Protein AF-0000000067527853 (afdb_homodimer)

Solvent-accessible surface area (backbone atoms only — not comparable to full-atom values): 128184 Å² total; per-residue (Å²): 129,58,51,84,40,63,81,54,43,86,59,91,89,64,52,62,64,60,47,48,33,51,50,40,44,55,57,34,62,69,45,72,98,41,77,49,59,73,43,43,68,52,34,73,71,26,64,68,54,27,66,65,44,38,36,53,53,56,38,48,52,35,71,75,37,66,82,43,47,64,44,50,31,46,26,53,38,47,36,35,48,74,75,40,41,78,74,48,59,65,57,46,70,70,47,86,74,66,71,76,67,58,71,54,53,66,53,52,49,49,53,49,47,29,51,51,47,39,60,56,68,47,63,84,89,66,82,80,79,60,59,27,60,27,50,14,50,50,25,46,75,53,49,34,38,46,50,14,46,49,26,41,44,52,27,51,57,65,70,48,75,77,63,64,83,84,52,93,65,36,55,53,38,52,39,26,72,75,38,48,71,64,23,47,52,48,30,51,50,43,32,54,31,27,54,49,67,67,42,91,45,22,73,50,34,40,44,66,65,58,55,76,36,68,70,48,35,44,52,49,29,51,73,70,69,36,34,73,60,35,40,50,54,33,31,52,48,64,57,69,58,80,52,64,70,63,42,52,54,38,49,54,50,38,47,50,28,28,52,74,55,55,28,48,49,58,34,50,44,64,33,58,90,62,67,45,59,48,60,46,34,52,41,24,52,74,63,68,49,75,82,71,81,84,66,69,61,66,62,64,61,63,66,50,81,80,51,39,58,68,56,42,49,51,42,38,52,27,42,27,33,49,24,48,38,44,20,51,43,22,53,51,68,70,31,65,68,56,20,52,51,23,42,51,53,22,50,51,35,50,51,54,46,62,70,68,51,46,84,79,30,65,56,65,50,46,50,53,52,36,52,52,49,48,48,48,54,52,52,54,50,62,72,41,72,90,49,66,80,69,53,57,58,53,54,54,49,57,61,60,69,63,50,57,82,79,72,52,63,62,86,49,41,50,60,48,56,50,47,51,52,44,58,41,62,48,36,73,76,46,47,71,33,67,67,44,42,52,49,40,53,51,48,33,52,48,49,22,53,55,24,49,76,71,66,39,57,47,56,18,48,48,34,47,48,58,56,65,71,51,84,79,64,53,70,68,55,46,50,49,49,44,50,53,49,18,52,50,29,41,76,71,68,35,55,69,58,14,51,51,44,43,49,53,54,63,69,43,89,80,58,59,57,68,57,42,20,50,48,28,37,54,52,29,50,50,36,60,74,55,28,48,57,56,70,68,54,40,43,58,69,17,33,48,45,17,38,52,44,41,66,59,56,68,85,68,63,64,71,59,60,66,40,43,77,40,85,65,33,67,69,62,38,52,44,59,45,31,42,52,46,14,52,52,25,41,53,51,27,52,43,37,53,53,35,64,57,30,59,65,41,51,51,51,51,48,53,26,56,73,44,42,76,85,57,74,67,61,57,78,74,56,54,67,43,65,67,48,38,50,25,40,51,46,47,41,47,44,16,50,51,41,45,50,50,53,49,50,47,52,50,50,37,51,52,23,46,49,48,17,49,44,27,47,48,52,27,48,54,73,39,81,86,55,55,73,52,46,45,54,52,50,41,57,44,62,76,39,55,84,38,60,62,47,41,56,62,53,46,65,61,57,81,63,37,60,52,67,65,48,56,89,44,41,70,51,50,52,49,55,24,34,64,63,58,84,48,76,52,34,58,32,27,47,43,41,50,52,52,50,49,26,34,71,43,39,37,87,73,39,42,57,57,42,48,19,44,50,31,36,67,69,49,89,88,54,81,75,90,71,84,53,56,39,34,48,15,31,48,53,51,52,56,57,38,55,77,39,94,54,24,66,36,52,53,50,43,53,50,51,50,52,16,52,54,52,55,30,72,58,73,74,95,68,89,85,64,78,45,79,39,74,60,59,80,82,42,57,47,70,68,47,58,63,38,68,65,30,64,37,81,57,58,88,74,81,86,50,86,84,43,76,69,88,88,56,52,8,38,32,36,53,55,60,48,32,30,34,44,75,66,95,64,47,30,35,37,35,42,39,27,29,64,80,67,53,78,41,56,34,36,33,32,26,86,38,56,36,52,56,43,28,52,50,40,50,51,46,51,52,49,35,52,52,26,62,66,36,67,75,37,38,76,68,65,47,52,66,68,77,66,42,52,44,38,46,29,52,36,20,27,40,31,38,54,73,75,68,47,44,36,47,41,51,53,40,59,26,94,92,56,12,47,41,48,71,78,39,65,89,39,62,48,70,67,58,45,36,62,60,42,72,64,70,38,56,66,57,44,52,50,44,40,71,39,29,73,70,46,50,41,53,54,46,57,61,75,30,56,50,37,62,52,30,54,52,31,38,50,37,25,32,33,21,49,21,40,48,40,51,54,30,43,55,48,22,44,24,78,72,27,45,73,34,32,26,34,25,75,84,59,36,35,48,35,78,53,74,57,84,35,39,59,51,43,26,53,57,37,97,63,34,52,63,47,57,42,85,46,28,57,23,63,39,49,39,46,46,50,28,32,63,42,17,52,28,44,49,38,30,36,54,47,49,48,52,46,40,76,46,37,67,52,55,51,44,64,54,47,31,37,34,63,50,49,48,71,81,60,57,41,38,52,64,48,56,33,42,78,68,42,87,72,72,65,74,73,80,68,70,73,83,67,75,73,77,81,62,39,65,68,39,49,49,40,50,50,52,34,52,32,50,45,63,31,38,56,89,54,39,76,38,42,61,65,13,46,48,42,50,50,55,48,44,25,48,29,60,78,31,46,34,59,32,53,43,90,46,41,56,70,71,129,59,52,84,40,64,82,55,43,86,58,91,87,65,50,62,63,60,48,47,31,52,50,40,43,56,58,35,62,68,44,70,98,42,78,47,59,73,43,43,68,52,32,74,71,26,61,67,54,26,66,66,44,40,39,53,54,56,39,47,52,34,72,75,36,66,80,44,49,63,43,51,30,46,28,52,38,47,34,35,48,74,73,40,42,77,76,49,59,66,56,47,69,70,47,86,75,69,72,77,67,58,71,54,52,67,52,52,50,48,51,49,47,30,51,52,47,41,60,56,67,48,63,84,88,64,84,78,77,60,60,27,61,29,50,14,50,48,25,46,76,55,49,34,38,46,50,14,47,50,26,40,44,52,27,51,57,66,71,48,76,76,64,66,84,84,55,93,63,36,55,52,40,52,39,26,71,78,40,48,70,63,24,48,51,50,32,50,49,44,32,53,32,27,54,50,68,67,41,91,47,22,74,51,35,41,46,66,66,57,57,75,38,69,70,48,34,44,50,48,29,52,74,69,68,36,34,72,59,34,38,51,52,32,32,51,45,64,56,69,57,82,52,65,70,63,41,53,53,37,48,52,48,36,47,50,30,28,51,77,57,54,29,48,48,58,36,52,44,63,33,57,90,61,68,45,59,50,60,47,35,52,42,24,51,74,63,69,49,75,81,70,82,83,66,69,62,64,62,64,60,62,67,49,81,79,52,39,58,68,57,42,50,50,42,37,50,27,41,28,34,48,24,49,37,44,20,53,43,22,53,50,69,70,32,65,68,55,21,53,51,23,45,51,54,22,50,52,34,50,53,56,46,61,71,69,52,46,85,80,30,64,56,65,49,46,51,54,52,36,52,53,48,48,48,48,54,52,52,55,50,62,73,41,73,89,50,65,80,69,53,57,57,55,57,52,50,58,62,60,71,63,50,58,81,78,71,50,62,61,84,48,39,51,59,47,56,50,49,50,54,43,57,40,63,48,34,71,77,45,48,71,33,67,67,45,42,51,48,39,54,52,49,32,53,47,50,23,53,56,24,52,76,69,67,40,56,47,56,17,50,49,34,49,48,57,57,66,69,50,84,79,62,52,70,68,56,46,50,51,49,43,49,53,49,18,52,51,29,42,77,69,68,34,56,68,57,15,51,50,43,43,49,54,56,64,68,42,88,80,57,59,56,69,59,43,21,51,48,28,38,54,50,30,50,52,36,59,73,56,28,49,56,59,69,67,53,39,43,59,67,16,31,48,47,17,38,52,46,39,64,59,56,66,89,68,64,64,71,60,60,66,41,43,76,41,86,65,30,68,70,62,38,52,44,60,45,32,42,53,46,14,52,53,24,42,53,51,28,51,43,37,53,53,34,64,55,30,58,66,42,50,51,51,51,48,53,27,56,73,42,43,75,85,56,75,67,62,57,78,74,56,54,67,43,65,66,49,38,52,25,41,51,46,48,41,45,45,16,49,51,41,44,50,49,53,50,50,47,52,49,51,38,51,51,22,46,49,47,17,48,45,26,48,50,52,25,47,52,74,37,80,86,55,54,73,52,48,46,54,52,50,42,57,45,63,77,40,55,85,37,61,63,47,42,55,62,53,46,64,62,56,81,61,36,60,51,68,64,47,55,90,44,41,71,52,50,53,48,53,25,35,65,63,59,86,48,78,52,35,58,32,27,46,44,41,50,53,52,50,49,27,34,71,44,39,37,86,74,37,43,58,58,42,49,19,45,49,31,36,67,66,50,87,86,54,81,75,91,72,84,53,55,37,34,49,14,31,48,52,52,53,57,56,39,55,76,39,96,55,23,65,36,52,54,51,42,53,50,50,50,53,15,52,53,52,54,30,72,58,73,74,96,68,89,83,65,78,44,80,40,74,60,59,80,83,42,56,48,70,68,47,60,64,37,71,65,30,64,38,80,56,60,88,74,81,87,50,86,84,43,75,70,88,89,57,51,7,40,32,37,54,55,61,46,34,30,35,44,76,67,94,66,46,31,35,39,35,42,39,28,30,64,79,66,51,78,40,55,31,33,32,33,27,85,39,57,36,52,54,43,29,51,52,40,50,54,47,51,52,48,37,52,52,27,61,67,37,69,76,37,38,75,67,65,48,52,64,71,78,64,41,52,44,40,46,27,53,34,20,28,42,30,38,55,72,73,68,48,43,36,47,42,51,53,42,60,26,94,93,55,12,47,42,49,70,76,40,66,86,42,60,49,70,68,58,45,36,63,60,41,71,64,70,38,60,67,58,44,52,50,45,39,71,40,30,73,69,48,50,42,53,54,46,59,62,75,31,56,51,40,62,52,30,54,52,32,40,51,36,26,32,35,20,48,21,39,47,39,52,53,30,42,55,50,22,46,24,76,73,28,44,73,35,32,26,33,24,76,83,60,36,34,50,34,77,53,73,57,86,34,40,59,51,44,26,55,56,38,96,64,34,52,64,46,59,43,86,44,30,56,20,61,39,49,40,45,47,52,29,32,63,42,17,53,28,45,48,38,31,35,54,46,48,48,53,45,39,76,46,36,66,50,56,50,45,64,55,48,31,36,34,64,50,47,50,69,80,60,58,39,35,50,66,48,55,35,43,77,67,41,89,72,71,66,72,76,80,70,66,72,82,68,75,74,77,81,58,34,70,67,41,53,52,38,50,48,51,36,50,33,52,45,62,31,37,55,88,55,40,75,37,42,60,66,13,44,48,43,50,50,55,50,44,24,49,29,60,77,31,46,33,60,33,52,44,89,47,41,60,72,75

Radius of gyration: 43.53 Å; Cα contacts (8 Å, |Δi|>4): 3399; chains: 2; bounding box: 105×141×97 Å

InterPro domains:
  IPR000403 Phosphatidylinositol 3-/4-kinase, catalytic domain [PF00454] (891-1131)
  IPR000403 Phosphatidylinositol 3-/4-kinase, catalytic domain [PS50290] (862-1174)
  IPR000403 Phosphatidylinositol 3-/4-kinase, catalytic domain [SM00146] (889-1201)
  IPR003151 PIK-related kinase, FAT [PF02259] (279-681)
  IPR003152 FATC domain [PF02260] (1183-1212)
  IPR003152 FATC domain [PS51190] (1180-1212)
  IPR003152 FATC domain [SM01343] (1180-1212)
  IPR011009 Protein kinase-like domain superfamily [SSF56112] (827-1149)
  IPR014009 PIK-related kinase, FAT domain [PS51189] (134-760)
  IPR018936 Phosphatidylinositol 3-/4-kinase, conserved site [PS00915] (892-906)
  IPR018936 Phosphatidylinositol 3-/4-kinase, conserved site [PS00916] (1024-1044)
  IPR036940 Phosphatidylinositol 3-/4-kinase, catalytic domain superfamily [G3DSA:1.10.1070.11] (990-1174)
  IPR038980 Serine/threonine-protein kinase ATM, plant [PTHR37079] (5-1212)
  IPR044107 ATM, catalytic domain [cd05171] (859-1131)

Organism: Camponotus floridanus (NCBI:txid104421)

Sequence (2424 aa):
MNPENSLWTVQKNENYADWIVKLTCTIAECFANSYLESFLPVCRLSVKFCELILPRIVYLVIHRNVSFIGTMCDCINQFFRQHFAINHEAEITASSTSRSGGCDQKIVRCMLDVVNHVRAQLPNDTTLTLDYVNLARAAHKCSAYYTALLFAQLACESISSDYPDFSSDPRIDYIYERQPVIGRVLQDIMLDTYLNISDPDATSGAGSSHLLDQDSRVQYYARTNCWDKVILAQDIELSYNSNQSSLTNARTEMANALHRSGLQFLQWRFLGDCLDERFSYECAWRLGNWDLLVTDSVAATSHNNLQPQHLRLGNQESVFHVHHYDALKCLHENDRRGTEQAIERARVSVIRQLRMISLESSRIVNEKLSQLRLLREIEQLNSVADSPQEEYSKVLQRWNEHEISLTGQFDYVEPILWQRITMFRIRESLWTNANIQEAFFATCLDLAKVAVSQGDFQVATRALGTLGTQRNLSTDLENQHLYQESLLAWMKHDQIIARRLLRNLIEKRNPKPSLKAKALRVYGDWMAETKSENPQTIIQKYYLESIEISEAIDEQTSDVVRELYDTQVREQLPSKHQVALARFADAQYDQISAYMNSPIYESLKEYARSNDPRIPIVDQDQMKNQDIKRAVIISQKQSTNDAAELKNIEQEKRNYLAQALKYYLKTLCNSEEHNLLIFRLVALWLDNMLDNEVNEELLDELDNVPSFKFVPLVPQLAAHISNDLKHQRSFSTRIFRILERCALEHPYHTLPVVLALKNLHNDPGSTVLKEERRVLGAKKLLKRLTESPVRDIVLEMENLSRALLSLAYWQPKGKCTGKSYTIPRDQLISKIKNLDNVLLPTLNLLVRPSGNYDNVVGVRAYQETCEFVGGVTAPKKVICVGTDGVQRRQLVKGKDDLRQDAVMQQVFTVMNTLLRTCKETKQRNLRIRTYKVVPLTQRSGVLEWCDNTVPITATLIGNSGGIHKRYYPRDLTAEAARNKMKNVKLKVFLECCQRMRPAFHHFFEEKYRSPETWVEKTLTYTRSVATTSIAGYILGLGDRHLSNILIDEHTAEVVHIDFGVAFEQGKVLPLPETIPFRLTRDIEVAMGASGIEGTMRRSCEVTMTMLRDQRQIIITLLQVLLYDPLFTWAITPEKACKMQSDVVRSYSENSGRAPVETNKIAKRALLRIEQKLRGTEDGLVSSVPGQVERLLQEARDPANLCRVYCGWQPYLMNPENSLWTVQKNENYADWIVKLTCTIAECFANSYLESFLPVCRLSVKFCELILPRIVYLVIHRNVSFIGTMCDCINQFFRQHFAINHEAEITASSTSRSGGCDQKIVRCMLDVVNHVRAQLPNDTTLTLDYVNLARAAHKCSAYYTALLFAQLACESISSDYPDFSSDPRIDYIYERQPVIGRVLQDIMLDTYLNISDPDATSGAGSSHLLDQDSRVQYYARTNCWDKVILAQDIELSYNSNQSSLTNARTEMANALHRSGLQFLQWRFLGDCLDERFSYECAWRLGNWDLLVTDSVAATSHNNLQPQHLRLGNQESVFHVHHYDALKCLHENDRRGTEQAIERARVSVIRQLRMISLESSRIVNEKLSQLRLLREIEQLNSVADSPQEEYSKVLQRWNEHEISLTGQFDYVEPILWQRITMFRIRESLWTNANIQEAFFATCLDLAKVAVSQGDFQVATRALGTLGTQRNLSTDLENQHLYQESLLAWMKHDQIIARRLLRNLIEKRNPKPSLKAKALRVYGDWMAETKSENPQTIIQKYYLESIEISEAIDEQTSDVVRELYDTQVREQLPSKHQVALARFADAQYDQISAYMNSPIYESLKEYARSNDPRIPIVDQDQMKNQDIKRAVIISQKQSTNDAAELKNIEQEKRNYLAQALKYYLKTLCNSEEHNLLIFRLVALWLDNMLDNEVNEELLDELDNVPSFKFVPLVPQLAAHISNDLKHQRSFSTRIFRILERCALEHPYHTLPVVLALKNLHNDPGSTVLKEERRVLGAKKLLKRLTESPVRDIVLEMENLSRALLSLAYWQPKGKCTGKSYTIPRDQLISKIKNLDNVLLPTLNLLVRPSGNYDNVVGVRAYQETCEFVGGVTAPKKVICVGTDGVQRRQLVKGKDDLRQDAVMQQVFTVMNTLLRTCKETKQRNLRIRTYKVVPLTQRSGVLEWCDNTVPITATLIGNSGGIHKRYYPRDLTAEAARNKMKNVKLKVFLECCQRMRPAFHHFFEEKYRSPETWVEKTLTYTRSVATTSIAGYILGLGDRHLSNILIDEHTAEVVHIDFGVAFEQGKVLPLPETIPFRLTRDIEVAMGASGIEGTMRRSCEVTMTMLRDQRQIIITLLQVLLYDPLFTWAITPEKACKMQSDVVRSYSENSGRAPVETNKIAKRALLRIEQKLRGTEDGLVSSVPGQVERLLQEARDPANLCRVYCGWQPYL

Nearest PDB structures (foldseek):
  7sic-assembly1_A  TM=8.530E-01  e=1.680E-58  Homo sapiens
  8oxq-assembly1_B  TM=8.604E-01  e=1.742E-57  Homo sapiens
  8oxp-assembly1_B  TM=8.620E-01  e=1.870E-57  Homo sapiens
  7ni5-assembly1_A  TM=8.542E-01  e=3.937E-56  Homo sapiens
  6s8f-assembly1_H  TM=7.350E-01  e=4.128E-33  Saccharomyces cerevisiae

Foldseek 3Di:
DALPPCLLADDPPDDLLNSLLVNLLVLLVVPPPDCSVVCNVVSNVDSVVSLVCVLVSVLVVCVVPVVCLQVVQSNLQSHLCVLQPLVVVVVVVPPPDDCSQQPALVNLVSSLVSVLSNLLPDDLQDDHPHQLLSNLRSCLVLVVLLSNLVSLQVNLCVPPVPDDALDPFFSLVVCCVVPVSSSVSSLVSQLVSCVLQVPPLSLFLSGCNLCVDPVSVLVVCVSVLVLVVNLVSLVVCCVPPPDPVVNVVSLVSNLVSCVSLLNLVVSQVSCPPVDDLQSNLLSCLLVLNLPDDLPCVLVVVLPPPSDHVVVNLVSLNSLLSSLLSQLLSCVLVLNLVSNVVSLVSNLVSLVVNVVSHDPLGVNVVLLSVLSNVLSVLSNQCSVCVPPDLVSVVVSLVVVVVVVCLPDDDLVSVLSSLSSLLSSCVSYPVSVVRPVSVVSNLVSLLSSLVSCVVVVNLSSNCVSLVVVVVDDDDDPQSVLVSLQSVLVSCVSVVNLVSSLVSLVCSLPDDDYDLLSNLVSLLVNLVSCLVVVVDDLVCSCVVRLVVSLVSLVPPDPPDPVLVVCVVPPVSVVSPSLVSLVSLLVSLVVVLVVLVVVCVDVVVVVLVVLLPVLDVVPVPDDPVVCVPVVVVVVNVVSNVVSVVSVVVVVVSVVSSVVSLLSNLQSLLVSQLRHDPPLLCVLVNVLSCVVCLVPLCCQPPSCPSVVSGQLLSCLLVLLVLLLLAFPPPPDCSHSNNVSLVSLLNCCQLPVQRNVLNLQQLLCAQVQPPRDDPDDDRSNVRSVVSLVVCCVDPCVLASVLVNLQLVLLSQVQPDDDDDDQPQDKDFADPPRSQQVDADSPNHADQFDDDDRDSRSDDNPHKAFGHKDRIWGFDDDDQRWIWTWTAIPVGDTFIKTKTFQAQCVLVQLLLSLQVVLQVLLCPDPVSVSLVFHADHTGWRRSYLGITMTGDDPQKDQLCCQQQNPVAHQQCSNPVQADHLVNLLVQLVPQDLVSLVVNLVRRDAGLLSVLVNLPSRSSRSVQLLLQLLLLCLLVLLSQLLFAADDPFSRQWIARSPRRHIHGDDRRQTLNNQCVPPQHQQASDADFNNSQVNNGSSGCIRSNLVSNLVSLVSCLVVVSSSLSSLCSCFSPPRPVQCDDVVVVVVVPDPPPPPPPCPPVPPPNPTRPSSVVSSVSSNCVSQQHDPRDRDDSSRSSVVNVSSNHPSVNLSSDNSSSSSSD/DALPDCLLADDPPDDLLVSLLVNLLVLLVVPPPDCSVVCNVVSNVDSVVSLVCVLVSVLVVCVVPVVCLQVVQSNLQSHLCVLQPLVVVVVVVPPPDDCSQFPALVNLVSSLVSVLSNLLPDDLQDDHPHQLLSNLRSCLVLVVLLSNLVSLLVNLCVPPVPDDALDPFFSLVVCCVVPVSSSVSSLVSQLVSCVLQVPPLSLWLSGCVLCVDPVSVLVVCVSVLVLVVNLVSLVVCCVPDPDPVSNVVSLVSNLVSCVSLLNLVVSQVSCPPVDDLQSNLLSCLLVLNLPDDLPCVLVVVLPPPSDHVVVNLVSLNSLLSSLLSQLLSCVLVLNLVSNVVSLVSNLVSLVVNVVSHDPLGVNVVLLSVLSNVLSVLSNQCSVCVPPDLVSVVVSLVVVVVVVCLPDDDLVSVLSSLSSLLSSCVSYPVSVVRPVSVVSNLVSLLSSLVSCVVVVNLSSNVVSLVVVVVDDDDDPQSVLVSLQSVLVSCVSVVNLVSSLVSLVVSLPDDDYDLLSNLVSLLVNLVSCLVVVVDDLVCSCVVRLVSSLVSLVPPDPDDPVLVVCCVPPVSVVSPSLVSLVSLLVSLVVVLVVLVVVCVDVVVVVLVVLLPVLDVVCVPDDPVVCVPVVVVVVNVVSNVVSVVSVVVVVVSVVSSVVSLLSNLQSLLVSQLRHDPPLLCVLVNVLSCVVCLVPLCCQPPSCPSVVSGQLLSCLLVLLVLLLLAFPPPPDCSHSNNVSLVSLLNCCQLPVQRNVLNLQQLLCAQVQPPRDDPDDDRSNVRSVVSLVVCCPDPCVLASVLVNLQLVLLSQVQPDDDDDDQPQDKDFADCPRSQQVDADSPNHADQFDDDDRDSRSDDNPHKAFGHKDRIWGFDDDDQRWIWTWTQIPVGDTFIKTKHFQAQCVLVQLLLSLQVVLQVLLCVDPVSVSLVFHADHTGWRRSYLGITMTGDDPQKDQLCCQQQNPVAHQQCSNPVQADHLVNLLVQLVPQDLVSLVVNLVRRDAGLLSVLVNLPSRSSRSVQLLLQLLLLCLLVLLSQLLFAADPPFSRQWIARSPRRHIHGDDRRQTLNNQCVPPQHQQASDADFNNSQVNNGSSGCIRSNLVSNLVSLVSCLVVVSSSLSSLCSCFSPNRPVQCDDVVVVVVVPDPPPPPPPCPPVPPPNPTRPSSVVSSVSSNCVSQQHDPRDRDDSSRSSVVNVSSNHPSVNLSSDNSSSSSSD

pLDDT: mean 84.49, std 14.13, range [27.48, 98.06]

Secondary structure (DSSP, 8-state):
--TT-GGGS--TT--HHHHHHHHHHHHHHTSTTSGGGGGHHHHHH-HHHHHHHHHHHHHHHHHH-GGGHHHHHHHHHHHHHHHH-TTHHHHHHHSSS-------HHHHHHHHHHHHHHHHHS-TTPPP---HHHHHHHHHHTT-HHHHHHHHHHHHHHH-TTPPTT-SS-HHHHHHHHSHHHHHHHHHHHHHHHHHTT-TTHHHHT-SGGGGSHHHHHHHHHHTT-HHHHHHHHHHHHHH---HHHHHHHHHHHHHHHHHTT-HHHHHHHHTTS--HHHHHHHHHHHT-------THHHHGGG-TTS-HHHHHHHHHHHHHHHHHHHHHHHHTT-HHHHHHHHHHHHHHHHHHHHHS-TT-HHHHHHHHHHHHHHHHHHHHHHHTTS-THHHHHHHHHHHHT-HHHHS-HHHHHHHHHHHHHHHTSSHHHHTSHHHHHHHHHHHHHHHHHHHHHT-HHHHHHHHHHHHTSS---HHHHHHHHHHHHHHHHHTT-HHHHHHHHHHHHHSSS--HHHHHHHHHHHHHHHHHHT-S-HHHHIIIIIHHHHHHHHHS-S--GGGTGGGSSTTTGGG-HHHHHHHHHHHHHHHHHHHHHHHTSHHHHHHHHHHHHT-TTS--S-TTGGGSHHHHHHHHHHHHHHHHHHHHHHHHHHHHHHHHHHHHHHHHHHHHH-STTTTHHHHHHHHHHHTTT-HHIIIIITGGGGGS-GGGTGGGHHHHHTT--S--SSTTSHHHHHHHHHHHHHHH-HHHHHHHHHHHHTTT-STT---SS--HHHHHHHHHHHHHTTSTTHHHHHHHHHHHHHHHHHHT---SS---S-EEEPPTTSGGGG---B-SS--TT---PPPTT---TT---EEEEEEEEEE--SSS--EEEEEEETTS-EEEEEEEESS-THHHHHHHHHHHHHHHHHHHSHHHHHTT-------EEE-SSSEEEEE--TTEEEHHHHHH-TTT-HHHHH-TTSPPHHHHHHHTTS--HHHHHHHHHTS---THHHHHHH--SHHHHHHHHHHHHHHHHHHHHHHHHHT-----GGGEEEETTT--EEE----S-TTGGGGSSS----SS---HHHHHTT-TTTTTTHHHHHHHHHHHHHHHTHHHHHHHHTHHHHS--HHHH--HHHHHHHH-S----S---SSS------HHHHHHHHHHHHHHTTEETTEE--HHHHHHHHHHHHH-HHHHTTS-GGG-TT-/--TT-GGGS--TT--HHHHHHHHHHHHHHTSTTSGGGGGHHHHHH-HHHHHHHHHHHHHHHHHH-GGGHHHHHHHHHHHHHHHH-TTHHHHHHHSSS-------HHHHHHHHHHHHHHHHHS-TTPPP---HHHHHHHHHHTT-HHHHHHHHHHHHHHH-TTPPTT-SS-HHHHHHHHSHHHHHHHHHHHHHHHHHTT-TTHHHHT-SGGGGSHHHHHHHHHHTT-HHHHHHHHHHHHHH---HHHHHHHHHHHHHHHHHTT-HHHHHHHHTTS--HHHHHHHHHHHT-------THHHHGGG-TTS-HHHHHHHHHHHHHHHHHHHHHHHHTT-HHHHHHHHHHHHHHHHHHHHHS-TT-HHHHHHHHHHHHHHHHHHHHHHHTTS-HHHHHHHHHHHHHT-HHHHS-HHHHHHHHHHHHHHHTS-HHHHTSHHHHHHHHHHHHHHHHHHHHHT-HHHHHHHHHHHHTSS---HHHHHHHHHHHHHHHHHTT-HHHHHHHHHHHHHSSS--HHHHHHHHHHHHHHHHHHT-S-HHHHIIIIIHHHHHHHHHS-S--GGGTGGGSSTTTGGG-HHHHHHHHHHHHHHHHHHHHHHHTSHHHHHHHHHHHHT-TTS--S-TTGGGSHHHHHHHHHHHHHHHHHHHHHHHHHHHHHHHHHHHHHHHHHHHHH-STTTTHHHHHHHHHHHTTT-HHIIIIITGGGGGS-GGGTGGGHHHHHTT--S--SSTTSHHHHHHHHHHHHHHH-HHHHHHHHHHHHTTT-STT---SS--HHHHHHHHHHHHHHTSTTHHHHHHHHHHHHHHHHHHT---SS---S-EEEPPTTSGGGG---B-SS--TT---PPPTT---TT---EEEEEEEEEE--SSS--EEEEEEETTS-EEEEEEEESS-THHHHHHHHHHHHHHHHHHHSHHHHHTT-------EEE-SSSEEEEE--TTEEEHHHHHH-TTT-HHHHH-TTSPPHHHHHHHTTS--HHHHHHHHHTS---THHHHHHH--SHHHHHHHHHHHHHHHHHHHHHHHHHT-----GGGEEEETTT--EEE----S-TTGGGGSSS----SS---HHHHHTT-TTTTTTHHHHHHHHHHHHHHHTHHHHHHHHTHHHHS--HHHH--HHHHHHHH-S----S---SSS------HHHHHHHHHHHHHHTTEETTEE--HHHHHHHHHHHHH-HHHHTTS-GGG-TT-

Structure (mmCIF, N/CA/C/O backbone):
data_AF-0000000067527853-model_v1
#
loop_
_entity.id
_entity.type
_entity.pdbx_description
1 polymer 'Serine/threonine-protein kinase ATM'
#
loop_
_atom_site.group_PDB
_atom_site.id
_atom_site.type_symbol
_atom_site.label_atom_id
_atom_site.label_alt_id
_atom_site.label_comp_id
_atom_site.label_asym_id
_atom_site.label_entity_id
_atom_site.label_seq_id
_atom_site.pdbx_PDB_ins_code
_atom_site.Cartn_x
_atom_site.Cartn_y
_atom_site.Cartn_z
_atom_site.occupancy
_atom_site.B_iso_or_equiv
_atom_site.auth_seq_id
_atom_site.auth_comp_id
_atom_site.auth_asym_id
_atom_site.auth_atom_id
_atom_site.pdbx_PDB_model_num
ATOM 1 N N . MET A 1 1 ? 37.156 -55.594 -0.763 1 64.69 1 MET A N 1
ATOM 2 C CA . MET A 1 1 ? 36.719 -54.219 -0.519 1 64.69 1 MET A CA 1
ATOM 3 C C . MET A 1 1 ? 37.062 -53.781 0.892 1 64.69 1 MET A C 1
ATOM 5 O O . MET A 1 1 ? 36.5 -54.25 1.87 1 64.69 1 MET A O 1
ATOM 9 N N . ASN A 1 2 ? 38.188 -53.344 1.141 1 72 2 ASN A N 1
ATOM 10 C CA . ASN A 1 2 ? 38.688 -52.812 2.393 1 72 2 ASN A CA 1
ATOM 11 C C . ASN A 1 2 ? 38.688 -51.281 2.373 1 72 2 ASN A C 1
ATOM 13 O O . ASN A 1 2 ? 39.344 -50.656 1.532 1 72 2 ASN A O 1
ATOM 17 N N . PRO A 1 3 ? 37.969 -50.656 3.361 1 72.75 3 PRO A N 1
ATOM 18 C CA . PRO A 1 3 ? 37.844 -49.219 3.381 1 72.75 3 PRO A CA 1
ATOM 19 C C . PRO A 1 3 ? 39.188 -48.5 3.578 1 72.75 3 PRO A C 1
ATOM 21 O O . PRO A 1 3 ? 39.344 -47.344 3.16 1 72.75 3 PRO A O 1
ATOM 24 N N . GLU A 1 4 ? 40.094 -49.188 4.211 1 71 4 GLU A N 1
ATOM 25 C CA . GLU A 1 4 ? 41.406 -48.562 4.504 1 71 4 GLU A CA 1
ATOM 26 C C . GLU A 1 4 ? 42.344 -48.688 3.309 1 71 4 GLU A C 1
ATOM 28 O O . GLU A 1 4 ? 43.438 -48.125 3.338 1 71 4 GLU A O 1
ATOM 33 N N . ASN A 1 5 ? 41.75 -49.344 2.293 1 70.81 5 ASN A N 1
ATOM 34 C CA . ASN A 1 5 ? 42.562 -49.469 1.088 1 70.81 5 ASN A CA 1
ATOM 35 C C . ASN A 1 5 ? 42.781 -48.125 0.39 1 70.81 5 ASN A C 1
ATOM 37 O O . ASN A 1 5 ? 41.812 -47.375 0.176 1 70.81 5 ASN A O 1
ATOM 41 N N . SER A 1 6 ? 43.938 -47.781 0.142 1 70.75 6 SER A N 1
ATOM 42 C CA . SER A 1 6 ? 44.375 -46.5 -0.429 1 70.75 6 SER A CA 1
ATOM 43 C C . SER A 1 6 ? 43.781 -46.281 -1.816 1 70.75 6 SER A C 1
ATOM 45 O O . SER A 1 6 ? 43.781 -45.156 -2.336 1 70.75 6 SER A O 1
ATOM 47 N N . LEU A 1 7 ? 43.188 -47.344 -2.334 1 70.88 7 LEU A N 1
ATOM 48 C CA . LEU A 1 7 ? 42.625 -47.25 -3.666 1 70.88 7 LEU A CA 1
ATOM 49 C C . LEU A 1 7 ? 41.406 -46.312 -3.66 1 70.88 7 LEU A C 1
ATOM 51 O O . LEU A 1 7 ? 41.094 -45.688 -4.676 1 70.88 7 LEU A O 1
ATOM 55 N N . TRP A 1 8 ? 40.875 -46.25 -2.502 1 69.25 8 TRP A N 1
ATOM 56 C CA . TRP A 1 8 ? 39.656 -45.469 -2.385 1 69.25 8 TRP A CA 1
ATOM 57 C C . TRP A 1 8 ? 39.969 -44 -2.068 1 69.25 8 TRP A C 1
ATOM 59 O O . TRP A 1 8 ? 39.094 -43.156 -2.096 1 69.25 8 TRP A O 1
ATOM 69 N N . THR A 1 9 ? 41.094 -43.75 -1.745 1 71.69 9 THR A N 1
ATOM 70 C CA . THR A 1 9 ? 41.5 -42.375 -1.433 1 71.69 9 THR A CA 1
ATOM 71 C C . THR A 1 9 ? 42.438 -41.844 -2.488 1 71.69 9 THR A C 1
ATOM 73 O O . THR A 1 9 ? 43.156 -42.594 -3.131 1 71.69 9 THR A O 1
ATOM 76 N N . VAL A 1 10 ? 42.156 -40.688 -2.992 1 67.75 10 VAL A N 1
ATOM 77 C CA . VAL A 1 10 ? 43 -40.062 -4.016 1 67.75 10 VAL A CA 1
ATOM 78 C C . VAL A 1 10 ? 44.344 -39.625 -3.398 1 67.75 10 VAL A C 1
ATOM 80 O O . VAL A 1 10 ? 44.375 -38.906 -2.41 1 67.75 10 VAL A O 1
ATOM 83 N N . GLN A 1 11 ? 45.344 -40.375 -3.773 1 60.34 11 GLN A N 1
ATOM 84 C CA . GLN A 1 11 ? 46.688 -40 -3.305 1 60.34 11 GLN A CA 1
ATOM 85 C C . GLN A 1 11 ? 47.156 -38.688 -3.967 1 60.34 11 GLN A C 1
ATOM 87 O O . GLN A 1 11 ? 46.656 -38.312 -5.031 1 60.34 11 GLN A O 1
ATOM 92 N N . LYS A 1 12 ? 47.969 -37.938 -3.332 1 58.38 12 LYS A N 1
ATOM 93 C CA . LYS A 1 12 ? 48.5 -36.656 -3.77 1 58.38 12 LYS A CA 1
ATOM 94 C C . LYS A 1 12 ? 48.969 -36.719 -5.219 1 58.38 12 LYS A C 1
ATOM 96 O O . LYS A 1 12 ? 49.688 -37.656 -5.609 1 58.38 12 LYS A O 1
ATOM 101 N N . ASN A 1 13 ? 48.531 -35.969 -6.227 1 60.09 13 ASN A N 1
ATOM 102 C CA . ASN A 1 13 ? 48.969 -35.688 -7.594 1 60.09 13 ASN A CA 1
ATOM 103 C C . ASN A 1 13 ? 48.531 -36.781 -8.555 1 60.09 13 ASN A C 1
ATOM 105 O O . ASN A 1 13 ? 49.156 -37.031 -9.586 1 60.09 13 ASN A O 1
ATOM 109 N N . GLU A 1 14 ? 47.531 -37.531 -8.117 1 69.81 14 GLU A N 1
ATOM 110 C CA . GLU A 1 14 ? 47.062 -38.562 -9.055 1 69.81 14 GLU A CA 1
ATOM 111 C C . GLU A 1 14 ? 46.125 -37.969 -10.102 1 69.81 14 GLU A C 1
ATOM 113 O O . GLU A 1 14 ? 45.219 -37.219 -9.766 1 69.81 14 GLU A O 1
ATOM 118 N N . ASN A 1 15 ? 46.562 -38.125 -11.336 1 76.5 15 ASN A N 1
ATOM 119 C CA . ASN A 1 15 ? 45.719 -37.688 -12.453 1 76.5 15 ASN A CA 1
ATOM 120 C C . ASN A 1 15 ? 44.469 -38.562 -12.594 1 76.5 15 ASN A C 1
ATOM 122 O O . ASN A 1 15 ? 44.469 -39.719 -12.195 1 76.5 15 ASN A O 1
ATOM 126 N N . TYR A 1 16 ? 43.312 -38.094 -13.031 1 84.62 16 TYR A N 1
ATOM 127 C CA . TYR A 1 16 ? 42.031 -38.75 -13.172 1 84.62 16 TYR A CA 1
ATOM 128 C C . TYR A 1 16 ? 42.156 -40.031 -14.016 1 84.62 16 TYR A C 1
ATOM 130 O O . TYR A 1 16 ? 41.594 -41.062 -13.648 1 84.62 16 TYR A O 1
ATOM 138 N N . ALA A 1 17 ? 42.969 -39.875 -15.133 1 85.56 17 ALA A N 1
ATOM 139 C CA . ALA A 1 17 ? 43.094 -40.969 -16.078 1 85.56 17 ALA A CA 1
ATOM 140 C C . ALA A 1 17 ? 43.75 -42.188 -15.422 1 85.56 17 ALA A C 1
ATOM 142 O O . ALA A 1 17 ? 43.281 -43.312 -15.57 1 85.56 17 ALA A O 1
ATOM 143 N N . ASP A 1 18 ? 44.781 -41.875 -14.68 1 84.5 18 ASP A N 1
ATOM 144 C CA . ASP A 1 18 ? 45.5 -42.969 -14.023 1 84.5 18 ASP A CA 1
ATOM 145 C C . ASP A 1 18 ? 44.688 -43.562 -12.883 1 84.5 18 ASP A C 1
ATOM 147 O O . ASP A 1 18 ? 44.688 -44.781 -12.68 1 84.5 18 ASP A O 1
ATOM 151 N N . TRP A 1 19 ? 43.969 -42.656 -12.281 1 88.31 19 TRP A N 1
ATOM 152 C CA . TRP A 1 19 ? 43.188 -43.094 -11.125 1 88.31 19 TRP A CA 1
ATOM 153 C C . TRP A 1 19 ? 42.062 -44.031 -11.547 1 88.31 19 TRP A C 1
ATOM 155 O O . TRP A 1 19 ? 41.844 -45.094 -10.945 1 88.31 19 TRP A O 1
ATOM 165 N N . ILE A 1 20 ? 41.281 -43.688 -12.539 1 90.44 20 ILE A N 1
ATOM 166 C CA . ILE A 1 20 ? 40.094 -44.406 -12.93 1 90.44 20 ILE A CA 1
ATOM 167 C C . ILE A 1 20 ? 40.5 -45.75 -13.539 1 90.44 20 ILE A C 1
ATOM 169 O O . ILE A 1 20 ? 39.812 -46.781 -13.359 1 90.44 20 ILE A O 1
ATOM 173 N N . VAL A 1 21 ? 41.656 -45.75 -14.281 1 90.56 21 VAL A N 1
ATOM 174 C CA . VAL A 1 21 ? 42.156 -46.969 -14.891 1 90.56 21 VAL A CA 1
ATOM 175 C C . VAL A 1 21 ? 42.625 -47.938 -13.805 1 90.56 21 VAL A C 1
ATOM 177 O O . VAL A 1 21 ? 42.281 -49.125 -13.836 1 90.56 21 VAL A O 1
ATOM 180 N N . LYS A 1 22 ? 43.344 -47.375 -12.875 1 89.12 22 LYS A N 1
ATOM 181 C CA . LYS A 1 22 ? 43.844 -48.188 -11.773 1 89.12 22 LYS A CA 1
ATOM 182 C C . LYS A 1 22 ? 42.688 -48.781 -10.961 1 89.12 22 LYS A C 1
ATOM 184 O O . LYS A 1 22 ? 42.688 -49.969 -10.656 1 89.12 22 LYS A O 1
ATOM 189 N N . LEU A 1 23 ? 41.719 -47.969 -10.656 1 89.94 23 LEU A N 1
ATOM 190 C CA . LEU A 1 23 ? 40.594 -48.406 -9.852 1 89.94 23 LEU A CA 1
ATOM 191 C C . LEU A 1 23 ? 39.75 -49.438 -10.594 1 89.94 23 LEU A C 1
ATOM 193 O O . LEU A 1 23 ? 39.406 -50.469 -10.031 1 89.94 23 LEU A O 1
ATOM 197 N N . THR A 1 24 ? 39.469 -49.219 -11.805 1 91.62 24 THR A N 1
ATOM 198 C CA . THR A 1 24 ? 38.625 -50.094 -12.609 1 91.62 24 THR A CA 1
ATOM 199 C C . THR A 1 24 ? 39.344 -51.438 -12.828 1 91.62 24 THR A C 1
ATOM 201 O O . THR A 1 24 ? 38.688 -52.5 -12.719 1 91.62 24 THR A O 1
ATOM 204 N N . CYS A 1 25 ? 40.625 -51.406 -13.062 1 89.56 25 CYS A N 1
ATOM 205 C CA . CYS A 1 25 ? 41.375 -52.625 -13.328 1 89.56 25 CYS A CA 1
ATOM 206 C C . CYS A 1 25 ? 41.531 -53.469 -12.062 1 89.56 25 CYS A C 1
ATOM 208 O O . CYS A 1 25 ? 41.375 -54.688 -12.117 1 89.56 25 CYS A O 1
ATOM 210 N N . THR A 1 26 ? 41.75 -52.812 -11.008 1 89.06 26 THR A N 1
ATOM 211 C CA . THR A 1 26 ? 41.875 -53.531 -9.75 1 89.06 26 THR A CA 1
ATOM 212 C C . THR A 1 26 ? 40.594 -54.25 -9.375 1 89.06 26 THR A C 1
ATOM 214 O O . THR A 1 26 ? 40.625 -55.375 -8.898 1 89.06 26 THR A O 1
ATOM 217 N N . ILE A 1 27 ? 39.5 -53.562 -9.609 1 88.69 27 ILE A N 1
ATOM 218 C CA . ILE A 1 27 ? 38.188 -54.156 -9.273 1 88.69 27 ILE A CA 1
ATOM 219 C C . ILE A 1 27 ? 37.875 -55.281 -10.258 1 88.69 27 ILE A C 1
ATOM 221 O O . ILE A 1 27 ? 37.375 -56.312 -9.867 1 88.69 27 ILE A O 1
ATOM 225 N N . ALA A 1 28 ? 38.219 -55.062 -11.469 1 88.25 28 ALA A N 1
ATOM 226 C CA . ALA A 1 28 ? 37.969 -56.062 -12.5 1 88.25 28 ALA A CA 1
ATOM 227 C C . ALA A 1 28 ? 38.812 -57.312 -12.25 1 88.25 28 ALA A C 1
ATOM 229 O O . ALA A 1 28 ? 38.375 -58.438 -12.516 1 88.25 28 ALA A O 1
ATOM 230 N N . GLU A 1 29 ? 40 -57.188 -11.719 1 86.88 29 GLU A N 1
ATOM 231 C CA . GLU A 1 29 ? 40.906 -58.281 -11.461 1 86.88 29 GLU A CA 1
ATOM 232 C C . GLU A 1 29 ? 40.406 -59.188 -10.336 1 86.88 29 GLU A C 1
ATOM 234 O O . GLU A 1 29 ? 40.75 -60.344 -10.25 1 86.88 29 GLU A O 1
ATOM 239 N N . CYS A 1 30 ? 39.562 -58.594 -9.531 1 82.5 30 CYS A N 1
ATOM 240 C CA . CYS A 1 30 ? 39.031 -59.344 -8.406 1 82.5 30 CYS A CA 1
ATOM 241 C C . CYS A 1 30 ? 38.031 -60.375 -8.891 1 82.5 30 CYS A C 1
ATOM 243 O O . CYS A 1 30 ? 37.719 -61.344 -8.164 1 82.5 30 CYS A O 1
ATOM 245 N N . PHE A 1 31 ? 37.531 -60.219 -10.07 1 86.06 31 PHE A N 1
ATOM 246 C CA . PHE A 1 31 ? 36.594 -61.188 -10.648 1 86.06 31 PHE A CA 1
ATOM 247 C C . PHE A 1 31 ? 37.344 -62.25 -11.422 1 86.06 31 PHE A C 1
ATOM 249 O O . PHE A 1 31 ? 37.469 -62.188 -12.648 1 86.06 31 PHE A O 1
ATOM 256 N N . ALA A 1 32 ? 37.844 -63.312 -10.703 1 78.25 32 ALA A N 1
ATOM 257 C CA . ALA A 1 32 ? 38.656 -64.375 -11.289 1 78.25 32 ALA A CA 1
ATOM 258 C C . ALA A 1 32 ? 37.812 -65.25 -12.234 1 78.25 32 ALA A C 1
ATOM 260 O O . ALA A 1 32 ? 36.656 -65.562 -11.953 1 78.25 32 ALA A O 1
ATOM 261 N N . ASN A 1 33 ? 38.375 -65.688 -13.336 1 79.62 33 ASN A N 1
ATOM 262 C CA . ASN A 1 33 ? 37.781 -66.625 -14.297 1 79.62 33 ASN A CA 1
ATOM 263 C C . ASN A 1 33 ? 36.5 -66.062 -14.922 1 79.62 33 ASN A C 1
ATOM 265 O O . ASN A 1 33 ? 35.5 -66.75 -15.102 1 79.62 33 ASN A O 1
ATOM 269 N N . SER A 1 34 ? 36.438 -64.625 -14.953 1 83 34 SER A N 1
ATOM 270 C CA . SER A 1 34 ? 35.281 -63.969 -15.531 1 83 34 SER A CA 1
ATOM 271 C C . SER A 1 34 ? 35.625 -63.281 -16.844 1 83 34 SER A C 1
ATOM 273 O O . SER A 1 34 ? 36.812 -63.094 -17.172 1 83 34 SER A O 1
ATOM 275 N N . TYR A 1 35 ? 34.562 -62.875 -17.594 1 85.19 35 TYR A N 1
ATOM 276 C CA . TYR A 1 35 ? 34.75 -62.156 -18.859 1 85.19 35 TYR A CA 1
ATOM 277 C C . TYR A 1 35 ? 35.406 -60.812 -18.641 1 85.19 35 TYR A C 1
ATOM 279 O O . TYR A 1 35 ? 35.938 -60.219 -19.578 1 85.19 35 TYR A O 1
ATOM 287 N N . LEU A 1 36 ? 35.5 -60.344 -17.406 1 86.5 36 LEU A N 1
ATOM 288 C CA . LEU A 1 36 ? 36.062 -59.031 -17.109 1 86.5 36 LEU A CA 1
ATOM 289 C C . LEU A 1 36 ? 37.594 -59.031 -17.312 1 86.5 36 LEU A C 1
ATOM 291 O O . LEU A 1 36 ? 38.188 -58 -17.547 1 86.5 36 LEU A O 1
ATOM 295 N N . GLU A 1 37 ? 38.25 -60.188 -17.297 1 85.12 37 GLU A N 1
ATOM 296 C CA . GLU A 1 37 ? 39.688 -60.312 -17.531 1 85.12 37 GLU A CA 1
ATOM 297 C C . GLU A 1 37 ? 40.031 -59.938 -18.969 1 85.12 37 GLU A C 1
ATOM 299 O O . GLU A 1 37 ? 41.094 -59.375 -19.219 1 85.12 37 GLU A O 1
ATOM 304 N N . SER A 1 38 ? 39.031 -60.25 -19.75 1 86.56 38 SER A N 1
ATOM 305 C CA . SER A 1 38 ? 39.25 -59.969 -21.172 1 86.56 38 SER A CA 1
ATOM 306 C C . SER A 1 38 ? 39.156 -58.469 -21.438 1 86.56 38 SER A C 1
ATOM 308 O O . SER A 1 38 ? 39.656 -58 -22.469 1 86.56 38 SER A O 1
ATOM 310 N N . PHE A 1 39 ? 38.5 -57.719 -20.484 1 90.12 39 PHE A N 1
ATOM 311 C CA . PHE A 1 39 ? 38.281 -56.281 -20.703 1 90.12 39 PHE A CA 1
ATOM 312 C C . PHE A 1 39 ? 39.438 -55.5 -20.141 1 90.12 39 PHE A C 1
ATOM 314 O O . PHE A 1 39 ? 39.531 -54.281 -20.359 1 90.12 39 PHE A O 1
ATOM 321 N N . LEU A 1 40 ? 40.406 -56.031 -19.484 1 90.88 40 LEU A N 1
ATOM 322 C CA . LEU A 1 40 ? 41.5 -55.344 -18.797 1 90.88 40 LEU A CA 1
ATOM 323 C C . LEU A 1 40 ? 42.344 -54.562 -19.781 1 90.88 40 LEU A C 1
ATOM 325 O O . LEU A 1 40 ? 42.656 -53.375 -19.562 1 90.88 40 LEU A O 1
ATOM 329 N N . PRO A 1 41 ? 42.688 -55.156 -20.984 1 90.5 41 PRO A N 1
ATOM 330 C CA . PRO A 1 41 ? 43.438 -54.375 -21.938 1 90.5 41 PRO A CA 1
ATOM 331 C C . PRO A 1 41 ? 42.688 -53.156 -22.469 1 90.5 41 PRO A C 1
ATOM 333 O O . PRO A 1 41 ? 43.281 -52.094 -22.703 1 90.5 41 PRO A O 1
ATOM 336 N N . VAL A 1 42 ? 41.406 -53.312 -22.516 1 92.88 42 VAL A N 1
ATOM 337 C CA . VAL A 1 42 ? 40.594 -52.219 -23 1 92.88 42 VAL A CA 1
ATOM 338 C C . VAL A 1 42 ? 40.531 -51.094 -21.953 1 92.88 42 VAL A C 1
ATOM 340 O O . VAL A 1 42 ? 40.594 -49.906 -22.281 1 92.88 42 VAL A O 1
ATOM 343 N N . CYS A 1 43 ? 40.406 -51.5 -20.719 1 92.81 43 CYS A N 1
ATOM 344 C CA . CYS A 1 43 ? 40.375 -50.531 -19.609 1 92.81 43 CYS A CA 1
ATOM 345 C C . CYS A 1 43 ? 41.688 -49.75 -19.531 1 92.81 43 CYS A C 1
ATOM 347 O O . CYS A 1 43 ? 41.656 -48.531 -19.25 1 92.81 43 CYS A O 1
ATOM 349 N N . ARG A 1 44 ? 42.75 -50.281 -19.859 1 90.75 44 ARG A N 1
ATOM 350 C CA . ARG A 1 44 ? 44.031 -49.625 -19.797 1 90.75 44 ARG A CA 1
ATOM 351 C C . ARG A 1 44 ? 44.219 -48.625 -20.938 1 90.75 44 ARG A C 1
ATOM 353 O O . ARG A 1 44 ? 44.969 -47.656 -20.828 1 90.75 44 ARG A O 1
ATOM 360 N N . LEU A 1 45 ? 43.375 -48.875 -21.969 1 88.75 45 LEU A N 1
ATOM 361 C CA . LEU A 1 45 ? 43.562 -48.062 -23.172 1 88.75 45 LEU A CA 1
ATOM 362 C C . LEU A 1 45 ? 42.562 -46.906 -23.203 1 88.75 45 LEU A C 1
ATOM 364 O O . LEU A 1 45 ? 42.812 -45.875 -23.828 1 88.75 45 LEU A O 1
ATOM 368 N N . SER A 1 46 ? 41.469 -47.219 -22.578 1 92 46 SER A N 1
ATOM 369 C CA . SER A 1 46 ? 40.406 -46.25 -22.75 1 92 46 SER A CA 1
ATOM 370 C C . SER A 1 46 ? 39.844 -45.781 -21.406 1 92 46 SER A C 1
ATOM 372 O O . SER A 1 46 ? 39.188 -46.531 -20.703 1 92 46 SER A O 1
ATOM 374 N N . VAL A 1 47 ? 40 -44.438 -21.203 1 89.44 47 VAL A N 1
ATOM 375 C CA . VAL A 1 47 ? 39.469 -43.812 -20 1 89.44 47 VAL A CA 1
ATOM 376 C C . VAL A 1 47 ? 37.938 -43.781 -20.078 1 89.44 47 VAL A C 1
ATOM 378 O O . VAL A 1 47 ? 37.25 -44 -19.078 1 89.44 47 VAL A O 1
ATOM 381 N N . LYS A 1 48 ? 37.406 -43.531 -21.234 1 88.56 48 LYS A N 1
ATOM 382 C CA . LYS A 1 48 ? 35.969 -43.469 -21.438 1 88.56 48 LYS A CA 1
ATOM 383 C C . LYS A 1 48 ? 35.281 -44.781 -21.125 1 88.56 48 LYS A C 1
ATOM 385 O O . LYS A 1 48 ? 34.188 -44.812 -20.562 1 88.56 48 LYS A O 1
ATOM 390 N N . PHE A 1 49 ? 35.969 -45.75 -21.5 1 92.31 49 PHE A N 1
ATOM 391 C CA . PHE A 1 49 ? 35.438 -47.094 -21.219 1 92.31 49 PHE A CA 1
ATOM 392 C C . PHE A 1 49 ? 35.438 -47.375 -19.734 1 92.31 49 PHE A C 1
ATOM 394 O O . PHE A 1 49 ? 34.469 -47.969 -19.203 1 92.31 49 PHE A O 1
ATOM 401 N N . CYS A 1 50 ? 36.469 -46.969 -19.109 1 91.75 50 CYS A N 1
ATOM 402 C CA . CYS A 1 50 ? 36.562 -47.156 -17.672 1 91.75 50 CYS A CA 1
ATOM 403 C C . CYS A 1 50 ? 35.406 -46.406 -16.969 1 91.75 50 CYS A C 1
ATOM 405 O O . CYS A 1 50 ? 34.812 -46.906 -16.016 1 91.75 50 CYS A O 1
ATOM 407 N N . GLU A 1 51 ? 35.094 -45.219 -17.453 1 90.06 51 GLU A N 1
ATOM 408 C CA . GLU A 1 51 ? 34.031 -44.406 -16.891 1 90.06 51 GLU A CA 1
ATOM 409 C C . GLU A 1 51 ? 32.688 -45.125 -17.047 1 90.06 51 GLU A C 1
ATOM 411 O O . GLU A 1 51 ? 31.828 -45.062 -16.156 1 90.06 51 GLU A O 1
ATOM 416 N N . LEU A 1 52 ? 32.5 -45.719 -18.094 1 90.25 52 LEU A N 1
ATOM 417 C CA . LEU A 1 52 ? 31.25 -46.406 -18.422 1 90.25 52 LEU A CA 1
ATOM 418 C C . LEU A 1 52 ? 31.078 -47.688 -17.594 1 90.25 52 LEU A C 1
ATOM 420 O O . LEU A 1 52 ? 29.984 -47.969 -17.109 1 90.25 52 LEU A O 1
ATOM 424 N N . ILE A 1 53 ? 32.188 -48.406 -17.359 1 91.12 53 ILE A N 1
ATOM 425 C CA . ILE A 1 53 ? 32.062 -49.75 -16.828 1 91.12 53 ILE A CA 1
ATOM 426 C C . ILE A 1 53 ? 32.188 -49.75 -15.305 1 91.12 53 ILE A C 1
ATOM 428 O O . ILE A 1 53 ? 31.703 -50.625 -14.617 1 91.12 53 ILE A O 1
ATOM 432 N N . LEU A 1 54 ? 32.812 -48.75 -14.789 1 91.88 54 LEU A N 1
ATOM 433 C CA . LEU A 1 54 ? 33.125 -48.719 -13.367 1 91.88 54 LEU A CA 1
ATOM 434 C C . LEU A 1 54 ? 31.875 -48.844 -12.508 1 91.88 54 LEU A C 1
ATOM 436 O O . LEU A 1 54 ? 31.797 -49.719 -11.648 1 91.88 54 LEU A O 1
ATOM 440 N N . PRO A 1 55 ? 30.844 -47.906 -12.672 1 92.81 55 PRO A N 1
ATOM 441 C CA . PRO A 1 55 ? 29.656 -48.062 -11.836 1 92.81 55 PRO A CA 1
ATOM 442 C C . PRO A 1 55 ? 28.984 -49.406 -12 1 92.81 55 PRO A C 1
ATOM 444 O O . PRO A 1 55 ? 28.438 -49.969 -11.031 1 92.81 55 PRO A O 1
ATOM 447 N N . ARG A 1 56 ? 29.125 -50.031 -13.094 1 92 56 ARG A N 1
ATOM 448 C CA . ARG A 1 56 ? 28.469 -51.281 -13.398 1 92 56 ARG A CA 1
ATOM 449 C C . ARG A 1 56 ? 29.203 -52.469 -12.742 1 92 56 ARG A C 1
ATOM 451 O O . ARG A 1 56 ? 28.578 -53.406 -12.266 1 92 56 ARG A O 1
ATOM 458 N N . ILE A 1 57 ? 30.531 -52.406 -12.711 1 90.44 57 ILE A N 1
ATOM 459 C CA . ILE A 1 57 ? 31.297 -53.5 -12.102 1 90.44 57 ILE A CA 1
ATOM 460 C C . ILE A 1 57 ? 31.156 -53.438 -10.586 1 90.44 57 ILE A C 1
ATOM 462 O O . ILE A 1 57 ? 31.141 -54.469 -9.922 1 90.44 57 ILE A O 1
ATOM 466 N N . VAL A 1 58 ? 31.047 -52.219 -10.086 1 90.56 58 VAL A N 1
ATOM 467 C CA . VAL A 1 58 ? 30.844 -52.094 -8.648 1 90.56 58 VAL A CA 1
ATOM 468 C C . VAL A 1 58 ? 29.5 -52.688 -8.258 1 90.56 58 VAL A C 1
ATOM 470 O O . VAL A 1 58 ? 29.391 -53.375 -7.242 1 90.56 58 VAL A O 1
ATOM 473 N N . TYR A 1 59 ? 28.5 -52.375 -9.008 1 91.12 59 TYR A N 1
ATOM 474 C CA . TYR A 1 59 ? 27.188 -52.969 -8.742 1 91.12 59 TYR A CA 1
ATOM 475 C C . TYR A 1 59 ? 27.234 -54.469 -8.898 1 91.12 59 TYR A C 1
ATOM 477 O O . TYR A 1 59 ? 26.562 -55.188 -8.164 1 91.12 59 TYR A O 1
ATOM 485 N N . LEU A 1 60 ? 28.016 -54.969 -9.859 1 89.56 60 LEU A N 1
ATOM 486 C CA . LEU A 1 60 ? 28.156 -56.406 -10.086 1 89.56 60 LEU A CA 1
ATOM 487 C C . LEU A 1 60 ? 28.703 -57.125 -8.852 1 89.56 60 LEU A C 1
ATOM 489 O O . LEU A 1 60 ? 28.328 -58.25 -8.555 1 89.56 60 LEU A O 1
ATOM 493 N N . VAL A 1 61 ? 29.531 -56.438 -8.125 1 88 61 VAL A N 1
ATOM 494 C CA . VAL A 1 61 ? 30.062 -57 -6.879 1 88 61 VAL A CA 1
ATOM 495 C C . VAL A 1 61 ? 28.938 -57.219 -5.875 1 88 61 VAL A C 1
ATOM 497 O O . VAL A 1 61 ? 28.859 -58.25 -5.219 1 88 61 VAL A O 1
ATOM 500 N N . ILE A 1 62 ? 28.047 -56.25 -5.816 1 87.69 62 ILE A N 1
ATOM 501 C CA . ILE A 1 62 ? 26.938 -56.281 -4.879 1 87.69 62 ILE A CA 1
ATOM 502 C C . ILE A 1 62 ? 25.891 -57.281 -5.348 1 87.69 62 ILE A C 1
ATOM 504 O O . ILE A 1 62 ? 25.281 -58 -4.531 1 87.69 62 ILE A O 1
ATOM 508 N N . HIS A 1 63 ? 25.75 -57.344 -6.648 1 87.12 63 HIS A N 1
ATOM 509 C CA . HIS A 1 63 ? 24.766 -58.25 -7.219 1 87.12 63 HIS A CA 1
ATOM 510 C C . HIS A 1 63 ? 25.172 -59.719 -6.977 1 87.12 63 HIS A C 1
ATOM 512 O O . HIS A 1 63 ? 24.312 -60.562 -6.742 1 87.12 63 HIS A O 1
ATOM 518 N N . ARG A 1 64 ? 26.438 -60 -6.938 1 85.44 64 ARG A N 1
ATOM 519 C CA . ARG A 1 64 ? 26.953 -61.344 -6.727 1 85.44 64 ARG A CA 1
ATOM 520 C C . ARG A 1 64 ? 26.875 -61.75 -5.254 1 85.44 64 ARG A C 1
ATOM 522 O O . ARG A 1 64 ? 26.594 -62.906 -4.934 1 85.44 64 ARG A O 1
ATOM 529 N N . ASN A 1 65 ? 27.219 -60.812 -4.426 1 86.5 65 ASN A N 1
ATOM 530 C CA . ASN A 1 65 ? 27.125 -61.031 -2.99 1 86.5 65 ASN A CA 1
ATOM 531 C C . ASN A 1 65 ? 26.594 -59.812 -2.254 1 86.5 65 ASN A C 1
ATOM 533 O O . ASN A 1 65 ? 27.312 -58.844 -2.07 1 86.5 65 ASN A O 1
ATOM 537 N N . VAL A 1 66 ? 25.422 -59.875 -1.764 1 86.06 66 VAL A N 1
ATOM 538 C CA . VAL A 1 66 ? 24.703 -58.781 -1.138 1 86.06 66 VAL A CA 1
ATOM 539 C C . VAL A 1 66 ? 25.375 -58.406 0.175 1 86.06 66 VAL A C 1
ATOM 541 O O . VAL A 1 66 ? 25.234 -57.25 0.643 1 86.06 66 VAL A O 1
ATOM 544 N N . SER A 1 67 ? 26.234 -59.281 0.752 1 84.25 67 SER A N 1
ATOM 545 C CA . SER A 1 67 ? 26.875 -59.031 2.033 1 84.25 67 SER A CA 1
ATOM 546 C C . SER A 1 67 ? 27.906 -57.906 1.902 1 84.25 67 SER A C 1
ATOM 548 O O . SER A 1 67 ? 28.312 -57.312 2.898 1 84.25 67 SER A O 1
ATOM 550 N N . PHE A 1 68 ? 28.203 -57.594 0.609 1 87.31 68 PHE A N 1
ATOM 551 C CA . PHE A 1 68 ? 29.25 -56.625 0.381 1 87.31 68 PHE A CA 1
ATOM 552 C C . PHE A 1 68 ? 28.672 -55.219 0.376 1 87.31 68 PHE A C 1
ATOM 554 O O . PHE A 1 68 ? 29.422 -54.219 0.271 1 87.31 68 PHE A O 1
ATOM 561 N N . ILE A 1 69 ? 27.422 -54.969 0.56 1 89.19 69 ILE A N 1
ATOM 562 C CA . ILE A 1 69 ? 26.812 -53.656 0.517 1 89.19 69 ILE A CA 1
ATOM 563 C C . ILE A 1 69 ? 27.359 -52.781 1.64 1 89.19 69 ILE A C 1
ATOM 565 O O . ILE A 1 69 ? 27.703 -51.625 1.419 1 89.19 69 ILE A O 1
ATOM 569 N N . GLY A 1 70 ? 27.453 -53.312 2.818 1 88.94 70 GLY A N 1
ATOM 570 C CA . GLY A 1 70 ? 27.969 -52.594 3.955 1 88.94 70 GLY A CA 1
ATOM 571 C C . GLY A 1 70 ? 29.406 -52.125 3.768 1 88.94 70 GLY A C 1
ATOM 572 O O . GLY A 1 70 ? 29.75 -51 4.062 1 88.94 70 GLY A O 1
ATOM 573 N N . THR A 1 71 ? 30.203 -53.062 3.268 1 87.81 71 THR A N 1
ATOM 574 C CA . THR A 1 71 ? 31.609 -52.75 3.049 1 87.81 71 THR A CA 1
ATOM 575 C C . THR A 1 71 ? 31.781 -51.719 1.947 1 87.81 71 THR A C 1
ATOM 577 O O . THR A 1 71 ? 32.656 -50.844 2.029 1 87.81 71 THR A O 1
ATOM 580 N N . MET A 1 72 ? 31.016 -51.875 0.939 1 88.25 72 MET A N 1
ATOM 581 C CA . MET A 1 72 ? 31.047 -50.906 -0.134 1 88.25 72 MET A CA 1
ATOM 582 C C . MET A 1 72 ? 30.719 -49.5 0.393 1 88.25 72 MET A C 1
ATOM 584 O O . MET A 1 72 ? 31.391 -48.531 0.06 1 88.25 72 MET A O 1
ATOM 588 N N . CYS A 1 73 ? 29.672 -49.375 1.234 1 91.69 73 CYS A N 1
ATOM 589 C CA . CYS A 1 73 ? 29.281 -48.094 1.816 1 91.69 73 CYS A CA 1
ATOM 590 C C . CYS A 1 73 ? 30.406 -47.531 2.664 1 91.69 73 CYS A C 1
ATOM 592 O O . CYS A 1 73 ? 30.656 -46.312 2.621 1 91.69 73 CYS A O 1
ATOM 594 N N . ASP A 1 74 ? 31.094 -48.375 3.336 1 90.44 74 ASP A N 1
ATOM 595 C CA . ASP A 1 74 ? 32.219 -47.906 4.164 1 90.44 74 ASP A CA 1
ATOM 596 C C . ASP A 1 74 ? 33.344 -47.344 3.309 1 90.44 74 ASP A C 1
ATOM 598 O O . ASP A 1 74 ? 33.969 -46.375 3.672 1 90.44 74 ASP A O 1
ATOM 602 N N . CYS A 1 75 ? 33.531 -48.031 2.209 1 88.19 75 CYS A N 1
ATOM 603 C CA . CYS A 1 75 ? 34.562 -47.562 1.293 1 88.19 75 CYS A CA 1
ATOM 604 C C . CYS A 1 75 ? 34.188 -46.219 0.686 1 88.19 75 CYS A C 1
ATOM 606 O O . CYS A 1 75 ? 35.031 -45.312 0.614 1 88.19 75 CYS A O 1
ATOM 608 N N . ILE A 1 76 ? 33 -46.094 0.292 1 90.56 76 ILE A N 1
ATOM 609 C CA . ILE A 1 76 ? 32.5 -44.844 -0.302 1 90.56 76 ILE A CA 1
ATOM 610 C C . ILE A 1 76 ? 32.531 -43.75 0.744 1 90.56 76 ILE A C 1
ATOM 612 O O . ILE A 1 76 ? 32.938 -42.625 0.454 1 90.56 76 ILE A O 1
ATOM 616 N N . ASN A 1 77 ? 32.125 -44.031 1.938 1 91.69 77 ASN A N 1
ATOM 617 C CA . ASN A 1 77 ? 32.125 -43.062 3.016 1 91.69 77 ASN A CA 1
ATOM 618 C C . ASN A 1 77 ? 33.531 -42.562 3.338 1 91.69 77 ASN A C 1
ATOM 620 O O . ASN A 1 77 ? 33.75 -41.375 3.646 1 91.69 77 ASN A O 1
ATOM 624 N N . GLN A 1 78 ? 34.406 -43.438 3.307 1 88.88 78 GLN A N 1
ATOM 625 C CA . GLN A 1 78 ? 35.781 -43.094 3.582 1 88.88 78 GLN A CA 1
ATOM 626 C C . GLN A 1 78 ? 36.312 -42.094 2.531 1 88.88 78 GLN A C 1
ATOM 628 O O . GLN A 1 78 ? 37 -41.156 2.861 1 88.88 78 GLN A O 1
ATOM 633 N N . PHE A 1 79 ? 35.938 -42.344 1.33 1 88.06 79 PHE A N 1
ATOM 634 C CA . PHE A 1 79 ? 36.344 -41.469 0.253 1 88.06 79 PHE A CA 1
ATOM 635 C C . PHE A 1 79 ? 35.812 -40.062 0.489 1 88.06 79 PHE A C 1
ATOM 637 O O . PHE A 1 79 ? 36.562 -39.062 0.454 1 88.06 79 PHE A O 1
ATOM 644 N N . PHE A 1 80 ? 34.562 -39.906 0.745 1 90.81 80 PHE A N 1
ATOM 645 C CA . PHE A 1 80 ? 33.938 -38.594 0.846 1 90.81 80 PHE A CA 1
ATOM 646 C C . PHE A 1 80 ? 34.281 -37.938 2.176 1 90.81 80 PHE A C 1
ATOM 648 O O . PHE A 1 80 ? 34.344 -36.719 2.264 1 90.81 80 PHE A O 1
ATOM 655 N N . ARG A 1 81 ? 34.469 -38.688 3.205 1 88.31 81 ARG A N 1
ATOM 656 C CA . ARG A 1 81 ? 34.875 -38.125 4.488 1 88.31 81 ARG A CA 1
ATOM 657 C C . ARG A 1 81 ? 36.25 -37.5 4.391 1 88.31 81 ARG A C 1
ATOM 659 O O . ARG A 1 81 ? 36.5 -36.438 4.984 1 88.31 81 ARG A O 1
ATOM 666 N N . GLN A 1 82 ? 37.062 -38.062 3.662 1 81.94 82 GLN A N 1
ATOM 667 C CA . GLN A 1 82 ? 38.438 -37.594 3.527 1 81.94 82 GLN A CA 1
ATOM 668 C C . GLN A 1 82 ? 38.469 -36.25 2.773 1 81.94 82 GLN A C 1
ATOM 670 O O . GLN A 1 82 ? 39.312 -35.406 3.086 1 81.94 82 GLN A O 1
ATOM 675 N N . HIS A 1 83 ? 37.531 -36.094 1.94 1 78.62 83 HIS A N 1
ATOM 676 C CA . HIS A 1 83 ? 37.656 -34.938 1.062 1 78.62 83 HIS A CA 1
ATOM 677 C C . HIS A 1 83 ? 36.594 -33.875 1.422 1 78.62 83 HIS A C 1
ATOM 679 O O . HIS A 1 83 ? 36.781 -32.688 1.091 1 78.62 83 HIS A O 1
ATOM 685 N N . PHE A 1 84 ? 35.531 -34.219 2.076 1 82.12 84 PHE A N 1
ATOM 686 C CA . PHE A 1 84 ? 34.438 -33.281 2.189 1 82.12 84 PHE A CA 1
ATOM 687 C C . PHE A 1 84 ? 33.906 -33.219 3.615 1 82.12 84 PHE A C 1
ATOM 689 O O . PHE A 1 84 ? 32.812 -32.688 3.861 1 82.12 84 PHE A O 1
ATOM 696 N N . ALA A 1 85 ? 34.656 -33.656 4.574 1 80.25 85 ALA A N 1
ATOM 697 C CA . ALA A 1 85 ? 34.188 -33.625 5.961 1 80.25 85 ALA A CA 1
ATOM 698 C C . ALA A 1 85 ? 34.125 -32.156 6.457 1 80.25 85 ALA A C 1
ATOM 700 O O . ALA A 1 85 ? 34.938 -31.344 6.082 1 80.25 85 ALA A O 1
ATOM 701 N N . ILE A 1 86 ? 33.031 -31.656 7.133 1 72.94 86 ILE A N 1
ATOM 702 C CA . ILE A 1 86 ? 32.75 -30.297 7.602 1 72.94 86 ILE A CA 1
ATOM 703 C C . ILE A 1 86 ? 33.906 -29.797 8.477 1 72.94 86 ILE A C 1
ATOM 705 O O . ILE A 1 86 ? 34.312 -28.641 8.383 1 72.94 86 ILE A O 1
ATOM 709 N N . ASN A 1 87 ? 34.375 -30.516 9.555 1 59.28 87 ASN A N 1
ATOM 710 C CA . ASN A 1 87 ? 35.406 -30.109 10.492 1 59.28 87 ASN A CA 1
ATOM 711 C C . ASN A 1 87 ? 36.75 -29.891 9.789 1 59.28 87 ASN A C 1
ATOM 713 O O . ASN A 1 87 ? 37.719 -29.406 10.398 1 59.28 87 ASN A O 1
ATOM 717 N N . HIS A 1 88 ? 36.844 -30.281 8.633 1 49.44 88 HIS A N 1
ATOM 718 C CA . HIS A 1 88 ? 38.125 -30.188 7.926 1 49.44 88 HIS A CA 1
ATOM 719 C C . HIS A 1 88 ? 38.375 -28.75 7.461 1 49.44 88 HIS A C 1
ATOM 721 O O . HIS A 1 88 ? 39.531 -28.344 7.305 1 49.44 88 HIS A O 1
ATOM 727 N N . GLU A 1 89 ? 37.438 -28 7.148 1 46.75 89 GLU A N 1
ATOM 728 C CA . GLU A 1 89 ? 37.719 -26.641 6.707 1 46.75 89 GLU A CA 1
ATOM 729 C C . GLU A 1 89 ? 38.281 -25.797 7.848 1 46.75 89 GLU A C 1
ATOM 731 O O . GLU A 1 89 ? 39.031 -24.844 7.605 1 46.75 89 GLU A O 1
ATOM 736 N N . ALA A 1 90 ? 37.875 -25.875 9.156 1 41.78 90 ALA A N 1
ATOM 737 C CA . ALA A 1 90 ? 38.562 -25.188 10.242 1 41.78 90 ALA A CA 1
ATOM 738 C C . ALA A 1 90 ? 40 -25.641 10.359 1 41.78 90 ALA A C 1
ATOM 740 O O . ALA A 1 90 ? 40.906 -24.844 10.703 1 41.78 90 ALA A O 1
ATOM 741 N N . GLU A 1 91 ? 40.25 -26.875 10.305 1 39.81 91 GLU A N 1
ATOM 742 C CA . GLU A 1 91 ? 41.625 -27.344 10.445 1 39.81 91 GLU A CA 1
ATOM 743 C C . GLU A 1 91 ? 42.469 -26.953 9.242 1 39.81 91 GLU A C 1
ATOM 745 O O . GLU A 1 91 ? 43.688 -26.828 9.352 1 39.81 91 GLU A O 1
ATOM 750 N N . ILE A 1 92 ? 41.875 -26.797 8.102 1 39.31 92 ILE A N 1
ATOM 751 C CA . ILE A 1 92 ? 42.656 -26.391 6.941 1 39.31 92 ILE A CA 1
ATOM 752 C C . ILE A 1 92 ? 42.969 -24.891 7.035 1 39.31 92 ILE A C 1
ATOM 754 O O . ILE A 1 92 ? 44 -24.453 6.543 1 39.31 92 ILE A O 1
ATOM 758 N N . THR A 1 93 ? 42.094 -24.062 7.551 1 39 93 THR A N 1
ATOM 759 C CA . THR A 1 93 ? 42.531 -22.672 7.598 1 39 93 THR A CA 1
ATOM 760 C C . THR A 1 93 ? 43.75 -22.531 8.516 1 39 93 THR A C 1
ATOM 762 O O . THR A 1 93 ? 44.375 -21.469 8.555 1 39 93 THR A O 1
ATOM 765 N N . ALA A 1 94 ? 43.969 -23.078 9.82 1 35.78 94 ALA A N 1
ATOM 766 C CA . ALA A 1 94 ? 45.156 -22.891 10.648 1 35.78 94 ALA A CA 1
ATOM 767 C C . ALA A 1 94 ? 46.406 -23.438 9.961 1 35.78 94 ALA A C 1
ATOM 769 O O . ALA A 1 94 ? 47.531 -23.141 10.375 1 35.78 94 ALA A O 1
ATOM 770 N N . SER A 1 95 ? 46.5 -24.672 9.617 1 32.75 95 SER A N 1
ATOM 771 C CA . SER A 1 95 ? 47.781 -25.109 9.047 1 32.75 95 SER A CA 1
ATOM 772 C C . SER A 1 95 ? 48 -24.469 7.68 1 32.75 95 SER A C 1
ATOM 774 O O . SER A 1 95 ? 47.125 -24.5 6.812 1 32.75 95 SER A O 1
ATOM 776 N N . SER A 1 96 ? 48.719 -23.281 7.656 1 35.34 96 SER A N 1
ATOM 777 C CA . SER A 1 96 ? 49.25 -22.547 6.531 1 35.34 96 SER A CA 1
ATOM 778 C C . SER A 1 96 ? 49.438 -23.422 5.305 1 35.34 96 SER A C 1
ATOM 780 O O . SER A 1 96 ? 49.438 -22.938 4.172 1 35.34 96 SER A O 1
ATOM 782 N N . THR A 1 97 ? 50.281 -24.5 5.543 1 31.86 97 THR A N 1
ATOM 783 C CA . THR A 1 97 ? 50.906 -25.312 4.508 1 31.86 97 THR A CA 1
ATOM 784 C C . THR A 1 97 ? 49.875 -26.172 3.791 1 31.86 97 THR A C 1
ATOM 786 O O . THR A 1 97 ? 50.219 -26.922 2.867 1 31.86 97 THR A O 1
ATOM 789 N N . SER A 1 98 ? 49.031 -26.844 4.562 1 33.88 98 SER A N 1
ATOM 790 C CA . SER A 1 98 ? 48.469 -28.094 4.047 1 33.88 98 SER A CA 1
ATOM 791 C C . SER A 1 98 ? 47.562 -27.828 2.826 1 33.88 98 SER A C 1
ATOM 793 O O . SER A 1 98 ? 46.719 -26.938 2.844 1 33.88 98 SER A O 1
ATOM 795 N N . ARG A 1 99 ? 48.062 -28.234 1.741 1 35.12 99 ARG A N 1
ATOM 796 C CA . ARG A 1 99 ? 47.688 -28.625 0.391 1 35.12 99 ARG A CA 1
ATOM 797 C C . ARG A 1 99 ? 46.281 -29.234 0.384 1 35.12 99 ARG A C 1
ATOM 799 O O . ARG A 1 99 ? 46.125 -30.438 0.648 1 35.12 99 ARG A O 1
ATOM 806 N N . SER A 1 100 ? 45.406 -28.969 1.085 1 39.78 100 SER A N 1
ATOM 807 C CA . SER A 1 100 ? 44.062 -29.453 0.758 1 39.78 100 SER A CA 1
ATOM 808 C C . SER A 1 100 ? 43.906 -29.656 -0.745 1 39.78 100 SER A C 1
ATOM 810 O O . SER A 1 100 ? 43.812 -28.688 -1.499 1 39.78 100 SER A O 1
ATOM 812 N N . GLY A 1 101 ? 44.656 -30.375 -1.321 1 41.78 101 GLY A N 1
ATOM 813 C CA . GLY A 1 101 ? 44.656 -30.906 -2.676 1 41.78 101 GLY A CA 1
ATOM 814 C C . GLY A 1 101 ? 43.25 -31.156 -3.211 1 41.78 101 GLY A C 1
ATOM 815 O O . GLY A 1 101 ? 42.562 -32.031 -2.711 1 41.78 101 GLY A O 1
ATOM 816 N N . GLY A 1 102 ? 42.562 -30.219 -3.607 1 53.22 102 GLY A N 1
ATOM 817 C CA . GLY A 1 102 ? 41.281 -30.25 -4.297 1 53.22 102 GLY A CA 1
ATOM 818 C C . GLY A 1 102 ? 41.125 -31.469 -5.199 1 53.22 102 GLY A C 1
ATOM 819 O O . GLY A 1 102 ? 42.031 -31.766 -5.992 1 53.22 102 GLY A O 1
ATOM 820 N N . CYS A 1 103 ? 40.5 -32.656 -4.629 1 64.5 103 CYS A N 1
ATOM 821 C CA . CYS A 1 103 ? 40.156 -33.812 -5.449 1 64.5 103 CYS A CA 1
ATOM 822 C C . CYS A 1 103 ? 39.594 -33.375 -6.797 1 64.5 103 CYS A C 1
ATOM 824 O O . CYS A 1 103 ? 38.812 -32.406 -6.867 1 64.5 103 CYS A O 1
ATOM 826 N N . ASP A 1 104 ? 40.281 -33.875 -7.809 1 72.56 104 ASP A N 1
ATOM 827 C CA . ASP A 1 104 ? 39.75 -33.656 -9.156 1 72.56 104 ASP A CA 1
ATOM 828 C C . ASP A 1 104 ? 38.25 -33.844 -9.203 1 72.56 104 ASP A C 1
ATOM 830 O O . ASP A 1 104 ? 37.719 -34.844 -8.703 1 72.56 104 ASP A O 1
ATOM 834 N N . GLN A 1 105 ? 37.562 -32.875 -9.562 1 78.25 105 GLN A N 1
ATOM 835 C CA . GLN A 1 105 ? 36.125 -32.906 -9.625 1 78.25 105 GLN A CA 1
ATOM 836 C C . GLN A 1 105 ? 35.625 -34.094 -10.461 1 78.25 105 GLN A C 1
ATOM 838 O O . GLN A 1 105 ? 34.531 -34.594 -10.234 1 78.25 105 GLN A O 1
ATOM 843 N N . LYS A 1 106 ? 36.531 -34.469 -11.414 1 79.31 106 LYS A N 1
ATOM 844 C CA . LYS A 1 106 ? 36.125 -35.625 -12.25 1 79.31 106 LYS A CA 1
ATOM 845 C C . LYS A 1 106 ? 36.094 -36.906 -11.43 1 79.31 106 LYS A C 1
ATOM 847 O O . LYS A 1 106 ? 35.25 -37.781 -11.68 1 79.31 106 LYS A O 1
ATOM 852 N N . ILE A 1 107 ? 37.031 -36.938 -10.492 1 84.69 107 ILE A N 1
ATOM 853 C CA . ILE A 1 107 ? 37.062 -38.094 -9.625 1 84.69 107 ILE A CA 1
ATOM 854 C C . ILE A 1 107 ? 35.812 -38.125 -8.75 1 84.69 107 ILE A C 1
ATOM 856 O O . ILE A 1 107 ? 35.156 -39.156 -8.594 1 84.69 107 ILE A O 1
ATOM 860 N N . VAL A 1 108 ? 35.5 -36.938 -8.273 1 87.25 108 VAL A N 1
ATOM 861 C CA . VAL A 1 108 ? 34.312 -36.812 -7.402 1 87.25 108 VAL A CA 1
ATOM 862 C C . VAL A 1 108 ? 33.062 -37.156 -8.195 1 87.25 108 VAL A C 1
ATOM 864 O O . VAL A 1 108 ? 32.188 -37.844 -7.703 1 87.25 108 VAL A O 1
ATOM 867 N N . ARG A 1 109 ? 32.969 -36.688 -9.391 1 86.44 109 ARG A N 1
ATOM 868 C CA . ARG A 1 109 ? 31.812 -36.938 -10.234 1 86.44 109 ARG A CA 1
ATOM 869 C C . ARG A 1 109 ? 31.672 -38.406 -10.555 1 86.44 109 ARG A C 1
ATOM 871 O O . ARG A 1 109 ? 30.562 -38.938 -10.617 1 86.44 109 ARG A O 1
ATOM 878 N N . CYS A 1 110 ? 32.812 -38.969 -10.781 1 88.06 110 CYS A N 1
ATOM 879 C CA . CYS A 1 110 ? 32.812 -40.375 -11.07 1 88.06 110 CYS A CA 1
ATOM 880 C C . CYS A 1 110 ? 32.281 -41.188 -9.875 1 88.06 110 CYS A C 1
ATOM 882 O O . CYS A 1 110 ? 31.453 -42.062 -10.047 1 88.06 110 CYS A O 1
ATOM 884 N N . MET A 1 111 ? 32.781 -40.781 -8.773 1 89.94 111 MET A N 1
ATOM 885 C CA . MET A 1 111 ? 32.344 -41.5 -7.57 1 89.94 111 MET A CA 1
ATOM 886 C C . MET A 1 111 ? 30.859 -41.25 -7.305 1 89.94 111 MET A C 1
ATOM 888 O O . MET A 1 111 ? 30.156 -42.125 -6.797 1 89.94 111 MET A O 1
ATOM 892 N N . LEU A 1 112 ? 30.391 -40.062 -7.562 1 91.94 112 LEU A N 1
ATOM 893 C CA . LEU A 1 112 ? 28.984 -39.75 -7.406 1 91.94 112 LEU A CA 1
ATOM 894 C C . LEU A 1 112 ? 28.141 -40.562 -8.383 1 91.94 112 LEU A C 1
ATOM 896 O O . LEU A 1 112 ? 27.047 -41.031 -8.039 1 91.94 112 LEU A O 1
ATOM 900 N N . ASP A 1 113 ? 28.672 -40.75 -9.523 1 90.19 113 ASP A N 1
ATOM 901 C CA . ASP A 1 113 ? 27.984 -41.562 -10.523 1 90.19 113 ASP A CA 1
ATOM 902 C C . ASP A 1 113 ? 27.891 -43.031 -10.07 1 90.19 113 ASP A C 1
ATOM 904 O O . ASP A 1 113 ? 26.891 -43.688 -10.352 1 90.19 113 ASP A O 1
ATOM 908 N N . VAL A 1 114 ? 28.922 -43.469 -9.445 1 92.12 114 VAL A N 1
ATOM 909 C CA . VAL A 1 114 ? 28.906 -44.844 -8.906 1 92.12 114 VAL A CA 1
ATOM 910 C C . VAL A 1 114 ? 27.812 -44.969 -7.859 1 92.12 114 VAL A C 1
ATOM 912 O O . VAL A 1 114 ? 27.031 -45.938 -7.891 1 92.12 114 VAL A O 1
ATOM 915 N N . VAL A 1 115 ? 27.781 -43.969 -7.035 1 92.81 115 VAL A N 1
ATOM 916 C CA . VAL A 1 115 ? 26.797 -44 -5.965 1 92.81 115 VAL A CA 1
ATOM 917 C C . VAL A 1 115 ? 25.391 -43.969 -6.562 1 92.81 115 VAL A C 1
ATOM 919 O O . VAL A 1 115 ? 24.516 -44.719 -6.16 1 92.81 115 VAL A O 1
ATOM 922 N N . ASN A 1 116 ? 25.125 -43.094 -7.508 1 91.69 116 ASN A N 1
ATOM 923 C CA . ASN A 1 116 ? 23.797 -42.938 -8.102 1 91.69 116 ASN A CA 1
ATOM 924 C C . ASN A 1 116 ? 23.391 -44.188 -8.875 1 91.69 116 ASN A C 1
ATOM 926 O O . ASN A 1 116 ? 22.219 -44.562 -8.859 1 91.69 116 ASN A O 1
ATOM 930 N N . HIS A 1 117 ? 24.375 -44.781 -9.516 1 91.56 117 HIS A N 1
ATOM 931 C CA . HIS A 1 117 ? 24.078 -46 -10.266 1 91.56 117 HIS A CA 1
ATOM 932 C C . HIS A 1 117 ? 23.719 -47.156 -9.336 1 91.56 117 HIS A C 1
ATOM 934 O O . HIS A 1 117 ? 22.734 -47.875 -9.586 1 91.56 117 HIS A O 1
ATOM 940 N N . VAL A 1 118 ? 24.469 -47.281 -8.312 1 91.06 118 VAL A N 1
ATOM 941 C CA . VAL A 1 118 ? 24.188 -48.344 -7.348 1 91.06 118 VAL A CA 1
ATOM 942 C C . VAL A 1 118 ? 22.828 -48.125 -6.703 1 91.06 118 VAL A C 1
ATOM 944 O O . VAL A 1 118 ? 22.047 -49.062 -6.555 1 91.06 118 VAL A O 1
ATOM 947 N N . ARG A 1 119 ? 22.516 -46.969 -6.367 1 90.44 119 ARG A N 1
ATOM 948 C CA . ARG A 1 119 ? 21.234 -46.625 -5.742 1 90.44 119 ARG A CA 1
ATOM 949 C C . ARG A 1 119 ? 20.078 -46.938 -6.68 1 90.44 119 ARG A C 1
ATOM 951 O O . ARG A 1 119 ? 19.031 -47.438 -6.25 1 90.44 119 ARG A O 1
ATOM 958 N N . ALA A 1 120 ? 20.25 -46.625 -7.93 1 88.94 120 ALA A N 1
ATOM 959 C CA . ALA A 1 120 ? 19.188 -46.781 -8.914 1 88.94 120 ALA A CA 1
ATOM 960 C C . ALA A 1 120 ? 18.906 -48.25 -9.195 1 88.94 120 ALA A C 1
ATOM 962 O O . ALA A 1 120 ? 17.781 -48.625 -9.531 1 88.94 120 ALA A O 1
ATOM 963 N N . GLN A 1 121 ? 19.922 -49.125 -8.93 1 88.06 121 GLN A N 1
ATOM 964 C CA . GLN A 1 121 ? 19.797 -50.531 -9.32 1 88.06 121 GLN A CA 1
ATOM 965 C C . GLN A 1 121 ? 19.375 -51.375 -8.141 1 88.06 121 GLN A C 1
ATOM 967 O O . GLN A 1 121 ? 18.859 -52.5 -8.32 1 88.06 121 GLN A O 1
ATOM 972 N N . LEU A 1 122 ? 19.531 -50.875 -7.031 1 87.5 122 LEU A N 1
ATOM 973 C CA . LEU A 1 122 ? 19.219 -51.656 -5.844 1 87.5 122 LEU A CA 1
ATOM 974 C C . LEU A 1 122 ? 17.719 -51.844 -5.699 1 87.5 122 LEU A C 1
ATOM 976 O O . LEU A 1 122 ? 16.938 -50.969 -6.098 1 87.5 122 LEU A O 1
ATOM 980 N N . PRO A 1 123 ? 17.406 -52.969 -5.164 1 83.94 123 PRO A N 1
ATOM 981 C CA . PRO A 1 123 ? 15.969 -53.156 -4.922 1 83.94 123 PRO A CA 1
ATOM 982 C C . PRO A 1 123 ? 15.406 -52.188 -3.887 1 83.94 123 PRO A C 1
ATOM 984 O O . PRO A 1 123 ? 16.156 -51.594 -3.104 1 83.94 123 PRO A O 1
ATOM 987 N N . ASN A 1 124 ? 14.172 -51.938 -3.865 1 77.81 124 ASN A N 1
ATOM 988 C CA . ASN A 1 124 ? 13.484 -50.875 -3.098 1 77.81 124 ASN A CA 1
ATOM 989 C C . ASN A 1 124 ? 13.719 -51.062 -1.599 1 77.81 124 ASN A C 1
ATOM 991 O O . ASN A 1 124 ? 13.789 -50.062 -0.864 1 77.81 124 ASN A O 1
ATOM 995 N N . ASP A 1 125 ? 13.93 -52.062 -1.013 1 74.94 125 ASP A N 1
ATOM 996 C CA . ASP A 1 125 ? 13.945 -52.219 0.438 1 74.94 125 ASP A CA 1
ATOM 997 C C . ASP A 1 125 ? 15.375 -52.312 0.963 1 74.94 125 ASP A C 1
ATOM 999 O O . ASP A 1 125 ? 15.594 -52.625 2.139 1 74.94 125 ASP A O 1
ATOM 1003 N N . THR A 1 126 ? 16.312 -51.812 0.083 1 82.12 126 THR A N 1
ATOM 1004 C CA . THR A 1 126 ? 17.688 -51.875 0.553 1 82.12 126 THR A CA 1
ATOM 1005 C C . THR A 1 126 ? 18.141 -50.5 1.07 1 82.12 126 THR A C 1
ATOM 1007 O O . THR A 1 126 ? 17.969 -49.5 0.393 1 82.12 126 THR A O 1
ATOM 1010 N N . THR A 1 127 ? 18.531 -50.469 2.316 1 80.75 127 THR A N 1
ATOM 1011 C CA . THR A 1 127 ? 18.984 -49.219 2.91 1 80.75 127 THR A CA 1
ATOM 1012 C C . THR A 1 127 ? 20.5 -49.094 2.779 1 80.75 127 THR A C 1
ATOM 1014 O O . THR A 1 127 ? 21.234 -50.031 3.07 1 80.75 127 THR A O 1
ATOM 1017 N N . LEU A 1 128 ? 20.953 -48.031 2.176 1 87.38 128 LEU A N 1
ATOM 1018 C CA . LEU A 1 128 ? 22.375 -47.719 2.076 1 87.38 128 LEU A CA 1
ATOM 1019 C C . LEU A 1 128 ? 22.812 -4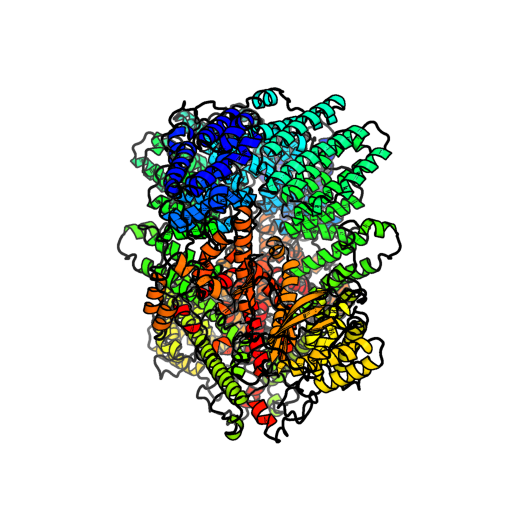6.844 3.238 1 87.38 128 LEU A C 1
ATOM 1021 O O . LEU A 1 128 ? 22.203 -45.781 3.512 1 87.38 128 LEU A O 1
ATOM 1025 N N . THR A 1 129 ? 23.766 -47.219 3.988 1 89.88 129 THR A N 1
ATOM 1026 C CA . THR A 1 129 ? 24.281 -46.438 5.102 1 89.88 129 THR A CA 1
ATOM 1027 C C . THR A 1 129 ? 25.406 -45.531 4.633 1 89.88 129 THR A C 1
ATOM 1029 O O . THR A 1 129 ? 26.578 -45.781 4.895 1 89.88 129 THR A O 1
ATOM 1032 N N . LEU A 1 130 ? 25.047 -44.5 3.941 1 92.62 130 LEU A N 1
ATOM 1033 C CA . LEU A 1 130 ? 25.984 -43.531 3.428 1 92.62 130 LEU A CA 1
ATOM 1034 C C . LEU A 1 130 ? 25.906 -42.219 4.215 1 92.62 130 LEU A C 1
ATOM 1036 O O . LEU A 1 130 ? 24.875 -41.906 4.816 1 92.62 130 LEU A O 1
ATOM 1040 N N . ASP A 1 131 ? 27 -41.531 4.309 1 92.81 131 ASP A N 1
ATOM 1041 C CA . ASP A 1 131 ? 27 -40.188 4.875 1 92.81 131 ASP A CA 1
ATOM 1042 C C . ASP A 1 131 ? 26.531 -39.156 3.85 1 92.81 131 ASP A C 1
ATOM 1044 O O . ASP A 1 131 ? 27.344 -38.469 3.234 1 92.81 131 ASP A O 1
ATOM 1048 N N . TYR A 1 132 ? 25.359 -38.969 3.863 1 93.94 132 TYR A N 1
ATOM 1049 C CA . TYR A 1 132 ? 24.734 -38.188 2.822 1 93.94 132 TYR A CA 1
ATOM 1050 C C . TYR A 1 132 ? 25.109 -36.719 2.949 1 93.94 132 TYR A C 1
ATOM 1052 O O . TYR A 1 132 ? 25.016 -35.969 1.982 1 93.94 132 TYR A O 1
ATOM 1060 N N . VAL A 1 133 ? 25.531 -36.219 4.086 1 93.88 133 VAL A N 1
ATOM 1061 C CA . VAL A 1 133 ? 25.938 -34.844 4.242 1 93.88 133 VAL A CA 1
ATOM 1062 C C . VAL A 1 133 ? 27.188 -34.562 3.406 1 93.88 133 VAL A C 1
ATOM 1064 O O . VAL A 1 133 ? 27.234 -33.594 2.66 1 93.88 133 VAL A O 1
ATOM 1067 N N . ASN A 1 134 ? 28.156 -35.5 3.508 1 93.44 134 ASN A N 1
ATOM 1068 C CA . ASN A 1 134 ? 29.391 -35.375 2.734 1 93.44 134 ASN A CA 1
ATOM 1069 C C . ASN A 1 134 ? 29.125 -35.562 1.239 1 93.44 134 ASN A C 1
ATOM 1071 O O . ASN A 1 134 ? 29.766 -34.906 0.415 1 93.44 134 ASN A O 1
ATOM 1075 N N . LEU A 1 135 ? 28.25 -36.406 0.971 1 94.38 135 LEU A N 1
ATOM 1076 C CA . LEU A 1 135 ? 27.906 -36.625 -0.429 1 94.38 135 LEU A CA 1
ATOM 1077 C C . LEU A 1 135 ? 27.234 -35.375 -1.021 1 94.38 135 LEU A C 1
ATOM 1079 O O . LEU A 1 135 ? 27.516 -35 -2.162 1 94.38 135 LEU A O 1
ATOM 1083 N N . ALA A 1 136 ? 26.359 -34.781 -0.268 1 94.88 136 ALA A N 1
ATOM 1084 C CA . ALA A 1 136 ? 25.688 -33.562 -0.723 1 94.88 136 ALA A CA 1
ATOM 1085 C C . ALA A 1 136 ? 26.688 -32.438 -0.939 1 94.88 136 ALA A C 1
ATOM 1087 O O . ALA A 1 136 ? 26.578 -31.688 -1.91 1 94.88 136 ALA A O 1
ATOM 1088 N N . ARG A 1 137 ? 27.547 -32.312 -0.071 1 92.75 137 ARG A N 1
ATOM 1089 C CA . ARG A 1 137 ? 28.578 -31.281 -0.188 1 92.75 137 ARG A CA 1
ATOM 1090 C C . ARG A 1 137 ? 29.438 -31.5 -1.429 1 92.75 137 ARG A C 1
ATOM 1092 O O . ARG A 1 137 ? 29.75 -30.547 -2.145 1 92.75 137 ARG A O 1
ATOM 1099 N N . ALA A 1 138 ? 29.797 -32.75 -1.652 1 90.81 138 ALA A N 1
ATOM 1100 C CA . ALA A 1 138 ? 30.594 -33.125 -2.824 1 90.81 138 ALA A CA 1
ATOM 1101 C C . ALA A 1 138 ? 29.844 -32.812 -4.113 1 90.81 138 ALA A C 1
ATOM 1103 O O . ALA A 1 138 ? 30.422 -32.25 -5.059 1 90.81 138 ALA A O 1
ATOM 1104 N N . ALA A 1 139 ? 28.625 -33.188 -4.121 1 91.44 139 ALA A N 1
ATOM 1105 C CA . ALA A 1 139 ? 27.797 -32.906 -5.301 1 91.44 139 ALA A CA 1
ATOM 1106 C C . ALA A 1 139 ? 27.656 -31.406 -5.543 1 91.44 139 ALA A C 1
ATOM 1108 O O . ALA A 1 139 ? 27.672 -30.953 -6.691 1 91.44 139 ALA A O 1
ATOM 1109 N N . HIS A 1 140 ? 27.5 -30.688 -4.504 1 88.75 140 HIS A N 1
ATOM 1110 C CA . HIS A 1 140 ? 27.359 -29.234 -4.594 1 88.75 140 HIS A CA 1
ATOM 1111 C C . HIS A 1 140 ? 28.625 -28.594 -5.164 1 88.75 140 HIS A C 1
ATOM 1113 O O . HIS A 1 140 ? 28.547 -27.688 -5.996 1 88.75 140 HIS A O 1
ATOM 1119 N N . LYS A 1 141 ? 29.688 -29.062 -4.73 1 81.62 141 LYS A N 1
ATOM 1120 C CA . LYS A 1 141 ? 30.969 -28.531 -5.184 1 81.62 141 LYS A CA 1
ATOM 1121 C C . LYS A 1 141 ? 31.188 -28.828 -6.664 1 81.62 141 LYS A C 1
ATOM 1123 O O . LYS A 1 141 ? 31.828 -28.047 -7.363 1 81.62 141 LYS A O 1
ATOM 1128 N N . CYS A 1 142 ? 30.625 -29.953 -7.129 1 81.06 142 CYS A N 1
ATOM 1129 C CA . CYS A 1 142 ? 30.75 -30.328 -8.531 1 81.06 142 CYS A CA 1
ATOM 1130 C C . CYS A 1 142 ? 29.625 -29.719 -9.359 1 81.06 142 CYS A C 1
ATOM 1132 O O . CYS A 1 142 ? 29.453 -30.078 -10.531 1 81.06 142 CYS A O 1
ATOM 1134 N N . SER A 1 143 ? 28.781 -28.953 -8.844 1 80.88 143 SER A N 1
ATOM 1135 C CA . SER A 1 143 ? 27.656 -28.281 -9.484 1 80.88 143 SER A CA 1
ATOM 1136 C C . SER A 1 143 ? 26.609 -29.281 -9.953 1 80.88 143 SER A C 1
ATOM 1138 O O . SER A 1 143 ? 25.969 -29.094 -10.984 1 80.88 143 SER A O 1
ATOM 1140 N N . ALA A 1 144 ? 26.734 -30.453 -9.336 1 87.06 144 ALA A N 1
ATOM 1141 C CA . ALA A 1 144 ? 25.641 -31.391 -9.555 1 87.06 144 ALA A CA 1
ATOM 1142 C C . ALA A 1 144 ? 24.469 -31.109 -8.609 1 87.06 144 ALA A C 1
ATOM 1144 O O . ALA A 1 144 ? 24.25 -31.828 -7.633 1 87.06 144 ALA A O 1
ATOM 1145 N N . TYR A 1 145 ? 23.781 -30.156 -9.023 1 87.88 145 TYR A N 1
ATOM 1146 C CA . TYR A 1 145 ? 22.828 -29.562 -8.109 1 87.88 145 TYR A CA 1
ATOM 1147 C C . TYR A 1 145 ? 21.672 -30.516 -7.824 1 87.88 145 TYR A C 1
ATOM 1149 O O . TYR A 1 145 ? 21.188 -30.594 -6.691 1 87.88 145 TYR A O 1
ATOM 1157 N N . TYR A 1 146 ? 21.156 -31.297 -8.797 1 90.38 146 TYR A N 1
ATOM 1158 C CA . TYR A 1 146 ? 20.047 -32.219 -8.57 1 90.38 146 TYR A CA 1
ATOM 1159 C C . TYR A 1 146 ? 20.469 -33.344 -7.625 1 90.38 146 TYR A C 1
ATOM 1161 O O . TYR A 1 146 ? 19.719 -33.719 -6.723 1 90.38 146 TYR A O 1
ATOM 1169 N N . THR A 1 147 ? 21.703 -33.781 -7.789 1 92.62 147 THR A N 1
ATOM 1170 C CA . THR A 1 147 ? 22.234 -34.812 -6.914 1 92.62 147 THR A CA 1
ATOM 1171 C C . THR A 1 147 ? 22.453 -34.281 -5.504 1 92.62 147 THR A C 1
ATOM 1173 O O . THR A 1 147 ? 22.188 -34.969 -4.52 1 92.62 147 THR A O 1
ATOM 1176 N N . ALA A 1 148 ? 22.906 -33.094 -5.492 1 92.75 148 ALA A N 1
ATOM 1177 C CA . ALA A 1 148 ? 23.125 -32.469 -4.191 1 92.75 148 ALA A CA 1
ATOM 1178 C C . ALA A 1 148 ? 21.828 -32.344 -3.41 1 92.75 148 ALA A C 1
ATOM 1180 O O . ALA A 1 148 ? 21.797 -32.562 -2.199 1 92.75 148 ALA A O 1
ATOM 1181 N N . LEU A 1 149 ? 20.797 -32.031 -4.102 1 91.81 149 LEU A N 1
ATOM 1182 C CA . LEU A 1 149 ? 19.516 -31.859 -3.438 1 91.81 149 LEU A CA 1
ATOM 1183 C C . LEU A 1 149 ? 18.969 -33.188 -2.961 1 91.81 149 LEU A C 1
ATOM 1185 O O . LEU A 1 149 ? 18.391 -33.281 -1.882 1 91.81 149 LEU A O 1
ATOM 1189 N N . LEU A 1 150 ? 19.078 -34.156 -3.779 1 93.38 150 LEU A N 1
ATOM 1190 C CA . LEU A 1 150 ? 18.641 -35.5 -3.387 1 93.38 150 LEU A CA 1
ATOM 1191 C C . LEU A 1 150 ? 19.375 -35.969 -2.135 1 93.38 150 LEU A C 1
ATOM 1193 O O . LEU A 1 150 ? 18.734 -36.406 -1.178 1 93.38 150 LEU A O 1
ATOM 1197 N N . PHE A 1 151 ? 20.688 -35.844 -2.098 1 94.5 151 PHE A N 1
ATOM 1198 C CA . PHE A 1 151 ? 21.484 -36.281 -0.961 1 94.5 151 PHE A CA 1
ATOM 1199 C C . PHE A 1 151 ? 21.203 -35.438 0.269 1 94.5 151 PHE A C 1
ATOM 1201 O O . PHE A 1 151 ? 21.234 -35.938 1.397 1 94.5 151 PHE A O 1
ATOM 1208 N N . ALA A 1 152 ? 20.984 -34.125 0.016 1 93.38 152 ALA A N 1
ATOM 1209 C CA . ALA A 1 152 ? 20.625 -33.281 1.142 1 93.38 152 ALA A CA 1
ATOM 1210 C C . ALA A 1 152 ? 19.312 -33.75 1.785 1 93.38 152 ALA A C 1
ATOM 1212 O O . ALA A 1 152 ? 19.188 -33.719 3.012 1 93.38 152 ALA A O 1
ATOM 1213 N N . GLN A 1 153 ? 18.359 -34.125 0.978 1 92 153 GLN A N 1
ATOM 1214 C CA . GLN A 1 153 ? 17.078 -34.594 1.481 1 92 153 GLN A CA 1
ATOM 1215 C C . GLN A 1 153 ? 17.25 -35.906 2.25 1 92 153 GLN A C 1
ATOM 1217 O O . GLN A 1 153 ? 16.656 -36.094 3.318 1 92 153 GLN A O 1
ATOM 1222 N N . LEU A 1 154 ? 18.047 -36.75 1.722 1 92 154 LEU A N 1
ATOM 1223 C CA . LEU A 1 154 ? 18.312 -38.031 2.387 1 92 154 LEU A CA 1
ATOM 1224 C C . LEU A 1 154 ? 19.047 -37.812 3.701 1 92 154 LEU A C 1
ATOM 1226 O O . LEU A 1 154 ? 18.797 -38.531 4.68 1 92 154 LEU A O 1
ATOM 1230 N N . ALA A 1 155 ? 19.891 -36.844 3.703 1 93.19 155 ALA A N 1
ATOM 1231 C CA . ALA A 1 155 ? 20.625 -36.5 4.926 1 93.19 155 ALA A CA 1
ATOM 1232 C C . ALA A 1 155 ? 19.656 -36 6.004 1 93.19 155 ALA A C 1
ATOM 1234 O O . ALA A 1 155 ? 19.781 -36.375 7.172 1 93.19 155 ALA A O 1
ATOM 1235 N N . CYS A 1 156 ? 18.766 -35.188 5.625 1 91.69 156 CYS A N 1
ATOM 1236 C CA . CYS A 1 156 ? 17.797 -34.625 6.578 1 91.69 156 CYS A CA 1
ATOM 1237 C C . CYS A 1 156 ? 16.938 -35.75 7.184 1 91.69 156 CYS A C 1
ATOM 1239 O O . CYS A 1 156 ? 16.641 -35.719 8.375 1 91.69 156 CYS A O 1
ATOM 1241 N N . GLU A 1 157 ? 16.609 -36.688 6.352 1 88.06 157 GLU A N 1
ATOM 1242 C CA . GLU A 1 157 ? 15.797 -37.812 6.816 1 88.06 157 GLU A CA 1
ATOM 1243 C C . GLU A 1 157 ? 16.562 -38.688 7.801 1 88.06 157 GLU A C 1
ATOM 1245 O O . GLU A 1 157 ? 16 -39.156 8.789 1 88.06 157 GLU A O 1
ATOM 1250 N N . SER A 1 158 ? 17.797 -38.75 7.539 1 87.31 158 SER A N 1
ATOM 1251 C CA . SER A 1 158 ? 18.625 -39.625 8.367 1 87.31 158 SER A CA 1
ATOM 1252 C C . SER A 1 158 ? 18.969 -38.969 9.695 1 87.31 158 SER A C 1
ATOM 1254 O O . SER A 1 158 ? 19.016 -39.625 10.734 1 87.31 158 SER A O 1
ATOM 1256 N N . ILE A 1 159 ? 19.156 -37.688 9.727 1 87.31 159 ILE A N 1
ATOM 1257 C CA . ILE A 1 159 ? 19.609 -36.969 10.906 1 87.31 159 ILE A CA 1
ATOM 1258 C C . ILE A 1 159 ? 18.422 -36.688 11.844 1 87.31 159 ILE A C 1
ATOM 1260 O O . ILE A 1 159 ? 18.578 -36.75 13.062 1 87.31 159 ILE A O 1
ATOM 1264 N N . SER A 1 160 ? 17.312 -36.406 11.344 1 80.44 160 SER A N 1
ATOM 1265 C CA . SER A 1 160 ? 16.188 -35.969 12.164 1 80.44 160 SER A CA 1
ATOM 1266 C C . SER A 1 160 ? 15.18 -37.094 12.344 1 80.44 160 SER A C 1
ATOM 1268 O O . SER A 1 160 ? 13.992 -36.938 12.047 1 80.44 160 SER A O 1
ATOM 1270 N N . SER A 1 161 ? 15.602 -38.125 12.914 1 77.38 161 SER A N 1
ATOM 1271 C CA . SER A 1 161 ? 14.68 -39.219 13.172 1 77.38 161 SER A CA 1
ATOM 1272 C C . SER A 1 161 ? 13.711 -38.906 14.297 1 77.38 161 SER A C 1
ATOM 1274 O O . SER A 1 161 ? 12.625 -39.469 14.383 1 77.38 161 SER A O 1
ATOM 1276 N N . ASP A 1 162 ? 14.023 -37.781 15.07 1 80.38 162 ASP A N 1
ATOM 1277 C CA . ASP A 1 162 ? 13.195 -37.375 16.203 1 80.38 162 ASP A CA 1
ATOM 1278 C C . ASP A 1 162 ? 12.359 -36.125 15.867 1 80.38 162 ASP A C 1
ATOM 1280 O O . ASP A 1 162 ? 11.852 -35.469 16.766 1 80.38 162 ASP A O 1
ATOM 1284 N N . TYR A 1 163 ? 12.242 -35.875 14.656 1 86.12 163 TYR A N 1
ATOM 1285 C CA . TYR A 1 163 ? 11.445 -34.719 14.25 1 86.12 163 TYR A CA 1
ATOM 1286 C C . TYR A 1 163 ? 10.008 -34.875 14.734 1 86.12 163 TYR A C 1
ATOM 1288 O O . TYR A 1 163 ? 9.359 -35.875 14.484 1 86.12 163 TYR A O 1
ATOM 1296 N N . PRO A 1 164 ? 9.508 -33.875 15.531 1 82.06 164 PRO A N 1
ATOM 1297 C CA . PRO A 1 164 ? 8.172 -34 16.125 1 82.06 164 PRO A CA 1
ATOM 1298 C C . PRO A 1 164 ? 7.055 -33.906 15.094 1 82.06 164 PRO A C 1
ATOM 1300 O O . PRO A 1 164 ? 7.148 -33.125 14.148 1 82.06 164 PRO A O 1
ATOM 1303 N N . ASP A 1 165 ? 6.027 -34.719 15.406 1 81 165 ASP A N 1
ATOM 1304 C CA . ASP A 1 165 ? 4.848 -34.688 14.547 1 81 165 ASP A CA 1
ATOM 1305 C C . ASP A 1 165 ? 4.117 -33.344 14.68 1 81 165 ASP A C 1
ATOM 1307 O O . ASP A 1 165 ? 4.008 -32.781 15.781 1 81 165 ASP A O 1
ATOM 1311 N N . PHE A 1 166 ? 3.646 -32.812 13.656 1 78.94 166 PHE A N 1
ATOM 1312 C CA . PHE A 1 166 ? 2.795 -31.641 13.594 1 78.94 166 PHE A CA 1
ATOM 1313 C C . PHE A 1 166 ? 3.559 -30.406 14.031 1 78.94 166 PHE A C 1
ATOM 1315 O O . PHE A 1 166 ? 2.971 -29.469 14.586 1 78.94 166 PHE A O 1
ATOM 1322 N N . SER A 1 167 ? 4.887 -30.453 13.859 1 79.12 167 SER A N 1
ATOM 1323 C CA . SER A 1 167 ? 5.684 -29.281 14.195 1 79.12 167 SER A CA 1
ATOM 1324 C C . SER A 1 167 ? 5.387 -28.125 13.25 1 79.12 167 SER A C 1
ATOM 1326 O O . SER A 1 167 ? 5.039 -28.328 12.094 1 79.12 167 SER A O 1
ATOM 1328 N N . SER A 1 168 ? 5.449 -26.906 13.805 1 73.25 168 SER A N 1
ATOM 1329 C CA . SER A 1 168 ? 5.234 -25.719 12.992 1 73.25 168 SER A CA 1
ATOM 1330 C C . SER A 1 168 ? 6.48 -25.359 12.195 1 73.25 168 SER A C 1
ATOM 1332 O O . SER A 1 168 ? 6.395 -24.641 11.188 1 73.25 168 SER A O 1
ATOM 1334 N N . ASP A 1 169 ? 7.703 -25.906 12.617 1 79.12 169 ASP A N 1
ATOM 1335 C CA . ASP A 1 169 ? 8.953 -25.609 11.914 1 79.12 169 ASP A CA 1
ATOM 1336 C C . ASP A 1 169 ? 9.312 -26.719 10.938 1 79.12 169 ASP A C 1
ATOM 1338 O O . ASP A 1 169 ? 9.102 -27.906 11.234 1 79.12 169 ASP A O 1
ATOM 1342 N N . PRO A 1 170 ? 9.867 -26.312 9.875 1 85.5 170 PRO A N 1
ATOM 1343 C CA . PRO A 1 170 ? 10.305 -27.359 8.938 1 85.5 170 PRO A CA 1
ATOM 1344 C C . PRO A 1 170 ? 11.477 -28.172 9.477 1 85.5 170 PRO A C 1
ATOM 1346 O O . PRO A 1 170 ? 12.18 -27.734 10.391 1 85.5 170 PRO A O 1
ATOM 1349 N N . ARG A 1 171 ? 11.656 -29.281 8.953 1 87.69 171 ARG A N 1
ATOM 1350 C CA . ARG A 1 171 ? 12.68 -30.219 9.391 1 87.69 171 ARG A CA 1
ATOM 1351 C C . ARG A 1 171 ? 14.07 -29.594 9.312 1 87.69 171 ARG A C 1
ATOM 1353 O O . ARG A 1 171 ? 14.906 -29.812 10.188 1 87.69 171 ARG A O 1
ATOM 1360 N N . ILE A 1 172 ? 14.273 -28.828 8.273 1 87.88 172 ILE A N 1
ATOM 1361 C CA . ILE A 1 172 ? 15.586 -28.234 8.062 1 87.88 172 ILE A CA 1
ATOM 1362 C C . ILE A 1 172 ? 15.875 -27.234 9.18 1 87.88 172 ILE A C 1
ATOM 1364 O O . ILE A 1 172 ? 17.016 -27.141 9.656 1 87.88 172 ILE A O 1
ATOM 1368 N N . ASP A 1 173 ? 14.93 -26.484 9.602 1 85.69 173 ASP A N 1
ATOM 1369 C CA . ASP A 1 173 ? 15.125 -25.531 10.695 1 85.69 173 ASP A CA 1
ATOM 1370 C C . ASP A 1 173 ? 15.312 -26.266 12.023 1 85.69 173 ASP A C 1
ATOM 1372 O O . ASP A 1 173 ? 16.062 -25.797 12.891 1 85.69 173 ASP A O 1
ATOM 1376 N N . TYR A 1 174 ? 14.578 -27.406 12.148 1 86.06 174 TYR A N 1
ATOM 1377 C CA . TYR A 1 174 ? 14.758 -28.234 13.336 1 86.06 174 TYR A CA 1
ATOM 1378 C C . TYR A 1 174 ? 16.188 -28.75 13.43 1 86.06 174 TYR A C 1
ATOM 1380 O O . TYR A 1 174 ? 16.797 -28.719 14.508 1 86.06 174 TYR A O 1
ATOM 1388 N N . ILE A 1 175 ? 16.719 -29.156 12.305 1 89 175 ILE A N 1
ATOM 1389 C CA . ILE A 1 175 ? 18.078 -29.656 12.258 1 89 175 ILE A CA 1
ATOM 1390 C C . ILE A 1 175 ? 19.047 -28.516 12.57 1 89 175 ILE A C 1
ATOM 1392 O O . ILE A 1 175 ? 20.031 -28.703 13.305 1 89 175 ILE A O 1
ATOM 1396 N N . TYR A 1 176 ? 18.766 -27.375 12.008 1 85.38 176 TYR A N 1
ATOM 1397 C CA . TYR A 1 176 ? 19.625 -26.219 12.219 1 85.38 176 TYR A CA 1
ATOM 1398 C C . TYR A 1 176 ? 19.688 -25.844 13.688 1 85.38 176 TYR A C 1
ATOM 1400 O O . TYR A 1 176 ? 20.734 -25.438 14.195 1 85.38 176 TYR A O 1
ATOM 1408 N N . GLU A 1 177 ? 18.641 -25.984 14.398 1 79.69 177 GLU A N 1
ATOM 1409 C CA . GLU A 1 177 ? 18.562 -25.641 15.812 1 79.69 177 GLU A CA 1
ATOM 1410 C C . GLU A 1 177 ? 19.297 -26.656 16.672 1 79.69 177 GLU A C 1
ATOM 1412 O O . GLU A 1 177 ? 19.953 -26.297 17.672 1 79.69 177 GLU A O 1
ATOM 1417 N N . ARG A 1 178 ? 19.25 -27.906 16.281 1 83.88 178 ARG A N 1
ATOM 1418 C CA . ARG A 1 178 ? 19.859 -28.984 17.078 1 83.88 178 ARG A CA 1
ATOM 1419 C C . ARG A 1 178 ? 21.328 -29.141 16.75 1 83.88 178 ARG A C 1
ATOM 1421 O O . ARG A 1 178 ? 22.156 -29.344 17.641 1 83.88 178 ARG A O 1
ATOM 1428 N N . GLN A 1 179 ? 21.531 -29.109 15.383 1 88.25 179 GLN A N 1
ATOM 1429 C CA . GLN A 1 179 ? 22.891 -29.188 14.875 1 88.25 179 GLN A CA 1
ATOM 1430 C C . GLN A 1 179 ? 23.188 -28.016 13.93 1 88.25 179 GLN A C 1
ATOM 1432 O O . GLN A 1 179 ? 23.188 -28.188 12.711 1 88.25 179 GLN A O 1
ATOM 1437 N N . PRO A 1 180 ? 23.578 -26.922 14.477 1 83.44 180 PRO A N 1
ATOM 1438 C CA . PRO A 1 180 ? 23.672 -25.688 13.695 1 83.44 180 PRO A CA 1
ATOM 1439 C C . PRO A 1 180 ? 24.688 -25.781 12.562 1 83.44 180 PRO A C 1
ATOM 1441 O O . PRO A 1 180 ? 24.469 -25.219 11.484 1 83.44 180 PRO A O 1
ATOM 1444 N N . VAL A 1 181 ? 25.828 -26.5 12.781 1 85.75 181 VAL A N 1
ATOM 1445 C CA . VAL A 1 181 ? 26.875 -26.562 11.766 1 85.75 181 VAL A CA 1
ATOM 1446 C C . VAL A 1 181 ? 26.375 -27.359 10.562 1 85.75 181 VAL A C 1
ATOM 1448 O O . VAL A 1 181 ? 26.5 -26.891 9.422 1 85.75 181 VAL A O 1
ATOM 1451 N N . ILE A 1 182 ? 25.812 -28.516 10.875 1 89.25 182 ILE A N 1
ATOM 1452 C CA . ILE A 1 182 ? 25.297 -29.359 9.812 1 89.25 182 ILE A CA 1
ATOM 1453 C C . ILE A 1 182 ? 24.094 -28.688 9.148 1 89.25 182 ILE A C 1
ATOM 1455 O O . ILE A 1 182 ? 23.953 -28.734 7.926 1 89.25 182 ILE A O 1
ATOM 1459 N N . GLY A 1 183 ? 23.328 -28.094 10.008 1 87.25 183 GLY A N 1
ATOM 1460 C CA . GLY A 1 183 ? 22.156 -27.406 9.492 1 87.25 183 GLY A CA 1
ATOM 1461 C C . GLY A 1 183 ? 22.5 -26.266 8.547 1 87.25 183 GLY A C 1
ATOM 1462 O O . GLY A 1 183 ? 21.812 -26.062 7.539 1 87.25 183 GLY A O 1
ATOM 1463 N N . ARG A 1 184 ? 23.5 -25.609 8.844 1 86.31 184 ARG A N 1
ATOM 1464 C CA . ARG A 1 184 ? 23.938 -24.484 8.008 1 86.31 184 ARG A CA 1
ATOM 1465 C C . ARG A 1 184 ? 24.422 -24.969 6.652 1 86.31 184 ARG A C 1
ATOM 1467 O O . ARG A 1 184 ? 24.125 -24.359 5.621 1 86.31 184 ARG A O 1
ATOM 1474 N N . VAL A 1 185 ? 25.188 -25.984 6.707 1 88.75 185 VAL A N 1
ATOM 1475 C CA . VAL A 1 185 ? 25.719 -26.547 5.473 1 88.75 185 VAL A CA 1
ATOM 1476 C C . VAL A 1 185 ? 24.578 -27.016 4.574 1 88.75 185 VAL A C 1
ATOM 1478 O O . VAL A 1 185 ? 24.562 -26.719 3.377 1 88.75 185 VAL A O 1
ATOM 1481 N N . LEU A 1 186 ? 23.703 -27.719 5.172 1 90.69 186 LEU A N 1
ATOM 1482 C CA . LEU A 1 186 ? 22.594 -28.25 4.398 1 90.69 186 LEU A CA 1
ATOM 1483 C C . LEU A 1 186 ? 21.719 -27.125 3.852 1 90.69 186 LEU A C 1
ATOM 1485 O O . LEU A 1 186 ? 21.266 -27.188 2.705 1 90.69 186 LEU A O 1
ATOM 1489 N N . GLN A 1 187 ? 21.5 -26.172 4.637 1 88.75 187 GLN A N 1
ATOM 1490 C CA . GLN A 1 187 ? 20.688 -25.031 4.195 1 88.75 187 GLN A CA 1
ATOM 1491 C C . GLN A 1 187 ? 21.375 -24.297 3.047 1 88.75 187 GLN A C 1
ATOM 1493 O O . GLN A 1 187 ? 20.703 -23.812 2.127 1 88.75 187 GLN A O 1
ATOM 1498 N N . ASP A 1 188 ? 22.625 -24.125 3.139 1 86.19 188 ASP A N 1
ATOM 1499 C CA . ASP A 1 188 ? 23.375 -23.453 2.088 1 86.19 188 ASP A CA 1
ATOM 1500 C C . ASP A 1 188 ? 23.312 -24.234 0.779 1 86.19 188 ASP A C 1
ATOM 1502 O O . ASP A 1 188 ? 23.188 -23.641 -0.297 1 86.19 188 ASP A O 1
ATOM 1506 N N . ILE A 1 189 ? 23.484 -25.5 0.928 1 90.12 189 ILE A N 1
ATOM 1507 C CA . ILE A 1 189 ? 23.422 -26.359 -0.248 1 90.12 189 ILE A CA 1
ATOM 1508 C C . ILE A 1 189 ? 22.031 -26.25 -0.889 1 90.12 189 ILE A C 1
ATOM 1510 O O . ILE A 1 189 ? 21.922 -26.109 -2.107 1 90.12 189 ILE A O 1
ATOM 1514 N N . MET A 1 190 ? 21.047 -26.328 -0.092 1 89.5 190 MET A N 1
ATOM 1515 C CA . MET A 1 190 ? 19.688 -26.281 -0.606 1 89.5 190 MET A CA 1
ATOM 1516 C C . MET A 1 190 ? 19.406 -24.938 -1.272 1 89.5 190 MET A C 1
ATOM 1518 O O . MET A 1 190 ? 18.828 -24.875 -2.359 1 89.5 190 MET A O 1
ATOM 1522 N N . LEU A 1 191 ? 19.828 -23.891 -0.654 1 85.94 191 LEU A N 1
ATOM 1523 C CA . LEU A 1 191 ? 19.594 -22.547 -1.173 1 85.94 191 LEU A CA 1
ATOM 1524 C C . LEU A 1 191 ? 20.281 -22.359 -2.516 1 85.94 191 LEU A C 1
ATOM 1526 O O . LEU A 1 191 ? 19.672 -21.875 -3.473 1 85.94 191 LEU A O 1
ATOM 1530 N N . ASP A 1 192 ? 21.5 -22.688 -2.561 1 82.5 192 ASP A N 1
ATOM 1531 C CA . ASP A 1 192 ? 22.281 -22.516 -3.785 1 82.5 192 ASP A CA 1
ATOM 1532 C C . ASP A 1 192 ? 21.734 -23.391 -4.91 1 82.5 192 ASP A C 1
ATOM 1534 O O . ASP A 1 192 ? 21.703 -22.969 -6.07 1 82.5 192 ASP A O 1
ATOM 1538 N N . THR A 1 193 ? 21.391 -24.562 -4.566 1 85.69 193 THR A N 1
ATOM 1539 C CA . THR A 1 193 ? 20.875 -25.484 -5.57 1 85.69 193 THR A CA 1
ATOM 1540 C C . THR A 1 193 ? 19.547 -24.984 -6.125 1 85.69 193 THR A C 1
ATOM 1542 O O . THR A 1 193 ? 19.328 -25.016 -7.34 1 85.69 193 THR A O 1
ATOM 1545 N N . TYR A 1 194 ? 18.656 -24.547 -5.293 1 82.62 194 TYR A N 1
ATOM 1546 C CA . TYR A 1 194 ? 17.375 -24.047 -5.754 1 82.62 194 TYR A CA 1
ATOM 1547 C C . TYR A 1 194 ? 17.547 -22.828 -6.652 1 82.62 194 TYR A C 1
ATOM 1549 O O . TYR A 1 194 ? 16.797 -22.656 -7.613 1 82.62 194 TYR A O 1
ATOM 1557 N N . LEU A 1 195 ? 18.5 -22.016 -6.379 1 78.31 195 LEU A N 1
ATOM 1558 C CA . LEU A 1 195 ? 18.781 -20.828 -7.191 1 78.31 195 LEU A CA 1
ATOM 1559 C C . LEU A 1 195 ? 19.297 -21.234 -8.57 1 78.31 195 LEU A C 1
ATOM 1561 O O . LEU A 1 195 ? 18.922 -20.625 -9.578 1 78.31 195 LEU A O 1
ATOM 1565 N N . ASN A 1 196 ? 20.078 -22.266 -8.523 1 78.38 196 ASN A N 1
ATOM 1566 C CA . ASN A 1 196 ? 20.703 -22.672 -9.781 1 78.38 196 ASN A CA 1
ATOM 1567 C C . ASN A 1 196 ? 19.75 -23.484 -10.648 1 78.38 196 ASN A C 1
ATOM 1569 O O . ASN A 1 196 ? 19.953 -23.625 -11.852 1 78.38 196 ASN A O 1
ATOM 1573 N N . ILE A 1 197 ? 18.75 -24.047 -10.07 1 80.38 197 ILE A N 1
ATOM 1574 C CA . ILE A 1 197 ? 17.766 -24.75 -10.883 1 80.38 197 ILE A CA 1
ATOM 1575 C C . ILE A 1 197 ? 16.625 -23.797 -11.242 1 80.38 197 ILE A C 1
ATOM 1577 O O . ILE A 1 197 ? 15.641 -24.219 -11.859 1 80.38 197 ILE A O 1
ATOM 1581 N N . SER A 1 198 ? 16.641 -22.469 -10.898 1 76.12 198 SER A N 1
ATOM 1582 C CA . SER A 1 198 ? 15.711 -21.391 -11.234 1 76.12 198 SER A CA 1
ATOM 1583 C C . SER A 1 198 ? 14.328 -21.625 -10.625 1 76.12 198 SER A C 1
ATOM 1585 O O . SER A 1 198 ? 13.312 -21.5 -11.305 1 76.12 198 SER A O 1
ATOM 1587 N N . ASP A 1 199 ? 14.453 -22.234 -9.461 1 82.06 199 ASP A N 1
ATOM 1588 C CA . ASP A 1 199 ? 13.203 -22.328 -8.719 1 82.06 199 ASP A CA 1
ATOM 1589 C C . ASP A 1 199 ? 12.82 -20.984 -8.102 1 82.06 199 ASP A C 1
ATOM 1591 O O . ASP A 1 199 ? 13.586 -20.406 -7.34 1 82.06 199 ASP A O 1
ATOM 1595 N N . PRO A 1 200 ? 11.695 -20.438 -8.469 1 78.88 200 PRO A N 1
ATOM 1596 C CA . PRO A 1 200 ? 11.312 -19.125 -7.965 1 78.88 200 PRO A CA 1
ATOM 1597 C C . PRO A 1 200 ? 11.117 -19.094 -6.449 1 78.88 200 PRO A C 1
ATOM 1599 O O . PRO A 1 200 ? 11.18 -18.031 -5.832 1 78.88 200 PRO A O 1
ATOM 1602 N N . ASP A 1 201 ? 10.875 -20.266 -5.812 1 84.88 201 ASP A N 1
ATOM 1603 C CA . ASP A 1 201 ? 10.609 -20.312 -4.379 1 84.88 201 ASP A CA 1
ATOM 1604 C C . ASP A 1 201 ? 11.844 -20.781 -3.611 1 84.88 201 ASP A C 1
ATOM 1606 O O . ASP A 1 201 ? 11.727 -21.328 -2.51 1 84.88 201 ASP A O 1
ATOM 1610 N N . ALA A 1 202 ? 12.992 -20.641 -4.172 1 75.31 202 ALA A N 1
ATOM 1611 C CA . ALA A 1 202 ? 14.258 -21.141 -3.629 1 75.31 202 ALA A CA 1
ATOM 1612 C C . ALA A 1 202 ? 14.516 -20.578 -2.234 1 75.31 202 ALA A C 1
ATOM 1614 O O . ALA A 1 202 ? 14.906 -21.312 -1.322 1 75.31 202 ALA A O 1
ATOM 1615 N N . THR A 1 203 ? 14.203 -19.312 -1.966 1 76.44 203 THR A N 1
ATOM 1616 C CA . THR A 1 203 ? 14.539 -18.625 -0.725 1 76.44 203 THR A CA 1
ATOM 1617 C C . THR A 1 203 ? 13.609 -19.047 0.404 1 76.44 203 THR A C 1
ATOM 1619 O O . THR A 1 203 ? 14.016 -19.109 1.564 1 76.44 203 THR A O 1
ATOM 1622 N N . SER A 1 204 ? 12.469 -19.422 0.038 1 79.44 204 SER A N 1
ATOM 1623 C CA . SER A 1 204 ? 11.5 -19.781 1.071 1 79.44 204 SER A CA 1
ATOM 1624 C C . SER A 1 204 ? 11.578 -21.266 1.425 1 79.44 204 SER A C 1
ATOM 1626 O O . SER A 1 204 ? 11.195 -21.656 2.527 1 79.44 204 SER A O 1
ATOM 1628 N N . GLY A 1 205 ? 12.188 -22.062 0.561 1 77.06 205 GLY A N 1
ATOM 1629 C CA . GLY A 1 205 ? 12.227 -23.5 0.751 1 77.06 205 GLY A CA 1
ATOM 1630 C C . GLY A 1 205 ? 13.383 -23.953 1.623 1 77.06 205 GLY A C 1
ATOM 1631 O O . GLY A 1 205 ? 13.367 -25.078 2.146 1 77.06 205 GLY A O 1
ATOM 1632 N N . ALA A 1 206 ? 14.398 -23.047 1.845 1 79.69 206 ALA A N 1
ATOM 1633 C CA . ALA A 1 206 ? 15.602 -23.469 2.568 1 79.69 206 ALA A CA 1
ATOM 1634 C C . ALA A 1 206 ? 15.516 -23.078 4.043 1 79.69 206 ALA A C 1
ATOM 1636 O O . ALA A 1 206 ? 16.5 -23.172 4.773 1 79.69 206 ALA A O 1
ATOM 1637 N N . GLY A 1 207 ? 14.352 -22.766 4.555 1 78.44 207 GLY A N 1
ATOM 1638 C CA . GLY A 1 207 ? 14.227 -22.406 5.961 1 78.44 207 GLY A CA 1
ATOM 1639 C C . GLY A 1 207 ? 14.562 -20.953 6.242 1 78.44 207 GLY A C 1
ATOM 1640 O O . GLY A 1 207 ? 14.992 -20.234 5.348 1 78.44 207 GLY A O 1
ATOM 1641 N N . SER A 1 208 ? 14.359 -20.484 7.438 1 81.56 208 SER A N 1
ATOM 1642 C CA . SER A 1 208 ? 14.57 -19.078 7.77 1 81.56 208 SER A CA 1
ATOM 1643 C C . SER A 1 208 ? 15.625 -18.922 8.859 1 81.56 208 SER A C 1
ATOM 1645 O O . SER A 1 208 ? 15.969 -17.797 9.234 1 81.56 208 SER A O 1
ATOM 1647 N N . SER A 1 209 ? 16.234 -20 9.336 1 82.56 209 SER A N 1
ATOM 1648 C CA . SER A 1 209 ? 17.156 -19.922 10.461 1 82.56 209 SER A CA 1
ATOM 1649 C C . SER A 1 209 ? 18.484 -19.297 10.039 1 82.56 209 SER A C 1
ATOM 1651 O O . SER A 1 209 ? 19.219 -18.766 10.867 1 82.56 209 SER A O 1
ATOM 1653 N N . HIS A 1 210 ? 18.766 -19.406 8.719 1 80.38 210 HIS A N 1
ATOM 1654 C CA . HIS A 1 210 ? 20 -18.797 8.227 1 80.38 210 HIS A CA 1
ATOM 1655 C C . HIS A 1 210 ? 19.984 -17.281 8.367 1 80.38 210 HIS A C 1
ATOM 1657 O O . HIS A 1 210 ? 21.031 -16.641 8.375 1 80.38 210 HIS A O 1
ATOM 1663 N N . LEU A 1 211 ? 18.781 -16.734 8.523 1 86.12 211 LEU A N 1
ATOM 1664 C CA . LEU A 1 211 ? 18.625 -15.281 8.586 1 86.12 211 LEU A CA 1
ATOM 1665 C C . LEU A 1 211 ? 19.094 -14.742 9.93 1 86.12 211 LEU A C 1
ATOM 1667 O O . LEU A 1 211 ? 19.266 -13.531 10.086 1 86.12 211 LEU A O 1
ATOM 1671 N N . LEU A 1 212 ? 19.391 -15.625 10.859 1 84.5 212 LEU A N 1
ATOM 1672 C CA . LEU A 1 212 ? 19.875 -15.195 12.172 1 84.5 212 LEU A CA 1
ATOM 1673 C C . LEU A 1 212 ? 21.328 -14.742 12.086 1 84.5 212 LEU A C 1
ATOM 1675 O O . LEU A 1 212 ? 21.766 -13.914 12.883 1 84.5 212 LEU A O 1
ATOM 1679 N N . ASP A 1 213 ? 21.969 -15.328 10.992 1 83.44 213 ASP A N 1
ATOM 1680 C CA . ASP A 1 213 ? 23.359 -14.961 10.773 1 83.44 213 ASP A CA 1
ATOM 1681 C C . ASP A 1 213 ? 23.469 -13.758 9.852 1 83.44 213 ASP A C 1
ATOM 1683 O O . ASP A 1 213 ? 22.766 -13.664 8.852 1 83.44 213 ASP A O 1
ATOM 1687 N N . GLN A 1 214 ? 24.328 -12.852 10.195 1 82.81 214 GLN A N 1
ATOM 1688 C CA . GLN A 1 214 ? 24.469 -11.609 9.445 1 82.81 214 GLN A CA 1
ATOM 1689 C C . GLN A 1 214 ? 24.969 -11.867 8.031 1 82.81 214 GLN A C 1
ATOM 1691 O O . GLN A 1 214 ? 24.5 -11.266 7.07 1 82.81 214 GLN A O 1
ATOM 1696 N N . ASP A 1 215 ? 25.969 -12.719 7.895 1 82.31 215 ASP A N 1
ATOM 1697 C CA . ASP A 1 215 ? 26.531 -13.016 6.582 1 82.31 215 ASP A CA 1
ATOM 1698 C C . ASP A 1 215 ? 25.5 -13.68 5.676 1 82.31 215 ASP A C 1
ATOM 1700 O O . ASP A 1 215 ? 25.422 -13.383 4.48 1 82.31 215 ASP A O 1
ATOM 1704 N N . SER A 1 216 ? 24.781 -14.531 6.309 1 83.56 216 SER A N 1
ATOM 1705 C CA . SER A 1 216 ? 23.734 -15.203 5.535 1 83.56 216 SER A CA 1
ATOM 1706 C C . SER A 1 216 ? 22.641 -14.219 5.125 1 83.56 216 SER A C 1
ATOM 1708 O O . SER A 1 216 ? 22.016 -14.383 4.074 1 83.56 216 SER A O 1
ATOM 1710 N N . ARG A 1 217 ? 22.422 -13.242 5.906 1 88.31 217 ARG A N 1
ATOM 1711 C CA . ARG A 1 217 ? 21.422 -12.227 5.57 1 88.31 217 ARG A CA 1
ATOM 1712 C C . ARG A 1 217 ? 21.859 -11.414 4.355 1 88.31 217 ARG A C 1
ATOM 1714 O O . ARG A 1 217 ? 21.031 -11.039 3.527 1 88.31 217 ARG A O 1
ATOM 1721 N N . VAL A 1 218 ? 23.125 -11.094 4.363 1 90.5 218 VAL A N 1
ATOM 1722 C CA . VAL A 1 218 ? 23.641 -10.336 3.227 1 90.5 218 VAL A CA 1
ATOM 1723 C C . VAL A 1 218 ? 23.469 -11.141 1.943 1 90.5 218 VAL A C 1
ATOM 1725 O O . VAL A 1 218 ? 23.109 -10.594 0.901 1 90.5 218 VAL A O 1
ATOM 1728 N N . GLN A 1 219 ? 23.703 -12.43 2.055 1 86.44 219 GLN A N 1
ATOM 1729 C CA . GLN A 1 219 ? 23.484 -13.289 0.898 1 86.44 219 GLN A CA 1
ATOM 1730 C C . GLN A 1 219 ? 22.016 -13.359 0.525 1 86.44 219 GLN A C 1
ATOM 1732 O O . GLN A 1 219 ? 21.672 -13.445 -0.656 1 86.44 219 GLN A O 1
ATOM 1737 N N . TYR A 1 220 ? 21.172 -13.367 1.591 1 87.69 220 TYR A N 1
ATOM 1738 C CA . TYR A 1 220 ? 19.734 -13.344 1.357 1 87.69 220 TYR A CA 1
ATOM 1739 C C . TYR A 1 220 ? 19.328 -12.109 0.566 1 87.69 220 TYR A C 1
ATOM 1741 O O . TYR A 1 220 ? 18.547 -12.195 -0.377 1 87.69 220 TYR A O 1
ATOM 1749 N N . TYR A 1 221 ? 19.875 -10.938 0.917 1 90.06 221 TYR A N 1
ATOM 1750 C CA . TYR A 1 221 ? 19.578 -9.695 0.206 1 90.06 221 TYR A CA 1
ATOM 1751 C C . TYR A 1 221 ? 20.047 -9.766 -1.239 1 90.06 221 TYR A C 1
ATOM 1753 O O . TYR A 1 221 ? 19.375 -9.281 -2.148 1 90.06 221 TYR A O 1
ATOM 1761 N N . ALA A 1 222 ? 21.203 -10.344 -1.418 1 89.12 222 ALA A N 1
ATOM 1762 C CA . ALA A 1 222 ? 21.734 -10.484 -2.768 1 89.12 222 ALA A CA 1
ATOM 1763 C C . ALA A 1 222 ? 20.844 -11.375 -3.623 1 89.12 222 ALA A C 1
ATOM 1765 O O . ALA A 1 222 ? 20.594 -11.07 -4.793 1 89.12 222 ALA A O 1
ATOM 1766 N N . ARG A 1 223 ? 20.391 -12.391 -2.998 1 82.75 223 ARG A N 1
ATOM 1767 C CA . ARG A 1 223 ? 19.547 -13.344 -3.723 1 82.75 223 ARG A CA 1
ATOM 1768 C C . ARG A 1 223 ? 18.188 -12.75 -4.039 1 82.75 223 ARG A C 1
ATOM 1770 O O . ARG A 1 223 ? 17.562 -13.109 -5.039 1 82.75 223 ARG A O 1
ATOM 1777 N N . THR A 1 224 ? 17.703 -11.828 -3.184 1 83.75 224 THR A N 1
ATOM 1778 C CA . THR A 1 224 ? 16.406 -11.18 -3.402 1 83.75 224 THR A CA 1
ATOM 1779 C C . THR A 1 224 ? 16.578 -9.883 -4.191 1 83.75 224 THR A C 1
ATOM 1781 O O . THR A 1 224 ? 15.648 -9.086 -4.301 1 83.75 224 THR A O 1
ATOM 1784 N N . ASN A 1 225 ? 17.719 -9.609 -4.766 1 86.19 225 ASN A N 1
ATOM 1785 C CA . ASN A 1 225 ? 18.062 -8.477 -5.617 1 86.19 225 ASN A CA 1
ATOM 1786 C C . ASN A 1 225 ? 17.906 -7.152 -4.875 1 86.19 225 ASN A C 1
ATOM 1788 O O . ASN A 1 225 ? 17.438 -6.164 -5.445 1 86.19 225 ASN A O 1
ATOM 1792 N N . CYS A 1 226 ? 18.125 -7.199 -3.537 1 89.94 226 CYS A N 1
ATOM 1793 C CA . CYS A 1 226 ? 18.188 -5.965 -2.758 1 89.94 226 CYS A CA 1
ATOM 1794 C C . CYS A 1 226 ? 19.625 -5.488 -2.613 1 89.94 226 CYS A C 1
ATOM 1796 O O . CYS A 1 226 ? 20.172 -5.48 -1.508 1 89.94 226 CYS A O 1
ATOM 1798 N N . TRP A 1 227 ? 20.109 -5.008 -3.621 1 92.12 227 TRP A N 1
ATOM 1799 C CA . TRP A 1 227 ? 21.531 -4.719 -3.719 1 92.12 227 TRP A CA 1
ATOM 1800 C C . TRP A 1 227 ? 21.891 -3.469 -2.924 1 92.12 227 TRP A C 1
ATOM 1802 O O . TRP A 1 227 ? 23.031 -3.312 -2.482 1 92.12 227 TRP A O 1
ATOM 1812 N N . ASP A 1 228 ? 20.922 -2.502 -2.725 1 90.88 228 ASP A N 1
ATOM 1813 C CA . ASP A 1 228 ? 21.188 -1.318 -1.91 1 90.88 228 ASP A CA 1
ATOM 1814 C C . ASP A 1 228 ? 21.547 -1.703 -0.477 1 90.88 228 ASP A C 1
ATOM 1816 O O . ASP A 1 228 ? 22.422 -1.089 0.135 1 90.88 228 ASP A O 1
ATOM 1820 N N . LYS A 1 229 ? 20.906 -2.754 -0.003 1 93 229 LYS A N 1
ATOM 1821 C CA . LYS A 1 229 ? 21.188 -3.217 1.354 1 93 229 LYS A CA 1
ATOM 1822 C C . LYS A 1 229 ? 22.516 -3.957 1.426 1 93 229 LYS A C 1
ATOM 1824 O O . LYS A 1 229 ? 23.219 -3.887 2.438 1 93 229 LYS A O 1
ATOM 1829 N N . VAL A 1 230 ? 22.875 -4.691 0.314 1 94.94 230 VAL A N 1
ATOM 1830 C CA . VAL A 1 230 ? 24.156 -5.387 0.257 1 94.94 230 VAL A CA 1
ATOM 1831 C C . VAL A 1 230 ? 25.297 -4.371 0.255 1 94.94 230 VAL A C 1
ATOM 1833 O O . VAL A 1 230 ? 26.297 -4.551 0.957 1 94.94 230 VAL A O 1
ATOM 1836 N N . ILE A 1 231 ? 25.109 -3.283 -0.488 1 95.44 231 ILE A N 1
ATOM 1837 C CA . ILE A 1 231 ? 26.141 -2.25 -0.589 1 95.44 231 ILE A CA 1
ATOM 1838 C C . ILE A 1 231 ? 26.391 -1.635 0.786 1 95.44 231 ILE A C 1
ATOM 1840 O O . ILE A 1 231 ? 27.531 -1.468 1.198 1 95.44 231 ILE A O 1
ATOM 1844 N N . LEU A 1 232 ? 25.344 -1.289 1.441 1 94.12 232 LEU A N 1
ATOM 1845 C CA . LEU A 1 232 ? 25.484 -0.673 2.756 1 94.12 232 LEU A CA 1
ATOM 1846 C C . LEU A 1 232 ? 26.125 -1.642 3.746 1 94.12 232 LEU A C 1
ATOM 1848 O O . LEU A 1 232 ? 26.984 -1.251 4.535 1 94.12 232 LEU A O 1
ATOM 1852 N N . ALA A 1 233 ? 25.688 -2.953 3.744 1 92.94 233 ALA A N 1
ATOM 1853 C CA . ALA A 1 233 ? 26.25 -3.953 4.648 1 92.94 233 ALA A CA 1
ATOM 1854 C C . ALA A 1 233 ? 27.75 -4.145 4.398 1 92.94 233 ALA A C 1
ATOM 1856 O O . ALA A 1 233 ? 28.531 -4.234 5.344 1 92.94 233 ALA A O 1
ATOM 1857 N N . GLN A 1 234 ? 28.078 -4.234 3.123 1 93.12 234 GLN A N 1
ATOM 1858 C CA . GLN A 1 234 ? 29.484 -4.422 2.785 1 93.12 234 GLN A CA 1
ATOM 1859 C C . GLN A 1 234 ? 30.312 -3.17 3.088 1 93.12 234 GLN A C 1
ATOM 1861 O O . GLN A 1 234 ? 31.469 -3.258 3.469 1 93.12 234 GLN A O 1
ATOM 1866 N N . ASP A 1 235 ? 29.672 -2.004 2.857 1 94.31 235 ASP A N 1
ATOM 1867 C CA . ASP A 1 235 ? 30.344 -0.756 3.205 1 94.31 235 ASP A CA 1
ATOM 1868 C C . ASP A 1 235 ? 30.703 -0.716 4.691 1 94.31 235 ASP A C 1
ATOM 1870 O O . ASP A 1 235 ? 31.797 -0.285 5.062 1 94.31 235 ASP A O 1
ATOM 1874 N N . ILE A 1 236 ? 29.859 -1.15 5.508 1 91.81 236 ILE A N 1
ATOM 1875 C CA . ILE A 1 236 ? 30.078 -1.186 6.949 1 91.81 236 ILE A CA 1
ATOM 1876 C C . ILE A 1 236 ? 31.156 -2.201 7.281 1 91.81 236 ILE A C 1
ATOM 1878 O O . ILE A 1 236 ? 32.062 -1.919 8.078 1 91.81 236 ILE A O 1
ATOM 1882 N N . GLU A 1 237 ? 31.094 -3.389 6.613 1 89.81 237 GLU A N 1
ATOM 1883 C CA . GLU A 1 237 ? 32.094 -4.434 6.848 1 89.81 237 GLU A CA 1
ATOM 1884 C C . GLU A 1 237 ? 33.469 -3.971 6.434 1 89.81 237 GLU A C 1
ATOM 1886 O O . GLU A 1 237 ? 34.469 -4.25 7.129 1 89.81 237 GLU A O 1
ATOM 1891 N N . LEU A 1 238 ? 33.562 -3.291 5.324 1 90.69 238 LEU A N 1
ATOM 1892 C CA . LEU A 1 238 ? 34.844 -2.83 4.805 1 90.69 238 LEU A CA 1
ATOM 1893 C C . LEU A 1 238 ? 35.375 -1.685 5.648 1 90.69 238 LEU A C 1
ATOM 1895 O O . LEU A 1 238 ? 36.594 -1.441 5.664 1 90.69 238 LEU A O 1
ATOM 1899 N N . SER A 1 239 ? 34.562 -1.008 6.398 1 89 239 SER A N 1
ATOM 1900 C CA . SER A 1 239 ? 34.969 0.128 7.215 1 89 239 SER A CA 1
ATOM 1901 C C . SER A 1 239 ? 35.688 -0.334 8.492 1 89 239 SER A C 1
ATOM 1903 O O . SER A 1 239 ? 36.531 0.381 9.031 1 89 239 SER A O 1
ATOM 1905 N N . TYR A 1 240 ? 35.281 -1.488 9.031 1 79.25 240 TYR A N 1
ATOM 1906 C CA . TYR A 1 240 ? 35.75 -1.832 10.367 1 79.25 240 TYR A CA 1
ATOM 1907 C C . TYR A 1 240 ? 36.625 -3.084 10.336 1 79.25 240 TYR A C 1
ATOM 1909 O O . TYR A 1 240 ? 37.438 -3.32 11.242 1 79.25 240 TYR A O 1
ATOM 1917 N N . ASN A 1 241 ? 36.406 -4.023 9.359 1 69.5 241 ASN A N 1
ATOM 1918 C CA . ASN A 1 241 ? 37 -5.344 9.445 1 69.5 241 ASN A CA 1
ATOM 1919 C C . ASN A 1 241 ? 38.469 -5.316 9.008 1 69.5 241 ASN A C 1
ATOM 1921 O O . ASN A 1 241 ? 38.812 -4.688 8.008 1 69.5 241 ASN A O 1
ATOM 1925 N N . SER A 1 242 ? 39.281 -5.75 9.945 1 66.69 242 SER A N 1
ATOM 1926 C CA . SER A 1 242 ? 40.719 -5.797 9.727 1 66.69 242 SER A CA 1
ATOM 1927 C C . SER A 1 242 ? 41.156 -7.164 9.203 1 66.69 242 SER A C 1
ATOM 1929 O O . SER A 1 242 ? 42.312 -7.336 8.773 1 66.69 242 SER A O 1
ATOM 1931 N N . ASN A 1 243 ? 40.219 -8.133 9.109 1 68.94 243 ASN A N 1
ATOM 1932 C CA . ASN A 1 243 ? 40.625 -9.453 8.625 1 68.94 243 ASN A CA 1
ATOM 1933 C C . ASN A 1 243 ? 40.688 -9.492 7.102 1 68.94 243 ASN A C 1
ATOM 1935 O O . ASN A 1 243 ? 39.75 -9.109 6.414 1 68.94 243 ASN A O 1
ATOM 1939 N N . GLN A 1 244 ? 41.812 -9.758 6.625 1 67.25 244 GLN A N 1
ATOM 1940 C CA . GLN A 1 244 ? 42.125 -9.672 5.207 1 67.25 244 GLN A CA 1
ATOM 1941 C C . GLN A 1 244 ? 41.219 -10.555 4.367 1 67.25 244 GLN A C 1
ATOM 1943 O O . GLN A 1 244 ? 40.781 -10.156 3.289 1 67.25 244 GLN A O 1
ATOM 1948 N N . SER A 1 245 ? 40.938 -11.82 4.816 1 69.75 245 SER A N 1
ATOM 1949 C CA . SER A 1 245 ? 40.125 -12.742 4.027 1 69.75 245 SER A CA 1
ATOM 1950 C C . SER A 1 245 ? 38.688 -12.234 3.906 1 69.75 245 SER A C 1
ATOM 1952 O O . SER A 1 245 ? 38.094 -12.297 2.828 1 69.75 245 SER A O 1
ATOM 1954 N N . SER A 1 246 ? 38.219 -11.781 4.957 1 77.69 246 SER A N 1
ATOM 1955 C CA . SER A 1 246 ? 36.844 -11.25 4.973 1 77.69 246 SER A CA 1
ATOM 1956 C C . SER A 1 246 ? 36.75 -9.977 4.137 1 77.69 246 SER A C 1
ATOM 1958 O O . SER A 1 246 ? 35.719 -9.711 3.533 1 77.69 246 SER A O 1
ATOM 1960 N N . LEU A 1 247 ? 37.906 -9.406 4.023 1 81.81 247 LEU A N 1
ATOM 1961 C CA . LEU A 1 247 ? 37.938 -8.148 3.283 1 81.81 247 LEU A CA 1
ATOM 1962 C C . LEU A 1 247 ? 37.906 -8.406 1.78 1 81.81 247 LEU A C 1
ATOM 1964 O O . LEU A 1 247 ? 37.25 -7.66 1.04 1 81.81 247 LEU A O 1
ATOM 1968 N N . THR A 1 248 ? 38.562 -9.492 1.365 1 82.38 248 THR A N 1
ATOM 1969 C CA . THR A 1 248 ? 38.562 -9.805 -0.06 1 82.38 248 THR A CA 1
ATOM 1970 C C . THR A 1 248 ? 37.156 -10.227 -0.516 1 82.38 248 THR A C 1
ATOM 1972 O O . THR A 1 248 ? 36.719 -9.836 -1.597 1 82.38 248 THR A O 1
ATOM 1975 N N . ASN A 1 249 ? 36.562 -10.992 0.279 1 83.62 249 ASN A N 1
ATOM 1976 C CA . ASN A 1 249 ? 35.188 -11.414 -0.049 1 83.62 249 ASN A CA 1
ATOM 1977 C C . ASN A 1 249 ? 34.219 -10.234 -0.061 1 83.62 249 ASN A C 1
ATOM 1979 O O . ASN A 1 249 ? 33.344 -10.156 -0.912 1 83.62 249 ASN A O 1
ATOM 1983 N N . ALA A 1 250 ? 34.438 -9.375 0.895 1 88.69 250 ALA A N 1
ATOM 1984 C CA . ALA A 1 250 ? 33.562 -8.203 0.983 1 88.69 250 ALA A CA 1
ATOM 1985 C C . ALA A 1 250 ? 33.781 -7.281 -0.216 1 88.69 250 ALA A C 1
ATOM 1987 O O . ALA A 1 250 ? 32.812 -6.668 -0.705 1 88.69 250 ALA A O 1
ATOM 1988 N N . ARG A 1 251 ? 35 -7.211 -0.667 1 89.19 251 ARG A N 1
ATOM 1989 C CA . ARG A 1 251 ? 35.312 -6.375 -1.823 1 89.19 251 ARG A CA 1
ATOM 1990 C C . ARG A 1 251 ? 34.688 -6.941 -3.09 1 89.19 251 ARG A C 1
ATOM 1992 O O . ARG A 1 251 ? 34.156 -6.195 -3.918 1 89.19 251 ARG A O 1
ATOM 1999 N N . THR A 1 252 ? 34.812 -8.234 -3.215 1 88.69 252 THR A N 1
ATOM 2000 C CA . THR A 1 252 ? 34.219 -8.883 -4.383 1 88.69 252 THR A CA 1
ATOM 2001 C C . THR A 1 252 ? 32.688 -8.734 -4.367 1 88.69 252 THR A C 1
ATOM 2003 O O . THR A 1 252 ? 32.094 -8.477 -5.406 1 88.69 252 THR A O 1
ATOM 2006 N N . GLU A 1 253 ? 32.125 -8.898 -3.189 1 90.38 253 GLU A N 1
ATOM 2007 C CA . GLU A 1 253 ? 30.688 -8.758 -3.061 1 90.38 253 GLU A CA 1
ATOM 2008 C C . GLU A 1 253 ? 30.25 -7.324 -3.328 1 90.38 253 GLU A C 1
ATOM 2010 O O . GLU A 1 253 ? 29.172 -7.098 -3.898 1 90.38 253 GLU A O 1
ATOM 2015 N N . MET A 1 254 ? 31.031 -6.363 -2.879 1 92.81 254 MET A N 1
ATOM 2016 C CA . MET A 1 254 ? 30.734 -4.961 -3.139 1 92.81 254 MET A CA 1
ATOM 2017 C C . MET A 1 254 ? 30.781 -4.656 -4.633 1 92.81 254 MET A C 1
ATOM 2019 O O . MET A 1 254 ? 29.906 -3.977 -5.168 1 92.81 254 MET A O 1
ATOM 2023 N N . ALA A 1 255 ? 31.844 -5.184 -5.301 1 92.69 255 ALA A N 1
ATOM 2024 C CA . ALA A 1 255 ? 31.969 -4.977 -6.742 1 92.69 255 ALA A CA 1
ATOM 2025 C C . ALA A 1 255 ? 30.781 -5.562 -7.492 1 92.69 255 ALA A C 1
ATOM 2027 O O . ALA A 1 255 ? 30.281 -4.957 -8.445 1 92.69 255 ALA A O 1
ATOM 2028 N N . ASN A 1 256 ? 30.422 -6.723 -7.039 1 92 256 ASN A N 1
ATOM 2029 C CA . ASN A 1 256 ? 29.266 -7.363 -7.648 1 92 256 ASN A CA 1
ATOM 2030 C C . ASN A 1 256 ? 27.984 -6.555 -7.41 1 92 256 ASN A C 1
ATOM 2032 O O . ASN A 1 256 ? 27.156 -6.418 -8.312 1 92 256 ASN A O 1
ATOM 2036 N N . ALA A 1 257 ? 27.812 -6.07 -6.18 1 94.38 257 ALA A N 1
ATOM 2037 C CA . ALA A 1 257 ? 26.641 -5.285 -5.84 1 94.38 257 ALA A CA 1
ATOM 2038 C C . ALA A 1 257 ? 26.578 -3.998 -6.656 1 94.38 257 ALA A C 1
ATOM 2040 O O . ALA A 1 257 ? 25.5 -3.582 -7.098 1 94.38 257 ALA A O 1
ATOM 2041 N N . LEU A 1 258 ? 27.688 -3.326 -6.809 1 94.94 258 LEU A N 1
ATOM 2042 C CA . LEU A 1 258 ? 27.734 -2.102 -7.602 1 94.94 258 LEU A CA 1
ATOM 2043 C C . LEU A 1 258 ? 27.391 -2.387 -9.062 1 94.94 258 LEU A C 1
ATOM 2045 O O . LEU A 1 258 ? 26.688 -1.605 -9.703 1 94.94 258 LEU A O 1
ATOM 2049 N N . HIS A 1 259 ? 27.828 -3.51 -9.547 1 92.56 259 HIS A N 1
ATOM 2050 C CA . HIS A 1 259 ? 27.531 -3.92 -10.922 1 92.56 259 HIS A CA 1
ATOM 2051 C C . HIS A 1 259 ? 26.047 -4.152 -11.125 1 92.56 259 HIS A C 1
ATOM 2053 O O . HIS A 1 259 ? 25.453 -3.639 -12.078 1 92.56 259 HIS A O 1
ATOM 2059 N N . ARG A 1 260 ? 25.516 -4.875 -10.195 1 91 260 ARG A N 1
ATOM 2060 C CA . ARG A 1 260 ? 24.109 -5.246 -10.312 1 91 260 ARG A CA 1
ATOM 2061 C C . ARG A 1 260 ? 23.203 -4.035 -10.094 1 91 260 ARG A C 1
ATOM 2063 O O . ARG A 1 260 ? 22.062 -4.027 -10.539 1 91 260 ARG A O 1
ATOM 2070 N N . SER A 1 261 ? 23.734 -2.93 -9.445 1 93.31 261 SER A N 1
ATOM 2071 C CA . SER A 1 261 ? 22.953 -1.717 -9.211 1 93.31 261 SER A CA 1
ATOM 2072 C C . SER A 1 261 ? 23.141 -0.717 -10.352 1 93.31 261 SER A C 1
ATOM 2074 O O . SER A 1 261 ? 22.625 0.402 -10.281 1 93.31 261 SER A O 1
ATOM 2076 N N . GLY A 1 262 ? 23.828 -1.133 -11.398 1 91.25 262 GLY A N 1
ATOM 2077 C CA . GLY A 1 262 ? 24.016 -0.271 -12.555 1 91.25 262 GLY A CA 1
ATOM 2078 C C . GLY A 1 262 ? 25 0.858 -12.297 1 91.25 262 GLY A C 1
ATOM 2079 O O . GLY A 1 262 ? 25.047 1.839 -13.039 1 91.25 262 GLY A O 1
ATOM 2080 N N . LEU A 1 263 ? 25.812 0.859 -11.188 1 95 263 LEU A N 1
ATOM 2081 C CA . LEU A 1 263 ? 26.766 1.904 -10.828 1 95 263 LEU A CA 1
ATOM 2082 C C . LEU A 1 263 ? 28.156 1.576 -11.352 1 95 263 LEU A C 1
ATOM 2084 O O . LEU A 1 263 ? 29.078 1.352 -10.57 1 95 263 LEU A O 1
ATOM 2088 N N . GLN A 1 264 ? 28.281 1.666 -12.633 1 93.19 264 GLN A N 1
ATOM 2089 C CA . GLN A 1 264 ? 29.484 1.219 -13.312 1 93.19 264 GLN A CA 1
ATOM 2090 C C . GLN A 1 264 ? 30.656 2.166 -13.039 1 93.19 264 GLN A C 1
ATOM 2092 O O . GLN A 1 264 ? 31.797 1.726 -12.875 1 93.19 264 GLN A O 1
ATOM 2097 N N . PHE A 1 265 ? 30.344 3.449 -13.023 1 92.38 265 PHE A N 1
ATOM 2098 C CA . PHE A 1 265 ? 31.422 4.406 -12.773 1 92.38 265 PHE A CA 1
ATOM 2099 C C . PHE A 1 265 ? 31.984 4.23 -11.375 1 92.38 265 PHE A C 1
ATOM 2101 O O . PHE A 1 265 ? 33.219 4.203 -11.188 1 92.38 265 PHE A O 1
ATOM 2108 N N . LEU A 1 266 ? 31.141 4.152 -10.391 1 92.69 266 LEU A N 1
ATOM 2109 C CA . LEU A 1 266 ? 31.562 3.943 -9.016 1 92.69 266 LEU A CA 1
ATOM 2110 C C . LEU A 1 266 ? 32.312 2.627 -8.867 1 92.69 266 LEU A C 1
ATOM 2112 O O . LEU A 1 266 ? 33.25 2.521 -8.062 1 92.69 266 LEU A O 1
ATOM 2116 N N . GLN A 1 267 ? 31.797 1.585 -9.586 1 92.62 267 GLN A N 1
ATOM 2117 C CA . GLN A 1 267 ? 32.5 0.301 -9.578 1 92.62 267 GLN A CA 1
ATOM 2118 C C . GLN A 1 267 ? 33.906 0.446 -10.078 1 92.62 267 GLN A C 1
ATOM 2120 O O . GLN A 1 267 ? 34.844 -0.12 -9.492 1 92.62 267 GLN A O 1
ATOM 2125 N N . TRP A 1 268 ? 34.062 1.195 -11.125 1 90.12 268 TRP A N 1
ATOM 2126 C CA . TRP A 1 268 ? 35.375 1.437 -11.711 1 90.12 268 TRP A CA 1
ATOM 2127 C C . TRP A 1 268 ? 36.281 2.146 -10.727 1 90.12 268 TRP A C 1
ATOM 2129 O O . TRP A 1 268 ? 37.438 1.753 -10.547 1 90.12 268 TRP A O 1
ATOM 2139 N N . ARG A 1 269 ? 35.75 3.164 -10.062 1 88.19 269 ARG A N 1
ATOM 2140 C CA . ARG A 1 269 ? 36.531 3.934 -9.102 1 88.19 269 ARG A CA 1
ATOM 2141 C C . ARG A 1 269 ? 36.875 3.092 -7.875 1 88.19 269 ARG A C 1
ATOM 2143 O O . ARG A 1 269 ? 37.938 3.289 -7.246 1 88.19 269 ARG A O 1
ATOM 2150 N N . PHE A 1 270 ? 36 2.283 -7.434 1 90.12 270 PHE A N 1
ATOM 2151 C CA . PHE A 1 270 ? 36.188 1.407 -6.281 1 90.12 270 PHE A CA 1
ATOM 2152 C C . PHE A 1 270 ? 37.312 0.396 -6.547 1 90.12 270 PHE A C 1
ATOM 2154 O O . PHE A 1 270 ? 38.125 0.123 -5.668 1 90.12 270 PHE A O 1
ATOM 2161 N N . LEU A 1 271 ? 37.281 -0.209 -7.77 1 87 271 LEU A N 1
ATOM 2162 C CA . LEU A 1 271 ? 38.281 -1.224 -8.117 1 87 271 LEU A CA 1
ATOM 2163 C C . LEU A 1 271 ? 39.656 -0.598 -8.305 1 87 271 LEU A C 1
ATOM 2165 O O . LEU A 1 271 ? 40.656 -1.229 -8.016 1 87 271 LEU A O 1
ATOM 2169 N N . GLY A 1 272 ? 39.625 0.724 -8.633 1 74.12 272 GLY A N 1
ATOM 2170 C CA . GLY A 1 272 ? 40.875 1.487 -8.727 1 74.12 272 GLY A CA 1
ATOM 2171 C C . GLY A 1 272 ? 42.031 0.651 -9.172 1 74.12 272 GLY A C 1
ATOM 2172 O O . GLY A 1 272 ? 42 0.011 -10.227 1 74.12 272 GLY A O 1
ATOM 2173 N N . ASP A 1 273 ? 43 0.407 -8.25 1 63.5 273 ASP A N 1
ATOM 2174 C CA . ASP A 1 273 ? 44.281 -0.241 -8.5 1 63.5 273 ASP A CA 1
ATOM 2175 C C . ASP A 1 273 ? 44.219 -1.736 -8.195 1 63.5 273 ASP A C 1
ATOM 2177 O O . ASP A 1 273 ? 45.156 -2.479 -8.484 1 63.5 273 ASP A O 1
ATOM 2181 N N . CYS A 1 274 ? 43.156 -2.174 -7.578 1 62.56 274 CYS A N 1
ATOM 2182 C CA . CYS A 1 274 ? 43 -3.586 -7.246 1 62.56 274 CYS A CA 1
ATOM 2183 C C . CYS A 1 274 ? 42.062 -4.281 -8.25 1 62.56 274 CYS A C 1
ATOM 2185 O O . CYS A 1 274 ? 40.906 -4.527 -7.965 1 62.56 274 CYS A O 1
ATOM 2187 N N . LEU A 1 275 ? 42.594 -4.457 -9.359 1 63.25 275 LEU A N 1
ATOM 2188 C CA . LEU A 1 275 ? 41.781 -4.891 -10.484 1 63.25 275 LEU A CA 1
ATOM 2189 C C . LEU A 1 275 ? 41.375 -6.355 -10.328 1 63.25 275 LEU A C 1
ATOM 2191 O O . LEU A 1 275 ? 42.25 -7.211 -10.07 1 63.25 275 LEU A O 1
ATOM 2195 N N . ASP A 1 276 ? 40.156 -6.582 -9.922 1 65.69 276 ASP A N 1
ATOM 2196 C CA . ASP A 1 276 ? 39.562 -7.906 -10.078 1 65.69 276 ASP A CA 1
ATOM 2197 C C . ASP A 1 276 ? 39.312 -8.234 -11.547 1 65.69 276 ASP A C 1
ATOM 2199 O O . ASP A 1 276 ? 38.688 -7.453 -12.273 1 65.69 276 ASP A O 1
ATOM 2203 N N . GLU A 1 277 ? 39.938 -9.211 -11.969 1 67.62 277 GLU A N 1
ATOM 2204 C CA . GLU A 1 277 ? 39.969 -9.5 -13.398 1 67.62 277 GLU A CA 1
ATOM 2205 C C . GLU A 1 277 ? 38.562 -9.539 -13.992 1 67.62 277 GLU A C 1
ATOM 2207 O O . GLU A 1 277 ? 38.312 -8.945 -15.047 1 67.62 277 GLU A O 1
ATOM 2212 N N . ARG A 1 278 ? 37.625 -10.062 -13.336 1 78.88 278 ARG A N 1
ATOM 2213 C CA . ARG A 1 278 ? 36.312 -10.211 -13.938 1 78.88 278 ARG A CA 1
ATOM 2214 C C . ARG A 1 278 ? 35.562 -8.875 -13.977 1 78.88 278 ARG A C 1
ATOM 2216 O O . ARG A 1 278 ? 35.188 -8.406 -15.047 1 78.88 278 ARG A O 1
ATOM 2223 N N . PHE A 1 279 ? 35.562 -8.18 -12.984 1 86.69 279 PHE A N 1
ATOM 2224 C CA . PHE A 1 279 ? 34.75 -6.98 -12.883 1 86.69 279 PHE A CA 1
ATOM 2225 C C . PHE A 1 279 ? 35.438 -5.793 -13.547 1 86.69 279 PHE A C 1
ATOM 2227 O O . PHE A 1 279 ? 34.781 -4.93 -14.125 1 86.69 279 PHE A O 1
ATOM 2234 N N . SER A 1 280 ? 36.719 -5.785 -13.523 1 88.56 280 SER A N 1
ATOM 2235 C CA . SER A 1 280 ? 37.469 -4.648 -14.078 1 88.56 280 SER A CA 1
ATOM 2236 C C . SER A 1 280 ? 37.312 -4.582 -15.594 1 88.56 280 SER A C 1
ATOM 2238 O O . SER A 1 280 ? 37.031 -3.521 -16.156 1 88.56 280 SER A O 1
ATOM 2240 N N . TYR A 1 281 ? 37.438 -5.734 -16.25 1 90.38 281 TYR A N 1
ATOM 2241 C CA . TYR A 1 281 ? 37.375 -5.746 -17.703 1 90.38 281 TYR A CA 1
ATOM 2242 C C . TYR A 1 281 ? 35.938 -5.539 -18.156 1 90.38 281 TYR A C 1
ATOM 2244 O O . TYR A 1 281 ? 35.688 -4.879 -19.172 1 90.38 281 TYR A O 1
ATOM 2252 N N . GLU A 1 282 ? 35.031 -6.117 -17.422 1 92.12 282 GLU A N 1
ATOM 2253 C CA . GLU A 1 282 ? 33.625 -5.926 -17.781 1 92.12 282 GLU A CA 1
ATOM 2254 C C . GLU A 1 282 ? 33.219 -4.465 -17.625 1 92.12 282 GLU A C 1
ATOM 2256 O O . GLU A 1 282 ? 32.5 -3.924 -18.484 1 92.12 282 GLU A O 1
ATOM 2261 N N . CYS A 1 283 ? 33.625 -3.879 -16.547 1 91.94 283 CYS A N 1
ATOM 2262 C CA . CYS A 1 283 ? 33.312 -2.477 -16.312 1 91.94 283 CYS A CA 1
ATOM 2263 C C . CYS A 1 283 ? 33.969 -1.581 -17.359 1 91.94 283 CYS A C 1
ATOM 2265 O O . CYS A 1 283 ? 33.344 -0.608 -17.812 1 91.94 283 CYS A O 1
ATOM 2267 N N . ALA A 1 284 ? 35.125 -1.916 -17.781 1 91.88 284 ALA A N 1
ATOM 2268 C CA . ALA A 1 284 ? 35.875 -1.101 -18.734 1 91.88 284 ALA A CA 1
ATOM 2269 C C . ALA A 1 284 ? 35.188 -1.038 -20.094 1 91.88 284 ALA A C 1
ATOM 2271 O O . ALA A 1 284 ? 35 0.043 -20.656 1 91.88 284 ALA A O 1
ATOM 2272 N N . TRP A 1 285 ? 34.844 -2.211 -20.594 1 93.94 285 TRP A N 1
ATOM 2273 C CA . TRP A 1 285 ? 34.219 -2.16 -21.906 1 93.94 285 TRP A CA 1
ATOM 2274 C C . TRP A 1 285 ? 32.844 -1.523 -21.844 1 93.94 285 TRP A C 1
ATOM 2276 O O . TRP A 1 285 ? 32.375 -0.886 -22.797 1 93.94 285 TRP A O 1
ATOM 2286 N N . ARG A 1 286 ? 32.062 -1.64 -20.734 1 93.25 286 ARG A N 1
ATOM 2287 C CA . ARG A 1 286 ? 30.75 -1.026 -20.594 1 93.25 286 ARG A CA 1
ATOM 2288 C C . ARG A 1 286 ? 30.859 0.495 -20.594 1 93.25 286 ARG A C 1
ATOM 2290 O O . ARG A 1 286 ? 29.953 1.181 -21.094 1 93.25 286 ARG A O 1
ATOM 2297 N N . LEU A 1 287 ? 31.969 1.026 -20 1 91.81 287 LEU A N 1
ATOM 2298 C CA . LEU A 1 287 ? 32.156 2.469 -19.906 1 91.81 287 LEU A CA 1
ATOM 2299 C C . LEU A 1 287 ? 32.875 2.99 -21.141 1 91.81 287 LEU A C 1
ATOM 2301 O O . LEU A 1 287 ? 33.062 4.203 -21.297 1 91.81 287 LEU A O 1
ATOM 2305 N N . GLY A 1 288 ? 33.344 2.109 -22.062 1 90.5 288 GLY A N 1
ATOM 2306 C CA . GLY A 1 288 ? 34.094 2.504 -23.25 1 90.5 288 GLY A CA 1
ATOM 2307 C C . GLY A 1 288 ? 35.5 2.92 -22.938 1 90.5 288 GLY A C 1
ATOM 2308 O O . GLY A 1 288 ? 36.062 3.785 -23.609 1 90.5 288 GLY A O 1
ATOM 2309 N N . ASN A 1 289 ? 36 2.445 -21.781 1 90.12 289 ASN A N 1
ATOM 2310 C CA . ASN A 1 289 ? 37.375 2.695 -21.422 1 90.12 289 ASN A CA 1
ATOM 2311 C C . ASN A 1 289 ? 38.312 1.626 -22 1 90.12 289 ASN A C 1
ATOM 2313 O O . ASN A 1 289 ? 38.25 0.47 -21.578 1 90.12 289 ASN A O 1
ATOM 2317 N N . TRP A 1 290 ? 39.188 1.962 -22.875 1 92.44 290 TRP A N 1
ATOM 2318 C CA . TRP A 1 290 ? 40 0.988 -23.594 1 92.44 290 TRP A CA 1
ATOM 2319 C C . TRP A 1 290 ? 41.469 1.118 -23.188 1 92.44 290 TRP A C 1
ATOM 2321 O O . TRP A 1 290 ? 42.344 0.63 -23.906 1 92.44 290 TRP A O 1
ATOM 2331 N N . ASP A 1 291 ? 41.75 1.686 -21.969 1 87.31 291 ASP A N 1
ATOM 2332 C CA . ASP A 1 291 ? 43.125 1.94 -21.562 1 87.31 291 ASP A CA 1
ATOM 2333 C C . ASP A 1 291 ? 43.656 0.814 -20.672 1 87.31 291 ASP A C 1
ATOM 2335 O O . ASP A 1 291 ? 44.844 0.817 -20.281 1 87.31 291 ASP A O 1
ATOM 2339 N N . LEU A 1 292 ? 42.875 -0.164 -20.422 1 88 292 LEU A N 1
ATOM 2340 C CA . LEU A 1 292 ? 43.344 -1.246 -19.562 1 88 292 LEU A CA 1
ATOM 2341 C C . LEU A 1 292 ? 44.312 -2.164 -20.297 1 88 292 LEU A C 1
ATOM 2343 O O . LEU A 1 292 ? 44.125 -2.471 -21.469 1 88 292 LEU A O 1
ATOM 2347 N N . LEU A 1 293 ? 45.438 -2.475 -19.5 1 82.56 293 LEU A N 1
ATOM 2348 C CA . LEU A 1 293 ? 46.438 -3.328 -20.094 1 82.56 293 LEU A CA 1
ATOM 2349 C C . LEU A 1 293 ? 46 -4.789 -20.078 1 82.56 293 LEU A C 1
ATOM 2351 O O . LEU A 1 293 ? 45.438 -5.258 -19.109 1 82.56 293 LEU A O 1
ATOM 2355 N N . VAL A 1 294 ? 46.031 -5.328 -21.281 1 81.12 294 VAL A N 1
ATOM 2356 C CA . VAL A 1 294 ? 45.688 -6.742 -21.422 1 81.12 294 VAL A CA 1
ATOM 2357 C C . VAL A 1 294 ? 46.938 -7.586 -21.234 1 81.12 294 VAL A C 1
ATOM 2359 O O . VAL A 1 294 ? 47.906 -7.465 -22.016 1 81.12 294 VAL A O 1
ATOM 2362 N N . THR A 1 295 ? 47.312 -7.922 -19.906 1 66.12 295 THR A N 1
ATOM 2363 C CA . THR A 1 295 ? 48.531 -8.719 -19.672 1 66.12 295 THR A CA 1
ATOM 2364 C C . THR A 1 295 ? 48.281 -10.188 -20.016 1 66.12 295 THR A C 1
ATOM 2366 O O . THR A 1 295 ? 47.25 -10.75 -19.625 1 66.12 295 THR A O 1
ATOM 2369 N N . ASP A 1 296 ? 48.812 -10.672 -20.953 1 55.56 296 ASP A N 1
ATOM 2370 C CA . ASP A 1 296 ? 48.781 -12.07 -21.375 1 55.56 296 ASP A CA 1
ATOM 2371 C C . ASP A 1 296 ? 49 -13.008 -20.203 1 55.56 296 ASP A C 1
ATOM 2373 O O . ASP A 1 296 ? 48.906 -14.227 -20.344 1 55.56 296 ASP A O 1
ATOM 2377 N N . SER A 1 297 ? 49.406 -12.539 -19.156 1 51.69 297 SER A N 1
ATOM 2378 C CA . SER A 1 297 ? 49.812 -13.398 -18.047 1 51.69 297 SER A CA 1
ATOM 2379 C C . SER A 1 297 ? 48.625 -14.164 -17.484 1 51.69 297 SER A C 1
ATOM 2381 O O . SER A 1 297 ? 48.781 -15.117 -16.734 1 51.69 297 SER A O 1
ATOM 2383 N N . VAL A 1 298 ? 47.531 -13.656 -17.484 1 52.66 298 VAL A N 1
ATOM 2384 C CA . VAL A 1 298 ? 46.375 -14.297 -16.891 1 52.66 298 VAL A CA 1
ATOM 2385 C C . VAL A 1 298 ? 46.094 -15.609 -17.625 1 52.66 298 VAL A C 1
ATOM 2387 O O . VAL A 1 298 ? 45.625 -16.578 -17 1 52.66 298 VAL A O 1
ATOM 2390 N N . ALA A 1 299 ? 46.375 -15.688 -18.953 1 48.78 299 ALA A N 1
ATOM 2391 C CA . ALA A 1 299 ? 46.188 -16.875 -19.781 1 48.78 299 ALA A CA 1
ATOM 2392 C C . ALA A 1 299 ? 47.188 -17.969 -19.406 1 48.78 299 ALA A C 1
ATOM 2394 O O . ALA A 1 299 ? 46.844 -19.156 -19.484 1 48.78 299 ALA A O 1
ATOM 2395 N N . ALA A 1 300 ? 48.438 -17.594 -19.078 1 46 300 ALA A N 1
ATOM 2396 C CA . ALA A 1 300 ? 49.5 -18.562 -18.797 1 46 300 ALA A CA 1
ATOM 2397 C C . ALA A 1 300 ? 49.219 -19.312 -17.5 1 46 300 ALA A C 1
ATOM 2399 O O . ALA A 1 300 ? 49.656 -20.453 -17.344 1 46 300 ALA A O 1
ATOM 2400 N N . THR A 1 301 ? 48.594 -18.641 -16.562 1 44.34 301 THR A N 1
ATOM 2401 C CA . THR A 1 301 ? 48.375 -19.312 -15.297 1 44.34 301 THR A CA 1
ATOM 2402 C C . THR A 1 301 ? 47.281 -20.375 -15.43 1 44.34 301 THR A C 1
ATOM 2404 O O . THR A 1 301 ? 47.094 -21.219 -14.547 1 44.34 301 THR A O 1
ATOM 2407 N N . SER A 1 302 ? 46.438 -20.234 -16.344 1 46.34 302 SER A N 1
ATOM 2408 C CA . SER A 1 302 ? 45.25 -21.094 -16.484 1 46.34 302 SER A CA 1
ATOM 2409 C C . SER A 1 302 ? 45.656 -22.516 -16.875 1 46.34 302 SER A C 1
ATOM 2411 O O . SER A 1 302 ? 44.812 -23.422 -16.875 1 46.34 302 SER A O 1
ATOM 2413 N N . HIS A 1 303 ? 46.938 -22.578 -17.484 1 42.94 303 HIS A N 1
ATOM 2414 C CA . HIS A 1 303 ? 47.25 -23.922 -17.953 1 42.94 303 HIS A CA 1
ATOM 2415 C C . HIS A 1 303 ? 47.719 -24.812 -16.812 1 42.94 303 HIS A C 1
ATOM 2417 O O . HIS A 1 303 ? 48.25 -25.891 -17.031 1 42.94 303 HIS A O 1
ATOM 2423 N N . ASN A 1 304 ? 47.719 -24.156 -15.656 1 40.66 304 ASN A N 1
ATOM 2424 C CA . ASN A 1 304 ? 48.156 -25.094 -14.633 1 40.66 304 ASN A CA 1
ATOM 2425 C C . ASN A 1 304 ? 47.031 -26.062 -14.266 1 40.66 304 ASN A C 1
ATOM 2427 O O . ASN A 1 304 ? 46.094 -25.688 -13.586 1 40.66 304 ASN A O 1
ATOM 2431 N N . ASN A 1 305 ? 46.906 -27 -15.016 1 41.66 305 ASN A N 1
ATOM 2432 C CA . ASN A 1 305 ? 45.969 -28.125 -14.891 1 41.66 305 ASN A CA 1
ATOM 2433 C C . ASN A 1 305 ? 45.875 -28.609 -13.445 1 41.66 305 ASN A C 1
ATOM 2435 O O . ASN A 1 305 ? 45.094 -29.516 -13.141 1 41.66 305 ASN A O 1
ATOM 2439 N N . LEU A 1 306 ? 46.75 -28.078 -12.539 1 42.94 306 LEU A N 1
ATOM 2440 C CA . LEU A 1 306 ? 46.781 -28.656 -11.203 1 42.94 306 LEU A CA 1
ATOM 2441 C C . LEU A 1 306 ? 45.844 -27.906 -10.273 1 42.94 306 LEU A C 1
ATOM 2443 O O . LEU A 1 306 ? 45.656 -28.266 -9.109 1 42.94 306 LEU A O 1
ATOM 2447 N N . GLN A 1 307 ? 45.219 -26.828 -10.711 1 48.94 307 GLN A N 1
ATOM 2448 C CA . GLN A 1 307 ? 44.375 -26.062 -9.805 1 48.94 307 GLN A CA 1
ATOM 2449 C C . GLN A 1 307 ? 42.969 -26.641 -9.742 1 48.94 307 GLN A C 1
ATOM 2451 O O . GLN A 1 307 ? 42.5 -27.266 -10.695 1 48.94 307 GLN A O 1
ATOM 2456 N N . PRO A 1 308 ? 42.406 -26.656 -8.531 1 47.59 308 PRO A N 1
ATOM 2457 C CA . PRO A 1 308 ? 41.031 -27.156 -8.367 1 47.59 308 PRO A CA 1
ATOM 2458 C C . PRO A 1 308 ? 40.062 -26.531 -9.367 1 47.59 308 PRO A C 1
ATOM 2460 O O . PRO A 1 308 ? 40.281 -25.406 -9.828 1 47.59 308 PRO A O 1
ATOM 2463 N N . GLN A 1 309 ? 39.25 -27.344 -9.945 1 48.78 309 GLN A N 1
ATOM 2464 C CA . GLN A 1 309 ? 38.312 -27 -11.016 1 48.78 309 GLN A CA 1
ATOM 2465 C C . GLN A 1 309 ? 37.594 -25.688 -10.727 1 48.78 309 GLN A C 1
ATOM 2467 O O . GLN A 1 309 ? 37.406 -24.859 -11.633 1 48.78 309 GLN A O 1
ATOM 2472 N N . HIS A 1 310 ? 37.188 -25.469 -9.477 1 52.91 310 HIS A N 1
ATOM 2473 C CA . HIS A 1 310 ? 36.469 -24.219 -9.203 1 52.91 310 HIS A CA 1
ATOM 2474 C C . HIS A 1 310 ? 37.375 -23.016 -9.461 1 52.91 310 HIS A C 1
ATOM 2476 O O . HIS A 1 310 ? 36.906 -21.984 -9.969 1 52.91 310 HIS A O 1
ATOM 2482 N N . LEU A 1 311 ? 38.562 -23.172 -9.086 1 55.38 311 LEU A N 1
ATOM 2483 C CA . LEU A 1 311 ? 39.5 -22.094 -9.312 1 55.38 311 LEU A CA 1
ATOM 2484 C C . LEU A 1 311 ? 39.844 -21.969 -10.797 1 55.38 311 LEU A C 1
ATOM 2486 O O . LEU A 1 311 ? 40 -20.859 -11.305 1 55.38 311 LEU A O 1
ATOM 2490 N N . ARG A 1 312 ? 39.844 -23.266 -11.422 1 57.66 312 ARG A N 1
ATOM 2491 C CA . ARG A 1 312 ? 40.094 -23.25 -12.859 1 57.66 312 ARG A CA 1
ATOM 2492 C C . ARG A 1 312 ? 38.938 -22.594 -13.602 1 57.66 312 ARG A C 1
ATOM 2494 O O . ARG A 1 312 ? 39.156 -21.812 -14.539 1 57.66 312 ARG A O 1
ATOM 2501 N N . LEU A 1 313 ? 37.719 -23.062 -13.086 1 62.44 313 LEU A N 1
ATOM 2502 C CA . LEU A 1 313 ? 36.531 -22.438 -13.703 1 62.44 313 LEU A CA 1
ATOM 2503 C C . LEU A 1 313 ? 36.562 -20.938 -13.469 1 62.44 313 LEU A C 1
ATOM 2505 O O . LEU A 1 313 ? 36.25 -20.156 -14.383 1 62.44 313 LEU A O 1
ATOM 2509 N N . GLY A 1 314 ? 36.875 -20.578 -12.219 1 66.12 314 GLY A N 1
ATOM 2510 C CA . GLY A 1 314 ? 36.969 -19.172 -11.914 1 66.12 314 GLY A CA 1
ATOM 2511 C C . GLY A 1 314 ? 38 -18.453 -12.742 1 66.12 314 GLY A C 1
ATOM 2512 O O . GLY A 1 314 ? 37.781 -17.328 -13.219 1 66.12 314 GLY A O 1
ATOM 2513 N N . ASN A 1 315 ? 39.031 -19.141 -12.953 1 65.25 315 ASN A N 1
ATOM 2514 C CA . ASN A 1 315 ? 40.094 -18.578 -13.75 1 65.25 315 ASN A CA 1
ATOM 2515 C C . ASN A 1 315 ? 39.719 -18.469 -15.227 1 65.25 315 ASN A C 1
ATOM 2517 O O . ASN A 1 315 ? 40.031 -17.469 -15.875 1 65.25 315 ASN A O 1
ATOM 2521 N N . GLN A 1 316 ? 39.094 -19.578 -15.578 1 71.25 316 GLN A N 1
ATOM 2522 C CA . GLN A 1 316 ? 38.656 -19.547 -16.969 1 71.25 316 GLN A CA 1
ATOM 2523 C C . GLN A 1 316 ? 37.625 -18.469 -17.219 1 71.25 316 GLN A C 1
ATOM 2525 O O . GLN A 1 316 ? 37.562 -17.891 -18.297 1 71.25 316 GLN A O 1
ATOM 2530 N N . GLU A 1 317 ? 36.875 -18.281 -16.234 1 79.25 317 GLU A N 1
ATOM 2531 C CA . GLU A 1 317 ? 35.906 -17.203 -16.359 1 79.25 317 GLU A CA 1
ATOM 2532 C C . GLU A 1 317 ? 36.594 -15.844 -16.453 1 79.25 317 GLU A C 1
ATOM 2534 O O . GLU A 1 317 ? 36.156 -14.984 -17.219 1 79.25 317 GLU A O 1
ATOM 2539 N N . SER A 1 318 ? 37.531 -15.727 -15.703 1 82.38 318 SER A N 1
ATOM 2540 C CA . SER A 1 318 ? 38.312 -14.477 -15.75 1 82.38 318 SER A CA 1
ATOM 2541 C C . SER A 1 318 ? 39 -14.312 -17.094 1 82.38 318 SER A C 1
ATOM 2543 O O . SER A 1 318 ? 39.094 -13.203 -17.625 1 82.38 318 SER A O 1
ATOM 2545 N N . VAL A 1 319 ? 39.406 -15.461 -17.656 1 85.31 319 VAL A N 1
ATOM 2546 C CA . VAL A 1 319 ? 40.094 -15.445 -18.922 1 85.31 319 VAL A CA 1
ATOM 2547 C C . VAL A 1 319 ? 39.156 -15.008 -20.031 1 85.31 319 VAL A C 1
ATOM 2549 O O . VAL A 1 319 ? 39.562 -14.273 -20.953 1 85.31 319 VAL A O 1
ATOM 2552 N N . PHE A 1 320 ? 38.031 -15.469 -19.984 1 91.94 320 PHE A N 1
ATOM 2553 C CA . PHE A 1 320 ? 37.062 -15.055 -21 1 91.94 320 PHE A CA 1
ATOM 2554 C C . PHE A 1 320 ? 36.906 -13.539 -21 1 91.94 320 PHE A C 1
ATOM 2556 O O . PHE A 1 320 ? 36.875 -12.906 -22.062 1 91.94 320 PHE A O 1
ATOM 2563 N N . HIS A 1 321 ? 36.75 -12.945 -19.828 1 91.88 321 HIS A N 1
ATOM 2564 C CA . HIS A 1 321 ? 36.5 -11.516 -19.719 1 91.88 321 HIS A CA 1
ATOM 2565 C C . HIS A 1 321 ? 37.688 -10.703 -20.266 1 91.88 321 HIS A C 1
ATOM 2567 O O . HIS A 1 321 ? 37.469 -9.648 -20.859 1 91.88 321 HIS A O 1
ATOM 2573 N N . VAL A 1 322 ? 38.812 -11.25 -20.094 1 91.06 322 VAL A N 1
ATOM 2574 C CA . VAL A 1 322 ? 40 -10.578 -20.594 1 91.06 322 VAL A CA 1
ATOM 2575 C C . VAL A 1 322 ? 40 -10.594 -22.125 1 91.06 322 VAL A C 1
ATOM 2577 O O . VAL A 1 322 ? 40.188 -9.555 -22.766 1 91.06 322 VAL A O 1
ATOM 2580 N N . HIS A 1 323 ? 39.75 -11.75 -22.641 1 92.94 323 HIS A N 1
ATOM 2581 C CA . HIS A 1 323 ? 39.781 -11.891 -24.078 1 92.94 323 HIS A CA 1
ATOM 2582 C C . HIS A 1 323 ? 38.594 -11.188 -24.734 1 92.94 323 HIS A C 1
ATOM 2584 O O . HIS A 1 323 ? 38.719 -10.672 -25.859 1 92.94 323 HIS A O 1
ATOM 2590 N N . HIS A 1 324 ? 37.562 -11.266 -24.109 1 95.12 324 HIS A N 1
ATOM 2591 C CA . HIS A 1 324 ? 36.406 -10.539 -24.609 1 95.12 324 HIS A CA 1
ATOM 2592 C C . HIS A 1 324 ? 36.688 -9.039 -24.688 1 95.12 324 HIS A C 1
ATOM 2594 O O . HIS A 1 324 ? 36.375 -8.398 -25.703 1 95.12 324 HIS A O 1
ATOM 2600 N N . TYR A 1 325 ? 37.219 -8.508 -23.594 1 94.88 325 TYR A N 1
ATOM 2601 C CA . TYR A 1 325 ? 37.594 -7.105 -23.594 1 94.88 325 TYR A CA 1
ATOM 2602 C C . TYR A 1 325 ? 38.625 -6.82 -24.672 1 94.88 325 TYR A C 1
ATOM 2604 O O . TYR A 1 325 ? 38.531 -5.805 -25.359 1 94.88 325 TYR A O 1
ATOM 2612 N N . ASP A 1 326 ? 39.531 -7.711 -24.797 1 94.12 326 ASP A N 1
ATOM 2613 C CA . ASP A 1 326 ? 40.594 -7.555 -25.797 1 94.12 326 ASP A CA 1
ATOM 2614 C C . ASP A 1 326 ? 40 -7.52 -27.203 1 94.12 326 ASP A C 1
ATOM 2616 O O . ASP A 1 326 ? 40.469 -6.766 -28.062 1 94.12 326 ASP A O 1
ATOM 2620 N N . ALA A 1 327 ? 39.062 -8.32 -27.422 1 96.31 327 ALA A N 1
ATOM 2621 C CA . ALA A 1 327 ? 38.406 -8.344 -28.719 1 96.31 327 ALA A CA 1
ATOM 2622 C C . ALA A 1 327 ? 37.75 -6.996 -29.031 1 96.31 327 ALA A C 1
ATOM 2624 O O . ALA A 1 327 ? 37.875 -6.48 -30.141 1 96.31 327 ALA A O 1
ATOM 2625 N N . LEU A 1 328 ? 37.062 -6.43 -28.078 1 96.56 328 LEU A N 1
ATOM 2626 C CA . LEU A 1 328 ? 36.406 -5.141 -28.266 1 96.56 328 LEU A CA 1
ATOM 2627 C C . LEU A 1 328 ? 37.438 -4.02 -28.406 1 96.56 328 LEU A C 1
ATOM 2629 O O . LEU A 1 328 ? 37.25 -3.082 -29.172 1 96.56 328 LEU A O 1
ATOM 2633 N N . LYS A 1 329 ? 38.438 -4.18 -27.578 1 95.38 329 LYS A N 1
ATOM 2634 C CA . LYS A 1 329 ? 39.531 -3.188 -27.672 1 95.38 329 LYS A CA 1
ATOM 2635 C C . LYS A 1 329 ? 40.156 -3.186 -29.062 1 95.38 329 LYS A C 1
ATOM 2637 O O . LYS A 1 329 ? 40.375 -2.123 -29.641 1 95.38 329 LYS A O 1
ATOM 2642 N N . CYS A 1 330 ? 40.469 -4.301 -29.609 1 94.81 330 CYS A N 1
ATOM 2643 C CA . CYS A 1 330 ? 41.031 -4.426 -30.953 1 94.81 330 CYS A CA 1
ATOM 2644 C C . CYS A 1 330 ? 40.062 -3.891 -32 1 94.81 330 CYS A C 1
ATOM 2646 O O . CYS A 1 330 ? 40.469 -3.279 -33 1 94.81 330 CYS A O 1
ATOM 2648 N N . LEU A 1 331 ? 38.781 -4.188 -31.781 1 94.5 331 LEU A N 1
ATOM 2649 C CA . LEU A 1 331 ? 37.781 -3.654 -32.688 1 94.5 331 LEU A CA 1
ATOM 2650 C C . LEU A 1 331 ? 37.781 -2.129 -32.688 1 94.5 331 LEU A C 1
ATOM 2652 O O . LEU A 1 331 ? 37.625 -1.49 -33.719 1 94.5 331 LEU A O 1
ATOM 2656 N N . HIS A 1 332 ? 37.875 -1.551 -31.484 1 94.19 332 HIS A N 1
ATOM 2657 C CA . HIS A 1 332 ? 37.969 -0.104 -31.328 1 94.19 332 HIS A CA 1
ATOM 2658 C C . HIS A 1 332 ? 39.156 0.467 -32.062 1 94.19 332 HIS A C 1
ATOM 2660 O O . HIS A 1 332 ? 39.062 1.529 -32.688 1 94.19 332 HIS A O 1
ATOM 2666 N N . GLU A 1 333 ? 40.281 -0.314 -32 1 92.62 333 GLU A N 1
ATOM 2667 C CA . GLU A 1 333 ? 41.531 0.132 -32.625 1 92.62 333 GLU A CA 1
ATOM 2668 C C . GLU A 1 333 ? 41.562 -0.234 -34.125 1 92.62 333 GLU A C 1
ATOM 2670 O O . GLU A 1 333 ? 42.562 0.029 -34.781 1 92.62 333 GLU A O 1
ATOM 2675 N N . ASN A 1 334 ? 40.625 -0.81 -34.688 1 89.94 334 ASN A N 1
ATOM 2676 C CA . ASN A 1 334 ? 40.5 -1.219 -36.062 1 89.94 334 ASN A CA 1
ATOM 2677 C C . ASN A 1 334 ? 41.562 -2.246 -36.469 1 89.94 334 ASN A C 1
ATOM 2679 O O . ASN A 1 334 ? 42.125 -2.176 -37.562 1 89.94 334 ASN A O 1
ATOM 2683 N N . ASP A 1 335 ? 41.875 -3.096 -35.438 1 92.25 335 ASP A N 1
ATOM 2684 C CA . ASP A 1 335 ? 42.781 -4.215 -35.656 1 92.25 335 ASP A CA 1
ATOM 2685 C C . ASP A 1 335 ? 42 -5.496 -35.969 1 92.25 335 ASP A C 1
ATOM 2687 O O . ASP A 1 335 ? 41.625 -6.242 -35.062 1 92.25 335 ASP A O 1
ATOM 2691 N N . ARG A 1 336 ? 41.844 -5.812 -37.219 1 91.06 336 ARG A N 1
ATOM 2692 C CA . ARG A 1 336 ? 41 -6.93 -37.625 1 91.06 336 ARG A CA 1
ATOM 2693 C C . ARG A 1 336 ? 41.594 -8.258 -37.219 1 91.06 336 ARG A C 1
ATOM 2695 O O . ARG A 1 336 ? 40.906 -9.133 -36.688 1 91.06 336 ARG A O 1
ATOM 2702 N N . ARG A 1 337 ? 42.844 -8.398 -37.469 1 92.38 337 ARG A N 1
ATOM 2703 C CA . ARG A 1 337 ? 43.5 -9.648 -37.125 1 92.38 337 ARG A CA 1
ATOM 2704 C C . ARG A 1 337 ? 43.562 -9.844 -35.625 1 92.38 337 ARG A C 1
ATOM 2706 O O . ARG A 1 337 ? 43.375 -10.961 -35.125 1 92.38 337 ARG A O 1
ATOM 2713 N N . GLY A 1 338 ? 43.844 -8.797 -34.938 1 93.69 338 GLY A N 1
ATOM 2714 C CA . GLY A 1 338 ? 43.844 -8.867 -33.5 1 93.69 338 GLY A CA 1
ATOM 2715 C C . GLY A 1 338 ? 42.469 -9.242 -32.906 1 93.69 338 GLY A C 1
ATOM 2716 O O . GLY A 1 338 ? 42.406 -9.984 -31.938 1 93.69 338 GLY A O 1
ATOM 2717 N N . THR A 1 339 ? 41.469 -8.734 -33.531 1 96.06 339 THR A N 1
ATOM 2718 C CA . THR A 1 339 ? 40.094 -9.047 -33.094 1 96.06 339 THR A CA 1
ATOM 2719 C C . THR A 1 339 ? 39.812 -10.531 -33.312 1 96.06 339 THR A C 1
ATOM 2721 O O . THR A 1 339 ? 39.219 -11.18 -32.406 1 96.06 339 THR A O 1
ATOM 2724 N N . GLU A 1 340 ? 40.188 -11.062 -34.438 1 95.19 340 GLU A N 1
ATOM 2725 C CA . GLU A 1 340 ? 39.906 -12.461 -34.75 1 95.19 340 GLU A CA 1
ATOM 2726 C C . GLU A 1 340 ? 40.656 -13.383 -33.781 1 95.19 340 GLU A C 1
ATOM 2728 O O . GLU A 1 340 ? 40.125 -14.391 -33.344 1 95.19 340 GLU A O 1
ATOM 2733 N N . GLN A 1 341 ? 41.875 -13.031 -33.5 1 95 341 GLN A N 1
ATOM 2734 C CA . GLN A 1 341 ? 42.656 -13.836 -32.594 1 95 341 GLN A CA 1
ATOM 2735 C C . GLN A 1 341 ? 42.062 -13.797 -31.172 1 95 341 GLN A C 1
ATOM 2737 O O . GLN A 1 341 ? 42 -14.828 -30.5 1 95 341 GLN A O 1
ATOM 2742 N N . ALA A 1 342 ? 41.719 -12.68 -30.781 1 95.56 342 ALA A N 1
ATOM 2743 C CA . ALA A 1 342 ? 41.125 -12.531 -29.453 1 95.56 342 ALA A CA 1
ATOM 2744 C C . ALA A 1 342 ? 39.812 -13.32 -29.344 1 95.56 342 ALA A C 1
ATOM 2746 O O . ALA A 1 342 ? 39.531 -13.914 -28.312 1 95.56 342 ALA A O 1
ATOM 2747 N N . ILE A 1 343 ? 38.969 -13.289 -30.375 1 97.25 343 ILE A N 1
ATOM 2748 C CA . ILE A 1 343 ? 37.719 -14.031 -30.406 1 97.25 343 ILE A CA 1
ATOM 2749 C C . ILE A 1 343 ? 38 -15.531 -30.312 1 97.25 343 ILE A C 1
ATOM 2751 O O . ILE A 1 343 ? 37.281 -16.25 -29.609 1 97.25 343 ILE A O 1
ATOM 2755 N N . GLU A 1 344 ? 39 -15.93 -31.031 1 95.94 344 GLU A N 1
ATOM 2756 C CA . GLU A 1 344 ? 39.344 -17.344 -31 1 95.94 344 GLU A CA 1
ATOM 2757 C C . GLU A 1 344 ? 39.781 -17.781 -29.609 1 95.94 344 GLU A C 1
ATOM 2759 O O . GLU A 1 344 ? 39.438 -18.859 -29.141 1 95.94 344 GLU A O 1
ATOM 2764 N N . ARG A 1 345 ? 40.562 -17 -29.031 1 93.88 345 ARG A N 1
ATOM 2765 C CA . ARG A 1 345 ? 41.031 -17.297 -27.672 1 93.88 345 ARG A CA 1
ATOM 2766 C C . ARG A 1 345 ? 39.844 -17.328 -26.703 1 93.88 345 ARG A C 1
ATOM 2768 O O . ARG A 1 345 ? 39.781 -18.188 -25.812 1 93.88 345 ARG A O 1
ATOM 2775 N N . ALA A 1 346 ? 39 -16.359 -26.844 1 95.38 346 ALA A N 1
ATOM 2776 C CA . ALA A 1 346 ? 37.812 -16.297 -25.984 1 95.38 346 ALA A CA 1
ATOM 2777 C C . ALA A 1 346 ? 36.906 -17.516 -26.188 1 95.38 346 ALA A C 1
ATOM 2779 O O . ALA A 1 346 ? 36.375 -18.062 -25.234 1 95.38 346 ALA A O 1
ATOM 2780 N N . ARG A 1 347 ? 36.688 -17.906 -27.391 1 95.75 347 ARG A N 1
ATOM 2781 C CA . ARG A 1 347 ? 35.875 -19.062 -27.734 1 95.75 347 ARG A CA 1
ATOM 2782 C C . ARG A 1 347 ? 36.438 -20.344 -27.125 1 95.75 347 ARG A C 1
ATOM 2784 O O . ARG A 1 347 ? 35.688 -21.172 -26.609 1 95.75 347 ARG A O 1
ATOM 2791 N N . VAL A 1 348 ? 37.75 -20.469 -27.188 1 93.12 348 VAL A N 1
ATOM 2792 C CA . VAL A 1 348 ? 38.438 -21.625 -26.609 1 93.12 348 VAL A CA 1
ATOM 2793 C C . VAL A 1 348 ? 38.188 -21.656 -25.094 1 93.12 348 VAL A C 1
ATOM 2795 O O . VAL A 1 348 ? 38 -22.719 -24.516 1 93.12 348 VAL A O 1
ATOM 2798 N N . SER A 1 349 ? 38.25 -20.5 -24.547 1 90.62 349 SER A N 1
ATOM 2799 C CA . SER A 1 349 ? 38 -20.406 -23.109 1 90.62 349 SER A CA 1
ATOM 2800 C C . SER A 1 349 ? 36.594 -20.859 -22.766 1 90.62 349 SER A C 1
ATOM 2802 O O . SER A 1 349 ? 36.406 -21.562 -21.766 1 90.62 349 SER A O 1
ATOM 2804 N N . VAL A 1 350 ? 35.594 -20.516 -23.5 1 93.56 350 VAL A N 1
ATOM 2805 C CA . VAL A 1 350 ? 34.188 -20.859 -23.234 1 93.56 350 VAL A CA 1
ATOM 2806 C C . VAL A 1 350 ? 34 -22.359 -23.438 1 93.56 350 VAL A C 1
ATOM 2808 O O . VAL A 1 350 ? 33.281 -23.016 -22.672 1 93.56 350 VAL A O 1
ATOM 2811 N N . ILE A 1 351 ? 34.594 -22.875 -24.438 1 89.5 351 ILE A N 1
ATOM 2812 C CA . ILE A 1 351 ? 34.469 -24.297 -24.734 1 89.5 351 ILE A CA 1
ATOM 2813 C C . ILE A 1 351 ? 35.094 -25.125 -23.625 1 89.5 351 ILE A C 1
ATOM 2815 O O . ILE A 1 351 ? 34.562 -26.156 -23.219 1 89.5 351 ILE A O 1
ATOM 2819 N N . ARG A 1 352 ? 36.188 -24.609 -23.094 1 82.81 352 ARG A N 1
ATOM 2820 C CA . ARG A 1 352 ? 36.812 -25.266 -21.969 1 82.81 352 ARG A CA 1
ATOM 2821 C C . ARG A 1 352 ? 35.906 -25.266 -20.734 1 82.81 352 ARG A C 1
ATOM 2823 O O . ARG A 1 352 ? 35.906 -26.234 -19.984 1 82.81 352 ARG A O 1
ATOM 2830 N N . GLN A 1 353 ? 35.25 -24.188 -20.625 1 84.75 353 GLN A N 1
ATOM 2831 C CA . GLN A 1 353 ? 34.312 -24.109 -19.5 1 84.75 353 GLN A CA 1
ATOM 2832 C C . GLN A 1 353 ? 33.125 -25.078 -19.688 1 84.75 353 GLN A C 1
ATOM 2834 O O . GLN A 1 353 ? 32.688 -25.703 -18.734 1 84.75 353 GLN A O 1
ATOM 2839 N N . LEU A 1 354 ? 32.625 -25.188 -20.922 1 83.31 354 LEU A N 1
ATOM 2840 C CA . LEU A 1 354 ? 31.484 -26.047 -21.219 1 83.31 354 LEU A CA 1
ATOM 2841 C C . LEU A 1 354 ? 31.828 -27.516 -20.984 1 83.31 354 LEU A C 1
ATOM 2843 O O . LEU A 1 354 ? 30.969 -28.312 -20.625 1 83.31 354 LEU A O 1
ATOM 2847 N N . ARG A 1 355 ? 33.094 -27.734 -21.078 1 72.62 355 ARG A N 1
ATOM 2848 C CA . ARG A 1 355 ? 33.562 -29.094 -20.859 1 72.62 355 ARG A CA 1
ATOM 2849 C C . ARG A 1 355 ? 33.562 -29.453 -19.375 1 72.62 355 ARG A C 1
ATOM 2851 O O . ARG A 1 355 ? 33.469 -30.625 -19.016 1 72.62 355 ARG A O 1
ATOM 2858 N N . MET A 1 356 ? 33.594 -28.391 -18.625 1 69 356 MET A N 1
ATOM 2859 C CA . MET A 1 356 ? 33.75 -28.594 -17.188 1 69 356 MET A CA 1
ATOM 2860 C C . MET A 1 356 ? 32.406 -28.531 -16.469 1 69 356 MET A C 1
ATOM 2862 O O . MET A 1 356 ? 32.281 -29.016 -15.352 1 69 356 MET A O 1
ATOM 2866 N N . ILE A 1 357 ? 31.469 -27.938 -17.047 1 72.81 357 ILE A N 1
ATOM 2867 C CA . ILE A 1 357 ? 30.234 -27.672 -16.312 1 72.81 357 ILE A CA 1
ATOM 2868 C C . ILE A 1 357 ? 29.281 -28.859 -16.453 1 72.81 357 ILE A C 1
ATOM 2870 O O . ILE A 1 357 ? 29.406 -29.672 -17.375 1 72.81 357 ILE A O 1
ATOM 2874 N N . SER A 1 358 ? 28.484 -29.047 -15.344 1 68.94 358 SER A N 1
ATOM 2875 C CA . SER A 1 358 ? 27.453 -30.078 -15.367 1 68.94 358 SER A CA 1
ATOM 2876 C C . SER A 1 358 ? 26.297 -29.672 -16.281 1 68.94 358 SER A C 1
ATOM 2878 O O . SER A 1 358 ? 25.891 -28.5 -16.297 1 68.94 358 SER A O 1
ATOM 2880 N N . LEU A 1 359 ? 25.828 -30.562 -17.047 1 67.81 359 LEU A N 1
ATOM 2881 C CA . LEU A 1 359 ? 24.75 -30.297 -17.984 1 67.81 359 LEU A CA 1
ATOM 2882 C C . LEU A 1 359 ? 23.391 -30.422 -17.281 1 67.81 359 LEU A C 1
ATOM 2884 O O . LEU A 1 359 ? 22.344 -30.266 -17.922 1 67.81 359 LEU A O 1
ATOM 2888 N N . GLU A 1 360 ? 23.609 -30.562 -15.914 1 70.62 360 GLU A N 1
ATOM 2889 C CA . GLU A 1 360 ? 22.359 -30.734 -15.188 1 70.62 360 GLU A CA 1
ATOM 2890 C C . GLU A 1 360 ? 21.562 -29.422 -15.141 1 70.62 360 GLU A C 1
ATOM 2892 O O . GLU A 1 360 ? 20.328 -29.438 -15.156 1 70.62 360 GLU A O 1
ATOM 2897 N N . SER A 1 361 ? 22.328 -28.297 -15.094 1 70.38 361 SER A N 1
ATOM 2898 C CA . SER A 1 361 ? 21.641 -27.031 -14.898 1 70.38 361 SER A CA 1
ATOM 2899 C C . SER A 1 361 ? 21.641 -26.203 -16.188 1 70.38 361 SER A C 1
ATOM 2901 O O . SER A 1 361 ? 22.703 -25.922 -16.75 1 70.38 361 SER A O 1
ATOM 2903 N N . SER A 1 362 ? 20.438 -25.859 -16.688 1 71.88 362 SER A N 1
ATOM 2904 C CA . SER A 1 362 ? 20.312 -25.047 -17.891 1 71.88 362 SER A CA 1
ATOM 2905 C C . SER A 1 362 ? 20.844 -23.641 -17.656 1 71.88 362 SER A C 1
ATOM 2907 O O . SER A 1 362 ? 21.281 -22.969 -18.594 1 71.88 362 SER A O 1
ATOM 2909 N N . ARG A 1 363 ? 20.844 -23.188 -16.453 1 75.81 363 ARG A N 1
ATOM 2910 C CA . ARG A 1 363 ? 21.297 -21.828 -16.156 1 75.81 363 ARG A CA 1
ATOM 2911 C C . ARG A 1 363 ? 22.781 -21.672 -16.484 1 75.81 363 ARG A C 1
ATOM 2913 O O . ARG A 1 363 ? 23.172 -20.656 -17.078 1 75.81 363 ARG A O 1
ATOM 2920 N N . ILE A 1 364 ? 23.5 -22.656 -16.125 1 73.81 364 ILE A N 1
ATOM 2921 C CA . ILE A 1 364 ? 24.938 -22.578 -16.328 1 73.81 364 ILE A CA 1
ATOM 2922 C C . ILE A 1 364 ? 25.25 -22.656 -17.812 1 73.81 364 ILE A C 1
ATOM 2924 O O . ILE A 1 364 ? 26.156 -21.969 -18.312 1 73.81 364 ILE A O 1
ATOM 2928 N N . VAL A 1 365 ? 24.438 -23.375 -18.484 1 81.12 365 VAL A N 1
ATOM 2929 C CA . VAL A 1 365 ? 24.656 -23.531 -19.922 1 81.12 365 VAL A CA 1
ATOM 2930 C C . VAL A 1 365 ? 24.234 -22.25 -20.641 1 81.12 365 VAL A C 1
ATOM 2932 O O . VAL A 1 365 ? 24.906 -21.828 -21.594 1 81.12 365 VAL A O 1
ATOM 2935 N N . ASN A 1 366 ? 23.188 -21.672 -20.172 1 84.38 366 ASN A N 1
ATOM 2936 C CA . ASN A 1 366 ? 22.703 -20.469 -20.812 1 84.38 366 ASN A CA 1
ATOM 2937 C C . ASN A 1 366 ? 23.703 -19.328 -20.703 1 84.38 366 ASN A C 1
ATOM 2939 O O . ASN A 1 366 ? 23.812 -18.5 -21.609 1 84.38 366 ASN A O 1
ATOM 2943 N N . GLU A 1 367 ? 24.375 -19.266 -19.594 1 86.81 367 GLU A N 1
ATOM 2944 C CA . GLU A 1 367 ? 25.391 -18.234 -19.422 1 86.81 367 GLU A CA 1
ATOM 2945 C C . GLU A 1 367 ? 26.484 -18.375 -20.469 1 86.81 367 GLU A C 1
ATOM 2947 O O . GLU A 1 367 ? 26.938 -17.375 -21.031 1 86.81 367 GLU A O 1
ATOM 2952 N N . LYS A 1 368 ? 26.906 -19.625 -20.781 1 90.19 368 LYS A N 1
ATOM 2953 C CA . LYS A 1 368 ? 27.969 -19.859 -21.75 1 90.19 368 LYS A CA 1
ATOM 2954 C C . LYS A 1 368 ? 27.484 -19.625 -23.172 1 90.19 368 LYS A C 1
ATOM 2956 O O . LYS A 1 368 ? 28.234 -19.156 -24.031 1 90.19 368 LYS A O 1
ATOM 2961 N N . LEU A 1 369 ? 26.203 -19.953 -23.359 1 88.94 369 LEU A N 1
ATOM 2962 C CA . LEU A 1 369 ? 25.641 -19.672 -24.672 1 88.94 369 LEU A CA 1
ATOM 2963 C C . LEU A 1 369 ? 25.547 -18.156 -24.922 1 88.94 369 LEU A C 1
ATOM 2965 O O . LEU A 1 369 ? 25.734 -17.703 -26.047 1 88.94 369 LEU A O 1
ATOM 2969 N N . SER A 1 370 ? 25.25 -17.438 -23.891 1 92.25 370 SER A N 1
ATOM 2970 C CA . SER A 1 370 ? 25.234 -15.984 -24 1 92.25 370 SER A CA 1
ATOM 2971 C C . SER A 1 370 ? 26.625 -15.438 -24.344 1 92.25 370 SER A C 1
ATOM 2973 O O . SER A 1 370 ? 26.75 -14.523 -25.172 1 92.25 370 SER A O 1
ATOM 2975 N N . GLN A 1 371 ? 27.672 -16.016 -23.797 1 93.88 371 GLN A N 1
ATOM 2976 C CA . GLN A 1 371 ? 29.031 -15.602 -24.078 1 93.88 371 GLN A CA 1
ATOM 2977 C C . GLN A 1 371 ? 29.406 -15.875 -25.531 1 93.88 371 GLN A C 1
ATOM 2979 O O . GLN A 1 371 ? 30.062 -15.055 -26.188 1 93.88 371 GLN A O 1
ATOM 2984 N N . LEU A 1 372 ? 28.953 -16.984 -25.969 1 94.62 372 LEU A N 1
ATOM 2985 C CA . LEU A 1 372 ? 29.219 -17.312 -27.359 1 94.62 372 LEU A CA 1
ATOM 2986 C C . LEU A 1 372 ? 28.5 -16.359 -28.312 1 94.62 372 LEU A C 1
ATOM 2988 O O . LEU A 1 372 ? 29.016 -16 -29.359 1 94.62 372 LEU A O 1
ATOM 2992 N N . ARG A 1 373 ? 27.328 -15.977 -27.906 1 93.25 373 ARG A N 1
ATOM 2993 C CA . ARG A 1 373 ? 26.594 -15.008 -28.719 1 93.25 373 ARG A CA 1
ATOM 2994 C C . ARG A 1 373 ? 27.297 -13.656 -28.734 1 93.25 373 ARG A C 1
ATOM 2996 O O . ARG A 1 373 ? 27.328 -12.969 -29.75 1 93.25 373 ARG A O 1
ATOM 3003 N N . LEU A 1 374 ? 27.812 -13.242 -27.641 1 96.06 374 LEU A N 1
ATOM 3004 C CA . LEU A 1 374 ? 28.578 -12.008 -27.562 1 96.06 374 LEU A CA 1
ATOM 3005 C C . LEU A 1 374 ? 29.719 -12.016 -28.578 1 96.06 374 LEU A C 1
ATOM 3007 O O . LEU A 1 374 ? 29.906 -11.047 -29.328 1 96.06 374 LEU A O 1
ATOM 3011 N N . LEU A 1 375 ? 30.438 -13.156 -28.656 1 97 375 LEU A N 1
ATOM 3012 C CA . LEU A 1 375 ? 31.594 -13.273 -29.547 1 97 375 LEU A CA 1
ATOM 3013 C C . LEU A 1 375 ? 31.141 -13.32 -31 1 97 375 LEU A C 1
ATOM 3015 O O . LEU A 1 375 ? 31.781 -12.727 -31.875 1 97 375 LEU A O 1
ATOM 3019 N N . ARG A 1 376 ? 30.078 -13.945 -31.172 1 94.94 376 ARG A N 1
ATOM 3020 C CA . ARG A 1 376 ? 29.547 -14.062 -32.531 1 94.94 376 ARG A CA 1
ATOM 3021 C C . ARG A 1 376 ? 29.172 -12.695 -33.062 1 94.94 376 ARG A C 1
ATOM 3023 O O . ARG A 1 376 ? 29.422 -12.391 -34.25 1 94.94 376 ARG A O 1
ATOM 3030 N N . GLU A 1 377 ? 28.562 -11.891 -32.312 1 94.56 377 GLU A N 1
ATOM 3031 C CA . GLU A 1 377 ? 28.141 -10.57 -32.781 1 94.56 377 GLU A CA 1
ATOM 3032 C C . GLU A 1 377 ? 29.344 -9.672 -33.062 1 94.56 377 GLU A C 1
ATOM 3034 O O . GLU A 1 377 ? 29.312 -8.852 -33.969 1 94.56 377 GLU A O 1
ATOM 3039 N N . ILE A 1 378 ? 30.422 -9.828 -32.25 1 96.12 378 ILE A N 1
ATOM 3040 C CA . ILE A 1 378 ? 31.641 -9.078 -32.531 1 96.12 378 ILE A CA 1
ATOM 3041 C C . ILE A 1 378 ? 32.219 -9.539 -33.875 1 96.12 378 ILE A C 1
ATOM 3043 O O . ILE A 1 378 ? 32.688 -8.711 -34.688 1 96.12 378 ILE A O 1
ATOM 3047 N N . GLU A 1 379 ? 32.188 -10.781 -34.094 1 94.62 379 GLU A N 1
ATOM 3048 C CA . GLU A 1 379 ? 32.719 -11.367 -35.312 1 94.62 379 GLU A CA 1
ATOM 3049 C C . GLU A 1 379 ? 31.953 -10.875 -36.531 1 94.62 379 GLU A C 1
ATOM 3051 O O . GLU A 1 379 ? 32.531 -10.531 -37.562 1 94.62 379 GLU A O 1
ATOM 3056 N N . GLN A 1 380 ? 30.734 -10.781 -36.406 1 92.5 380 GLN A N 1
ATOM 3057 C CA . GLN A 1 380 ? 29.875 -10.344 -37.531 1 92.5 380 GLN A CA 1
ATOM 3058 C C . GLN A 1 380 ? 30.109 -8.867 -37.844 1 92.5 380 GLN A C 1
ATOM 3060 O O . GLN A 1 380 ? 30.156 -8.484 -39 1 92.5 380 GLN A O 1
ATOM 3065 N N . LEU A 1 381 ? 30.219 -8.078 -36.844 1 91.56 381 LEU A N 1
ATOM 3066 C CA . LEU A 1 381 ? 30.438 -6.656 -37.062 1 91.56 381 LEU A CA 1
ATOM 3067 C C . LEU A 1 381 ? 31.828 -6.41 -37.625 1 91.56 381 LEU A C 1
ATOM 3069 O O . LEU A 1 381 ? 32 -5.527 -38.469 1 91.56 381 LEU A O 1
ATOM 3073 N N . ASN A 1 382 ? 32.812 -7.172 -37.125 1 90.38 382 ASN A N 1
ATOM 3074 C CA . ASN A 1 382 ? 34.188 -7.051 -37.594 1 90.38 382 ASN A CA 1
ATOM 3075 C C . ASN A 1 382 ? 34.312 -7.434 -39.062 1 90.38 382 ASN A C 1
ATOM 3077 O O . ASN A 1 382 ? 35.125 -6.859 -39.812 1 90.38 382 ASN A O 1
ATOM 3081 N N . SER A 1 383 ? 33.531 -8.297 -39.562 1 87.94 383 SER A N 1
ATOM 3082 C CA . SER A 1 383 ? 33.594 -8.758 -40.938 1 87.94 383 SER A CA 1
ATOM 3083 C C . SER A 1 383 ? 33.062 -7.699 -41.906 1 87.94 383 SER A C 1
ATOM 3085 O O . SER A 1 383 ? 33.469 -7.652 -43.062 1 87.94 383 SER A O 1
ATOM 3087 N N . VAL A 1 384 ? 32.156 -6.824 -41.406 1 84 384 VAL A N 1
ATOM 3088 C CA . VAL A 1 384 ? 31.531 -5.84 -42.281 1 84 384 VAL A CA 1
ATOM 3089 C C . VAL A 1 384 ? 32.188 -4.477 -42.062 1 84 384 VAL A C 1
ATOM 3091 O O . VAL A 1 384 ? 31.891 -3.527 -42.812 1 84 384 VAL A O 1
ATOM 3094 N N . ALA A 1 385 ? 33.031 -4.16 -41.094 1 72.19 385 ALA A N 1
ATOM 3095 C CA . ALA A 1 385 ? 33.562 -2.859 -40.688 1 72.19 385 ALA A CA 1
ATOM 3096 C C . ALA A 1 385 ? 34.094 -2.09 -41.875 1 72.19 385 ALA A C 1
ATOM 3098 O O . ALA A 1 385 ? 34.031 -0.861 -41.938 1 72.19 385 ALA A O 1
ATOM 3099 N N . ASP A 1 386 ? 34.688 -2.783 -43 1 64.94 386 ASP A N 1
ATOM 3100 C CA . ASP A 1 386 ? 35.281 -2.045 -44.125 1 64.94 386 ASP A CA 1
ATOM 3101 C C . ASP A 1 386 ? 34.406 -2.199 -45.375 1 64.94 386 ASP A C 1
ATOM 3103 O O . ASP A 1 386 ? 34.844 -1.846 -46.469 1 64.94 386 ASP A O 1
ATOM 3107 N N . SER A 1 387 ? 33.188 -2.742 -45.094 1 72.12 387 SER A N 1
ATOM 3108 C CA . SER A 1 387 ? 32.312 -2.957 -46.219 1 72.12 387 SER A CA 1
ATOM 3109 C C . SER A 1 387 ? 31.391 -1.769 -46.438 1 72.12 387 SER A C 1
ATOM 3111 O O . SER A 1 387 ? 31.266 -0.903 -45.562 1 72.12 387 SER A O 1
ATOM 3113 N N . PRO A 1 388 ? 30.75 -1.67 -47.656 1 68.38 388 PRO A N 1
ATOM 3114 C CA . PRO A 1 388 ? 29.812 -0.581 -47.938 1 68.38 388 PRO A CA 1
ATOM 3115 C C . PRO A 1 388 ? 28.625 -0.559 -47 1 68.38 388 PRO A C 1
ATOM 3117 O O . PRO A 1 388 ? 28.391 -1.532 -46.281 1 68.38 388 PRO A O 1
ATOM 3120 N N . GLN A 1 389 ? 27.922 0.542 -46.875 1 70.25 389 GLN A N 1
ATOM 3121 C CA . GLN A 1 389 ? 26.828 0.89 -45.938 1 70.25 389 GLN A CA 1
ATOM 3122 C C . GLN A 1 389 ? 25.75 -0.181 -45.969 1 70.25 389 GLN A C 1
ATOM 3124 O O . GLN A 1 389 ? 25.109 -0.436 -44.938 1 70.25 389 GLN A O 1
ATOM 3129 N N . GLU A 1 390 ? 25.625 -0.896 -46.969 1 72.56 390 GLU A N 1
ATOM 3130 C CA . GLU A 1 390 ? 24.516 -1.823 -47.125 1 72.56 390 GLU A CA 1
ATOM 3131 C C . GLU A 1 390 ? 24.719 -3.09 -46.312 1 72.56 390 GLU A C 1
ATOM 3133 O O . GLU A 1 390 ? 23.75 -3.736 -45.906 1 72.56 390 GLU A O 1
ATOM 3138 N N . GLU A 1 391 ? 25.906 -3.381 -45.969 1 82.94 391 GLU A N 1
ATOM 3139 C CA . GLU A 1 391 ? 26.188 -4.629 -45.281 1 82.94 391 GLU A CA 1
ATOM 3140 C C . GLU A 1 391 ? 25.859 -4.504 -43.781 1 82.94 391 GLU A C 1
ATOM 3142 O O . GLU A 1 391 ? 25.516 -5.492 -43.125 1 82.94 391 GLU A O 1
ATOM 3147 N N . TYR A 1 392 ? 25.859 -3.305 -43.281 1 86.44 392 TYR A N 1
ATOM 3148 C CA . TYR A 1 392 ? 25.516 -3.094 -41.875 1 86.44 392 TYR A CA 1
ATOM 3149 C C . TYR A 1 392 ? 24.047 -3.424 -41.625 1 86.44 392 TYR A C 1
ATOM 3151 O O . TYR A 1 392 ? 23.703 -4.004 -40.594 1 86.44 392 TYR A O 1
ATOM 3159 N N . SER A 1 393 ? 23.219 -3.104 -42.531 1 86.12 393 SER A N 1
ATOM 3160 C CA . SER A 1 393 ? 21.781 -3.324 -42.406 1 86.12 393 SER A CA 1
ATOM 3161 C C . SER A 1 393 ? 21.453 -4.812 -42.344 1 86.12 393 SER A C 1
ATOM 3163 O O . SER A 1 393 ? 20.516 -5.219 -41.656 1 86.12 393 SER A O 1
ATOM 3165 N N . LYS A 1 394 ? 22.281 -5.566 -43.031 1 87.06 394 LYS A N 1
ATOM 3166 C CA . LYS A 1 394 ? 22.062 -7.012 -43 1 87.06 394 LYS A CA 1
ATOM 3167 C C . LYS A 1 394 ? 22.391 -7.605 -41.656 1 87.06 394 LYS A C 1
ATOM 3169 O O . LYS A 1 394 ? 21.688 -8.484 -41.156 1 87.06 394 LYS A O 1
ATOM 3174 N N . VAL A 1 395 ? 23.469 -7.156 -41.062 1 89.25 395 VAL A N 1
ATOM 3175 C CA . VAL A 1 395 ? 23.875 -7.637 -39.75 1 89.25 395 VAL A CA 1
ATOM 3176 C C . VAL A 1 395 ? 22.828 -7.25 -38.719 1 89.25 395 VAL A C 1
ATOM 3178 O O . VAL A 1 395 ? 22.469 -8.062 -37.875 1 89.25 395 VAL A O 1
ATOM 3181 N N . LEU A 1 396 ? 22.312 -6.09 -38.812 1 89.81 396 LEU A N 1
ATOM 3182 C CA . LEU A 1 396 ? 21.328 -5.605 -37.875 1 89.81 396 LEU A CA 1
ATOM 3183 C C . LEU A 1 396 ? 20.016 -6.379 -38 1 89.81 396 LEU A C 1
ATOM 3185 O O . LEU A 1 396 ? 19.375 -6.688 -37 1 89.81 396 LEU A O 1
ATOM 3189 N N . GLN A 1 397 ? 19.688 -6.723 -39.156 1 86.75 397 GLN A N 1
ATOM 3190 C CA . GLN A 1 397 ? 18.484 -7.504 -39.375 1 86.75 397 GLN A CA 1
ATOM 3191 C C . GLN A 1 397 ? 18.609 -8.906 -38.812 1 86.75 397 GLN A C 1
ATOM 3193 O O . GLN A 1 397 ? 17.656 -9.438 -38.219 1 86.75 397 GLN A O 1
ATOM 3198 N N . ARG A 1 398 ? 19.719 -9.461 -38.938 1 86.75 398 ARG A N 1
ATOM 3199 C CA . ARG A 1 398 ? 19.969 -10.781 -38.375 1 86.75 398 ARG A CA 1
ATOM 3200 C C . ARG A 1 398 ? 19.859 -10.766 -36.844 1 86.75 398 ARG A C 1
ATOM 3202 O O . ARG A 1 398 ? 19.344 -11.703 -36.25 1 86.75 398 ARG A O 1
ATOM 3209 N N . TRP A 1 399 ? 20.391 -9.75 -36.281 1 88.38 399 TRP A N 1
ATOM 3210 C CA . TRP A 1 399 ? 20.328 -9.609 -34.812 1 88.38 399 TRP A CA 1
ATOM 3211 C C . TRP A 1 399 ? 18.891 -9.484 -34.344 1 88.38 399 TRP A C 1
ATOM 3213 O O . TRP A 1 399 ? 18.516 -10.047 -33.312 1 88.38 399 TRP A O 1
ATOM 3223 N N . ASN A 1 400 ? 18.047 -8.828 -35 1 81.69 400 ASN A N 1
ATOM 3224 C CA . ASN A 1 400 ? 16.672 -8.555 -34.594 1 81.69 400 ASN A CA 1
ATOM 3225 C C . ASN A 1 400 ? 15.766 -9.758 -34.812 1 81.69 400 ASN A C 1
ATOM 3227 O O . ASN A 1 400 ? 14.734 -9.898 -34.156 1 81.69 400 ASN A O 1
ATOM 3231 N N . GLU A 1 401 ? 16.109 -10.586 -35.719 1 77.25 401 GLU A N 1
ATOM 3232 C CA . GLU A 1 401 ? 15.32 -11.766 -36.031 1 77.25 401 GLU A CA 1
ATOM 3233 C C . GLU A 1 401 ? 15.305 -12.758 -34.875 1 77.25 401 GLU A C 1
ATOM 3235 O O . GLU A 1 401 ? 14.32 -13.484 -34.688 1 77.25 401 GLU A O 1
ATOM 3240 N N . HIS A 1 402 ? 16.203 -12.828 -34.062 1 69.75 402 HIS A N 1
ATOM 3241 C CA . HIS A 1 402 ? 16.297 -13.812 -33 1 69.75 402 HIS A CA 1
ATOM 3242 C C . HIS A 1 402 ? 15.555 -13.344 -31.75 1 69.75 402 HIS A C 1
ATOM 3244 O O . HIS A 1 402 ? 15.32 -14.125 -30.828 1 69.75 402 HIS A O 1
ATOM 3250 N N . GLU A 1 403 ? 14.812 -12.383 -31.719 1 69.5 403 GLU A N 1
ATOM 3251 C CA . GLU A 1 403 ? 14.023 -11.812 -30.641 1 69.5 403 GLU A CA 1
ATOM 3252 C C . GLU A 1 403 ? 14.547 -12.258 -29.281 1 69.5 403 GLU A C 1
ATOM 3254 O O . GLU A 1 403 ? 13.82 -12.867 -28.5 1 69.5 403 GLU A O 1
ATOM 3259 N N . ILE A 1 404 ? 15.734 -12.047 -28.922 1 70.25 404 ILE A N 1
ATOM 3260 C CA . ILE A 1 404 ? 16.438 -12.492 -27.719 1 70.25 404 ILE A CA 1
ATOM 3261 C C . ILE A 1 404 ? 15.727 -11.953 -26.484 1 70.25 404 ILE A C 1
ATOM 3263 O O . ILE A 1 404 ? 15.742 -12.586 -25.422 1 70.25 404 ILE A O 1
ATOM 3267 N N . SER A 1 405 ? 14.977 -10.945 -26.609 1 66.81 405 SER A N 1
ATOM 3268 C CA . SER A 1 405 ? 14.336 -10.281 -25.469 1 66.81 405 SER A CA 1
ATOM 3269 C C . SER A 1 405 ? 13.156 -11.086 -24.953 1 66.81 405 SER A C 1
ATOM 3271 O O . SER A 1 405 ? 12.789 -10.977 -23.781 1 66.81 405 SER A O 1
ATOM 3273 N N . LEU A 1 406 ? 12.633 -11.891 -25.703 1 61.25 406 LEU A N 1
ATOM 3274 C CA . LEU A 1 406 ? 11.43 -12.625 -25.328 1 61.25 406 LEU A CA 1
ATOM 3275 C C . LEU A 1 406 ? 11.781 -13.977 -24.719 1 61.25 406 LEU A C 1
ATOM 3277 O O . LEU A 1 406 ? 10.969 -14.57 -24.016 1 61.25 406 LEU A O 1
ATOM 3281 N N . THR A 1 407 ? 12.906 -14.398 -25.031 1 58.22 407 THR A N 1
ATOM 3282 C CA . THR A 1 407 ? 13.148 -15.805 -24.703 1 58.22 407 THR A CA 1
ATOM 3283 C C . THR A 1 407 ? 14.055 -15.922 -23.484 1 58.22 407 THR A C 1
ATOM 3285 O O . THR A 1 407 ? 13.938 -16.875 -22.703 1 58.22 407 THR A O 1
ATOM 3288 N N . GLY A 1 408 ? 14.812 -15.031 -23.203 1 63.16 408 GLY A N 1
ATOM 3289 C CA . GLY A 1 408 ? 15.875 -15.383 -22.281 1 63.16 408 GLY A CA 1
ATOM 3290 C C . GLY A 1 408 ? 15.734 -14.734 -20.922 1 63.16 408 GLY A C 1
ATOM 3291 O O . GLY A 1 408 ? 14.859 -13.891 -20.719 1 63.16 408 GLY A O 1
ATOM 3292 N N . GLN A 1 409 ? 16.469 -15.461 -19.922 1 77.31 409 GLN A N 1
ATOM 3293 C CA . GLN A 1 409 ? 16.656 -14.836 -18.625 1 77.31 409 GLN A CA 1
ATOM 3294 C C . GLN A 1 409 ? 17.344 -13.477 -18.75 1 77.31 409 GLN A C 1
ATOM 3296 O O . GLN A 1 409 ? 18.266 -13.32 -19.547 1 77.31 409 GLN A O 1
ATOM 3301 N N . PHE A 1 410 ? 16.875 -12.469 -18.219 1 85.06 410 PHE A N 1
ATOM 3302 C CA . PHE A 1 410 ? 17.312 -11.086 -18.375 1 85.06 410 PHE A CA 1
ATOM 3303 C C . PHE A 1 410 ? 18.812 -10.969 -18.109 1 85.06 410 PHE A C 1
ATOM 3305 O O . PHE A 1 410 ? 19.5 -10.211 -18.797 1 85.06 410 PHE A O 1
ATOM 3312 N N . ASP A 1 411 ? 19.344 -11.82 -17.203 1 84.69 411 ASP A N 1
ATOM 3313 C CA . ASP A 1 411 ? 20.734 -11.719 -16.812 1 84.69 411 ASP A CA 1
ATOM 3314 C C . ASP A 1 411 ? 21.672 -12.094 -17.969 1 84.69 411 ASP A C 1
ATOM 3316 O O . ASP A 1 411 ? 22.828 -11.672 -18 1 84.69 411 ASP A O 1
ATOM 3320 N N . TYR A 1 412 ? 21.156 -12.773 -18.953 1 88.5 412 TYR A N 1
ATOM 3321 C CA . TYR A 1 412 ? 21.984 -13.242 -20.047 1 88.5 412 TYR A CA 1
ATOM 3322 C C . TYR A 1 412 ? 21.688 -12.469 -21.328 1 88.5 412 TYR A C 1
ATOM 3324 O O . TYR A 1 412 ? 22.469 -12.516 -22.281 1 88.5 412 TYR A O 1
ATOM 3332 N N . VAL A 1 413 ? 20.625 -11.742 -21.297 1 90.5 413 VAL A N 1
ATOM 3333 C CA . VAL A 1 413 ? 20.266 -10.953 -22.469 1 90.5 413 VAL A CA 1
ATOM 3334 C C . VAL A 1 413 ? 20.844 -9.539 -22.328 1 90.5 413 VAL A C 1
ATOM 3336 O O . VAL A 1 413 ? 21.25 -8.93 -23.328 1 90.5 413 VAL A O 1
ATOM 3339 N N . GLU A 1 414 ? 20.906 -9.055 -21.094 1 92.81 414 GLU A N 1
ATOM 3340 C CA . GLU A 1 414 ? 21.312 -7.68 -20.812 1 92.81 414 GLU A CA 1
ATOM 3341 C C . GLU A 1 414 ? 22.719 -7.41 -21.328 1 92.81 414 GLU A C 1
ATOM 3343 O O . GLU A 1 414 ? 22.953 -6.395 -21.984 1 92.81 414 GLU A O 1
ATOM 3348 N N . PRO A 1 415 ? 23.719 -8.336 -21.156 1 93.06 415 PRO A N 1
ATOM 3349 C CA . PRO A 1 415 ? 25.062 -8.062 -21.656 1 93.06 415 PRO A CA 1
ATOM 3350 C C . PRO A 1 415 ? 25.141 -8.008 -23.172 1 93.06 415 PRO A C 1
ATOM 3352 O O . PRO A 1 415 ? 25.938 -7.254 -23.734 1 93.06 415 PRO A O 1
ATOM 3355 N N . ILE A 1 416 ? 24.312 -8.734 -23.812 1 94 416 ILE A N 1
ATOM 3356 C CA . ILE A 1 416 ? 24.312 -8.742 -25.281 1 94 416 ILE A CA 1
ATOM 3357 C C . ILE A 1 416 ? 23.812 -7.395 -25.797 1 94 416 ILE A C 1
ATOM 3359 O O . ILE A 1 416 ? 24.422 -6.805 -26.688 1 94 416 ILE A O 1
ATOM 3363 N N . LEU A 1 417 ? 22.75 -6.957 -25.219 1 93.5 417 LEU A N 1
ATOM 3364 C CA . LEU A 1 417 ? 22.188 -5.684 -25.641 1 93.5 417 LEU A CA 1
ATOM 3365 C C . LEU A 1 417 ? 23.125 -4.531 -25.312 1 93.5 417 LEU A C 1
ATOM 3367 O O . LEU A 1 417 ? 23.297 -3.607 -26.109 1 93.5 417 LEU A O 1
ATOM 3371 N N . TRP A 1 418 ? 23.766 -4.609 -24.188 1 94.5 418 TRP A N 1
ATOM 3372 C CA . TRP A 1 418 ? 24.688 -3.547 -23.781 1 94.5 418 TRP A CA 1
ATOM 3373 C C . TRP A 1 418 ? 25.922 -3.535 -24.672 1 94.5 418 TRP A C 1
ATOM 3375 O O . TRP A 1 418 ? 26.469 -2.471 -24.984 1 94.5 418 TRP A O 1
ATOM 3385 N N . GLN A 1 419 ? 26.391 -4.711 -25 1 95.69 419 GLN A N 1
ATOM 3386 C CA . GLN A 1 419 ? 27.516 -4.793 -25.922 1 95.69 419 GLN A CA 1
ATOM 3387 C C . GLN A 1 419 ? 27.172 -4.137 -27.266 1 95.69 419 GLN A C 1
ATOM 3389 O O . GLN A 1 419 ? 28 -3.443 -27.859 1 95.69 419 GLN A O 1
ATOM 3394 N N . ARG A 1 420 ? 26.016 -4.363 -27.766 1 93.75 420 ARG A N 1
ATOM 3395 C CA . ARG A 1 420 ? 25.562 -3.725 -29.016 1 93.75 420 ARG A CA 1
ATOM 3396 C C . ARG A 1 420 ? 25.656 -2.207 -28.906 1 93.75 420 ARG A C 1
ATOM 3398 O O . ARG A 1 420 ? 26.172 -1.543 -29.797 1 93.75 420 ARG A O 1
ATOM 3405 N N . ILE A 1 421 ? 25.156 -1.725 -27.766 1 93.12 421 ILE A N 1
ATOM 3406 C CA . ILE A 1 421 ? 25.141 -0.285 -27.531 1 93.12 421 ILE A CA 1
ATOM 3407 C C . ILE A 1 421 ? 26.562 0.259 -27.562 1 93.12 421 ILE A C 1
ATOM 3409 O O . ILE A 1 421 ? 26.828 1.295 -28.172 1 93.12 421 ILE A O 1
ATOM 3413 N N . THR A 1 422 ? 27.469 -0.452 -26.922 1 94 422 THR A N 1
ATOM 3414 C CA . THR A 1 422 ? 28.859 -0.033 -26.875 1 94 422 THR A CA 1
ATOM 3415 C C . THR A 1 422 ? 29.516 -0.154 -28.25 1 94 422 THR A C 1
ATOM 3417 O O . THR A 1 422 ? 30.281 0.716 -28.641 1 94 422 THR A O 1
ATOM 3420 N N . MET A 1 423 ? 29.188 -1.166 -29 1 94.25 423 MET A N 1
ATOM 3421 C CA . MET A 1 423 ? 29.766 -1.416 -30.312 1 94.25 423 MET A CA 1
ATOM 3422 C C . MET A 1 423 ? 29.344 -0.349 -31.312 1 94.25 423 MET A C 1
ATOM 3424 O O . MET A 1 423 ? 30.125 0.041 -32.188 1 94.25 423 MET A O 1
ATOM 3428 N N . PHE A 1 424 ? 28.172 0.132 -31.188 1 91.94 424 PHE A N 1
ATOM 3429 C CA . PHE A 1 424 ? 27.656 1.131 -32.125 1 91.94 424 PHE A CA 1
ATOM 3430 C C . PHE A 1 424 ? 28.438 2.432 -32 1 91.94 424 PHE A C 1
ATOM 3432 O O . PHE A 1 424 ? 28.547 3.188 -32.969 1 91.94 424 PHE A O 1
ATOM 3439 N N . ARG A 1 425 ? 29.016 2.664 -30.797 1 89.06 425 ARG A N 1
ATOM 3440 C CA . ARG A 1 425 ? 29.734 3.912 -30.578 1 89.06 425 ARG A CA 1
ATOM 3441 C C . ARG A 1 425 ? 31.234 3.672 -30.5 1 89.06 425 ARG A C 1
ATOM 3443 O O . ARG A 1 425 ? 31.984 4.562 -30.109 1 89.06 425 ARG A O 1
ATOM 3450 N N . ILE A 1 426 ? 31.641 2.521 -30.797 1 90.44 426 ILE A N 1
ATOM 3451 C CA . ILE A 1 426 ? 33 2.107 -30.547 1 90.44 426 ILE A CA 1
ATOM 3452 C C . ILE A 1 426 ? 33.938 2.848 -31.5 1 90.44 426 ILE A C 1
ATOM 3454 O O . ILE A 1 426 ? 35.125 3.096 -31.172 1 90.44 426 ILE A O 1
ATOM 3458 N N . ARG A 1 427 ? 33.375 3.143 -32.75 1 88.19 427 ARG A N 1
ATOM 3459 C CA . ARG A 1 427 ? 34.156 3.877 -33.75 1 88.19 427 ARG A CA 1
ATOM 3460 C C . ARG A 1 427 ? 33.344 5.074 -34.281 1 88.19 427 ARG A C 1
ATOM 3462 O O . ARG A 1 427 ? 32.125 5.02 -34.344 1 88.19 427 ARG A O 1
ATOM 3469 N N . GLU A 1 428 ? 34.031 6.078 -34.562 1 84.38 428 GLU A N 1
ATOM 3470 C CA . GLU A 1 428 ? 33.375 7.273 -35.094 1 84.38 428 GLU A CA 1
ATOM 3471 C C . GLU A 1 428 ? 32.781 7.016 -36.469 1 84.38 428 GLU A C 1
ATOM 3473 O O . GLU A 1 428 ? 31.734 7.578 -36.812 1 84.38 428 GLU A O 1
ATOM 3478 N N . SER A 1 429 ? 33.406 6.113 -37.25 1 81.12 429 SER A N 1
ATOM 3479 C CA . SER A 1 429 ? 32.938 5.785 -38.594 1 81.12 429 SER A CA 1
ATOM 3480 C C . SER A 1 429 ? 31.594 5.066 -38.531 1 81.12 429 SER A C 1
ATOM 3482 O O . SER A 1 429 ? 30.75 5.246 -39.406 1 81.12 429 SER A O 1
ATOM 3484 N N . LEU A 1 430 ? 31.438 4.359 -37.531 1 83.75 430 LEU A N 1
ATOM 3485 C CA . LEU A 1 430 ? 30.188 3.641 -37.344 1 83.75 430 LEU A CA 1
ATOM 3486 C C . LEU A 1 430 ? 29.062 4.586 -36.938 1 83.75 430 LEU A C 1
ATOM 3488 O O . LEU A 1 430 ? 27.938 4.473 -37.406 1 83.75 430 LEU A O 1
ATOM 3492 N N . TRP A 1 431 ? 29.391 5.551 -36.094 1 83.31 431 TRP A N 1
ATOM 3493 C CA . TRP A 1 431 ? 28.406 6.453 -35.531 1 83.31 431 TRP A CA 1
ATOM 3494 C C . TRP A 1 431 ? 27.859 7.406 -36.594 1 83.31 431 TRP A C 1
ATOM 3496 O O . TRP A 1 431 ? 26.719 7.867 -36.5 1 83.31 431 TRP A O 1
ATOM 3506 N N . THR A 1 432 ? 28.641 7.609 -37.594 1 81.62 432 THR A N 1
ATOM 3507 C CA . THR A 1 432 ? 28.219 8.523 -38.656 1 81.62 432 THR A CA 1
ATOM 3508 C C . THR A 1 432 ? 27.203 7.855 -39.594 1 81.62 432 THR A C 1
ATOM 3510 O O . THR A 1 432 ? 26.469 8.539 -40.312 1 81.62 432 THR A O 1
ATOM 3513 N N . ASN A 1 433 ? 27.125 6.523 -39.5 1 85.25 433 ASN A N 1
ATOM 3514 C CA . ASN A 1 433 ? 26.141 5.789 -40.281 1 85.25 433 ASN A CA 1
ATOM 3515 C C . ASN A 1 433 ? 24.734 5.93 -39.719 1 85.25 433 ASN A C 1
ATOM 3517 O O . ASN A 1 433 ? 24.516 5.691 -38.531 1 85.25 433 ASN A O 1
ATOM 3521 N N . ALA A 1 434 ? 23.75 6.27 -40.469 1 83.19 434 ALA A N 1
ATOM 3522 C CA . ALA A 1 434 ? 22.391 6.566 -40.031 1 83.19 434 ALA A CA 1
ATOM 3523 C C . ALA A 1 434 ? 21.703 5.312 -39.5 1 83.19 434 ALA A C 1
ATOM 3525 O O . ALA A 1 434 ? 20.922 5.387 -38.562 1 83.19 434 ALA A O 1
ATOM 3526 N N . ASN A 1 435 ? 22 4.168 -40.156 1 84.38 435 ASN A N 1
ATOM 3527 C CA . ASN A 1 435 ? 21.391 2.918 -39.719 1 84.38 435 ASN A CA 1
ATOM 3528 C C . ASN A 1 435 ? 21.875 2.502 -38.344 1 84.38 435 ASN A C 1
ATOM 3530 O O . ASN A 1 435 ? 21.109 1.968 -37.531 1 84.38 435 ASN A O 1
ATOM 3534 N N . ILE A 1 436 ? 23.125 2.762 -38.156 1 88.19 436 ILE A N 1
ATOM 3535 C CA . ILE A 1 436 ? 23.719 2.398 -36.875 1 88.19 436 ILE A CA 1
ATOM 3536 C C . ILE A 1 436 ? 23.188 3.316 -35.781 1 88.19 436 ILE A C 1
ATOM 3538 O O . ILE A 1 436 ? 22.938 2.873 -34.656 1 88.19 436 ILE A O 1
ATOM 3542 N N . GLN A 1 437 ? 22.969 4.488 -36.125 1 86.88 437 GLN A N 1
ATOM 3543 C CA . GLN A 1 437 ? 22.422 5.426 -35.156 1 86.88 437 GLN A CA 1
ATOM 3544 C C . GLN A 1 437 ? 21 5.055 -34.781 1 86.88 437 GLN A C 1
ATOM 3546 O O . GLN A 1 437 ? 20.625 5.105 -33.594 1 86.88 437 GLN A O 1
ATOM 3551 N N . GLU A 1 438 ? 20.297 4.691 -35.781 1 86.12 438 GLU A N 1
ATOM 3552 C CA . GLU A 1 438 ? 18.922 4.27 -35.5 1 86.12 438 GLU A CA 1
ATOM 3553 C C . GLU A 1 438 ? 18.891 2.994 -34.656 1 86.12 438 GLU A C 1
ATOM 3555 O O . GLU A 1 438 ? 18.016 2.832 -33.812 1 86.12 438 GLU A O 1
ATOM 3560 N N . ALA A 1 439 ? 19.797 2.145 -35.031 1 89.38 439 ALA A N 1
ATOM 3561 C CA . ALA A 1 439 ? 19.875 0.899 -34.281 1 89.38 439 ALA A CA 1
ATOM 3562 C C . ALA A 1 439 ? 20.281 1.162 -32.812 1 89.38 439 ALA A C 1
ATOM 3564 O O . ALA A 1 439 ? 19.828 0.465 -31.906 1 89.38 439 ALA A O 1
ATOM 3565 N N . PHE A 1 440 ? 21.172 2.131 -32.719 1 91.19 440 PHE A N 1
ATOM 3566 C CA . PHE A 1 440 ? 21.594 2.516 -31.375 1 91.19 440 PHE A CA 1
ATOM 3567 C C . PHE A 1 440 ? 20.391 2.961 -30.531 1 91.19 440 PHE A C 1
ATOM 3569 O O . PHE A 1 440 ? 20.203 2.486 -29.406 1 91.19 440 PHE A O 1
ATOM 3576 N N . PHE A 1 441 ? 19.578 3.764 -31.109 1 89.75 441 PHE A N 1
ATOM 3577 C CA . PHE A 1 441 ? 18.438 4.297 -30.391 1 89.75 441 PHE A CA 1
ATOM 3578 C C . PHE A 1 441 ? 17.406 3.201 -30.109 1 89.75 441 PHE A C 1
ATOM 3580 O O . PHE A 1 441 ? 16.875 3.107 -29 1 89.75 441 PHE A O 1
ATOM 3587 N N . ALA A 1 442 ? 17.203 2.359 -31.031 1 87.94 442 ALA A N 1
ATOM 3588 C CA . ALA A 1 442 ? 16.234 1.274 -30.906 1 87.94 442 ALA A CA 1
ATOM 3589 C C . ALA A 1 442 ? 16.672 0.279 -29.828 1 87.94 442 ALA A C 1
ATOM 3591 O O . ALA A 1 442 ? 15.852 -0.237 -29.078 1 87.94 442 ALA A O 1
ATOM 3592 N N . THR A 1 443 ? 17.984 0.028 -29.781 1 91.81 443 THR A N 1
ATOM 3593 C CA . THR A 1 443 ? 18.5 -0.936 -28.812 1 91.81 443 THR A CA 1
ATOM 3594 C C . THR A 1 443 ? 18.422 -0.37 -27.391 1 91.81 443 THR A C 1
ATOM 3596 O O . THR A 1 443 ? 18.141 -1.103 -26.438 1 91.81 443 THR A O 1
ATOM 3599 N N . CYS A 1 444 ? 18.656 0.909 -27.266 1 92.75 444 CYS A N 1
ATOM 3600 C CA . CYS A 1 444 ? 18.547 1.539 -25.953 1 92.75 444 CYS A CA 1
ATOM 3601 C C . CYS A 1 444 ? 17.109 1.464 -25.438 1 92.75 444 CYS A C 1
ATOM 3603 O O . CYS A 1 444 ? 16.875 1.126 -24.281 1 92.75 444 CYS A O 1
ATOM 3605 N N . LEU A 1 445 ? 16.219 1.698 -26.297 1 91 445 LEU A N 1
ATOM 3606 C CA . LEU A 1 445 ? 14.805 1.656 -25.922 1 91 445 LEU A CA 1
ATOM 3607 C C . LEU A 1 445 ? 14.367 0.228 -25.625 1 91 445 LEU A C 1
ATOM 3609 O O . LEU A 1 445 ? 13.594 -0.003 -24.688 1 91 445 LEU A O 1
ATOM 3613 N N . ASP A 1 446 ? 14.906 -0.7 -26.344 1 89.19 446 ASP A N 1
ATOM 3614 C CA . ASP A 1 446 ? 14.578 -2.105 -26.141 1 89.19 446 ASP A CA 1
ATOM 3615 C C . ASP A 1 446 ? 15.117 -2.592 -24.781 1 89.19 446 ASP A C 1
ATOM 3617 O O . ASP A 1 446 ? 14.43 -3.324 -24.062 1 89.19 446 ASP A O 1
ATOM 3621 N N . LEU A 1 447 ? 16.312 -2.244 -24.547 1 92.44 447 LEU A N 1
ATOM 3622 C CA . LEU A 1 447 ? 16.891 -2.623 -23.266 1 92.44 447 LEU A CA 1
ATOM 3623 C C . LEU A 1 447 ? 16.109 -2.025 -22.109 1 92.44 447 LEU A C 1
ATOM 3625 O O . LEU A 1 447 ? 15.891 -2.691 -21.094 1 92.44 447 LEU A O 1
ATOM 3629 N N . ALA A 1 448 ? 15.695 -0.777 -22.234 1 93.25 448 ALA A N 1
ATOM 3630 C CA . ALA A 1 448 ? 14.898 -0.136 -21.188 1 93.25 448 ALA A CA 1
ATOM 3631 C C . ALA A 1 448 ? 13.57 -0.854 -20.984 1 93.25 448 ALA A C 1
ATOM 3633 O O . ALA A 1 448 ? 13.141 -1.073 -19.859 1 93.25 448 ALA A O 1
ATOM 3634 N N . LYS A 1 449 ? 12.945 -1.273 -22.047 1 89.38 449 LYS A N 1
ATOM 3635 C CA . LYS A 1 449 ? 11.656 -1.958 -21.984 1 89.38 449 LYS A CA 1
ATOM 3636 C C . LYS A 1 449 ? 11.789 -3.32 -21.312 1 89.38 449 LYS A C 1
ATOM 3638 O O . LYS A 1 449 ? 10.984 -3.674 -20.453 1 89.38 449 LYS A O 1
ATOM 3643 N N . VAL A 1 450 ? 12.812 -4.098 -21.688 1 89.56 450 VAL A N 1
ATOM 3644 C CA . VAL A 1 450 ? 13.031 -5.426 -21.125 1 89.56 450 VAL A CA 1
ATOM 3645 C C . VAL A 1 450 ? 13.406 -5.309 -19.641 1 89.56 450 VAL A C 1
ATOM 3647 O O . VAL A 1 450 ? 12.961 -6.117 -18.828 1 89.56 450 VAL A O 1
ATOM 3650 N N . ALA A 1 451 ? 14.195 -4.324 -19.344 1 92.19 451 ALA A N 1
ATOM 3651 C CA . ALA A 1 451 ? 14.617 -4.129 -17.969 1 92.19 451 ALA A CA 1
ATOM 3652 C C . ALA A 1 451 ? 13.438 -3.756 -17.078 1 92.19 451 ALA A C 1
ATOM 3654 O O . ALA A 1 451 ? 13.32 -4.238 -15.945 1 92.19 451 ALA A O 1
ATOM 3655 N N . VAL A 1 452 ? 12.5 -2.932 -17.547 1 90.12 452 VAL A N 1
ATOM 3656 C CA . VAL A 1 452 ? 11.32 -2.516 -16.797 1 90.12 452 VAL A CA 1
ATOM 3657 C C . VAL A 1 452 ? 10.406 -3.715 -16.562 1 90.12 452 VAL A C 1
ATOM 3659 O O . VAL A 1 452 ? 9.844 -3.873 -15.477 1 90.12 452 VAL A O 1
ATOM 3662 N N . SER A 1 453 ? 10.281 -4.559 -17.531 1 84 453 SER A N 1
ATOM 3663 C CA . SER A 1 453 ? 9.422 -5.727 -17.422 1 84 453 SER A CA 1
ATOM 3664 C C . SER A 1 453 ? 9.945 -6.707 -16.375 1 84 453 SER A C 1
ATOM 3666 O O . SER A 1 453 ? 9.172 -7.441 -15.758 1 84 453 SER A O 1
ATOM 3668 N N . GLN A 1 454 ? 11.281 -6.648 -16.188 1 81.94 454 GLN A N 1
ATOM 3669 C CA . GLN A 1 454 ? 11.891 -7.551 -15.211 1 81.94 454 GLN A CA 1
ATOM 3670 C C . GLN A 1 454 ? 12.055 -6.867 -13.852 1 81.94 454 GLN A C 1
ATOM 3672 O O . GLN A 1 454 ? 12.492 -7.496 -12.883 1 81.94 454 GLN A O 1
ATOM 3677 N N . GLY A 1 455 ? 11.742 -5.637 -13.758 1 85.56 455 GLY A N 1
ATOM 3678 C CA . GLY A 1 455 ? 11.805 -4.902 -12.508 1 85.56 455 GLY A CA 1
ATOM 3679 C C . GLY A 1 455 ? 13.172 -4.324 -12.219 1 85.56 455 GLY A C 1
ATOM 3680 O O . GLY A 1 455 ? 13.477 -3.961 -11.078 1 85.56 455 GLY A O 1
ATOM 3681 N N . ASP A 1 456 ? 14.078 -4.445 -13.195 1 90.75 456 ASP A N 1
ATOM 3682 C CA . ASP A 1 456 ? 15.398 -3.834 -13.031 1 90.75 456 ASP A CA 1
ATOM 3683 C C . ASP A 1 456 ? 15.391 -2.381 -13.5 1 90.75 456 ASP A C 1
ATOM 3685 O O . ASP A 1 456 ? 15.867 -2.076 -14.594 1 90.75 456 ASP A O 1
ATOM 3689 N N . PHE A 1 457 ? 15.047 -1.467 -12.68 1 92.81 457 PHE A N 1
ATOM 3690 C CA . PHE A 1 457 ? 14.828 -0.066 -13.023 1 92.81 457 PHE A CA 1
ATOM 3691 C C . PHE A 1 457 ? 16.156 0.671 -13.148 1 92.81 457 PHE A C 1
ATOM 3693 O O . PHE A 1 457 ? 16.234 1.708 -13.812 1 92.81 457 PHE A O 1
ATOM 3700 N N . GLN A 1 458 ? 17.219 0.136 -12.562 1 92.88 458 GLN A N 1
ATOM 3701 C CA . GLN A 1 458 ? 18.516 0.788 -12.617 1 92.88 458 GLN A CA 1
ATOM 3702 C C . GLN A 1 458 ? 19.109 0.702 -14.023 1 92.88 458 GLN A C 1
ATOM 3704 O O . GLN A 1 458 ? 19.609 1.699 -14.555 1 92.88 458 GLN A O 1
ATOM 3709 N N . VAL A 1 459 ? 19 -0.484 -14.609 1 93.19 459 VAL A N 1
ATOM 3710 C CA . VAL A 1 459 ? 19.516 -0.675 -15.961 1 93.19 459 VAL A CA 1
ATOM 3711 C C . VAL A 1 459 ? 18.672 0.12 -16.953 1 93.19 459 VAL A C 1
ATOM 3713 O O . VAL A 1 459 ? 19.203 0.682 -17.922 1 93.19 459 VAL A O 1
ATOM 3716 N N . ALA A 1 460 ? 17.406 0.14 -16.672 1 94.62 460 ALA A N 1
ATOM 3717 C CA . ALA A 1 460 ? 16.516 0.912 -17.531 1 94.62 460 ALA A CA 1
ATOM 3718 C C . ALA A 1 460 ? 16.859 2.398 -17.484 1 94.62 460 ALA A C 1
ATOM 3720 O O . ALA A 1 460 ? 16.906 3.066 -18.531 1 94.62 460 ALA A O 1
ATOM 3721 N N . THR A 1 461 ? 17.156 2.945 -16.281 1 94.38 461 THR A N 1
ATOM 3722 C CA . THR A 1 461 ? 17.5 4.352 -16.125 1 94.38 461 THR A CA 1
ATOM 3723 C C . THR A 1 461 ? 18.812 4.668 -16.828 1 94.38 461 THR A C 1
ATOM 3725 O O . THR A 1 461 ? 18.953 5.715 -17.469 1 94.38 461 THR A O 1
ATOM 3728 N N . ARG A 1 462 ? 19.734 3.805 -16.719 1 93.12 462 ARG A N 1
ATOM 3729 C CA . ARG A 1 462 ? 21.031 4.02 -17.359 1 93.12 462 ARG A CA 1
ATOM 3730 C C . ARG A 1 462 ? 20.906 3.982 -18.875 1 93.12 462 ARG A C 1
ATOM 3732 O O . ARG A 1 462 ? 21.531 4.781 -19.578 1 93.12 462 ARG A O 1
ATOM 3739 N N . ALA A 1 463 ? 20.125 3.029 -19.375 1 93.69 463 ALA A N 1
ATOM 3740 C CA . ALA A 1 463 ? 19.906 2.939 -20.812 1 93.69 463 ALA A CA 1
ATOM 3741 C C . ALA A 1 463 ? 19.266 4.211 -21.359 1 93.69 463 ALA A C 1
ATOM 3743 O O . ALA A 1 463 ? 19.703 4.758 -22.375 1 93.69 463 ALA A O 1
ATOM 3744 N N . LEU A 1 464 ? 18.297 4.711 -20.672 1 92.94 464 LEU A N 1
ATOM 3745 C CA . LEU A 1 464 ? 17.609 5.926 -21.094 1 92.94 464 LEU A CA 1
ATOM 3746 C C . LEU A 1 464 ? 18.5 7.152 -20.891 1 92.94 464 LEU A C 1
ATOM 3748 O O . LEU A 1 464 ? 18.438 8.109 -21.656 1 92.94 464 LEU A O 1
ATOM 3752 N N . GLY A 1 465 ? 19.25 7.105 -19.781 1 89.38 465 GLY A N 1
ATOM 3753 C CA . GLY A 1 465 ? 20.188 8.195 -19.547 1 89.38 465 GLY A CA 1
ATOM 3754 C C . GLY A 1 465 ? 21.234 8.336 -20.641 1 89.38 465 GLY A C 1
ATOM 3755 O O . GLY A 1 465 ? 21.594 9.445 -21.016 1 89.38 465 GLY A O 1
ATOM 3756 N N . THR A 1 466 ? 21.625 7.207 -21.156 1 87.69 466 THR A N 1
ATOM 3757 C CA . THR A 1 466 ? 22.594 7.195 -22.25 1 87.69 466 THR A CA 1
ATOM 3758 C C . THR A 1 466 ? 21.984 7.812 -23.516 1 87.69 466 THR A C 1
ATOM 3760 O O . THR A 1 466 ? 22.656 8.555 -24.234 1 87.69 466 THR A O 1
ATOM 3763 N N . LEU A 1 467 ? 20.75 7.559 -23.656 1 87 467 LEU A N 1
ATOM 3764 C CA . LEU A 1 467 ? 20.047 8.133 -24.797 1 87 467 LEU A CA 1
ATOM 3765 C C . LEU A 1 467 ? 19.859 9.641 -24.609 1 87 467 LEU A C 1
ATOM 3767 O O . LEU A 1 467 ? 19.953 10.391 -25.594 1 87 467 LEU A O 1
ATOM 3771 N N . GLY A 1 468 ? 19.625 10.094 -23.406 1 82.25 468 GLY A N 1
ATOM 3772 C CA . GLY A 1 468 ? 19.375 11.5 -23.109 1 82.25 468 GLY A CA 1
ATOM 3773 C C . GLY A 1 468 ? 20.594 12.375 -23.266 1 82.25 468 GLY A C 1
ATOM 3774 O O . GLY A 1 468 ? 20.484 13.586 -23.469 1 82.25 468 GLY A O 1
ATOM 3775 N N . THR A 1 469 ? 21.766 11.766 -23.172 1 78.62 469 THR A N 1
ATOM 3776 C CA . THR A 1 469 ? 23 12.531 -23.281 1 78.62 469 THR A CA 1
ATOM 3777 C C . THR A 1 469 ? 23.297 12.883 -24.75 1 78.62 469 THR A C 1
ATOM 3779 O O . THR A 1 469 ? 24.094 13.781 -25.031 1 78.62 469 THR A O 1
ATOM 3782 N N . GLN A 1 470 ? 22.547 12.156 -25.641 1 78.75 470 GLN A N 1
ATOM 3783 C CA . GLN A 1 470 ? 22.797 12.406 -27.062 1 78.75 470 GLN A CA 1
ATOM 3784 C C . GLN A 1 470 ? 22.172 13.727 -27.5 1 78.75 470 GLN A C 1
ATOM 3786 O O . GLN A 1 470 ? 21.062 14.055 -27.094 1 78.75 470 GLN A O 1
ATOM 3791 N N . ARG A 1 471 ? 23.141 14.445 -28.203 1 70 471 ARG A N 1
ATOM 3792 C CA . ARG A 1 471 ? 22.75 15.758 -28.703 1 70 471 ARG A CA 1
ATOM 3793 C C . ARG A 1 471 ? 22.062 15.656 -30.047 1 70 471 ARG A C 1
ATOM 3795 O O . ARG A 1 471 ? 22.344 14.742 -30.828 1 70 471 ARG A O 1
ATOM 3802 N N . ASN A 1 472 ? 20.766 16.016 -30.188 1 74.75 472 ASN A N 1
ATOM 3803 C CA . ASN A 1 472 ? 20.094 16.203 -31.469 1 74.75 472 ASN A CA 1
ATOM 3804 C C . ASN A 1 472 ? 19.188 15.016 -31.797 1 74.75 472 ASN A C 1
ATOM 3806 O O . ASN A 1 472 ? 19.297 14.445 -32.875 1 74.75 472 ASN A O 1
ATOM 3810 N N . LEU A 1 473 ? 18.578 14.633 -30.875 1 80.5 473 LEU A N 1
ATOM 3811 C CA . LEU A 1 473 ? 17.594 13.594 -31.141 1 80.5 473 LEU A CA 1
ATOM 3812 C C . LEU A 1 473 ? 16.453 14.141 -31.984 1 80.5 473 LEU A C 1
ATOM 3814 O O . LEU A 1 473 ? 16.094 15.312 -31.859 1 80.5 473 LEU A O 1
ATOM 3818 N N . SER A 1 474 ? 16.094 13.383 -32.969 1 83.31 474 SER A N 1
ATOM 3819 C CA . SER A 1 474 ? 14.891 13.766 -33.688 1 83.31 474 SER A CA 1
ATOM 3820 C C . SER A 1 474 ? 13.711 13.984 -32.75 1 83.31 474 SER A C 1
ATOM 3822 O O . SER A 1 474 ? 13.695 13.461 -31.641 1 83.31 474 SER A O 1
ATOM 3824 N N . THR A 1 475 ? 12.836 14.797 -33.062 1 85.56 475 THR A N 1
ATOM 3825 C CA . THR A 1 475 ? 11.688 15.117 -32.219 1 85.56 475 THR A CA 1
ATOM 3826 C C . THR A 1 475 ? 10.898 13.852 -31.891 1 85.56 475 THR A C 1
ATOM 3828 O O . THR A 1 475 ? 10.398 13.719 -30.766 1 85.56 475 THR A O 1
ATOM 3831 N N . ASP A 1 476 ? 10.828 12.945 -32.875 1 84.88 476 ASP A N 1
ATOM 3832 C CA . ASP A 1 476 ? 10.094 11.711 -32.625 1 84.88 476 ASP A CA 1
ATOM 3833 C C . ASP A 1 476 ? 10.797 10.844 -31.578 1 84.88 476 ASP A C 1
ATOM 3835 O O . ASP A 1 476 ? 10.148 10.242 -30.719 1 84.88 476 ASP A O 1
ATOM 3839 N N . LEU A 1 477 ? 12.07 10.781 -31.75 1 86.25 477 LEU A N 1
ATOM 3840 C CA . LEU A 1 477 ? 12.836 9.977 -30.812 1 86.25 477 LEU A CA 1
ATOM 3841 C C . LEU A 1 477 ? 12.828 10.617 -29.422 1 86.25 477 LEU A C 1
ATOM 3843 O O . LEU A 1 477 ? 12.828 9.914 -28.406 1 86.25 477 LEU A O 1
ATOM 3847 N N . GLU A 1 478 ? 12.852 11.898 -29.391 1 88.25 478 GLU A N 1
ATOM 3848 C CA . GLU A 1 478 ? 12.766 12.602 -28.109 1 88.25 478 GLU A CA 1
ATOM 3849 C C . GLU A 1 478 ? 11.438 12.336 -27.406 1 88.25 478 GLU A C 1
ATOM 3851 O O . GLU A 1 478 ? 11.391 12.195 -26.188 1 88.25 478 GLU A O 1
ATOM 3856 N N . ASN A 1 479 ? 10.414 12.328 -28.297 1 90.31 479 ASN A N 1
ATOM 3857 C CA . ASN A 1 479 ? 9.094 12.062 -27.734 1 90.31 479 ASN A CA 1
ATOM 3858 C C . ASN A 1 479 ? 8.992 10.633 -27.203 1 90.31 479 ASN A C 1
ATOM 3860 O O . ASN A 1 479 ? 8.375 10.398 -26.156 1 90.31 479 ASN A O 1
ATOM 3864 N N . GLN A 1 480 ? 9.602 9.711 -27.875 1 89.56 480 GLN A N 1
ATOM 3865 C CA . GLN A 1 480 ? 9.609 8.328 -27.406 1 89.56 480 GLN A CA 1
ATOM 3866 C C . GLN A 1 480 ? 10.43 8.18 -26.125 1 89.56 480 GLN A C 1
ATOM 3868 O O . GLN A 1 480 ? 10.07 7.402 -25.234 1 89.56 480 GLN A O 1
ATOM 3873 N N . HIS A 1 481 ? 11.508 8.891 -26.156 1 90.25 481 HIS A N 1
ATOM 3874 C CA . HIS A 1 481 ? 12.344 8.914 -24.953 1 90.25 481 HIS A CA 1
ATOM 3875 C C . HIS A 1 481 ? 11.562 9.453 -23.766 1 90.25 481 HIS A C 1
ATOM 3877 O O . HIS A 1 481 ? 11.609 8.867 -22.672 1 90.25 481 HIS A O 1
ATOM 3883 N N . LEU A 1 482 ? 10.883 10.492 -24.031 1 90.81 482 LEU A N 1
ATOM 3884 C CA . LEU A 1 482 ? 10.094 11.117 -22.969 1 90.81 482 LEU A CA 1
ATOM 3885 C C . LEU A 1 482 ? 9 10.172 -22.484 1 90.81 482 LEU A C 1
ATOM 3887 O O . LEU A 1 482 ? 8.711 10.125 -21.281 1 90.81 482 LEU A O 1
ATOM 3891 N N . TYR A 1 483 ? 8.406 9.469 -23.375 1 92.94 483 TYR A N 1
ATOM 3892 C CA . TYR A 1 483 ? 7.359 8.516 -23.031 1 92.94 483 TYR A CA 1
ATOM 3893 C C . TYR A 1 483 ? 7.906 7.406 -22.141 1 92.94 483 TYR A C 1
ATOM 3895 O O . TYR A 1 483 ? 7.328 7.094 -21.094 1 92.94 483 TYR A O 1
ATOM 3903 N N . GLN A 1 484 ? 9.039 6.832 -22.516 1 92.12 484 GLN A N 1
ATOM 3904 C CA . GLN A 1 484 ? 9.633 5.742 -21.75 1 92.12 484 GLN A CA 1
ATOM 3905 C C . GLN A 1 484 ? 10.133 6.23 -20.391 1 92.12 484 GLN A C 1
ATOM 3907 O O . GLN A 1 484 ? 10.062 5.504 -19.391 1 92.12 484 GLN A O 1
ATOM 3912 N N . GLU A 1 485 ? 10.625 7.375 -20.375 1 92.69 485 GLU A N 1
ATOM 3913 C CA . GLU A 1 485 ? 11.078 7.961 -19.125 1 92.69 485 GLU A CA 1
ATOM 3914 C C . GLU A 1 485 ? 9.914 8.172 -18.156 1 92.69 485 GLU A C 1
ATOM 3916 O O . GLU A 1 485 ? 10.062 7.992 -16.953 1 92.69 485 GLU A O 1
ATOM 3921 N N . SER A 1 486 ? 8.828 8.664 -18.719 1 94.56 486 SER A N 1
ATOM 3922 C CA . SER A 1 486 ? 7.641 8.859 -17.891 1 94.56 486 SER A CA 1
ATOM 3923 C C . SER A 1 486 ? 7.141 7.543 -17.312 1 94.56 486 SER A C 1
ATOM 3925 O O . SER A 1 486 ? 6.754 7.477 -16.141 1 94.56 486 SER A O 1
ATOM 3927 N N . LEU A 1 487 ? 7.125 6.492 -18.125 1 93.81 487 LEU A N 1
ATOM 3928 C CA . LEU A 1 487 ? 6.703 5.176 -17.672 1 93.81 487 LEU A CA 1
ATOM 3929 C C . LEU A 1 487 ? 7.625 4.664 -16.562 1 93.81 487 LEU A C 1
ATOM 3931 O O . LEU A 1 487 ? 7.156 4.105 -15.562 1 93.81 487 LEU A O 1
ATOM 3935 N N . LEU A 1 488 ? 8.875 4.832 -16.781 1 93.94 488 LEU A N 1
ATOM 3936 C CA . LEU A 1 488 ? 9.859 4.395 -15.797 1 93.94 488 LEU A CA 1
ATOM 3937 C C . LEU A 1 488 ? 9.688 5.148 -14.484 1 93.94 488 LEU A C 1
ATOM 3939 O O . LEU A 1 488 ? 9.773 4.559 -13.406 1 93.94 488 LEU A O 1
ATOM 3943 N N . ALA A 1 489 ? 9.438 6.438 -14.547 1 94.19 489 ALA A N 1
ATOM 3944 C CA . ALA A 1 489 ? 9.234 7.246 -13.344 1 94.19 489 ALA A CA 1
ATOM 3945 C C . ALA A 1 489 ? 8.023 6.762 -12.555 1 94.19 489 ALA A C 1
ATOM 3947 O O . ALA A 1 489 ? 8.047 6.723 -11.328 1 94.19 489 ALA A O 1
ATOM 3948 N N . TRP A 1 490 ? 7.012 6.375 -13.25 1 93.69 490 TRP A N 1
ATOM 3949 C CA . TRP A 1 490 ? 5.805 5.867 -12.602 1 93.69 490 TRP A CA 1
ATOM 3950 C C . TRP A 1 490 ? 6.078 4.547 -11.898 1 93.69 490 TRP A C 1
ATOM 3952 O O . TRP A 1 490 ? 5.629 4.336 -10.766 1 93.69 490 TRP A O 1
ATOM 3962 N N . MET A 1 491 ? 6.809 3.682 -12.547 1 92.31 491 MET A N 1
ATOM 3963 C CA . MET A 1 491 ? 7.102 2.367 -11.984 1 92.31 491 MET A CA 1
ATOM 3964 C C . MET A 1 491 ? 8.023 2.484 -10.773 1 92.31 491 MET A C 1
ATOM 3966 O O . MET A 1 491 ? 7.98 1.648 -9.875 1 92.31 491 MET A O 1
ATOM 3970 N N . LYS A 1 492 ? 8.812 3.553 -10.766 1 92.19 492 LYS A N 1
ATOM 3971 C CA . LYS A 1 492 ? 9.695 3.82 -9.625 1 92.19 492 LYS A CA 1
ATOM 3972 C C . LYS A 1 492 ? 8.945 4.543 -8.508 1 92.19 492 LYS A C 1
ATOM 3974 O O . LYS A 1 492 ? 9.555 4.957 -7.52 1 92.19 492 LYS A O 1
ATOM 3979 N N . HIS A 1 493 ? 7.688 4.816 -8.633 1 87.56 493 HIS A N 1
ATOM 3980 C CA . HIS A 1 493 ? 6.789 5.434 -7.66 1 87.56 493 HIS A CA 1
ATOM 3981 C C . HIS A 1 493 ? 7.035 6.934 -7.555 1 87.56 493 HIS A C 1
ATOM 3983 O O . HIS A 1 493 ? 6.867 7.523 -6.488 1 87.56 493 HIS A O 1
ATOM 3989 N N . ASP A 1 494 ? 7.59 7.461 -8.617 1 91.44 494 ASP A N 1
ATOM 3990 C CA . ASP A 1 494 ? 7.668 8.914 -8.734 1 91.44 494 ASP A CA 1
ATOM 3991 C C . ASP A 1 494 ? 6.477 9.469 -9.516 1 91.44 494 ASP A C 1
ATOM 3993 O O . ASP A 1 494 ? 6.629 9.945 -10.641 1 91.44 494 ASP A O 1
ATOM 3997 N N . GLN A 1 495 ? 5.434 9.539 -8.922 1 88.12 495 GLN A N 1
ATOM 3998 C CA . GLN A 1 495 ? 4.164 9.82 -9.586 1 88.12 495 GLN A CA 1
ATOM 3999 C C . GLN A 1 495 ? 4.109 11.266 -10.078 1 88.12 495 GLN A C 1
ATOM 4001 O O . GLN A 1 495 ? 3.59 11.531 -11.164 1 88.12 495 GLN A O 1
ATOM 4006 N N . ILE A 1 496 ? 4.711 12.188 -9.352 1 85.38 496 ILE A N 1
ATOM 4007 C CA . ILE A 1 496 ? 4.648 13.602 -9.695 1 85.38 496 ILE A CA 1
ATOM 4008 C C . ILE A 1 496 ? 5.465 13.859 -10.961 1 85.38 496 ILE A C 1
ATOM 4010 O O . ILE A 1 496 ? 5 14.547 -11.875 1 85.38 496 ILE A O 1
ATOM 4014 N N . ILE A 1 497 ? 6.641 13.312 -11.023 1 91.62 497 ILE A N 1
ATOM 4015 C CA . ILE A 1 497 ? 7.512 13.484 -12.18 1 91.62 497 ILE A CA 1
ATOM 4016 C C . ILE A 1 497 ? 6.891 12.797 -13.398 1 91.62 497 ILE A C 1
ATOM 4018 O O . ILE A 1 497 ? 6.859 13.375 -14.492 1 91.62 497 ILE A O 1
ATOM 4022 N N . ALA A 1 498 ? 6.383 11.547 -13.234 1 94.19 498 ALA A N 1
ATOM 4023 C CA . ALA A 1 498 ? 5.793 10.789 -14.328 1 94.19 498 ALA A CA 1
ATOM 4024 C C . ALA A 1 498 ? 4.613 11.539 -14.945 1 94.19 498 ALA A C 1
ATOM 4026 O O . ALA A 1 498 ? 4.523 11.664 -16.172 1 94.19 498 ALA A O 1
ATOM 4027 N N . ARG A 1 499 ? 3.775 12.102 -14.133 1 90.12 499 ARG A N 1
ATOM 4028 C CA . ARG A 1 499 ? 2.592 12.805 -14.617 1 90.12 499 ARG A CA 1
ATOM 4029 C C . ARG A 1 499 ? 2.98 14.078 -15.359 1 90.12 499 ARG A C 1
ATOM 4031 O O . ARG A 1 499 ? 2.4 14.406 -16.391 1 90.12 499 ARG A O 1
ATOM 4038 N N . ARG A 1 500 ? 3.951 14.797 -14.812 1 88.56 500 ARG A N 1
ATOM 4039 C CA . ARG A 1 500 ? 4.363 16.047 -15.453 1 88.56 500 ARG A CA 1
ATOM 4040 C C . ARG A 1 500 ? 5.023 15.773 -16.797 1 88.56 500 ARG A C 1
ATOM 4042 O O . ARG A 1 500 ? 4.785 16.5 -17.781 1 88.56 500 ARG A O 1
ATOM 4049 N N . LEU A 1 501 ? 5.848 14.773 -16.906 1 92.75 501 LEU A N 1
ATOM 4050 C CA . LEU A 1 501 ? 6.52 14.414 -18.156 1 92.75 501 LEU A CA 1
ATOM 4051 C C . LEU A 1 501 ? 5.508 13.984 -19.219 1 92.75 501 LEU A C 1
ATOM 4053 O O . LEU A 1 501 ? 5.582 14.422 -20.359 1 92.75 501 LEU A O 1
ATOM 4057 N N . LEU A 1 502 ? 4.594 13.156 -18.812 1 93.25 502 LEU A N 1
ATOM 4058 C CA . LEU A 1 502 ? 3.623 12.656 -19.766 1 93.25 502 LEU A CA 1
ATOM 4059 C C . LEU A 1 502 ? 2.67 13.758 -20.219 1 93.25 502 LEU A C 1
ATOM 4061 O O . LEU A 1 502 ? 2.254 13.797 -21.375 1 93.25 502 LEU A O 1
ATOM 4065 N N . ARG A 1 503 ? 2.312 14.625 -19.297 1 88.81 503 ARG A N 1
ATOM 4066 C CA . ARG A 1 503 ? 1.462 15.758 -19.641 1 88.81 503 ARG A CA 1
ATOM 4067 C C . ARG A 1 503 ? 2.152 16.672 -20.656 1 88.81 503 ARG A C 1
ATOM 4069 O O . ARG A 1 503 ? 1.511 17.188 -21.578 1 88.81 503 ARG A O 1
ATOM 4076 N N . ASN A 1 504 ? 3.457 16.891 -20.438 1 88.25 504 ASN A N 1
ATOM 4077 C CA . ASN A 1 504 ? 4.23 17.672 -21.391 1 88.25 504 ASN A CA 1
ATOM 4078 C C . ASN A 1 504 ? 4.195 17.047 -22.781 1 88.25 504 ASN A C 1
ATOM 4080 O O . ASN A 1 504 ? 4.129 17.75 -23.781 1 88.25 504 ASN A O 1
ATOM 4084 N N . LEU A 1 505 ? 4.25 15.727 -22.828 1 91.31 505 LEU A N 1
ATOM 4085 C CA . LEU A 1 505 ? 4.203 15.008 -24.109 1 91.31 505 LEU A CA 1
ATOM 4086 C C . LEU A 1 505 ? 2.832 15.156 -24.766 1 91.31 505 LEU A C 1
ATOM 4088 O O . LEU A 1 505 ? 2.738 15.336 -25.969 1 91.31 505 LEU A O 1
ATOM 4092 N N . ILE A 1 506 ? 1.757 15.172 -24.016 1 90.56 506 ILE A N 1
ATOM 4093 C CA . ILE A 1 506 ? 0.389 15.266 -24.5 1 90.56 506 ILE A CA 1
ATOM 4094 C C . ILE A 1 506 ? 0.139 16.672 -25.062 1 90.56 506 ILE A C 1
ATOM 4096 O O . ILE A 1 506 ? -0.542 16.828 -26.078 1 90.56 506 ILE A O 1
ATOM 4100 N N . GLU A 1 507 ? 0.757 17.641 -24.422 1 85.19 507 GLU A N 1
ATOM 4101 C CA . GLU A 1 507 ? 0.492 19.031 -24.781 1 85.19 507 GLU A CA 1
ATOM 4102 C C . GLU A 1 507 ? 1.392 19.484 -25.922 1 85.19 507 GLU A C 1
ATOM 4104 O O . GLU A 1 507 ? 1.16 20.547 -26.516 1 85.19 507 GLU A O 1
ATOM 4109 N N . LYS A 1 508 ? 2.32 18.609 -26.25 1 85.5 508 LYS A N 1
ATOM 4110 C CA . LYS A 1 508 ? 3.201 18.969 -27.344 1 85.5 508 LYS A CA 1
ATOM 4111 C C . LYS A 1 508 ? 2.426 19.078 -28.656 1 85.5 508 LYS A C 1
ATOM 4113 O O . LYS A 1 508 ? 1.397 18.422 -28.828 1 85.5 508 LYS A O 1
ATOM 4118 N N . ARG A 1 509 ? 2.666 19.969 -29.547 1 74.69 509 ARG A N 1
ATOM 4119 C CA . ARG A 1 509 ? 1.922 20.281 -30.766 1 74.69 509 ARG A CA 1
ATOM 4120 C C . ARG A 1 509 ? 2.004 19.156 -31.766 1 74.69 509 ARG A C 1
ATOM 4122 O O . ARG A 1 509 ? 1.019 18.844 -32.438 1 74.69 509 ARG A O 1
ATOM 4129 N N . ASN A 1 510 ? 3.076 18.5 -31.875 1 76.19 510 ASN A N 1
ATOM 4130 C CA . ASN A 1 510 ? 3.096 17.594 -33.031 1 76.19 510 ASN A CA 1
ATOM 4131 C C . ASN A 1 510 ? 3.695 16.25 -32.688 1 76.19 510 ASN A C 1
ATOM 4133 O O . ASN A 1 510 ? 4.645 15.797 -33.312 1 76.19 510 ASN A O 1
ATOM 4137 N N . PRO A 1 511 ? 2.967 15.57 -31.719 1 81.81 511 PRO A N 1
ATOM 4138 C CA . PRO A 1 511 ? 3.445 14.195 -31.516 1 81.81 511 PRO A CA 1
ATOM 4139 C C . PRO A 1 511 ? 2.775 13.203 -32.469 1 81.81 511 PRO A C 1
ATOM 4141 O O . PRO A 1 511 ? 1.7 13.484 -33 1 81.81 511 PRO A O 1
ATOM 4144 N N . LYS A 1 512 ? 3.486 12.164 -32.844 1 86.19 512 LYS A N 1
ATOM 4145 C CA . LYS A 1 512 ? 2.844 11.086 -33.594 1 86.19 512 LYS A CA 1
ATOM 4146 C C . LYS A 1 512 ? 1.532 10.664 -32.938 1 86.19 512 LYS A C 1
ATOM 4148 O O . LYS A 1 512 ? 1.477 10.469 -31.719 1 86.19 512 LYS A O 1
ATOM 4153 N N . PRO A 1 513 ? 0.467 10.609 -33.625 1 86.88 513 PRO A N 1
ATOM 4154 C CA . PRO A 1 513 ? -0.854 10.312 -33.062 1 86.88 513 PRO A CA 1
ATOM 4155 C C . PRO A 1 513 ? -0.875 9.016 -32.281 1 86.88 513 PRO A C 1
ATOM 4157 O O . PRO A 1 513 ? -1.578 8.914 -31.266 1 86.88 513 PRO A O 1
ATOM 4160 N N . SER A 1 514 ? -0.166 8.031 -32.75 1 87.5 514 SER A N 1
ATOM 4161 C CA . SER A 1 514 ? -0.139 6.77 -32.031 1 87.5 514 SER A CA 1
ATOM 4162 C C . SER A 1 514 ? 0.445 6.953 -30.625 1 87.5 514 SER A C 1
ATOM 4164 O O . SER A 1 514 ? -0.057 6.375 -29.656 1 87.5 514 SER A O 1
ATOM 4166 N N . LEU A 1 515 ? 1.504 7.742 -30.578 1 89.75 515 LEU A N 1
ATOM 4167 C CA . LEU A 1 515 ? 2.143 7.992 -29.281 1 89.75 515 LEU A CA 1
ATOM 4168 C C . LEU A 1 515 ? 1.251 8.844 -28.391 1 89.75 515 LEU A C 1
ATOM 4170 O O . LEU A 1 515 ? 1.199 8.641 -27.188 1 89.75 515 LEU A O 1
ATOM 4174 N N . LYS A 1 516 ? 0.602 9.773 -29 1 91.56 516 LYS A N 1
ATOM 4175 C CA . LYS A 1 516 ? -0.308 10.625 -28.25 1 91.56 516 LYS A CA 1
ATOM 4176 C C . LYS A 1 516 ? -1.466 9.82 -27.672 1 91.56 516 LYS A C 1
ATOM 4178 O O . LYS A 1 516 ? -1.858 10.023 -26.516 1 91.56 516 LYS A O 1
ATOM 4183 N N . ALA A 1 517 ? -2.021 8.891 -28.516 1 91.88 517 ALA A N 1
ATOM 4184 C CA . ALA A 1 517 ? -3.109 8.031 -28.047 1 91.88 517 ALA A CA 1
ATOM 4185 C C . ALA A 1 517 ? -2.662 7.168 -26.875 1 91.88 517 ALA A C 1
ATOM 4187 O O . ALA A 1 517 ? -3.391 7.02 -25.891 1 91.88 517 ALA A O 1
ATOM 4188 N N . LYS A 1 518 ? -1.474 6.66 -27 1 91.25 518 LYS A N 1
ATOM 4189 C CA . LYS A 1 518 ? -0.919 5.836 -25.922 1 91.25 518 LYS A CA 1
ATOM 4190 C C . LYS A 1 518 ? -0.706 6.656 -24.656 1 91.25 518 LYS A C 1
ATOM 4192 O O . LYS A 1 518 ? -0.996 6.191 -23.562 1 91.25 518 LYS A O 1
ATOM 4197 N N . ALA A 1 519 ? -0.173 7.812 -24.844 1 94.12 519 ALA A N 1
ATOM 4198 C CA . ALA A 1 519 ? 0.104 8.695 -23.703 1 94.12 519 ALA A CA 1
ATOM 4199 C C . ALA A 1 519 ? -1.185 9.078 -22.984 1 94.12 519 ALA A C 1
ATOM 4201 O O . ALA A 1 519 ? -1.225 9.125 -21.75 1 94.12 519 ALA A O 1
ATOM 4202 N N . LEU A 1 520 ? -2.227 9.32 -23.766 1 94.38 520 LEU A N 1
ATOM 4203 C CA . LEU A 1 520 ? -3.514 9.688 -23.188 1 94.38 520 LEU A CA 1
ATOM 4204 C C . LEU A 1 520 ? -4.105 8.531 -22.391 1 94.38 520 LEU A C 1
ATOM 4206 O O . LEU A 1 520 ? -4.629 8.727 -21.297 1 94.38 520 LEU A O 1
ATOM 4210 N N . ARG A 1 521 ? -4.035 7.359 -22.953 1 93.88 521 ARG A N 1
ATOM 4211 C CA . ARG A 1 521 ? -4.551 6.18 -22.281 1 93.88 521 ARG A CA 1
ATOM 4212 C C . ARG A 1 521 ? -3.82 5.941 -20.953 1 93.88 521 ARG A C 1
ATOM 4214 O O . ARG A 1 521 ? -4.449 5.727 -19.922 1 93.88 521 ARG A O 1
ATOM 4221 N N . VAL A 1 522 ? -2.475 5.973 -20.984 1 94.31 522 VAL A N 1
ATOM 4222 C CA . VAL A 1 522 ? -1.661 5.707 -19.812 1 94.31 522 VAL A CA 1
ATOM 4223 C C . VAL A 1 522 ? -1.904 6.793 -18.766 1 94.31 522 VAL A C 1
ATOM 4225 O O . VAL A 1 522 ? -1.994 6.5 -17.562 1 94.31 522 VAL A O 1
ATOM 4228 N N . TYR A 1 523 ? -2.008 8.039 -19.203 1 94.56 523 TYR A N 1
ATOM 4229 C CA . TYR A 1 523 ? -2.287 9.133 -18.281 1 94.56 523 TYR A CA 1
ATOM 4230 C C . TYR A 1 523 ? -3.648 8.945 -17.609 1 94.56 523 TYR A C 1
ATOM 4232 O O . TYR A 1 523 ? -3.801 9.195 -16.422 1 94.56 523 TYR A O 1
ATOM 4240 N N . GLY A 1 524 ? -4.625 8.5 -18.438 1 93.25 524 GLY A N 1
ATOM 4241 C CA . GLY A 1 524 ? -5.934 8.195 -17.875 1 93.25 524 GLY A CA 1
ATOM 4242 C C . GLY A 1 524 ? -5.895 7.09 -16.844 1 93.25 524 GLY A C 1
ATOM 4243 O O . GLY A 1 524 ? -6.566 7.176 -15.805 1 93.25 524 GLY A O 1
ATOM 4244 N N . ASP A 1 525 ? -5.102 6.082 -17.062 1 92.75 525 ASP A N 1
ATOM 4245 C CA . ASP A 1 525 ? -4.934 4.996 -16.109 1 92.75 525 ASP A CA 1
ATOM 4246 C C . ASP A 1 525 ? -4.34 5.504 -14.805 1 92.75 525 ASP A C 1
ATOM 4248 O O . ASP A 1 525 ? -4.75 5.074 -13.719 1 92.75 525 ASP A O 1
ATOM 4252 N N . TRP A 1 526 ? -3.363 6.363 -14.906 1 90.69 526 TRP A N 1
ATOM 4253 C CA . TRP A 1 526 ? -2.705 6.906 -13.727 1 90.69 526 TRP A CA 1
ATOM 4254 C C . TRP A 1 526 ? -3.67 7.762 -12.914 1 90.69 526 TRP A C 1
ATOM 4256 O O . TRP A 1 526 ? -3.688 7.688 -11.68 1 90.69 526 TRP A O 1
ATOM 4266 N N . MET A 1 527 ? -4.496 8.555 -13.617 1 88.25 527 MET A N 1
ATOM 4267 C CA . MET A 1 527 ? -5.473 9.398 -12.938 1 88.25 527 MET A CA 1
ATOM 4268 C C . MET A 1 527 ? -6.547 8.555 -12.258 1 88.25 527 MET A C 1
ATOM 4270 O O . MET A 1 527 ? -7.051 8.922 -11.195 1 88.25 527 MET A O 1
ATOM 4274 N N . ALA A 1 528 ? -6.848 7.445 -12.93 1 87.81 528 ALA A N 1
ATOM 4275 C CA . ALA A 1 528 ? -7.824 6.52 -12.359 1 87.81 528 ALA A CA 1
ATOM 4276 C C . ALA A 1 528 ? -7.262 5.82 -11.125 1 87.81 528 ALA A C 1
ATOM 4278 O O . ALA A 1 528 ? -7.969 5.648 -10.125 1 87.81 528 ALA A O 1
ATOM 4279 N N . GLU A 1 529 ? -6.035 5.426 -11.195 1 85.06 529 GLU A N 1
ATOM 4280 C CA . GLU A 1 529 ? -5.391 4.715 -10.102 1 85.06 529 GLU A CA 1
ATOM 4281 C C . GLU A 1 529 ? -5.203 5.621 -8.883 1 85.06 529 GLU A C 1
ATOM 4283 O O . GLU A 1 529 ? -5.367 5.184 -7.746 1 85.06 529 GLU A O 1
ATOM 4288 N N . THR A 1 530 ? -4.836 6.891 -9.117 1 79.75 530 THR A N 1
ATOM 4289 C CA . THR A 1 530 ? -4.586 7.82 -8.023 1 79.75 530 THR A CA 1
ATOM 4290 C C . THR A 1 530 ? -5.879 8.508 -7.594 1 79.75 530 THR A C 1
ATOM 4292 O O . THR A 1 530 ? -5.902 9.234 -6.594 1 79.75 530 THR A O 1
ATOM 4295 N N . LYS A 1 531 ? -7.039 8.25 -8.328 1 78.62 531 LYS A N 1
ATOM 4296 C CA . LYS A 1 531 ? -8.32 8.898 -8.047 1 78.62 531 LYS A CA 1
ATOM 4297 C C . LYS A 1 531 ? -8.148 10.406 -7.887 1 78.62 531 LYS A C 1
ATOM 4299 O O . LYS A 1 531 ? -8.641 10.992 -6.918 1 78.62 531 LYS A O 1
ATOM 4304 N N . SER A 1 532 ? -7.352 10.977 -8.805 1 73.88 532 SER A N 1
ATOM 4305 C CA . SER A 1 532 ? -6.988 12.383 -8.703 1 73.88 532 SER A CA 1
ATOM 4306 C C . SER A 1 532 ? -8.008 13.273 -9.414 1 73.88 532 SER A C 1
ATOM 4308 O O . SER A 1 532 ? -8.039 14.484 -9.195 1 73.88 532 SER A O 1
ATOM 4310 N N . GLU A 1 533 ? -8.844 12.719 -10.336 1 76.06 533 GLU A N 1
ATOM 4311 C CA . GLU A 1 533 ? -9.867 13.453 -11.062 1 76.06 533 GLU A CA 1
ATOM 4312 C C . GLU A 1 533 ? -11.203 12.719 -11.031 1 76.06 533 GLU A C 1
ATOM 4314 O O . GLU A 1 533 ? -11.258 11.531 -10.703 1 76.06 533 GLU A O 1
ATOM 4319 N N . ASN A 1 534 ? -12.211 13.43 -11.359 1 75.5 534 ASN A N 1
ATOM 4320 C CA . ASN A 1 534 ? -13.531 12.812 -11.445 1 75.5 534 ASN A CA 1
ATOM 4321 C C . ASN A 1 534 ? -13.586 11.75 -12.539 1 75.5 534 ASN A C 1
ATOM 4323 O O . ASN A 1 534 ? -12.992 11.922 -13.609 1 75.5 534 ASN A O 1
ATOM 4327 N N . PRO A 1 535 ? -14.203 10.664 -12.328 1 84 535 PRO A N 1
ATOM 4328 C CA . PRO A 1 535 ? -14.266 9.57 -13.297 1 84 535 PRO A CA 1
ATOM 4329 C C . PRO A 1 535 ? -14.82 10.008 -14.656 1 84 535 PRO A C 1
ATOM 4331 O O . PRO A 1 535 ? -14.344 9.555 -15.695 1 84 535 PRO A O 1
ATOM 4334 N N . GLN A 1 536 ? -15.797 10.961 -14.641 1 83.44 536 GLN A N 1
ATOM 4335 C CA . GLN A 1 536 ? -16.375 11.406 -15.906 1 83.44 536 GLN A CA 1
ATOM 4336 C C . GLN A 1 536 ? -15.359 12.211 -16.719 1 83.44 536 GLN A C 1
ATOM 4338 O O . GLN A 1 536 ? -15.328 12.117 -17.953 1 83.44 536 GLN A O 1
ATOM 4343 N N . THR A 1 537 ? -14.609 12.953 -16.016 1 83.81 537 THR A N 1
ATOM 4344 C CA . THR A 1 537 ? -13.578 13.742 -16.688 1 83.81 537 THR A CA 1
ATOM 4345 C C . THR A 1 537 ? -12.5 12.828 -17.266 1 83.81 537 THR A C 1
ATOM 4347 O O . THR A 1 537 ? -11.977 13.086 -18.344 1 83.81 537 THR A O 1
ATOM 4350 N N . ILE A 1 538 ? -12.156 11.773 -16.578 1 88.75 538 ILE A N 1
ATOM 4351 C CA . ILE A 1 538 ? -11.148 10.828 -17.016 1 88.75 538 ILE A CA 1
ATOM 4352 C C . ILE A 1 538 ? -11.617 10.141 -18.297 1 88.75 538 ILE A C 1
ATOM 4354 O O . ILE A 1 538 ? -10.828 9.953 -19.234 1 88.75 538 ILE A O 1
ATOM 4358 N N . ILE A 1 539 ? -12.906 9.82 -18.391 1 93 539 ILE A N 1
ATOM 4359 C CA . ILE A 1 539 ? -13.453 9.125 -19.547 1 93 539 ILE A CA 1
ATOM 4360 C C . ILE A 1 539 ? -13.469 10.062 -20.75 1 93 539 ILE A C 1
ATOM 4362 O O . ILE A 1 539 ? -13.008 9.695 -21.828 1 93 539 ILE A O 1
ATOM 4366 N N . GLN A 1 540 ? -13.883 11.312 -20.5 1 90.94 540 GLN A N 1
ATOM 4367 C CA . GLN A 1 540 ? -14.086 12.242 -21.609 1 90.94 540 GLN A CA 1
ATOM 4368 C C . GLN A 1 540 ? -12.758 12.812 -22.109 1 90.94 540 GLN A C 1
ATOM 4370 O O . GLN A 1 540 ? -12.5 12.828 -23.312 1 90.94 540 GLN A O 1
ATOM 4375 N N . LYS A 1 541 ? -11.906 13.156 -21.188 1 89.25 541 LYS A N 1
ATOM 4376 C CA . LYS A 1 541 ? -10.695 13.891 -21.547 1 89.25 541 LYS A CA 1
ATOM 4377 C C . LYS A 1 541 ? -9.586 12.945 -21.984 1 89.25 541 LYS A C 1
ATOM 4379 O O . LYS A 1 541 ? -8.742 13.305 -22.812 1 89.25 541 LYS A O 1
ATOM 4384 N N . TYR A 1 542 ? -9.562 11.734 -21.453 1 93.81 542 TYR A N 1
ATOM 4385 C CA . TYR A 1 542 ? -8.383 10.906 -21.703 1 93.81 542 TYR A CA 1
ATOM 4386 C C . TYR A 1 542 ? -8.758 9.648 -22.469 1 93.81 542 TYR A C 1
ATOM 4388 O O . TYR A 1 542 ? -8.305 9.461 -23.609 1 93.81 542 TYR A O 1
ATOM 4396 N N . TYR A 1 543 ? -9.664 8.781 -22 1 93.75 543 TYR A N 1
ATOM 4397 C CA . TYR A 1 543 ? -9.938 7.504 -22.641 1 93.75 543 TYR A CA 1
ATOM 4398 C C . TYR A 1 543 ? -10.633 7.707 -23.984 1 93.75 543 TYR A C 1
ATOM 4400 O O . TYR A 1 543 ? -10.203 7.152 -25 1 93.75 543 TYR A O 1
ATOM 4408 N N . LEU A 1 544 ? -11.703 8.539 -24.047 1 94.56 544 LEU A N 1
ATOM 4409 C CA . LEU A 1 544 ? -12.438 8.727 -25.281 1 94.56 544 LEU A CA 1
ATOM 4410 C C . LEU A 1 544 ? -11.578 9.43 -26.328 1 94.56 544 LEU A C 1
ATOM 4412 O O . LEU A 1 544 ? -11.625 9.094 -27.516 1 94.56 544 LEU A O 1
ATOM 4416 N N . GLU A 1 545 ? -10.805 10.414 -25.828 1 93.31 545 GLU A N 1
ATOM 4417 C CA . GLU A 1 545 ? -9.891 11.086 -26.734 1 93.31 545 GLU A CA 1
ATOM 4418 C C . GLU A 1 545 ? -8.852 10.109 -27.297 1 93.31 545 GLU A C 1
ATOM 4420 O O . GLU A 1 545 ? -8.469 10.195 -28.469 1 93.31 545 GLU A O 1
ATOM 4425 N N . SER A 1 546 ? -8.336 9.242 -26.484 1 93.56 546 SER A N 1
ATOM 4426 C CA . SER A 1 546 ? -7.371 8.234 -26.906 1 93.56 546 SER A CA 1
ATOM 4427 C C . SER A 1 546 ? -7.977 7.293 -27.953 1 93.56 546 SER A C 1
ATOM 4429 O O . SER A 1 546 ? -7.32 6.949 -28.938 1 93.56 546 SER A O 1
ATOM 4431 N N . ILE A 1 547 ? -9.234 6.859 -27.781 1 92.69 547 ILE A N 1
ATOM 4432 C CA . ILE A 1 547 ? -9.914 5.953 -28.703 1 92.69 547 ILE A CA 1
ATOM 4433 C C . ILE A 1 547 ? -10.18 6.668 -30.031 1 92.69 547 ILE A C 1
ATOM 4435 O O . ILE A 1 547 ? -9.984 6.094 -31.109 1 92.69 547 ILE A O 1
ATOM 4439 N N . GLU A 1 548 ? -10.555 7.922 -29.922 1 91.44 548 GLU A N 1
ATOM 4440 C CA . GLU A 1 548 ? -10.836 8.695 -31.125 1 91.44 548 GLU A CA 1
ATOM 4441 C C . GLU A 1 548 ? -9.586 8.859 -31.984 1 91.44 548 GLU A C 1
ATOM 4443 O O . GLU A 1 548 ? -9.641 8.695 -33.219 1 91.44 548 GLU A O 1
ATOM 4448 N N . ILE A 1 549 ? -8.508 9.117 -31.328 1 90.19 549 ILE A N 1
ATOM 4449 C CA . ILE A 1 549 ? -7.25 9.297 -32.062 1 90.19 549 ILE A CA 1
ATOM 4450 C C . ILE A 1 549 ? -6.805 7.961 -32.625 1 90.19 549 ILE A C 1
ATOM 4452 O O . ILE A 1 549 ? -6.324 7.906 -33.781 1 90.19 549 ILE A O 1
ATOM 4456 N N . SER A 1 550 ? -6.945 6.91 -31.875 1 87.94 550 SER A N 1
ATOM 4457 C CA . SER A 1 550 ? -6.516 5.59 -32.344 1 87.94 550 SER A CA 1
ATOM 4458 C C . SER A 1 550 ? -7.363 5.098 -33.5 1 87.94 550 SER A C 1
ATOM 4460 O O . SER A 1 550 ? -6.852 4.449 -34.406 1 87.94 550 SER A O 1
ATOM 4462 N N . GLU A 1 551 ? -8.664 5.352 -33.406 1 85.31 551 GLU A N 1
ATOM 4463 C CA . GLU A 1 551 ? -9.562 4.926 -34.469 1 85.31 551 GLU A CA 1
ATOM 4464 C C . GLU A 1 551 ? -9.336 5.75 -35.75 1 85.31 551 GLU A C 1
ATOM 4466 O O . GLU A 1 551 ? -9.57 5.266 -36.844 1 85.31 551 GLU A O 1
ATOM 4471 N N . ALA A 1 552 ? -8.852 7.02 -35.531 1 81.81 552 ALA A N 1
ATOM 4472 C CA . ALA A 1 552 ? -8.586 7.887 -36.688 1 81.81 552 ALA A CA 1
ATOM 4473 C C . ALA A 1 552 ? -7.316 7.465 -37.406 1 81.81 552 ALA A C 1
ATOM 4475 O O . ALA A 1 552 ? -7.109 7.824 -38.562 1 81.81 552 ALA A O 1
ATOM 4476 N N . ILE A 1 553 ? -6.43 6.867 -36.688 1 73.44 553 ILE A N 1
ATOM 4477 C CA . ILE A 1 553 ? -5.195 6.395 -37.312 1 73.44 553 ILE A CA 1
ATOM 4478 C C . ILE A 1 553 ? -5.52 5.375 -38.406 1 73.44 553 ILE A C 1
ATOM 4480 O O . ILE A 1 553 ? -6.18 4.367 -38.125 1 73.44 553 ILE A O 1
ATOM 4484 N N . ASP A 1 554 ? -6.16 5.883 -39.625 1 52.5 554 ASP A N 1
ATOM 4485 C CA . ASP A 1 554 ? -6.418 5.133 -40.844 1 52.5 554 ASP A CA 1
ATOM 4486 C C . ASP A 1 554 ? -5.516 3.904 -40.938 1 52.5 554 ASP A C 1
ATOM 4488 O O . ASP A 1 554 ? -4.32 3.982 -40.625 1 52.5 554 ASP A O 1
ATOM 4492 N N . GLU A 1 555 ? -6.121 2.676 -41.031 1 44.34 555 GLU A N 1
ATOM 4493 C CA . GLU A 1 555 ? -5.605 1.348 -41.344 1 44.34 555 GLU A CA 1
ATOM 4494 C C . GLU A 1 555 ? -4.496 1.425 -42.406 1 44.34 555 GLU A C 1
ATOM 4496 O O . GLU A 1 555 ? -3.938 0.4 -42.781 1 44.34 555 GLU A O 1
ATOM 4501 N N . GLN A 1 556 ? -4.5 2.318 -43.5 1 37.78 556 GLN A N 1
ATOM 4502 C CA . GLN A 1 556 ? -3.906 2.068 -44.812 1 37.78 556 GLN A CA 1
ATOM 4503 C C . GLN A 1 556 ? -2.391 1.928 -44.719 1 37.78 556 GLN A C 1
ATOM 4505 O O . GLN A 1 556 ? -1.728 1.577 -45.688 1 37.78 556 GLN A O 1
ATOM 4510 N N . THR A 1 557 ? -1.748 2.906 -44.188 1 36.47 557 THR A N 1
ATOM 4511 C CA . THR A 1 557 ? -0.355 2.877 -44.625 1 36.47 557 THR A CA 1
ATOM 4512 C C . THR A 1 557 ? 0.324 1.587 -44.156 1 36.47 557 THR A C 1
ATOM 4514 O O . THR A 1 557 ? 0.131 1.143 -43.031 1 36.47 557 THR A O 1
ATOM 4517 N N . SER A 1 558 ? 0.654 0.736 -45.156 1 34.88 558 SER A N 1
ATOM 4518 C CA . SER A 1 558 ? 1.45 -0.485 -45.219 1 34.88 558 SER A CA 1
ATOM 4519 C C . SER A 1 558 ? 2.498 -0.536 -44.125 1 34.88 558 SER A C 1
ATOM 4521 O O . SER A 1 558 ? 2.992 -1.61 -43.781 1 34.88 558 SER A O 1
ATOM 4523 N N . ASP A 1 559 ? 3.146 0.621 -44 1 33 559 ASP A N 1
ATOM 4524 C CA . ASP A 1 559 ? 4.32 0.595 -43.125 1 33 559 ASP A CA 1
ATOM 4525 C C . ASP A 1 559 ? 3.932 0.257 -41.688 1 33 559 ASP A C 1
ATOM 4527 O O . ASP A 1 559 ? 4.797 0.152 -40.812 1 33 559 ASP A O 1
ATOM 4531 N N . VAL A 1 560 ? 2.684 0.486 -41.344 1 34.03 560 VAL A N 1
ATOM 4532 C CA . VAL A 1 560 ? 2.223 0.177 -40 1 34.03 560 VAL A CA 1
ATOM 4533 C C . VAL A 1 560 ? 2.098 -1.335 -39.844 1 34.03 560 VAL A C 1
ATOM 4535 O O . VAL A 1 560 ? 1.823 -1.822 -38.719 1 34.03 560 VAL A O 1
ATOM 4538 N N . VAL A 1 561 ? 1.76 -2.135 -40.906 1 31.75 561 VAL A N 1
ATOM 4539 C CA . VAL A 1 561 ? 1.768 -3.594 -40.875 1 31.75 561 VAL A CA 1
ATOM 4540 C C . VAL A 1 561 ? 3.129 -4.094 -40.406 1 31.75 561 VAL A C 1
ATOM 4542 O O . VAL A 1 561 ? 3.227 -5.172 -39.812 1 31.75 561 VAL A O 1
ATOM 4545 N N . ARG A 1 562 ? 4.219 -3.598 -41.156 1 33.03 562 ARG A N 1
ATOM 4546 C CA . ARG A 1 562 ? 5.559 -4.023 -40.75 1 33.03 562 ARG A CA 1
ATOM 4547 C C . ARG A 1 562 ? 5.805 -3.785 -39.281 1 33.03 562 ARG A C 1
ATOM 4549 O O . ARG A 1 562 ? 6.723 -4.363 -38.688 1 33.03 562 ARG A O 1
ATOM 4556 N N . GLU A 1 563 ? 5.32 -2.637 -38.75 1 32.19 563 GLU A N 1
ATOM 4557 C CA . GLU A 1 563 ? 5.602 -2.371 -37.344 1 32.19 563 GLU A CA 1
ATOM 4558 C C . GLU A 1 563 ? 4.809 -3.309 -36.438 1 32.19 563 GLU A C 1
ATOM 4560 O O . GLU A 1 563 ? 4.805 -3.143 -35.219 1 32.19 563 GLU A O 1
ATOM 4565 N N . LEU A 1 564 ? 3.93 -4.055 -36.938 1 30.5 564 LEU A N 1
ATOM 4566 C CA . LEU A 1 564 ? 3.137 -5.062 -36.25 1 30.5 564 LEU A CA 1
ATOM 4567 C C . LEU A 1 564 ? 4.039 -6.102 -35.594 1 30.5 564 LEU A C 1
ATOM 4569 O O . LEU A 1 564 ? 3.584 -6.875 -34.75 1 30.5 564 LEU A O 1
ATOM 4573 N N . TYR A 1 565 ? 4.988 -6.57 -36.375 1 29.66 565 TYR A N 1
ATOM 4574 C CA . TYR A 1 565 ? 5.855 -7.559 -35.75 1 29.66 565 TYR A CA 1
ATOM 4575 C C . TYR A 1 565 ? 6.422 -7.023 -34.438 1 29.66 565 TYR A C 1
ATOM 4577 O O . TYR A 1 565 ? 7.141 -7.734 -33.719 1 29.66 565 TYR A O 1
ATOM 4585 N N . ASP A 1 566 ? 6.699 -5.68 -34.375 1 31.59 566 ASP A N 1
ATOM 4586 C CA . ASP A 1 566 ? 7.336 -5.109 -33.188 1 31.59 566 ASP A CA 1
ATOM 4587 C C . ASP A 1 566 ? 6.402 -5.16 -31.984 1 31.59 566 ASP A C 1
ATOM 4589 O O . ASP A 1 566 ? 5.191 -4.957 -32.125 1 31.59 566 ASP A O 1
ATOM 4593 N N . THR A 1 567 ? 6.664 -5.867 -30.984 1 37.62 567 THR A N 1
ATOM 4594 C CA . THR A 1 567 ? 6.043 -5.871 -29.656 1 37.62 567 THR A CA 1
ATOM 4595 C C . THR A 1 567 ? 5.301 -4.562 -29.406 1 37.62 567 THR A C 1
ATOM 4597 O O . THR A 1 567 ? 4.41 -4.5 -28.562 1 37.62 567 THR A O 1
ATOM 4600 N N . GLN A 1 568 ? 5.637 -3.445 -30.172 1 36.97 568 GLN A N 1
ATOM 4601 C CA . GLN A 1 568 ? 5.098 -2.096 -30.062 1 36.97 568 GLN A CA 1
ATOM 4602 C C . GLN A 1 568 ? 3.764 -1.97 -30.797 1 36.97 568 GLN A C 1
ATOM 4604 O O . GLN A 1 568 ? 2.906 -1.175 -30.406 1 36.97 568 GLN A O 1
ATOM 4609 N N . VAL A 1 569 ? 3.486 -2.604 -31.969 1 40.5 569 VAL A N 1
ATOM 4610 C CA . VAL A 1 569 ? 2.279 -2.486 -32.781 1 40.5 569 VAL A CA 1
ATOM 4611 C C . VAL A 1 569 ? 1.095 -3.1 -32.031 1 40.5 569 VAL A C 1
ATOM 4613 O O . VAL A 1 569 ? -0.031 -2.604 -32.125 1 40.5 569 VAL A O 1
ATOM 4616 N N . ARG A 1 570 ? 1.291 -4.246 -31.469 1 45.62 570 ARG A N 1
ATOM 4617 C CA . ARG A 1 570 ? 0.232 -4.863 -30.672 1 45.62 570 ARG A CA 1
ATOM 4618 C C . ARG A 1 570 ? -0.319 -3.881 -29.641 1 45.62 570 ARG A C 1
ATOM 4620 O O . ARG A 1 570 ? -1.505 -3.922 -29.312 1 45.62 570 ARG A O 1
ATOM 4627 N N . GLU A 1 571 ? 0.621 -3.064 -29.172 1 49.31 571 GLU A N 1
ATOM 4628 C CA . GLU A 1 571 ? 0.201 -2.062 -28.203 1 49.31 571 GLU A CA 1
ATOM 4629 C C . GLU A 1 571 ? -0.594 -0.943 -28.859 1 49.31 571 GLU A C 1
ATOM 4631 O O . GLU A 1 571 ? -1.209 -0.119 -28.188 1 49.31 571 GLU A O 1
ATOM 4636 N N . GLN A 1 572 ? -0.647 -1.016 -30.328 1 51.47 572 GLN A N 1
ATOM 4637 C CA . GLN A 1 572 ? -1.263 0.086 -31.062 1 51.47 572 GLN A CA 1
ATOM 4638 C C . GLN A 1 572 ? -2.701 -0.246 -31.438 1 51.47 572 GLN A C 1
ATOM 4640 O O . GLN A 1 572 ? -3.395 0.579 -32.031 1 51.47 572 GLN A O 1
ATOM 4645 N N . LEU A 1 573 ? -3.125 -1.481 -30.984 1 63 573 LEU A N 1
ATOM 4646 C CA . LEU A 1 573 ? -4.484 -1.855 -31.359 1 63 573 LEU A CA 1
ATOM 4647 C C . LEU A 1 573 ? -5.512 -1.075 -30.547 1 63 573 LEU A C 1
ATOM 4649 O O . LEU A 1 573 ? -5.352 -0.901 -29.344 1 63 573 LEU A O 1
ATOM 4653 N N . PRO A 1 574 ? -6.426 -0.437 -31.281 1 76.06 574 PRO A N 1
ATOM 4654 C CA . PRO A 1 574 ? -7.496 0.3 -30.594 1 76.06 574 PRO A CA 1
ATOM 4655 C C . PRO A 1 574 ? -8.125 -0.493 -29.453 1 76.06 574 PRO A C 1
ATOM 4657 O O . PRO A 1 574 ? -8.695 0.094 -28.531 1 76.06 574 PRO A O 1
ATOM 4660 N N . SER A 1 575 ? -7.863 -1.802 -29.594 1 82.19 575 SER A N 1
ATOM 4661 C CA . SER A 1 575 ? -8.5 -2.676 -28.609 1 82.19 575 SER A CA 1
ATOM 4662 C C . SER A 1 575 ? -7.918 -2.453 -27.219 1 82.19 575 SER A C 1
ATOM 4664 O O . SER A 1 575 ? -8.625 -2.59 -26.219 1 82.19 575 SER A O 1
ATOM 4666 N N . LYS A 1 576 ? -6.719 -2.084 -27.188 1 83.62 576 LYS A N 1
ATOM 4667 C CA . LYS A 1 576 ? -6.102 -1.868 -25.875 1 83.62 576 LYS A CA 1
ATOM 4668 C C . LYS A 1 576 ? -6.672 -0.627 -25.203 1 83.62 576 LYS A C 1
ATOM 4670 O O . LYS A 1 576 ? -6.816 -0.595 -23.969 1 83.62 576 LYS A O 1
ATOM 4675 N N . HIS A 1 577 ? -7.031 0.364 -26.016 1 88.81 577 HIS A N 1
ATOM 4676 C CA . HIS A 1 577 ? -7.617 1.589 -25.484 1 88.81 577 HIS A CA 1
ATOM 4677 C C . HIS A 1 577 ? -9.062 1.365 -25.047 1 88.81 577 HIS A C 1
ATOM 4679 O O . HIS A 1 577 ? -9.492 1.878 -24.016 1 88.81 577 HIS A O 1
ATOM 4685 N N . GLN A 1 578 ? -9.68 0.544 -25.844 1 91.56 578 GLN A N 1
ATOM 4686 C CA . GLN A 1 578 ? -11.078 0.253 -25.547 1 91.56 578 GLN A CA 1
ATOM 4687 C C . GLN A 1 578 ? -11.211 -0.576 -24.281 1 91.56 578 GLN A C 1
ATOM 4689 O O . GLN A 1 578 ? -12.125 -0.361 -23.484 1 91.56 578 GLN A O 1
ATOM 4694 N N . VAL A 1 579 ? -10.305 -1.487 -24.094 1 92.19 579 VAL A N 1
ATOM 4695 C CA . VAL A 1 579 ? -10.344 -2.352 -22.922 1 92.19 579 VAL A CA 1
ATOM 4696 C C . VAL A 1 579 ? -10.109 -1.521 -21.656 1 92.19 579 VAL A C 1
ATOM 4698 O O . VAL A 1 579 ? -10.727 -1.773 -20.625 1 92.19 579 VAL A O 1
ATOM 4701 N N . ALA A 1 580 ? -9.227 -0.552 -21.734 1 92.38 580 ALA A N 1
ATOM 4702 C CA . ALA A 1 580 ? -8.93 0.286 -20.578 1 92.38 580 ALA A CA 1
ATOM 4703 C C . ALA A 1 580 ? -10.18 1.042 -20.125 1 92.38 580 ALA A C 1
ATOM 4705 O O . ALA A 1 580 ? -10.461 1.117 -18.922 1 92.38 580 ALA A O 1
ATOM 4706 N N . LEU A 1 581 ? -10.898 1.607 -21.094 1 94.62 581 LEU A N 1
ATOM 4707 C CA . LEU A 1 581 ? -12.125 2.324 -20.766 1 94.62 581 LEU A CA 1
ATOM 4708 C C . LEU A 1 581 ? -13.18 1.369 -20.219 1 94.62 581 LEU A C 1
ATOM 4710 O O . LEU A 1 581 ? -13.883 1.693 -19.266 1 94.62 581 LEU A O 1
ATOM 4714 N N . ALA A 1 582 ? -13.312 0.201 -20.828 1 94.69 582 ALA A N 1
ATOM 4715 C CA . ALA A 1 582 ? -14.297 -0.787 -20.391 1 94.69 582 ALA A CA 1
ATOM 4716 C C . ALA A 1 582 ? -14.023 -1.237 -18.969 1 94.69 582 ALA A C 1
ATOM 4718 O O . ALA A 1 582 ? -14.945 -1.329 -18.141 1 94.69 582 ALA A O 1
ATOM 4719 N N . ARG A 1 583 ? -12.805 -1.517 -18.703 1 93.12 583 ARG A N 1
ATOM 4720 C CA . ARG A 1 583 ? -12.422 -1.974 -17.359 1 93.12 583 ARG A CA 1
ATOM 4721 C C . ARG A 1 583 ? -12.648 -0.88 -16.328 1 93.12 583 ARG A C 1
ATOM 4723 O O . ARG A 1 583 ? -13.094 -1.159 -15.211 1 93.12 583 ARG A O 1
ATOM 4730 N N . PHE A 1 584 ? -12.297 0.406 -16.672 1 93.88 584 PHE A N 1
ATOM 4731 C CA . PHE A 1 584 ? -12.508 1.521 -15.758 1 93.88 584 PHE A CA 1
ATOM 4732 C C . PHE A 1 584 ? -13.992 1.711 -15.469 1 93.88 584 PHE A C 1
ATOM 4734 O O . PHE A 1 584 ? -14.391 1.878 -14.312 1 93.88 584 PHE A O 1
ATOM 4741 N N . ALA A 1 585 ? -14.773 1.668 -16.5 1 95.25 585 ALA A N 1
ATOM 4742 C CA . ALA A 1 585 ? -16.219 1.819 -16.359 1 95.25 585 ALA A CA 1
ATOM 4743 C C . ALA A 1 585 ? -16.812 0.669 -15.547 1 95.25 585 ALA A C 1
ATOM 4745 O O . ALA A 1 585 ? -17.719 0.875 -14.727 1 95.25 585 ALA A O 1
ATOM 4746 N N . ASP A 1 586 ? -16.406 -0.511 -15.812 1 94 586 ASP A N 1
ATOM 4747 C CA . ASP A 1 586 ? -16.844 -1.693 -15.086 1 94 586 ASP A CA 1
ATOM 4748 C C . ASP A 1 586 ? -16.516 -1.575 -13.594 1 94 586 ASP A C 1
ATOM 4750 O O . ASP A 1 586 ? -17.328 -1.952 -12.75 1 94 586 ASP A O 1
ATOM 4754 N N . ALA A 1 587 ? -15.352 -1.109 -13.312 1 91.25 587 ALA A N 1
ATOM 4755 C CA . ALA A 1 587 ? -14.953 -0.924 -11.922 1 91.25 587 ALA A CA 1
ATOM 4756 C C . ALA A 1 587 ? -15.844 0.094 -11.219 1 91.25 587 ALA A C 1
ATOM 4758 O O . ALA A 1 587 ? -16.188 -0.076 -10.047 1 91.25 587 ALA A O 1
ATOM 4759 N N . GLN A 1 588 ? -16.172 1.196 -11.977 1 91.25 588 GLN A N 1
ATOM 4760 C CA . GLN A 1 588 ? -17.078 2.195 -11.414 1 91.25 588 GLN A CA 1
ATOM 4761 C C . GLN A 1 588 ? -18.469 1.615 -11.188 1 91.25 588 GLN A C 1
ATOM 4763 O O . GLN A 1 588 ? -19.109 1.892 -10.164 1 91.25 588 GLN A O 1
ATOM 4768 N N . TYR A 1 589 ? -18.969 0.798 -12.148 1 93.62 589 TYR A N 1
ATOM 4769 C CA . TYR A 1 589 ? -20.25 0.132 -12.023 1 93.62 589 TYR A CA 1
ATOM 4770 C C . TYR A 1 589 ? -20.297 -0.756 -10.781 1 93.62 589 TYR A C 1
ATOM 4772 O O . TYR A 1 589 ? -21.266 -0.742 -10.031 1 93.62 589 TYR A O 1
ATOM 4780 N N . ASP A 1 590 ? -19.234 -1.477 -10.547 1 90.38 590 ASP A N 1
ATOM 4781 C CA . ASP A 1 590 ? -19.141 -2.389 -9.406 1 90.38 590 ASP A CA 1
ATOM 4782 C C . ASP A 1 590 ? -19.125 -1.622 -8.086 1 90.38 590 ASP A C 1
ATOM 4784 O O . ASP A 1 590 ? -19.734 -2.062 -7.105 1 90.38 590 ASP A O 1
ATOM 4788 N N . GLN A 1 591 ? -18.469 -0.539 -8.086 1 87 591 GLN A N 1
ATOM 4789 C CA . GLN A 1 591 ? -18.375 0.265 -6.871 1 87 591 GLN A CA 1
ATOM 4790 C C . GLN A 1 591 ? -19.734 0.87 -6.52 1 87 591 GLN A C 1
ATOM 4792 O O . GLN A 1 591 ? -20.141 0.872 -5.355 1 87 591 GLN A O 1
ATOM 4797 N N . ILE A 1 592 ? -20.453 1.437 -7.484 1 89.94 592 ILE A N 1
ATOM 4798 C CA . ILE A 1 592 ? -21.75 2.039 -7.254 1 89.94 592 ILE A CA 1
ATOM 4799 C C . ILE A 1 592 ? -22.766 0.962 -6.848 1 89.94 592 ILE A C 1
ATOM 4801 O O . ILE A 1 592 ? -23.609 1.188 -5.977 1 89.94 592 ILE A O 1
ATOM 4805 N N . SER A 1 593 ? -22.609 -0.235 -7.516 1 90.06 593 SER A N 1
ATOM 4806 C CA . SER A 1 593 ? -23.5 -1.346 -7.164 1 90.06 593 SER A CA 1
ATOM 4807 C C . SER A 1 593 ? -23.266 -1.795 -5.727 1 90.06 593 SER A C 1
ATOM 4809 O O . SER A 1 593 ? -24.219 -2.096 -5.008 1 90.06 593 SER A O 1
ATOM 4811 N N . ALA A 1 594 ? -22.062 -1.855 -5.316 1 84.38 594 ALA A N 1
ATOM 4812 C CA . ALA A 1 594 ? -21.75 -2.219 -3.938 1 84.38 594 ALA A CA 1
ATOM 4813 C C . ALA A 1 594 ? -22.281 -1.174 -2.959 1 84.38 594 ALA A C 1
ATOM 4815 O O . ALA A 1 594 ? -22.766 -1.515 -1.875 1 84.38 594 ALA A O 1
ATOM 4816 N N . TYR A 1 595 ? -22.172 0.12 -3.369 1 84.81 595 TYR A N 1
ATOM 4817 C CA . TYR A 1 595 ? -22.703 1.199 -2.543 1 84.81 595 TYR A CA 1
ATOM 4818 C C . TYR A 1 595 ? -24.219 1.09 -2.402 1 84.81 595 TYR A C 1
ATOM 4820 O O . TYR A 1 595 ? -24.766 1.311 -1.319 1 84.81 595 TYR A O 1
ATOM 4828 N N . MET A 1 596 ? -24.922 0.76 -3.449 1 87.69 596 MET A N 1
ATOM 4829 C CA . MET A 1 596 ? -26.375 0.661 -3.465 1 87.69 596 MET A CA 1
ATOM 4830 C C . MET A 1 596 ? -26.859 -0.491 -2.586 1 87.69 596 MET A C 1
ATOM 4832 O O . MET A 1 596 ? -27.984 -0.479 -2.1 1 87.69 596 MET A O 1
ATOM 4836 N N . ASN A 1 597 ? -25.953 -1.429 -2.373 1 82.5 597 ASN A N 1
ATOM 4837 C CA . ASN A 1 597 ? -26.297 -2.549 -1.503 1 82.5 597 ASN A CA 1
ATOM 4838 C C . ASN A 1 597 ? -25.781 -2.336 -0.084 1 82.5 597 ASN A C 1
ATOM 4840 O O . ASN A 1 597 ? -25.859 -3.236 0.753 1 82.5 597 ASN A O 1
ATOM 4844 N N . SER A 1 598 ? -25.344 -1.181 0.222 1 81.62 598 SER A N 1
ATOM 4845 C CA . SER A 1 598 ? -24.812 -0.858 1.545 1 81.62 598 SER A CA 1
ATOM 4846 C C . SER A 1 598 ? -25.922 -0.353 2.471 1 81.62 598 SER A C 1
ATOM 4848 O O . SER A 1 598 ? -26.969 0.099 2.006 1 81.62 598 SER A O 1
ATOM 4850 N N . PRO A 1 599 ? -25.703 -0.488 3.809 1 77.75 599 PRO A N 1
ATOM 4851 C CA . PRO A 1 599 ? -26.688 0.029 4.758 1 77.75 599 PRO A CA 1
ATOM 4852 C C . PRO A 1 599 ? -26.859 1.545 4.672 1 77.75 599 PRO A C 1
ATOM 4854 O O . PRO A 1 599 ? -27.938 2.066 4.934 1 77.75 599 PRO A O 1
ATOM 4857 N N . ILE A 1 600 ? -25.875 2.211 4.242 1 77.31 600 ILE A N 1
ATOM 4858 C CA . ILE A 1 600 ? -25.922 3.664 4.125 1 77.31 600 ILE A CA 1
ATOM 4859 C C . ILE A 1 600 ? -26.906 4.059 3.021 1 77.31 600 ILE A C 1
ATOM 4861 O O . ILE A 1 600 ? -27.703 4.984 3.195 1 77.31 600 ILE A O 1
ATOM 4865 N N . TYR A 1 601 ? -26.812 3.355 1.935 1 83.75 601 TYR A N 1
ATOM 4866 C CA . TYR A 1 601 ? -27.719 3.625 0.827 1 83.75 601 TYR A CA 1
ATOM 4867 C C . TYR A 1 601 ? -29.156 3.295 1.209 1 83.75 601 TYR A C 1
ATOM 4869 O O . TYR A 1 601 ? -30.094 4.004 0.819 1 83.75 601 TYR A O 1
ATOM 4877 N N . GLU A 1 602 ? -29.328 2.262 1.996 1 82.56 602 GLU A N 1
ATOM 4878 C CA . GLU A 1 602 ? -30.672 1.893 2.455 1 82.56 602 GLU A CA 1
ATOM 4879 C C . GLU A 1 602 ? -31.25 2.961 3.377 1 82.56 602 GLU A C 1
ATOM 4881 O O . GLU A 1 602 ? -32.438 3.266 3.307 1 82.56 602 GLU A O 1
ATOM 4886 N N . SER A 1 603 ? -30.438 3.504 4.199 1 81.88 603 SER A N 1
ATOM 4887 C CA . SER A 1 603 ? -30.891 4.582 5.078 1 81.88 603 SER A CA 1
ATOM 4888 C C . SER A 1 603 ? -31.25 5.828 4.277 1 81.88 603 SER A C 1
ATOM 4890 O O . SER A 1 603 ? -32.219 6.508 4.598 1 81.88 603 SER A O 1
ATOM 4892 N N . LEU A 1 604 ? -30.422 6.113 3.281 1 82.56 604 LEU A N 1
ATOM 4893 C CA . LEU A 1 604 ? -30.719 7.254 2.42 1 82.56 604 LEU A CA 1
ATOM 4894 C C . LEU A 1 604 ? -32.062 7.066 1.709 1 82.56 604 LEU A C 1
ATOM 4896 O O . LEU A 1 604 ? -32.812 8.023 1.545 1 82.56 604 LEU A O 1
ATOM 4900 N N . LYS A 1 605 ? -32.375 5.832 1.284 1 85.38 605 LYS A N 1
ATOM 4901 C CA . LYS A 1 605 ? -33.656 5.523 0.63 1 85.38 605 LYS A CA 1
ATOM 4902 C C . LYS A 1 605 ? -34.812 5.719 1.586 1 85.38 605 LYS A C 1
ATOM 4904 O O . LYS A 1 605 ? -35.875 6.223 1.19 1 85.38 605 LYS A O 1
ATOM 4909 N N . GLU A 1 606 ? -34.562 5.332 2.805 1 82.44 606 GLU A N 1
ATOM 4910 C CA . GLU A 1 606 ? -35.594 5.492 3.822 1 82.44 606 GLU A CA 1
ATOM 4911 C C . GLU A 1 606 ? -35.875 6.965 4.094 1 82.44 606 GLU A C 1
ATOM 4913 O O . GLU A 1 606 ? -37.031 7.359 4.266 1 82.44 606 GLU A O 1
ATOM 4918 N N . TYR A 1 607 ? -34.906 7.73 4.113 1 78.31 607 TYR A N 1
ATOM 4919 C CA . TYR A 1 607 ? -35.062 9.156 4.355 1 78.31 607 TYR A CA 1
ATOM 4920 C C . TYR A 1 607 ? -35.75 9.828 3.18 1 78.31 607 TYR A C 1
ATOM 4922 O O . TYR A 1 607 ? -36.562 10.75 3.369 1 78.31 607 TYR A O 1
ATOM 4930 N N . ALA A 1 608 ? -35.375 9.391 2.021 1 82.12 608 ALA A N 1
ATOM 4931 C CA . ALA A 1 608 ? -36 9.961 0.823 1 82.12 608 ALA A CA 1
ATOM 4932 C C . ALA A 1 608 ? -37.5 9.625 0.758 1 82.12 608 ALA A C 1
ATOM 4934 O O . ALA A 1 608 ? -38.281 10.43 0.289 1 82.12 608 ALA A O 1
ATOM 4935 N N . ARG A 1 609 ? -37.938 8.43 1.299 1 76.75 609 ARG A N 1
ATOM 4936 C CA . ARG A 1 609 ? -39.344 7.973 1.24 1 76.75 609 ARG A CA 1
ATOM 4937 C C . ARG A 1 609 ? -40.156 8.57 2.375 1 76.75 609 ARG A C 1
ATOM 4939 O O . ARG A 1 609 ? -41.375 8.758 2.236 1 76.75 609 ARG A O 1
ATOM 4946 N N . SER A 1 610 ? -39.562 8.695 3.5 1 67.94 610 SER A N 1
ATOM 4947 C CA . SER A 1 610 ? -40.281 9.109 4.684 1 67.94 610 SER A CA 1
ATOM 4948 C C . SER A 1 610 ? -40.938 10.477 4.473 1 67.94 610 SER A C 1
ATOM 4950 O O . SER A 1 610 ? -41.969 10.773 5.082 1 67.94 610 SER A O 1
ATOM 4952 N N . ASN A 1 611 ? -40.406 11.344 3.57 1 60.31 611 ASN A N 1
ATOM 4953 C CA . ASN A 1 611 ? -41 12.664 3.475 1 60.31 611 ASN A CA 1
ATOM 4954 C C . ASN A 1 611 ? -41.656 12.875 2.117 1 60.31 611 ASN A C 1
ATOM 4956 O O . ASN A 1 611 ? -41.531 13.945 1.522 1 60.31 611 ASN A O 1
ATOM 4960 N N . ASP A 1 612 ? -42.25 11.789 1.622 1 55.53 612 ASP A N 1
ATOM 4961 C CA . ASP A 1 612 ? -43 11.891 0.369 1 55.53 612 ASP A CA 1
ATOM 4962 C C . ASP A 1 612 ? -44.125 12.906 0.483 1 55.53 612 ASP A C 1
ATOM 4964 O O . ASP A 1 612 ? -44.938 12.844 1.416 1 55.53 612 ASP A O 1
ATOM 4968 N N . PRO A 1 613 ? -44.031 14.086 -0.141 1 53.31 613 PRO A N 1
ATOM 4969 C CA . PRO A 1 613 ? -45.031 15.148 -0.057 1 53.31 613 PRO A CA 1
ATOM 4970 C C . PRO A 1 613 ? -46.469 14.617 -0.16 1 53.31 613 PRO A C 1
ATOM 4972 O O . PRO A 1 613 ? -47.438 15.336 0.121 1 53.31 613 PRO A O 1
ATOM 4975 N N . ARG A 1 614 ? -46.594 13.461 -0.747 1 50.66 614 ARG A N 1
ATOM 4976 C CA . ARG A 1 614 ? -47.969 12.969 -0.967 1 50.66 614 ARG A CA 1
ATOM 4977 C C . ARG A 1 614 ? -48.625 12.617 0.354 1 50.66 614 ARG A C 1
ATOM 4979 O O . ARG A 1 614 ? -49.844 12.406 0.398 1 50.66 614 ARG A O 1
ATOM 4986 N N . ILE A 1 615 ? -47.844 12.5 1.392 1 49.88 615 ILE A N 1
ATOM 4987 C CA . ILE A 1 615 ? -48.469 12.219 2.68 1 49.88 615 ILE A CA 1
ATOM 4988 C C . ILE A 1 615 ? -48.562 13.508 3.49 1 49.88 615 ILE A C 1
ATOM 4990 O O . ILE A 1 615 ? -47.562 14.023 3.982 1 49.88 615 ILE A O 1
ATOM 4994 N N . PRO A 1 616 ? -49.469 14.289 3.246 1 51.88 616 PRO A N 1
ATOM 4995 C CA . PRO A 1 616 ? -49.656 15.562 3.953 1 51.88 616 PRO A CA 1
ATOM 4996 C C . PRO A 1 616 ? -49.594 15.406 5.469 1 51.88 616 PRO A C 1
ATOM 4998 O O . PRO A 1 616 ? -50.438 14.75 6.07 1 51.88 616 PRO A O 1
ATOM 5001 N N . ILE A 1 617 ? -48.438 15.305 6.094 1 53.16 617 ILE A N 1
ATOM 5002 C CA . ILE A 1 617 ? -48.375 14.945 7.508 1 53.16 617 ILE A CA 1
ATOM 5003 C C . ILE A 1 617 ? -48.938 16.094 8.352 1 53.16 617 ILE A C 1
ATOM 5005 O O . ILE A 1 617 ? -49.312 15.891 9.508 1 53.16 617 ILE A O 1
ATOM 5009 N N . VAL A 1 618 ? -48.75 17.469 7.914 1 58.03 618 VAL A N 1
ATOM 5010 C CA . VAL A 1 618 ? -49.031 18.516 8.883 1 58.03 618 VAL A CA 1
ATOM 5011 C C . VAL A 1 618 ? -50.375 19.156 8.562 1 58.03 618 VAL A C 1
ATOM 5013 O O . VAL A 1 618 ? -50.688 19.422 7.395 1 58.03 618 VAL A O 1
ATOM 5016 N N . ASP A 1 619 ? -51.219 19.047 9.445 1 57.19 619 ASP A N 1
ATOM 5017 C CA . ASP A 1 619 ? -52.531 19.656 9.406 1 57.19 619 ASP A CA 1
ATOM 5018 C C . ASP A 1 619 ? -52.438 21.172 9.141 1 57.19 619 ASP A C 1
ATOM 5020 O O . ASP A 1 619 ? -51.438 21.797 9.477 1 57.19 619 ASP A O 1
ATOM 5024 N N . GLN A 1 620 ? -53.281 21.781 8.367 1 57.06 620 GLN A N 1
ATOM 5025 C CA . GLN A 1 620 ? -53.406 23.172 7.938 1 57.06 620 GLN A CA 1
ATOM 5026 C C . GLN A 1 620 ? -53.25 24.141 9.109 1 57.06 620 GLN A C 1
ATOM 5028 O O . GLN A 1 620 ? -52.656 25.203 8.969 1 57.06 620 GLN A O 1
ATOM 5033 N N . ASP A 1 621 ? -53.75 23.781 10.273 1 59.19 621 ASP A N 1
ATOM 5034 C CA . ASP A 1 621 ? -53.719 24.703 11.398 1 59.19 621 ASP A CA 1
ATOM 5035 C C . ASP A 1 621 ? -52.281 24.828 11.961 1 59.19 621 ASP A C 1
ATOM 5037 O O . ASP A 1 621 ? -51.906 25.891 12.453 1 59.19 621 ASP A O 1
ATOM 5041 N N . GLN A 1 622 ? -51.594 23.828 11.836 1 60.25 622 GLN A N 1
ATOM 5042 C CA . GLN A 1 622 ? -50.25 23.828 12.391 1 60.25 622 GLN A CA 1
ATOM 5043 C C . GLN A 1 622 ? -49.281 24.609 11.5 1 60.25 622 GLN A C 1
ATOM 5045 O O . GLN A 1 622 ? -48.25 25.125 11.977 1 60.25 622 GLN A O 1
ATOM 5050 N N . MET A 1 623 ? -49.594 24.719 10.398 1 63.25 623 MET A N 1
ATOM 5051 C CA . MET A 1 623 ? -48.812 25.469 9.43 1 63.25 623 MET A CA 1
ATOM 5052 C C . MET A 1 623 ? -48.844 26.969 9.742 1 63.25 623 MET A C 1
ATOM 5054 O O . MET A 1 623 ? -48.125 27.75 9.117 1 63.25 623 MET A O 1
ATOM 5058 N N . LYS A 1 624 ? -49.625 27.234 10.805 1 64 624 LYS A N 1
ATOM 5059 C CA . LYS A 1 624 ? -49.688 28.641 11.188 1 64 624 LYS A CA 1
ATOM 5060 C C . LYS A 1 624 ? -48.406 29.031 11.961 1 64 624 LYS A C 1
ATOM 5062 O O . LYS A 1 624 ? -48 30.188 11.945 1 64 624 LYS A O 1
ATOM 5067 N N . ASN A 1 625 ? -47.781 28.031 12.672 1 68.75 625 ASN A N 1
ATOM 5068 C CA . ASN A 1 625 ? -46.5 28.297 13.359 1 68.75 625 ASN A CA 1
ATOM 5069 C C . ASN A 1 625 ? -45.344 28.391 12.375 1 68.75 625 ASN A C 1
ATOM 5071 O O . ASN A 1 625 ? -45.062 27.438 11.648 1 68.75 625 ASN A O 1
ATOM 5075 N N . GLN A 1 626 ? -44.75 29.531 12.281 1 71.94 626 GLN A N 1
ATOM 5076 C CA . GLN A 1 626 ? -43.688 29.844 11.312 1 71.94 626 GLN A CA 1
ATOM 5077 C C . GLN A 1 626 ? -42.531 28.859 11.406 1 71.94 626 GLN A C 1
ATOM 5079 O O . GLN A 1 626 ? -41.938 28.484 10.398 1 71.94 626 GLN A O 1
ATOM 5084 N N . ASP A 1 627 ? -42.281 28.391 12.641 1 70.38 627 ASP A N 1
ATOM 5085 C CA . ASP A 1 627 ? -41.156 27.469 12.828 1 70.38 627 ASP A CA 1
ATOM 5086 C C . ASP A 1 627 ? -41.5 26.094 12.25 1 70.38 627 ASP A C 1
ATOM 5088 O O . ASP A 1 627 ? -40.625 25.438 11.672 1 70.38 627 ASP A O 1
ATOM 5092 N N . ILE A 1 628 ? -42.656 25.75 12.375 1 72.12 628 ILE A N 1
ATOM 5093 C CA . ILE A 1 628 ? -43.062 24.453 11.852 1 72.12 628 ILE A CA 1
ATOM 5094 C C . ILE A 1 628 ? -43.125 24.5 10.328 1 72.12 628 ILE A C 1
ATOM 5096 O O . ILE A 1 628 ? -42.75 23.531 9.656 1 72.12 628 ILE A O 1
ATOM 5100 N N . LYS A 1 629 ? -43.625 25.672 9.906 1 74.44 629 LYS A N 1
ATOM 5101 C CA . LYS A 1 629 ? -43.656 25.844 8.461 1 74.44 629 LYS A CA 1
ATOM 5102 C C . LYS A 1 629 ? -42.281 25.75 7.852 1 74.44 629 LYS A C 1
ATOM 5104 O O . LYS A 1 629 ? -42.062 25.094 6.824 1 74.44 629 LYS A O 1
ATOM 5109 N N . ARG A 1 630 ? -41.375 26.391 8.477 1 72.94 630 ARG A N 1
ATOM 5110 C CA . ARG A 1 630 ? -40 26.344 8.008 1 72.94 630 ARG A CA 1
ATOM 5111 C C . ARG A 1 630 ? -39.438 24.922 8.078 1 72.94 630 ARG A C 1
ATOM 5113 O O . ARG A 1 630 ? -38.719 24.5 7.168 1 72.94 630 ARG A O 1
ATOM 5120 N N . ALA A 1 631 ? -39.75 24.234 9.102 1 72 631 ALA A N 1
ATOM 5121 C CA . ALA A 1 631 ? -39.281 22.875 9.281 1 72 631 ALA A CA 1
ATOM 5122 C C . ALA A 1 631 ? -39.812 21.938 8.203 1 72 631 ALA A C 1
ATOM 5124 O O . ALA A 1 631 ? -39.125 21.047 7.719 1 72 631 ALA A O 1
ATOM 5125 N N . VAL A 1 632 ? -41.031 22.203 7.906 1 73.62 632 VAL A N 1
ATOM 5126 C CA . VAL A 1 632 ? -41.656 21.359 6.895 1 73.62 632 VAL A CA 1
ATOM 5127 C C . VAL A 1 632 ? -41.031 21.641 5.527 1 73.62 632 VAL A C 1
ATOM 5129 O O . VAL A 1 632 ? -40.812 20.703 4.75 1 73.62 632 VAL A O 1
ATOM 5132 N N . ILE A 1 633 ? -40.75 22.875 5.305 1 76.31 633 ILE A N 1
ATOM 5133 C CA . ILE A 1 633 ? -40.188 23.25 4.023 1 76.31 633 ILE A CA 1
ATOM 5134 C C . ILE A 1 633 ? -38.781 22.656 3.902 1 76.31 633 ILE A C 1
ATOM 5136 O O . ILE A 1 633 ? -38.406 22.141 2.848 1 76.31 633 ILE A O 1
ATOM 5140 N N . ILE A 1 634 ? -38.062 22.719 4.965 1 76.12 634 ILE A N 1
ATOM 5141 C CA . ILE A 1 634 ? -36.719 22.188 4.973 1 76.12 634 ILE A CA 1
ATOM 5142 C C . ILE A 1 634 ? -36.719 20.688 4.777 1 76.12 634 ILE A C 1
ATOM 5144 O O . ILE A 1 634 ? -35.906 20.125 4.027 1 76.12 634 ILE A O 1
ATOM 5148 N N . SER A 1 635 ? -37.625 20.031 5.43 1 75.75 635 SER A N 1
ATOM 5149 C CA . SER A 1 635 ? -37.75 18.594 5.332 1 75.75 635 SER A CA 1
ATOM 5150 C C . SER A 1 635 ? -38.125 18.156 3.922 1 75.75 635 SER A C 1
ATOM 5152 O O . SER A 1 635 ? -37.625 17.156 3.412 1 75.75 635 SER A O 1
ATOM 5154 N N . GLN A 1 636 ? -39.031 18.953 3.387 1 77.31 636 GLN A N 1
ATOM 5155 C CA . GLN A 1 636 ? -39.469 18.625 2.035 1 77.31 636 GLN A CA 1
ATOM 5156 C C . GLN A 1 636 ? -38.375 18.844 1.021 1 77.31 636 GLN A C 1
ATOM 5158 O O . GLN A 1 636 ? -38.188 18.047 0.107 1 77.31 636 GLN A O 1
ATOM 5163 N N . LYS A 1 637 ? -37.688 19.922 1.188 1 82.25 637 LYS A N 1
ATOM 5164 C CA . LYS A 1 637 ? -36.562 20.203 0.283 1 82.25 637 LYS A CA 1
ATOM 5165 C C . LYS A 1 637 ? -35.469 19.156 0.435 1 82.25 637 LYS A C 1
ATOM 5167 O O . LYS A 1 637 ? -34.844 18.766 -0.548 1 82.25 637 LYS A O 1
ATOM 5172 N N . GLN A 1 638 ? -35.312 18.734 1.638 1 81.81 638 GLN A N 1
ATOM 5173 C CA . GLN A 1 638 ? -34.312 17.719 1.894 1 81.81 638 GLN A CA 1
ATOM 5174 C C . GLN A 1 638 ? -34.688 16.391 1.235 1 81.81 638 GLN A C 1
ATOM 5176 O O . GLN A 1 638 ? -33.844 15.695 0.687 1 81.81 638 GLN A O 1
ATOM 5181 N N . SER A 1 639 ? -35.844 16.047 1.349 1 80.94 639 SER A N 1
ATOM 5182 C CA . SER A 1 639 ? -36.312 14.805 0.742 1 80.94 639 SER A CA 1
ATOM 5183 C C . SER A 1 639 ? -36.219 14.859 -0.778 1 80.94 639 SER A C 1
ATOM 5185 O O . SER A 1 639 ? -35.875 13.852 -1.417 1 80.94 639 SER A O 1
ATOM 5187 N N . THR A 1 640 ? -36.469 16.031 -1.291 1 83.75 640 THR A N 1
ATOM 5188 C CA . THR A 1 640 ? -36.344 16.203 -2.736 1 83.75 640 THR A CA 1
ATOM 5189 C C . THR A 1 640 ? -34.906 16.078 -3.168 1 83.75 640 THR A C 1
ATOM 5191 O O . THR A 1 640 ? -34.594 15.477 -4.203 1 83.75 640 THR A O 1
ATOM 5194 N N . ASN A 1 641 ? -34.062 16.656 -2.412 1 83.62 641 ASN A N 1
ATOM 5195 C CA . ASN A 1 641 ? -32.625 16.562 -2.719 1 83.62 641 ASN A CA 1
ATOM 5196 C C . ASN A 1 641 ? -32.156 15.117 -2.605 1 83.62 641 ASN A C 1
ATOM 5198 O O . ASN A 1 641 ? -31.312 14.672 -3.406 1 83.62 641 ASN A O 1
ATOM 5202 N N . ASP A 1 642 ? -32.656 14.43 -1.606 1 84.31 642 ASP A N 1
ATOM 5203 C CA . ASP A 1 642 ? -32.281 13.031 -1.44 1 84.31 642 ASP A CA 1
ATOM 5204 C C . ASP A 1 642 ? -32.781 12.18 -2.605 1 84.31 642 ASP A C 1
ATOM 5206 O O . ASP A 1 642 ? -32.062 11.289 -3.078 1 84.31 642 ASP A O 1
ATOM 5210 N N . ALA A 1 643 ? -33.969 12.469 -2.984 1 86.75 643 ALA A N 1
ATOM 5211 C CA . ALA A 1 643 ? -34.531 11.734 -4.113 1 86.75 643 ALA A CA 1
ATOM 5212 C C . ALA A 1 643 ? -33.75 12.008 -5.395 1 86.75 643 ALA A C 1
ATOM 5214 O O . ALA A 1 643 ? -33.562 11.117 -6.219 1 86.75 643 ALA A O 1
ATOM 5215 N N . ALA A 1 644 ? -33.344 13.242 -5.52 1 86.69 644 ALA A N 1
ATOM 5216 C CA . ALA A 1 644 ? -32.562 13.602 -6.688 1 86.69 644 ALA A CA 1
ATOM 5217 C C . ALA A 1 644 ? -31.188 12.914 -6.66 1 86.69 644 ALA A C 1
ATOM 5219 O O . ALA A 1 644 ? -30.672 12.508 -7.699 1 86.69 644 ALA A O 1
ATOM 5220 N N . GLU A 1 645 ? -30.672 12.883 -5.516 1 85.31 645 GLU A N 1
ATOM 5221 C CA . GLU A 1 645 ? -29.375 12.211 -5.363 1 85.31 645 GLU A CA 1
ATOM 5222 C C . GLU A 1 645 ? -29.5 10.719 -5.699 1 85.31 645 GLU A C 1
ATOM 5224 O O . GLU A 1 645 ? -28.609 10.156 -6.344 1 85.31 645 GLU A O 1
ATOM 5229 N N . LEU A 1 646 ? -30.562 10.094 -5.238 1 88.69 646 LEU A N 1
ATOM 5230 C CA . LEU A 1 646 ? -30.781 8.68 -5.52 1 88.69 646 LEU A CA 1
ATOM 5231 C C . LEU A 1 646 ? -30.938 8.438 -7.016 1 88.69 646 LEU A C 1
ATOM 5233 O O . LEU A 1 646 ? -30.422 7.465 -7.559 1 88.69 646 LEU A O 1
ATOM 5237 N N . LYS A 1 647 ? -31.625 9.344 -7.629 1 90.25 647 LYS A N 1
ATOM 5238 C CA . LYS A 1 647 ? -31.812 9.227 -9.07 1 90.25 647 LYS A CA 1
ATOM 5239 C C . LYS A 1 647 ? -30.5 9.406 -9.82 1 90.25 647 LYS A C 1
ATOM 5241 O O . LYS A 1 647 ? -30.234 8.727 -10.812 1 90.25 647 LYS A O 1
ATOM 5246 N N . ASN A 1 648 ? -29.719 10.352 -9.352 1 88.5 648 ASN A N 1
ATOM 5247 C CA . ASN A 1 648 ? -28.406 10.562 -9.969 1 88.5 648 ASN A CA 1
ATOM 5248 C C . ASN A 1 648 ? -27.516 9.336 -9.828 1 88.5 648 ASN A C 1
ATOM 5250 O O . ASN A 1 648 ? -26.766 9 -10.75 1 88.5 648 ASN A O 1
ATOM 5254 N N . ILE A 1 649 ? -27.531 8.688 -8.711 1 90.12 649 ILE A N 1
ATOM 5255 C CA . ILE A 1 649 ? -26.734 7.492 -8.469 1 90.12 649 ILE A CA 1
ATOM 5256 C C . ILE A 1 649 ? -27.172 6.379 -9.414 1 90.12 649 ILE A C 1
ATOM 5258 O O . ILE A 1 649 ? -26.344 5.68 -10 1 90.12 649 ILE A O 1
ATOM 5262 N N . GLU A 1 650 ? -28.453 6.266 -9.625 1 91.25 650 GLU A N 1
ATOM 5263 C CA . GLU A 1 650 ? -28.984 5.242 -10.516 1 91.25 650 GLU A CA 1
ATOM 5264 C C . GLU A 1 650 ? -28.609 5.527 -11.969 1 91.25 650 GLU A C 1
ATOM 5266 O O . GLU A 1 650 ? -28.281 4.605 -12.727 1 91.25 650 GLU A O 1
ATOM 5271 N N . GLN A 1 651 ? -28.672 6.781 -12.289 1 91.12 651 GLN A N 1
ATOM 5272 C CA . GLN A 1 651 ? -28.312 7.164 -13.648 1 91.12 651 GLN A CA 1
ATOM 5273 C C . GLN A 1 651 ? -26.828 6.934 -13.914 1 91.12 651 GLN A C 1
ATOM 5275 O O . GLN A 1 651 ? -26.438 6.496 -15 1 91.12 651 GLN A O 1
ATOM 5280 N N . GLU A 1 652 ? -26.047 7.301 -12.977 1 89.44 652 GLU A N 1
ATOM 5281 C CA . GLU A 1 652 ? -24.609 7.047 -13.109 1 89.44 652 GLU A CA 1
ATOM 5282 C C . GLU A 1 652 ? -24.328 5.555 -13.242 1 89.44 652 GLU A C 1
ATOM 5284 O O . GLU A 1 652 ? -23.469 5.148 -14.023 1 89.44 652 GLU A O 1
ATOM 5289 N N . LYS A 1 653 ? -24.953 4.734 -12.461 1 92.56 653 LYS A N 1
ATOM 5290 C CA . LYS A 1 653 ? -24.812 3.283 -12.547 1 92.56 653 LYS A CA 1
ATOM 5291 C C . LYS A 1 653 ? -25.125 2.779 -13.953 1 92.56 653 LYS A C 1
ATOM 5293 O O . LYS A 1 653 ? -24.359 1.996 -14.523 1 92.56 653 LYS A O 1
ATOM 5298 N N . ARG A 1 654 ? -26.234 3.283 -14.547 1 93.31 654 ARG A N 1
ATOM 5299 C CA . ARG A 1 654 ? -26.656 2.877 -15.883 1 93.31 654 ARG A CA 1
ATOM 5300 C C . ARG A 1 654 ? -25.656 3.328 -16.938 1 93.31 654 ARG A C 1
ATOM 5302 O O . ARG A 1 654 ? -25.406 2.605 -17.906 1 93.31 654 ARG A O 1
ATOM 5309 N N . ASN A 1 655 ? -25.172 4.516 -16.75 1 92.88 655 ASN A N 1
ATOM 5310 C CA . ASN A 1 655 ? -24.203 5.051 -17.703 1 92.88 655 ASN A CA 1
ATOM 5311 C C . ASN A 1 655 ? -22.906 4.234 -17.719 1 92.88 655 ASN A C 1
ATOM 5313 O O . ASN A 1 655 ? -22.375 3.939 -18.797 1 92.88 655 ASN A O 1
ATOM 5317 N N . TYR A 1 656 ? -22.406 3.896 -16.594 1 93.88 656 TYR A N 1
ATOM 5318 C CA . TYR A 1 656 ? -21.188 3.111 -16.531 1 93.88 656 TYR A CA 1
ATOM 5319 C C . TYR A 1 656 ? -21.406 1.697 -17.047 1 93.88 656 TYR A C 1
ATOM 5321 O O . TYR A 1 656 ? -20.531 1.118 -17.688 1 93.88 656 TYR A O 1
ATOM 5329 N N . LEU A 1 657 ? -22.578 1.094 -16.75 1 95.75 657 LEU A N 1
ATOM 5330 C CA . LEU A 1 657 ? -22.906 -0.217 -17.312 1 95.75 657 LEU A CA 1
ATOM 5331 C C . LEU A 1 657 ? -22.938 -0.175 -18.828 1 95.75 657 LEU A C 1
ATOM 5333 O O . LEU A 1 657 ? -22.375 -1.059 -19.484 1 95.75 657 LEU A O 1
ATOM 5337 N N . ALA A 1 658 ? -23.578 0.878 -19.344 1 95.12 658 ALA A N 1
ATOM 5338 C CA . ALA A 1 658 ? -23.688 1.034 -20.781 1 95.12 658 ALA A CA 1
ATOM 5339 C C . ALA A 1 658 ? -22.312 1.155 -21.422 1 95.12 658 ALA A C 1
ATOM 5341 O O . ALA A 1 658 ? -22.047 0.549 -22.469 1 95.12 658 ALA A O 1
ATOM 5342 N N . GLN A 1 659 ? -21.453 1.923 -20.828 1 94.12 659 GLN A N 1
ATOM 5343 C CA . GLN A 1 659 ? -20.094 2.1 -21.359 1 94.12 659 GLN A CA 1
ATOM 5344 C C . GLN A 1 659 ? -19.297 0.804 -21.266 1 94.12 659 GLN A C 1
ATOM 5346 O O . GLN A 1 659 ? -18.562 0.449 -22.188 1 94.12 659 GLN A O 1
ATOM 5351 N N . ALA A 1 660 ? -19.391 0.082 -20.141 1 95.38 660 ALA A N 1
ATOM 5352 C CA . ALA A 1 660 ? -18.672 -1.179 -19.969 1 95.38 660 ALA A CA 1
ATOM 5353 C C . ALA A 1 660 ? -19.109 -2.205 -21 1 95.38 660 ALA A C 1
ATOM 5355 O O . ALA A 1 660 ? -18.266 -2.826 -21.656 1 95.38 660 ALA A O 1
ATOM 5356 N N . LEU A 1 661 ? -20.438 -2.355 -21.219 1 95.88 661 LEU A N 1
ATOM 5357 C CA . LEU A 1 661 ? -20.953 -3.33 -22.172 1 95.88 661 LEU A CA 1
ATOM 5358 C C . LEU A 1 661 ? -20.562 -2.955 -23.609 1 95.88 661 LEU A C 1
ATOM 5360 O O . LEU A 1 661 ? -20.125 -3.812 -24.375 1 95.88 661 LEU A O 1
ATOM 5364 N N . LYS A 1 662 ? -20.656 -1.659 -23.906 1 93.88 662 LYS A N 1
ATOM 5365 C CA . LYS A 1 662 ? -20.344 -1.18 -25.25 1 93.88 662 LYS A CA 1
ATOM 5366 C C . LYS A 1 662 ? -18.891 -1.48 -25.609 1 93.88 662 LYS A C 1
ATOM 5368 O O . LYS A 1 662 ? -18.625 -2.049 -26.672 1 93.88 662 LYS A O 1
ATOM 5373 N N . TYR A 1 663 ? -18.062 -1.2 -24.781 1 93.5 663 TYR A N 1
ATOM 5374 C CA . TYR A 1 663 ? -16.641 -1.306 -25.141 1 93.5 663 TYR A CA 1
ATOM 5375 C C . TYR A 1 663 ? -16.125 -2.721 -24.906 1 93.5 663 TYR A C 1
ATOM 5377 O O . TYR A 1 663 ? -15.164 -3.15 -25.547 1 93.5 663 TYR A O 1
ATOM 5385 N N . TYR A 1 664 ? -16.703 -3.547 -23.969 1 94.12 664 TYR A N 1
ATOM 5386 C CA . TYR A 1 664 ? -16.391 -4.973 -23.922 1 94.12 664 TYR A CA 1
ATOM 5387 C C . TYR A 1 664 ? -16.766 -5.656 -25.234 1 94.12 664 TYR A C 1
ATOM 5389 O O . TYR A 1 664 ? -16.016 -6.477 -25.75 1 94.12 664 TYR A O 1
ATOM 5397 N N . LEU A 1 665 ? -17.938 -5.312 -25.766 1 94.69 665 LEU A N 1
ATOM 5398 C CA . LEU A 1 665 ? -18.422 -5.891 -27.016 1 94.69 665 LEU A CA 1
ATOM 5399 C C . LEU A 1 665 ? -17.516 -5.5 -28.172 1 94.69 665 LEU A C 1
ATOM 5401 O O . LEU A 1 665 ? -17.156 -6.348 -29 1 94.69 665 LEU A O 1
ATOM 5405 N N . LYS A 1 666 ? -17.141 -4.242 -28.188 1 91.62 666 LYS A N 1
ATOM 5406 C CA . LYS A 1 666 ? -16.266 -3.777 -29.266 1 91.62 666 LYS A CA 1
ATOM 5407 C C . LYS A 1 666 ? -14.906 -4.477 -29.203 1 91.62 666 LYS A C 1
ATOM 5409 O O . LYS A 1 666 ? -14.352 -4.84 -30.25 1 91.62 666 LYS A O 1
ATOM 5414 N N . THR A 1 667 ? -14.414 -4.637 -28.047 1 91.69 667 THR A N 1
ATOM 5415 C CA . THR A 1 667 ? -13.117 -5.293 -27.875 1 91.69 667 THR A CA 1
ATOM 5416 C C . THR A 1 667 ? -13.203 -6.762 -28.281 1 91.69 667 THR A C 1
ATOM 5418 O O . THR A 1 667 ? -12.297 -7.281 -28.938 1 91.69 667 THR A O 1
ATOM 5421 N N . LEU A 1 668 ? -14.234 -7.453 -27.875 1 93.06 668 LEU A N 1
ATOM 5422 C CA . LEU A 1 668 ? -14.391 -8.875 -28.172 1 93.06 668 LEU A CA 1
ATOM 5423 C C . LEU A 1 668 ? -14.609 -9.102 -29.672 1 93.06 668 LEU A C 1
ATOM 5425 O O . LEU A 1 668 ? -14.242 -10.148 -30.203 1 93.06 668 LEU A O 1
ATOM 5429 N N . CYS A 1 669 ? -15.125 -8.102 -30.344 1 91.31 669 CYS A N 1
ATOM 5430 C CA . CYS A 1 669 ? -15.359 -8.203 -31.781 1 91.31 669 CYS A CA 1
ATOM 5431 C C . CYS A 1 669 ? -14.062 -8 -32.562 1 91.31 669 CYS A C 1
ATOM 5433 O O . CYS A 1 669 ? -13.836 -8.648 -33.594 1 91.31 669 CYS A O 1
ATOM 5435 N N . ASN A 1 670 ? -13.18 -7.16 -31.953 1 85.06 670 ASN A N 1
ATOM 5436 C CA . ASN A 1 670 ? -12.078 -6.688 -32.781 1 85.06 670 ASN A CA 1
ATOM 5437 C C . ASN A 1 670 ? -10.742 -7.285 -32.344 1 85.06 670 ASN A C 1
ATOM 5439 O O . ASN A 1 670 ? -9.727 -7.125 -33.031 1 85.06 670 ASN A O 1
ATOM 5443 N N . SER A 1 671 ? -10.75 -7.941 -31.203 1 84.88 671 SER A N 1
ATOM 5444 C CA . SER A 1 671 ? -9.445 -8.391 -30.719 1 84.88 671 SER A CA 1
ATOM 5445 C C . SER A 1 671 ? -9.5 -9.844 -30.266 1 84.88 671 SER A C 1
ATOM 5447 O O . SER A 1 671 ? -10.539 -10.328 -29.812 1 84.88 671 SER A O 1
ATOM 5449 N N . GLU A 1 672 ? -8.344 -10.555 -30.328 1 84.5 672 GLU A N 1
ATOM 5450 C CA . GLU A 1 672 ? -8.211 -11.938 -29.875 1 84.5 672 GLU A CA 1
ATOM 5451 C C . GLU A 1 672 ? -7.316 -12.031 -28.656 1 84.5 672 GLU A C 1
ATOM 5453 O O . GLU A 1 672 ? -7.145 -13.109 -28.078 1 84.5 672 GLU A O 1
ATOM 5458 N N . GLU A 1 673 ? -6.875 -10.977 -28.188 1 82.25 673 GLU A N 1
ATOM 5459 C CA . GLU A 1 673 ? -5.953 -10.992 -27.062 1 82.25 673 GLU A CA 1
ATOM 5460 C C . GLU A 1 673 ? -6.707 -10.992 -25.734 1 82.25 673 GLU A C 1
ATOM 5462 O O . GLU A 1 673 ? -6.172 -11.414 -24.703 1 82.25 673 GLU A O 1
ATOM 5467 N N . HIS A 1 674 ? -8.008 -10.586 -25.766 1 87.81 674 HIS A N 1
ATOM 5468 C CA . HIS A 1 674 ? -8.766 -10.438 -24.531 1 87.81 674 HIS A CA 1
ATOM 5469 C C . HIS A 1 674 ? -10.023 -11.297 -24.547 1 87.81 674 HIS A C 1
ATOM 5471 O O . HIS A 1 674 ? -11.102 -10.82 -24.203 1 87.81 674 HIS A O 1
ATOM 5477 N N . ASN A 1 675 ? -9.875 -12.531 -24.859 1 88.69 675 ASN A N 1
ATOM 5478 C CA . ASN A 1 675 ? -11.023 -13.414 -25 1 88.69 675 ASN A CA 1
ATOM 5479 C C . ASN A 1 675 ? -11.68 -13.727 -23.656 1 88.69 675 ASN A C 1
ATOM 5481 O O . ASN A 1 675 ? -12.875 -14.016 -23.594 1 88.69 675 ASN A O 1
ATOM 5485 N N . LEU A 1 676 ? -10.953 -13.664 -22.594 1 88.75 676 LEU A N 1
ATOM 5486 C CA . LEU A 1 676 ? -11.477 -14.008 -21.266 1 88.75 676 LEU A CA 1
ATOM 5487 C C . LEU A 1 676 ? -12.477 -12.961 -20.781 1 88.75 676 LEU A C 1
ATOM 5489 O O . LEU A 1 676 ? -13.219 -13.203 -19.828 1 88.75 676 LEU A O 1
ATOM 5493 N N . LEU A 1 677 ? -12.609 -11.828 -21.5 1 92.25 677 LEU A N 1
ATOM 5494 C CA . LEU A 1 677 ? -13.547 -10.773 -21.125 1 92.25 677 LEU A CA 1
ATOM 5495 C C . LEU A 1 677 ? -14.984 -11.219 -21.375 1 92.25 677 LEU A C 1
ATOM 5497 O O . LEU A 1 677 ? -15.922 -10.594 -20.875 1 92.25 677 LEU A O 1
ATOM 5501 N N . ILE A 1 678 ? -15.141 -12.344 -22.141 1 93.88 678 ILE A N 1
ATOM 5502 C CA . ILE A 1 678 ? -16.469 -12.859 -22.438 1 93.88 678 ILE A CA 1
ATOM 5503 C C . ILE A 1 678 ? -17.156 -13.281 -21.141 1 93.88 678 ILE A C 1
ATOM 5505 O O . ILE A 1 678 ? -18.375 -13.148 -21 1 93.88 678 ILE A O 1
ATOM 5509 N N . PHE A 1 679 ? -16.391 -13.766 -20.188 1 92.5 679 PHE A N 1
ATOM 5510 C CA . PHE A 1 679 ? -16.953 -14.195 -18.906 1 92.5 679 PHE A CA 1
ATOM 5511 C C . PHE A 1 679 ? -17.578 -13.023 -18.156 1 92.5 679 PHE A C 1
ATOM 5513 O O . PHE A 1 679 ? -18.656 -13.141 -17.609 1 92.5 679 PHE A O 1
ATOM 5520 N N . ARG A 1 680 ? -16.891 -11.867 -18.203 1 92.38 680 ARG A N 1
ATOM 5521 C CA . ARG A 1 680 ? -17.406 -10.695 -17.5 1 92.38 680 ARG A CA 1
ATOM 5522 C C . ARG A 1 680 ? -18.609 -10.109 -18.234 1 92.38 680 ARG A C 1
ATOM 5524 O O . ARG A 1 680 ? -19.562 -9.656 -17.594 1 92.38 680 ARG A O 1
ATOM 5531 N N . LEU A 1 681 ? -18.531 -10.102 -19.578 1 94.56 681 LEU A N 1
ATOM 5532 C CA . LEU A 1 681 ? -19.656 -9.602 -20.359 1 94.56 681 LEU A CA 1
ATOM 5533 C C . LEU A 1 681 ? -20.922 -10.391 -20.047 1 94.56 681 LEU A C 1
ATOM 5535 O O . LEU A 1 681 ? -21.969 -9.805 -19.797 1 94.56 681 LEU A O 1
ATOM 5539 N N . VAL A 1 682 ? -20.797 -11.703 -20 1 93.62 682 VAL A N 1
ATOM 5540 C CA . VAL A 1 682 ? -21.969 -12.555 -19.75 1 93.62 682 VAL A CA 1
ATOM 5541 C C . VAL A 1 682 ? -22.422 -12.375 -18.297 1 93.62 682 VAL A C 1
ATOM 5543 O O . VAL A 1 682 ? -23.625 -12.414 -18.016 1 93.62 682 VAL A O 1
ATOM 5546 N N . ALA A 1 683 ? -21.516 -12.18 -17.391 1 91.5 683 ALA A N 1
ATOM 5547 C CA . ALA A 1 683 ? -21.875 -11.938 -16 1 91.5 683 ALA A CA 1
ATOM 5548 C C . ALA A 1 683 ? -22.703 -10.672 -15.859 1 91.5 683 ALA A C 1
ATOM 5550 O O . ALA A 1 683 ? -23.719 -10.656 -15.156 1 91.5 683 ALA A O 1
ATOM 5551 N N . LEU A 1 684 ? -22.234 -9.578 -16.531 1 93.62 684 LEU A N 1
ATOM 5552 C CA . LEU A 1 684 ? -22.969 -8.32 -16.516 1 93.62 684 LEU A CA 1
ATOM 5553 C C . LEU A 1 684 ? -24.359 -8.477 -17.141 1 93.62 684 LEU A C 1
ATOM 5555 O O . LEU A 1 684 ? -25.328 -7.906 -16.656 1 93.62 684 LEU A O 1
ATOM 5559 N N . TRP A 1 685 ? -24.438 -9.258 -18.219 1 92.88 685 TRP A N 1
ATOM 5560 C CA . TRP A 1 685 ? -25.688 -9.508 -18.922 1 92.88 685 TRP A CA 1
ATOM 5561 C C . TRP A 1 685 ? -26.656 -10.281 -18.031 1 92.88 685 TRP A C 1
ATOM 5563 O O . TRP A 1 685 ? -27.828 -9.914 -17.922 1 92.88 685 TRP A O 1
ATOM 5573 N N . LEU A 1 686 ? -26.188 -11.305 -17.312 1 89.12 686 LEU A N 1
ATOM 5574 C CA . LEU A 1 686 ? -27.031 -12.141 -16.469 1 89.12 686 LEU A CA 1
ATOM 5575 C C . LEU A 1 686 ? -27.547 -11.359 -15.258 1 89.12 686 LEU A C 1
ATOM 5577 O O . LEU A 1 686 ? -28.672 -11.555 -14.82 1 89.12 686 LEU A O 1
ATOM 5581 N N . ASP A 1 687 ? -26.75 -10.477 -14.766 1 87.62 687 ASP A N 1
ATOM 5582 C CA . ASP A 1 687 ? -27.141 -9.648 -13.625 1 87.62 687 ASP A CA 1
ATOM 5583 C C . ASP A 1 687 ? -28.219 -8.656 -14.016 1 87.62 687 ASP A C 1
ATOM 5585 O O . ASP A 1 687 ? -28.969 -8.18 -13.164 1 87.62 687 ASP A O 1
ATOM 5589 N N . ASN A 1 688 ? -28.234 -8.359 -15.344 1 91.62 688 ASN A N 1
ATOM 5590 C CA . ASN A 1 688 ? -29.203 -7.383 -15.844 1 91.62 688 ASN A CA 1
ATOM 5591 C C . ASN A 1 688 ? -30.109 -7.992 -16.906 1 91.62 688 ASN A C 1
ATOM 5593 O O . ASN A 1 688 ? -30.453 -7.336 -17.891 1 91.62 688 ASN A O 1
ATOM 5597 N N . MET A 1 689 ? -30.516 -9.273 -16.75 1 89.06 689 MET A N 1
ATOM 5598 C CA . MET A 1 689 ? -31.25 -10.008 -17.766 1 89.06 689 MET A CA 1
ATOM 5599 C C . MET A 1 689 ? -32.656 -9.453 -17.906 1 89.06 689 MET A C 1
ATOM 5601 O O . MET A 1 689 ? -33.25 -9.523 -19 1 89.06 689 MET A O 1
ATOM 5605 N N . LEU A 1 690 ? -33.125 -8.773 -16.812 1 86.38 690 LEU A N 1
ATOM 5606 C CA . LEU A 1 690 ? -34.5 -8.289 -16.844 1 86.38 690 LEU A CA 1
ATOM 5607 C C . LEU A 1 690 ? -34.562 -6.844 -17.328 1 86.38 690 LEU A C 1
ATOM 5609 O O . LEU A 1 690 ? -35.625 -6.285 -17.516 1 86.38 690 LEU A O 1
ATOM 5613 N N . ASP A 1 691 ? -33.406 -6.297 -17.547 1 88.94 691 ASP A N 1
ATOM 5614 C CA . ASP A 1 691 ? -33.344 -4.906 -17.984 1 88.94 691 ASP A CA 1
ATOM 5615 C C . ASP A 1 691 ? -33.531 -4.801 -19.5 1 88.94 691 ASP A C 1
ATOM 5617 O O . ASP A 1 691 ? -32.688 -5.227 -20.266 1 88.94 691 ASP A O 1
ATOM 5621 N N . ASN A 1 692 ? -34.562 -4.211 -19.953 1 86.88 692 ASN A N 1
ATOM 5622 C CA . ASN A 1 692 ? -34.906 -4.113 -21.375 1 86.88 692 ASN A CA 1
ATOM 5623 C C . ASN A 1 692 ? -33.906 -3.217 -22.125 1 86.88 692 ASN A C 1
ATOM 5625 O O . ASN A 1 692 ? -33.625 -3.465 -23.297 1 86.88 692 ASN A O 1
ATOM 5629 N N . GLU A 1 693 ? -33.469 -2.209 -21.438 1 88.06 693 GLU A N 1
ATOM 5630 C CA . GLU A 1 693 ? -32.531 -1.311 -22.109 1 88.06 693 GLU A CA 1
ATOM 5631 C C . GLU A 1 693 ? -31.234 -2.033 -22.469 1 88.06 693 GLU A C 1
ATOM 5633 O O . GLU A 1 693 ? -30.656 -1.793 -23.531 1 88.06 693 GLU A O 1
ATOM 5638 N N . VAL A 1 694 ? -30.828 -2.9 -21.578 1 90.62 694 VAL A N 1
ATOM 5639 C CA . VAL A 1 694 ? -29.594 -3.662 -21.812 1 90.62 694 VAL A CA 1
ATOM 5640 C C . VAL A 1 694 ? -29.797 -4.617 -22.984 1 90.62 694 VAL A C 1
ATOM 5642 O O . VAL A 1 694 ? -28.953 -4.68 -23.875 1 90.62 694 VAL A O 1
ATOM 5645 N N . ASN A 1 695 ? -30.875 -5.312 -23.078 1 89.12 695 ASN A N 1
ATOM 5646 C CA . ASN A 1 695 ? -31.125 -6.336 -24.094 1 89.12 695 ASN A CA 1
ATOM 5647 C C . ASN A 1 695 ? -31.453 -5.719 -25.453 1 89.12 695 ASN A C 1
ATOM 5649 O O . ASN A 1 695 ? -31.062 -6.254 -26.484 1 89.12 695 ASN A O 1
ATOM 5653 N N . GLU A 1 696 ? -32.062 -4.566 -25.406 1 85.19 696 GLU A N 1
ATOM 5654 C CA . GLU A 1 696 ? -32.531 -3.988 -26.672 1 85.19 696 GLU A CA 1
ATOM 5655 C C . GLU A 1 696 ? -31.469 -3.09 -27.281 1 85.19 696 GLU A C 1
ATOM 5657 O O . GLU A 1 696 ? -31.188 -3.176 -28.484 1 85.19 696 GLU A O 1
ATOM 5662 N N . GLU A 1 697 ? -30.812 -2.277 -26.438 1 82.94 697 GLU A N 1
ATOM 5663 C CA . GLU A 1 697 ? -29.953 -1.241 -27 1 82.94 697 GLU A CA 1
ATOM 5664 C C . GLU A 1 697 ? -28.484 -1.568 -26.766 1 82.94 697 GLU A C 1
ATOM 5666 O O . GLU A 1 697 ? -27.656 -1.443 -27.688 1 82.94 697 GLU A O 1
ATOM 5671 N N . LEU A 1 698 ? -28.156 -2.068 -25.719 1 84.56 698 LEU A N 1
ATOM 5672 C CA . LEU A 1 698 ? -26.75 -2.137 -25.328 1 84.56 698 LEU A CA 1
ATOM 5673 C C . LEU A 1 698 ? -26.078 -3.379 -25.922 1 84.56 698 LEU A C 1
ATOM 5675 O O . LEU A 1 698 ? -24.875 -3.396 -26.141 1 84.56 698 LEU A O 1
ATOM 5679 N N . LEU A 1 699 ? -26.922 -4.461 -26.188 1 87.69 699 LEU A N 1
ATOM 5680 C CA . LEU A 1 699 ? -26.328 -5.699 -26.672 1 87.69 699 LEU A CA 1
ATOM 5681 C C . LEU A 1 699 ? -26.656 -5.938 -28.141 1 87.69 699 LEU A C 1
ATOM 5683 O O . LEU A 1 699 ? -26.797 -7.082 -28.578 1 87.69 699 LEU A O 1
ATOM 5687 N N . ASP A 1 700 ? -26.719 -4.84 -28.859 1 84.38 700 ASP A N 1
ATOM 5688 C CA . ASP A 1 700 ? -27.047 -4.93 -30.281 1 84.38 700 ASP A CA 1
ATOM 5689 C C . ASP A 1 700 ? -25.938 -5.613 -31.062 1 84.38 700 ASP A C 1
ATOM 5691 O O . ASP A 1 700 ? -26.188 -6.316 -32.031 1 84.38 700 ASP A O 1
ATOM 5695 N N . GLU A 1 701 ? -24.734 -5.484 -30.609 1 87.25 701 GLU A N 1
ATOM 5696 C CA . GLU A 1 701 ? -23.578 -6.016 -31.328 1 87.25 701 GLU A CA 1
ATOM 5697 C C . GLU A 1 701 ? -23.203 -7.41 -30.828 1 87.25 701 GLU A C 1
ATOM 5699 O O . GLU A 1 701 ? -22.141 -7.938 -31.172 1 87.25 701 GLU A O 1
ATOM 5704 N N . LEU A 1 702 ? -24.031 -8.055 -30.141 1 91.44 702 LEU A N 1
ATOM 5705 C CA . LEU A 1 702 ? -23.75 -9.359 -29.531 1 91.44 702 LEU A CA 1
ATOM 5706 C C . LEU A 1 702 ? -23.578 -10.422 -30.609 1 91.44 702 LEU A C 1
ATOM 5708 O O . LEU A 1 702 ? -22.75 -11.328 -30.469 1 91.44 702 LEU A O 1
ATOM 5712 N N . ASP A 1 703 ? -24.25 -10.211 -31.703 1 89.12 703 ASP A N 1
ATOM 5713 C CA . ASP A 1 703 ? -24.219 -11.188 -32.781 1 89.12 703 ASP A CA 1
ATOM 5714 C C . ASP A 1 703 ? -22.922 -11.102 -33.594 1 89.12 703 ASP A C 1
ATOM 5716 O O . ASP A 1 703 ? -22.562 -12.039 -34.281 1 89.12 703 ASP A O 1
ATOM 5720 N N . ASN A 1 704 ? -22.25 -10.023 -33.344 1 91.62 704 ASN A N 1
ATOM 5721 C CA . ASN A 1 704 ? -21 -9.836 -34.094 1 91.62 704 ASN A CA 1
ATOM 5722 C C . ASN A 1 704 ? -19.812 -10.461 -33.344 1 91.62 704 ASN A C 1
ATOM 5724 O O . ASN A 1 704 ? -18.719 -10.586 -33.906 1 91.62 704 ASN A O 1
ATOM 5728 N N . VAL A 1 705 ? -20.047 -10.898 -32.188 1 94.5 705 VAL A N 1
ATOM 5729 C CA . VAL A 1 705 ? -18.969 -11.547 -31.422 1 94.5 705 VAL A CA 1
ATOM 5730 C C . VAL A 1 705 ? -18.766 -12.969 -31.938 1 94.5 705 VAL A C 1
ATOM 5732 O O . VAL A 1 705 ? -19.719 -13.734 -32.062 1 94.5 705 VAL A O 1
ATOM 5735 N N . PRO A 1 706 ? -17.547 -13.273 -32.281 1 94.25 706 PRO A N 1
ATOM 5736 C CA . PRO A 1 706 ? -17.312 -14.641 -32.75 1 94.25 706 PRO A CA 1
ATOM 5737 C C . PRO A 1 706 ? -17.828 -15.695 -31.797 1 94.25 706 PRO A C 1
ATOM 5739 O O . PRO A 1 706 ? -17.656 -15.555 -30.578 1 94.25 706 PRO A O 1
ATOM 5742 N N . SER A 1 707 ? -18.438 -16.766 -32.25 1 94.62 707 SER A N 1
ATOM 5743 C CA . SER A 1 707 ? -19.141 -17.766 -31.453 1 94.62 707 SER A CA 1
ATOM 5744 C C . SER A 1 707 ? -18.172 -18.578 -30.594 1 94.62 707 SER A C 1
ATOM 5746 O O . SER A 1 707 ? -18.531 -19.062 -29.531 1 94.62 707 SER A O 1
ATOM 5748 N N . PHE A 1 708 ? -16.891 -18.781 -31.125 1 94.81 708 PHE A N 1
ATOM 5749 C CA . PHE A 1 708 ? -15.961 -19.625 -30.391 1 94.81 708 PHE A CA 1
ATOM 5750 C C . PHE A 1 708 ? -15.672 -19.031 -29 1 94.81 708 PHE A C 1
ATOM 5752 O O . PHE A 1 708 ? -15.273 -19.75 -28.094 1 94.81 708 PHE A O 1
ATOM 5759 N N . LYS A 1 709 ? -15.898 -17.688 -28.844 1 94.75 709 LYS A N 1
ATOM 5760 C CA . LYS A 1 709 ? -15.641 -17.031 -27.562 1 94.75 709 LYS A CA 1
ATOM 5761 C C . LYS A 1 709 ? -16.719 -17.391 -26.547 1 94.75 709 LYS A C 1
ATOM 5763 O O . LYS A 1 709 ? -16.5 -17.281 -25.328 1 94.75 709 LYS A O 1
ATOM 5768 N N . PHE A 1 710 ? -17.938 -17.859 -26.984 1 95.38 710 PHE A N 1
ATOM 5769 C CA . PHE A 1 710 ? -19.047 -18.203 -26.109 1 95.38 710 PHE A CA 1
ATOM 5770 C C . PHE A 1 710 ? -18.984 -19.672 -25.688 1 95.38 710 PHE A C 1
ATOM 5772 O O . PHE A 1 710 ? -19.656 -20.094 -24.75 1 95.38 710 PHE A O 1
ATOM 5779 N N . VAL A 1 711 ? -18.203 -20.484 -26.375 1 94.69 711 VAL A N 1
ATOM 5780 C CA . VAL A 1 711 ? -18.219 -21.938 -26.266 1 94.69 711 VAL A CA 1
ATOM 5781 C C . VAL A 1 711 ? -17.875 -22.344 -24.828 1 94.69 711 VAL A C 1
ATOM 5783 O O . VAL A 1 711 ? -18.531 -23.219 -24.266 1 94.69 711 VAL A O 1
ATOM 5786 N N . PRO A 1 712 ? -16.906 -21.688 -24.188 1 91.88 712 PRO A N 1
ATOM 5787 C CA . PRO A 1 712 ? -16.594 -22.094 -22.812 1 91.88 712 PRO A CA 1
ATOM 5788 C C . PRO A 1 712 ? -17.75 -21.844 -21.844 1 91.88 712 PRO A C 1
ATOM 5790 O O . PRO A 1 712 ? -17.781 -22.422 -20.75 1 91.88 712 PRO A O 1
ATOM 5793 N N . LEU A 1 713 ? -18.734 -21.031 -22.25 1 93.62 713 LEU A N 1
ATOM 5794 C CA . LEU A 1 713 ? -19.844 -20.656 -21.359 1 93.62 713 LEU A CA 1
ATOM 5795 C C . LEU A 1 713 ? -21.141 -21.297 -21.812 1 93.62 713 LEU A C 1
ATOM 5797 O O . LEU A 1 713 ? -22.219 -20.938 -21.344 1 93.62 713 LEU A O 1
ATOM 5801 N N . VAL A 1 714 ? -21.109 -22.25 -22.656 1 94.25 714 VAL A N 1
ATOM 5802 C CA . VAL A 1 714 ? -22.297 -22.891 -23.234 1 94.25 714 VAL A CA 1
ATOM 5803 C C . VAL A 1 714 ? -23.156 -23.484 -22.125 1 94.25 714 VAL A C 1
ATOM 5805 O O . VAL A 1 714 ? -24.375 -23.297 -22.109 1 94.25 714 VAL A O 1
ATOM 5808 N N . PRO A 1 715 ? -22.578 -24.156 -21.078 1 91.5 715 PRO A N 1
ATOM 5809 C CA . PRO A 1 715 ? -23.438 -24.688 -20.016 1 91.5 715 PRO A CA 1
ATOM 5810 C C . PRO A 1 715 ? -24.188 -23.594 -19.266 1 91.5 715 PRO A C 1
ATOM 5812 O O . PRO A 1 715 ? -25.344 -23.781 -18.891 1 91.5 715 PRO A O 1
ATOM 5815 N N . GLN A 1 716 ? -23.594 -22.453 -19.078 1 91.56 716 GLN A N 1
ATOM 5816 C CA . GLN A 1 716 ? -24.219 -21.328 -18.391 1 91.56 716 GLN A CA 1
ATOM 5817 C C . GLN A 1 716 ? -25.344 -20.719 -19.234 1 91.56 716 GLN A C 1
ATOM 5819 O O . GLN A 1 716 ? -26.391 -20.344 -18.719 1 91.56 716 GLN A O 1
ATOM 5824 N N . LEU A 1 717 ? -25.062 -20.625 -20.5 1 94 717 LEU A N 1
ATOM 5825 C CA . LEU A 1 717 ? -26.047 -20.047 -21.422 1 94 717 LEU A CA 1
ATOM 5826 C C . LEU A 1 717 ? -27.219 -21 -21.641 1 94 717 LEU A C 1
ATOM 5828 O O . LEU A 1 717 ? -28.375 -20.578 -21.703 1 94 717 LEU A O 1
ATOM 5832 N N . ALA A 1 718 ? -26.922 -22.281 -21.719 1 93.06 718 ALA A N 1
ATOM 5833 C CA . ALA A 1 718 ? -27.938 -23.297 -21.969 1 93.06 718 ALA A CA 1
ATOM 5834 C C . ALA A 1 718 ? -28.953 -23.359 -20.828 1 93.06 718 ALA A C 1
ATOM 5836 O O . ALA A 1 718 ? -30.109 -23.719 -21.031 1 93.06 718 ALA A O 1
ATOM 5837 N N . ALA A 1 719 ? -28.547 -23 -19.641 1 89.62 719 ALA A N 1
ATOM 5838 C CA . ALA A 1 719 ? -29.438 -23 -18.484 1 89.62 719 ALA A CA 1
ATOM 5839 C C . ALA A 1 719 ? -30.562 -21.969 -18.656 1 89.62 719 ALA A C 1
ATOM 5841 O O . ALA A 1 719 ? -31.594 -22.062 -18 1 89.62 719 ALA A O 1
ATOM 5842 N N . HIS A 1 720 ? -30.406 -21.031 -19.688 1 90.31 720 HIS A N 1
ATOM 5843 C CA . HIS A 1 720 ? -31.391 -19.969 -19.859 1 90.31 720 HIS A CA 1
ATOM 5844 C C . HIS A 1 720 ? -32.125 -20.109 -21.172 1 90.31 720 HIS A C 1
ATOM 5846 O O . HIS A 1 720 ? -32.906 -19.219 -21.562 1 90.31 720 HIS A O 1
ATOM 5852 N N . ILE A 1 721 ? -31.953 -21.234 -21.812 1 92.88 721 ILE A N 1
ATOM 5853 C CA . ILE A 1 721 ? -32.625 -21.438 -23.094 1 92.88 721 ILE A CA 1
ATOM 5854 C C . ILE A 1 721 ? -34.125 -21.609 -22.875 1 92.88 721 ILE A C 1
ATOM 5856 O O . ILE A 1 721 ? -34.531 -22.156 -21.859 1 92.88 721 ILE A O 1
ATOM 5860 N N . SER A 1 722 ? -34.875 -21.016 -23.672 1 90.75 722 SER A N 1
ATOM 5861 C CA . SER A 1 722 ? -36.344 -21.094 -23.594 1 90.75 722 SER A CA 1
ATOM 5862 C C . SER A 1 722 ? -36.969 -21.219 -24.984 1 90.75 722 SER A C 1
ATOM 5864 O O . SER A 1 722 ? -36.312 -20.938 -25.984 1 90.75 722 SER A O 1
ATOM 5866 N N . ASN A 1 723 ? -38.188 -21.75 -24.984 1 89.88 723 ASN A N 1
ATOM 5867 C CA . ASN A 1 723 ? -38.906 -21.906 -26.25 1 89.88 723 ASN A CA 1
ATOM 5868 C C . ASN A 1 723 ? -39.719 -20.641 -26.578 1 89.88 723 ASN A C 1
ATOM 5870 O O . ASN A 1 723 ? -40.312 -20.547 -27.641 1 89.88 723 ASN A O 1
ATOM 5874 N N . ASP A 1 724 ? -39.625 -19.688 -25.656 1 86.88 724 ASP A N 1
ATOM 5875 C CA . ASP A 1 724 ? -40.312 -18.438 -25.891 1 86.88 724 ASP A CA 1
ATOM 5876 C C . ASP A 1 724 ? -39.5 -17.5 -26.781 1 86.88 724 ASP A C 1
ATOM 5878 O O . ASP A 1 724 ? -38.625 -16.797 -26.281 1 86.88 724 ASP A O 1
ATOM 5882 N N . LEU A 1 725 ? -39.812 -17.484 -28.031 1 86.94 725 LEU A N 1
ATOM 5883 C CA . LEU A 1 725 ? -39.094 -16.656 -28.984 1 86.94 725 LEU A CA 1
ATOM 5884 C C . LEU A 1 725 ? -39.969 -15.531 -29.516 1 86.94 725 LEU A C 1
ATOM 5886 O O . LEU A 1 725 ? -39.719 -15.031 -30.625 1 86.94 725 LEU A O 1
ATOM 5890 N N . LYS A 1 726 ? -40.906 -15.141 -28.703 1 82.5 726 LYS A N 1
ATOM 5891 C CA . LYS A 1 726 ? -41.875 -14.164 -29.156 1 82.5 726 LYS A CA 1
ATOM 5892 C C . LYS A 1 726 ? -41.219 -12.82 -29.469 1 82.5 726 LYS A C 1
ATOM 5894 O O . LYS A 1 726 ? -41.531 -12.203 -30.5 1 82.5 726 LYS A O 1
ATOM 5899 N N . HIS A 1 727 ? -40.312 -12.359 -28.578 1 84.81 727 HIS A N 1
ATOM 5900 C CA . HIS A 1 727 ? -39.688 -11.07 -28.781 1 84.81 727 HIS A CA 1
ATOM 5901 C C . HIS A 1 727 ? -38.25 -11.25 -29.281 1 84.81 727 HIS A C 1
ATOM 5903 O O . HIS A 1 727 ? -37.438 -11.914 -28.625 1 84.81 727 HIS A O 1
ATOM 5909 N N . GLN A 1 728 ? -37.875 -10.633 -30.375 1 82.06 728 GLN A N 1
ATOM 5910 C CA . GLN A 1 728 ? -36.594 -10.852 -31.062 1 82.06 728 GLN A CA 1
ATOM 5911 C C . GLN A 1 728 ? -35.438 -10.336 -30.219 1 82.06 728 GLN A C 1
ATOM 5913 O O . GLN A 1 728 ? -34.312 -10.82 -30.359 1 82.06 728 GLN A O 1
ATOM 5918 N N . ARG A 1 729 ? -35.719 -9.305 -29.469 1 85.5 729 ARG A N 1
ATOM 5919 C CA . ARG A 1 729 ? -34.625 -8.711 -28.75 1 85.5 729 ARG A CA 1
ATOM 5920 C C . ARG A 1 729 ? -34.688 -9.031 -27.25 1 85.5 729 ARG A C 1
ATOM 5922 O O . ARG A 1 729 ? -34.062 -8.367 -26.438 1 85.5 729 ARG A O 1
ATOM 5929 N N . SER A 1 730 ? -35.406 -10.047 -27 1 88.62 730 SER A N 1
ATOM 5930 C CA . SER A 1 730 ? -35.5 -10.453 -25.609 1 88.62 730 SER A CA 1
ATOM 5931 C C . SER A 1 730 ? -34.312 -11.297 -25.188 1 88.62 730 SER A C 1
ATOM 5933 O O . SER A 1 730 ? -33.562 -11.805 -26.031 1 88.62 730 SER A O 1
ATOM 5935 N N . PHE A 1 731 ? -34.125 -11.391 -23.922 1 91.81 731 PHE A N 1
ATOM 5936 C CA . PHE A 1 731 ? -33.031 -12.156 -23.344 1 91.81 731 PHE A CA 1
ATOM 5937 C C . PHE A 1 731 ? -33.031 -13.602 -23.828 1 91.81 731 PHE A C 1
ATOM 5939 O O . PHE A 1 731 ? -32.031 -14.133 -24.281 1 91.81 731 PHE A O 1
ATOM 5946 N N . SER A 1 732 ? -34.188 -14.273 -23.875 1 90.31 732 SER A N 1
ATOM 5947 C CA . SER A 1 732 ? -34.344 -15.68 -24.234 1 90.31 732 SER A CA 1
ATOM 5948 C C . SER A 1 732 ? -34.062 -15.906 -25.703 1 90.31 732 SER A C 1
ATOM 5950 O O . SER A 1 732 ? -33.438 -16.906 -26.078 1 90.31 732 SER A O 1
ATOM 5952 N N . THR A 1 733 ? -34.5 -14.977 -26.5 1 92.31 733 THR A N 1
ATOM 5953 C CA . THR A 1 733 ? -34.281 -15.102 -27.938 1 92.31 733 THR A CA 1
ATOM 5954 C C . THR A 1 733 ? -32.812 -14.961 -28.281 1 92.31 733 THR A C 1
ATOM 5956 O O . THR A 1 733 ? -32.312 -15.656 -29.156 1 92.31 733 THR A O 1
ATOM 5959 N N . ARG A 1 734 ? -32.188 -14.055 -27.625 1 92.94 734 ARG A N 1
ATOM 5960 C CA . ARG A 1 734 ? -30.766 -13.844 -27.875 1 92.94 734 ARG A CA 1
ATOM 5961 C C . ARG A 1 734 ? -29.953 -15.062 -27.453 1 92.94 734 ARG A C 1
ATOM 5963 O O . ARG A 1 734 ? -29.016 -15.453 -28.141 1 92.94 734 ARG A O 1
ATOM 5970 N N . ILE A 1 735 ? -30.297 -15.625 -26.359 1 93.94 735 ILE A N 1
ATOM 5971 C CA . ILE A 1 735 ? -29.625 -16.828 -25.875 1 93.94 735 ILE A CA 1
ATOM 5972 C C . ILE A 1 735 ? -29.812 -17.969 -26.891 1 93.94 735 ILE A C 1
ATOM 5974 O O . ILE A 1 735 ? -28.875 -18.688 -27.203 1 93.94 735 ILE A O 1
ATOM 5978 N N . PHE A 1 736 ? -31.047 -18.094 -27.375 1 95.12 736 PHE A N 1
ATOM 5979 C CA . PHE A 1 736 ? -31.375 -19.109 -28.344 1 95.12 736 PHE A CA 1
ATOM 5980 C C . PHE A 1 736 ? -30.531 -18.953 -29.609 1 95.12 736 PHE A C 1
ATOM 5982 O O . PHE A 1 736 ? -30 -19.938 -30.125 1 95.12 736 PHE A O 1
ATOM 5989 N N . ARG A 1 737 ? -30.359 -17.75 -30.016 1 93.94 737 ARG A N 1
ATOM 5990 C CA . ARG A 1 737 ? -29.594 -17.453 -31.219 1 93.94 737 ARG A CA 1
ATOM 5991 C C . ARG A 1 737 ? -28.109 -17.766 -31.031 1 93.94 737 ARG A C 1
ATOM 5993 O O . ARG A 1 737 ? -27.453 -18.281 -31.922 1 93.94 737 ARG A O 1
ATOM 6000 N N . ILE A 1 738 ? -27.625 -17.422 -29.906 1 95.5 738 ILE A N 1
ATOM 6001 C CA . ILE A 1 738 ? -26.219 -17.672 -29.609 1 95.5 738 ILE A CA 1
ATOM 6002 C C . ILE A 1 738 ? -25.938 -19.172 -29.594 1 95.5 738 ILE A C 1
ATOM 6004 O O . ILE A 1 738 ? -24.953 -19.641 -30.172 1 95.5 738 ILE A O 1
ATOM 6008 N N . LEU A 1 739 ? -26.797 -19.938 -28.984 1 96.88 739 LEU A N 1
ATOM 6009 C CA . LEU A 1 739 ? -26.609 -21.391 -28.906 1 96.88 739 LEU A CA 1
ATOM 6010 C C . LEU A 1 739 ? -26.75 -22.031 -30.281 1 96.88 739 LEU A C 1
ATOM 6012 O O . LEU A 1 739 ? -26.062 -23.016 -30.578 1 96.88 739 LEU A O 1
ATOM 6016 N N . GLU A 1 740 ? -27.688 -21.5 -31.016 1 96.12 740 GLU A N 1
ATOM 6017 C CA . GLU A 1 740 ? -27.844 -21.984 -32.375 1 96.12 740 GLU A CA 1
ATOM 6018 C C . GLU A 1 740 ? -26.578 -21.766 -33.219 1 96.12 740 GLU A C 1
ATOM 6020 O O . GLU A 1 740 ? -26.109 -22.672 -33.906 1 96.12 740 GLU A O 1
ATOM 6025 N N . ARG A 1 741 ? -26.078 -20.609 -33.094 1 95.62 741 ARG A N 1
ATOM 6026 C CA . ARG A 1 741 ? -24.844 -20.297 -33.781 1 95.62 741 ARG A CA 1
ATOM 6027 C C . ARG A 1 741 ? -23.688 -21.172 -33.312 1 95.62 741 ARG A C 1
ATOM 6029 O O . ARG A 1 741 ? -22.906 -21.656 -34.125 1 95.62 741 ARG A O 1
ATOM 6036 N N . CYS A 1 742 ? -23.578 -21.391 -32.031 1 97 742 CYS A N 1
ATOM 6037 C CA . CYS A 1 742 ? -22.531 -22.234 -31.469 1 97 742 CYS A CA 1
ATOM 6038 C C . CYS A 1 742 ? -22.688 -23.672 -31.938 1 97 742 CYS A C 1
ATOM 6040 O O . CYS A 1 742 ? -21.688 -24.328 -32.219 1 97 742 CYS A O 1
ATOM 6042 N N . ALA A 1 743 ? -23.875 -24.109 -32 1 97 743 ALA A N 1
ATOM 6043 C CA . ALA A 1 743 ? -24.141 -25.484 -32.438 1 97 743 ALA A CA 1
ATOM 6044 C C . ALA A 1 743 ? -23.812 -25.688 -33.906 1 97 743 ALA A C 1
ATOM 6046 O O . ALA A 1 743 ? -23.359 -26.766 -34.312 1 97 743 ALA A O 1
ATOM 6047 N N . LEU A 1 744 ? -24.031 -24.672 -34.656 1 95.88 744 LEU A N 1
ATOM 6048 C CA . LEU A 1 744 ? -23.766 -24.75 -36.094 1 95.88 744 LEU A CA 1
ATOM 6049 C C . LEU A 1 744 ? -22.266 -24.672 -36.375 1 95.88 744 LEU A C 1
ATOM 6051 O O . LEU A 1 744 ? -21.734 -25.453 -37.188 1 95.88 744 LEU A O 1
ATOM 6055 N N . GLU A 1 745 ? -21.609 -23.797 -35.656 1 95.38 745 GLU A N 1
ATOM 6056 C CA . GLU A 1 745 ? -20.188 -23.562 -35.938 1 95.38 745 GLU A CA 1
ATOM 6057 C C . GLU A 1 745 ? -19.297 -24.484 -35.094 1 95.38 745 GLU A C 1
ATOM 6059 O O . GLU A 1 745 ? -18.203 -24.859 -35.531 1 95.38 745 GLU A O 1
ATOM 6064 N N . HIS A 1 746 ? -19.703 -24.844 -33.875 1 96.25 746 HIS A N 1
ATOM 6065 C CA . HIS A 1 746 ? -18.969 -25.703 -32.969 1 96.25 746 HIS A CA 1
ATOM 6066 C C . HIS A 1 746 ? -19.844 -26.797 -32.406 1 96.25 746 HIS A C 1
ATOM 6068 O O . HIS A 1 746 ? -20.078 -26.875 -31.188 1 96.25 746 HIS A O 1
ATOM 6074 N N . PRO A 1 747 ? -20.234 -27.672 -33.219 1 95.25 747 PRO A N 1
ATOM 6075 C CA . PRO A 1 747 ? -21.234 -28.672 -32.812 1 95.25 747 PRO A CA 1
ATOM 6076 C C . PRO A 1 747 ? -20.719 -29.641 -31.75 1 95.25 747 PRO A C 1
ATOM 6078 O O . PRO A 1 747 ? -21.453 -30 -30.828 1 95.25 747 PRO A O 1
ATOM 6081 N N . TYR A 1 748 ? -19.453 -30.047 -31.828 1 94.81 748 TYR A N 1
ATOM 6082 C CA . TYR A 1 748 ? -18.922 -31.078 -30.938 1 94.81 748 TYR A CA 1
ATOM 6083 C C . TYR A 1 748 ? -18.797 -30.562 -29.516 1 94.81 748 TYR A C 1
ATOM 6085 O O . TYR A 1 748 ? -18.734 -31.344 -28.562 1 94.81 748 TYR A O 1
ATOM 6093 N N . HIS A 1 749 ? -18.75 -29.266 -29.344 1 94.81 749 HIS A N 1
ATOM 6094 C CA . HIS A 1 749 ? -18.641 -28.656 -28.016 1 94.81 749 HIS A CA 1
ATOM 6095 C C . HIS A 1 749 ? -20 -28.281 -27.453 1 94.81 749 HIS A C 1
ATOM 6097 O O . HIS A 1 749 ? -20.188 -28.266 -26.234 1 94.81 749 HIS A O 1
ATOM 6103 N N . THR A 1 750 ? -20.969 -27.969 -28.266 1 96.25 750 THR A N 1
ATOM 6104 C CA . THR A 1 750 ? -22.25 -27.391 -27.859 1 96.25 750 THR A CA 1
ATOM 6105 C C . THR A 1 750 ? -23.328 -28.469 -27.766 1 96.25 750 THR A C 1
ATOM 6107 O O . THR A 1 750 ? -24.109 -28.5 -26.812 1 96.25 750 THR A O 1
ATOM 6110 N N . LEU A 1 751 ? -23.344 -29.453 -28.641 1 95.38 751 LEU A N 1
ATOM 6111 C CA . LEU A 1 751 ? -24.438 -30.422 -28.781 1 95.38 751 LEU A CA 1
ATOM 6112 C C . LEU A 1 751 ? -24.516 -31.344 -27.578 1 95.38 751 LEU A C 1
ATOM 6114 O O . LEU A 1 751 ? -25.594 -31.703 -27.125 1 95.38 751 LEU A O 1
ATOM 6118 N N . PRO A 1 752 ? -23.344 -31.797 -27.094 1 94.25 752 PRO A N 1
ATOM 6119 C CA . PRO A 1 752 ? -23.453 -32.656 -25.906 1 94.25 752 PRO A CA 1
ATOM 6120 C C . PRO A 1 752 ? -24.219 -31.984 -24.766 1 94.25 752 PRO A C 1
ATOM 6122 O O . PRO A 1 752 ? -24.953 -32.656 -24.031 1 94.25 752 PRO A O 1
ATOM 6125 N N . VAL A 1 753 ? -24.078 -30.672 -24.594 1 93.94 753 VAL A N 1
ATOM 6126 C CA . VAL A 1 753 ? -24.734 -29.938 -23.516 1 93.94 753 VAL A CA 1
ATOM 6127 C C . VAL A 1 753 ? -26.234 -29.828 -23.797 1 93.94 753 VAL A C 1
ATOM 6129 O O . VAL A 1 753 ? -27.062 -30.016 -22.906 1 93.94 753 VAL A O 1
ATOM 6132 N N . VAL A 1 754 ? -26.578 -29.547 -25.016 1 95.25 754 VAL A N 1
ATOM 6133 C CA . VAL A 1 754 ? -27.984 -29.375 -25.422 1 95.25 754 VAL A CA 1
ATOM 6134 C C . VAL A 1 754 ? -28.703 -30.719 -25.359 1 95.25 754 VAL A C 1
ATOM 6136 O O . VAL A 1 754 ? -29.859 -30.797 -24.953 1 95.25 754 VAL A O 1
ATOM 6139 N N . LEU A 1 755 ? -28.047 -31.766 -25.75 1 94.62 755 LEU A N 1
ATOM 6140 C CA . LEU A 1 755 ? -28.625 -33.094 -25.719 1 94.62 755 LEU A CA 1
ATOM 6141 C C . LEU A 1 755 ? -28.875 -33.562 -24.281 1 94.62 755 LEU A C 1
ATOM 6143 O O . LEU A 1 755 ? -29.891 -34.219 -24 1 94.62 755 LEU A O 1
ATOM 6147 N N . ALA A 1 756 ? -27.906 -33.312 -23.453 1 93 756 ALA A N 1
ATOM 6148 C CA . ALA A 1 756 ? -28.094 -33.656 -22.031 1 93 756 ALA A CA 1
ATOM 6149 C C . ALA A 1 756 ? -29.312 -32.938 -21.453 1 93 756 ALA A C 1
ATOM 6151 O O . ALA A 1 756 ? -30.016 -33.5 -20.609 1 93 756 ALA A O 1
ATOM 6152 N N . LEU A 1 757 ? -29.516 -31.719 -21.906 1 91.69 757 LEU A N 1
ATOM 6153 C CA . LEU A 1 757 ? -30.656 -30.938 -21.438 1 91.69 757 LEU A CA 1
ATOM 6154 C C . LEU A 1 757 ? -31.969 -31.516 -21.984 1 91.69 757 LEU A C 1
ATOM 6156 O O . LEU A 1 757 ? -32.969 -31.562 -21.266 1 91.69 757 LEU A O 1
ATOM 6160 N N . LYS A 1 758 ? -31.969 -31.922 -23.188 1 93.06 758 LYS A N 1
ATOM 6161 C CA . LYS A 1 758 ? -33.156 -32.531 -23.781 1 93.06 758 LYS A CA 1
ATOM 6162 C C . LYS A 1 758 ? -33.5 -33.812 -23.062 1 93.06 758 LYS A C 1
ATOM 6164 O O . LYS A 1 758 ? -34.688 -34.094 -22.828 1 93.06 758 LYS A O 1
ATOM 6169 N N . ASN A 1 759 ? -32.469 -34.594 -22.656 1 92 759 ASN A N 1
ATOM 6170 C CA . ASN A 1 759 ? -32.656 -35.906 -22.062 1 92 759 ASN A CA 1
ATOM 6171 C C . ASN A 1 759 ? -32.719 -35.812 -20.531 1 92 759 ASN A C 1
ATOM 6173 O O . ASN A 1 759 ? -32.625 -36.844 -19.859 1 92 759 ASN A O 1
ATOM 6177 N N . LEU A 1 760 ? -32.844 -34.719 -20.031 1 89.19 760 LEU A N 1
ATOM 6178 C CA . LEU A 1 760 ? -32.75 -34.469 -18.594 1 89.19 760 LEU A CA 1
ATOM 6179 C C . LEU A 1 760 ? -33.625 -35.438 -17.797 1 89.19 760 LEU A C 1
ATOM 6181 O O . LEU A 1 760 ? -33.188 -35.969 -16.766 1 89.19 760 LEU A O 1
ATOM 6185 N N . HIS A 1 761 ? -34.875 -35.781 -18.297 1 86.62 761 HIS A N 1
ATOM 6186 C CA . HIS A 1 761 ? -35.812 -36.594 -17.516 1 86.62 761 HIS A CA 1
ATOM 6187 C C . HIS A 1 761 ? -36.031 -37.969 -18.141 1 86.62 761 HIS A C 1
ATOM 6189 O O . HIS A 1 761 ? -37.062 -38.594 -17.906 1 86.62 761 HIS A O 1
ATOM 6195 N N . ASN A 1 762 ? -35.062 -38.406 -18.875 1 87.44 762 ASN A N 1
ATOM 6196 C CA . ASN A 1 762 ? -35.188 -39.719 -19.547 1 87.44 762 ASN A CA 1
ATOM 6197 C C . ASN A 1 762 ? -34.625 -40.844 -18.688 1 87.44 762 ASN A C 1
ATOM 6199 O O . ASN A 1 762 ? -34.5 -41.969 -19.156 1 87.44 762 ASN A O 1
ATOM 6203 N N . ASP A 1 763 ? -34.312 -40.562 -17.516 1 87.88 763 ASP A N 1
ATOM 6204 C CA . ASP A 1 763 ? -33.875 -41.625 -16.625 1 87.88 763 ASP A CA 1
ATOM 6205 C C . ASP A 1 763 ? -35.031 -42.594 -16.281 1 87.88 763 ASP A C 1
ATOM 6207 O O . ASP A 1 763 ? -36.156 -42.156 -16.172 1 87.88 763 ASP A O 1
ATOM 6211 N N . PRO A 1 764 ? -34.688 -43.75 -16.203 1 82.19 764 PRO A N 1
ATOM 6212 C CA . PRO A 1 764 ? -35.781 -44.688 -15.844 1 82.19 764 PRO A CA 1
ATOM 6213 C C . PRO A 1 764 ? -36.406 -44.375 -14.492 1 82.19 764 PRO A C 1
ATOM 6215 O O . PRO A 1 764 ? -35.688 -44.062 -13.523 1 82.19 764 PRO A O 1
ATOM 6218 N N . GLY A 1 765 ? -37.688 -44.312 -14.422 1 70.69 765 GLY A N 1
ATOM 6219 C CA . GLY A 1 765 ? -38.406 -44.062 -13.188 1 70.69 765 GLY A CA 1
ATOM 6220 C C . GLY A 1 765 ? -38.688 -42.594 -12.953 1 70.69 765 GLY A C 1
ATOM 6221 O O . GLY A 1 765 ? -39.375 -42.219 -11.992 1 70.69 765 GLY A O 1
ATOM 6222 N N . SER A 1 766 ? -38.156 -41.75 -13.844 1 71 766 SER A N 1
ATOM 6223 C CA . SER A 1 766 ? -38.375 -40.312 -13.672 1 71 766 SER A CA 1
ATOM 6224 C C . SER A 1 766 ? -39.75 -39.906 -14.164 1 71 766 SER A C 1
ATOM 6226 O O . SER A 1 766 ? -40.156 -40.312 -15.258 1 71 766 SER A O 1
ATOM 6228 N N . THR A 1 767 ? -40.719 -39.562 -13.164 1 61.59 767 THR A N 1
ATOM 6229 C CA . THR A 1 767 ? -42.062 -39.125 -13.539 1 61.59 767 THR A CA 1
ATOM 6230 C C . THR A 1 767 ? -42.188 -37.625 -13.562 1 61.59 767 THR A C 1
ATOM 6232 O O . THR A 1 767 ? -42.031 -36.969 -12.523 1 61.59 767 THR A O 1
ATOM 6235 N N . VAL A 1 768 ? -41.719 -36.969 -14.562 1 63.25 768 VAL A N 1
ATOM 6236 C CA . VAL A 1 768 ? -41.906 -35.531 -14.578 1 63.25 768 VAL A CA 1
ATOM 6237 C C . VAL A 1 768 ? -43.188 -35.156 -15.289 1 63.25 768 VAL A C 1
ATOM 6239 O O . VAL A 1 768 ? -43.406 -35.594 -16.438 1 63.25 768 VAL A O 1
ATOM 6242 N N . LEU A 1 769 ? -44.156 -34.625 -14.586 1 56.78 769 LEU A N 1
ATOM 6243 C CA . LEU A 1 769 ? -45.5 -34.281 -15.086 1 56.78 769 LEU A CA 1
ATOM 6244 C C . LEU A 1 769 ? -45.406 -33.094 -16.047 1 56.78 769 LEU A C 1
ATOM 6246 O O . LEU A 1 769 ? -46.094 -33.062 -17.078 1 56.78 769 LEU A O 1
ATOM 6250 N N . LYS A 1 770 ? -44.594 -31.969 -15.664 1 66.38 770 LYS A N 1
ATOM 6251 C CA . LYS A 1 770 ? -44.5 -30.781 -16.516 1 66.38 770 LYS A CA 1
ATOM 6252 C C . LYS A 1 770 ? -43.062 -30.5 -16.922 1 66.38 770 LYS A C 1
ATOM 6254 O O . LYS A 1 770 ? -42.188 -30.406 -16.062 1 66.38 770 LYS A O 1
ATOM 6259 N N . GLU A 1 771 ? -42.875 -30.484 -18.25 1 78.94 771 GLU A N 1
ATOM 6260 C CA . GLU A 1 771 ? -41.531 -30.266 -18.766 1 78.94 771 GLU A CA 1
ATOM 6261 C C . GLU A 1 771 ? -41.094 -28.828 -18.516 1 78.94 771 GLU A C 1
ATOM 6263 O O . GLU A 1 771 ? -41.875 -27.891 -18.672 1 78.94 771 GLU A O 1
ATOM 6268 N N . GLU A 1 772 ? -39.969 -28.578 -18.078 1 82.75 772 GLU A N 1
ATOM 6269 C CA . GLU A 1 772 ? -39.375 -27.266 -17.828 1 82.75 772 GLU A CA 1
ATOM 6270 C C . GLU A 1 772 ? -39.125 -26.5 -19.125 1 82.75 772 GLU A C 1
ATOM 6272 O O . GLU A 1 772 ? -38.969 -27.109 -20.188 1 82.75 772 GLU A O 1
ATOM 6277 N N . ARG A 1 773 ? -39.156 -25.219 -19.125 1 84.5 773 ARG A N 1
ATOM 6278 C CA . ARG A 1 773 ? -38.938 -24.328 -20.266 1 84.5 773 ARG A CA 1
ATOM 6279 C C . ARG A 1 773 ? -37.594 -24.594 -20.938 1 84.5 773 ARG A C 1
ATOM 6281 O O . ARG A 1 773 ? -37.469 -24.5 -22.156 1 84.5 773 ARG A O 1
ATOM 6288 N N . ARG A 1 774 ? -36.625 -24.953 -20.188 1 89.06 774 ARG A N 1
ATOM 6289 C CA . ARG A 1 774 ? -35.312 -25.172 -20.734 1 89.06 774 ARG A CA 1
ATOM 6290 C C . ARG A 1 774 ? -35.25 -26.438 -21.578 1 89.06 774 ARG A C 1
ATOM 6292 O O . ARG A 1 774 ? -34.562 -26.469 -22.609 1 89.06 774 ARG A O 1
ATOM 6299 N N . VAL A 1 775 ? -36 -27.438 -21.109 1 91.75 775 VAL A N 1
ATOM 6300 C CA . VAL A 1 775 ? -36.031 -28.703 -21.859 1 91.75 775 VAL A CA 1
ATOM 6301 C C . VAL A 1 775 ? -36.781 -28.484 -23.172 1 91.75 775 VAL A C 1
ATOM 6303 O O . VAL A 1 775 ? -36.344 -28.969 -24.219 1 91.75 775 VAL A O 1
ATOM 6306 N N . LEU A 1 776 ? -37.812 -27.656 -23.109 1 93.31 776 LEU A N 1
ATOM 6307 C CA . LEU A 1 776 ? -38.562 -27.344 -24.312 1 93.31 776 LEU A CA 1
ATOM 6308 C C . LEU A 1 776 ? -37.75 -26.531 -25.281 1 93.31 776 LEU A C 1
ATOM 6310 O O . LEU A 1 776 ? -37.812 -26.719 -26.5 1 93.31 776 LEU A O 1
ATOM 6314 N N . GLY A 1 777 ? -37.031 -25.641 -24.75 1 94.62 777 GLY A N 1
ATOM 6315 C CA . GLY A 1 777 ? -36.125 -24.844 -25.578 1 94.62 777 GLY A CA 1
ATOM 6316 C C . GLY A 1 777 ? -35.062 -25.672 -26.266 1 94.62 777 GLY A C 1
ATOM 6317 O O . GLY A 1 777 ? -34.75 -25.453 -27.438 1 94.62 777 GLY A O 1
ATOM 6318 N N . ALA A 1 778 ? -34.469 -26.656 -25.562 1 95.25 778 ALA A N 1
ATOM 6319 C CA . ALA A 1 778 ? -33.469 -27.531 -26.125 1 95.25 778 ALA A CA 1
ATOM 6320 C C . ALA A 1 778 ? -34.031 -28.422 -27.234 1 95.25 778 ALA A C 1
ATOM 6322 O O . ALA A 1 778 ? -33.375 -28.656 -28.25 1 95.25 778 ALA A O 1
ATOM 6323 N N . LYS A 1 779 ? -35.281 -28.922 -27.031 1 95.06 779 LYS A N 1
ATOM 6324 C CA . LYS A 1 779 ? -35.938 -29.734 -28.031 1 95.06 779 LYS A CA 1
ATOM 6325 C C . LYS A 1 779 ? -36.188 -28.922 -29.312 1 95.06 779 LYS A C 1
ATOM 6327 O O . LYS A 1 779 ? -36 -29.438 -30.422 1 95.06 779 LYS A O 1
ATOM 6332 N N . LYS A 1 780 ? -36.594 -27.688 -29.062 1 95.56 780 LYS A N 1
ATOM 6333 C CA . LYS A 1 780 ? -36.844 -26.797 -30.203 1 95.56 780 LYS A CA 1
ATOM 6334 C C . LYS A 1 780 ? -35.562 -26.531 -30.969 1 95.56 780 LYS A C 1
ATOM 6336 O O . LYS A 1 780 ? -35.562 -26.531 -32.219 1 95.56 780 LYS A O 1
ATOM 6341 N N . LEU A 1 781 ? -34.5 -26.281 -30.312 1 96.75 781 LEU A N 1
ATOM 6342 C CA . LEU A 1 781 ? -33.219 -26.016 -30.938 1 96.75 781 LEU A CA 1
ATOM 6343 C C . LEU A 1 781 ? -32.719 -27.219 -31.734 1 96.75 781 LEU A C 1
ATOM 6345 O O . LEU A 1 781 ? -32.25 -27.078 -32.844 1 96.75 781 LEU A O 1
ATOM 6349 N N . LEU A 1 782 ? -32.812 -28.438 -31.188 1 96.25 782 LEU A N 1
ATOM 6350 C CA . LEU A 1 782 ? -32.375 -29.656 -31.859 1 96.25 782 LEU A CA 1
ATOM 6351 C C . LEU A 1 782 ? -33.188 -29.922 -33.094 1 96.25 782 LEU A C 1
ATOM 6353 O O . LEU A 1 782 ? -32.688 -30.406 -34.125 1 96.25 782 LEU A O 1
ATOM 6357 N N . LYS A 1 783 ? -34.469 -29.594 -32.969 1 94.81 783 LYS A N 1
ATOM 6358 C CA . LYS A 1 783 ? -35.344 -29.766 -34.156 1 94.81 783 LYS A CA 1
ATOM 6359 C C . LYS A 1 783 ? -34.906 -28.844 -35.281 1 94.81 783 LYS A C 1
ATOM 6361 O O . LYS A 1 783 ? -34.844 -29.266 -36.438 1 94.81 783 LYS A O 1
ATOM 6366 N N . ARG A 1 784 ? -34.562 -27.719 -34.938 1 94.75 784 ARG A N 1
ATOM 6367 C CA . ARG A 1 784 ? -34.094 -26.75 -35.938 1 94.75 784 ARG A CA 1
ATOM 6368 C C . ARG A 1 784 ? -32.781 -27.188 -36.531 1 94.75 784 ARG A C 1
ATOM 6370 O O . ARG A 1 784 ? -32.5 -26.953 -37.719 1 94.75 784 ARG A O 1
ATOM 6377 N N . LEU A 1 785 ? -31.984 -27.781 -35.75 1 96.19 785 LEU A N 1
ATOM 6378 C CA . LEU A 1 785 ? -30.641 -28.188 -36.188 1 96.19 785 LEU A CA 1
ATOM 6379 C C . LEU A 1 785 ? -30.719 -29.406 -37.094 1 96.19 785 LEU A C 1
ATOM 6381 O O . LEU A 1 785 ? -29.812 -29.656 -37.906 1 96.19 785 LEU A O 1
ATOM 6385 N N . THR A 1 786 ? -31.719 -30.203 -36.969 1 93.69 786 THR A N 1
ATOM 6386 C CA . THR A 1 786 ? -31.891 -31.375 -37.844 1 93.69 786 THR A CA 1
ATOM 6387 C C . THR A 1 786 ? -32.156 -30.953 -39.281 1 93.69 786 THR A C 1
ATOM 6389 O O . THR A 1 786 ? -31.984 -31.75 -40.188 1 93.69 786 THR A O 1
ATOM 6392 N N . GLU A 1 787 ? -32.531 -29.75 -39.438 1 92.44 787 GLU A N 1
ATOM 6393 C CA . GLU A 1 787 ? -32.781 -29.219 -40.781 1 92.44 787 GLU A CA 1
ATOM 6394 C C . GLU A 1 787 ? -31.547 -28.484 -41.312 1 92.44 787 GLU A C 1
ATOM 6396 O O . GLU A 1 787 ? -31.594 -27.906 -42.406 1 92.44 787 GLU A O 1
ATOM 6401 N N . SER A 1 788 ? -30.547 -28.594 -40.594 1 92.88 788 SER A N 1
ATOM 6402 C CA . SER A 1 788 ? -29.312 -27.875 -40.938 1 92.88 788 SER A CA 1
ATOM 6403 C C . SER A 1 788 ? -28.219 -28.844 -41.344 1 92.88 788 SER A C 1
ATOM 6405 O O . SER A 1 788 ? -28.406 -30.062 -41.312 1 92.88 788 SER A O 1
ATOM 6407 N N . PRO A 1 789 ? -27.016 -28.312 -41.75 1 90.12 789 PRO A N 1
ATOM 6408 C CA . PRO A 1 789 ? -25.922 -29.172 -42.219 1 90.12 789 PRO A CA 1
ATOM 6409 C C . PRO A 1 789 ? -25.359 -30.062 -41.094 1 90.12 789 PRO A C 1
ATOM 6411 O O . PRO A 1 789 ? -24.656 -31.031 -41.375 1 90.12 789 PRO A O 1
ATOM 6414 N N . VAL A 1 790 ? -25.75 -29.812 -39.844 1 93.75 790 VAL A N 1
ATOM 6415 C CA . VAL A 1 790 ? -25.219 -30.578 -38.75 1 93.75 790 VAL A CA 1
ATOM 6416 C C . VAL A 1 790 ? -26.172 -31.719 -38.406 1 93.75 790 VAL A C 1
ATOM 6418 O O . VAL A 1 790 ? -26.047 -32.375 -37.344 1 93.75 790 VAL A O 1
ATOM 6421 N N . ARG A 1 791 ? -27.031 -32.094 -39.219 1 94.19 791 ARG A N 1
ATOM 6422 C CA . ARG A 1 791 ? -28.062 -33.094 -39.031 1 94.19 791 ARG A CA 1
ATOM 6423 C C . ARG A 1 791 ? -27.438 -34.438 -38.719 1 94.19 791 ARG A C 1
ATOM 6425 O O . ARG A 1 791 ? -27.828 -35.094 -37.75 1 94.19 791 ARG A O 1
ATOM 6432 N N . ASP A 1 792 ? -26.453 -34.812 -39.562 1 93.12 792 ASP A N 1
ATOM 6433 C CA . ASP A 1 792 ? -25.844 -36.125 -39.406 1 93.12 792 ASP A CA 1
ATOM 6434 C C . ASP A 1 792 ? -25.156 -36.25 -38.031 1 93.12 792 ASP A C 1
ATOM 6436 O O . ASP A 1 792 ? -25.203 -37.312 -37.406 1 93.12 792 ASP A O 1
ATOM 6440 N N . ILE A 1 793 ? -24.578 -35.156 -37.594 1 95.31 793 ILE A N 1
ATOM 6441 C CA . ILE A 1 793 ? -23.906 -35.156 -36.312 1 95.31 793 ILE A CA 1
ATOM 6442 C C . ILE A 1 793 ? -24.922 -35.312 -35.188 1 95.31 793 ILE A C 1
ATOM 6444 O O . ILE A 1 793 ? -24.719 -36.094 -34.281 1 95.31 793 ILE A O 1
ATOM 6448 N N . VAL A 1 794 ? -26.078 -34.625 -35.281 1 95.94 794 VAL A N 1
ATOM 6449 C CA . VAL A 1 794 ? -27.109 -34.656 -34.281 1 95.94 794 VAL A CA 1
ATOM 6450 C C . VAL A 1 794 ? -27.703 -36.062 -34.156 1 95.94 794 VAL A C 1
ATOM 6452 O O . VAL A 1 794 ? -27.859 -36.562 -33.062 1 95.94 794 VAL A O 1
ATOM 6455 N N . LEU A 1 795 ? -27.984 -36.688 -35.25 1 94.69 795 LEU A N 1
ATOM 6456 C CA . LEU A 1 795 ? -28.609 -38 -35.25 1 94.69 795 LEU A CA 1
ATOM 6457 C C . LEU A 1 795 ? -27.672 -39.062 -34.688 1 94.69 795 LEU A C 1
ATOM 6459 O O . LEU A 1 795 ? -28.094 -39.906 -33.875 1 94.69 795 LEU A O 1
ATOM 6463 N N . GLU A 1 796 ? -26.469 -39.031 -35.125 1 94.81 796 GLU A N 1
ATOM 6464 C CA . GLU A 1 796 ? -25.5 -40 -34.625 1 94.81 796 GLU A CA 1
ATOM 6465 C C . GLU A 1 796 ? -25.234 -39.781 -33.125 1 94.81 796 GLU A C 1
ATOM 6467 O O . GLU A 1 796 ? -25.062 -40.75 -32.406 1 94.81 796 GLU A O 1
ATOM 6472 N N . MET A 1 797 ? -25.141 -38.562 -32.719 1 95.5 797 MET A N 1
ATOM 6473 C CA . MET A 1 797 ? -24.906 -38.281 -31.297 1 95.5 797 MET A CA 1
ATOM 6474 C C . MET A 1 797 ? -26.094 -38.75 -30.438 1 95.5 797 MET A C 1
ATOM 6476 O O . MET A 1 797 ? -25.906 -39.188 -29.312 1 95.5 797 MET A O 1
ATOM 6480 N N . GLU A 1 798 ? -27.281 -38.531 -30.938 1 94.75 798 GLU A N 1
ATOM 6481 C CA . GLU A 1 798 ? -28.484 -38.969 -30.234 1 94.75 798 GLU A CA 1
ATOM 6482 C C . GLU A 1 798 ? -28.484 -40.5 -30.109 1 94.75 798 GLU A C 1
ATOM 6484 O O . GLU A 1 798 ? -28.891 -41.031 -29.078 1 94.75 798 GLU A O 1
ATOM 6489 N N . ASN A 1 799 ? -28.078 -41.156 -31.172 1 94.56 799 ASN A N 1
ATOM 6490 C CA . ASN A 1 799 ? -28 -42.594 -31.156 1 94.56 799 ASN A CA 1
ATOM 6491 C C . ASN A 1 799 ? -26.984 -43.094 -30.125 1 94.56 799 ASN A C 1
ATOM 6493 O O . ASN A 1 799 ? -27.266 -44.031 -29.375 1 94.56 799 ASN A O 1
ATOM 6497 N N . LEU A 1 800 ? -25.875 -42.531 -30.203 1 95.69 800 LEU A N 1
ATOM 6498 C CA . LEU A 1 800 ? -24.828 -42.906 -29.25 1 95.69 800 LEU A CA 1
ATOM 6499 C C . LEU A 1 800 ? -25.281 -42.625 -27.828 1 95.69 800 LEU A C 1
ATOM 6501 O O . LEU A 1 800 ? -25.047 -43.469 -26.922 1 95.69 800 LEU A O 1
ATOM 6505 N N . SER A 1 801 ? -25.922 -41.5 -27.531 1 95.5 801 SER A N 1
ATOM 6506 C CA . SER A 1 801 ? -26.391 -41.125 -26.203 1 95.5 801 SER A CA 1
ATOM 6507 C C . SER A 1 801 ? -27.422 -42.125 -25.688 1 95.5 801 SER A C 1
ATOM 6509 O O . SER A 1 801 ? -27.375 -42.531 -24.516 1 95.5 801 SER A O 1
ATOM 6511 N N . ARG A 1 802 ? -28.266 -42.562 -26.516 1 93.5 802 ARG A N 1
ATOM 6512 C CA . ARG A 1 802 ? -29.281 -43.562 -26.141 1 93.5 802 ARG A CA 1
ATOM 6513 C C . ARG A 1 802 ? -28.641 -44.906 -25.812 1 93.5 802 ARG A C 1
ATOM 6515 O O . ARG A 1 802 ? -29.062 -45.562 -24.859 1 93.5 802 ARG A O 1
ATOM 6522 N N . ALA A 1 803 ? -27.672 -45.219 -26.609 1 95.19 803 ALA A N 1
ATOM 6523 C CA . ALA A 1 803 ? -26.969 -46.5 -26.375 1 95.19 803 ALA A CA 1
ATOM 6524 C C . ALA A 1 803 ? -26.219 -46.469 -25.047 1 95.19 803 ALA A C 1
ATOM 6526 O O . ALA A 1 803 ? -26.25 -47.438 -24.297 1 95.19 803 ALA A O 1
ATOM 6527 N N . LEU A 1 804 ? -25.547 -45.406 -24.812 1 95.38 804 LEU A N 1
ATOM 6528 C CA . LEU A 1 804 ? -24.797 -45.281 -23.578 1 95.38 804 LEU A CA 1
ATOM 6529 C C . LEU A 1 804 ? -25.734 -45.219 -22.375 1 95.38 804 LEU A C 1
ATOM 6531 O O . LEU A 1 804 ? -25.406 -45.75 -21.312 1 95.38 804 LEU A O 1
ATOM 6535 N N . LEU A 1 805 ? -26.875 -44.562 -22.484 1 94.06 805 LEU A N 1
ATOM 6536 C CA . LEU A 1 805 ? -27.859 -44.5 -21.422 1 94.06 805 LEU A CA 1
ATOM 6537 C C . LEU A 1 805 ? -28.375 -45.906 -21.094 1 94.06 805 LEU A C 1
ATOM 6539 O O . LEU A 1 805 ? -28.516 -46.25 -19.906 1 94.06 805 LEU A O 1
ATOM 6543 N N . SER A 1 806 ? -28.656 -46.625 -22.094 1 92.88 806 SER A N 1
ATOM 6544 C CA . SER A 1 806 ? -29.109 -48 -21.891 1 92.88 806 SER A CA 1
ATOM 6545 C C . SER A 1 806 ? -28.062 -48.844 -21.172 1 92.88 806 SER A C 1
ATOM 6547 O O . SER A 1 806 ? -28.391 -49.625 -20.266 1 92.88 806 SER A O 1
ATOM 6549 N N . LEU A 1 807 ? -26.859 -48.688 -21.578 1 93.06 807 LEU A N 1
ATOM 6550 C CA . LEU A 1 807 ? -25.766 -49.438 -20.938 1 93.06 807 LEU A CA 1
ATOM 6551 C C . LEU A 1 807 ? -25.609 -49 -19.484 1 93.06 807 LEU A C 1
ATOM 6553 O O . LEU A 1 807 ? -25.266 -49.812 -18.625 1 93.06 807 LEU A O 1
ATOM 6557 N N . ALA A 1 808 ? -25.75 -47.75 -19.188 1 93.06 808 ALA A N 1
ATOM 6558 C CA . ALA A 1 808 ? -25.578 -47.219 -17.844 1 93.06 808 ALA A CA 1
ATOM 6559 C C . ALA A 1 808 ? -26.516 -47.906 -16.859 1 93.06 808 ALA A C 1
ATOM 6561 O O . ALA A 1 808 ? -26.156 -48.125 -15.695 1 93.06 808 ALA A O 1
ATOM 6562 N N . TYR A 1 809 ? -27.703 -48.312 -17.281 1 90.12 809 TYR A N 1
ATOM 6563 C CA . TYR A 1 809 ? -28.672 -48.875 -16.359 1 90.12 809 TYR A CA 1
ATOM 6564 C C . TYR A 1 809 ? -28.75 -50.406 -16.516 1 90.12 809 TYR A C 1
ATOM 6566 O O . TYR A 1 809 ? -29.516 -51.062 -15.805 1 90.12 809 TYR A O 1
ATOM 6574 N N . TRP A 1 810 ? -27.875 -50.906 -17.344 1 89.62 810 TRP A N 1
ATOM 6575 C CA . TRP A 1 810 ? -27.844 -52.344 -17.5 1 89.62 810 TRP A CA 1
ATOM 6576 C C . TRP A 1 810 ? -27.125 -53 -16.328 1 89.62 810 TRP A C 1
ATOM 6578 O O . TRP A 1 810 ? -26.094 -52.531 -15.867 1 89.62 810 TRP A O 1
ATOM 6588 N N . GLN A 1 811 ? -27.672 -54.062 -15.773 1 84.88 811 GLN A N 1
ATOM 6589 C CA . GLN A 1 811 ? -27.062 -54.844 -14.703 1 84.88 811 GLN A CA 1
ATOM 6590 C C . GLN A 1 811 ? -27.141 -56.344 -15.016 1 84.88 811 GLN A C 1
ATOM 6592 O O . GLN A 1 811 ? -28.188 -56.844 -15.461 1 84.88 811 GLN A O 1
ATOM 6597 N N . PRO A 1 812 ? -25.969 -56.938 -14.906 1 80.31 812 PRO A N 1
ATOM 6598 C CA . PRO A 1 812 ? -26 -58.375 -15.109 1 80.31 812 PRO A CA 1
ATOM 6599 C C . PRO A 1 812 ? -26.734 -59.094 -13.992 1 80.31 812 PRO A C 1
ATOM 6601 O O . PRO A 1 812 ? -26.938 -58.562 -12.906 1 80.31 812 PRO A O 1
ATOM 6604 N N . LYS A 1 813 ? -27.188 -60.375 -14.289 1 73.25 813 LYS A N 1
ATOM 6605 C CA . LYS A 1 813 ? -27.828 -61.219 -13.289 1 73.25 813 LYS A CA 1
ATOM 6606 C C . LYS A 1 813 ? -26.812 -61.719 -12.266 1 73.25 813 LYS A C 1
ATOM 6608 O O . LYS A 1 813 ? -25.797 -62.312 -12.633 1 73.25 813 LYS A O 1
ATOM 6613 N N . GLY A 1 814 ? -26.75 -61.344 -11.023 1 63.5 814 GLY A N 1
ATOM 6614 C CA . GLY A 1 814 ? -25.891 -61.781 -9.922 1 63.5 814 GLY A CA 1
ATOM 6615 C C . GLY A 1 814 ? -25.047 -60.656 -9.359 1 63.5 814 GLY A C 1
ATOM 6616 O O . GLY A 1 814 ? -25.203 -59.5 -9.75 1 63.5 814 GLY A O 1
ATOM 6617 N N . LYS A 1 815 ? -24.25 -60.938 -8.242 1 59.12 815 LYS A N 1
ATOM 6618 C CA . LYS A 1 815 ? -23.422 -59.938 -7.559 1 59.12 815 LYS A CA 1
ATOM 6619 C C . LYS A 1 815 ? -22.266 -59.469 -8.438 1 59.12 815 LYS A C 1
ATOM 6621 O O . LYS A 1 815 ? -21.5 -60.312 -8.953 1 59.12 815 LYS A O 1
ATOM 6626 N N . CYS A 1 816 ? -22.172 -58.25 -8.992 1 61.28 816 CYS A N 1
ATOM 6627 C CA . CYS A 1 816 ? -21.25 -57.656 -9.945 1 61.28 816 CYS A CA 1
ATOM 6628 C C . CYS A 1 816 ? -19.906 -57.344 -9.305 1 61.28 816 CYS A C 1
ATOM 6630 O O . CYS A 1 816 ? -19.75 -56.375 -8.586 1 61.28 816 CYS A O 1
ATOM 6632 N N . THR A 1 817 ? -18.969 -58.375 -8.961 1 60.81 817 THR A N 1
ATOM 6633 C CA . THR A 1 817 ? -17.656 -58.156 -8.352 1 60.81 817 THR A CA 1
ATOM 6634 C C . THR A 1 817 ? -16.547 -58.219 -9.406 1 60.81 817 THR A C 1
ATOM 6636 O O . THR A 1 817 ? -16.391 -59.25 -10.07 1 60.81 817 THR A O 1
ATOM 6639 N N . GLY A 1 818 ? -15.609 -57.156 -9.562 1 63.75 818 GLY A N 1
ATOM 6640 C CA . GLY A 1 818 ? -14.312 -56.906 -10.188 1 63.75 818 GLY A CA 1
ATOM 6641 C C . GLY A 1 818 ? -14.07 -57.781 -11.406 1 63.75 818 GLY A C 1
ATOM 6642 O O . GLY A 1 818 ? -12.961 -57.812 -11.945 1 63.75 818 GLY A O 1
ATOM 6643 N N . LYS A 1 819 ? -15.094 -58.531 -11.906 1 70.69 819 LYS A N 1
ATOM 6644 C CA . LYS A 1 819 ? -14.875 -59.469 -13.008 1 70.69 819 LYS A CA 1
ATOM 6645 C C . LYS A 1 819 ? -15.383 -58.906 -14.328 1 70.69 819 LYS A C 1
ATOM 6647 O O . LYS A 1 819 ? -16.172 -57.969 -14.336 1 70.69 819 LYS A O 1
ATOM 6652 N N . SER A 1 820 ? -14.664 -59.25 -15.438 1 84.38 820 SER A N 1
ATOM 6653 C CA . SER A 1 820 ? -15.07 -58.875 -16.781 1 84.38 820 SER A CA 1
ATOM 6654 C C . SER A 1 820 ? -16.359 -59.594 -17.188 1 84.38 820 SER A C 1
ATOM 6656 O O . SER A 1 820 ? -16.516 -60.781 -16.938 1 84.38 820 SER A O 1
ATOM 6658 N N . TYR A 1 821 ? -17.344 -58.812 -17.578 1 88.12 821 TYR A N 1
ATOM 6659 C CA . TYR A 1 821 ? -18.625 -59.344 -18.016 1 88.12 821 TYR A CA 1
ATOM 6660 C C . TYR A 1 821 ? -18.828 -59.094 -19.516 1 88.12 821 TYR A C 1
ATOM 6662 O O . TYR A 1 821 ? -18.391 -58.094 -20.047 1 88.12 821 TYR A O 1
ATOM 6670 N N . THR A 1 822 ? -19.422 -60 -20.125 1 89.12 822 THR A N 1
ATOM 6671 C CA . THR A 1 822 ? -19.766 -59.812 -21.531 1 89.12 822 THR A CA 1
ATOM 6672 C C . THR A 1 822 ? -21.062 -59.031 -21.688 1 89.12 822 THR A C 1
ATOM 6674 O O . THR A 1 822 ? -22.062 -59.375 -21.047 1 89.12 822 THR A O 1
ATOM 6677 N N . ILE A 1 823 ? -21.141 -58 -22.422 1 91.19 823 ILE A N 1
ATOM 6678 C CA . ILE A 1 823 ? -22.328 -57.188 -22.703 1 91.19 823 ILE A CA 1
ATOM 6679 C C . ILE A 1 823 ? -23.266 -57.969 -23.625 1 91.19 823 ILE A C 1
ATOM 6681 O O . ILE A 1 823 ? -22.859 -58.438 -24.688 1 91.19 823 ILE A O 1
ATOM 6685 N N . PRO A 1 824 ? -24.469 -58.062 -23.266 1 89.12 824 PRO A N 1
ATOM 6686 C CA . PRO A 1 824 ? -25.422 -58.781 -24.109 1 89.12 824 PRO A CA 1
ATOM 6687 C C . PRO A 1 824 ? -25.594 -58.125 -25.484 1 89.12 824 PRO A C 1
ATOM 6689 O O . PRO A 1 824 ? -25.547 -56.906 -25.609 1 89.12 824 PRO A O 1
ATOM 6692 N N . ARG A 1 825 ? -25.922 -58.938 -26.422 1 87.19 825 ARG A N 1
ATOM 6693 C CA . ARG A 1 825 ? -26.062 -58.5 -27.797 1 87.19 825 ARG A CA 1
ATOM 6694 C C . ARG A 1 825 ? -27.312 -57.625 -27.984 1 87.19 825 ARG A C 1
ATOM 6696 O O . ARG A 1 825 ? -27.406 -56.875 -28.938 1 87.19 825 ARG A O 1
ATOM 6703 N N . ASP A 1 826 ? -28.172 -57.688 -27.078 1 86.38 826 ASP A N 1
ATOM 6704 C CA . ASP A 1 826 ? -29.406 -56.938 -27.172 1 86.38 826 ASP A CA 1
ATOM 6705 C C . ASP A 1 826 ? -29.219 -55.5 -26.719 1 86.38 826 ASP A C 1
ATOM 6707 O O . ASP A 1 826 ? -30.047 -54.625 -27 1 86.38 826 ASP A O 1
ATOM 6711 N N . GLN A 1 827 ? -28.156 -55.281 -26.141 1 91.31 827 GLN A N 1
ATOM 6712 C CA . GLN A 1 827 ? -27.875 -53.906 -25.719 1 91.31 827 GLN A CA 1
ATOM 6713 C C . GLN A 1 827 ? -27.531 -53.031 -26.922 1 91.31 827 GLN A C 1
ATOM 6715 O O . GLN A 1 827 ? -26.859 -53.469 -27.859 1 91.31 827 GLN A O 1
ATOM 6720 N N . LEU A 1 828 ? -27.969 -51.781 -26.906 1 92.12 828 LEU A N 1
ATOM 6721 C CA . LEU A 1 828 ? -27.844 -50.844 -28.016 1 92.12 828 LEU A CA 1
ATOM 6722 C C . LEU A 1 828 ? -26.375 -50.531 -28.281 1 92.12 828 LEU A C 1
ATOM 6724 O O . LEU A 1 828 ? -26.016 -50.156 -29.406 1 92.12 828 LEU A O 1
ATOM 6728 N N . ILE A 1 829 ? -25.531 -50.594 -27.297 1 93.19 829 ILE A N 1
ATOM 6729 C CA . ILE A 1 829 ? -24.141 -50.188 -27.406 1 93.19 829 ILE A CA 1
ATOM 6730 C C . ILE A 1 829 ? -23.406 -51.156 -28.344 1 93.19 829 ILE A C 1
ATOM 6732 O O . ILE A 1 829 ? -22.406 -50.781 -28.969 1 93.19 829 ILE A O 1
ATOM 6736 N N . SER A 1 830 ? -23.859 -52.406 -28.453 1 90.69 830 SER A N 1
ATOM 6737 C CA . SER A 1 830 ? -23.25 -53.438 -29.328 1 90.69 830 SER A CA 1
ATOM 6738 C C . SER A 1 830 ? -23.531 -53.125 -30.797 1 90.69 830 SER A C 1
ATOM 6740 O O . SER A 1 830 ? -22.812 -53.625 -31.672 1 90.69 830 SER A O 1
ATOM 6742 N N . LYS A 1 831 ? -24.531 -52.344 -31.047 1 90.81 831 LYS A N 1
ATOM 6743 C CA . LYS A 1 831 ? -24.938 -52 -32.406 1 90.81 831 LYS A CA 1
ATOM 6744 C C . LYS A 1 831 ? -24.219 -50.781 -32.906 1 90.81 831 LYS A C 1
ATOM 6746 O O . LYS A 1 831 ? -24.297 -50.438 -34.094 1 90.81 831 LYS A O 1
ATOM 6751 N N . ILE A 1 832 ? -23.594 -50.094 -32.062 1 92.94 832 ILE A N 1
ATOM 6752 C CA . ILE A 1 832 ? -22.875 -48.906 -32.438 1 92.94 832 ILE A CA 1
ATOM 6753 C C . ILE A 1 832 ? -21.609 -49.25 -33.219 1 92.94 832 ILE A C 1
ATOM 6755 O O . ILE A 1 832 ? -20.719 -49.906 -32.688 1 92.94 832 ILE A O 1
ATOM 6759 N N . LYS A 1 833 ? -21.625 -48.906 -34.562 1 90.62 833 LYS A N 1
ATOM 6760 C CA . LYS A 1 833 ? -20.469 -49.219 -35.406 1 90.62 833 LYS A CA 1
ATOM 6761 C C . LYS A 1 833 ? -20.172 -48.031 -36.344 1 90.62 833 LYS A C 1
ATOM 6763 O O . LYS A 1 833 ? -21.094 -47.469 -36.938 1 90.62 833 LYS A O 1
ATOM 6768 N N . ASN A 1 834 ? -19.047 -47.719 -36.438 1 90.88 834 ASN A N 1
ATOM 6769 C CA . ASN A 1 834 ? -18.484 -46.75 -37.375 1 90.88 834 ASN A CA 1
ATOM 6770 C C . ASN A 1 834 ? -19.266 -45.469 -37.406 1 90.88 834 ASN A C 1
ATOM 6772 O O . ASN A 1 834 ? -19.781 -45.062 -38.438 1 90.88 834 ASN A O 1
ATOM 6776 N N . LEU A 1 835 ? -19.312 -44.812 -36.281 1 94.06 835 LEU A N 1
ATOM 6777 C CA . LEU A 1 835 ? -19.859 -43.469 -36.219 1 94.06 835 LEU A CA 1
ATOM 6778 C C . LEU A 1 835 ? -18.766 -42.438 -36.531 1 94.06 835 LEU A C 1
ATOM 6780 O O . LEU A 1 835 ? -18 -42.062 -35.625 1 94.06 835 LEU A O 1
ATOM 6784 N N . ASP A 1 836 ? -18.766 -41.906 -37.688 1 90.44 836 ASP A N 1
ATOM 6785 C CA . ASP A 1 836 ? -17.688 -41.062 -38.156 1 90.44 836 ASP A CA 1
ATOM 6786 C C . ASP A 1 836 ? -18 -39.594 -37.906 1 90.44 836 ASP A C 1
ATOM 6788 O O . ASP A 1 836 ? -17.109 -38.75 -37.906 1 90.44 836 ASP A O 1
ATOM 6792 N N . ASN A 1 837 ? -19.234 -39.312 -37.594 1 91.81 837 ASN A N 1
ATOM 6793 C CA . ASN A 1 837 ? -19.609 -37.906 -37.438 1 91.81 837 ASN A CA 1
ATOM 6794 C C . ASN A 1 837 ? -19.719 -37.5 -35.969 1 91.81 837 ASN A C 1
ATOM 6796 O O . ASN A 1 837 ? -20.047 -36.344 -35.656 1 91.81 837 ASN A O 1
ATOM 6800 N N . VAL A 1 838 ? -19.453 -38.375 -35.156 1 93 838 VAL A N 1
ATOM 6801 C CA . VAL A 1 838 ? -19.531 -38.062 -33.719 1 93 838 VAL A CA 1
ATOM 6802 C C . VAL A 1 838 ? -18.125 -38.031 -33.125 1 93 838 VAL A C 1
ATOM 6804 O O . VAL A 1 838 ? -17.219 -38.719 -33.625 1 93 838 VAL A O 1
ATOM 6807 N N . LEU A 1 839 ? -17.969 -37.125 -32.25 1 93.06 839 LEU A N 1
ATOM 6808 C CA . LEU A 1 839 ? -16.734 -37.125 -31.484 1 93.06 839 LEU A CA 1
ATOM 6809 C C . LEU A 1 839 ? -16.797 -38.125 -30.344 1 93.06 839 LEU A C 1
ATOM 6811 O O . LEU A 1 839 ? -17.812 -38.219 -29.656 1 93.06 839 LEU A O 1
ATOM 6815 N N . LEU A 1 840 ? -15.688 -38.906 -30.281 1 93.56 840 LEU A N 1
ATOM 6816 C CA . LEU A 1 840 ? -15.594 -39.781 -29.109 1 93.56 840 LEU A CA 1
ATOM 6817 C C . LEU A 1 840 ? -15.812 -39 -27.828 1 93.56 840 LEU A C 1
ATOM 6819 O O . LEU A 1 840 ? -15.125 -38 -27.578 1 93.56 840 LEU A O 1
ATOM 6823 N N . PRO A 1 841 ? -16.781 -39.312 -26.984 1 90.56 841 PRO A N 1
ATOM 6824 C CA . PRO A 1 841 ? -17.25 -38.5 -25.875 1 90.56 841 PRO A CA 1
ATOM 6825 C C . PRO A 1 841 ? -16.141 -38.156 -24.891 1 90.56 841 PRO A C 1
ATOM 6827 O O . PRO A 1 841 ? -16.125 -37.062 -24.312 1 90.56 841 PRO A O 1
ATOM 6830 N N . THR A 1 842 ? -15.188 -38.906 -24.609 1 92.12 842 THR A N 1
ATOM 6831 C CA . THR A 1 842 ? -14.195 -38.656 -23.578 1 92.12 842 THR A CA 1
ATOM 6832 C C . THR A 1 842 ? -12.953 -38 -24.156 1 92.12 842 THR A C 1
ATOM 6834 O O . THR A 1 842 ? -11.969 -37.781 -23.453 1 92.12 842 THR A O 1
ATOM 6837 N N . LEU A 1 843 ? -13 -37.625 -25.406 1 92.25 843 LEU A N 1
ATOM 6838 C CA . LEU A 1 843 ? -11.883 -36.938 -26.031 1 92.25 843 LEU A CA 1
ATOM 6839 C C . LEU A 1 843 ? -12.07 -35.438 -25.969 1 92.25 843 LEU A C 1
ATOM 6841 O O . LEU A 1 843 ? -13.18 -34.938 -26.156 1 92.25 843 LEU A O 1
ATOM 6845 N N . ASN A 1 844 ? -10.977 -34.781 -25.594 1 89.5 844 ASN A N 1
ATOM 6846 C CA . ASN A 1 844 ? -11.008 -33.312 -25.562 1 89.5 844 ASN A CA 1
ATOM 6847 C C . ASN A 1 844 ? -10.594 -32.719 -26.906 1 89.5 844 ASN A C 1
ATOM 6849 O O . ASN A 1 844 ? -9.547 -33.062 -27.453 1 89.5 844 ASN A O 1
ATOM 6853 N N . LEU A 1 845 ? -11.445 -31.969 -27.453 1 90.88 845 LEU A N 1
ATOM 6854 C CA . LEU A 1 845 ? -11.18 -31.266 -28.688 1 90.88 845 LEU A CA 1
ATOM 6855 C C . LEU A 1 845 ? -11.016 -29.766 -28.453 1 90.88 845 LEU A C 1
ATOM 6857 O O . LEU A 1 845 ? -11.867 -29.141 -27.812 1 90.88 845 LEU A O 1
ATOM 6861 N N . LEU A 1 846 ? -9.906 -29.188 -28.906 1 90.31 846 LEU A N 1
ATOM 6862 C CA . LEU A 1 846 ? -9.688 -27.75 -28.75 1 90.31 846 LEU A CA 1
ATOM 6863 C C . LEU A 1 846 ? -10.641 -26.953 -29.625 1 90.31 846 LEU A C 1
ATOM 6865 O O . LEU A 1 846 ? -10.945 -27.359 -30.75 1 90.31 846 LEU A O 1
ATOM 6869 N N . VAL A 1 847 ? -11.141 -25.906 -29.109 1 92.56 847 VAL A N 1
ATOM 6870 C CA . VAL A 1 847 ? -12.031 -25.031 -29.859 1 92.56 847 VAL A CA 1
ATOM 6871 C C . VAL A 1 847 ? -11.234 -24.312 -30.953 1 92.56 847 VAL A C 1
ATOM 6873 O O . VAL A 1 847 ? -10.227 -23.656 -30.656 1 92.56 847 VAL A O 1
ATOM 6876 N N . ARG A 1 848 ? -11.625 -24.422 -32.125 1 92.19 848 ARG A N 1
ATOM 6877 C CA . ARG A 1 848 ? -10.969 -23.75 -33.25 1 92.19 848 ARG A CA 1
ATOM 6878 C C . ARG A 1 848 ? -11.75 -22.531 -33.719 1 92.19 848 ARG A C 1
ATOM 6880 O O . ARG A 1 848 ? -12.938 -22.625 -34.031 1 92.19 848 ARG A O 1
ATOM 6887 N N . PRO A 1 849 ? -11.094 -21.422 -33.781 1 90.06 849 PRO A N 1
ATOM 6888 C CA . PRO A 1 849 ? -11.789 -20.203 -34.219 1 90.06 849 PRO A CA 1
ATOM 6889 C C . PRO A 1 849 ? -12.344 -20.312 -35.625 1 90.06 849 PRO A C 1
ATOM 6891 O O . PRO A 1 849 ? -13.344 -19.672 -35.969 1 90.06 849 PRO A O 1
ATOM 6894 N N . SER A 1 850 ? -11.82 -21.203 -36.5 1 89.25 850 SER A N 1
ATOM 6895 C CA . SER A 1 850 ? -12.25 -21.344 -37.906 1 89.25 850 SER A CA 1
ATOM 6896 C C . SER A 1 850 ? -13.555 -22.125 -37.969 1 89.25 850 SER A C 1
ATOM 6898 O O . SER A 1 850 ? -14.266 -22.031 -39 1 89.25 850 SER A O 1
ATOM 6900 N N . GLY A 1 851 ? -13.953 -22.906 -36.906 1 89.62 851 GLY A N 1
ATOM 6901 C CA . GLY A 1 851 ? -15.156 -23.719 -36.938 1 89.62 851 GLY A CA 1
ATOM 6902 C C . GLY A 1 851 ? -15.016 -24.984 -37.75 1 89.62 851 GLY A C 1
ATOM 6903 O O . GLY A 1 851 ? -15.977 -25.75 -37.906 1 89.62 851 GLY A O 1
ATOM 6904 N N . ASN A 1 852 ? -13.789 -25.188 -38.25 1 89.25 852 ASN A N 1
ATOM 6905 C CA . ASN A 1 852 ? -13.555 -26.359 -39.062 1 89.25 852 ASN A CA 1
ATOM 6906 C C . ASN A 1 852 ? -13.109 -27.547 -38.219 1 89.25 852 ASN A C 1
ATOM 6908 O O . ASN A 1 852 ? -12.031 -27.531 -37.625 1 89.25 852 ASN A O 1
ATOM 6912 N N . TYR A 1 853 ? -14.07 -28.594 -38.188 1 91.75 853 TYR A N 1
ATOM 6913 C CA . TYR A 1 853 ? -13.781 -29.797 -37.406 1 91.75 853 TYR A CA 1
ATOM 6914 C C . TYR A 1 853 ? -13.789 -31.031 -38.312 1 91.75 853 TYR A C 1
ATOM 6916 O O . TYR A 1 853 ? -14.305 -32.094 -37.906 1 91.75 853 TYR A O 1
ATOM 6924 N N . ASP A 1 854 ? -13.188 -31.047 -39.469 1 83.12 854 ASP A N 1
ATOM 6925 C CA . ASP A 1 854 ? -13.203 -32.156 -40.438 1 83.12 854 ASP A CA 1
ATOM 6926 C C . ASP A 1 854 ? -12.383 -33.344 -39.938 1 83.12 854 ASP A C 1
ATOM 6928 O O . ASP A 1 854 ? -12.688 -34.469 -40.25 1 83.12 854 ASP A O 1
ATOM 6932 N N . ASN A 1 855 ? -11.375 -33.188 -39.156 1 84.81 855 ASN A N 1
ATOM 6933 C CA . ASN A 1 855 ? -10.516 -34.281 -38.688 1 84.81 855 ASN A CA 1
ATOM 6934 C C . ASN A 1 855 ? -10.766 -34.625 -37.25 1 84.81 855 ASN A C 1
ATOM 6936 O O . ASN A 1 855 ? -9.852 -34.562 -36.406 1 84.81 855 ASN A O 1
ATOM 6940 N N . VAL A 1 856 ? -12.102 -35.031 -36.938 1 91.38 856 VAL A N 1
ATOM 6941 C CA . VAL A 1 856 ? -12.406 -35.406 -35.562 1 91.38 856 VAL A CA 1
ATOM 6942 C C . VAL A 1 856 ? -12.422 -36.906 -35.406 1 91.38 856 VAL A C 1
ATOM 6944 O O . VAL A 1 856 ? -12.695 -37.625 -36.375 1 91.38 856 VAL A O 1
ATOM 6947 N N . VAL A 1 857 ? -12.023 -37.5 -34.312 1 94.19 857 VAL A N 1
ATOM 6948 C CA . VAL A 1 857 ? -11.984 -38.906 -34 1 94.19 857 VAL A CA 1
ATOM 6949 C C . VAL A 1 857 ? -13.367 -39.406 -33.562 1 94.19 857 VAL A C 1
ATOM 6951 O O . VAL A 1 857 ? -13.883 -38.938 -32.531 1 94.19 857 VAL A O 1
ATOM 6954 N N . GLY A 1 858 ? -14.008 -40.219 -34.281 1 94.31 858 GLY A N 1
ATOM 6955 C CA . GLY A 1 858 ? -15.312 -40.75 -33.969 1 94.31 858 GLY A CA 1
ATOM 6956 C C . GLY A 1 858 ? -15.242 -42.062 -33.219 1 94.31 858 GLY A C 1
ATOM 6957 O O . GLY A 1 858 ? -14.258 -42.344 -32.5 1 94.31 858 GLY A O 1
ATOM 6958 N N . VAL A 1 859 ? -16.375 -42.844 -33.25 1 95.81 859 VAL A N 1
ATOM 6959 C CA . VAL A 1 859 ? -16.453 -44.094 -32.562 1 95.81 859 VAL A CA 1
ATOM 6960 C C . VAL A 1 859 ? -16.5 -45.25 -33.562 1 95.81 859 VAL A C 1
ATOM 6962 O O . VAL A 1 859 ? -17.406 -45.344 -34.375 1 95.81 859 VAL A O 1
ATOM 6965 N N . ARG A 1 860 ? -15.539 -46.125 -33.531 1 95.06 860 ARG A N 1
ATOM 6966 C CA . ARG A 1 860 ? -15.523 -47.312 -34.375 1 95.06 860 ARG A CA 1
ATOM 6967 C C . ARG A 1 860 ? -16.391 -48.406 -33.812 1 95.06 860 ARG A C 1
ATOM 6969 O O . ARG A 1 860 ? -17.234 -49 -34.5 1 95.06 860 ARG A O 1
ATOM 6976 N N . ALA A 1 861 ? -15.984 -48.781 -32.562 1 93.75 861 ALA A N 1
ATOM 6977 C CA . ALA A 1 861 ? -16.766 -49.812 -31.891 1 93.75 861 ALA A CA 1
ATOM 6978 C C . ALA A 1 861 ? -16.422 -49.875 -30.406 1 93.75 861 ALA A C 1
ATOM 6980 O O . ALA A 1 861 ? -15.43 -49.312 -29.969 1 93.75 861 ALA A O 1
ATOM 6981 N N . TYR A 1 862 ? -17.375 -50.406 -29.625 1 94.5 862 TYR A N 1
ATOM 6982 C CA . TYR A 1 862 ? -17.125 -50.719 -28.219 1 94.5 862 TYR A CA 1
ATOM 6983 C C . TYR A 1 862 ? -16.781 -52.219 -28.047 1 94.5 862 TYR A C 1
ATOM 6985 O O . TYR A 1 862 ? -17.328 -53.062 -28.75 1 94.5 862 TYR A O 1
ATOM 6993 N N . GLN A 1 863 ? -15.922 -52.469 -27.188 1 92.69 863 GLN A N 1
ATOM 6994 C CA . GLN A 1 863 ? -15.594 -53.875 -26.922 1 92.69 863 GLN A CA 1
ATOM 6995 C C . GLN A 1 863 ? -16.766 -54.594 -26.266 1 92.69 863 GLN A C 1
ATOM 6997 O O . GLN A 1 863 ? -17.578 -53.969 -25.578 1 92.69 863 GLN A O 1
ATOM 7002 N N . GLU A 1 864 ? -16.719 -55.844 -26.359 1 90.31 864 GLU A N 1
ATOM 7003 C CA . GLU A 1 864 ? -17.875 -56.656 -25.953 1 90.31 864 GLU A CA 1
ATOM 7004 C C . GLU A 1 864 ? -17.844 -56.969 -24.453 1 90.31 864 GLU A C 1
ATOM 7006 O O . GLU A 1 864 ? -18.844 -57.438 -23.891 1 90.31 864 GLU A O 1
ATOM 7011 N N . THR A 1 865 ? -16.766 -56.594 -23.906 1 90.75 865 THR A N 1
ATOM 7012 C CA . THR A 1 865 ? -16.656 -56.875 -22.484 1 90.75 865 THR A CA 1
ATOM 7013 C C . THR A 1 865 ? -16.609 -55.594 -21.672 1 90.75 865 THR A C 1
ATOM 7015 O O . THR A 1 865 ? -16.188 -54.562 -22.172 1 90.75 865 THR A O 1
ATOM 7018 N N . CYS A 1 866 ? -17.156 -55.625 -20.469 1 91.06 866 CYS A N 1
ATOM 7019 C CA . CYS A 1 866 ? -17.094 -54.5 -19.531 1 91.06 866 CYS A CA 1
ATOM 7020 C C . CYS A 1 866 ? -16.688 -54.969 -18.141 1 91.06 866 CYS A C 1
ATOM 7022 O O . CYS A 1 866 ? -16.828 -56.156 -17.828 1 91.06 866 CYS A O 1
ATOM 7024 N N . GLU A 1 867 ? -16.062 -54.125 -17.422 1 89.94 867 GLU A N 1
ATOM 7025 C CA . GLU A 1 867 ? -15.641 -54.406 -16.062 1 89.94 867 GLU A CA 1
ATOM 7026 C C . GLU A 1 867 ? -16.375 -53.531 -15.055 1 89.94 867 GLU A C 1
ATOM 7028 O O . GLU A 1 867 ? -16.547 -52.344 -15.289 1 89.94 867 GLU A O 1
ATOM 7033 N N . PHE A 1 868 ? -16.922 -54.062 -14.031 1 88.31 868 PHE A N 1
ATOM 7034 C CA . PHE A 1 868 ? -17.578 -53.312 -12.977 1 88.31 868 PHE A CA 1
ATOM 7035 C C . PHE A 1 868 ? -16.562 -52.844 -11.93 1 88.31 868 PHE A C 1
ATOM 7037 O O . PHE A 1 868 ? -15.812 -53.656 -11.391 1 88.31 868 PHE A O 1
ATOM 7044 N N . VAL A 1 869 ? -16.547 -51.531 -11.812 1 81.81 869 VAL A N 1
ATOM 7045 C CA . VAL A 1 869 ? -15.641 -50.969 -10.828 1 81.81 869 VAL A CA 1
ATOM 7046 C C . VAL A 1 869 ? -16.344 -50.875 -9.477 1 81.81 869 VAL A C 1
ATOM 7048 O O . VAL A 1 869 ? -17.484 -50.438 -9.391 1 81.81 869 VAL A O 1
ATOM 7051 N N . GLY A 1 870 ? -16.094 -51.531 -8.633 1 70.19 870 GLY A N 1
ATOM 7052 C CA . GLY A 1 870 ? -16.625 -51.594 -7.277 1 70.19 870 GLY A CA 1
ATOM 7053 C C . GLY A 1 870 ? -17.297 -50.312 -6.832 1 70.19 870 GLY A C 1
ATOM 7054 O O . GLY A 1 870 ? -17.266 -49.312 -7.547 1 70.19 870 GLY A O 1
ATOM 7055 N N . GLY A 1 871 ? -18.188 -50.25 -5.914 1 67.31 871 GLY A N 1
ATOM 7056 C CA . GLY A 1 871 ? -18.906 -49.125 -5.32 1 67.31 871 GLY A CA 1
ATOM 7057 C C . GLY A 1 871 ? -20.406 -49.312 -5.297 1 67.31 871 GLY A C 1
ATOM 7058 O O . GLY A 1 871 ? -20.906 -50.344 -5.797 1 67.31 871 GLY A O 1
ATOM 7059 N N . VAL A 1 872 ? -21.016 -48.312 -4.781 1 65.38 872 VAL A N 1
ATOM 7060 C CA . VAL A 1 872 ? -22.453 -48.375 -4.562 1 65.38 872 VAL A CA 1
ATOM 7061 C C . VAL A 1 872 ? -23.188 -48.375 -5.902 1 65.38 872 VAL A C 1
ATOM 7063 O O . VAL A 1 872 ? -24.156 -49.094 -6.105 1 65.38 872 VAL A O 1
ATOM 7066 N N . THR A 1 873 ? -22.672 -47.562 -6.914 1 74.25 873 THR A N 1
ATOM 7067 C CA . THR A 1 873 ? -23.375 -47.375 -8.18 1 74.25 873 THR A CA 1
ATOM 7068 C C . THR A 1 873 ? -22.844 -48.375 -9.227 1 74.25 873 THR A C 1
ATOM 7070 O O . THR A 1 873 ? -23.469 -48.562 -10.273 1 74.25 873 THR A O 1
ATOM 7073 N N . ALA A 1 874 ? -21.812 -49.031 -8.914 1 76.75 874 ALA A N 1
ATOM 7074 C CA . ALA A 1 874 ? -21.203 -50.062 -9.727 1 76.75 874 ALA A CA 1
ATOM 7075 C C . ALA A 1 874 ? -21 -49.594 -11.164 1 76.75 874 ALA A C 1
ATOM 7077 O O . ALA A 1 874 ? -21.547 -50.156 -12.102 1 76.75 874 ALA A O 1
ATOM 7078 N N . PRO A 1 875 ? -20.25 -48.531 -11.383 1 88.56 875 PRO A N 1
ATOM 7079 C CA . PRO A 1 875 ? -19.984 -48.031 -12.742 1 88.56 875 PRO A CA 1
ATOM 7080 C C . PRO A 1 875 ? -19.297 -49.094 -13.625 1 88.56 875 PRO A C 1
ATOM 7082 O O . PRO A 1 875 ? -18.672 -50 -13.117 1 88.56 875 PRO A O 1
ATOM 7085 N N . LYS A 1 876 ? -19.453 -49 -14.938 1 91.81 876 LYS A N 1
ATOM 7086 C CA . LYS A 1 876 ? -18.906 -49.938 -15.898 1 91.81 876 LYS A CA 1
ATOM 7087 C C . LYS A 1 876 ? -17.734 -49.344 -16.656 1 91.81 876 LYS A C 1
ATOM 7089 O O . LYS A 1 876 ? -17.844 -48.281 -17.281 1 91.81 876 LYS A O 1
ATOM 7094 N N . LYS A 1 877 ? -16.641 -49.969 -16.5 1 92.81 877 LYS A N 1
ATOM 7095 C CA . LYS A 1 877 ? -15.469 -49.625 -17.312 1 92.81 877 LYS A CA 1
ATOM 7096 C C . LYS A 1 877 ? -15.508 -50.312 -18.672 1 92.81 877 LYS A C 1
ATOM 7098 O O . LYS A 1 877 ? -15.57 -51.531 -18.75 1 92.81 877 LYS A O 1
ATOM 7103 N N . VAL A 1 878 ? -15.547 -49.531 -19.734 1 94.19 878 VAL A N 1
ATOM 7104 C CA . VAL A 1 878 ? -15.641 -50.062 -21.078 1 94.19 878 VAL A CA 1
ATOM 7105 C C . VAL A 1 878 ? -14.484 -49.531 -21.922 1 94.19 878 VAL A C 1
ATOM 7107 O O . VAL A 1 878 ? -13.859 -48.5 -21.578 1 94.19 878 VAL A O 1
ATOM 7110 N N . ILE A 1 879 ? -14.172 -50.25 -22.969 1 95.19 879 ILE A N 1
ATOM 7111 C CA . ILE A 1 879 ? -13.125 -49.844 -23.891 1 95.19 879 ILE A CA 1
ATOM 7112 C C . ILE A 1 879 ? -13.75 -49.406 -25.219 1 95.19 879 ILE A C 1
ATOM 7114 O O . ILE A 1 879 ? -14.469 -50.188 -25.859 1 95.19 879 ILE A O 1
ATOM 7118 N N . CYS A 1 880 ? -13.617 -48.156 -25.578 1 95.31 880 CYS A N 1
ATOM 7119 C CA . CYS A 1 880 ? -14.078 -47.625 -26.844 1 95.31 880 CYS A CA 1
ATOM 7120 C C . CYS A 1 880 ? -12.93 -47.5 -27.844 1 95.31 880 CYS A C 1
ATOM 7122 O O . CYS A 1 880 ? -11.883 -46.938 -27.516 1 95.31 880 CYS A O 1
ATOM 7124 N N . VAL A 1 881 ? -13.102 -48.031 -29 1 95.94 881 VAL A N 1
ATOM 7125 C CA . VAL A 1 881 ? -12.102 -47.906 -30.047 1 95.94 881 VAL A CA 1
ATOM 7126 C C . VAL A 1 881 ? -12.469 -46.75 -30.984 1 95.94 881 VAL A C 1
ATOM 7128 O O . VAL A 1 881 ? -13.562 -46.719 -31.547 1 95.94 881 VAL A O 1
ATOM 7131 N N . GLY A 1 882 ? -11.594 -45.844 -31.062 1 94.44 882 GLY A N 1
ATOM 7132 C CA . GLY A 1 882 ? -11.82 -44.688 -31.938 1 94.44 882 GLY A CA 1
ATOM 7133 C C . GLY A 1 882 ? -11.578 -45 -33.406 1 94.44 882 GLY A C 1
ATOM 7134 O O . GLY A 1 882 ? -11.031 -46.062 -33.719 1 94.44 882 GLY A O 1
ATOM 7135 N N . THR A 1 883 ? -12.008 -44.094 -34.219 1 93.56 883 THR A N 1
ATOM 7136 C CA . THR A 1 883 ? -11.773 -44.25 -35.656 1 93.56 883 THR A CA 1
ATOM 7137 C C . THR A 1 883 ? -10.289 -44.156 -35.969 1 93.56 883 THR A C 1
ATOM 7139 O O . THR A 1 883 ? -9.859 -44.562 -37.062 1 93.56 883 THR A O 1
ATOM 7142 N N . ASP A 1 884 ? -9.547 -43.656 -35.031 1 92.69 884 ASP A N 1
ATOM 7143 C CA . ASP A 1 884 ? -8.094 -43.594 -35.188 1 92.69 884 ASP A CA 1
ATOM 7144 C C . ASP A 1 884 ? -7.449 -44.906 -34.781 1 92.69 884 ASP A C 1
ATOM 7146 O O . ASP A 1 884 ? -6.238 -45.094 -34.938 1 92.69 884 ASP A O 1
ATOM 7150 N N . GLY A 1 885 ? -8.102 -45.781 -34.219 1 91.75 885 GLY A N 1
ATOM 7151 C CA . GLY A 1 885 ? -7.598 -47.094 -33.875 1 91.75 885 GLY A CA 1
ATOM 7152 C C . GLY A 1 885 ? -7.117 -47.188 -32.438 1 91.75 885 GLY A C 1
ATOM 7153 O O . GLY A 1 885 ? -6.773 -48.281 -31.969 1 91.75 885 GLY A O 1
ATOM 7154 N N . VAL A 1 886 ? -7.18 -46.188 -31.75 1 94.62 886 VAL A N 1
ATOM 7155 C CA . VAL A 1 886 ? -6.664 -46.156 -30.391 1 94.62 886 VAL A CA 1
ATOM 7156 C C . VAL A 1 886 ? -7.75 -46.625 -29.422 1 94.62 886 VAL A C 1
ATOM 7158 O O . VAL A 1 886 ? -8.914 -46.25 -29.547 1 94.62 886 VAL A O 1
ATOM 7161 N N . GLN A 1 887 ? -7.418 -47.531 -28.516 1 94.56 887 GLN A N 1
ATOM 7162 C CA . GLN A 1 887 ? -8.336 -48 -27.469 1 94.56 887 GLN A CA 1
ATOM 7163 C C . GLN A 1 887 ? -8.344 -47.031 -26.281 1 94.56 887 GLN A C 1
ATOM 7165 O O . GLN A 1 887 ? -7.289 -46.719 -25.75 1 94.56 887 GLN A O 1
ATOM 7170 N N . ARG A 1 888 ? -9.492 -46.594 -25.953 1 95.12 888 ARG A N 1
ATOM 7171 C CA . ARG A 1 888 ? -9.641 -45.656 -24.844 1 95.12 888 ARG A CA 1
ATOM 7172 C C . ARG A 1 888 ? -10.602 -46.219 -23.797 1 95.12 888 ARG A C 1
ATOM 7174 O O . ARG A 1 888 ? -11.688 -46.688 -24.141 1 95.12 888 ARG A O 1
ATOM 7181 N N . ARG A 1 889 ? -10.227 -46.156 -22.594 1 95 889 ARG A N 1
ATOM 7182 C CA . ARG A 1 889 ? -11.062 -46.625 -21.5 1 95 889 ARG A CA 1
ATOM 7183 C C . ARG A 1 889 ? -12.039 -45.531 -21.047 1 95 889 ARG A C 1
ATOM 7185 O O . ARG A 1 889 ? -11.672 -44.375 -20.953 1 95 889 ARG A O 1
ATOM 7192 N N . GLN A 1 890 ? -13.289 -45.938 -20.844 1 95.44 890 GLN A N 1
ATOM 7193 C CA . GLN A 1 890 ? -14.352 -45.031 -20.391 1 95.44 890 GLN A CA 1
ATOM 7194 C C . GLN A 1 890 ? -15.117 -45.656 -19.219 1 95.44 890 GLN A C 1
ATOM 7196 O O . GLN A 1 890 ? -15.133 -46.875 -19.031 1 95.44 890 GLN A O 1
ATOM 7201 N N . LEU A 1 891 ? -15.57 -44.812 -18.391 1 94.38 891 LEU A N 1
ATOM 7202 C CA . LEU A 1 891 ? -16.406 -45.219 -17.266 1 94.38 891 LEU A CA 1
ATOM 7203 C C . LEU A 1 891 ? -17.844 -44.75 -17.453 1 94.38 891 LEU A C 1
ATOM 7205 O O . LEU A 1 891 ? -18.109 -43.562 -17.594 1 94.38 891 LEU A O 1
ATOM 7209 N N . VAL A 1 892 ? -18.766 -45.625 -17.547 1 94.81 892 VAL A N 1
ATOM 7210 C CA . VAL A 1 892 ? -20.188 -45.312 -17.703 1 94.81 892 VAL A CA 1
ATOM 7211 C C . VAL A 1 892 ? -20.906 -45.531 -16.359 1 94.81 892 VAL A C 1
ATOM 7213 O O . VAL A 1 892 ? -20.844 -46.625 -15.781 1 94.81 892 VAL A O 1
ATOM 7216 N N . LYS A 1 893 ? -21.469 -44.5 -15.867 1 92.12 893 LYS A N 1
ATOM 7217 C CA . LYS A 1 893 ? -22.078 -44.5 -14.547 1 92.12 893 LYS A CA 1
ATOM 7218 C C . LYS A 1 893 ? -23.578 -44.188 -14.633 1 92.12 893 LYS A C 1
ATOM 7220 O O . LYS A 1 893 ? -23.984 -43.312 -15.406 1 92.12 893 LYS A O 1
ATOM 7225 N N . GLY A 1 894 ? -24.422 -44.875 -13.93 1 87.94 894 GLY A N 1
ATOM 7226 C CA . GLY A 1 894 ? -25.844 -44.625 -13.766 1 87.94 894 GLY A CA 1
ATOM 7227 C C . GLY A 1 894 ? -26.25 -44.375 -12.328 1 87.94 894 GLY A C 1
ATOM 7228 O O . GLY A 1 894 ? -25.469 -44.656 -11.398 1 87.94 894 GLY A O 1
ATOM 7229 N N . LYS A 1 895 ? -27.297 -43.656 -12.086 1 82.06 895 LYS A N 1
ATOM 7230 C CA . LYS A 1 895 ? -27.875 -43.375 -10.773 1 82.06 895 LYS A CA 1
ATOM 7231 C C . LYS A 1 895 ? -27.047 -42.344 -10.008 1 82.06 895 LYS A C 1
ATOM 7233 O O . LYS A 1 895 ? -26.969 -42.406 -8.773 1 82.06 895 LYS A O 1
ATOM 7238 N N . ASP A 1 896 ? -26.328 -41.656 -10.711 1 84.06 896 ASP A N 1
ATOM 7239 C CA . ASP A 1 896 ? -25.516 -40.594 -10.125 1 84.06 896 ASP A CA 1
ATOM 7240 C C . ASP A 1 896 ? -25.609 -39.312 -10.945 1 84.06 896 ASP A C 1
ATOM 7242 O O . ASP A 1 896 ? -25.766 -39.375 -12.164 1 84.06 896 ASP A O 1
ATOM 7246 N N . ASP A 1 897 ? -25.562 -38.188 -10.312 1 85.44 897 ASP A N 1
ATOM 7247 C CA . ASP A 1 897 ? -25.641 -36.906 -11.016 1 85.44 897 ASP A CA 1
ATOM 7248 C C . ASP A 1 897 ? -24.25 -36.438 -11.461 1 85.44 897 ASP A C 1
ATOM 7250 O O . ASP A 1 897 ? -23.562 -35.75 -10.719 1 85.44 897 ASP A O 1
ATOM 7254 N N . LEU A 1 898 ? -23.859 -36.719 -12.602 1 90.44 898 LEU A N 1
ATOM 7255 C CA . LEU A 1 898 ? -22.531 -36.438 -13.117 1 90.44 898 LEU A CA 1
ATOM 7256 C C . LEU A 1 898 ? -22.422 -35 -13.602 1 90.44 898 LEU A C 1
ATOM 7258 O O . LEU A 1 898 ? -21.359 -34.531 -14.008 1 90.44 898 LEU A O 1
ATOM 7262 N N . ARG A 1 899 ? -23.562 -34.312 -13.492 1 88.62 899 ARG A N 1
ATOM 7263 C CA . ARG A 1 899 ? -23.516 -32.906 -13.875 1 88.62 899 ARG A CA 1
ATOM 7264 C C . ARG A 1 899 ? -22.625 -32.094 -12.93 1 88.62 899 ARG A C 1
ATOM 7266 O O . ARG A 1 899 ? -21.969 -31.141 -13.336 1 88.62 899 ARG A O 1
ATOM 7273 N N . GLN A 1 900 ? -22.578 -32.469 -11.711 1 88.44 900 GLN A N 1
ATOM 7274 C CA . GLN A 1 900 ? -21.719 -31.812 -10.742 1 88.44 900 GLN A CA 1
ATOM 7275 C C . GLN A 1 900 ? -20.25 -32 -11.102 1 88.44 900 GLN A C 1
ATOM 7277 O O . GLN A 1 900 ? -19.469 -31.047 -11.047 1 88.44 900 GLN A O 1
ATOM 7282 N N . ASP A 1 901 ? -19.906 -33.125 -11.461 1 92.06 901 ASP A N 1
ATOM 7283 C CA . ASP A 1 901 ? -18.531 -33.406 -11.883 1 92.06 901 ASP A CA 1
ATOM 7284 C C . ASP A 1 901 ? -18.172 -32.625 -13.141 1 92.06 901 ASP A C 1
ATOM 7286 O O . ASP A 1 901 ? -17.047 -32.156 -13.273 1 92.06 901 ASP A O 1
ATOM 7290 N N . ALA A 1 902 ? -19.141 -32.594 -13.992 1 92.19 902 ALA A N 1
ATOM 7291 C CA . ALA A 1 902 ? -18.922 -31.875 -15.234 1 92.19 902 ALA A CA 1
ATOM 7292 C C . ALA A 1 902 ? -18.672 -30.391 -14.969 1 92.19 902 ALA A C 1
ATOM 7294 O O . ALA A 1 902 ? -17.812 -29.766 -15.602 1 92.19 902 ALA A O 1
ATOM 7295 N N . VAL A 1 903 ? -19.438 -29.859 -14.102 1 90.25 903 VAL A N 1
ATOM 7296 C CA . VAL A 1 903 ? -19.266 -28.453 -13.742 1 90.25 903 VAL A CA 1
ATOM 7297 C C . VAL A 1 903 ? -17.906 -28.25 -13.086 1 90.25 903 VAL A C 1
ATOM 7299 O O . VAL A 1 903 ? -17.219 -27.266 -13.375 1 90.25 903 VAL A O 1
ATOM 7302 N N . MET A 1 904 ? -17.5 -29.109 -12.219 1 93.12 904 MET A N 1
ATOM 7303 C CA . MET A 1 904 ? -16.203 -29.016 -11.562 1 93.12 904 MET A CA 1
ATOM 7304 C C . MET A 1 904 ? -15.062 -29.047 -12.578 1 93.12 904 MET A C 1
ATOM 7306 O O . MET A 1 904 ? -14.133 -28.25 -12.508 1 93.12 904 MET A O 1
ATOM 7310 N N . GLN A 1 905 ? -15.188 -29.953 -13.484 1 94.19 905 GLN A N 1
ATOM 7311 C CA . GLN A 1 905 ? -14.148 -30.078 -14.508 1 94.19 905 GLN A CA 1
ATOM 7312 C C . GLN A 1 905 ? -14.086 -28.844 -15.383 1 94.19 905 GLN A C 1
ATOM 7314 O O . GLN A 1 905 ? -13.008 -28.438 -15.82 1 94.19 905 GLN A O 1
ATOM 7319 N N . GLN A 1 906 ? -15.227 -28.312 -15.633 1 93 906 GLN A N 1
ATOM 7320 C CA . GLN A 1 906 ? -15.266 -27.062 -16.391 1 93 906 GLN A CA 1
ATOM 7321 C C . GLN A 1 906 ? -14.539 -25.953 -15.633 1 93 906 GLN A C 1
ATOM 7323 O O . GLN A 1 906 ? -13.742 -25.219 -16.219 1 93 906 GLN A O 1
ATOM 7328 N N . VAL A 1 907 ? -14.836 -25.844 -14.375 1 94.69 907 VAL A N 1
ATOM 7329 C CA . VAL A 1 907 ? -14.219 -24.812 -13.547 1 94.69 907 VAL A CA 1
ATOM 7330 C C . VAL A 1 907 ? -12.703 -25.016 -13.508 1 94.69 907 VAL A C 1
ATOM 7332 O O . VAL A 1 907 ? -11.938 -24.062 -13.633 1 94.69 907 VAL A O 1
ATOM 7335 N N . PHE A 1 908 ? -12.258 -26.25 -13.383 1 96.56 908 PHE A N 1
ATOM 7336 C CA . PHE A 1 908 ? -10.836 -26.547 -13.344 1 96.56 908 PHE A CA 1
ATOM 7337 C C . PHE A 1 908 ? -10.172 -26.188 -14.672 1 96.56 908 PHE A C 1
ATOM 7339 O O . PHE A 1 908 ? -9.039 -25.703 -14.688 1 96.56 908 PHE A O 1
ATOM 7346 N N . THR A 1 909 ? -10.852 -26.453 -15.711 1 94.25 909 THR A N 1
ATOM 7347 C CA . THR A 1 909 ? -10.312 -26.141 -17.031 1 94.25 909 THR A CA 1
ATOM 7348 C C . THR A 1 909 ? -10.109 -24.641 -17.188 1 94.25 909 THR A C 1
ATOM 7350 O O . THR A 1 909 ? -9.078 -24.203 -17.703 1 94.25 909 THR A O 1
ATOM 7353 N N . VAL A 1 910 ? -11.062 -23.953 -16.812 1 94.06 910 VAL A N 1
ATOM 7354 C CA . VAL A 1 910 ? -10.945 -22.5 -16.891 1 94.06 910 VAL A CA 1
ATOM 7355 C C . VAL A 1 910 ? -9.867 -22.016 -15.922 1 94.06 910 VAL A C 1
ATOM 7357 O O . VAL A 1 910 ? -9.102 -21.094 -16.234 1 94.06 910 VAL A O 1
ATOM 7360 N N . MET A 1 911 ? -9.812 -22.562 -14.719 1 95.44 911 MET A N 1
ATOM 7361 C CA . MET A 1 911 ? -8.742 -22.234 -13.781 1 95.44 911 MET A CA 1
ATOM 7362 C C . MET A 1 911 ? -7.375 -22.484 -14.406 1 95.44 911 MET A C 1
ATOM 7364 O O . MET A 1 911 ? -6.449 -21.688 -14.211 1 95.44 911 MET A O 1
ATOM 7368 N N . ASN A 1 912 ? -7.266 -23.547 -15.117 1 95.81 912 ASN A N 1
ATOM 7369 C CA . ASN A 1 912 ? -6.004 -23.859 -15.781 1 95.81 912 ASN A CA 1
ATOM 7370 C C . ASN A 1 912 ? -5.641 -22.781 -16.812 1 95.81 912 ASN A C 1
ATOM 7372 O O . ASN A 1 912 ? -4.465 -22.453 -16.984 1 95.81 912 ASN A O 1
ATOM 7376 N N . THR A 1 913 ? -6.613 -22.328 -17.469 1 93.56 913 THR A N 1
ATOM 7377 C CA . THR A 1 913 ? -6.367 -21.234 -18.391 1 93.56 913 THR A CA 1
ATOM 7378 C C . THR A 1 913 ? -5.871 -20 -17.656 1 93.56 913 THR A C 1
ATOM 7380 O O . THR A 1 913 ? -4.941 -19.328 -18.109 1 93.56 913 THR A O 1
ATOM 7383 N N . LEU A 1 914 ? -6.477 -19.719 -16.578 1 93.94 914 LEU A N 1
ATOM 7384 C CA . LEU A 1 914 ? -6.066 -18.578 -15.773 1 93.94 914 LEU A CA 1
ATOM 7385 C C . LEU A 1 914 ? -4.652 -18.766 -15.234 1 93.94 914 LEU A C 1
ATOM 7387 O O . LEU A 1 914 ? -3.85 -17.828 -15.227 1 93.94 914 LEU A O 1
ATOM 7391 N N . LEU A 1 915 ? -4.328 -19.984 -14.836 1 95.56 915 LEU A N 1
ATOM 7392 C CA . LEU A 1 915 ? -3.008 -20.312 -14.305 1 95.56 915 LEU A CA 1
ATOM 7393 C C . LEU A 1 915 ? -1.937 -20.141 -15.375 1 95.56 915 LEU A C 1
ATOM 7395 O O . LEU A 1 915 ? -0.8 -19.766 -15.07 1 95.56 915 LEU A O 1
ATOM 7399 N N . ARG A 1 916 ? -2.268 -20.281 -16.609 1 91.81 916 ARG A N 1
ATOM 7400 C CA . ARG A 1 916 ? -1.326 -20.172 -17.719 1 91.81 916 ARG A CA 1
ATOM 7401 C C . ARG A 1 916 ? -1.13 -18.719 -18.125 1 91.81 916 ARG A C 1
ATOM 7403 O O . ARG A 1 916 ? -0.085 -18.344 -18.656 1 91.81 916 ARG A O 1
ATOM 7410 N N . THR A 1 917 ? -2.084 -17.984 -17.844 1 88.19 917 THR A N 1
ATOM 7411 C CA . THR A 1 917 ? -2.051 -16.594 -18.266 1 88.19 917 THR A CA 1
ATOM 7412 C C . THR A 1 917 ? -1.365 -15.711 -17.219 1 88.19 917 THR A C 1
ATOM 7414 O O . THR A 1 917 ? -0.709 -14.727 -17.562 1 88.19 917 THR A O 1
ATOM 7417 N N . CYS A 1 918 ? -1.467 -16.047 -16 1 88.38 918 CYS A N 1
ATOM 7418 C CA . CYS A 1 918 ? -0.822 -15.297 -14.938 1 88.38 918 CYS A CA 1
ATOM 7419 C C . CYS A 1 918 ? 0.677 -15.562 -14.906 1 88.38 918 CYS A C 1
ATOM 7421 O O . CYS A 1 918 ? 1.102 -16.719 -14.898 1 88.38 918 CYS A O 1
ATOM 7423 N N . LYS A 1 919 ? 1.49 -14.547 -14.961 1 84.75 919 LYS A N 1
ATOM 7424 C CA . LYS A 1 919 ? 2.945 -14.664 -15.023 1 84.75 919 LYS A CA 1
ATOM 7425 C C . LYS A 1 919 ? 3.49 -15.469 -13.852 1 84.75 919 LYS A C 1
ATOM 7427 O O . LYS A 1 919 ? 4.297 -16.375 -14.031 1 84.75 919 LYS A O 1
ATOM 7432 N N . GLU A 1 920 ? 3.025 -15.234 -12.625 1 87.81 920 GLU A N 1
ATOM 7433 C CA . GLU A 1 920 ? 3.545 -15.875 -11.422 1 87.81 920 GLU A CA 1
ATOM 7434 C C . GLU A 1 920 ? 3.205 -17.359 -11.398 1 87.81 920 GLU A C 1
ATOM 7436 O O . GLU A 1 920 ? 4.031 -18.188 -11 1 87.81 920 GLU A O 1
ATOM 7441 N N . THR A 1 921 ? 1.998 -17.719 -11.789 1 92.94 921 THR A N 1
ATOM 7442 C CA . THR A 1 921 ? 1.585 -19.109 -11.781 1 92.94 921 THR A CA 1
ATOM 7443 C C . THR A 1 921 ? 2.195 -19.859 -12.961 1 92.94 921 THR A C 1
ATOM 7445 O O . THR A 1 921 ? 2.521 -21.047 -12.852 1 92.94 921 THR A O 1
ATOM 7448 N N . LYS A 1 922 ? 2.412 -19.141 -14.086 1 89.81 922 LYS A N 1
ATOM 7449 C CA . LYS A 1 922 ? 3.023 -19.75 -15.266 1 89.81 922 LYS A CA 1
ATOM 7450 C C . LYS A 1 922 ? 4.484 -20.109 -15 1 89.81 922 LYS A C 1
ATOM 7452 O O . LYS A 1 922 ? 4.945 -21.172 -15.398 1 89.81 922 LYS A O 1
ATOM 7457 N N . GLN A 1 923 ? 5.129 -19.25 -14.289 1 85.19 923 GLN A N 1
ATOM 7458 C CA . GLN A 1 923 ? 6.535 -19.469 -13.961 1 85.19 923 GLN A CA 1
ATOM 7459 C C . GLN A 1 923 ? 6.703 -20.734 -13.109 1 85.19 923 GLN A C 1
ATOM 7461 O O . GLN A 1 923 ? 7.719 -21.422 -13.211 1 85.19 923 GLN A O 1
ATOM 7466 N N . ARG A 1 924 ? 5.73 -21.109 -12.312 1 92.06 924 ARG A N 1
ATOM 7467 C CA . ARG A 1 924 ? 5.766 -22.266 -11.43 1 92.06 924 ARG A CA 1
ATOM 7468 C C . ARG A 1 924 ? 5.105 -23.484 -12.078 1 92.06 924 ARG A C 1
ATOM 7470 O O . ARG A 1 924 ? 5.102 -24.578 -11.516 1 92.06 924 ARG A O 1
ATOM 7477 N N . ASN A 1 925 ? 4.523 -23.281 -13.242 1 91.88 925 ASN A N 1
ATOM 7478 C CA . ASN A 1 925 ? 3.822 -24.328 -13.984 1 91.88 925 ASN A CA 1
ATOM 7479 C C . ASN A 1 925 ? 2.711 -24.969 -13.148 1 91.88 925 ASN A C 1
ATOM 7481 O O . ASN A 1 925 ? 2.645 -26.188 -13.023 1 91.88 925 ASN A O 1
ATOM 7485 N N . LEU A 1 926 ? 1.96 -24.125 -12.438 1 96.06 926 LEU A N 1
ATOM 7486 C CA . LEU A 1 926 ? 0.849 -24.625 -11.633 1 96.06 926 LEU A CA 1
ATOM 7487 C C . LEU A 1 926 ? -0.303 -25.078 -12.523 1 96.06 926 LEU A C 1
ATOM 7489 O O . LEU A 1 926 ? -0.629 -24.422 -13.508 1 96.06 926 LEU A O 1
ATOM 7493 N N . ARG A 1 927 ? -0.813 -26.266 -12.297 1 95.19 927 ARG A N 1
ATOM 7494 C CA . ARG A 1 927 ? -1.909 -26.797 -13.109 1 95.19 927 ARG A CA 1
ATOM 7495 C C . ARG A 1 927 ? -2.717 -27.828 -12.328 1 95.19 927 ARG A C 1
ATOM 7497 O O . ARG A 1 927 ? -2.213 -28.438 -11.375 1 95.19 927 ARG A O 1
ATOM 7504 N N . ILE A 1 928 ? -3.926 -27.969 -12.695 1 96.62 928 ILE A N 1
ATOM 7505 C CA . ILE A 1 928 ? -4.824 -29 -12.18 1 96.62 928 ILE A CA 1
ATOM 7506 C C . ILE A 1 928 ? -5.078 -30.047 -13.25 1 96.62 928 ILE A C 1
ATOM 7508 O O . ILE A 1 928 ? -5.516 -29.734 -14.359 1 96.62 928 ILE A O 1
ATOM 7512 N N . ARG A 1 929 ? -4.766 -31.25 -12.961 1 95.06 929 ARG A N 1
ATOM 7513 C CA . ARG A 1 929 ? -5.035 -32.344 -13.906 1 95.06 929 ARG A CA 1
ATOM 7514 C C . ARG A 1 929 ? -6.535 -32.594 -14.023 1 95.06 929 ARG A C 1
ATOM 7516 O O . ARG A 1 929 ? -7.219 -32.781 -13.008 1 95.06 929 ARG A O 1
ATOM 7523 N N . THR A 1 930 ? -7.031 -32.5 -15.234 1 94.75 930 THR A N 1
ATOM 7524 C CA . THR A 1 930 ? -8.461 -32.656 -15.461 1 94.75 930 THR A CA 1
ATOM 7525 C C . THR A 1 930 ? -8.727 -33.906 -16.297 1 94.75 930 THR A C 1
ATOM 7527 O O . THR A 1 930 ? -7.789 -34.531 -16.812 1 94.75 930 THR A O 1
ATOM 7530 N N . TYR A 1 931 ? -9.961 -34.438 -16.297 1 95.31 931 TYR A N 1
ATOM 7531 C CA . TYR A 1 931 ? -10.484 -35.5 -17.156 1 95.31 931 TYR A CA 1
ATOM 7532 C C . TYR A 1 931 ? -11.875 -35.125 -17.672 1 95.31 931 TYR A C 1
ATOM 7534 O O . TYR A 1 931 ? -12.562 -34.312 -17.078 1 95.31 931 TYR A O 1
ATOM 7542 N N . LYS A 1 932 ? -12.289 -35.688 -18.734 1 95.44 932 LYS A N 1
ATOM 7543 C CA . LYS A 1 932 ? -13.531 -35.281 -19.406 1 95.44 932 LYS A CA 1
ATOM 7544 C C . LYS A 1 932 ? -14.727 -36 -18.812 1 95.44 932 LYS A C 1
ATOM 7546 O O . LYS A 1 932 ? -14.656 -37.219 -18.531 1 95.44 932 LYS A O 1
ATOM 7551 N N . VAL A 1 933 ? -15.789 -35.281 -18.5 1 95.31 933 VAL A N 1
ATOM 7552 C CA . VAL A 1 933 ? -17.062 -35.844 -18.031 1 95.31 933 VAL A CA 1
ATOM 7553 C C . VAL A 1 933 ? -18.188 -35.375 -18.938 1 95.31 933 VAL A C 1
ATOM 7555 O O . VAL A 1 933 ? -18.328 -34.156 -19.219 1 95.31 933 VAL A O 1
ATOM 7558 N N . VAL A 1 934 ? -19 -36.25 -19.422 1 95.31 934 VAL A N 1
ATOM 7559 C CA . VAL A 1 934 ? -20.125 -35.906 -20.297 1 95.31 934 VAL A CA 1
ATOM 7560 C C . VAL A 1 934 ? -21.422 -36.438 -19.703 1 95.31 934 VAL A C 1
ATOM 7562 O O . VAL A 1 934 ? -21.703 -37.656 -19.781 1 95.31 934 VAL A O 1
ATOM 7565 N N . PRO A 1 935 ? -22.203 -35.562 -19.141 1 94.25 935 PRO A N 1
ATOM 7566 C CA . PRO A 1 935 ? -23.516 -36 -18.641 1 94.25 935 PRO A CA 1
ATOM 7567 C C . PRO A 1 935 ? -24.469 -36.375 -19.766 1 94.25 935 PRO A C 1
ATOM 7569 O O . PRO A 1 935 ? -24.5 -35.719 -20.812 1 94.25 935 PRO A O 1
ATOM 7572 N N . LEU A 1 936 ? -25.234 -37.406 -19.562 1 94.44 936 LEU A N 1
ATOM 7573 C CA . LEU A 1 936 ? -26.234 -37.844 -20.531 1 94.44 936 LEU A CA 1
ATOM 7574 C C . LEU A 1 936 ? -27.625 -37.438 -20.094 1 94.44 936 LEU A C 1
ATOM 7576 O O . LEU A 1 936 ? -28.469 -37.062 -20.922 1 94.44 936 LEU A O 1
ATOM 7580 N N . THR A 1 937 ? -27.922 -37.625 -18.875 1 92.56 937 THR A N 1
ATOM 7581 C CA . THR A 1 937 ? -29.188 -37.25 -18.25 1 92.56 937 THR A CA 1
ATOM 7582 C C . THR A 1 937 ? -28.953 -36.594 -16.891 1 92.56 937 THR A C 1
ATOM 7584 O O . THR A 1 937 ? -27.875 -36.094 -16.609 1 92.56 937 THR A O 1
ATOM 7587 N N . GLN A 1 938 ? -29.969 -36.562 -16.172 1 87.5 938 GLN A N 1
ATOM 7588 C CA . GLN A 1 938 ? -29.844 -36 -14.82 1 87.5 938 GLN A CA 1
ATOM 7589 C C . GLN A 1 938 ? -29.047 -36.938 -13.914 1 87.5 938 GLN A C 1
ATOM 7591 O O . GLN A 1 938 ? -28.391 -36.5 -12.977 1 87.5 938 GLN A O 1
ATOM 7596 N N . ARG A 1 939 ? -29.078 -38.281 -14.188 1 88.69 939 ARG A N 1
ATOM 7597 C CA . ARG A 1 939 ? -28.469 -39.25 -13.258 1 88.69 939 ARG A CA 1
ATOM 7598 C C . ARG A 1 939 ? -27.578 -40.219 -14 1 88.69 939 ARG A C 1
ATOM 7600 O O . ARG A 1 939 ? -27.422 -41.375 -13.57 1 88.69 939 ARG A O 1
ATOM 7607 N N . SER A 1 940 ? -27.109 -39.875 -15.094 1 91.69 940 SER A N 1
ATOM 7608 C CA . SER A 1 940 ? -26.219 -40.75 -15.828 1 91.69 940 SER A CA 1
ATOM 7609 C C . SER A 1 940 ? -25.219 -39.969 -16.656 1 91.69 940 SER A C 1
ATOM 7611 O O . SER A 1 940 ? -25.438 -38.781 -16.953 1 91.69 940 SER A O 1
ATOM 7613 N N . GLY A 1 941 ? -24.109 -40.625 -17.016 1 94.25 941 GLY A N 1
ATOM 7614 C CA . GLY A 1 941 ? -23.094 -40 -17.828 1 94.25 941 GLY A CA 1
ATOM 7615 C C . GLY A 1 941 ? -21.891 -40.875 -18.094 1 94.25 941 GLY A C 1
ATOM 7616 O O . GLY A 1 941 ? -21.859 -42.062 -17.672 1 94.25 941 GLY A O 1
ATOM 7617 N N . VAL A 1 942 ? -20.969 -40.406 -18.859 1 95.38 942 VAL A N 1
ATOM 7618 C CA . VAL A 1 942 ? -19.734 -41.094 -19.234 1 95.38 942 VAL A CA 1
ATOM 7619 C C . VAL A 1 942 ? -18.531 -40.25 -18.812 1 95.38 942 VAL A C 1
ATOM 7621 O O . VAL A 1 942 ? -18.531 -39.031 -18.969 1 95.38 942 VAL A O 1
ATOM 7624 N N . LEU A 1 943 ? -17.469 -40.906 -18.234 1 94.94 943 LEU A N 1
ATOM 7625 C CA . LEU A 1 943 ? -16.25 -40.219 -17.797 1 94.94 943 LEU A CA 1
ATOM 7626 C C . LEU A 1 943 ? -15.023 -40.844 -18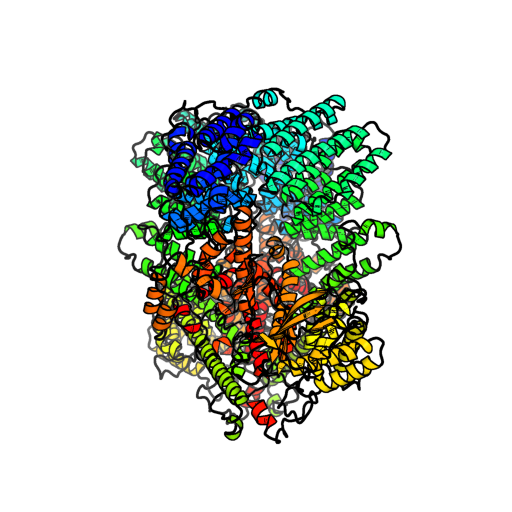.438 1 94.94 943 LEU A C 1
ATOM 7628 O O . LEU A 1 943 ? -15.008 -42.031 -18.734 1 94.94 943 LEU A O 1
ATOM 7632 N N . GLU A 1 944 ? -14.062 -40.062 -18.609 1 95.12 944 GLU A N 1
ATOM 7633 C CA . GLU A 1 944 ? -12.75 -40.5 -19.062 1 95.12 944 GLU A CA 1
ATOM 7634 C C . GLU A 1 944 ? -12.008 -41.219 -17.922 1 95.12 944 GLU A C 1
ATOM 7636 O O . GLU A 1 944 ? -12 -40.75 -16.781 1 95.12 944 GLU A O 1
ATOM 7641 N N . TRP A 1 945 ? -11.461 -42.344 -18.266 1 93.06 945 TRP A N 1
ATOM 7642 C CA . TRP A 1 945 ? -10.625 -43.031 -17.312 1 93.06 945 TRP A CA 1
ATOM 7643 C C . TRP A 1 945 ? -9.258 -42.375 -17.172 1 93.06 945 TRP A C 1
ATOM 7645 O O . TRP A 1 945 ? -8.609 -42.062 -18.172 1 93.06 945 TRP A O 1
ATOM 7655 N N . CYS A 1 946 ? -8.844 -42.094 -15.961 1 92.5 946 CYS A N 1
ATOM 7656 C CA . CYS A 1 946 ? -7.535 -41.5 -15.742 1 92.5 946 CYS A CA 1
ATOM 7657 C C . CYS A 1 946 ? -6.422 -42.531 -15.867 1 92.5 946 CYS A C 1
ATOM 7659 O O . CYS A 1 946 ? -6.09 -43.219 -14.898 1 92.5 946 CYS A O 1
ATOM 7661 N N . ASP A 1 947 ? -5.77 -42.469 -16.922 1 91.06 947 ASP A N 1
ATOM 7662 C CA . ASP A 1 947 ? -4.742 -43.469 -17.203 1 91.06 947 ASP A CA 1
ATOM 7663 C C . ASP A 1 947 ? -3.473 -43.188 -16.391 1 91.06 947 ASP A C 1
ATOM 7665 O O . ASP A 1 947 ? -3.197 -42.031 -16.047 1 91.06 947 ASP A O 1
ATOM 7669 N N . ASN A 1 948 ? -2.729 -44.25 -16.094 1 92.62 948 ASN A N 1
ATOM 7670 C CA . ASN A 1 948 ? -1.429 -44.188 -15.438 1 92.62 948 ASN A CA 1
ATOM 7671 C C . ASN A 1 948 ? -1.539 -43.625 -14.023 1 92.62 948 ASN A C 1
ATOM 7673 O O . ASN A 1 948 ? -0.642 -42.906 -13.562 1 92.62 948 ASN A O 1
ATOM 7677 N N . THR A 1 949 ? -2.682 -43.719 -13.438 1 95.19 949 THR A N 1
ATOM 7678 C CA . THR A 1 949 ? -2.877 -43.219 -12.078 1 95.19 949 THR A CA 1
ATOM 7679 C C . THR A 1 949 ? -3.186 -44.375 -11.117 1 95.19 949 THR A C 1
ATOM 7681 O O . THR A 1 949 ? -3.639 -45.438 -11.539 1 95.19 949 THR A O 1
ATOM 7684 N N . VAL A 1 950 ? -2.795 -44.219 -9.922 1 94.62 950 VAL A N 1
ATOM 7685 C CA . VAL A 1 950 ? -3.102 -45.156 -8.852 1 94.62 950 VAL A CA 1
ATOM 7686 C C . VAL A 1 950 ? -3.604 -44.406 -7.625 1 94.62 950 VAL A C 1
ATOM 7688 O O . VAL A 1 950 ? -3.119 -43.312 -7.32 1 94.62 950 VAL A O 1
ATOM 7691 N N . PRO A 1 951 ? -4.656 -44.938 -7.02 1 93.75 951 PRO A N 1
ATOM 7692 C CA . PRO A 1 951 ? -5.062 -44.281 -5.77 1 93.75 951 PRO A CA 1
ATOM 7693 C C . PRO A 1 951 ? -3.951 -44.281 -4.723 1 93.75 951 PRO A C 1
ATOM 7695 O O . PRO A 1 951 ? -3.229 -45.25 -4.574 1 93.75 951 PRO A O 1
ATOM 7698 N N . ILE A 1 952 ? -3.744 -43.25 -3.98 1 95.69 952 ILE A N 1
ATOM 7699 C CA . ILE A 1 952 ? -2.682 -43.125 -2.992 1 95.69 952 ILE A CA 1
ATOM 7700 C C . ILE A 1 952 ? -2.844 -44.188 -1.905 1 95.69 952 ILE A C 1
ATOM 7702 O O . ILE A 1 952 ? -1.856 -44.719 -1.393 1 95.69 952 ILE A O 1
ATOM 7706 N N . THR A 1 953 ? -4.137 -44.531 -1.618 1 93.06 953 THR A N 1
ATOM 7707 C CA . THR A 1 953 ? -4.406 -45.562 -0.611 1 93.06 953 THR A CA 1
ATOM 7708 C C . THR A 1 953 ? -3.826 -46.906 -1.037 1 93.06 953 THR A C 1
ATOM 7710 O O . THR A 1 953 ? -3.285 -47.625 -0.211 1 93.06 953 THR A O 1
ATOM 7713 N N . ALA A 1 954 ? -3.941 -47.156 -2.32 1 91.88 954 ALA A N 1
ATOM 7714 C CA . ALA A 1 954 ? -3.426 -48.406 -2.84 1 91.88 954 ALA A CA 1
ATOM 7715 C C . ALA A 1 954 ? -1.903 -48.469 -2.752 1 91.88 954 ALA A C 1
ATOM 7717 O O . ALA A 1 954 ? -1.322 -49.531 -2.521 1 91.88 954 ALA A O 1
ATOM 7718 N N . THR A 1 955 ? -1.263 -47.375 -2.891 1 93.38 955 THR A N 1
ATOM 7719 C CA . THR A 1 955 ? 0.191 -47.281 -2.809 1 93.38 955 THR A CA 1
ATOM 7720 C C . THR A 1 955 ? 0.659 -47.406 -1.361 1 93.38 955 THR A C 1
ATOM 7722 O O . THR A 1 955 ? 1.648 -48.094 -1.082 1 93.38 955 THR A O 1
ATOM 7725 N N . LEU A 1 956 ? -0.055 -46.875 -0.445 1 94.56 956 LEU A N 1
ATOM 7726 C CA . LEU A 1 956 ? 0.354 -46.844 0.955 1 94.56 956 LEU A CA 1
ATOM 7727 C C . LEU A 1 956 ? 0.046 -48.156 1.654 1 94.56 956 LEU A C 1
ATOM 7729 O O . LEU A 1 956 ? 0.873 -48.688 2.41 1 94.56 956 LEU A O 1
ATOM 7733 N N . ILE A 1 957 ? -1.282 -48.75 1.461 1 90.38 957 ILE A N 1
ATOM 7734 C CA . ILE A 1 957 ? -1.73 -49.906 2.229 1 90.38 957 ILE A CA 1
ATOM 7735 C C . ILE A 1 957 ? -2.104 -51.062 1.279 1 90.38 957 ILE A C 1
ATOM 7737 O O . ILE A 1 957 ? -2.537 -52.125 1.72 1 90.38 957 ILE A O 1
ATOM 7741 N N . GLY A 1 958 ? -1.878 -51.125 0.089 1 76.56 958 GLY A N 1
ATOM 7742 C CA . GLY A 1 958 ? -2.336 -52.062 -0.904 1 76.56 958 GLY A CA 1
ATOM 7743 C C . GLY A 1 958 ? -2.367 -53.5 -0.386 1 76.56 958 GLY A C 1
ATOM 7744 O O . GLY A 1 958 ? -1.947 -53.781 0.742 1 76.56 958 GLY A O 1
ATOM 7745 N N . ASN A 1 959 ? -3.094 -54.438 -1.011 1 62.72 959 ASN A N 1
ATOM 7746 C CA . ASN A 1 959 ? -3.4 -55.812 -0.656 1 62.72 959 ASN A CA 1
ATOM 7747 C C . ASN A 1 959 ? -2.131 -56.625 -0.42 1 62.72 959 ASN A C 1
ATOM 7749 O O . ASN A 1 959 ? -2.092 -57.5 0.469 1 62.72 959 ASN A O 1
ATOM 7753 N N . SER A 1 960 ? -1.073 -56.531 -1.304 1 60.16 960 SER A N 1
ATOM 7754 C CA . SER A 1 960 ? 0.124 -57.344 -1.226 1 60.16 960 SER A CA 1
ATOM 7755 C C . SER A 1 960 ? 1.209 -56.688 -0.391 1 60.16 960 SER A C 1
ATOM 7757 O O . SER A 1 960 ? 2.395 -57 -0.541 1 60.16 960 SER A O 1
ATOM 7759 N N . GLY A 1 961 ? 0.8 -55.781 0.423 1 73.94 961 GLY A N 1
ATOM 7760 C CA . GLY A 1 961 ? 1.749 -55.188 1.359 1 73.94 961 GLY A CA 1
ATOM 7761 C C . GLY A 1 961 ? 2.166 -53.781 0.989 1 73.94 961 GLY A C 1
ATOM 7762 O O . GLY A 1 961 ? 3.225 -53.562 0.391 1 73.94 961 GLY A O 1
ATOM 7763 N N . GLY A 1 962 ? 1.466 -52.656 0.968 1 87.62 962 GLY A N 1
ATOM 7764 C CA . GLY A 1 962 ? 1.687 -51.25 0.744 1 87.62 962 GLY A CA 1
ATOM 7765 C C . GLY A 1 962 ? 3.01 -50.75 1.297 1 87.62 962 GLY A C 1
ATOM 7766 O O . GLY A 1 962 ? 3.789 -51.531 1.845 1 87.62 962 GLY A O 1
ATOM 7767 N N . ILE A 1 963 ? 3.465 -49.562 1.005 1 92.06 963 ILE A N 1
ATOM 7768 C CA . ILE A 1 963 ? 4.73 -48.938 1.38 1 92.06 963 ILE A CA 1
ATOM 7769 C C . ILE A 1 963 ? 4.871 -48.938 2.9 1 92.06 963 ILE A C 1
ATOM 7771 O O . ILE A 1 963 ? 5.973 -49.125 3.428 1 92.06 963 ILE A O 1
ATOM 7775 N N . HIS A 1 964 ? 3.783 -48.812 3.684 1 92.94 964 HIS A N 1
ATOM 7776 C CA . HIS A 1 964 ? 3.828 -48.781 5.141 1 92.94 964 HIS A CA 1
ATOM 7777 C C . HIS A 1 964 ? 4.305 -50.125 5.695 1 92.94 964 HIS A C 1
ATOM 7779 O O . HIS A 1 964 ? 5.141 -50.156 6.602 1 92.94 964 HIS A O 1
ATOM 7785 N N . LYS A 1 965 ? 3.793 -51.156 5.137 1 90.5 965 LYS A N 1
ATOM 7786 C CA . LYS A 1 965 ? 4.152 -52.5 5.613 1 90.5 965 LYS A CA 1
ATOM 7787 C C . LYS A 1 965 ? 5.574 -52.875 5.207 1 90.5 965 LYS A C 1
ATOM 7789 O O . LYS A 1 965 ? 6.289 -53.531 5.957 1 90.5 965 LYS A O 1
ATOM 7794 N N . ARG A 1 966 ? 5.984 -52.469 4.105 1 88.81 966 ARG A N 1
ATOM 7795 C CA . ARG A 1 966 ? 7.293 -52.812 3.572 1 88.81 966 ARG A CA 1
ATOM 7796 C C . ARG A 1 966 ? 8.414 -52.094 4.312 1 88.81 966 ARG A C 1
ATOM 7798 O O . ARG A 1 966 ? 9.43 -52.688 4.648 1 88.81 966 ARG A O 1
ATOM 7805 N N . TYR A 1 967 ? 8.242 -50.875 4.605 1 89.19 967 TYR A N 1
ATOM 7806 C CA . TYR A 1 967 ? 9.312 -50.062 5.188 1 89.19 967 TYR A CA 1
ATOM 7807 C C . TYR A 1 967 ? 9.211 -50.031 6.711 1 89.19 967 TYR A C 1
ATOM 7809 O O . TYR A 1 967 ? 10.227 -49.906 7.402 1 89.19 967 TYR A O 1
ATOM 7817 N N . TYR A 1 968 ? 7.91 -50.125 7.195 1 90.56 968 TYR A N 1
ATOM 7818 C CA . TYR A 1 968 ? 7.711 -50.125 8.641 1 90.56 968 TYR A CA 1
ATOM 7819 C C . TYR A 1 968 ? 6.863 -51.312 9.078 1 90.56 968 TYR A C 1
ATOM 7821 O O . TYR A 1 968 ? 5.75 -51.125 9.586 1 90.56 968 TYR A O 1
ATOM 7829 N N . PRO A 1 969 ? 7.371 -52.406 9.117 1 89.31 969 PRO A N 1
ATOM 7830 C CA . PRO A 1 969 ? 6.594 -53.625 9.406 1 89.31 969 PRO A CA 1
ATOM 7831 C C . PRO A 1 969 ? 6.156 -53.719 10.867 1 89.31 969 PRO A C 1
ATOM 7833 O O . PRO A 1 969 ? 5.152 -54.344 11.18 1 89.31 969 PRO A O 1
ATOM 7836 N N . ARG A 1 970 ? 6.867 -53.031 11.781 1 91.62 970 ARG A N 1
ATOM 7837 C CA . ARG A 1 970 ? 6.559 -53.125 13.203 1 91.62 970 ARG A CA 1
ATOM 7838 C C . ARG A 1 970 ? 5.578 -52.031 13.625 1 91.62 970 ARG A C 1
ATOM 7840 O O . ARG A 1 970 ? 5.121 -52 14.773 1 91.62 970 ARG A O 1
ATOM 7847 N N . ASP A 1 971 ? 5.211 -51.188 12.688 1 92.81 971 ASP A N 1
ATOM 7848 C CA . ASP A 1 971 ? 4.305 -50.062 13.008 1 92.81 971 ASP A CA 1
ATOM 7849 C C . ASP A 1 971 ? 2.854 -50.562 13.047 1 92.81 971 ASP A C 1
ATOM 7851 O O . ASP A 1 971 ? 2.553 -51.656 12.617 1 92.81 971 ASP A O 1
ATOM 7855 N N . LEU A 1 972 ? 1.992 -49.719 13.578 1 93.19 972 LEU A N 1
ATOM 7856 C CA . LEU A 1 972 ? 0.557 -49.969 13.617 1 93.19 972 LEU A CA 1
ATOM 7857 C C . LEU A 1 972 ? -0.015 -50.062 12.203 1 93.19 972 LEU A C 1
ATOM 7859 O O . LEU A 1 972 ? 0.324 -49.219 11.344 1 93.19 972 LEU A O 1
ATOM 7863 N N . THR A 1 973 ? -0.831 -51.062 11.969 1 91.12 973 THR A N 1
ATOM 7864 C CA . THR A 1 973 ? -1.438 -51.188 10.648 1 91.12 973 THR A CA 1
ATOM 7865 C C . THR A 1 973 ? -2.592 -50.188 10.484 1 91.12 973 THR A C 1
ATOM 7867 O O . THR A 1 973 ? -3.174 -49.75 11.477 1 91.12 973 THR A O 1
ATOM 7870 N N . ALA A 1 974 ? -2.91 -49.906 9.258 1 91.44 974 ALA A N 1
ATOM 7871 C CA . ALA A 1 974 ? -3.994 -48.969 8.969 1 91.44 974 ALA A CA 1
ATOM 7872 C C . ALA A 1 974 ? -5.328 -49.5 9.492 1 91.44 974 ALA A C 1
ATOM 7874 O O . ALA A 1 974 ? -6.168 -48.719 9.961 1 91.44 974 ALA A O 1
ATOM 7875 N N . GLU A 1 975 ? -5.531 -50.75 9.398 1 89.44 975 GLU A N 1
ATOM 7876 C CA . GLU A 1 975 ? -6.766 -51.375 9.867 1 89.44 975 GLU A CA 1
ATOM 7877 C C . GLU A 1 975 ? -6.875 -51.281 11.391 1 89.44 975 GLU A C 1
ATOM 7879 O O . GLU A 1 975 ? -7.957 -51.031 11.922 1 89.44 975 GLU A O 1
ATOM 7884 N N . ALA A 1 976 ? -5.789 -51.5 12.062 1 90.81 976 ALA A N 1
ATOM 7885 C CA . ALA A 1 976 ? -5.773 -51.406 13.523 1 90.81 976 ALA A CA 1
ATOM 7886 C C . ALA A 1 976 ? -6.039 -49.969 13.984 1 90.81 976 ALA A C 1
ATOM 7888 O O . ALA A 1 976 ? -6.738 -49.75 14.977 1 90.81 976 ALA A O 1
ATOM 7889 N N . ALA A 1 977 ? -5.418 -49.125 13.297 1 92.06 977 ALA A N 1
ATOM 7890 C CA . ALA A 1 977 ? -5.641 -47.719 13.625 1 92.06 977 ALA A CA 1
ATOM 7891 C C . ALA A 1 977 ? -7.102 -47.312 13.414 1 92.06 977 ALA A C 1
ATOM 7893 O O . ALA A 1 977 ? -7.676 -46.594 14.219 1 92.06 977 ALA A O 1
ATOM 7894 N N . ARG A 1 978 ? -7.707 -47.781 12.258 1 90.75 978 ARG A N 1
ATOM 7895 C CA . ARG A 1 978 ? -9.102 -47.5 11.953 1 90.75 978 ARG A CA 1
ATOM 7896 C C . ARG A 1 978 ? -10.023 -48 13.062 1 90.75 978 ARG A C 1
ATOM 7898 O O . ARG A 1 978 ? -10.961 -47.312 13.469 1 90.75 978 ARG A O 1
ATOM 7905 N N . ASN A 1 979 ? -9.734 -49.094 13.578 1 89.25 979 ASN A N 1
ATOM 7906 C CA . ASN A 1 979 ? -10.547 -49.688 14.633 1 89.25 979 ASN A CA 1
ATOM 7907 C C . ASN A 1 979 ? -10.391 -48.969 15.953 1 89.25 979 ASN A C 1
ATOM 7909 O O . ASN A 1 979 ? -11.359 -48.812 16.703 1 89.25 979 ASN A O 1
ATOM 7913 N N . LYS A 1 980 ? -9.266 -48.531 16.172 1 88.88 980 LYS A N 1
ATOM 7914 C CA . LYS A 1 980 ? -9.008 -47.781 17.406 1 88.88 980 LYS A CA 1
ATOM 7915 C C . LYS A 1 980 ? -9.703 -46.406 17.375 1 88.88 980 LYS A C 1
ATOM 7917 O O . LYS A 1 980 ? -10.125 -45.906 18.422 1 88.88 980 LYS A O 1
ATOM 7922 N N . MET A 1 981 ? -9.844 -45.875 16.281 1 89.5 981 MET A N 1
ATOM 7923 C CA . MET A 1 981 ? -10.336 -44.531 16.125 1 89.5 981 MET A CA 1
ATOM 7924 C C . MET A 1 981 ? -11.859 -44.5 16.125 1 89.5 981 MET A C 1
ATOM 7926 O O . MET A 1 981 ? -12.461 -43.406 16.062 1 89.5 981 MET A O 1
ATOM 7930 N N . LYS A 1 982 ? -12.5 -45.531 16.141 1 81.12 982 LYS A N 1
ATOM 7931 C CA . LYS A 1 982 ? -13.953 -45.562 16.172 1 81.12 982 LYS A CA 1
ATOM 7932 C C . LYS A 1 982 ? -14.5 -44.781 17.359 1 81.12 982 LYS A C 1
ATOM 7934 O O . LYS A 1 982 ? -15.586 -44.188 17.281 1 81.12 982 LYS A O 1
ATOM 7939 N N . ASN A 1 983 ? -13.703 -44.719 18.516 1 67 983 ASN A N 1
ATOM 7940 C CA . ASN A 1 983 ? -14.078 -43.906 19.656 1 67 983 ASN A CA 1
ATOM 7941 C C . ASN A 1 983 ? -13.281 -42.625 19.703 1 67 983 ASN A C 1
ATOM 7943 O O . ASN A 1 983 ? -12.055 -42.625 19.75 1 67 983 ASN A O 1
ATOM 7947 N N . VAL A 1 984 ? -13.727 -41.531 19.062 1 62.03 984 VAL A N 1
ATOM 7948 C CA . VAL A 1 984 ? -13.148 -40.25 18.641 1 62.03 984 VAL A CA 1
ATOM 7949 C C . VAL A 1 984 ? -12.547 -39.531 19.844 1 62.03 984 VAL A C 1
ATOM 7951 O O . VAL A 1 984 ? -13.273 -39.062 20.719 1 62.03 984 VAL A O 1
ATOM 7954 N N . LYS A 1 985 ? -11.102 -39.844 20.062 1 76.62 985 LYS A N 1
ATOM 7955 C CA . LYS A 1 985 ? -10.453 -39.031 21.078 1 76.62 985 LYS A CA 1
ATOM 7956 C C . LYS A 1 985 ? -9.094 -38.531 20.609 1 76.62 985 LYS A C 1
ATOM 7958 O O . LYS A 1 985 ? -8.398 -39.219 19.859 1 76.62 985 LYS A O 1
ATOM 7963 N N . LEU A 1 986 ? -8.758 -37.219 20.688 1 89.69 986 LEU A N 1
ATOM 7964 C CA . LEU A 1 986 ? -7.492 -36.594 20.359 1 89.69 986 LEU A CA 1
ATOM 7965 C C . LEU A 1 986 ? -6.316 -37.438 20.828 1 89.69 986 LEU A C 1
ATOM 7967 O O . LEU A 1 986 ? -5.355 -37.625 20.078 1 89.69 986 LEU A O 1
ATOM 7971 N N . LYS A 1 987 ? -6.426 -38.062 21.984 1 89.44 987 LYS A N 1
ATOM 7972 C CA . LYS A 1 987 ? -5.344 -38.844 22.547 1 89.44 987 LYS A CA 1
ATOM 7973 C C . LYS A 1 987 ? -5.102 -40.125 21.734 1 89.44 987 LYS A C 1
ATOM 7975 O O . LYS A 1 987 ? -3.957 -40.5 21.484 1 89.44 987 LYS A O 1
ATOM 7980 N N . VAL A 1 988 ? -6.188 -40.75 21.359 1 91.81 988 VAL A N 1
ATOM 7981 C CA . VAL A 1 988 ? -6.09 -42 20.562 1 91.81 988 VAL A CA 1
ATOM 7982 C C . VAL A 1 988 ? -5.484 -41.688 19.203 1 91.81 988 VAL A C 1
ATOM 7984 O O . VAL A 1 988 ? -4.66 -42.438 18.703 1 91.81 988 VAL A O 1
ATOM 7987 N N . PHE A 1 989 ? -5.902 -40.625 18.672 1 93.62 989 PHE A N 1
ATOM 7988 C CA . PHE A 1 989 ? -5.379 -40.219 17.375 1 93.62 989 PHE A CA 1
ATOM 7989 C C . PHE A 1 989 ? -3.875 -39.969 17.438 1 93.62 989 PHE A C 1
ATOM 7991 O O . PHE A 1 989 ? -3.127 -40.438 16.578 1 93.62 989 PHE A O 1
ATOM 7998 N N . LEU A 1 990 ? -3.418 -39.281 18.406 1 92.5 990 LEU A N 1
ATOM 7999 C CA . LEU A 1 990 ? -2.002 -38.969 18.578 1 92.5 990 LEU A CA 1
ATOM 8000 C C . LEU A 1 990 ? -1.196 -40.25 18.812 1 92.5 990 LEU A C 1
ATOM 8002 O O . LEU A 1 990 ? -0.069 -40.375 18.328 1 92.5 990 LEU A O 1
ATOM 8006 N N . GLU A 1 991 ? -1.763 -41.125 19.516 1 90.88 991 GLU A N 1
ATOM 8007 C CA . GLU A 1 991 ? -1.113 -42.406 19.75 1 90.88 991 GLU A CA 1
ATOM 8008 C C . GLU A 1 991 ? -0.956 -43.188 18.438 1 90.88 991 GLU A C 1
ATOM 8010 O O . GLU A 1 991 ? 0.094 -43.781 18.188 1 90.88 991 GLU A O 1
ATOM 8015 N N . CYS A 1 992 ? -1.996 -43.156 17.672 1 92.56 992 CYS A N 1
ATOM 8016 C CA . CYS A 1 992 ? -1.933 -43.844 16.375 1 92.56 992 CYS A CA 1
ATOM 8017 C C . CYS A 1 992 ? -0.844 -43.219 15.492 1 92.56 992 CYS A C 1
ATOM 8019 O O . CYS A 1 992 ? -0.083 -43.938 14.852 1 92.56 992 CYS A O 1
ATOM 8021 N N . CYS A 1 993 ? -0.771 -41.938 15.477 1 92.56 993 CYS A N 1
ATOM 8022 C CA . CYS A 1 993 ? 0.216 -41.219 14.664 1 92.56 993 CYS A CA 1
ATOM 8023 C C . CYS A 1 993 ? 1.632 -41.531 15.133 1 92.56 993 CYS A C 1
ATOM 8025 O O . CYS A 1 993 ? 2.547 -41.656 14.32 1 92.56 993 CYS A O 1
ATOM 8027 N N . GLN A 1 994 ? 1.797 -41.656 16.406 1 90.75 994 GLN A N 1
ATOM 8028 C CA . GLN A 1 994 ? 3.107 -41.938 16.969 1 90.75 994 GLN A CA 1
ATOM 8029 C C . GLN A 1 994 ? 3.572 -43.344 16.578 1 90.75 994 GLN A C 1
ATOM 8031 O O . GLN A 1 994 ? 4.762 -43.594 16.359 1 90.75 994 GLN A O 1
ATOM 8036 N N . ARG A 1 995 ? 2.586 -44.156 16.406 1 92.38 995 ARG A N 1
ATOM 8037 C CA . ARG A 1 995 ? 2.92 -45.562 16.141 1 92.38 995 ARG A CA 1
ATOM 8038 C C . ARG A 1 995 ? 2.82 -45.875 14.648 1 92.38 995 ARG A C 1
ATOM 8040 O O . ARG A 1 995 ? 2.975 -47.031 14.242 1 92.38 995 ARG A O 1
ATOM 8047 N N . MET A 1 996 ? 2.496 -44.938 13.938 1 93 996 MET A N 1
ATOM 8048 C CA . MET A 1 996 ? 2.449 -45.094 12.484 1 93 996 MET A CA 1
ATOM 8049 C C . MET A 1 996 ? 3.236 -44 11.797 1 93 996 MET A C 1
ATOM 8051 O O . MET A 1 996 ? 2.684 -42.938 11.477 1 93 996 MET A O 1
ATOM 8055 N N . ARG A 1 997 ? 4.406 -44.312 11.625 1 90.31 997 ARG A N 1
ATOM 8056 C CA . ARG A 1 997 ? 5.266 -43.312 11.008 1 90.31 997 ARG A CA 1
ATOM 8057 C C . ARG A 1 997 ? 4.871 -43.062 9.555 1 90.31 997 ARG A C 1
ATOM 8059 O O . ARG A 1 997 ? 4.555 -44 8.828 1 90.31 997 ARG A O 1
ATOM 8066 N N . PRO A 1 998 ? 4.875 -41.75 8.914 1 93.31 998 PRO A N 1
ATOM 8067 C CA . PRO A 1 998 ? 4.566 -41.469 7.504 1 93.31 998 PRO A CA 1
ATOM 8068 C C . PRO A 1 998 ? 5.57 -42.125 6.547 1 93.31 998 PRO A C 1
ATOM 8070 O O . PRO A 1 998 ? 6.766 -42.156 6.84 1 93.31 998 PRO A O 1
ATOM 8073 N N . ALA A 1 999 ? 5.105 -42.562 5.344 1 93.31 999 ALA A N 1
ATOM 8074 C CA . ALA A 1 999 ? 5.98 -43.406 4.512 1 93.31 999 ALA A CA 1
ATOM 8075 C C . ALA A 1 999 ? 5.879 -43 3.043 1 93.31 999 ALA A C 1
ATOM 8077 O O . ALA A 1 999 ? 6.613 -43.5 2.197 1 93.31 999 ALA A O 1
ATOM 8078 N N . PHE A 1 1000 ? 5.113 -42 2.656 1 95.5 1000 PHE A N 1
ATOM 8079 C CA . PHE A 1 1000 ? 4.781 -41.75 1.26 1 95.5 1000 PHE A CA 1
ATOM 8080 C C . PHE A 1 1000 ? 5.996 -41.219 0.508 1 95.5 1000 PHE A C 1
ATOM 8082 O O . PHE A 1 1000 ? 6.031 -41.25 -0.724 1 95.5 1000 PHE A O 1
ATOM 8089 N N . HIS A 1 1001 ? 7.062 -40.656 1.168 1 92.81 1001 HIS A N 1
ATOM 8090 C CA . HIS A 1 1001 ? 8.273 -40.188 0.507 1 92.81 1001 HIS A CA 1
ATOM 8091 C C . HIS A 1 1001 ? 9.016 -41.344 -0.167 1 92.81 1001 HIS A C 1
ATOM 8093 O O . HIS A 1 1001 ? 9.742 -41.125 -1.146 1 92.81 1001 HIS A O 1
ATOM 8099 N N . HIS A 1 1002 ? 8.805 -42.562 0.293 1 92.19 1002 HIS A N 1
ATOM 8100 C CA . HIS A 1 1002 ? 9.461 -43.719 -0.281 1 92.19 1002 HIS A CA 1
ATOM 8101 C C . HIS A 1 1002 ? 8.922 -44.031 -1.671 1 92.19 1002 HIS A C 1
ATOM 8103 O O . HIS A 1 1002 ? 9.625 -44.594 -2.506 1 92.19 1002 HIS A O 1
ATOM 8109 N N . PHE A 1 1003 ? 7.695 -43.656 -1.89 1 93.94 1003 PHE A N 1
ATOM 8110 C CA . PHE A 1 1003 ? 7.117 -43.812 -3.219 1 93.94 1003 PHE A CA 1
ATOM 8111 C C . PHE A 1 1003 ? 7.945 -43.094 -4.262 1 93.94 1003 PHE A C 1
ATOM 8113 O O . PHE A 1 1003 ? 8.219 -43.625 -5.34 1 93.94 1003 PHE A O 1
ATOM 8120 N N . PHE A 1 1004 ? 8.391 -41.969 -4.008 1 94.81 1004 PHE A N 1
ATOM 8121 C CA . PHE A 1 1004 ? 9.141 -41.156 -4.938 1 94.81 1004 PHE A CA 1
ATOM 8122 C C . PHE A 1 1004 ? 10.562 -41.688 -5.117 1 94.81 1004 PHE A C 1
ATOM 8124 O O . PHE A 1 1004 ? 11.117 -41.625 -6.215 1 94.81 1004 PHE A O 1
ATOM 8131 N N . GLU A 1 1005 ? 11.086 -42.188 -4.043 1 90.75 1005 GLU A N 1
ATOM 8132 C CA . GLU A 1 1005 ? 12.422 -42.781 -4.109 1 90.75 1005 GLU A CA 1
ATOM 8133 C C . GLU A 1 1005 ? 12.422 -44.031 -4.961 1 90.75 1005 GLU A C 1
ATOM 8135 O O . GLU A 1 1005 ? 13.406 -44.344 -5.652 1 90.75 1005 GLU A O 1
ATOM 8140 N N . GLU A 1 1006 ? 11.258 -44.688 -4.898 1 90.69 1006 GLU A N 1
ATOM 8141 C CA . GLU A 1 1006 ? 11.156 -45.938 -5.625 1 90.69 1006 GLU A CA 1
ATOM 8142 C C . GLU A 1 1006 ? 10.828 -45.719 -7.098 1 90.69 1006 GLU A C 1
ATOM 8144 O O . GLU A 1 1006 ? 11.406 -46.344 -7.977 1 90.69 1006 GLU A O 1
ATOM 8149 N N . LYS A 1 1007 ? 9.922 -44.844 -7.32 1 91.88 1007 LYS A N 1
ATOM 8150 C CA . LYS A 1 1007 ? 9.398 -44.656 -8.672 1 91.88 1007 LYS A CA 1
ATOM 8151 C C . LYS A 1 1007 ? 10.312 -43.75 -9.5 1 91.88 1007 LYS A C 1
ATOM 8153 O O . LYS A 1 1007 ? 10.422 -43.938 -10.719 1 91.88 1007 LYS A O 1
ATOM 8158 N N . TYR A 1 1008 ? 10.938 -42.812 -8.859 1 93.75 1008 TYR A N 1
ATOM 8159 C CA . TYR A 1 1008 ? 11.805 -41.875 -9.555 1 93.75 1008 TYR A CA 1
ATOM 8160 C C . TYR A 1 1008 ? 13.242 -41.969 -9.07 1 93.75 1008 TYR A C 1
ATOM 8162 O O . TYR A 1 1008 ? 13.656 -41.25 -8.172 1 93.75 1008 TYR A O 1
ATOM 8170 N N . ARG A 1 1009 ? 14.016 -42.625 -9.727 1 90 1009 ARG A N 1
ATOM 8171 C CA . ARG A 1 1009 ? 15.305 -43.094 -9.203 1 90 1009 ARG A CA 1
ATOM 8172 C C . ARG A 1 1009 ? 16.406 -42.094 -9.562 1 90 1009 ARG A C 1
ATOM 8174 O O . ARG A 1 1009 ? 17.344 -41.875 -8.781 1 90 1009 ARG A O 1
ATOM 8181 N N . SER A 1 1010 ? 16.328 -41.469 -10.734 1 90 1010 SER A N 1
ATOM 8182 C CA . SER A 1 1010 ? 17.328 -40.5 -11.086 1 90 1010 SER A CA 1
ATOM 8183 C C . SER A 1 1010 ? 17.156 -39.219 -10.273 1 90 1010 SER A C 1
ATOM 8185 O O . SER A 1 1010 ? 16.031 -38.781 -10 1 90 1010 SER A O 1
ATOM 8187 N N . PRO A 1 1011 ? 18.312 -38.562 -9.82 1 90 1011 PRO A N 1
ATOM 8188 C CA . PRO A 1 1011 ? 18.188 -37.312 -9.039 1 90 1011 PRO A CA 1
ATOM 8189 C C . PRO A 1 1011 ? 17.391 -36.25 -9.766 1 90 1011 PRO A C 1
ATOM 8191 O O . PRO A 1 1011 ? 16.594 -35.531 -9.133 1 90 1011 PRO A O 1
ATOM 8194 N N . GLU A 1 1012 ? 17.609 -36.125 -11.078 1 87.88 1012 GLU A N 1
ATOM 8195 C CA . GLU A 1 1012 ? 16.891 -35.125 -11.852 1 87.88 1012 GLU A CA 1
ATOM 8196 C C . GLU A 1 1012 ? 15.383 -35.344 -11.82 1 87.88 1012 GLU A C 1
ATOM 8198 O O . GLU A 1 1012 ? 14.609 -34.438 -11.586 1 87.88 1012 GLU A O 1
ATOM 8203 N N . THR A 1 1013 ? 15.016 -36.594 -12.031 1 91.88 1013 THR A N 1
ATOM 8204 C CA . THR A 1 1013 ? 13.594 -36.938 -12.07 1 91.88 1013 THR A CA 1
ATOM 8205 C C . THR A 1 1013 ? 12.977 -36.844 -10.68 1 91.88 1013 THR A C 1
ATOM 8207 O O . THR A 1 1013 ? 11.82 -36.438 -10.523 1 91.88 1013 THR A O 1
ATOM 8210 N N . TRP A 1 1014 ? 13.773 -37.281 -9.758 1 93.5 1014 TRP A N 1
ATOM 8211 C CA . TRP A 1 1014 ? 13.266 -37.25 -8.391 1 93.5 1014 TRP A CA 1
ATOM 8212 C C . TRP A 1 1014 ? 12.938 -35.812 -7.973 1 93.5 1014 TRP A C 1
ATOM 8214 O O . TRP A 1 1014 ? 11.867 -35.562 -7.414 1 93.5 1014 TRP A O 1
ATOM 8224 N N . VAL A 1 1015 ? 13.852 -34.875 -8.219 1 91.5 1015 VAL A N 1
ATOM 8225 C CA . VAL A 1 1015 ? 13.664 -33.469 -7.824 1 91.5 1015 VAL A CA 1
ATOM 8226 C C . VAL A 1 1015 ? 12.484 -32.875 -8.594 1 91.5 1015 VAL A C 1
ATOM 8228 O O . VAL A 1 1015 ? 11.633 -32.219 -8.008 1 91.5 1015 VAL A O 1
ATOM 8231 N N . GLU A 1 1016 ? 12.422 -33.094 -9.852 1 91.25 1016 GLU A N 1
ATOM 8232 C CA . GLU A 1 1016 ? 11.367 -32.562 -10.695 1 91.25 1016 GLU A CA 1
ATOM 8233 C C . GLU A 1 1016 ? 10 -33.062 -10.273 1 91.25 1016 GLU A C 1
ATOM 8235 O O . GLU A 1 1016 ? 9.039 -32.312 -10.203 1 91.25 1016 GLU A O 1
ATOM 8240 N N . LYS A 1 1017 ? 9.945 -34.375 -10.039 1 95.5 1017 LYS A N 1
ATOM 8241 C CA . LYS A 1 1017 ? 8.656 -35 -9.719 1 95.5 1017 LYS A CA 1
ATOM 8242 C C . LYS A 1 1017 ? 8.203 -34.625 -8.312 1 95.5 1017 LYS A C 1
ATOM 8244 O O . LYS A 1 1017 ? 7.008 -34.438 -8.062 1 95.5 1017 LYS A O 1
ATOM 8249 N N . THR A 1 1018 ? 9.141 -34.5 -7.395 1 94.5 1018 THR A N 1
ATOM 8250 C CA . THR A 1 1018 ? 8.789 -34.062 -6.055 1 94.5 1018 THR A CA 1
ATOM 8251 C C . THR A 1 1018 ? 8.25 -32.625 -6.094 1 94.5 1018 THR A C 1
ATOM 8253 O O . THR A 1 1018 ? 7.285 -32.281 -5.395 1 94.5 1018 THR A O 1
ATOM 8256 N N . LEU A 1 1019 ? 8.844 -31.781 -6.887 1 92.94 1019 LEU A N 1
ATOM 8257 C CA . LEU A 1 1019 ? 8.391 -30.406 -7.055 1 92.94 1019 LEU A CA 1
ATOM 8258 C C . LEU A 1 1019 ? 7.004 -30.359 -7.688 1 92.94 1019 LEU A C 1
ATOM 8260 O O . LEU A 1 1019 ? 6.137 -29.609 -7.234 1 92.94 1019 LEU A O 1
ATOM 8264 N N . THR A 1 1020 ? 6.82 -31.203 -8.695 1 95.94 1020 THR A N 1
ATOM 8265 C CA . THR A 1 1020 ? 5.539 -31.25 -9.391 1 95.94 1020 THR A CA 1
ATOM 8266 C C . THR A 1 1020 ? 4.434 -31.734 -8.461 1 95.94 1020 THR A C 1
ATOM 8268 O O . THR A 1 1020 ? 3.326 -31.188 -8.461 1 95.94 1020 THR A O 1
ATOM 8271 N N . TYR A 1 1021 ? 4.781 -32.75 -7.703 1 96.69 1021 TYR A N 1
ATOM 8272 C CA . TYR A 1 1021 ? 3.846 -33.281 -6.719 1 96.69 1021 TYR A CA 1
ATOM 8273 C C . TYR A 1 1021 ? 3.396 -32.188 -5.754 1 96.69 1021 TYR A C 1
ATOM 8275 O O . TYR A 1 1021 ? 2.197 -32 -5.535 1 96.69 1021 TYR A O 1
ATOM 8283 N N . THR A 1 1022 ? 4.355 -31.484 -5.18 1 96.62 1022 THR A N 1
ATOM 8284 C CA . THR A 1 1022 ? 4.082 -30.453 -4.184 1 96.62 1022 THR A CA 1
ATOM 8285 C C . THR A 1 1022 ? 3.25 -29.328 -4.785 1 96.62 1022 THR A C 1
ATOM 8287 O O . THR A 1 1022 ? 2.299 -28.844 -4.16 1 96.62 1022 THR A O 1
ATOM 8290 N N . ARG A 1 1023 ? 3.578 -28.875 -5.961 1 97 1023 ARG A N 1
ATOM 8291 C CA . ARG A 1 1023 ? 2.846 -27.812 -6.641 1 97 1023 ARG A CA 1
ATOM 8292 C C . ARG A 1 1023 ? 1.425 -28.25 -6.977 1 97 1023 ARG A C 1
ATOM 8294 O O . ARG A 1 1023 ? 0.482 -27.469 -6.863 1 97 1023 ARG A O 1
ATOM 8301 N N . SER A 1 1024 ? 1.315 -29.5 -7.398 1 97.88 1024 SER A N 1
ATOM 8302 C CA . SER A 1 1024 ? 0.005 -30.047 -7.738 1 97.88 1024 SER A CA 1
ATOM 8303 C C . SER A 1 1024 ? -0.894 -30.141 -6.512 1 97.88 1024 SER A C 1
ATOM 8305 O O . SER A 1 1024 ? -2.076 -29.781 -6.574 1 97.88 1024 SER A O 1
ATOM 8307 N N . VAL A 1 1025 ? -0.331 -30.609 -5.402 1 97.75 1025 VAL A N 1
ATOM 8308 C CA . VAL A 1 1025 ? -1.089 -30.703 -4.156 1 97.75 1025 VAL A CA 1
ATOM 8309 C C . VAL A 1 1025 ? -1.521 -29.297 -3.713 1 97.75 1025 VAL A C 1
ATOM 8311 O O . VAL A 1 1025 ? -2.66 -29.109 -3.281 1 97.75 1025 VAL A O 1
ATOM 8314 N N . ALA A 1 1026 ? -0.638 -28.359 -3.801 1 97.62 1026 ALA A N 1
ATOM 8315 C CA . ALA A 1 1026 ? -0.943 -26.984 -3.389 1 97.62 1026 ALA A CA 1
ATOM 8316 C C . ALA A 1 1026 ? -2.09 -26.406 -4.211 1 97.62 1026 ALA A C 1
ATOM 8318 O O . ALA A 1 1026 ? -3.045 -25.859 -3.658 1 97.62 1026 ALA A O 1
ATOM 8319 N N . THR A 1 1027 ? -2.041 -26.531 -5.531 1 98.06 1027 THR A N 1
ATOM 8320 C CA . THR A 1 1027 ? -3.025 -25.953 -6.438 1 98.06 1027 THR A CA 1
ATOM 8321 C C . THR A 1 1027 ? -4.387 -26.609 -6.246 1 98.06 1027 THR A C 1
ATOM 8323 O O . THR A 1 1027 ? -5.41 -25.922 -6.172 1 98.06 1027 THR A O 1
ATOM 8326 N N . THR A 1 1028 ? -4.406 -27.906 -6.105 1 97.81 1028 THR A N 1
ATOM 8327 C CA . THR A 1 1028 ? -5.664 -28.641 -5.961 1 97.81 1028 THR A CA 1
ATOM 8328 C C . THR A 1 1028 ? -6.273 -28.391 -4.582 1 97.81 1028 THR A C 1
ATOM 8330 O O . THR A 1 1028 ? -7.5 -28.375 -4.438 1 97.81 1028 THR A O 1
ATOM 8333 N N . SER A 1 1029 ? -5.41 -28.25 -3.584 1 97.56 1029 SER A N 1
ATOM 8334 C CA . SER A 1 1029 ? -5.902 -27.969 -2.24 1 97.56 1029 SER A CA 1
ATOM 8335 C C . SER A 1 1029 ? -6.629 -26.625 -2.184 1 97.56 1029 SER A C 1
ATOM 8337 O O . SER A 1 1029 ? -7.734 -26.547 -1.646 1 97.56 1029 SER A O 1
ATOM 8339 N N . ILE A 1 1030 ? -6.066 -25.594 -2.795 1 97.75 1030 ILE A N 1
ATOM 8340 C CA . ILE A 1 1030 ? -6.66 -24.25 -2.762 1 97.75 1030 ILE A CA 1
ATOM 8341 C C . ILE A 1 1030 ? -7.918 -24.234 -3.623 1 97.75 1030 ILE A C 1
ATOM 8343 O O . ILE A 1 1030 ? -8.945 -23.672 -3.221 1 97.75 1030 ILE A O 1
ATOM 8347 N N . ALA A 1 1031 ? -7.836 -24.844 -4.789 1 97.19 1031 ALA A N 1
ATOM 8348 C CA . ALA A 1 1031 ? -9.016 -24.938 -5.645 1 97.19 1031 ALA A CA 1
ATOM 8349 C C . ALA A 1 1031 ? -10.141 -25.703 -4.941 1 97.19 1031 ALA A C 1
ATOM 8351 O O . ALA A 1 1031 ? -11.305 -25.312 -5.008 1 97.19 1031 ALA A O 1
ATOM 8352 N N . GLY A 1 1032 ? -9.758 -26.812 -4.266 1 96.62 1032 GLY A N 1
ATOM 8353 C CA . GLY A 1 1032 ? -10.734 -27.609 -3.525 1 96.62 1032 GLY A CA 1
ATOM 8354 C C . GLY A 1 1032 ? -11.359 -26.844 -2.369 1 96.62 1032 GLY A C 1
ATOM 8355 O O . GLY A 1 1032 ? -12.562 -26.953 -2.131 1 96.62 1032 GLY A O 1
ATOM 8356 N N . TYR A 1 1033 ? -10.594 -26.062 -1.704 1 95.88 1033 TYR A N 1
ATOM 8357 C CA . TYR A 1 1033 ? -11.086 -25.234 -0.607 1 95.88 1033 TYR A CA 1
ATOM 8358 C C . TYR A 1 1033 ? -12.109 -24.219 -1.104 1 95.88 1033 TYR A C 1
ATOM 8360 O O . TYR A 1 1033 ? -13.164 -24.047 -0.486 1 95.88 1033 TYR A O 1
ATOM 8368 N N . ILE A 1 1034 ? -11.812 -23.594 -2.217 1 96.5 1034 ILE A N 1
ATOM 8369 C CA . ILE A 1 1034 ? -12.688 -22.562 -2.76 1 96.5 1034 ILE A CA 1
ATOM 8370 C C . ILE A 1 1034 ? -14.023 -23.188 -3.174 1 96.5 1034 ILE A C 1
ATOM 8372 O O . ILE A 1 1034 ? -15.086 -22.641 -2.9 1 96.5 1034 ILE A O 1
ATOM 8376 N N . LEU A 1 1035 ? -13.977 -24.391 -3.719 1 95.31 1035 LEU A N 1
ATOM 8377 C CA . LEU A 1 1035 ? -15.172 -25.047 -4.223 1 95.31 1035 LEU A CA 1
ATOM 8378 C C . LEU A 1 1035 ? -15.844 -25.859 -3.129 1 95.31 1035 LEU A C 1
ATOM 8380 O O . LEU A 1 1035 ? -16.953 -26.391 -3.322 1 95.31 1035 LEU A O 1
ATOM 8384 N N . GLY A 1 1036 ? -15.242 -25.984 -1.965 1 93.88 1036 GLY A N 1
ATOM 8385 C CA . GLY A 1 1036 ? -15.797 -26.734 -0.844 1 93.88 1036 GLY A CA 1
ATOM 8386 C C . GLY A 1 1036 ? -15.859 -28.219 -1.091 1 93.88 1036 GLY A C 1
ATOM 8387 O O . GLY A 1 1036 ? -16.875 -28.859 -0.793 1 93.88 1036 GLY A O 1
ATOM 8388 N N . LEU A 1 1037 ? -14.758 -28.734 -1.634 1 93.69 1037 LEU A N 1
ATOM 8389 C CA . LEU A 1 1037 ? -14.711 -30.156 -1.912 1 93.69 1037 LEU A CA 1
ATOM 8390 C C . LEU A 1 1037 ? -14.586 -30.969 -0.621 1 93.69 1037 LEU A C 1
ATOM 8392 O O . LEU A 1 1037 ? -13.828 -30.578 0.278 1 93.69 1037 LEU A O 1
ATOM 8396 N N . GLY A 1 1038 ? -15.422 -31.969 -0.524 1 90.56 1038 GLY A N 1
ATOM 8397 C CA . GLY A 1 1038 ? -15.367 -32.844 0.625 1 90.56 1038 GLY A CA 1
ATOM 8398 C C . GLY A 1 1038 ? -15.156 -34.312 0.245 1 90.56 1038 GLY A C 1
ATOM 8399 O O . GLY A 1 1038 ? -14.867 -34.625 -0.914 1 90.56 1038 GLY A O 1
ATOM 8400 N N . ASP A 1 1039 ? -15.062 -35.094 1.195 1 86.81 1039 ASP A N 1
ATOM 8401 C CA . ASP A 1 1039 ? -14.891 -36.531 1.039 1 86.81 1039 ASP A CA 1
ATOM 8402 C C . ASP A 1 1039 ? -13.578 -36.844 0.335 1 86.81 1039 ASP A C 1
ATOM 8404 O O . ASP A 1 1039 ? -13.562 -37.594 -0.655 1 86.81 1039 ASP A O 1
ATOM 8408 N N . ARG A 1 1040 ? -12.523 -36.219 0.811 1 87 1040 ARG A N 1
ATOM 8409 C CA . ARG A 1 1040 ? -11.227 -36.406 0.162 1 87 1040 ARG A CA 1
ATOM 8410 C C . ARG A 1 1040 ? -10.406 -37.469 0.857 1 87 1040 ARG A C 1
ATOM 8412 O O . ARG A 1 1040 ? -9.25 -37.25 1.221 1 87 1040 ARG A O 1
ATOM 8419 N N . HIS A 1 1041 ? -11.094 -38.688 1.009 1 88.62 1041 HIS A N 1
ATOM 8420 C CA . HIS A 1 1041 ? -10.297 -39.812 1.482 1 88.62 1041 HIS A CA 1
ATOM 8421 C C . HIS A 1 1041 ? -9.266 -40.25 0.443 1 88.62 1041 HIS A C 1
ATOM 8423 O O . HIS A 1 1041 ? -9.383 -39.906 -0.733 1 88.62 1041 HIS A O 1
ATOM 8429 N N . LEU A 1 1042 ? -8.258 -40.906 0.736 1 92.81 1042 LEU A N 1
ATOM 8430 C CA . LEU A 1 1042 ? -7.074 -41.156 -0.081 1 92.81 1042 LEU A CA 1
ATOM 8431 C C . LEU A 1 1042 ? -7.414 -42.062 -1.27 1 92.81 1042 LEU A C 1
ATOM 8433 O O . LEU A 1 1042 ? -6.648 -42.125 -2.232 1 92.81 1042 LEU A O 1
ATOM 8437 N N . SER A 1 1043 ? -8.602 -42.656 -1.243 1 90 1043 SER A N 1
ATOM 8438 C CA . SER A 1 1043 ? -9.047 -43.438 -2.393 1 90 1043 SER A CA 1
ATOM 8439 C C . SER A 1 1043 ? -9.578 -42.562 -3.5 1 90 1043 SER A C 1
ATOM 8441 O O . SER A 1 1043 ? -9.672 -42.969 -4.656 1 90 1043 SER A O 1
ATOM 8443 N N . ASN A 1 1044 ? -9.906 -41.344 -3.137 1 92.94 1044 ASN A N 1
ATOM 8444 C CA . ASN A 1 1044 ? -10.438 -40.406 -4.105 1 92.94 1044 ASN A CA 1
ATOM 8445 C C . ASN A 1 1044 ? -9.352 -39.469 -4.629 1 92.94 1044 ASN A C 1
ATOM 8447 O O . ASN A 1 1044 ? -9.641 -38.531 -5.375 1 92.94 1044 ASN A O 1
ATOM 8451 N N . ILE A 1 1045 ? -8.117 -39.719 -4.227 1 95.94 1045 ILE A N 1
ATOM 8452 C CA . ILE A 1 1045 ? -6.98 -38.938 -4.727 1 95.94 1045 ILE A CA 1
ATOM 8453 C C . ILE A 1 1045 ? -5.996 -39.875 -5.426 1 95.94 1045 ILE A C 1
ATOM 8455 O O . ILE A 1 1045 ? -5.402 -40.75 -4.793 1 95.94 1045 ILE A O 1
ATOM 8459 N N . LEU A 1 1046 ? -5.914 -39.688 -6.695 1 96.88 1046 LEU A N 1
ATOM 8460 C CA . LEU A 1 1046 ? -5.008 -40.5 -7.504 1 96.88 1046 LEU A CA 1
ATOM 8461 C C . LEU A 1 1046 ? -3.674 -39.781 -7.707 1 96.88 1046 LEU A C 1
ATOM 8463 O O . LEU A 1 1046 ? -3.598 -38.562 -7.602 1 96.88 1046 LEU A O 1
ATOM 8467 N N . ILE A 1 1047 ? -2.631 -40.469 -7.871 1 97 1047 ILE A N 1
ATOM 8468 C CA . ILE A 1 1047 ? -1.339 -39.906 -8.25 1 97 1047 ILE A CA 1
ATOM 8469 C C . ILE A 1 1047 ? -0.918 -40.469 -9.609 1 97 1047 ILE A C 1
ATOM 8471 O O . ILE A 1 1047 ? -1.04 -41.656 -9.867 1 97 1047 ILE A O 1
ATOM 8475 N N . ASP A 1 1048 ? -0.604 -39.625 -10.492 1 96.5 1048 ASP A N 1
ATOM 8476 C CA . ASP A 1 1048 ? -0.082 -40.031 -11.797 1 96.5 1048 ASP A CA 1
ATOM 8477 C C . ASP A 1 1048 ? 1.361 -40.5 -11.688 1 96.5 1048 ASP A C 1
ATOM 8479 O O . ASP A 1 1048 ? 2.248 -39.75 -11.289 1 96.5 1048 ASP A O 1
ATOM 8483 N N . GLU A 1 1049 ? 1.602 -41.625 -12.031 1 95.12 1049 GLU A N 1
ATOM 8484 C CA . GLU A 1 1049 ? 2.912 -42.219 -11.852 1 95.12 1049 GLU A CA 1
ATOM 8485 C C . GLU A 1 1049 ? 3.936 -41.656 -12.82 1 95.12 1049 GLU A C 1
ATOM 8487 O O . GLU A 1 1049 ? 5.141 -41.719 -12.586 1 95.12 1049 GLU A O 1
ATOM 8492 N N . HIS A 1 1050 ? 3.521 -41.031 -13.867 1 93.75 1050 HIS A N 1
ATOM 8493 C CA . HIS A 1 1050 ? 4.426 -40.469 -14.859 1 93.75 1050 HIS A CA 1
ATOM 8494 C C . HIS A 1 1050 ? 4.75 -39.031 -14.539 1 93.75 1050 HIS A C 1
ATOM 8496 O O . HIS A 1 1050 ? 5.887 -38.562 -14.727 1 93.75 1050 HIS A O 1
ATOM 8502 N N . THR A 1 1051 ? 3.842 -38.281 -14.07 1 94.75 1051 THR A N 1
ATOM 8503 C CA . THR A 1 1051 ? 4.051 -36.844 -13.867 1 94.75 1051 THR A CA 1
ATOM 8504 C C . THR A 1 1051 ? 4.105 -36.5 -12.383 1 94.75 1051 THR A C 1
ATOM 8506 O O . THR A 1 1051 ? 4.555 -35.438 -12 1 94.75 1051 THR A O 1
ATOM 8509 N N . ALA A 1 1052 ? 3.688 -37.406 -11.5 1 96.62 1052 ALA A N 1
ATOM 8510 C CA . ALA A 1 1052 ? 3.611 -37.25 -10.055 1 96.62 1052 ALA A CA 1
ATOM 8511 C C . ALA A 1 1052 ? 2.531 -36.25 -9.672 1 96.62 1052 ALA A C 1
ATOM 8513 O O . ALA A 1 1052 ? 2.445 -35.812 -8.516 1 96.62 1052 ALA A O 1
ATOM 8514 N N . GLU A 1 1053 ? 1.651 -35.844 -10.625 1 97.19 1053 GLU A N 1
ATOM 8515 C CA . GLU A 1 1053 ? 0.53 -34.938 -10.336 1 97.19 1053 GLU A CA 1
ATOM 8516 C C . GLU A 1 1053 ? -0.599 -35.688 -9.633 1 97.19 1053 GLU A C 1
ATOM 8518 O O . GLU A 1 1053 ? -0.816 -36.875 -9.891 1 97.19 1053 GLU A O 1
ATOM 8523 N N . VAL A 1 1054 ? -1.241 -34.969 -8.773 1 97.31 1054 VAL A N 1
ATOM 8524 C CA . VAL A 1 1054 ? -2.383 -35.594 -8.102 1 97.31 1054 VAL A CA 1
ATOM 8525 C C . VAL A 1 1054 ? -3.662 -35.281 -8.875 1 97.31 1054 VAL A C 1
ATOM 8527 O O . VAL A 1 1054 ? -3.801 -34.219 -9.469 1 97.31 1054 VAL A O 1
ATOM 8530 N N . VAL A 1 1055 ? -4.562 -36.25 -8.938 1 96.5 1055 VAL A N 1
ATOM 8531 C CA . VAL A 1 1055 ? -5.848 -36.125 -9.617 1 96.5 1055 VAL A CA 1
ATOM 8532 C C . VAL A 1 1055 ? -6.98 -36.469 -8.648 1 96.5 1055 VAL A C 1
ATOM 8534 O O . VAL A 1 1055 ? -7.031 -37.594 -8.117 1 96.5 1055 VAL A O 1
ATOM 8537 N N . HIS A 1 1056 ? -7.832 -35.531 -8.352 1 95.75 1056 HIS A N 1
ATOM 8538 C CA . HIS A 1 1056 ? -9 -35.781 -7.512 1 95.75 1056 HIS A CA 1
ATOM 8539 C C . HIS A 1 1056 ? -10.164 -36.344 -8.336 1 95.75 1056 HIS A C 1
ATOM 8541 O O . HIS A 1 1056 ? -10.391 -35.906 -9.461 1 95.75 1056 HIS A O 1
ATOM 8547 N N . ILE A 1 1057 ? -10.867 -37.281 -7.855 1 92.88 1057 ILE A N 1
ATOM 8548 C CA . ILE A 1 1057 ? -12.016 -37.844 -8.547 1 92.88 1057 ILE A CA 1
ATOM 8549 C C . ILE A 1 1057 ? -13.227 -37.875 -7.617 1 92.88 1057 ILE A C 1
ATOM 8551 O O . ILE A 1 1057 ? -13.102 -37.562 -6.43 1 92.88 1057 ILE A O 1
ATOM 8555 N N . ASP A 1 1058 ? -14.367 -38.094 -8.117 1 88.31 1058 ASP A N 1
ATOM 8556 C CA . ASP A 1 1058 ? -15.617 -38.219 -7.383 1 88.31 1058 ASP A CA 1
ATOM 8557 C C . ASP A 1 1058 ? -15.961 -36.938 -6.625 1 88.31 1058 ASP A C 1
ATOM 8559 O O . ASP A 1 1058 ? -15.828 -36.906 -5.398 1 88.31 1058 ASP A O 1
ATOM 8563 N N . PHE A 1 1059 ? -16.5 -36.062 -7.293 1 91.38 1059 PHE A N 1
ATOM 8564 C CA . PHE A 1 1059 ? -16.844 -34.781 -6.707 1 91.38 1059 PHE A CA 1
ATOM 8565 C C . PHE A 1 1059 ? -18.281 -34.75 -6.242 1 91.38 1059 PHE A C 1
ATOM 8567 O O . PHE A 1 1059 ? -18.969 -33.719 -6.359 1 91.38 1059 PHE A O 1
ATOM 8574 N N . GLY A 1 1060 ? -18.781 -35.812 -5.723 1 82.81 1060 GLY A N 1
ATOM 8575 C CA . GLY A 1 1060 ? -20.156 -35.906 -5.258 1 82.81 1060 GLY A CA 1
ATOM 8576 C C . GLY A 1 1060 ? -20.453 -35.031 -4.074 1 82.81 1060 GLY A C 1
ATOM 8577 O O . GLY A 1 1060 ? -21.594 -34.594 -3.883 1 82.81 1060 GLY A O 1
ATOM 8578 N N . VAL A 1 1061 ? -19.438 -34.812 -3.24 1 88.5 1061 VAL A N 1
ATOM 8579 C CA . VAL A 1 1061 ? -19.578 -33.938 -2.09 1 88.5 1061 VAL A CA 1
ATOM 8580 C C . VAL A 1 1061 ? -18.812 -32.625 -2.35 1 88.5 1061 VAL A C 1
ATOM 8582 O O . VAL A 1 1061 ? -17.578 -32.625 -2.363 1 88.5 1061 VAL A O 1
ATOM 8585 N N . ALA A 1 1062 ? -19.531 -31.594 -2.67 1 90 1062 ALA A N 1
ATOM 8586 C CA . ALA A 1 1062 ? -18.906 -30.297 -2.969 1 90 1062 ALA A CA 1
ATOM 8587 C C . ALA A 1 1062 ? -19.734 -29.141 -2.398 1 90 1062 ALA A C 1
ATOM 8589 O O . ALA A 1 1062 ? -20.766 -29.359 -1.768 1 90 1062 ALA A O 1
ATOM 8590 N N . PHE A 1 1063 ? -19.234 -27.922 -2.439 1 89 1063 PHE A N 1
ATOM 8591 C CA . PHE A 1 1063 ? -19.922 -26.703 -2.033 1 89 1063 PHE A CA 1
ATOM 8592 C C . PHE A 1 1063 ? -20.281 -26.75 -0.556 1 89 1063 PHE A C 1
ATOM 8594 O O . PHE A 1 1063 ? -21.438 -26.484 -0.188 1 89 1063 PHE A O 1
ATOM 8601 N N . GLU A 1 1064 ? -19.406 -27.297 0.253 1 87.19 1064 GLU A N 1
ATOM 8602 C CA . GLU A 1 1064 ? -19.469 -27.312 1.711 1 87.19 1064 GLU A CA 1
ATOM 8603 C C . GLU A 1 1064 ? -20.422 -28.391 2.209 1 87.19 1064 GLU A C 1
ATOM 8605 O O . GLU A 1 1064 ? -20.828 -28.391 3.375 1 87.19 1064 GLU A O 1
ATOM 8610 N N . GLN A 1 1065 ? -20.812 -29.312 1.368 1 86.31 1065 GLN A N 1
ATOM 8611 C CA . GLN A 1 1065 ? -21.688 -30.406 1.771 1 86.31 1065 GLN A CA 1
ATOM 8612 C C . GLN A 1 1065 ? -21 -31.328 2.768 1 86.31 1065 GLN A C 1
ATOM 8614 O O . GLN A 1 1065 ? -21.656 -32.062 3.506 1 86.31 1065 GLN A O 1
ATOM 8619 N N . GLY A 1 1066 ? -19.641 -31.281 2.787 1 87.31 1066 GLY A N 1
ATOM 8620 C CA . GLY A 1 1066 ? -18.906 -32.062 3.746 1 87.31 1066 GLY A CA 1
ATOM 8621 C C . GLY A 1 1066 ? -19.203 -31.703 5.188 1 87.31 1066 GLY A C 1
ATOM 8622 O O . GLY A 1 1066 ? -19.094 -32.562 6.082 1 87.31 1066 GLY A O 1
ATOM 8623 N N . LYS A 1 1067 ? -19.625 -30.562 5.395 1 87.44 1067 LYS A N 1
ATOM 8624 C CA . LYS A 1 1067 ? -19.891 -30.062 6.742 1 87.44 1067 LYS A CA 1
ATOM 8625 C C . LYS A 1 1067 ? -21.25 -30.547 7.238 1 87.44 1067 LYS A C 1
ATOM 8627 O O . LYS A 1 1067 ? -21.531 -30.5 8.438 1 87.44 1067 LYS A O 1
ATOM 8632 N N . VAL A 1 1068 ? -22.078 -31.047 6.273 1 84.88 1068 VAL A N 1
ATOM 8633 C CA . VAL A 1 1068 ? -23.438 -31.453 6.645 1 84.88 1068 VAL A CA 1
ATOM 8634 C C . VAL A 1 1068 ? -23.547 -32.969 6.625 1 84.88 1068 VAL A C 1
ATOM 8636 O O . VAL A 1 1068 ? -24.641 -33.531 6.793 1 84.88 1068 VAL A O 1
ATOM 8639 N N . LEU A 1 1069 ? -22.406 -33.594 6.488 1 84.5 1069 LEU A N 1
ATOM 8640 C CA . LEU A 1 1069 ? -22.391 -35.062 6.602 1 84.5 1069 LEU A CA 1
ATOM 8641 C C . LEU A 1 1069 ? -22.688 -35.5 8.031 1 84.5 1069 LEU A C 1
ATOM 8643 O O . LEU A 1 1069 ? -22.609 -34.688 8.961 1 84.5 1069 LEU A O 1
ATOM 8647 N N . PRO A 1 1070 ? -23.141 -36.688 8.203 1 78.69 1070 PRO A N 1
ATOM 8648 C CA . PRO A 1 1070 ? -23.391 -37.156 9.578 1 78.69 1070 PRO A CA 1
ATOM 8649 C C . PRO A 1 1070 ? -22.219 -36.844 10.508 1 78.69 1070 PRO A C 1
ATOM 8651 O O . PRO A 1 1070 ? -22.422 -36.375 11.633 1 78.69 1070 PRO A O 1
ATOM 8654 N N . LEU A 1 1071 ? -21.078 -37.219 10.016 1 85.81 1071 LEU A N 1
ATOM 8655 C CA . LEU A 1 1071 ? -19.859 -36.719 10.648 1 85.81 1071 LEU A CA 1
ATOM 8656 C C . LEU A 1 1071 ? -19.219 -35.625 9.82 1 85.81 1071 LEU A C 1
ATOM 8658 O O . LEU A 1 1071 ? -18.578 -35.875 8.797 1 85.81 1071 LEU A O 1
ATOM 8662 N N . PRO A 1 1072 ? -19.375 -34.438 10.281 1 87.94 1072 PRO A N 1
ATOM 8663 C CA . PRO A 1 1072 ? -18.922 -33.312 9.484 1 87.94 1072 PRO A CA 1
ATOM 8664 C C . PRO A 1 1072 ? -17.406 -33.312 9.281 1 87.94 1072 PRO A C 1
ATOM 8666 O O . PRO A 1 1072 ? -16.656 -33.688 10.188 1 87.94 1072 PRO A O 1
ATOM 8669 N N . GLU A 1 1073 ? -17.031 -32.906 8.195 1 90.12 1073 GLU A N 1
ATOM 8670 C CA . GLU A 1 1073 ? -15.609 -32.719 7.914 1 90.12 1073 GLU A CA 1
ATOM 8671 C C . GLU A 1 1073 ? -15.102 -31.422 8.508 1 90.12 1073 GLU A C 1
ATOM 8673 O O . GLU A 1 1073 ? -15.695 -30.359 8.297 1 90.12 1073 GLU A O 1
ATOM 8678 N N . THR A 1 1074 ? -13.977 -31.531 9.234 1 89.44 1074 THR A N 1
ATOM 8679 C CA . THR A 1 1074 ? -13.516 -30.375 10.016 1 89.44 1074 THR A CA 1
ATOM 8680 C C . THR A 1 1074 ? -12.266 -29.766 9.383 1 89.44 1074 THR A C 1
ATOM 8682 O O . THR A 1 1074 ? -11.711 -28.797 9.906 1 89.44 1074 THR A O 1
ATOM 8685 N N . ILE A 1 1075 ? -11.781 -30.328 8.273 1 92.94 1075 ILE A N 1
ATOM 8686 C CA . ILE A 1 1075 ? -10.57 -29.797 7.656 1 92.94 1075 ILE A CA 1
ATOM 8687 C C . ILE A 1 1075 ? -10.898 -29.219 6.289 1 92.94 1075 ILE A C 1
ATOM 8689 O O . ILE A 1 1075 ? -11.812 -29.688 5.605 1 92.94 1075 ILE A O 1
ATOM 8693 N N . PRO A 1 1076 ? -10.203 -28.172 5.848 1 93.81 1076 PRO A N 1
ATOM 8694 C CA . PRO A 1 1076 ? -10.477 -27.562 4.547 1 93.81 1076 PRO A CA 1
ATOM 8695 C C . PRO A 1 1076 ? -10.062 -28.438 3.375 1 93.81 1076 PRO A C 1
ATOM 8697 O O . PRO A 1 1076 ? -10.758 -28.5 2.357 1 93.81 1076 PRO A O 1
ATOM 8700 N N . PHE A 1 1077 ? -8.922 -29.094 3.439 1 95.75 1077 PHE A N 1
ATOM 8701 C CA . PHE A 1 1077 ? -8.406 -30.078 2.488 1 95.75 1077 PHE A CA 1
ATOM 8702 C C . PHE A 1 1077 ? -7.477 -31.062 3.176 1 95.75 1077 PHE A C 1
ATOM 8704 O O . PHE A 1 1077 ? -7.121 -30.891 4.344 1 95.75 1077 PHE A O 1
ATOM 8711 N N . ARG A 1 1078 ? -7.18 -32.062 2.51 1 94.75 1078 ARG A N 1
ATOM 8712 C CA . ARG A 1 1078 ? -6.387 -33.094 3.139 1 94.75 1078 ARG A CA 1
ATOM 8713 C C . ARG A 1 1078 ? -4.898 -32.781 3.084 1 94.75 1078 ARG A C 1
ATOM 8715 O O . ARG A 1 1078 ? -4.344 -32.562 2.002 1 94.75 1078 ARG A O 1
ATOM 8722 N N . LEU A 1 1079 ? -4.254 -32.562 4.188 1 95.25 1079 LEU A N 1
ATOM 8723 C CA . LEU A 1 1079 ? -2.818 -32.375 4.355 1 95.25 1079 LEU A CA 1
ATOM 8724 C C . LEU A 1 1079 ? -2.291 -33.156 5.551 1 95.25 1079 LEU A C 1
ATOM 8726 O O . LEU A 1 1079 ? -1.657 -32.594 6.441 1 95.25 1079 LEU A O 1
ATOM 8730 N N . THR A 1 1080 ? -2.561 -34.438 5.496 1 94.62 1080 THR A N 1
ATOM 8731 C CA . THR A 1 1080 ? -2.146 -35.344 6.562 1 94.62 1080 THR A CA 1
ATOM 8732 C C . THR A 1 1080 ? -0.647 -35.625 6.492 1 94.62 1080 THR A C 1
ATOM 8734 O O . THR A 1 1080 ? 0.019 -35.219 5.539 1 94.62 1080 THR A O 1
ATOM 8737 N N . ARG A 1 1081 ? -0.109 -36.344 7.395 1 93.75 1081 ARG A N 1
ATOM 8738 C CA . ARG A 1 1081 ? 1.325 -36.531 7.586 1 93.75 1081 ARG A CA 1
ATOM 8739 C C . ARG A 1 1081 ? 1.951 -37.25 6.387 1 93.75 1081 ARG A C 1
ATOM 8741 O O . ARG A 1 1081 ? 3.064 -36.906 5.973 1 93.75 1081 ARG A O 1
ATOM 8748 N N . ASP A 1 1082 ? 1.267 -38.156 5.793 1 95.25 1082 ASP A N 1
ATOM 8749 C CA . ASP A 1 1082 ? 1.81 -38.875 4.633 1 95.25 1082 ASP A CA 1
ATOM 8750 C C . ASP A 1 1082 ? 1.881 -37.938 3.418 1 95.25 1082 ASP A C 1
ATOM 8752 O O . ASP A 1 1082 ? 2.82 -38.031 2.625 1 95.25 1082 ASP A O 1
ATOM 8756 N N . ILE A 1 1083 ? 0.915 -37.094 3.242 1 96.19 1083 ILE A N 1
ATOM 8757 C CA . ILE A 1 1083 ? 0.922 -36.156 2.131 1 96.19 1083 ILE A CA 1
ATOM 8758 C C . ILE A 1 1083 ? 2.059 -35.156 2.312 1 96.19 1083 ILE A C 1
ATOM 8760 O O . ILE A 1 1083 ? 2.748 -34.812 1.351 1 96.19 1083 ILE A O 1
ATOM 8764 N N . GLU A 1 1084 ? 2.311 -34.719 3.523 1 94.19 1084 GLU A N 1
ATOM 8765 C CA . GLU A 1 1084 ? 3.316 -33.688 3.824 1 94.19 1084 GLU A CA 1
ATOM 8766 C C . GLU A 1 1084 ? 4.727 -34.25 3.686 1 94.19 1084 GLU A C 1
ATOM 8768 O O . GLU A 1 1084 ? 5.629 -33.594 3.189 1 94.19 1084 GLU A O 1
ATOM 8773 N N . VAL A 1 1085 ? 4.961 -35.5 4.148 1 93.38 1085 VAL A N 1
ATOM 8774 C CA . VAL A 1 1085 ? 6.297 -36.094 4.191 1 93.38 1085 VAL A CA 1
ATOM 8775 C C . VAL A 1 1085 ? 6.855 -36.219 2.775 1 93.38 1085 VAL A C 1
ATOM 8777 O O . VAL A 1 1085 ? 8.062 -36.094 2.566 1 93.38 1085 VAL A O 1
ATOM 8780 N N . ALA A 1 1086 ? 6.016 -36.406 1.825 1 94.38 1086 ALA A N 1
ATOM 8781 C CA . ALA A 1 1086 ? 6.422 -36.562 0.431 1 94.38 1086 ALA A CA 1
ATOM 8782 C C . ALA A 1 1086 ? 6.949 -35.25 -0.136 1 94.38 1086 ALA A C 1
ATOM 8784 O O . ALA A 1 1086 ? 7.602 -35.25 -1.183 1 94.38 1086 ALA A O 1
ATOM 8785 N N . MET A 1 1087 ? 6.762 -34.156 0.541 1 93.25 1087 MET A N 1
ATOM 8786 C CA . MET A 1 1087 ? 7.188 -32.844 0.079 1 93.25 1087 MET A CA 1
ATOM 8787 C C . MET A 1 1087 ? 8.656 -32.594 0.404 1 93.25 1087 MET A C 1
ATOM 8789 O O . MET A 1 1087 ? 9.258 -31.641 -0.1 1 93.25 1087 MET A O 1
ATOM 8793 N N . GLY A 1 1088 ? 9.25 -33.438 1.194 1 88.94 1088 GLY A N 1
ATOM 8794 C CA . GLY A 1 1088 ? 10.672 -33.312 1.475 1 88.94 1088 GLY A CA 1
ATOM 8795 C C . GLY A 1 1088 ? 10.969 -32.594 2.764 1 88.94 1088 GLY A C 1
ATOM 8796 O O . GLY A 1 1088 ? 10.117 -32.5 3.646 1 88.94 1088 GLY A O 1
ATOM 8797 N N . ALA A 1 1089 ? 12.18 -32.031 2.848 1 87.81 1089 ALA A N 1
ATOM 8798 C CA . ALA A 1 1089 ? 12.695 -31.438 4.078 1 87.81 1089 ALA A CA 1
ATOM 8799 C C . ALA A 1 1089 ? 12.062 -30.078 4.344 1 87.81 1089 ALA A C 1
ATOM 8801 O O . ALA A 1 1089 ? 12.016 -29.625 5.488 1 87.81 1089 ALA A O 1
ATOM 8802 N N . SER A 1 1090 ? 11.562 -29.469 3.312 1 87.5 1090 SER A N 1
ATOM 8803 C CA . SER A 1 1090 ? 10.953 -28.156 3.467 1 87.5 1090 SER A CA 1
ATOM 8804 C C . SER A 1 1090 ? 9.531 -28.266 4.012 1 87.5 1090 SER A C 1
ATOM 8806 O O . SER A 1 1090 ? 9.008 -27.328 4.598 1 87.5 1090 SER A O 1
ATOM 8808 N N . GLY A 1 1091 ? 8.906 -29.484 3.824 1 89 1091 GLY A N 1
ATOM 8809 C CA . GLY A 1 1091 ? 7.527 -29.672 4.258 1 89 1091 GLY A CA 1
ATOM 8810 C C . GLY A 1 1091 ? 6.566 -28.688 3.602 1 89 1091 GLY A C 1
ATOM 8811 O O . GLY A 1 1091 ? 6.57 -28.531 2.379 1 89 1091 GLY A O 1
ATOM 8812 N N . ILE A 1 1092 ? 5.789 -28.016 4.441 1 91.31 1092 ILE A N 1
ATOM 8813 C CA . ILE A 1 1092 ? 4.754 -27.125 3.91 1 91.31 1092 ILE A CA 1
ATOM 8814 C C . ILE A 1 1092 ? 5.355 -25.766 3.592 1 91.31 1092 ILE A C 1
ATOM 8816 O O . ILE A 1 1092 ? 4.727 -24.938 2.912 1 91.31 1092 ILE A O 1
ATOM 8820 N N . GLU A 1 1093 ? 6.586 -25.516 4.008 1 88.81 1093 GLU A N 1
ATOM 8821 C CA . GLU A 1 1093 ? 7.215 -24.219 3.756 1 88.81 1093 GLU A CA 1
ATOM 8822 C C . GLU A 1 1093 ? 7.859 -24.188 2.373 1 88.81 1093 GLU A C 1
ATOM 8824 O O . GLU A 1 1093 ? 8.195 -25.219 1.809 1 88.81 1093 GLU A O 1
ATOM 8829 N N . GLY A 1 1094 ? 7.945 -23.078 1.808 1 89.5 1094 GLY A N 1
ATOM 8830 C CA . GLY A 1 1094 ? 8.57 -22.906 0.506 1 89.5 1094 GLY A CA 1
ATOM 8831 C C . GLY A 1 1094 ? 7.605 -23.109 -0.649 1 89.5 1094 GLY A C 1
ATOM 8832 O O . GLY A 1 1094 ? 6.711 -22.281 -0.864 1 89.5 1094 GLY A O 1
ATOM 8833 N N . THR A 1 1095 ? 7.75 -24.312 -1.268 1 92.38 1095 THR A N 1
ATOM 8834 C CA . THR A 1 1095 ? 7.008 -24.547 -2.504 1 92.38 1095 THR A CA 1
ATOM 8835 C C . THR A 1 1095 ? 5.512 -24.672 -2.223 1 92.38 1095 THR A C 1
ATOM 8837 O O . THR A 1 1095 ? 4.691 -24.062 -2.91 1 92.38 1095 THR A O 1
ATOM 8840 N N . MET A 1 1096 ? 5.109 -25.438 -1.213 1 95.56 1096 MET A N 1
ATOM 8841 C CA . MET A 1 1096 ? 3.701 -25.656 -0.897 1 95.56 1096 MET A CA 1
ATOM 8842 C C . MET A 1 1096 ? 3.021 -24.344 -0.499 1 95.56 1096 MET A C 1
ATOM 8844 O O . MET A 1 1096 ? 2 -23.969 -1.079 1 95.56 1096 MET A O 1
ATOM 8848 N N . ARG A 1 1097 ? 3.594 -23.688 0.384 1 93.25 1097 ARG A N 1
ATOM 8849 C CA . ARG A 1 1097 ? 3.012 -22.453 0.883 1 93.25 1097 ARG A CA 1
ATOM 8850 C C . ARG A 1 1097 ? 2.951 -21.391 -0.216 1 93.25 1097 ARG A C 1
ATOM 8852 O O . ARG A 1 1097 ? 1.912 -20.766 -0.421 1 93.25 1097 ARG A O 1
ATOM 8859 N N . ARG A 1 1098 ? 3.984 -21.188 -0.919 1 94.06 1098 ARG A N 1
ATOM 8860 C CA . ARG A 1 1098 ? 4.043 -20.156 -1.952 1 94.06 1098 ARG A CA 1
ATOM 8861 C C . ARG A 1 1098 ? 3.086 -20.469 -3.096 1 94.06 1098 ARG A C 1
ATOM 8863 O O . ARG A 1 1098 ? 2.451 -19.562 -3.648 1 94.06 1098 ARG A O 1
ATOM 8870 N N . SER A 1 1099 ? 3.092 -21.734 -3.459 1 96.69 1099 SER A N 1
ATOM 8871 C CA . SER A 1 1099 ? 2.168 -22.141 -4.516 1 96.69 1099 SER A CA 1
ATOM 8872 C C . SER A 1 1099 ? 0.719 -21.906 -4.094 1 96.69 1099 SER A C 1
ATOM 8874 O O . SER A 1 1099 ? -0.117 -21.516 -4.91 1 96.69 1099 SER A O 1
ATOM 8876 N N . CYS A 1 1100 ? 0.437 -22.156 -2.826 1 97.25 1100 CYS A N 1
ATOM 8877 C CA . CYS A 1 1100 ? -0.901 -21.891 -2.309 1 97.25 1100 CYS A CA 1
ATOM 8878 C C . CYS A 1 1100 ? -1.223 -20.406 -2.375 1 97.25 1100 CYS A C 1
ATOM 8880 O O . CYS A 1 1100 ? -2.312 -20.016 -2.803 1 97.25 1100 CYS A O 1
ATOM 8882 N N . GLU A 1 1101 ? -0.278 -19.625 -1.999 1 95.12 1101 GLU A N 1
ATOM 8883 C CA . GLU A 1 1101 ? -0.48 -18.172 -1.967 1 95.12 1101 GLU A CA 1
ATOM 8884 C C . GLU A 1 1101 ? -0.687 -17.609 -3.371 1 95.12 1101 GLU A C 1
ATOM 8886 O O . GLU A 1 1101 ? -1.578 -16.797 -3.592 1 95.12 1101 GLU A O 1
ATOM 8891 N N . VAL A 1 1102 ? 0.135 -18.047 -4.309 1 95.94 1102 VAL A N 1
ATOM 8892 C CA . VAL A 1 1102 ? 0.055 -17.547 -5.68 1 95.94 1102 VAL A CA 1
ATOM 8893 C C . VAL A 1 1102 ? -1.258 -18 -6.316 1 95.94 1102 VAL A C 1
ATOM 8895 O O . VAL A 1 1102 ? -1.884 -17.25 -7.062 1 95.94 1102 VAL A O 1
ATOM 8898 N N . THR A 1 1103 ? -1.646 -19.219 -6.012 1 97.69 1103 THR A N 1
ATOM 8899 C CA . THR A 1 1103 ? -2.912 -19.734 -6.531 1 97.69 1103 THR A CA 1
ATOM 8900 C C . THR A 1 1103 ? -4.086 -18.953 -5.941 1 97.69 1103 THR A C 1
ATOM 8902 O O . THR A 1 1103 ? -4.996 -18.547 -6.668 1 97.69 1103 THR A O 1
ATOM 8905 N N . MET A 1 1104 ? -4.043 -18.75 -4.664 1 97 1104 MET A N 1
ATOM 8906 C CA . MET A 1 1104 ? -5.102 -18 -3.982 1 97 1104 MET A CA 1
ATOM 8907 C C . MET A 1 1104 ? -5.188 -16.562 -4.512 1 97 1104 MET A C 1
ATOM 8909 O O . MET A 1 1104 ? -6.281 -16.047 -4.711 1 97 1104 MET A O 1
ATOM 8913 N N . THR A 1 1105 ? -4.051 -15.984 -4.719 1 95.81 1105 THR A N 1
ATOM 8914 C CA . THR A 1 1105 ? -4.008 -14.633 -5.258 1 95.81 1105 THR A CA 1
ATOM 8915 C C . THR A 1 1105 ? -4.68 -14.57 -6.629 1 95.81 1105 THR A C 1
ATOM 8917 O O . THR A 1 1105 ? -5.504 -13.688 -6.883 1 95.81 1105 THR A O 1
ATOM 8920 N N . MET A 1 1106 ? -4.305 -15.508 -7.453 1 95.56 1106 MET A N 1
ATOM 8921 C CA . MET A 1 1106 ? -4.875 -15.555 -8.797 1 95.56 1106 MET A CA 1
ATOM 8922 C C . MET A 1 1106 ? -6.387 -15.758 -8.734 1 95.56 1106 MET A C 1
ATOM 8924 O O . MET A 1 1106 ? -7.137 -15.102 -9.461 1 95.56 1106 MET A O 1
ATOM 8928 N N . LEU A 1 1107 ? -6.871 -16.609 -7.875 1 96.62 1107 LEU A N 1
ATOM 8929 C CA . LEU A 1 1107 ? -8.297 -16.906 -7.77 1 96.62 1107 LEU A CA 1
ATOM 8930 C C . LEU A 1 1107 ? -9.062 -15.711 -7.215 1 96.62 1107 LEU A C 1
ATOM 8932 O O . LEU A 1 1107 ? -10.172 -15.414 -7.664 1 96.62 1107 LEU A O 1
ATOM 8936 N N . ARG A 1 1108 ? -8.508 -15.055 -6.223 1 94.69 1108 ARG A N 1
ATOM 8937 C CA . ARG A 1 1108 ? -9.141 -13.867 -5.66 1 94.69 1108 ARG A CA 1
ATOM 8938 C C . ARG A 1 1108 ? -9.227 -12.75 -6.695 1 94.69 1108 ARG A C 1
ATOM 8940 O O . ARG A 1 1108 ? -10.234 -12.055 -6.777 1 94.69 1108 ARG A O 1
ATOM 8947 N N . ASP A 1 1109 ? -8.156 -12.57 -7.5 1 91 1109 ASP A N 1
ATOM 8948 C CA . ASP A 1 1109 ? -8.109 -11.531 -8.531 1 91 1109 ASP A CA 1
ATOM 8949 C C . ASP A 1 1109 ? -9.133 -11.805 -9.625 1 91 1109 ASP A C 1
ATOM 8951 O O . ASP A 1 1109 ? -9.719 -10.875 -10.18 1 91 1109 ASP A O 1
ATOM 8955 N N . GLN A 1 1110 ? -9.336 -13.141 -9.938 1 92.56 1110 GLN A N 1
ATOM 8956 C CA . GLN A 1 1110 ? -10.234 -13.523 -11.023 1 92.56 1110 GLN A CA 1
ATOM 8957 C C . GLN A 1 1110 ? -11.531 -14.109 -10.477 1 92.56 1110 GLN A C 1
ATOM 8959 O O . GLN A 1 1110 ? -12.086 -15.062 -11.039 1 92.56 1110 GLN A O 1
ATOM 8964 N N . ARG A 1 1111 ? -11.977 -13.641 -9.352 1 92.19 1111 ARG A N 1
ATOM 8965 C CA . ARG A 1 1111 ? -13.125 -14.195 -8.648 1 92.19 1111 ARG A CA 1
ATOM 8966 C C . ARG A 1 1111 ? -14.383 -14.102 -9.5 1 92.19 1111 ARG A C 1
ATOM 8968 O O . ARG A 1 1111 ? -15.234 -14.992 -9.461 1 92.19 1111 ARG A O 1
ATOM 8975 N N . GLN A 1 1112 ? -14.5 -13.047 -10.391 1 88 1112 GLN A N 1
ATOM 8976 C CA . GLN A 1 1112 ? -15.703 -12.828 -11.188 1 88 1112 GLN A CA 1
ATOM 8977 C C . GLN A 1 1112 ? -15.891 -13.945 -12.211 1 88 1112 GLN A C 1
ATOM 8979 O O . GLN A 1 1112 ? -17.016 -14.352 -12.492 1 88 1112 GLN A O 1
ATOM 8984 N N . ILE A 1 1113 ? -14.844 -14.375 -12.742 1 91.75 1113 ILE A N 1
ATOM 8985 C CA . ILE A 1 1113 ? -14.898 -15.445 -13.719 1 91.75 1113 ILE A CA 1
ATOM 8986 C C . ILE A 1 1113 ? -15.383 -16.734 -13.055 1 91.75 1113 ILE A C 1
ATOM 8988 O O . ILE A 1 1113 ? -16.25 -17.422 -13.586 1 91.75 1113 ILE A O 1
ATOM 8992 N N . ILE A 1 1114 ? -14.883 -17.031 -11.875 1 92.5 1114 ILE A N 1
ATOM 8993 C CA . ILE A 1 1114 ? -15.227 -18.25 -11.148 1 92.5 1114 ILE A CA 1
ATOM 8994 C C . ILE A 1 1114 ? -16.703 -18.203 -10.734 1 92.5 1114 ILE A C 1
ATOM 8996 O O . ILE A 1 1114 ? -17.422 -19.188 -10.891 1 92.5 1114 ILE A O 1
ATOM 9000 N N . ILE A 1 1115 ? -17.141 -17.062 -10.281 1 90.25 1115 ILE A N 1
ATOM 9001 C CA . ILE A 1 1115 ? -18.516 -16.891 -9.828 1 90.25 1115 ILE A CA 1
ATOM 9002 C C . ILE A 1 1115 ? -19.469 -17.031 -11.016 1 90.25 1115 ILE A C 1
ATOM 9004 O O . ILE A 1 1115 ? -20.531 -17.656 -10.906 1 90.25 1115 ILE A O 1
ATOM 9008 N N . THR A 1 1116 ? -19.078 -16.5 -12.094 1 89.5 1116 THR A N 1
ATOM 9009 C CA . THR A 1 1116 ? -19.891 -16.594 -13.297 1 89.5 1116 THR A CA 1
ATOM 9010 C C . THR A 1 1116 ? -20.062 -18.047 -13.727 1 89.5 1116 THR A C 1
ATOM 9012 O O . THR A 1 1116 ? -21.172 -18.453 -14.086 1 89.5 1116 THR A O 1
ATOM 9015 N N . LEU A 1 1117 ? -19.062 -18.781 -13.625 1 91 1117 LEU A N 1
ATOM 9016 C CA . LEU A 1 1117 ? -19.109 -20.188 -14 1 91 1117 LEU A CA 1
ATOM 9017 C C . LEU A 1 1117 ? -20.062 -20.953 -13.078 1 91 1117 LEU A C 1
ATOM 9019 O O . LEU A 1 1117 ? -20.812 -21.812 -13.539 1 91 1117 LEU A O 1
ATOM 9023 N N . LEU A 1 1118 ? -20.047 -20.578 -11.891 1 90.75 1118 LEU A N 1
ATOM 9024 C CA . LEU A 1 1118 ? -20.781 -21.344 -10.898 1 90.75 1118 LEU A CA 1
ATOM 9025 C C . LEU A 1 1118 ? -22.219 -20.859 -10.789 1 90.75 1118 LEU A C 1
ATOM 9027 O O . LEU A 1 1118 ? -23.062 -21.5 -10.148 1 90.75 1118 LEU A O 1
ATOM 9031 N N . GLN A 1 1119 ? -22.547 -19.812 -11.461 1 86.75 1119 GLN A N 1
ATOM 9032 C CA . GLN A 1 1119 ? -23.906 -19.281 -11.469 1 86.75 1119 GLN A CA 1
ATOM 9033 C C . GLN A 1 1119 ? -24.875 -20.281 -12.117 1 86.75 1119 GLN A C 1
ATOM 9035 O O . GLN A 1 1119 ? -26.078 -20.203 -11.914 1 86.75 1119 GLN A O 1
ATOM 9040 N N . VAL A 1 1120 ? -24.344 -21.172 -12.859 1 80.81 1120 VAL A N 1
ATOM 9041 C CA . VAL A 1 1120 ? -25.156 -22.203 -13.508 1 80.81 1120 VAL A CA 1
ATOM 9042 C C . VAL A 1 1120 ? -25.953 -22.969 -12.453 1 80.81 1120 VAL A C 1
ATOM 9044 O O . VAL A 1 1120 ? -27.062 -23.422 -12.719 1 80.81 1120 VAL A O 1
ATOM 9047 N N . LEU A 1 1121 ? -25.438 -23.109 -11.297 1 81.06 1121 LEU A N 1
ATOM 9048 C CA . LEU A 1 1121 ? -26.094 -23.844 -10.211 1 81.06 1121 LEU A CA 1
ATOM 9049 C C . LEU A 1 1121 ? -27.391 -23.156 -9.797 1 81.06 1121 LEU A C 1
ATOM 9051 O O . LEU A 1 1121 ? -28.312 -23.797 -9.281 1 81.06 1121 LEU A O 1
ATOM 9055 N N . LEU A 1 1122 ? -27.375 -21.906 -10.039 1 79.19 1122 LEU A N 1
ATOM 9056 C CA . LEU A 1 1122 ? -28.562 -21.125 -9.656 1 79.19 1122 LEU A CA 1
ATOM 9057 C C . LEU A 1 1122 ? -29.734 -21.453 -10.562 1 79.19 1122 LEU A C 1
ATOM 9059 O O . LEU A 1 1122 ? -30.875 -21.516 -10.102 1 79.19 1122 LEU A O 1
ATOM 9063 N N . TYR A 1 1123 ? -29.406 -21.734 -11.789 1 78.88 1123 TYR A N 1
ATOM 9064 C CA . TYR A 1 1123 ? -30.453 -21.812 -12.789 1 78.88 1123 TYR A CA 1
ATOM 9065 C C . TYR A 1 1123 ? -30.656 -23.25 -13.258 1 78.88 1123 TYR A C 1
ATOM 9067 O O . TYR A 1 1123 ? -31.719 -23.578 -13.773 1 78.88 1123 TYR A O 1
ATOM 9075 N N . ASP A 1 1124 ? -29.703 -24.016 -13.156 1 77.5 1124 ASP A N 1
ATOM 9076 C CA . ASP A 1 1124 ? -29.75 -25.453 -13.422 1 77.5 1124 ASP A CA 1
ATOM 9077 C C . ASP A 1 1124 ? -29.234 -26.234 -12.219 1 77.5 1124 ASP A C 1
ATOM 9079 O O . ASP A 1 1124 ? -28.156 -26.828 -12.266 1 77.5 1124 ASP A O 1
ATOM 9083 N N . PRO A 1 1125 ? -30.172 -26.312 -11.25 1 76.5 1125 PRO A N 1
ATOM 9084 C CA . PRO A 1 1125 ? -29.688 -26.953 -10.016 1 76.5 1125 PRO A CA 1
ATOM 9085 C C . PRO A 1 1125 ? -29.438 -28.438 -10.172 1 76.5 1125 PRO A C 1
ATOM 9087 O O . PRO A 1 1125 ? -30.172 -29.125 -10.898 1 76.5 1125 PRO A O 1
ATOM 9090 N N . LEU A 1 1126 ? -28.469 -28.906 -9.578 1 74.69 1126 LEU A N 1
ATOM 9091 C CA . LEU A 1 1126 ? -28.172 -30.344 -9.492 1 74.69 1126 LEU A CA 1
ATOM 9092 C C . LEU A 1 1126 ? -29.312 -31.094 -8.82 1 74.69 1126 LEU A C 1
ATOM 9094 O O . LEU A 1 1126 ? -30.109 -30.5 -8.086 1 74.69 1126 LEU A O 1
ATOM 9098 N N . PHE A 1 1127 ? -29.375 -32.219 -9.156 1 64.88 1127 PHE A N 1
ATOM 9099 C CA . PHE A 1 1127 ? -30.484 -33 -8.672 1 64.88 1127 PHE A CA 1
ATOM 9100 C C . PHE A 1 1127 ? -30.594 -32.938 -7.152 1 64.88 1127 PHE A C 1
ATOM 9102 O O . PHE A 1 1127 ? -31.688 -32.781 -6.605 1 64.88 1127 PHE A O 1
ATOM 9109 N N . THR A 1 1128 ? -29.438 -33.062 -6.52 1 67.25 1128 THR A N 1
ATOM 9110 C CA . THR A 1 1128 ? -29.406 -33.062 -5.059 1 67.25 1128 THR A CA 1
ATOM 9111 C C . THR A 1 1128 ? -29.812 -31.672 -4.535 1 67.25 1128 THR A C 1
ATOM 9113 O O . THR A 1 1128 ? -30.281 -31.547 -3.404 1 67.25 1128 THR A O 1
ATOM 9116 N N . TRP A 1 1129 ? -29.734 -30.688 -5.387 1 69.25 1129 TRP A N 1
ATOM 9117 C CA . TRP A 1 1129 ? -29.984 -29.312 -4.984 1 69.25 1129 TRP A CA 1
ATOM 9118 C C . TRP A 1 1129 ? -31.406 -28.891 -5.324 1 69.25 1129 TRP A C 1
ATOM 9120 O O . TRP A 1 1129 ? -31.906 -27.891 -4.82 1 69.25 1129 TRP A O 1
ATOM 9130 N N . ALA A 1 1130 ? -31.922 -29.562 -6.32 1 61.62 1130 ALA A N 1
ATOM 9131 C CA . ALA A 1 1130 ? -33.25 -29.234 -6.824 1 61.62 1130 ALA A CA 1
ATOM 9132 C C . ALA A 1 1130 ? -34.344 -29.656 -5.832 1 61.62 1130 ALA A C 1
ATOM 9134 O O . ALA A 1 1130 ? -35.438 -29.125 -5.848 1 61.62 1130 ALA A O 1
ATOM 9135 N N . ILE A 1 1131 ? -33.938 -30.516 -4.867 1 60.47 1131 ILE A N 1
ATOM 9136 C CA . ILE A 1 1131 ? -34.938 -31.047 -3.945 1 60.47 1131 ILE A CA 1
ATOM 9137 C C . ILE A 1 1131 ? -34.969 -30.203 -2.678 1 60.47 1131 ILE A C 1
ATOM 9139 O O . ILE A 1 1131 ? -34.219 -30.438 -1.742 1 60.47 1131 ILE A O 1
ATOM 9143 N N . THR A 1 1132 ? -35.531 -28.906 -2.824 1 57.62 1132 THR A N 1
ATOM 9144 C CA . THR A 1 1132 ? -35.75 -28.109 -1.627 1 57.62 1132 THR A CA 1
ATOM 9145 C C . THR A 1 1132 ? -37.062 -28.516 -0.943 1 57.62 1132 THR A C 1
ATOM 9147 O O . THR A 1 1132 ? -38 -29 -1.596 1 57.62 1132 THR A O 1
ATOM 9150 N N . PRO A 1 1133 ? -37.125 -28.5 0.379 1 54.25 1133 PRO A N 1
ATOM 9151 C CA . PRO A 1 1133 ? -38.375 -28.859 1.045 1 54.25 1133 PRO A CA 1
ATOM 9152 C C . PRO A 1 1133 ? -39.594 -28.141 0.466 1 54.25 1133 PRO A C 1
ATOM 9154 O O . PRO A 1 1133 ? -40.656 -28.734 0.318 1 54.25 1133 PRO A O 1
ATOM 9157 N N . GLU A 1 1134 ? -39.344 -26.844 0.11 1 55.66 1134 GLU A N 1
ATOM 9158 C CA . GLU A 1 1134 ? -40.469 -26.078 -0.446 1 55.66 1134 GLU A CA 1
ATOM 9159 C C . GLU A 1 1134 ? -40.906 -26.656 -1.783 1 55.66 1134 GLU A C 1
ATOM 9161 O O . GLU A 1 1134 ? -42.125 -26.797 -2.033 1 55.66 1134 GLU A O 1
ATOM 9166 N N . LYS A 1 1135 ? -39.906 -26.891 -2.574 1 55.41 1135 LYS A N 1
ATOM 9167 C CA . LYS A 1 1135 ? -40.25 -27.453 -3.881 1 55.41 1135 LYS A CA 1
ATOM 9168 C C . LYS A 1 1135 ? -40.812 -28.859 -3.744 1 55.41 1135 LYS A C 1
ATOM 9170 O O . LYS A 1 1135 ? -41.75 -29.234 -4.484 1 55.41 1135 LYS A O 1
ATOM 9175 N N . ALA A 1 1136 ? -40.219 -29.547 -2.787 1 52.78 1136 ALA A N 1
ATOM 9176 C CA . ALA A 1 1136 ? -40.781 -30.859 -2.514 1 52.78 1136 ALA A CA 1
ATOM 9177 C C . ALA A 1 1136 ? -42.25 -30.766 -2.133 1 52.78 1136 ALA A C 1
ATOM 9179 O O . ALA A 1 1136 ? -43.062 -31.562 -2.578 1 52.78 1136 ALA A O 1
ATOM 9180 N N . CYS A 1 1137 ? -42.5 -29.625 -1.349 1 51.75 1137 CYS A N 1
ATOM 9181 C CA . CYS A 1 1137 ? -43.875 -29.359 -0.966 1 51.75 1137 CYS A CA 1
ATOM 9182 C C . CYS A 1 1137 ? -44.719 -28.922 -2.17 1 51.75 1137 CYS A C 1
ATOM 9184 O O . CYS A 1 1137 ? -45.844 -29.344 -2.334 1 51.75 1137 CYS A O 1
ATOM 9186 N N . LYS A 1 1138 ? -44.125 -28.016 -2.943 1 51.19 1138 LYS A N 1
ATOM 9187 C CA . LYS A 1 1138 ? -44.844 -27.484 -4.09 1 51.19 1138 LYS A CA 1
ATOM 9188 C C . LYS A 1 1138 ? -45.062 -28.562 -5.145 1 51.19 1138 LYS A C 1
ATOM 9190 O O . LYS A 1 1138 ? -46.094 -28.578 -5.828 1 51.19 1138 LYS A O 1
ATOM 9195 N N . MET A 1 1139 ? -44.062 -29.312 -5.477 1 45.81 1139 MET A N 1
ATOM 9196 C CA . MET A 1 1139 ? -44.25 -30.391 -6.457 1 45.81 1139 MET A CA 1
ATOM 9197 C C . MET A 1 1139 ? -45.406 -31.281 -6.102 1 45.81 1139 MET A C 1
ATOM 9199 O O . MET A 1 1139 ? -46.062 -31.844 -6.984 1 45.81 1139 MET A O 1
ATOM 9203 N N . GLN A 1 1140 ? -45.719 -31.391 -4.805 1 38.12 1140 GLN A N 1
ATOM 9204 C CA . GLN A 1 1140 ? -46.875 -32.219 -4.445 1 38.12 1140 GLN A CA 1
ATOM 9205 C C . GLN A 1 1140 ? -48.125 -31.375 -4.305 1 38.12 1140 GLN A C 1
ATOM 9207 O O . GLN A 1 1140 ? -49.25 -31.891 -4.41 1 38.12 1140 GLN A O 1
ATOM 9212 N N . SER A 1 1141 ? -48.062 -30.172 -3.641 1 37.56 1141 SER A N 1
ATOM 9213 C CA . SER A 1 1141 ? -49.281 -29.391 -3.445 1 37.56 1141 SER A CA 1
ATOM 9214 C C . SER A 1 1141 ? -49.625 -28.578 -4.688 1 37.56 1141 SER A C 1
ATOM 9216 O O . SER A 1 1141 ? -48.719 -28.125 -5.406 1 37.56 1141 SER A O 1
ATOM 9218 N N . ASP A 1 1142 ? -50.812 -28.875 -5.352 1 33 1142 ASP A N 1
ATOM 9219 C CA . ASP A 1 1142 ? -51.469 -28.094 -6.402 1 33 1142 ASP A CA 1
ATOM 9220 C C . ASP A 1 1142 ? -51.438 -26.594 -6.078 1 33 1142 ASP A C 1
ATOM 9222 O O . ASP A 1 1142 ? -51.938 -25.781 -6.84 1 33 1142 ASP A O 1
ATOM 9226 N N . VAL A 1 1143 ? -51.438 -26.203 -4.762 1 29.66 1143 VAL A N 1
ATOM 9227 C CA . VAL A 1 1143 ? -51.812 -24.859 -4.355 1 29.66 1143 VAL A CA 1
ATOM 9228 C C . VAL A 1 1143 ? -50.688 -23.875 -4.688 1 29.66 1143 VAL A C 1
ATOM 9230 O O . VAL A 1 1143 ? -49.781 -23.672 -3.877 1 29.66 1143 VAL A O 1
ATOM 9233 N N . VAL A 1 1144 ? -49.75 -24.078 -5.379 1 33.28 1144 VAL A N 1
ATOM 9234 C CA . VAL A 1 1144 ? -48.844 -22.953 -5.621 1 33.28 1144 VAL A CA 1
ATOM 9235 C C . VAL A 1 1144 ? -49.625 -21.766 -6.184 1 33.28 1144 VAL A C 1
ATOM 9237 O O . VAL A 1 1144 ? -49.719 -21.594 -7.402 1 33.28 1144 VAL A O 1
ATOM 9240 N N . ARG A 1 1145 ? -51 -21.672 -5.816 1 28.83 1145 ARG A N 1
ATOM 9241 C CA . ARG A 1 1145 ? -51.625 -20.562 -6.516 1 28.83 1145 ARG A CA 1
ATOM 9242 C C . ARG A 1 1145 ? -50.906 -19.25 -6.242 1 28.83 1145 ARG A C 1
ATOM 9244 O O . ARG A 1 1145 ? -50.719 -18.438 -7.156 1 28.83 1145 ARG A O 1
ATOM 9251 N N . SER A 1 1146 ? -51.188 -18.703 -4.961 1 27.72 1146 SER A N 1
ATOM 9252 C CA . SER A 1 1146 ? -51.344 -17.266 -4.699 1 27.72 1146 SER A CA 1
ATOM 9253 C C . SER A 1 1146 ? -49.969 -16.562 -4.672 1 27.72 1146 SER A C 1
ATOM 9255 O O . SER A 1 1146 ? -49.844 -15.508 -4.043 1 27.72 1146 SER A O 1
ATOM 9257 N N . TYR A 1 1147 ? -48.906 -17.109 -4.879 1 28.42 1147 TYR A N 1
ATOM 9258 C CA . TYR A 1 1147 ? -47.844 -16.094 -4.844 1 28.42 1147 TYR A CA 1
ATOM 9259 C C . TYR A 1 1147 ? -48.219 -14.906 -5.715 1 28.42 1147 TYR A C 1
ATOM 9261 O O . TYR A 1 1147 ? -48.75 -15.07 -6.812 1 28.42 1147 TYR A O 1
ATOM 9269 N N . SER A 1 1148 ? -48.531 -13.758 -5.035 1 29.59 1148 SER A N 1
ATOM 9270 C CA . SER A 1 1148 ? -48.906 -12.445 -5.539 1 29.59 1148 SER A CA 1
ATOM 9271 C C . SER A 1 1148 ? -48.188 -12.117 -6.84 1 29.59 1148 SER A C 1
ATOM 9273 O O . SER A 1 1148 ? -46.969 -12.195 -6.906 1 29.59 1148 SER A O 1
ATOM 9275 N N . GLU A 1 1149 ? -48.812 -12.273 -7.969 1 30.92 1149 GLU A N 1
ATOM 9276 C CA . GLU A 1 1149 ? -48.781 -11.828 -9.359 1 30.92 1149 GLU A CA 1
ATOM 9277 C C . GLU A 1 1149 ? -48.344 -10.367 -9.469 1 30.92 1149 GLU A C 1
ATOM 9279 O O . GLU A 1 1149 ? -48.344 -9.797 -10.562 1 30.92 1149 GLU A O 1
ATOM 9284 N N . ASN A 1 1150 ? -48.5 -9.617 -8.398 1 29.44 1150 ASN A N 1
ATOM 9285 C CA . ASN A 1 1150 ? -48.5 -8.211 -8.773 1 29.44 1150 ASN A CA 1
ATOM 9286 C C . ASN A 1 1150 ? -47.281 -7.836 -9.609 1 29.44 1150 ASN A C 1
ATOM 9288 O O . ASN A 1 1150 ? -47.344 -6.891 -10.398 1 29.44 1150 ASN A O 1
ATOM 9292 N N . SER A 1 1151 ? -46.094 -7.652 -8.992 1 31.53 1151 SER A N 1
ATOM 9293 C CA . SER A 1 1151 ? -45.25 -6.996 -9.992 1 31.53 1151 SER A CA 1
ATOM 9294 C C . SER A 1 1151 ? -44.938 -7.93 -11.148 1 31.53 1151 SER A C 1
ATOM 9296 O O . SER A 1 1151 ? -44.875 -9.148 -10.977 1 31.53 1151 SER A O 1
ATOM 9298 N N . GLY A 1 1152 ? -45.406 -7.785 -12.461 1 33.38 1152 GLY A N 1
ATOM 9299 C CA . GLY A 1 1152 ? -45.188 -8.398 -13.758 1 33.38 1152 GLY A CA 1
ATOM 9300 C C . GLY A 1 1152 ? -44 -9.344 -13.805 1 33.38 1152 GLY A C 1
ATOM 9301 O O . GLY A 1 1152 ? -43.688 -9.891 -14.859 1 33.38 1152 GLY A O 1
ATOM 9302 N N . ARG A 1 1153 ? -42.875 -9.031 -13.18 1 37.75 1153 ARG A N 1
ATOM 9303 C CA . ARG A 1 1153 ? -41.656 -9.82 -13.406 1 37.75 1153 ARG A CA 1
ATOM 9304 C C . ARG A 1 1153 ? -41.719 -11.148 -12.656 1 37.75 1153 ARG A C 1
ATOM 9306 O O . ARG A 1 1153 ? -41.875 -11.172 -11.43 1 37.75 1153 ARG A O 1
ATOM 9313 N N . ALA A 1 1154 ? -42.25 -12.188 -13.219 1 38.22 1154 ALA A N 1
ATOM 9314 C CA . ALA A 1 1154 ? -42.188 -13.547 -12.695 1 38.22 1154 ALA A CA 1
ATOM 9315 C C . ALA A 1 1154 ? -40.844 -13.805 -11.977 1 38.22 1154 ALA A C 1
ATOM 9317 O O . ALA A 1 1154 ? -39.781 -13.648 -12.57 1 38.22 1154 ALA A O 1
ATOM 9318 N N . PRO A 1 1155 ? -40.719 -13.727 -10.68 1 45 1155 PRO A N 1
ATOM 9319 C CA . PRO A 1 1155 ? -39.438 -13.945 -9.992 1 45 1155 PRO A CA 1
ATOM 9320 C C . PRO A 1 1155 ? -38.75 -15.234 -10.43 1 45 1155 PRO A C 1
ATOM 9322 O O . PRO A 1 1155 ? -39.375 -16.281 -10.508 1 45 1155 PRO A O 1
ATOM 9325 N N . VAL A 1 1156 ? -37.844 -15.172 -11.375 1 50.75 1156 VAL A N 1
ATOM 9326 C CA . VAL A 1 1156 ? -36.969 -16.312 -11.68 1 50.75 1156 VAL A CA 1
ATOM 9327 C C . VAL A 1 1156 ? -36.688 -17.109 -10.414 1 50.75 1156 VAL A C 1
ATOM 9329 O O . VAL A 1 1156 ? -36.219 -16.562 -9.422 1 50.75 1156 VAL A O 1
ATOM 9332 N N . GLU A 1 1157 ? -37.438 -18.172 -10.172 1 56.28 1157 GLU A N 1
ATOM 9333 C CA . GLU A 1 1157 ? -37.25 -19.062 -9.031 1 56.28 1157 GLU A CA 1
ATOM 9334 C C . GLU A 1 1157 ? -35.781 -19.469 -8.867 1 56.28 1157 GLU A C 1
ATOM 9336 O O . GLU A 1 1157 ? -35.219 -20.094 -9.758 1 56.28 1157 GLU A O 1
ATOM 9341 N N . THR A 1 1158 ? -35 -18.734 -8.188 1 63.38 1158 THR A N 1
ATOM 9342 C CA . THR A 1 1158 ? -33.625 -19.109 -7.922 1 63.38 1158 THR A CA 1
ATOM 9343 C C . THR A 1 1158 ? -33.531 -20.094 -6.758 1 63.38 1158 THR A C 1
ATOM 9345 O O . THR A 1 1158 ? -34.375 -20.078 -5.859 1 63.38 1158 THR A O 1
ATOM 9348 N N . ASN A 1 1159 ? -32.594 -21.141 -6.977 1 73.06 1159 ASN A N 1
ATOM 9349 C CA . ASN A 1 1159 ? -32.344 -22.141 -5.957 1 73.06 1159 ASN A CA 1
ATOM 9350 C C . ASN A 1 1159 ? -31.641 -21.547 -4.738 1 73.06 1159 ASN A C 1
ATOM 9352 O O . ASN A 1 1159 ? -30.516 -21.047 -4.836 1 73.06 1159 ASN A O 1
ATOM 9356 N N . LYS A 1 1160 ? -32.281 -21.438 -3.613 1 73.62 1160 LYS A N 1
ATOM 9357 C CA . LYS A 1 1160 ? -31.797 -20.797 -2.395 1 73.62 1160 LYS A CA 1
ATOM 9358 C C . LYS A 1 1160 ? -30.516 -21.484 -1.908 1 73.62 1160 LYS A C 1
ATOM 9360 O O . LYS A 1 1160 ? -29.609 -20.828 -1.396 1 73.62 1160 LYS A O 1
ATOM 9365 N N . ILE A 1 1161 ? -30.438 -22.812 -2.113 1 75.94 1161 ILE A N 1
ATOM 9366 C CA . ILE A 1 1161 ? -29.266 -23.547 -1.668 1 75.94 1161 ILE A CA 1
ATOM 9367 C C . ILE A 1 1161 ? -28.062 -23.172 -2.525 1 75.94 1161 ILE A C 1
ATOM 9369 O O . ILE A 1 1161 ? -26.953 -23.016 -2.014 1 75.94 1161 ILE A O 1
ATOM 9373 N N . ALA A 1 1162 ? -28.375 -23.047 -3.738 1 81.81 1162 ALA A N 1
ATOM 9374 C CA . ALA A 1 1162 ? -27.312 -22.641 -4.652 1 81.81 1162 ALA A CA 1
ATOM 9375 C C . ALA A 1 1162 ? -26.828 -21.219 -4.359 1 81.81 1162 ALA A C 1
ATOM 9377 O O . ALA A 1 1162 ? -25.641 -20.922 -4.465 1 81.81 1162 ALA A O 1
ATOM 9378 N N . LYS A 1 1163 ? -27.766 -20.406 -4.031 1 82.88 1163 LYS A N 1
ATOM 9379 C CA . LYS A 1 1163 ? -27.406 -19.031 -3.701 1 82.88 1163 LYS A CA 1
ATOM 9380 C C . LYS A 1 1163 ? -26.531 -18.984 -2.459 1 82.88 1163 LYS A C 1
ATOM 9382 O O . LYS A 1 1163 ? -25.609 -18.172 -2.381 1 82.88 1163 LYS A O 1
ATOM 9387 N N . ARG A 1 1164 ? -26.844 -19.766 -1.552 1 83.31 1164 ARG A N 1
ATOM 9388 C CA . ARG A 1 1164 ? -26.031 -19.844 -0.339 1 83.31 1164 ARG A CA 1
ATOM 9389 C C . ARG A 1 1164 ? -24.625 -20.344 -0.65 1 83.31 1164 ARG A C 1
ATOM 9391 O O . ARG A 1 1164 ? -23.641 -19.812 -0.119 1 83.31 1164 ARG A O 1
ATOM 9398 N N . ALA A 1 1165 ? -24.578 -21.344 -1.382 1 85.5 1165 ALA A N 1
ATOM 9399 C CA . ALA A 1 1165 ? -23.281 -21.891 -1.769 1 85.5 1165 ALA A CA 1
ATOM 9400 C C . ALA A 1 1165 ? -22.438 -20.844 -2.494 1 85.5 1165 ALA A C 1
ATOM 9402 O O . ALA A 1 1165 ? -21.219 -20.75 -2.268 1 85.5 1165 ALA A O 1
ATOM 9403 N N . LEU A 1 1166 ? -23.078 -20.156 -3.371 1 88.25 1166 LEU A N 1
ATOM 9404 C CA . LEU A 1 1166 ? -22.375 -19.109 -4.125 1 88.25 1166 LEU A CA 1
ATOM 9405 C C . LEU A 1 1166 ? -21.906 -18 -3.197 1 88.25 1166 LEU A C 1
ATOM 9407 O O . LEU A 1 1166 ? -20.828 -17.438 -3.41 1 88.25 1166 LEU A O 1
ATOM 9411 N N . LEU A 1 1167 ? -22.703 -17.703 -2.236 1 87.12 1167 LEU A N 1
ATOM 9412 C CA . LEU A 1 1167 ? -22.328 -16.688 -1.259 1 87.12 1167 LEU A CA 1
ATOM 9413 C C . LEU A 1 1167 ? -21.094 -17.125 -0.474 1 87.12 1167 LEU A C 1
ATOM 9415 O O . LEU A 1 1167 ? -20.203 -16.312 -0.214 1 87.12 1167 LEU A O 1
ATOM 9419 N N . ARG A 1 1168 ? -21.062 -18.328 -0.073 1 89.5 1168 ARG A N 1
ATOM 9420 C CA . ARG A 1 1168 ? -19.922 -18.859 0.666 1 89.5 1168 ARG A CA 1
ATOM 9421 C C . ARG A 1 1168 ? -18.656 -18.812 -0.185 1 89.5 1168 ARG A C 1
ATOM 9423 O O . ARG A 1 1168 ? -17.578 -18.469 0.306 1 89.5 1168 ARG A O 1
ATOM 9430 N N . ILE A 1 1169 ? -18.797 -19.219 -1.399 1 92.19 1169 ILE A N 1
ATOM 9431 C CA . ILE A 1 1169 ? -17.656 -19.219 -2.316 1 92.19 1169 ILE A CA 1
ATOM 9432 C C . ILE A 1 1169 ? -17.156 -17.781 -2.498 1 92.19 1169 ILE A C 1
ATOM 9434 O O . ILE A 1 1169 ? -15.938 -17.547 -2.52 1 92.19 1169 ILE A O 1
ATOM 9438 N N . GLU A 1 1170 ? -18.078 -16.891 -2.625 1 90 1170 GLU A N 1
ATOM 9439 C CA . GLU A 1 1170 ? -17.703 -15.484 -2.758 1 90 1170 GLU A CA 1
ATOM 9440 C C . GLU A 1 1170 ? -16.969 -14.992 -1.514 1 90 1170 GLU A C 1
ATOM 9442 O O . GLU A 1 1170 ? -16.016 -14.219 -1.616 1 90 1170 GLU A O 1
ATOM 9447 N N . GLN A 1 1171 ? -17.422 -15.383 -0.34 1 89.81 1171 GLN A N 1
ATOM 9448 C CA . GLN A 1 1171 ? -16.766 -15.023 0.913 1 89.81 1171 GLN A CA 1
ATOM 9449 C C . GLN A 1 1171 ? -15.328 -15.539 0.943 1 89.81 1171 GLN A C 1
ATOM 9451 O O . GLN A 1 1171 ? -14.414 -14.812 1.34 1 89.81 1171 GLN A O 1
ATOM 9456 N N . LYS A 1 1172 ? -15.148 -16.75 0.521 1 93.31 1172 LYS A N 1
ATOM 9457 C CA . LYS A 1 1172 ? -13.812 -17.344 0.503 1 93.31 1172 LYS A CA 1
ATOM 9458 C C . LYS A 1 1172 ? -12.891 -16.609 -0.461 1 93.31 1172 LYS A C 1
ATOM 9460 O O . LYS A 1 1172 ? -11.719 -16.391 -0.156 1 93.31 1172 LYS A O 1
ATOM 9465 N N . LEU A 1 1173 ? -13.445 -16.266 -1.602 1 94.19 1173 LEU A N 1
ATOM 9466 C CA . LEU A 1 1173 ? -12.664 -15.578 -2.625 1 94.19 1173 LEU A CA 1
ATOM 9467 C C . LEU A 1 1173 ? -12.336 -14.148 -2.201 1 94.19 1173 LEU A C 1
ATOM 9469 O O . LEU A 1 1173 ? -11.445 -13.523 -2.764 1 94.19 1173 LEU A O 1
ATOM 9473 N N . ARG A 1 1174 ? -13.039 -13.648 -1.223 1 89.75 1174 ARG A N 1
ATOM 9474 C CA . ARG A 1 1174 ? -12.758 -12.32 -0.688 1 89.75 1174 ARG A CA 1
ATOM 9475 C C . ARG A 1 1174 ? -11.914 -12.406 0.58 1 89.75 1174 ARG A C 1
ATOM 9477 O O . ARG A 1 1174 ? -11.523 -11.383 1.145 1 89.75 1174 ARG A O 1
ATOM 9484 N N . GLY A 1 1175 ? -11.617 -13.617 0.996 1 88.5 1175 GLY A N 1
ATOM 9485 C CA . GLY A 1 1175 ? -10.797 -13.844 2.176 1 88.5 1175 GLY A CA 1
ATOM 9486 C C . GLY A 1 1175 ? -11.547 -13.617 3.475 1 88.5 1175 GLY A C 1
ATOM 9487 O O . GLY A 1 1175 ? -10.938 -13.297 4.5 1 88.5 1175 GLY A O 1
ATOM 9488 N N . THR A 1 1176 ? -12.844 -13.68 3.486 1 85.31 1176 THR A N 1
ATOM 9489 C CA . THR A 1 1176 ? -13.648 -13.43 4.672 1 85.31 1176 THR A CA 1
ATOM 9490 C C . THR A 1 1176 ? -14.047 -14.742 5.344 1 85.31 1176 THR A C 1
ATOM 9492 O O . THR A 1 1176 ? -14.609 -15.633 4.695 1 85.31 1176 THR A O 1
ATOM 9495 N N . GLU A 1 1177 ? -13.656 -14.953 6.496 1 80.38 1177 GLU A N 1
ATOM 9496 C CA . GLU A 1 1177 ? -14.039 -16.109 7.316 1 80.38 1177 GLU A CA 1
ATOM 9497 C C . GLU A 1 1177 ? -14.562 -15.664 8.68 1 80.38 1177 GLU A C 1
ATOM 9499 O O . GLU A 1 1177 ? -13.906 -14.891 9.375 1 80.38 1177 GLU A O 1
ATOM 9504 N N . ASP A 1 1178 ? -15.68 -16.078 9.094 1 75.19 1178 ASP A N 1
ATOM 9505 C CA . ASP A 1 1178 ? -16.297 -15.742 10.375 1 75.19 1178 ASP A CA 1
ATOM 9506 C C . ASP A 1 1178 ? -16.406 -14.234 10.555 1 75.19 1178 ASP A C 1
ATOM 9508 O O . ASP A 1 1178 ? -16.094 -13.711 11.625 1 75.19 1178 ASP A O 1
ATOM 9512 N N . GLY A 1 1179 ? -16.672 -13.617 9.445 1 76 1179 GLY A N 1
ATOM 9513 C CA . GLY A 1 1179 ? -16.891 -12.18 9.469 1 76 1179 GLY A CA 1
ATOM 9514 C C . GLY A 1 1179 ? -15.609 -11.383 9.422 1 76 1179 GLY A C 1
ATOM 9515 O O . GLY A 1 1179 ? -15.641 -10.148 9.375 1 76 1179 GLY A O 1
ATOM 9516 N N . LEU A 1 1180 ? -14.523 -11.992 9.414 1 80.69 1180 LEU A N 1
ATOM 9517 C CA . LEU A 1 1180 ? -13.242 -11.297 9.406 1 80.69 1180 LEU A CA 1
ATOM 9518 C C . LEU A 1 1180 ? -12.539 -11.469 8.062 1 80.69 1180 LEU A C 1
ATOM 9520 O O . LEU A 1 1180 ? -12.594 -12.539 7.461 1 80.69 1180 LEU A O 1
ATOM 9524 N N . VAL A 1 1181 ? -11.992 -10.352 7.512 1 81.44 1181 VAL A N 1
ATOM 9525 C CA . VAL A 1 1181 ? -11.273 -10.375 6.238 1 81.44 1181 VAL A CA 1
ATOM 9526 C C . VAL A 1 1181 ? -9.797 -10.648 6.484 1 81.44 1181 VAL A C 1
ATOM 9528 O O . VAL A 1 1181 ? -9.188 -10.07 7.391 1 81.44 1181 VAL A O 1
ATOM 9531 N N . SER A 1 1182 ? -9.227 -11.594 5.754 1 86.38 1182 SER A N 1
ATOM 9532 C CA . SER A 1 1182 ? -7.816 -11.953 5.879 1 86.38 1182 SER A CA 1
ATOM 9533 C C . SER A 1 1182 ? -7.047 -11.633 4.602 1 86.38 1182 SER A C 1
ATOM 9535 O O . SER A 1 1182 ? -7.637 -11.562 3.521 1 86.38 1182 SER A O 1
ATOM 9537 N N . SER A 1 1183 ? -5.719 -11.359 4.777 1 86.81 1183 SER A N 1
ATOM 9538 C CA . SER A 1 1183 ? -4.84 -11.281 3.615 1 86.81 1183 SER A CA 1
ATOM 9539 C C . SER A 1 1183 ? -4.602 -12.656 3.006 1 86.81 1183 SER A C 1
ATOM 9541 O O . SER A 1 1183 ? -4.973 -13.672 3.598 1 86.81 1183 SER A O 1
ATOM 9543 N N . VAL A 1 1184 ? -4.023 -12.719 1.821 1 92.69 1184 VAL A N 1
ATOM 9544 C CA . VAL A 1 1184 ? -3.785 -13.992 1.148 1 92.69 1184 VAL A CA 1
ATOM 9545 C C . VAL A 1 1184 ? -2.846 -14.852 1.989 1 92.69 1184 VAL A C 1
ATOM 9547 O O . VAL A 1 1184 ? -3.148 -16.016 2.275 1 92.69 1184 VAL A O 1
ATOM 9550 N N . PRO A 1 1185 ? -1.683 -14.273 2.494 1 88.25 1185 PRO A N 1
ATOM 9551 C CA . PRO A 1 1185 ? -0.83 -15.125 3.334 1 88.25 1185 PRO A CA 1
ATOM 9552 C C . PRO A 1 1185 ? -1.508 -15.531 4.641 1 88.25 1185 PRO A C 1
ATOM 9554 O O . PRO A 1 1185 ? -1.31 -16.656 5.117 1 88.25 1185 PRO A O 1
ATOM 9557 N N . GLY A 1 1186 ? -2.309 -14.648 5.164 1 85.06 1186 GLY A N 1
ATOM 9558 C CA . GLY A 1 1186 ? -3.041 -14.984 6.375 1 85.06 1186 GLY A CA 1
ATOM 9559 C C . GLY A 1 1186 ? -4.07 -16.078 6.164 1 85.06 1186 GLY A C 1
ATOM 9560 O O . GLY A 1 1186 ? -4.23 -16.953 7.012 1 85.06 1186 GLY A O 1
ATOM 9561 N N . GLN A 1 1187 ? -4.781 -15.93 5.047 1 91.88 1187 GLN A N 1
ATOM 9562 C CA . GLN A 1 1187 ? -5.773 -16.938 4.711 1 91.88 1187 GLN A CA 1
ATOM 9563 C C . GLN A 1 1187 ? -5.113 -18.297 4.492 1 91.88 1187 GLN A C 1
ATOM 9565 O O . GLN A 1 1187 ? -5.602 -19.328 4.988 1 91.88 1187 GLN A O 1
ATOM 9570 N N . VAL A 1 1188 ? -4.016 -18.391 3.76 1 93.81 1188 VAL A N 1
ATOM 9571 C CA . VAL A 1 1188 ? -3.312 -19.641 3.455 1 93.81 1188 VAL A CA 1
ATOM 9572 C C . VAL A 1 1188 ? -2.727 -20.219 4.734 1 93.81 1188 VAL A C 1
ATOM 9574 O O . VAL A 1 1188 ? -2.773 -21.438 4.945 1 93.81 1188 VAL A O 1
ATOM 9577 N N . GLU A 1 1189 ? -2.186 -19.391 5.578 1 88.5 1189 GLU A N 1
ATOM 9578 C CA . GLU A 1 1189 ? -1.645 -19.875 6.848 1 88.5 1189 GLU A CA 1
ATOM 9579 C C . GLU A 1 1189 ? -2.723 -20.547 7.688 1 88.5 1189 GLU A C 1
ATOM 9581 O O . GLU A 1 1189 ? -2.496 -21.625 8.25 1 88.5 1189 GLU A O 1
ATOM 9586 N N . ARG A 1 1190 ? -3.807 -19.953 7.754 1 87.75 1190 ARG A N 1
ATOM 9587 C CA . ARG A 1 1190 ? -4.918 -20.531 8.508 1 87.75 1190 ARG A CA 1
ATOM 9588 C C . ARG A 1 1190 ? -5.328 -21.875 7.934 1 87.75 1190 ARG A C 1
ATOM 9590 O O . ARG A 1 1190 ? -5.562 -22.828 8.68 1 87.75 1190 ARG A O 1
ATOM 9597 N N . LEU A 1 1191 ? -5.41 -21.922 6.637 1 93.38 1191 LEU A N 1
ATOM 9598 C CA . LEU A 1 1191 ? -5.828 -23.141 5.969 1 93.38 1191 LEU A CA 1
ATOM 9599 C C . LEU A 1 1191 ? -4.816 -24.266 6.207 1 93.38 1191 LEU A C 1
ATOM 9601 O O . LEU A 1 1191 ? -5.203 -25.391 6.492 1 93.38 1191 LEU A O 1
ATOM 9605 N N . LEU A 1 1192 ? -3.518 -23.938 6.121 1 92.69 1192 LEU A N 1
ATOM 9606 C CA . LEU A 1 1192 ? -2.479 -24.953 6.32 1 92.69 1192 LEU A CA 1
ATOM 9607 C C . LEU A 1 1192 ? -2.48 -25.453 7.758 1 92.69 1192 LEU A C 1
ATOM 9609 O O . LEU A 1 1192 ? -2.35 -26.656 8 1 92.69 1192 LEU A O 1
ATOM 9613 N N . GLN A 1 1193 ? -2.721 -24.594 8.664 1 88 1193 GLN A N 1
ATOM 9614 C CA . GLN A 1 1193 ? -2.742 -24.984 10.078 1 88 1193 GLN A CA 1
ATOM 9615 C C . GLN A 1 1193 ? -3.986 -25.797 10.398 1 88 1193 GLN A C 1
ATOM 9617 O O . GLN A 1 1193 ? -3.908 -26.797 11.125 1 88 1193 GLN A O 1
ATOM 9622 N N . GLU A 1 1194 ? -5.078 -25.391 9.867 1 90.12 1194 GLU A N 1
ATOM 9623 C CA . GLU A 1 1194 ? -6.32 -26.109 10.109 1 90.12 1194 GLU A CA 1
ATOM 9624 C C . GLU A 1 1194 ? -6.273 -27.5 9.492 1 90.12 1194 GLU A C 1
ATOM 9626 O O . GLU A 1 1194 ? -6.809 -28.453 10.062 1 90.12 1194 GLU A O 1
ATOM 9631 N N . ALA A 1 1195 ? -5.672 -27.578 8.352 1 94.06 1195 ALA A N 1
ATOM 9632 C CA . ALA A 1 1195 ? -5.617 -28.859 7.633 1 94.06 1195 ALA A CA 1
ATOM 9633 C C . ALA A 1 1195 ? -4.727 -29.859 8.359 1 94.06 1195 ALA A C 1
ATOM 9635 O O . ALA A 1 1195 ? -4.953 -31.062 8.289 1 94.06 1195 ALA A O 1
ATOM 9636 N N . ARG A 1 1196 ? -3.725 -29.375 9.109 1 92.5 1196 ARG A N 1
ATOM 9637 C CA . ARG A 1 1196 ? -2.75 -30.25 9.758 1 92.5 1196 ARG A CA 1
ATOM 9638 C C . ARG A 1 1196 ? -3.053 -30.422 11.242 1 92.5 1196 ARG A C 1
ATOM 9640 O O . ARG A 1 1196 ? -2.463 -31.266 11.914 1 92.5 1196 ARG A O 1
ATOM 9647 N N . ASP A 1 1197 ? -4.02 -29.734 11.734 1 89.62 1197 ASP A N 1
ATOM 9648 C CA . ASP A 1 1197 ? -4.305 -29.688 13.172 1 89.62 1197 ASP A CA 1
ATOM 9649 C C . ASP A 1 1197 ? -4.84 -31.031 13.672 1 89.62 1197 ASP A C 1
ATOM 9651 O O . ASP A 1 1197 ? -5.867 -31.516 13.18 1 89.62 1197 ASP A O 1
ATOM 9655 N N . PRO A 1 1198 ? -4.191 -31.609 14.688 1 90.88 1198 PRO A N 1
ATOM 9656 C CA . PRO A 1 1198 ? -4.641 -32.906 15.219 1 90.88 1198 PRO A CA 1
ATOM 9657 C C . PRO A 1 1198 ? -6.035 -32.812 15.836 1 90.88 1198 PRO A C 1
ATOM 9659 O O . PRO A 1 1198 ? -6.777 -33.812 15.805 1 90.88 1198 PRO A O 1
ATOM 9662 N N . ALA A 1 1199 ? -6.395 -31.656 16.344 1 88.69 1199 ALA A N 1
ATOM 9663 C CA . ALA A 1 1199 ? -7.715 -31.484 16.938 1 88.69 1199 ALA A CA 1
ATOM 9664 C C . ALA A 1 1199 ? -8.812 -31.578 15.883 1 88.69 1199 ALA A C 1
ATOM 9666 O O . ALA A 1 1199 ? -9.922 -32.031 16.172 1 88.69 1199 ALA A O 1
ATOM 9667 N N . ASN A 1 1200 ? -8.508 -31.188 14.656 1 90.81 1200 ASN A N 1
ATOM 9668 C CA . ASN A 1 1200 ? -9.461 -31.297 13.555 1 90.81 1200 ASN A CA 1
ATOM 9669 C C . ASN A 1 1200 ? -9.43 -32.688 12.93 1 90.81 1200 ASN A C 1
ATOM 9671 O O . ASN A 1 1200 ? -10.484 -33.25 12.594 1 90.81 1200 ASN A O 1
ATOM 9675 N N . LEU A 1 1201 ? -8.242 -33.219 12.781 1 91.62 1201 LEU A N 1
ATOM 9676 C CA . LEU A 1 1201 ? -8.07 -34.5 12.102 1 91.62 1201 LEU A CA 1
ATOM 9677 C C . LEU A 1 1201 ? -8.68 -35.656 12.906 1 91.62 1201 LEU A C 1
ATOM 9679 O O . LEU A 1 1201 ? -9.188 -36.625 12.336 1 91.62 1201 LEU A O 1
ATOM 9683 N N . CYS A 1 1202 ? -8.695 -35.531 14.281 1 90.88 1202 CYS A N 1
ATOM 9684 C CA . CYS A 1 1202 ? -9.203 -36.594 15.117 1 90.88 1202 CYS A CA 1
ATOM 9685 C C . CYS A 1 1202 ? -10.719 -36.688 15.023 1 90.88 1202 CYS A C 1
ATOM 9687 O O . CYS A 1 1202 ? -11.305 -37.75 15.328 1 90.88 1202 CYS A O 1
ATOM 9689 N N . ARG A 1 1203 ? -11.375 -35.625 14.562 1 88.75 1203 ARG A N 1
ATOM 9690 C CA . ARG A 1 1203 ? -12.828 -35.562 14.531 1 88.75 1203 ARG A CA 1
ATOM 9691 C C . ARG A 1 1203 ? -13.375 -36.031 13.195 1 88.75 1203 ARG A C 1
ATOM 9693 O O . ARG A 1 1203 ? -14.586 -36.188 13.023 1 88.75 1203 ARG A O 1
ATOM 9700 N N . VAL A 1 1204 ? -12.531 -36.312 12.297 1 89.12 1204 VAL A N 1
ATOM 9701 C CA . VAL A 1 1204 ? -12.945 -36.781 10.984 1 89.12 1204 VAL A CA 1
ATOM 9702 C C . VAL A 1 1204 ? -13.328 -38.25 11.055 1 89.12 1204 VAL A C 1
ATOM 9704 O O . VAL A 1 1204 ? -12.867 -38.969 11.945 1 89.12 1204 VAL A O 1
ATOM 9707 N N . TYR A 1 1205 ? -14.195 -38.656 10.102 1 87.56 1205 TYR A N 1
ATOM 9708 C CA . TYR A 1 1205 ? -14.672 -40.031 10.023 1 87.56 1205 TYR A CA 1
ATOM 9709 C C . TYR A 1 1205 ? -13.508 -41 9.93 1 87.56 1205 TYR A C 1
ATOM 9711 O O . TYR A 1 1205 ? -12.539 -40.75 9.203 1 87.56 1205 TYR A O 1
ATOM 9719 N N . CYS A 1 1206 ? -13.516 -42.062 10.695 1 85.88 1206 CYS A N 1
ATOM 9720 C CA . CYS A 1 1206 ? -12.43 -43.031 10.758 1 85.88 1206 CYS A CA 1
ATOM 9721 C C . CYS A 1 1206 ? -12.172 -43.656 9.398 1 85.88 1206 CYS A C 1
ATOM 9723 O O . CYS A 1 1206 ? -11.031 -44 9.078 1 85.88 1206 CYS A O 1
ATOM 9725 N N . GLY A 1 1207 ? -13.219 -43.75 8.555 1 83.62 1207 GLY A N 1
ATOM 9726 C CA . GLY A 1 1207 ? -13.055 -44.281 7.207 1 83.62 1207 GLY A CA 1
ATOM 9727 C C . GLY A 1 1207 ? -12.266 -43.344 6.293 1 83.62 1207 GLY A C 1
ATOM 9728 O O . GLY A 1 1207 ? -11.742 -43.781 5.27 1 83.62 1207 GLY A O 1
ATOM 9729 N N . TRP A 1 1208 ? -12.141 -42.156 6.77 1 87.81 1208 TRP A N 1
ATOM 9730 C CA . TRP A 1 1208 ? -11.344 -41.156 6.066 1 87.81 1208 TRP A CA 1
ATOM 9731 C C . TRP A 1 1208 ? -9.852 -41.406 6.281 1 87.81 1208 TRP A C 1
ATOM 9733 O O . TRP A 1 1208 ? -9.016 -40.844 5.562 1 87.81 1208 TRP A O 1
ATOM 9743 N N . GLN A 1 1209 ? -9.508 -42.156 7.32 1 90.19 1209 GLN A N 1
ATOM 9744 C CA . GLN A 1 1209 ? -8.156 -42.562 7.699 1 90.19 1209 GLN A CA 1
ATOM 9745 C C . GLN A 1 1209 ? -7.25 -41.344 7.859 1 90.19 1209 GLN A C 1
ATOM 9747 O O . GLN A 1 1209 ? -6.23 -41.219 7.18 1 90.19 1209 GLN A O 1
ATOM 9752 N N . PRO A 1 1210 ? -7.551 -40.438 8.766 1 91.38 1210 PRO A N 1
ATOM 9753 C CA . PRO A 1 1210 ? -6.797 -39.188 8.945 1 91.38 1210 PRO A CA 1
ATOM 9754 C C . PRO A 1 1210 ? -5.363 -39.438 9.406 1 91.38 1210 PRO A C 1
ATOM 9756 O O . PRO A 1 1210 ? -4.523 -38.531 9.328 1 91.38 1210 PRO A O 1
ATOM 9759 N N . TYR A 1 1211 ? -5.039 -40.656 9.898 1 90.06 1211 TYR A N 1
ATOM 9760 C CA . TYR A 1 1211 ? -3.707 -41 10.398 1 90.06 1211 TYR A CA 1
ATOM 9761 C C . TYR A 1 1211 ? -2.746 -41.25 9.25 1 90.06 1211 TYR A C 1
ATOM 9763 O O . TYR A 1 1211 ? -1.53 -41.312 9.445 1 90.06 1211 TYR A O 1
ATOM 9771 N N . LEU A 1 1212 ? -3.355 -41.375 8.016 1 90.44 1212 LEU A N 1
ATOM 9772 C CA . LEU A 1 1212 ? -2.543 -41.562 6.824 1 90.44 1212 LEU A CA 1
ATOM 9773 C C . LEU A 1 1212 ? -2.287 -40.25 6.113 1 90.44 1212 LEU A C 1
ATOM 9775 O O . LEU A 1 1212 ? -3.227 -39.5 5.816 1 90.44 1212 LEU A O 1
ATOM 9779 N N . MET B 1 1 ? 20.234 62.75 -7.859 1 65.38 1 MET B N 1
ATOM 9780 C CA . MET B 1 1 ? 20.062 61.312 -8.039 1 65.38 1 MET B CA 1
ATOM 9781 C C . MET B 1 1 ? 20.125 60.938 -9.516 1 65.38 1 MET B C 1
ATOM 9783 O O . MET B 1 1 ? 19.188 61.219 -10.266 1 65.38 1 MET B O 1
ATOM 9787 N N . ASN B 1 2 ? 21.203 60.812 -10.094 1 71.75 2 ASN B N 1
ATOM 9788 C CA . ASN B 1 2 ? 21.453 60.375 -11.461 1 71.75 2 ASN B CA 1
ATOM 9789 C C . ASN B 1 2 ? 21.844 58.906 -11.516 1 71.75 2 ASN B C 1
ATOM 9791 O O . ASN B 1 2 ? 22.859 58.5 -10.922 1 71.75 2 ASN B O 1
ATOM 9795 N N . PRO B 1 3 ? 21.031 58.062 -12.25 1 72.75 3 PRO B N 1
ATOM 9796 C CA . PRO B 1 3 ? 21.281 56.625 -12.305 1 72.75 3 PRO B CA 1
ATOM 9797 C C . PRO B 1 3 ? 22.656 56.281 -12.898 1 72.75 3 PRO B C 1
ATOM 9799 O O . PRO B 1 3 ? 23.219 55.25 -12.594 1 72.75 3 PRO B O 1
ATOM 9802 N N . GLU B 1 4 ? 23.156 57.188 -13.75 1 71.38 4 GLU B N 1
ATOM 9803 C CA . GLU B 1 4 ? 24.422 56.938 -14.438 1 71.38 4 GLU B CA 1
ATOM 9804 C C . GLU B 1 4 ? 25.609 57.312 -13.555 1 71.38 4 GLU B C 1
ATOM 9806 O O . GLU B 1 4 ? 26.766 57.062 -13.922 1 71.38 4 GLU B O 1
ATOM 9811 N N . ASN B 1 5 ? 25.172 57.812 -12.367 1 70.62 5 ASN B N 1
ATOM 9812 C CA . ASN B 1 5 ? 26.219 58.188 -11.438 1 70.62 5 ASN B CA 1
ATOM 9813 C C . ASN B 1 5 ? 26.969 56.969 -10.891 1 70.62 5 ASN B C 1
ATOM 9815 O O . ASN B 1 5 ? 26.344 56 -10.453 1 70.62 5 ASN B O 1
ATOM 9819 N N . SER B 1 6 ? 28.203 56.938 -11 1 70.62 6 SER B N 1
ATOM 9820 C CA . SER B 1 6 ? 29.094 55.844 -10.633 1 70.62 6 SER B CA 1
ATOM 9821 C C . SER B 1 6 ? 29 55.531 -9.141 1 70.62 6 SER B C 1
ATOM 9823 O O . SER B 1 6 ? 29.438 54.469 -8.695 1 70.62 6 SER B O 1
ATOM 9825 N N . LEU B 1 7 ? 28.359 56.406 -8.438 1 70.56 7 LEU B N 1
ATOM 9826 C CA . LEU B 1 7 ? 28.219 56.219 -7 1 70.56 7 LEU B CA 1
ATOM 9827 C C . LEU B 1 7 ? 27.344 55 -6.703 1 70.56 7 LEU B C 1
ATOM 9829 O O . LEU B 1 7 ? 27.5 54.344 -5.668 1 70.56 7 LEU B O 1
ATOM 9833 N N . TRP B 1 8 ? 26.531 54.781 -7.664 1 69 8 TRP B N 1
ATOM 9834 C CA . TRP B 1 8 ? 25.578 53.688 -7.461 1 69 8 TRP B CA 1
ATOM 9835 C C . TRP B 1 8 ? 26.156 52.344 -7.914 1 69 8 TRP B C 1
ATOM 9837 O O . TRP B 1 8 ? 25.578 51.281 -7.656 1 69 8 TRP B O 1
ATOM 9847 N N . THR B 1 9 ? 27.188 52.406 -8.578 1 71.44 9 THR B N 1
ATOM 9848 C CA . THR B 1 9 ? 27.812 51.156 -9.047 1 71.44 9 THR B CA 1
ATOM 9849 C C . THR B 1 9 ? 29.141 50.938 -8.328 1 71.44 9 THR B C 1
ATOM 9851 O O . THR B 1 9 ? 29.797 51.875 -7.914 1 71.44 9 THR B O 1
ATOM 9854 N N . VAL B 1 10 ? 29.312 49.75 -7.773 1 67.12 10 VAL B N 1
ATOM 9855 C CA . VAL B 1 10 ? 30.547 49.438 -7.055 1 67.12 10 VAL B CA 1
ATOM 9856 C C . VAL B 1 10 ? 31.703 49.312 -8.031 1 67.12 10 VAL B C 1
ATOM 9858 O O . VAL B 1 10 ? 31.641 48.562 -9.008 1 67.12 10 VAL B O 1
ATOM 9861 N N . GLN B 1 11 ? 32.562 50.312 -7.93 1 60 11 GLN B N 1
ATOM 9862 C CA . GLN B 1 11 ? 33.75 50.281 -8.773 1 60 11 GLN B CA 1
ATOM 9863 C C . GLN B 1 11 ? 34.719 49.156 -8.312 1 60 11 GLN B C 1
ATOM 9865 O O . GLN B 1 11 ? 34.656 48.719 -7.168 1 60 11 GLN B O 1
ATOM 9870 N N . LYS B 1 12 ? 35.469 48.625 -9.172 1 58.28 12 LYS B N 1
ATOM 9871 C CA . LYS B 1 12 ? 36.438 47.531 -8.961 1 58.28 12 LYS B CA 1
ATOM 9872 C C . LYS B 1 12 ? 37.25 47.75 -7.703 1 58.28 12 LYS B C 1
ATOM 9874 O O . LYS B 1 12 ? 37.781 48.875 -7.5 1 58.28 12 LYS B O 1
ATOM 9879 N N . ASN B 1 13 ? 37.344 47 -6.637 1 59.84 13 ASN B N 1
ATOM 9880 C CA . ASN B 1 13 ? 38.188 46.875 -5.465 1 59.84 13 ASN B CA 1
ATOM 9881 C C . ASN B 1 13 ? 37.75 47.844 -4.367 1 59.84 13 ASN B C 1
ATOM 9883 O O . ASN B 1 13 ? 38.562 48.25 -3.537 1 59.84 13 ASN B O 1
ATOM 9887 N N . GLU B 1 14 ? 36.531 48.312 -4.477 1 69.38 14 GLU B N 1
ATOM 9888 C CA . GLU B 1 14 ? 36.125 49.219 -3.41 1 69.38 14 GLU B CA 1
ATOM 9889 C C . GLU B 1 14 ? 35.688 48.438 -2.164 1 69.38 14 GLU B C 1
ATOM 9891 O O . GLU B 1 14 ? 34.938 47.469 -2.258 1 69.38 14 GLU B O 1
ATOM 9896 N N . ASN B 1 15 ? 36.375 48.75 -1.098 1 76.75 15 ASN B N 1
ATOM 9897 C CA . ASN B 1 15 ? 36.031 48.156 0.19 1 76.75 15 ASN B CA 1
ATOM 9898 C C . ASN B 1 15 ? 34.688 48.656 0.71 1 76.75 15 ASN B C 1
ATOM 9900 O O . ASN B 1 15 ? 34.281 49.781 0.379 1 76.75 15 ASN B O 1
ATOM 9904 N N . TYR B 1 16 ? 33.875 47.938 1.438 1 84.56 16 TYR B N 1
ATOM 9905 C CA . TYR B 1 16 ? 32.562 48.25 1.96 1 84.56 16 TYR B CA 1
ATOM 9906 C C . TYR B 1 16 ? 32.562 49.531 2.783 1 84.56 16 TYR B C 1
ATOM 9908 O O . TYR B 1 16 ? 31.703 50.375 2.627 1 84.56 16 TYR B O 1
ATOM 9916 N N . ALA B 1 17 ? 33.688 49.625 3.611 1 85.62 17 ALA B N 1
ATOM 9917 C CA . ALA B 1 17 ? 33.781 50.75 4.527 1 85.62 17 ALA B CA 1
ATOM 9918 C C . ALA B 1 17 ? 33.906 52.062 3.76 1 85.62 17 ALA B C 1
ATOM 9920 O O . ALA B 1 17 ? 33.219 53.062 4.078 1 85.62 17 ALA B O 1
ATOM 9921 N N . ASP B 1 18 ? 34.719 52.031 2.732 1 84.38 18 ASP B N 1
ATOM 9922 C CA . ASP B 1 18 ? 34.906 53.25 1.945 1 84.38 18 ASP B CA 1
ATOM 9923 C C . ASP B 1 18 ? 33.688 53.562 1.111 1 84.38 18 ASP B C 1
ATOM 9925 O O . ASP B 1 18 ? 33.312 54.719 0.962 1 84.38 18 ASP B O 1
ATOM 9929 N N . TRP B 1 19 ? 33.062 52.469 0.716 1 88.25 19 TRP B N 1
ATOM 9930 C CA . TRP B 1 19 ? 31.922 52.656 -0.154 1 88.25 19 TRP B CA 1
ATOM 9931 C C . TRP B 1 19 ? 30.75 53.281 0.608 1 88.25 19 TRP B C 1
ATOM 9933 O O . TRP B 1 19 ? 30.125 54.219 0.131 1 88.25 19 TRP B O 1
ATOM 9943 N N . ILE B 1 20 ? 30.406 52.781 1.749 1 90.5 20 ILE B N 1
ATOM 9944 C CA . ILE B 1 20 ? 29.219 53.219 2.494 1 90.5 20 ILE B CA 1
ATOM 9945 C C . ILE B 1 20 ? 29.422 54.625 3.018 1 90.5 20 ILE B C 1
ATOM 9947 O O . ILE B 1 20 ? 28.484 55.406 3.082 1 90.5 20 ILE B O 1
ATOM 9951 N N . VAL B 1 21 ? 30.734 54.938 3.389 1 90.62 21 VAL B N 1
ATOM 9952 C CA . VAL B 1 21 ? 31.031 56.281 3.885 1 90.62 21 VAL B CA 1
ATOM 9953 C C . VAL B 1 21 ? 30.906 57.281 2.75 1 90.62 21 VAL B C 1
ATOM 9955 O O . VAL B 1 21 ? 30.312 58.344 2.922 1 90.62 21 VAL B O 1
ATOM 9958 N N . LYS B 1 22 ? 31.438 56.906 1.63 1 89.06 22 LYS B N 1
ATOM 9959 C CA . LYS B 1 22 ? 31.375 57.781 0.465 1 89.06 22 LYS B CA 1
ATOM 9960 C C . LYS B 1 22 ? 29.938 58.031 0.038 1 89.06 22 LYS B C 1
ATOM 9962 O O . LYS B 1 22 ? 29.547 59.156 -0.212 1 89.06 22 LYS B O 1
ATOM 9967 N N . LEU B 1 23 ? 29.172 56.969 -0.002 1 89.88 23 LEU B N 1
ATOM 9968 C CA . LEU B 1 23 ? 27.781 57.062 -0.44 1 89.88 23 LEU B CA 1
ATOM 9969 C C . LEU B 1 23 ? 26.969 57.875 0.549 1 89.88 23 LEU B C 1
ATOM 9971 O O . LEU B 1 23 ? 26.203 58.75 0.15 1 89.88 23 LEU B O 1
ATOM 9975 N N . THR B 1 24 ? 27.094 57.625 1.781 1 91.69 24 THR B N 1
ATOM 9976 C CA . THR B 1 24 ? 26.312 58.312 2.822 1 91.69 24 THR B CA 1
ATOM 9977 C C . THR B 1 24 ? 26.672 59.781 2.889 1 91.69 24 THR B C 1
ATOM 9979 O O . THR B 1 24 ? 25.781 60.625 3 1 91.69 24 THR B O 1
ATOM 9982 N N . CYS B 1 25 ? 27.953 60.062 2.732 1 89.62 25 CYS B N 1
ATOM 9983 C CA . CYS B 1 25 ? 28.406 61.469 2.82 1 89.62 25 CYS B CA 1
ATOM 9984 C C . CYS B 1 25 ? 27.953 62.25 1.607 1 89.62 25 CYS B C 1
ATOM 9986 O O . CYS B 1 25 ? 27.516 63.406 1.742 1 89.62 25 CYS B O 1
ATOM 9988 N N . THR B 1 26 ? 28.031 61.656 0.514 1 89.12 26 THR B N 1
ATOM 9989 C CA . THR B 1 26 ? 27.625 62.344 -0.706 1 89.12 26 THR B CA 1
ATOM 9990 C C . THR B 1 26 ? 26.141 62.688 -0.663 1 89.12 26 THR B C 1
ATOM 9992 O O . THR B 1 26 ? 25.719 63.75 -1.083 1 89.12 26 THR B O 1
ATOM 9995 N N . ILE B 1 27 ? 25.359 61.75 -0.161 1 88.81 27 ILE B N 1
ATOM 9996 C CA . ILE B 1 27 ? 23.922 61.969 -0.09 1 88.81 27 ILE B CA 1
ATOM 9997 C C . ILE B 1 27 ? 23.609 63 0.987 1 88.81 27 ILE B C 1
ATOM 9999 O O . ILE B 1 27 ? 22.766 63.875 0.797 1 88.81 27 ILE B O 1
ATOM 10003 N N . ALA B 1 28 ? 24.312 62.938 2.039 1 88.31 28 ALA B N 1
ATOM 10004 C CA . ALA B 1 28 ? 24.125 63.875 3.135 1 88.31 28 ALA B CA 1
ATOM 10005 C C . ALA B 1 28 ? 24.5 65.312 2.707 1 88.31 28 ALA B C 1
ATOM 10007 O O . ALA B 1 28 ? 23.859 66.25 3.137 1 88.31 28 ALA B O 1
ATOM 10008 N N . GLU B 1 29 ? 25.453 65.438 1.871 1 86.94 29 GLU B N 1
ATOM 10009 C CA . GLU B 1 29 ? 25.953 66.75 1.41 1 86.94 29 GLU B CA 1
ATOM 10010 C C . GLU B 1 29 ? 24.922 67.438 0.505 1 86.94 29 GLU B C 1
ATOM 10012 O O . GLU B 1 29 ? 24.938 68.625 0.365 1 86.94 29 GLU B O 1
ATOM 10017 N N . CYS B 1 30 ? 24.094 66.625 -0.038 1 82.44 30 CYS B N 1
ATOM 10018 C CA . CYS B 1 30 ? 23.078 67.188 -0.928 1 82.44 30 CYS B CA 1
ATOM 10019 C C . CYS B 1 30 ? 22.031 67.938 -0.142 1 82.44 30 CYS B C 1
ATOM 10021 O O . CYS B 1 30 ? 21.281 68.75 -0.709 1 82.44 30 CYS B O 1
ATOM 10023 N N . PHE B 1 31 ? 21.938 67.688 1.114 1 86.12 31 PHE B N 1
ATOM 10024 C CA . PHE B 1 31 ? 21 68.438 1.963 1 86.12 31 PHE B CA 1
ATOM 10025 C C . PHE B 1 31 ? 21.641 69.688 2.539 1 86.12 31 PHE B C 1
ATOM 10027 O O . PHE B 1 31 ? 22.141 69.625 3.666 1 86.12 31 PHE B O 1
ATOM 10034 N N . ALA B 1 32 ? 21.594 70.812 1.769 1 78.25 32 ALA B N 1
ATOM 10035 C CA . ALA B 1 32 ? 22.25 72.062 2.146 1 78.25 32 ALA B CA 1
ATOM 10036 C C . ALA B 1 32 ? 21.531 72.688 3.318 1 78.25 32 ALA B C 1
ATOM 10038 O O . ALA B 1 32 ? 20.297 72.688 3.389 1 78.25 32 ALA B O 1
ATOM 10039 N N . ASN B 1 33 ? 22.25 73.312 4.238 1 79.19 33 ASN B N 1
ATOM 10040 C CA . ASN B 1 33 ? 21.734 74.062 5.363 1 79.19 33 ASN B CA 1
ATOM 10041 C C . ASN B 1 33 ? 20.891 73.188 6.297 1 79.19 33 ASN B C 1
ATOM 10043 O O . ASN B 1 33 ? 19.859 73.625 6.789 1 79.19 33 ASN B O 1
ATOM 10047 N N . SER B 1 34 ? 21.203 71.812 6.277 1 82.81 34 SER B N 1
ATOM 10048 C CA . SER B 1 34 ? 20.453 70.938 7.137 1 82.81 34 SER B CA 1
ATOM 10049 C C . SER B 1 34 ? 21.328 70.375 8.266 1 82.81 34 SER B C 1
ATOM 10051 O O . SER B 1 34 ? 22.547 70.5 8.242 1 82.81 34 SER B O 1
ATOM 10053 N N . TYR B 1 35 ? 20.672 69.75 9.258 1 85.31 35 TYR B N 1
ATOM 10054 C CA . TYR B 1 35 ? 21.375 69.188 10.391 1 85.31 35 TYR B CA 1
ATOM 10055 C C . TYR B 1 35 ? 22.266 68.062 9.938 1 85.31 35 TYR B C 1
ATOM 10057 O O . TYR B 1 35 ? 23.188 67.625 10.648 1 85.31 35 TYR B O 1
ATOM 10065 N N . LEU B 1 36 ? 22.125 67.562 8.727 1 86.81 36 LEU B N 1
ATOM 10066 C CA . LEU B 1 36 ? 22.891 66.438 8.234 1 86.81 36 LEU B CA 1
ATOM 10067 C C . LEU B 1 36 ? 24.344 66.812 8 1 86.81 36 LEU B C 1
ATOM 10069 O O . LEU B 1 36 ? 25.25 65.938 8.023 1 86.81 36 LEU B O 1
ATOM 10073 N N . GLU B 1 37 ? 24.672 68.125 7.84 1 85.25 37 GLU B N 1
ATOM 10074 C CA . GLU B 1 37 ? 26.031 68.562 7.664 1 85.25 37 GLU B CA 1
ATOM 10075 C C . GLU B 1 37 ? 26.875 68.375 8.922 1 85.25 37 GLU B C 1
ATOM 10077 O O . GLU B 1 37 ? 28.062 68.125 8.844 1 85.25 37 GLU B O 1
ATOM 10082 N N . SER B 1 38 ? 26.094 68.438 9.977 1 86.94 38 SER B N 1
ATOM 10083 C CA . SER B 1 38 ? 26.766 68.25 11.258 1 86.94 38 SER B CA 1
ATOM 10084 C C . SER B 1 38 ? 27.141 66.812 11.492 1 86.94 38 SER B C 1
ATOM 10086 O O . SER B 1 38 ? 28 66.5 12.32 1 86.94 38 SER B O 1
ATOM 10088 N N . PHE B 1 39 ? 26.453 65.875 10.727 1 90.31 39 PHE B N 1
ATOM 10089 C CA . PHE B 1 39 ? 26.688 64.438 10.938 1 90.31 39 PHE B CA 1
ATOM 10090 C C . PHE B 1 39 ? 27.812 63.969 10.047 1 90.31 39 PHE B C 1
ATOM 10092 O O . PHE B 1 39 ? 28.266 62.812 10.18 1 90.31 39 PHE B O 1
ATOM 10099 N N . LEU B 1 40 ? 28.391 64.75 9.164 1 91.06 40 LEU B N 1
ATOM 10100 C CA . LEU B 1 40 ? 29.375 64.312 8.172 1 91.06 40 LEU B CA 1
ATOM 10101 C C . LEU B 1 40 ? 30.641 63.812 8.844 1 91.06 40 LEU B C 1
ATOM 10103 O O . LEU B 1 40 ? 31.156 62.75 8.492 1 91.06 40 LEU B O 1
ATOM 10107 N N . PRO B 1 41 ? 31.125 64.5 9.906 1 90.62 41 PRO B N 1
ATOM 10108 C CA . PRO B 1 41 ? 32.312 64 10.586 1 90.62 41 PRO B CA 1
ATOM 10109 C C . PRO B 1 41 ? 32.062 62.625 11.25 1 90.62 41 PRO B C 1
ATOM 10111 O O . PRO B 1 41 ? 32.969 61.781 11.273 1 90.62 41 PRO B O 1
ATOM 10114 N N . VAL B 1 42 ? 30.875 62.469 11.68 1 93.06 42 VAL B N 1
ATOM 10115 C CA . VAL B 1 42 ? 30.547 61.188 12.328 1 93.06 42 VAL B CA 1
ATOM 10116 C C . VAL B 1 42 ? 30.469 60.094 11.289 1 93.06 42 VAL B C 1
ATOM 10118 O O . VAL B 1 42 ? 30.922 58.969 11.539 1 93.06 42 VAL B O 1
ATOM 10121 N N . CYS B 1 43 ? 29.906 60.375 10.156 1 93 43 CYS B N 1
ATOM 10122 C CA . CYS B 1 43 ? 29.812 59.406 9.07 1 93 43 CYS B CA 1
ATOM 10123 C C . CYS B 1 43 ? 31.188 58.969 8.602 1 93 43 CYS B C 1
ATOM 10125 O O . CYS B 1 43 ? 31.406 57.812 8.281 1 93 43 CYS B O 1
ATOM 10127 N N . ARG B 1 44 ? 32.125 59.781 8.641 1 90.88 44 ARG B N 1
ATOM 10128 C CA . ARG B 1 44 ? 33.5 59.469 8.18 1 90.88 44 ARG B CA 1
ATOM 10129 C C . ARG B 1 44 ? 34.219 58.625 9.195 1 90.88 44 ARG B C 1
ATOM 10131 O O . ARG B 1 44 ? 35.125 57.844 8.828 1 90.88 44 ARG B O 1
ATOM 10138 N N . LEU B 1 45 ? 33.688 58.688 10.406 1 88.88 45 LEU B N 1
ATOM 10139 C CA . LEU B 1 45 ? 34.406 58 11.477 1 88.88 45 LEU B CA 1
ATOM 10140 C C . LEU B 1 45 ? 33.781 56.625 11.734 1 88.88 45 LEU B C 1
ATOM 10142 O O . LEU B 1 45 ? 34.469 55.719 12.227 1 88.88 45 LEU B O 1
ATOM 10146 N N . SER B 1 46 ? 32.5 56.625 11.461 1 92.06 46 SER B N 1
ATOM 10147 C CA . SER B 1 46 ? 31.844 55.375 11.891 1 92.06 46 SER B CA 1
ATOM 10148 C C . SER B 1 46 ? 31.062 54.75 10.75 1 92.06 46 SER B C 1
ATOM 10150 O O . SER B 1 46 ? 30.062 55.281 10.281 1 92.06 46 SER B O 1
ATOM 10152 N N . VAL B 1 47 ? 31.484 53.5 10.453 1 89.44 47 VAL B N 1
ATOM 10153 C CA . VAL B 1 47 ? 30.812 52.719 9.422 1 89.44 47 VAL B CA 1
ATOM 10154 C C . VAL B 1 47 ? 29.438 52.281 9.93 1 89.44 47 VAL B C 1
ATOM 10156 O O . VAL B 1 47 ? 28.453 52.25 9.172 1 89.44 47 VAL B O 1
ATOM 10159 N N . LYS B 1 48 ? 29.328 51.969 11.18 1 88.75 48 LYS B N 1
ATOM 10160 C CA . LYS B 1 48 ? 28.078 51.531 11.781 1 88.75 48 LYS B CA 1
ATOM 10161 C C . LYS B 1 48 ? 27.016 52.625 11.719 1 88.75 48 LYS B C 1
ATOM 10163 O O . LYS B 1 48 ? 25.844 52.344 11.508 1 88.75 48 LYS B O 1
ATOM 10168 N N . PHE B 1 49 ? 27.516 53.75 11.922 1 92.38 49 PHE B N 1
ATOM 10169 C CA . PHE B 1 49 ? 26.594 54.875 11.859 1 92.38 49 PHE B CA 1
ATOM 10170 C C . PHE B 1 49 ? 26.094 55.094 10.438 1 92.38 49 PHE B C 1
ATOM 10172 O O . PHE B 1 49 ? 24.922 55.406 10.227 1 92.38 49 PHE B O 1
ATOM 10179 N N . CYS B 1 50 ? 26.984 54.938 9.531 1 91.88 50 CYS B N 1
ATOM 10180 C CA . CYS B 1 50 ? 26.594 55.094 8.133 1 91.88 50 CYS B CA 1
ATOM 10181 C C . CYS B 1 50 ? 25.547 54.031 7.754 1 91.88 50 CYS B C 1
ATOM 10183 O O . CYS B 1 50 ? 24.594 54.344 7.031 1 91.88 50 CYS B O 1
ATOM 10185 N N . GLU B 1 51 ? 25.688 52.844 8.281 1 90.06 51 GLU B N 1
ATOM 10186 C CA . GLU B 1 51 ? 24.734 51.781 8.016 1 90.06 51 GLU B CA 1
ATOM 10187 C C . GLU B 1 51 ? 23.359 52.094 8.57 1 90.06 51 GLU B C 1
ATOM 10189 O O . GLU B 1 51 ? 22.328 51.781 7.965 1 90.06 51 GLU B O 1
ATOM 10194 N N . LEU B 1 52 ? 23.344 52.719 9.648 1 90.38 52 LEU B N 1
ATOM 10195 C CA . LEU B 1 52 ? 22.094 53.031 10.328 1 90.38 52 LEU B CA 1
ATOM 10196 C C . LEU B 1 52 ? 21.391 54.188 9.641 1 90.38 52 LEU B C 1
ATOM 10198 O O . LEU B 1 52 ? 20.156 54.188 9.484 1 90.38 52 LEU B O 1
ATOM 10202 N N . ILE B 1 53 ? 22.141 55.188 9.117 1 91.19 53 ILE B N 1
ATOM 10203 C CA . ILE B 1 53 ? 21.531 56.438 8.695 1 91.19 53 ILE B CA 1
ATOM 10204 C C . ILE B 1 53 ? 21.234 56.375 7.199 1 91.19 53 ILE B C 1
ATOM 10206 O O . ILE B 1 53 ? 20.344 57.094 6.707 1 91.19 53 ILE B O 1
ATOM 10210 N N . LEU B 1 54 ? 21.891 55.562 6.492 1 91.88 54 LEU B N 1
ATOM 10211 C CA . LEU B 1 54 ? 21.812 55.594 5.035 1 91.88 54 LEU B CA 1
ATOM 10212 C C . LEU B 1 54 ? 20.375 55.344 4.574 1 91.88 54 LEU B C 1
ATOM 10214 O O . LEU B 1 54 ? 19.828 56.125 3.805 1 91.88 54 LEU B O 1
ATOM 10218 N N . PRO B 1 55 ? 19.703 54.188 4.992 1 92.75 55 PRO B N 1
ATOM 10219 C CA . PRO B 1 55 ? 18.328 53.969 4.535 1 92.75 55 PRO B CA 1
ATOM 10220 C C . PRO B 1 55 ? 17.406 55.125 4.934 1 92.75 55 PRO B C 1
ATOM 10222 O O . PRO B 1 55 ? 16.5 55.5 4.18 1 92.75 55 PRO B O 1
ATOM 10225 N N . ARG B 1 56 ? 17.703 55.812 5.953 1 92.19 56 ARG B N 1
ATOM 10226 C CA . ARG B 1 56 ? 16.859 56.875 6.473 1 92.19 56 ARG B CA 1
ATOM 10227 C C . ARG B 1 56 ? 17.047 58.156 5.68 1 92.19 56 ARG B C 1
ATOM 10229 O O . ARG B 1 56 ? 16.078 58.875 5.434 1 92.19 56 ARG B O 1
ATOM 10236 N N . ILE B 1 57 ? 18.266 58.438 5.285 1 90.44 57 ILE B N 1
ATOM 10237 C CA . ILE B 1 57 ? 18.531 59.656 4.523 1 90.44 57 ILE B CA 1
ATOM 10238 C C . ILE B 1 57 ? 17.984 59.531 3.107 1 90.44 57 ILE B C 1
ATOM 10240 O O . ILE B 1 57 ? 17.516 60.5 2.514 1 90.44 57 ILE B O 1
ATOM 10244 N N . VAL B 1 58 ? 18.047 58.312 2.613 1 90.56 58 VAL B N 1
ATOM 10245 C CA . VAL B 1 58 ? 17.484 58.062 1.289 1 90.56 58 VAL B CA 1
ATOM 10246 C C . VAL B 1 58 ? 15.969 58.281 1.325 1 90.56 58 VAL B C 1
ATOM 10248 O O . VAL B 1 58 ? 15.406 58.875 0.406 1 90.56 58 VAL B O 1
ATOM 10251 N N . TYR B 1 59 ? 15.352 57.75 2.307 1 91.19 59 TYR B N 1
ATOM 10252 C CA . TYR B 1 59 ? 13.922 57.969 2.443 1 91.19 59 TYR B CA 1
ATOM 10253 C C . TYR B 1 59 ? 13.609 59.438 2.633 1 91.19 59 TYR B C 1
ATOM 10255 O O . TYR B 1 59 ? 12.594 59.938 2.148 1 91.19 59 TYR B O 1
ATOM 10263 N N . LEU B 1 60 ? 14.477 60.156 3.346 1 89.56 60 LEU B N 1
ATOM 10264 C CA . LEU B 1 60 ? 14.289 61.594 3.584 1 89.56 60 LEU B CA 1
ATOM 10265 C C . LEU B 1 60 ? 14.266 62.375 2.27 1 89.56 60 LEU B C 1
ATOM 10267 O O . LEU B 1 60 ? 13.539 63.344 2.141 1 89.56 60 LEU B O 1
ATOM 10271 N N . VAL B 1 61 ? 14.984 61.906 1.312 1 88 61 VAL B N 1
ATOM 10272 C CA . VAL B 1 61 ? 14.984 62.531 -0.009 1 88 61 VAL B CA 1
ATOM 10273 C C . VAL B 1 61 ? 13.602 62.406 -0.64 1 88 61 VAL B C 1
ATOM 10275 O O . VAL B 1 61 ? 13.086 63.375 -1.221 1 88 61 VAL B O 1
ATOM 10278 N N . ILE B 1 62 ? 13.008 61.25 -0.478 1 87.75 62 ILE B N 1
ATOM 10279 C CA . ILE B 1 62 ? 11.703 60.938 -1.059 1 87.75 62 ILE B CA 1
ATOM 10280 C C . ILE B 1 62 ? 10.617 61.688 -0.273 1 87.75 62 ILE B C 1
ATOM 10282 O O . ILE B 1 62 ? 9.633 62.156 -0.852 1 87.75 62 ILE B O 1
ATOM 10286 N N . HIS B 1 63 ? 10.844 61.719 1.017 1 87.31 63 HIS B N 1
ATOM 10287 C CA . HIS B 1 63 ? 9.859 62.375 1.875 1 87.31 63 HIS B CA 1
ATOM 10288 C C . HIS B 1 63 ? 9.781 63.875 1.586 1 87.31 63 HIS B C 1
ATOM 10290 O O . HIS B 1 63 ? 8.695 64.5 1.641 1 87.31 63 HIS B O 1
ATOM 10296 N N . ARG B 1 64 ? 10.867 64.5 1.193 1 85.31 64 ARG B N 1
ATOM 10297 C CA . ARG B 1 64 ? 10.93 65.938 0.898 1 85.31 64 ARG B CA 1
ATOM 10298 C C . ARG B 1 64 ? 10.328 66.25 -0.472 1 85.31 64 ARG B C 1
ATOM 10300 O O . ARG B 1 64 ? 9.68 67.25 -0.658 1 85.31 64 ARG B O 1
ATOM 10307 N N . ASN B 1 65 ? 10.648 65.375 -1.397 1 86.5 65 ASN B N 1
ATOM 10308 C CA . ASN B 1 65 ? 10.102 65.5 -2.744 1 86.5 65 ASN B CA 1
ATOM 10309 C C . ASN B 1 65 ? 9.719 64.188 -3.344 1 86.5 65 ASN B C 1
ATOM 10311 O O . ASN B 1 65 ? 10.586 63.406 -3.75 1 86.5 65 ASN B O 1
ATOM 10315 N N . VAL B 1 66 ? 8.484 63.906 -3.486 1 86.31 66 VAL B N 1
ATOM 10316 C CA . VAL B 1 66 ? 7.922 62.625 -3.924 1 86.31 66 VAL B CA 1
ATOM 10317 C C . VAL B 1 66 ? 8.273 62.375 -5.391 1 86.31 66 VAL B C 1
ATOM 10319 O O . VAL B 1 66 ? 8.305 61.25 -5.84 1 86.31 66 VAL B O 1
ATOM 10322 N N . SER B 1 67 ? 8.664 63.469 -6.141 1 84.56 67 SER B N 1
ATOM 10323 C CA . SER B 1 67 ? 8.969 63.312 -7.562 1 84.56 67 SER B CA 1
ATOM 10324 C C . SER B 1 67 ? 10.25 62.531 -7.777 1 84.56 67 SER B C 1
ATOM 10326 O O . SER B 1 67 ? 10.492 62 -8.867 1 84.56 67 SER B O 1
ATOM 10328 N N . PHE B 1 68 ? 10.953 62.344 -6.637 1 87.44 68 PHE B N 1
ATOM 10329 C CA . PHE B 1 68 ? 12.242 61.688 -6.762 1 87.44 68 PHE B CA 1
ATOM 10330 C C . PHE B 1 68 ? 12.086 60.188 -6.645 1 87.44 68 PHE B C 1
ATOM 10332 O O . PHE B 1 68 ? 13.062 59.438 -6.793 1 87.44 68 PHE B O 1
ATOM 10339 N N . ILE B 1 69 ? 10.953 59.625 -6.484 1 89.38 69 ILE B N 1
ATOM 10340 C CA . ILE B 1 69 ? 10.734 58.188 -6.312 1 89.38 69 ILE B CA 1
ATOM 10341 C C . ILE B 1 69 ? 11.156 57.469 -7.582 1 89.38 69 ILE B C 1
ATOM 10343 O O . ILE B 1 69 ? 11.844 56.438 -7.508 1 89.38 69 ILE B O 1
ATOM 10347 N N . GLY B 1 70 ? 10.766 57.938 -8.703 1 89.06 70 GLY B N 1
ATOM 10348 C CA . GLY B 1 70 ? 11.117 57.312 -9.969 1 89.06 70 GLY B CA 1
ATOM 10349 C C . GLY B 1 70 ? 12.617 57.25 -10.211 1 89.06 70 GLY B C 1
ATOM 10350 O O . GLY B 1 70 ? 13.148 56.25 -10.641 1 89.06 70 GLY B O 1
ATOM 10351 N N . THR B 1 71 ? 13.25 58.375 -9.922 1 87.94 71 THR B N 1
ATOM 10352 C CA . THR B 1 71 ? 14.688 58.469 -10.125 1 87.94 71 THR B CA 1
ATOM 10353 C C . THR B 1 71 ? 15.43 57.562 -9.156 1 87.94 71 THR B C 1
ATOM 10355 O O . THR B 1 71 ? 16.438 56.938 -9.508 1 87.94 71 THR B O 1
ATOM 10358 N N . MET B 1 72 ? 14.961 57.562 -7.965 1 88.38 72 MET B N 1
ATOM 10359 C CA . MET B 1 72 ? 15.57 56.656 -6.984 1 88.38 72 MET B CA 1
ATOM 10360 C C . MET B 1 72 ? 15.469 55.188 -7.445 1 88.38 72 MET B C 1
ATOM 10362 O O . MET B 1 72 ? 16.438 54.438 -7.352 1 88.38 72 MET B O 1
ATOM 10366 N N . CYS B 1 73 ? 14.289 54.781 -7.961 1 91.75 73 CYS B N 1
ATOM 10367 C CA . CYS B 1 73 ? 14.094 53.406 -8.453 1 91.75 73 CYS B CA 1
ATOM 10368 C C . CYS B 1 73 ? 15.047 53.125 -9.609 1 91.75 73 CYS B C 1
ATOM 10370 O O . CYS B 1 73 ? 15.602 52 -9.688 1 91.75 73 CYS B O 1
ATOM 10372 N N . ASP B 1 74 ? 15.281 54.094 -10.406 1 90.44 74 ASP B N 1
ATOM 10373 C CA . ASP B 1 74 ? 16.188 53.906 -11.539 1 90.44 74 ASP B CA 1
ATOM 10374 C C . ASP B 1 74 ? 17.625 53.688 -11.055 1 90.44 74 ASP B C 1
ATOM 10376 O O . ASP B 1 74 ? 18.359 52.875 -11.625 1 90.44 74 ASP B O 1
ATOM 10380 N N . CYS B 1 75 ? 17.938 54.438 -10.031 1 88.25 75 CYS B N 1
ATOM 10381 C CA . CYS B 1 75 ? 19.266 54.281 -9.469 1 88.25 75 CYS B CA 1
ATOM 10382 C C . CYS B 1 75 ? 19.453 52.906 -8.828 1 88.25 75 CYS B C 1
ATOM 10384 O O . CYS B 1 75 ? 20.484 52.25 -9.031 1 88.25 75 CYS B O 1
ATOM 10386 N N . ILE B 1 76 ? 18.484 52.469 -8.125 1 90.56 76 ILE B N 1
ATOM 10387 C CA . ILE B 1 76 ? 18.516 51.156 -7.465 1 90.56 76 ILE B CA 1
ATOM 10388 C C . ILE B 1 76 ? 18.531 50.062 -8.516 1 90.56 76 ILE B C 1
ATOM 10390 O O . ILE B 1 76 ? 19.281 49.094 -8.398 1 90.56 76 ILE B O 1
ATOM 10394 N N . ASN B 1 77 ? 17.75 50.219 -9.539 1 91.69 77 ASN B N 1
ATOM 10395 C CA . ASN B 1 77 ? 17.703 49.219 -10.609 1 91.69 77 ASN B CA 1
ATOM 10396 C C . ASN B 1 77 ? 19.047 49.094 -11.336 1 91.69 77 ASN B C 1
ATOM 10398 O O . ASN B 1 77 ? 19.438 48 -11.734 1 91.69 77 ASN B O 1
ATOM 10402 N N . GLN B 1 78 ? 19.625 50.188 -11.516 1 88.94 78 GLN B N 1
ATOM 10403 C CA . GLN B 1 78 ? 20.922 50.188 -12.18 1 88.94 78 GLN B CA 1
ATOM 10404 C C . GLN B 1 78 ? 21.953 49.406 -11.359 1 88.94 78 GLN B C 1
ATOM 10406 O O . GLN B 1 78 ? 22.766 48.656 -11.914 1 88.94 78 GLN B O 1
ATOM 10411 N N . PHE B 1 79 ? 21.891 49.594 -10.086 1 88.06 79 PHE B N 1
ATOM 10412 C CA . PHE B 1 79 ? 22.797 48.875 -9.203 1 88.06 79 PHE B CA 1
ATOM 10413 C C . PHE B 1 79 ? 22.594 47.375 -9.328 1 88.06 79 PHE B C 1
ATOM 10415 O O . PHE B 1 79 ? 23.547 46.625 -9.547 1 88.06 79 PHE B O 1
ATOM 10422 N N . PHE B 1 80 ? 21.422 46.906 -9.234 1 90.88 80 PHE B N 1
ATOM 10423 C CA . PHE B 1 80 ? 21.141 45.469 -9.203 1 90.88 80 PHE B CA 1
ATOM 10424 C C . PHE B 1 80 ? 21.25 44.875 -10.594 1 90.88 80 PHE B C 1
ATOM 10426 O O . PHE B 1 80 ? 21.594 43.719 -10.742 1 90.88 80 PHE B O 1
ATOM 10433 N N . ARG B 1 81 ? 20.938 45.625 -11.609 1 88.31 81 ARG B N 1
ATOM 10434 C CA . ARG B 1 81 ? 21.094 45.125 -12.969 1 88.31 81 ARG B CA 1
ATOM 10435 C C . ARG B 1 81 ? 22.562 44.875 -13.289 1 88.31 81 ARG B C 1
ATOM 10437 O O . ARG B 1 81 ? 22.891 43.875 -13.969 1 88.31 81 ARG B O 1
ATOM 10444 N N . GLN B 1 82 ? 23.375 45.656 -12.805 1 81.94 82 GLN B N 1
ATOM 10445 C CA . GLN B 1 82 ? 24.812 45.562 -13.078 1 81.94 82 GLN B CA 1
ATOM 10446 C C . GLN B 1 82 ? 25.391 44.312 -12.43 1 81.94 82 GLN B C 1
ATOM 10448 O O . GLN B 1 82 ? 26.297 43.688 -12.992 1 81.94 82 GLN B O 1
ATOM 10453 N N . HIS B 1 83 ? 24.812 43.906 -11.367 1 78.69 83 HIS B N 1
ATOM 10454 C CA . HIS B 1 83 ? 25.453 42.844 -10.609 1 78.69 83 HIS B CA 1
ATOM 10455 C C . HIS B 1 83 ? 24.656 41.562 -10.703 1 78.69 83 HIS B C 1
ATOM 10457 O O . HIS B 1 83 ? 25.203 40.469 -10.477 1 78.69 83 HIS B O 1
ATOM 10463 N N . PHE B 1 84 ? 23.391 41.594 -11.008 1 82.19 84 PHE B N 1
ATOM 10464 C CA . PHE B 1 84 ? 22.594 40.406 -10.844 1 82.19 84 PHE B CA 1
ATOM 10465 C C . PHE B 1 84 ? 21.703 40.156 -12.062 1 82.19 84 PHE B C 1
ATOM 10467 O O . PHE B 1 84 ? 20.781 39.344 -12.016 1 82.19 84 PHE B O 1
ATOM 10474 N N . ALA B 1 85 ? 22 40.75 -13.172 1 80.25 85 ALA B N 1
ATOM 10475 C CA . ALA B 1 85 ? 21.203 40.531 -14.367 1 80.25 85 ALA B CA 1
ATOM 10476 C C . ALA B 1 85 ? 21.375 39.094 -14.891 1 80.25 85 ALA B C 1
ATOM 10478 O O . ALA B 1 85 ? 22.453 38.531 -14.797 1 80.25 85 ALA B O 1
ATOM 10479 N N . ILE B 1 86 ? 20.328 38.281 -15.266 1 73.31 86 ILE B N 1
ATOM 10480 C CA . ILE B 1 86 ? 20.281 36.906 -15.695 1 73.31 86 ILE B CA 1
ATOM 10481 C C . ILE B 1 86 ? 21.234 36.688 -16.875 1 73.31 86 ILE B C 1
ATOM 10483 O O . ILE B 1 86 ? 21.938 35.688 -16.938 1 73.31 86 ILE B O 1
ATOM 10487 N N . ASN B 1 87 ? 21.188 37.469 -18 1 59.41 87 ASN B N 1
ATOM 10488 C CA . ASN B 1 87 ? 21.984 37.312 -19.219 1 59.41 87 ASN B CA 1
ATOM 10489 C C . ASN B 1 87 ? 23.484 37.469 -18.922 1 59.41 87 ASN B C 1
ATOM 10491 O O . ASN B 1 87 ? 24.312 37.219 -19.781 1 59.41 87 ASN B O 1
ATOM 10495 N N . HIS B 1 88 ? 23.797 37.906 -17.828 1 49.28 88 HIS B N 1
ATOM 10496 C CA . HIS B 1 88 ? 25.188 38.156 -17.5 1 49.28 88 HIS B CA 1
ATOM 10497 C C . HIS B 1 88 ? 25.922 36.844 -17.172 1 49.28 88 HIS B C 1
ATOM 10499 O O . HIS B 1 88 ? 27.141 36.75 -17.344 1 49.28 88 HIS B O 1
ATOM 10505 N N . GLU B 1 89 ? 25.328 35.906 -16.656 1 46.66 89 GLU B N 1
ATOM 10506 C CA . GLU B 1 89 ? 26.031 34.656 -16.344 1 46.66 89 GLU B CA 1
ATOM 10507 C C . GLU B 1 89 ? 26.469 33.938 -17.625 1 46.66 89 GLU B C 1
ATOM 10509 O O . GLU B 1 89 ? 27.469 33.219 -17.641 1 46.66 89 GLU B O 1
ATOM 10514 N N . ALA B 1 90 ? 25.703 33.875 -18.766 1 41.81 90 ALA B N 1
ATOM 10515 C CA . ALA B 1 90 ? 26.203 33.344 -20.031 1 41.81 90 ALA B CA 1
ATOM 10516 C C . ALA B 1 90 ? 27.406 34.125 -20.531 1 41.81 90 ALA B C 1
ATOM 10518 O O . ALA B 1 90 ? 28.328 33.594 -21.125 1 41.81 90 ALA B O 1
ATOM 10519 N N . GLU B 1 91 ? 27.344 35.375 -20.469 1 39.78 91 GLU B N 1
ATOM 10520 C CA . GLU B 1 91 ? 28.453 36.188 -20.984 1 39.78 91 GLU B CA 1
ATOM 10521 C C . GLU B 1 91 ? 29.672 36.031 -20.078 1 39.78 91 GLU B C 1
ATOM 10523 O O . GLU B 1 91 ? 30.812 36.219 -20.531 1 39.78 91 GLU B O 1
ATOM 10528 N N . ILE B 1 92 ? 29.484 35.781 -18.828 1 39.41 92 ILE B N 1
ATOM 10529 C CA . ILE B 1 92 ? 30.625 35.625 -17.938 1 39.41 92 ILE B CA 1
ATOM 10530 C C . ILE B 1 92 ? 31.297 34.281 -18.188 1 39.41 92 ILE B C 1
ATOM 10532 O O . ILE B 1 92 ? 32.5 34.125 -18.031 1 39.41 92 ILE B O 1
ATOM 10536 N N . THR B 1 93 ? 30.547 33.219 -18.5 1 38.53 93 THR B N 1
ATOM 10537 C CA . THR B 1 93 ? 31.297 31.969 -18.734 1 38.53 93 THR B CA 1
ATOM 10538 C C . THR B 1 93 ? 32.188 32.125 -19.969 1 38.53 93 THR B C 1
ATOM 10540 O O . THR B 1 93 ? 33.062 31.266 -20.219 1 38.53 93 THR B O 1
ATOM 10543 N N . ALA B 1 94 ? 31.906 32.688 -21.266 1 35.16 94 ALA B N 1
ATOM 10544 C CA . ALA B 1 94 ? 32.812 32.781 -22.406 1 35.16 94 ALA B CA 1
ATOM 10545 C C . ALA B 1 94 ? 34.031 33.656 -22.062 1 35.16 94 ALA B C 1
ATOM 10547 O O . ALA B 1 94 ? 35.031 33.625 -22.781 1 35.16 94 ALA B O 1
ATOM 10548 N N . SER B 1 95 ? 33.906 34.875 -21.688 1 32.41 95 SER B N 1
ATOM 10549 C CA . SER B 1 95 ? 35.125 35.656 -21.484 1 32.41 95 SER B CA 1
ATOM 10550 C C . SER B 1 95 ? 35.906 35.125 -20.266 1 32.41 95 SER B C 1
ATOM 10552 O O . SER B 1 95 ? 35.312 34.969 -19.188 1 32.41 95 SER B O 1
ATOM 10554 N N . SER B 1 96 ? 36.875 34.188 -20.5 1 35.12 96 SER B N 1
ATOM 10555 C CA . SER B 1 96 ? 37.875 33.625 -19.625 1 35.12 96 SER B CA 1
ATOM 10556 C C . SER B 1 96 ? 38.156 34.531 -18.438 1 35.12 96 SER B C 1
ATOM 10558 O O . SER B 1 96 ? 38.656 34.094 -17.391 1 35.12 96 SER B O 1
ATOM 10560 N N . THR B 1 97 ? 38.625 35.781 -18.859 1 31.64 97 THR B N 1
ATOM 10561 C CA . THR B 1 97 ? 39.312 36.75 -18 1 31.64 97 THR B CA 1
ATOM 10562 C C . THR B 1 97 ? 38.375 37.344 -16.984 1 31.64 97 THR B C 1
ATOM 10564 O O . THR B 1 97 ? 38.781 38.156 -16.141 1 31.64 97 THR B O 1
ATOM 10567 N N . SER B 1 98 ? 37.188 37.812 -17.438 1 33.56 98 SER B N 1
ATOM 10568 C CA . SER B 1 98 ? 36.531 38.875 -16.734 1 33.56 98 SER B CA 1
ATOM 10569 C C . SER B 1 98 ? 36.125 38.469 -15.32 1 33.56 98 SER B C 1
ATOM 10571 O O . SER B 1 98 ? 35.562 37.375 -15.133 1 33.56 98 SER B O 1
ATOM 10573 N N . ARG B 1 99 ? 36.781 39.062 -14.414 1 35.06 99 ARG B N 1
ATOM 10574 C CA . ARG B 1 99 ? 36.688 39.406 -13 1 35.06 99 ARG B CA 1
ATOM 10575 C C . ARG B 1 99 ? 35.25 39.656 -12.562 1 35.06 99 ARG B C 1
ATOM 10577 O O . ARG B 1 99 ? 34.719 40.75 -12.711 1 35.06 99 ARG B O 1
ATOM 10584 N N . SER B 1 100 ? 34.312 39.125 -13.008 1 39.62 100 SER B N 1
ATOM 10585 C CA . SER B 1 100 ? 33.031 39.281 -12.32 1 39.62 100 SER B CA 1
ATOM 10586 C C . SER B 1 100 ? 33.219 39.469 -10.812 1 39.62 100 SER B C 1
ATOM 10588 O O . SER B 1 100 ? 33.562 38.5 -10.117 1 39.62 100 SER B O 1
ATOM 10590 N N . GLY B 1 101 ? 33.906 40.344 -10.422 1 41.62 101 GLY B N 1
ATOM 10591 C CA . GLY B 1 101 ? 34.156 40.875 -9.086 1 41.62 101 GLY B CA 1
ATOM 10592 C C . GLY B 1 101 ? 32.906 40.781 -8.195 1 41.62 101 GLY B C 1
ATOM 10593 O O . GLY B 1 101 ? 31.922 41.469 -8.445 1 41.62 101 GLY B O 1
ATOM 10594 N N . GLY B 1 102 ? 32.562 39.75 -7.688 1 53.34 102 GLY B N 1
ATOM 10595 C CA . GLY B 1 102 ? 31.531 39.5 -6.699 1 53.34 102 GLY B CA 1
ATOM 10596 C C . GLY B 1 102 ? 31.344 40.656 -5.734 1 53.34 102 GLY B C 1
ATOM 10597 O O . GLY B 1 102 ? 32.312 41.188 -5.199 1 53.34 102 GLY B O 1
ATOM 10598 N N . CYS B 1 103 ? 30.281 41.625 -6.039 1 64.62 103 CYS B N 1
ATOM 10599 C CA . CYS B 1 103 ? 29.906 42.688 -5.109 1 64.62 103 CYS B CA 1
ATOM 10600 C C . CYS B 1 103 ? 29.891 42.156 -3.678 1 64.62 103 CYS B C 1
ATOM 10602 O O . CYS B 1 103 ? 29.438 41.031 -3.424 1 64.62 103 CYS B O 1
ATOM 10604 N N . ASP B 1 104 ? 30.672 42.875 -2.883 1 72.56 104 ASP B N 1
ATOM 10605 C CA . ASP B 1 104 ? 30.641 42.562 -1.457 1 72.56 104 ASP B CA 1
ATOM 10606 C C . ASP B 1 104 ? 29.219 42.344 -0.971 1 72.56 104 ASP B C 1
ATOM 10608 O O . ASP B 1 104 ? 28.328 43.156 -1.271 1 72.56 104 ASP B O 1
ATOM 10612 N N . GLN B 1 105 ? 28.938 41.281 -0.467 1 78.38 105 GLN B N 1
ATOM 10613 C CA . GLN B 1 105 ? 27.609 40.938 0.007 1 78.38 105 GLN B CA 1
ATOM 10614 C C . GLN B 1 105 ? 27.094 41.969 0.994 1 78.38 105 GLN B C 1
ATOM 10616 O O . GLN B 1 105 ? 25.875 42.188 1.103 1 78.38 105 GLN B O 1
ATOM 10621 N N . LYS B 1 106 ? 28.094 42.594 1.658 1 79.19 106 LYS B N 1
ATOM 10622 C CA . LYS B 1 106 ? 27.672 43.625 2.609 1 79.19 106 LYS B CA 1
ATOM 10623 C C . LYS B 1 106 ? 27.062 44.844 1.892 1 79.19 106 LYS B C 1
ATOM 10625 O O . LYS B 1 106 ? 26.125 45.469 2.4 1 79.19 106 LYS B O 1
ATOM 10630 N N . ILE B 1 107 ? 27.672 45.062 0.715 1 84.56 107 ILE B N 1
ATOM 10631 C CA . ILE B 1 107 ? 27.141 46.188 -0.08 1 84.56 107 ILE B CA 1
ATOM 10632 C C . ILE B 1 107 ? 25.734 45.844 -0.557 1 84.56 107 ILE B C 1
ATOM 10634 O O . ILE B 1 107 ? 24.828 46.688 -0.492 1 84.56 107 ILE B O 1
ATOM 10638 N N . VAL B 1 108 ? 25.594 44.594 -0.965 1 87.19 108 VAL B N 1
ATOM 10639 C CA . VAL B 1 108 ? 24.297 44.156 -1.471 1 87.19 108 VAL B CA 1
ATOM 10640 C C . VAL B 1 108 ? 23.281 44.188 -0.341 1 87.19 108 VAL B C 1
ATOM 10642 O O . VAL B 1 108 ? 22.141 44.594 -0.536 1 87.19 108 VAL B O 1
ATOM 10645 N N . ARG B 1 109 ? 23.656 43.75 0.804 1 86.25 109 ARG B N 1
ATOM 10646 C CA . ARG B 1 109 ? 22.75 43.719 1.954 1 86.25 109 ARG B CA 1
ATOM 10647 C C . ARG B 1 109 ? 22.344 45.156 2.354 1 86.25 109 ARG B C 1
ATOM 10649 O O . ARG B 1 109 ? 21.188 45.375 2.752 1 86.25 109 ARG B O 1
ATOM 10656 N N . CYS B 1 110 ? 23.328 45.969 2.262 1 88.12 110 CYS B N 1
ATOM 10657 C CA . CYS B 1 110 ? 23.031 47.344 2.596 1 88.12 110 CYS B CA 1
ATOM 10658 C C . CYS B 1 110 ? 22 47.938 1.637 1 88.12 110 CYS B C 1
ATOM 10660 O O . CYS B 1 110 ? 21.047 48.594 2.064 1 88.12 110 CYS B O 1
ATOM 10662 N N . MET B 1 111 ? 22.234 47.656 0.416 1 89.88 111 MET B N 1
ATOM 10663 C CA . MET B 1 111 ? 21.312 48.156 -0.586 1 89.88 111 MET B CA 1
ATOM 10664 C C . MET B 1 111 ? 19.938 47.531 -0.429 1 89.88 111 MET B C 1
ATOM 10666 O O . MET B 1 111 ? 18.906 48.188 -0.68 1 89.88 111 MET B O 1
ATOM 10670 N N . LEU B 1 112 ? 19.891 46.281 -0.084 1 91.88 112 LEU B N 1
ATOM 10671 C CA . LEU B 1 112 ? 18.609 45.625 0.158 1 91.88 112 LEU B CA 1
ATOM 10672 C C . LEU B 1 112 ? 17.891 46.219 1.361 1 91.88 112 LEU B C 1
ATOM 10674 O O . LEU B 1 112 ? 16.672 46.344 1.362 1 91.88 112 LEU B O 1
ATOM 10678 N N . ASP B 1 113 ? 18.672 46.594 2.303 1 90.25 113 ASP B N 1
ATOM 10679 C CA . ASP B 1 113 ? 18.109 47.219 3.486 1 90.25 113 ASP B CA 1
ATOM 10680 C C . ASP B 1 113 ? 17.5 48.594 3.141 1 90.25 113 ASP B C 1
ATOM 10682 O O . ASP B 1 113 ? 16.5 49 3.725 1 90.25 113 ASP B O 1
ATOM 10686 N N . VAL B 1 114 ? 18.156 49.25 2.262 1 92.12 114 VAL B N 1
ATOM 10687 C CA . VAL B 1 114 ? 17.656 50.562 1.801 1 92.12 114 VAL B CA 1
ATOM 10688 C C . VAL B 1 114 ? 16.297 50.375 1.114 1 92.12 114 VAL B C 1
ATOM 10690 O O . VAL B 1 114 ? 15.344 51.094 1.4 1 92.12 114 VAL B O 1
ATOM 10693 N N . VAL B 1 115 ? 16.312 49.375 0.299 1 92.88 115 VAL B N 1
ATOM 10694 C CA . VAL B 1 115 ? 15.078 49.094 -0.444 1 92.88 115 VAL B CA 1
ATOM 10695 C C . VAL B 1 115 ? 13.961 48.719 0.523 1 92.88 115 VAL B C 1
ATOM 10697 O O . VAL B 1 115 ? 12.836 49.219 0.414 1 92.88 115 VAL B O 1
ATOM 10700 N N . ASN B 1 116 ? 14.211 47.844 1.467 1 91.62 116 ASN B N 1
ATOM 10701 C CA . ASN B 1 116 ? 13.195 47.375 2.408 1 91.62 116 ASN B CA 1
ATOM 10702 C C . ASN B 1 116 ? 12.703 48.5 3.311 1 91.62 116 ASN B C 1
ATOM 10704 O O . ASN B 1 116 ? 11.516 48.562 3.641 1 91.62 116 ASN B O 1
ATOM 10708 N N . HIS B 1 117 ? 13.648 49.344 3.666 1 91.62 117 HIS B N 1
ATOM 10709 C CA . HIS B 1 117 ? 13.273 50.469 4.52 1 91.62 117 HIS B CA 1
ATOM 10710 C C . HIS B 1 117 ? 12.367 51.469 3.775 1 91.62 117 HIS B C 1
ATOM 10712 O O . HIS B 1 117 ? 11.359 51.906 4.312 1 91.62 117 HIS B O 1
ATOM 10718 N N . VAL B 1 118 ? 12.734 51.75 2.584 1 91.12 118 VAL B N 1
ATOM 10719 C CA . VAL B 1 118 ? 11.938 52.688 1.778 1 91.12 118 VAL B CA 1
ATOM 10720 C C . VAL B 1 118 ? 10.547 52.094 1.541 1 91.12 118 VAL B C 1
ATOM 10722 O O . VAL B 1 118 ? 9.539 52.781 1.652 1 91.12 118 VAL B O 1
ATOM 10725 N N . ARG B 1 119 ? 10.469 50.875 1.269 1 90.44 119 ARG B N 1
ATOM 10726 C CA . ARG B 1 119 ? 9.203 50.188 1.019 1 90.44 119 ARG B CA 1
ATOM 10727 C C . ARG B 1 119 ? 8.312 50.219 2.26 1 90.44 119 ARG B C 1
ATOM 10729 O O . ARG B 1 119 ? 7.102 50.406 2.158 1 90.44 119 ARG B O 1
ATOM 10736 N N . ALA B 1 120 ? 8.922 50 3.396 1 88.94 120 ALA B N 1
ATOM 10737 C CA . ALA B 1 120 ? 8.172 49.906 4.648 1 88.94 120 ALA B CA 1
ATOM 10738 C C . ALA B 1 120 ? 7.609 51.281 5.055 1 88.94 120 ALA B C 1
ATOM 10740 O O . ALA B 1 120 ? 6.562 51.344 5.699 1 88.94 120 ALA B O 1
ATOM 10741 N N . GLN B 1 121 ? 8.25 52.375 4.531 1 88.12 121 GLN B N 1
ATOM 10742 C CA . GLN B 1 121 ? 7.871 53.688 5 1 88.12 121 GLN B CA 1
ATOM 10743 C C . GLN B 1 121 ? 6.922 54.375 4.02 1 88.12 121 GLN B C 1
ATOM 10745 O O . GLN B 1 121 ? 6.219 55.312 4.379 1 88.12 121 GLN B O 1
ATOM 10750 N N . LEU B 1 122 ? 6.883 53.906 2.889 1 87.44 122 LEU B N 1
ATOM 10751 C CA . LEU B 1 122 ? 6.051 54.531 1.867 1 87.44 122 LEU B CA 1
ATOM 10752 C C . LEU B 1 122 ? 4.57 54.312 2.16 1 87.44 122 LEU B C 1
ATOM 10754 O O . LEU B 1 122 ? 4.188 53.281 2.727 1 87.44 122 LEU B O 1
ATOM 10758 N N . PRO B 1 123 ? 3.854 55.281 1.782 1 83.81 123 PRO B N 1
ATOM 10759 C CA . PRO B 1 123 ? 2.412 55.094 1.958 1 83.81 123 PRO B CA 1
ATOM 10760 C C . PRO B 1 123 ? 1.85 53.969 1.085 1 83.81 123 PRO B C 1
ATOM 10762 O O . PRO B 1 123 ? 2.473 53.594 0.093 1 83.81 123 PRO B O 1
ATOM 10765 N N . ASN B 1 124 ? 0.777 53.406 1.402 1 77.81 124 ASN B N 1
ATOM 10766 C CA . ASN B 1 124 ? 0.196 52.188 0.818 1 77.81 124 ASN B CA 1
ATOM 10767 C C . ASN B 1 124 ? -0.059 52.375 -0.677 1 77.81 124 ASN B C 1
ATOM 10769 O O . ASN B 1 124 ? 0.052 51.406 -1.441 1 77.81 124 ASN B O 1
ATOM 10773 N N . ASP B 1 125 ? -0.288 53.375 -1.248 1 75.06 125 ASP B N 1
ATOM 10774 C CA . ASP B 1 125 ? -0.726 53.469 -2.637 1 75.06 125 ASP B CA 1
ATOM 10775 C C . ASP B 1 125 ? 0.424 53.906 -3.543 1 75.06 125 ASP B C 1
ATOM 10777 O O . ASP B 1 125 ? 0.214 54.219 -4.719 1 75.06 125 ASP B O 1
ATOM 10781 N N . THR B 1 126 ? 1.656 53.719 -2.99 1 82.12 126 THR B N 1
ATOM 10782 C CA . THR B 1 126 ? 2.783 54.094 -3.828 1 82.12 126 THR B CA 1
ATOM 10783 C C . THR B 1 126 ? 3.402 52.875 -4.508 1 82.12 126 THR B C 1
ATOM 10785 O O . THR B 1 126 ? 3.693 51.875 -3.848 1 82.12 126 THR B O 1
ATOM 10788 N N . THR B 1 127 ? 3.414 52.906 -5.805 1 81 127 THR B N 1
ATOM 10789 C CA . THR B 1 127 ? 3.992 51.781 -6.555 1 81 127 THR B CA 1
ATOM 10790 C C . THR B 1 127 ? 5.465 52.062 -6.859 1 81 127 THR B C 1
ATOM 10792 O O . THR B 1 127 ? 5.824 53.156 -7.312 1 81 127 THR B O 1
ATOM 10795 N N . LEU B 1 128 ? 6.32 51.156 -6.457 1 87.5 128 LEU B N 1
ATOM 10796 C CA . LEU B 1 128 ? 7.742 51.25 -6.773 1 87.5 128 LEU B CA 1
ATOM 10797 C C . LEU B 1 128 ? 8.055 50.469 -8.055 1 87.5 128 LEU B C 1
ATOM 10799 O O . LEU B 1 128 ? 7.684 49.312 -8.18 1 87.5 128 LEU B O 1
ATOM 10803 N N . THR B 1 129 ? 8.609 51.062 -9.008 1 90 129 THR B N 1
ATOM 10804 C CA . THR B 1 129 ? 8.984 50.406 -10.258 1 90 129 THR B CA 1
ATOM 10805 C C . THR B 1 129 ? 10.391 49.812 -10.164 1 90 129 THR B C 1
ATOM 10807 O O . THR B 1 129 ? 11.336 50.375 -10.734 1 90 129 THR B O 1
ATOM 10810 N N . LEU B 1 130 ? 10.508 48.75 -9.438 1 92.75 130 LEU B N 1
ATOM 10811 C CA . LEU B 1 130 ? 11.789 48.094 -9.25 1 92.75 130 LEU B CA 1
ATOM 10812 C C . LEU B 1 130 ? 11.82 46.781 -10.031 1 92.75 130 LEU B C 1
ATOM 10814 O O . LEU B 1 130 ? 10.773 46.188 -10.32 1 92.75 130 LEU B O 1
ATOM 10818 N N . ASP B 1 131 ? 13 46.375 -10.453 1 92.94 131 ASP B N 1
ATOM 10819 C CA . ASP B 1 131 ? 13.18 45.062 -11.047 1 92.94 131 ASP B CA 1
ATOM 10820 C C . ASP B 1 131 ? 13.297 44 -9.969 1 92.94 131 ASP B C 1
ATOM 10822 O O . ASP B 1 131 ? 14.406 43.562 -9.625 1 92.94 131 ASP B O 1
ATOM 10826 N N . TYR B 1 132 ? 12.266 43.531 -9.664 1 94 132 TYR B N 1
ATOM 10827 C CA . TYR B 1 132 ? 12.172 42.625 -8.516 1 94 132 TYR B CA 1
ATOM 10828 C C . TYR B 1 132 ? 12.867 41.312 -8.805 1 94 132 TYR B C 1
ATOM 10830 O O . TYR B 1 132 ? 13.25 40.594 -7.883 1 94 132 TYR B O 1
ATOM 10838 N N . VAL B 1 133 ? 13.062 40.906 -10.023 1 93.94 133 VAL B N 1
ATOM 10839 C CA . VAL B 1 133 ? 13.75 39.656 -10.344 1 93.94 133 VAL B CA 1
ATOM 10840 C C . VAL B 1 133 ? 15.211 39.75 -9.906 1 93.94 133 VAL B C 1
ATOM 10842 O O . VAL B 1 133 ? 15.734 38.844 -9.242 1 93.94 133 VAL B O 1
ATOM 10845 N N . ASN B 1 134 ? 15.836 40.906 -10.242 1 93.44 134 ASN B N 1
ATOM 10846 C CA . ASN B 1 134 ? 17.219 41.125 -9.852 1 93.44 134 ASN B CA 1
ATOM 10847 C C . ASN B 1 134 ? 17.359 41.281 -8.344 1 93.44 134 ASN B C 1
ATOM 10849 O O . ASN B 1 134 ? 18.359 40.844 -7.762 1 93.44 134 ASN B O 1
ATOM 10853 N N . LEU B 1 135 ? 16.422 41.875 -7.805 1 94.38 135 LEU B N 1
ATOM 10854 C CA . LEU B 1 135 ? 16.438 42.062 -6.355 1 94.38 135 LEU B CA 1
ATOM 10855 C C . LEU B 1 135 ? 16.312 40.719 -5.645 1 94.38 135 LEU B C 1
ATOM 10857 O O . LEU B 1 135 ? 16.984 40.469 -4.645 1 94.38 135 LEU B O 1
ATOM 10861 N N . ALA B 1 136 ? 15.438 39.875 -6.148 1 94.88 136 ALA B N 1
ATOM 10862 C CA . ALA B 1 136 ? 15.266 38.562 -5.57 1 94.88 136 ALA B CA 1
ATOM 10863 C C . ALA B 1 136 ? 16.547 37.719 -5.691 1 94.88 136 ALA B C 1
ATOM 10865 O O . ALA B 1 136 ? 16.922 37 -4.762 1 94.88 136 ALA B O 1
ATOM 10866 N N . ARG B 1 137 ? 17.125 37.781 -6.77 1 92.88 137 ARG B N 1
ATOM 10867 C CA . ARG B 1 137 ? 18.375 37.062 -6.988 1 92.88 137 ARG B CA 1
ATOM 10868 C C . ARG B 1 137 ? 19.453 37.562 -6.035 1 92.88 137 ARG B C 1
ATOM 10870 O O . ARG B 1 137 ? 20.203 36.75 -5.477 1 92.88 137 ARG B O 1
ATOM 10877 N N . ALA B 1 138 ? 19.547 38.875 -5.875 1 90.94 138 ALA B N 1
ATOM 10878 C CA . ALA B 1 138 ? 20.516 39.469 -4.965 1 90.94 138 ALA B CA 1
ATOM 10879 C C . ALA B 1 138 ? 20.266 39 -3.527 1 90.94 138 ALA B C 1
ATOM 10881 O O . ALA B 1 138 ? 21.203 38.656 -2.807 1 90.94 138 ALA B O 1
ATOM 10882 N N . ALA B 1 139 ? 19.047 39.062 -3.156 1 91.44 139 ALA B N 1
ATOM 10883 C CA . ALA B 1 139 ? 18.688 38.625 -1.805 1 91.44 139 ALA B CA 1
ATOM 10884 C C . ALA B 1 139 ? 19.016 37.156 -1.59 1 91.44 139 ALA B C 1
ATOM 10886 O O . ALA B 1 139 ? 19.469 36.781 -0.512 1 91.44 139 ALA B O 1
ATOM 10887 N N . HIS B 1 140 ? 18.766 36.375 -2.566 1 88.88 140 HIS B N 1
ATOM 10888 C CA . HIS B 1 140 ? 19.031 34.938 -2.498 1 88.88 140 HIS B CA 1
ATOM 10889 C C . HIS B 1 140 ? 20.531 34.688 -2.34 1 88.88 140 HIS B C 1
ATOM 10891 O O . HIS B 1 140 ? 20.922 33.812 -1.555 1 88.88 140 HIS B O 1
ATOM 10897 N N . LYS B 1 141 ? 21.266 35.375 -3.031 1 81.62 141 LYS B N 1
ATOM 10898 C CA . LYS B 1 141 ? 22.703 35.219 -2.984 1 81.62 141 LYS B CA 1
ATOM 10899 C C . LYS B 1 141 ? 23.266 35.625 -1.62 1 81.62 141 LYS B C 1
ATOM 10901 O O . LYS B 1 141 ? 24.266 35.062 -1.162 1 81.62 141 LYS B O 1
ATOM 10906 N N . CYS B 1 142 ? 22.578 36.562 -0.967 1 81.19 142 CYS B N 1
ATOM 10907 C CA . CYS B 1 142 ? 23 37.031 0.354 1 81.19 142 CYS B CA 1
ATOM 10908 C C . CYS B 1 142 ? 22.359 36.188 1.448 1 81.19 142 CYS B C 1
ATOM 10910 O O . CYS B 1 142 ? 22.438 36.531 2.629 1 81.19 142 CYS B O 1
ATOM 10912 N N . SER B 1 143 ? 21.625 35.219 1.158 1 80.94 143 SER B N 1
ATOM 10913 C CA . SER B 1 143 ? 20.953 34.281 2.068 1 80.94 143 SER B CA 1
ATOM 10914 C C . SER B 1 143 ? 19.844 35 2.848 1 80.94 143 SER B C 1
ATOM 10916 O O . SER B 1 143 ? 19.594 34.688 4.012 1 80.94 143 SER B O 1
ATOM 10918 N N . ALA B 1 144 ? 19.484 36.156 2.275 1 87.12 144 ALA B N 1
ATOM 10919 C CA . ALA B 1 144 ? 18.297 36.781 2.822 1 87.12 144 ALA B CA 1
ATOM 10920 C C . ALA B 1 144 ? 17.016 36.156 2.244 1 87.12 144 ALA B C 1
ATOM 10922 O O . ALA B 1 144 ? 16.375 36.75 1.385 1 87.12 144 ALA B O 1
ATOM 10923 N N . TYR B 1 145 ? 16.75 35.094 2.799 1 88 145 TYR B N 1
ATOM 10924 C CA . TYR B 1 145 ? 15.758 34.219 2.168 1 88 145 TYR B CA 1
ATOM 10925 C C . TYR B 1 145 ? 14.359 34.844 2.262 1 88 145 TYR B C 1
ATOM 10927 O O . TYR B 1 145 ? 13.578 34.75 1.315 1 88 145 TYR B O 1
ATOM 10935 N N . TYR B 1 146 ? 13.969 35.5 3.369 1 90.44 146 TYR B N 1
ATOM 10936 C CA . TYR B 1 146 ? 12.641 36.094 3.498 1 90.44 146 TYR B CA 1
ATOM 10937 C C . TYR B 1 146 ? 12.469 37.25 2.523 1 90.44 146 TYR B C 1
ATOM 10939 O O . TYR B 1 146 ? 11.422 37.375 1.883 1 90.44 146 TYR B O 1
ATOM 10947 N N . THR B 1 147 ? 13.539 38 2.344 1 92.75 147 THR B N 1
ATOM 10948 C CA . THR B 1 147 ? 13.523 39.094 1.394 1 92.75 147 THR B CA 1
ATOM 10949 C C . THR B 1 147 ? 13.453 38.562 -0.04 1 92.75 147 THR B C 1
ATOM 10951 O O . THR B 1 147 ? 12.758 39.156 -0.881 1 92.75 147 THR B O 1
ATOM 10954 N N . ALA B 1 148 ? 14.18 37.531 -0.227 1 92.81 148 ALA B N 1
ATOM 10955 C CA . ALA B 1 148 ? 14.18 36.938 -1.561 1 92.81 148 ALA B CA 1
ATOM 10956 C C . ALA B 1 148 ? 12.781 36.469 -1.943 1 92.81 148 ALA B C 1
ATOM 10958 O O . ALA B 1 148 ? 12.352 36.625 -3.088 1 92.81 148 ALA B O 1
ATOM 10959 N N . LEU B 1 149 ? 12.117 35.906 -1.006 1 91.94 149 LEU B N 1
ATOM 10960 C CA . LEU B 1 149 ? 10.781 35.406 -1.281 1 91.94 149 LEU B CA 1
ATOM 10961 C C . LEU B 1 149 ? 9.805 36.531 -1.533 1 91.94 149 LEU B C 1
ATOM 10963 O O . LEU B 1 149 ? 8.93 36.438 -2.396 1 91.94 149 LEU B O 1
ATOM 10967 N N . LEU B 1 150 ? 9.875 37.531 -0.738 1 93.5 150 LEU B N 1
ATOM 10968 C CA . LEU B 1 150 ? 9.016 38.688 -0.937 1 93.5 150 LEU B CA 1
ATOM 10969 C C . LEU B 1 150 ? 9.219 39.281 -2.326 1 93.5 150 LEU B C 1
ATOM 10971 O O . LEU B 1 150 ? 8.25 39.531 -3.047 1 93.5 150 LEU B O 1
ATOM 10975 N N . PHE B 1 151 ? 10.453 39.5 -2.746 1 94.56 151 PHE B N 1
ATOM 10976 C CA . PHE B 1 151 ? 10.742 40.094 -4.039 1 94.56 151 PHE B CA 1
ATOM 10977 C C . PHE B 1 151 ? 10.367 39.156 -5.176 1 94.56 151 PHE B C 1
ATOM 10979 O O . PHE B 1 151 ? 9.938 39.594 -6.246 1 94.56 151 PHE B O 1
ATOM 10986 N N . ALA B 1 152 ? 10.555 37.844 -4.918 1 93.38 152 ALA B N 1
ATOM 10987 C CA . ALA B 1 152 ? 10.125 36.906 -5.93 1 93.38 152 ALA B CA 1
ATOM 10988 C C . ALA B 1 152 ? 8.617 36.969 -6.156 1 93.38 152 ALA B C 1
ATOM 10990 O O . ALA B 1 152 ? 8.148 36.875 -7.293 1 93.38 152 ALA B O 1
ATOM 10991 N N . GLN B 1 153 ? 7.875 37.125 -5.094 1 92.19 153 GLN B N 1
ATOM 10992 C CA . GLN B 1 153 ? 6.426 37.219 -5.191 1 92.19 153 GLN B CA 1
ATOM 10993 C C . GLN B 1 153 ? 6.027 38.5 -5.93 1 92.19 153 GLN B C 1
ATOM 10995 O O . GLN B 1 153 ? 5.133 38.5 -6.777 1 92.19 153 GLN B O 1
ATOM 11000 N N . LEU B 1 154 ? 6.699 39.562 -5.617 1 92.12 154 LEU B N 1
ATOM 11001 C CA . LEU B 1 154 ? 6.418 40.812 -6.277 1 92.12 154 LEU B CA 1
ATOM 11002 C C . LEU B 1 154 ? 6.785 40.75 -7.754 1 92.12 154 LEU B C 1
ATOM 11004 O O . LEU B 1 154 ? 6.094 41.344 -8.594 1 92.12 154 LEU B O 1
ATOM 11008 N N . ALA B 1 155 ? 7.809 40.031 -8.039 1 93.31 155 ALA B N 1
ATOM 11009 C CA . ALA B 1 155 ? 8.219 39.844 -9.43 1 93.31 155 ALA B CA 1
ATOM 11010 C C . ALA B 1 155 ? 7.152 39.094 -10.211 1 93.31 155 ALA B C 1
ATOM 11012 O O . ALA B 1 155 ? 6.832 39.438 -11.344 1 93.31 155 ALA B O 1
ATOM 11013 N N . CYS B 1 156 ? 6.637 38.094 -9.625 1 91.81 156 CYS B N 1
ATOM 11014 C CA . CYS B 1 156 ? 5.621 37.281 -10.281 1 91.81 156 CYS B CA 1
ATOM 11015 C C . CYS B 1 156 ? 4.371 38.094 -10.57 1 91.81 156 CYS B C 1
ATOM 11017 O O . CYS B 1 156 ? 3.756 37.938 -11.633 1 91.81 156 CYS B O 1
ATOM 11019 N N . GLU B 1 157 ? 4.062 38.938 -9.641 1 88.19 157 GLU B N 1
ATOM 11020 C CA . GLU B 1 157 ? 2.887 39.781 -9.805 1 88.19 157 GLU B CA 1
ATOM 11021 C C . GLU B 1 157 ? 3.09 40.812 -10.938 1 88.19 157 GLU B C 1
ATOM 11023 O O . GLU B 1 157 ? 2.166 41.062 -11.703 1 88.19 157 GLU B O 1
ATOM 11028 N N . SER B 1 158 ? 4.281 41.188 -11.039 1 87.38 158 SER B N 1
ATOM 11029 C CA . SER B 1 158 ? 4.582 42.219 -12.039 1 87.38 158 SER B CA 1
ATOM 11030 C C . SER B 1 158 ? 4.688 41.625 -13.43 1 87.38 158 SER B C 1
ATOM 11032 O O . SER B 1 158 ? 4.27 42.25 -14.414 1 87.38 158 SER B O 1
ATOM 11034 N N . ILE B 1 159 ? 5.172 40.438 -13.562 1 87.38 159 ILE B N 1
ATOM 11035 C CA . ILE B 1 159 ? 5.445 39.812 -14.852 1 87.38 159 ILE B CA 1
ATOM 11036 C C . ILE B 1 159 ? 4.156 39.219 -15.414 1 87.38 159 ILE B C 1
ATOM 11038 O O . ILE B 1 159 ? 3.934 39.25 -16.625 1 87.38 159 ILE B O 1
ATOM 11042 N N . SER B 1 160 ? 3.354 38.656 -14.625 1 80.38 160 SER B N 1
ATOM 11043 C CA . SER B 1 160 ? 2.188 37.938 -15.102 1 80.38 160 SER B CA 1
ATOM 11044 C C . SER B 1 160 ? 0.914 38.75 -14.953 1 80.38 160 SER B C 1
ATOM 11046 O O . SER B 1 160 ? -0.054 38.312 -14.336 1 80.38 160 SER B O 1
ATOM 11048 N N . SER B 1 161 ? 0.871 39.812 -15.586 1 77.19 161 SER B N 1
ATOM 11049 C CA . SER B 1 161 ? -0.331 40.656 -15.539 1 77.19 161 SER B CA 1
ATOM 11050 C C . SER B 1 161 ? -1.46 40.031 -16.359 1 77.19 161 SER B C 1
ATOM 11052 O O . SER B 1 161 ? -2.635 40.312 -16.109 1 77.19 161 SER B O 1
ATOM 11054 N N . ASP B 1 162 ? -1.103 39 -17.219 1 80.25 162 ASP B N 1
ATOM 11055 C CA . ASP B 1 162 ? -2.088 38.344 -18.078 1 80.25 162 ASP B CA 1
ATOM 11056 C C . ASP B 1 162 ? -2.439 36.938 -17.578 1 80.25 162 ASP B C 1
ATOM 11058 O O . ASP B 1 162 ? -2.992 36.125 -18.312 1 80.25 162 ASP B O 1
ATOM 11062 N N . TYR B 1 163 ? -2.145 36.719 -16.406 1 86.19 163 TYR B N 1
ATOM 11063 C CA . TYR B 1 163 ? -2.471 35.406 -15.828 1 86.19 163 TYR B CA 1
ATOM 11064 C C . TYR B 1 163 ? -3.973 35.156 -15.875 1 86.19 163 TYR B C 1
ATOM 11066 O O . TYR B 1 163 ? -4.766 35.969 -15.414 1 86.19 163 TYR B O 1
ATOM 11074 N N . PRO B 1 164 ? -4.395 34.031 -16.531 1 82 164 PRO B N 1
ATOM 11075 C CA . PRO B 1 164 ? -5.828 33.812 -16.719 1 82 164 PRO B CA 1
ATOM 11076 C C . PRO B 1 164 ? -6.543 33.469 -15.406 1 82 164 PRO B C 1
ATOM 11078 O O . PRO B 1 164 ? -5.98 32.75 -14.562 1 82 164 PRO B O 1
ATOM 11081 N N . ASP B 1 165 ? -7.801 33.938 -15.391 1 81.19 165 ASP B N 1
ATOM 11082 C CA . ASP B 1 165 ? -8.633 33.625 -14.234 1 81.19 165 ASP B CA 1
ATOM 11083 C C . ASP B 1 165 ? -9 32.156 -14.219 1 81.19 165 ASP B C 1
ATOM 11085 O O . ASP B 1 165 ? -9.273 31.547 -15.258 1 81.19 165 ASP B O 1
ATOM 11089 N N . PHE B 1 166 ? -9.008 31.562 -13.125 1 79.12 166 PHE B N 1
ATOM 11090 C CA . PHE B 1 166 ? -9.469 30.203 -12.867 1 79.12 166 PHE B CA 1
ATOM 11091 C C . PHE B 1 166 ? -8.57 29.188 -13.555 1 79.12 166 PHE B C 1
ATOM 11093 O O . PHE B 1 166 ? -9.023 28.109 -13.961 1 79.12 166 PHE B O 1
ATOM 11100 N N . SER B 1 167 ? -7.305 29.594 -13.758 1 79.06 167 SER B N 1
ATOM 11101 C CA . SER B 1 167 ? -6.355 28.656 -14.352 1 79.06 167 SER B CA 1
ATOM 11102 C C . SER B 1 167 ? -6.062 27.5 -13.406 1 79.06 167 SER B C 1
ATOM 11104 O O . SER B 1 167 ? -6.113 27.656 -12.188 1 79.06 167 SER B O 1
ATOM 11106 N N . SER B 1 168 ? -5.836 26.328 -14 1 73.19 168 SER B N 1
ATOM 11107 C CA . SER B 1 168 ? -5.496 25.156 -13.203 1 73.19 168 SER B CA 1
ATOM 11108 C C . SER B 1 168 ? -4.027 25.156 -12.805 1 73.19 168 SER B C 1
ATOM 11110 O O . SER B 1 168 ? -3.633 24.484 -11.852 1 73.19 168 SER B O 1
ATOM 11112 N N . ASP B 1 169 ? -3.158 26 -13.531 1 79.19 169 ASP B N 1
ATOM 11113 C CA . ASP B 1 169 ? -1.731 26.062 -13.234 1 79.19 169 ASP B CA 1
ATOM 11114 C C . ASP B 1 169 ? -1.404 27.266 -12.359 1 79.19 169 ASP B C 1
ATOM 11116 O O . ASP B 1 169 ? -1.988 28.344 -12.531 1 79.19 169 ASP B O 1
ATOM 11120 N N . PRO B 1 170 ? -0.478 27.047 -11.516 1 85.62 170 PRO B N 1
ATOM 11121 C CA . PRO B 1 170 ? -0.07 28.203 -10.703 1 85.62 170 PRO B CA 1
ATOM 11122 C C . PRO B 1 170 ? 0.644 29.281 -11.516 1 85.62 170 PRO B C 1
ATOM 11124 O O . PRO B 1 170 ? 1.134 29 -12.617 1 85.62 170 PRO B O 1
ATOM 11127 N N . ARG B 1 171 ? 0.669 30.406 -11.023 1 87.94 171 ARG B N 1
ATOM 11128 C CA . ARG B 1 171 ? 1.25 31.562 -11.695 1 87.94 171 ARG B CA 1
ATOM 11129 C C . ARG B 1 171 ? 2.713 31.312 -12.047 1 87.94 171 ARG B C 1
ATOM 11131 O O . ARG B 1 171 ? 3.18 31.734 -13.109 1 87.94 171 ARG B O 1
ATOM 11138 N N . ILE B 1 172 ? 3.396 30.688 -11.141 1 88.06 172 ILE B N 1
ATOM 11139 C CA . ILE B 1 172 ? 4.82 30.438 -11.344 1 88.06 172 ILE B CA 1
ATOM 11140 C C . ILE B 1 172 ? 5.027 29.516 -12.539 1 88.06 172 ILE B C 1
ATOM 11142 O O . ILE B 1 172 ? 5.969 29.703 -13.32 1 88.06 172 ILE B O 1
ATOM 11146 N N . ASP B 1 173 ? 4.23 28.531 -12.703 1 85.88 173 ASP B N 1
ATOM 11147 C CA . ASP B 1 173 ? 4.336 27.641 -13.844 1 85.88 173 ASP B CA 1
ATOM 11148 C C . ASP B 1 173 ? 3.945 28.344 -15.141 1 85.88 173 ASP B C 1
ATOM 11150 O O . ASP B 1 173 ? 4.508 28.062 -16.203 1 85.88 173 ASP B O 1
ATOM 11154 N N . TYR B 1 174 ? 2.936 29.25 -15 1 86.19 174 TYR B N 1
ATOM 11155 C CA . TYR B 1 174 ? 2.549 30.047 -16.156 1 86.19 174 TYR B CA 1
ATOM 11156 C C . TYR B 1 174 ? 3.715 30.906 -16.641 1 86.19 174 TYR B C 1
ATOM 11158 O O . TYR B 1 174 ? 3.965 31 -17.844 1 86.19 174 TYR B O 1
ATOM 11166 N N . ILE B 1 175 ? 4.414 31.484 -15.688 1 89.25 175 ILE B N 1
ATOM 11167 C CA . ILE B 1 175 ? 5.566 32.312 -16.016 1 89.25 175 ILE B CA 1
ATOM 11168 C C . ILE B 1 175 ? 6.664 31.453 -16.625 1 89.25 175 ILE B C 1
ATOM 11170 O O . ILE B 1 175 ? 7.309 31.859 -17.609 1 89.25 175 ILE B O 1
ATOM 11174 N N . TYR B 1 176 ? 6.848 30.312 -16.062 1 85.56 176 TYR B N 1
ATOM 11175 C CA . TYR B 1 176 ? 7.875 29.391 -16.547 1 85.56 176 TYR B CA 1
ATOM 11176 C C . TYR B 1 176 ? 7.605 29 -17.984 1 85.56 176 TYR B C 1
ATOM 11178 O O . TYR B 1 176 ? 8.531 28.844 -18.781 1 85.56 176 TYR B O 1
ATOM 11186 N N . GLU B 1 177 ? 6.402 28.859 -18.359 1 79.94 177 GLU B N 1
ATOM 11187 C CA . GLU B 1 177 ? 6.023 28.438 -19.719 1 79.94 177 GLU B CA 1
ATOM 11188 C C . GLU B 1 177 ? 6.195 29.578 -20.703 1 79.94 177 GLU B C 1
ATOM 11190 O O . GLU B 1 177 ? 6.605 29.359 -21.859 1 79.94 177 GLU B O 1
ATOM 11195 N N . ARG B 1 178 ? 5.945 30.797 -20.266 1 84 178 ARG B N 1
ATOM 11196 C CA . ARG B 1 178 ? 6 31.953 -21.156 1 84 178 ARG B CA 1
ATOM 11197 C C . ARG B 1 178 ? 7.418 32.5 -21.266 1 84 178 ARG B C 1
ATOM 11199 O O . ARG B 1 178 ? 7.867 32.875 -22.344 1 84 178 ARG B O 1
ATOM 11206 N N . GLN B 1 179 ? 7.992 32.562 -20 1 88.31 179 GLN B N 1
ATOM 11207 C CA . GLN B 1 179 ? 9.383 33 -19.906 1 88.31 179 GLN B CA 1
ATOM 11208 C C . GLN B 1 179 ? 10.227 31.984 -19.125 1 88.31 179 GLN B C 1
ATOM 11210 O O . GLN B 1 179 ? 10.523 32.188 -17.953 1 88.31 179 GLN B O 1
ATOM 11215 N N . PRO B 1 180 ? 10.711 31.016 -19.797 1 83.62 180 PRO B N 1
ATOM 11216 C CA . PRO B 1 180 ? 11.344 29.875 -19.125 1 83.62 180 PRO B CA 1
ATOM 11217 C C . PRO B 1 180 ? 12.578 30.266 -18.328 1 83.62 180 PRO B C 1
ATOM 11219 O O . PRO B 1 180 ? 12.828 29.719 -17.25 1 83.62 180 PRO B O 1
ATOM 11222 N N . VAL B 1 181 ? 13.375 31.25 -18.828 1 85.94 181 VAL B N 1
ATOM 11223 C CA . VAL B 1 181 ? 14.617 31.609 -18.141 1 85.94 181 VAL B CA 1
ATOM 11224 C C . VAL B 1 181 ? 14.289 32.312 -16.812 1 85.94 181 VAL B C 1
ATOM 11226 O O . VAL B 1 181 ? 14.844 31.938 -15.773 1 85.94 181 VAL B O 1
ATOM 11229 N N . ILE B 1 182 ? 13.383 33.25 -16.922 1 89.44 182 ILE B N 1
ATOM 11230 C CA . ILE B 1 182 ? 12.984 34 -15.719 1 89.44 182 ILE B CA 1
ATOM 11231 C C . ILE B 1 182 ? 12.242 33.062 -14.766 1 89.44 182 ILE B C 1
ATOM 11233 O O . ILE B 1 182 ? 12.438 33.094 -13.555 1 89.44 182 ILE B O 1
ATOM 11237 N N . GLY B 1 183 ? 11.438 32.25 -15.406 1 87.56 183 GLY B N 1
ATOM 11238 C CA . GLY B 1 183 ? 10.68 31.297 -14.602 1 87.56 183 GLY B CA 1
ATOM 11239 C C . GLY B 1 183 ? 11.555 30.328 -13.844 1 87.56 183 GLY B C 1
ATOM 11240 O O . GLY B 1 183 ? 11.273 30 -12.688 1 87.56 183 GLY B O 1
ATOM 11241 N N . ARG B 1 184 ? 12.578 29.938 -14.43 1 86.69 184 ARG B N 1
ATOM 11242 C CA . ARG B 1 184 ? 13.5 29 -13.797 1 86.69 184 ARG B CA 1
ATOM 11243 C C . ARG B 1 184 ? 14.219 29.641 -12.617 1 86.69 184 ARG B C 1
ATOM 11245 O O . ARG B 1 184 ? 14.391 29.016 -11.57 1 86.69 184 ARG B O 1
ATOM 11252 N N . VAL B 1 185 ? 14.641 30.812 -12.852 1 89 185 VAL B N 1
ATOM 11253 C CA . VAL B 1 185 ? 15.352 31.547 -11.805 1 89 185 VAL B CA 1
ATOM 11254 C C . VAL B 1 185 ? 14.43 31.734 -10.602 1 89 185 VAL B C 1
ATOM 11256 O O . VAL B 1 185 ? 14.828 31.5 -9.461 1 89 185 VAL B O 1
ATOM 11259 N N . LEU B 1 186 ? 13.273 32.156 -10.898 1 90.88 186 LEU B N 1
ATOM 11260 C CA . LEU B 1 186 ? 12.328 32.406 -9.812 1 90.88 186 LEU B CA 1
ATOM 11261 C C . LEU B 1 186 ? 11.969 31.125 -9.086 1 90.88 186 LEU B C 1
ATOM 11263 O O . LEU B 1 186 ? 11.859 31.109 -7.855 1 90.88 186 LEU B O 1
ATOM 11267 N N . GLN B 1 187 ? 11.789 30.109 -9.812 1 89 187 GLN B N 1
ATOM 11268 C CA . GLN B 1 187 ? 11.461 28.828 -9.203 1 89 187 GLN B CA 1
ATOM 11269 C C . GLN B 1 187 ? 12.609 28.328 -8.32 1 89 187 GLN B C 1
ATOM 11271 O O . GLN B 1 187 ? 12.375 27.734 -7.27 1 89 187 GLN B O 1
ATOM 11276 N N . ASP B 1 188 ? 13.773 28.484 -8.773 1 86.62 188 ASP B N 1
ATOM 11277 C CA . ASP B 1 188 ? 14.945 28.078 -8.008 1 86.62 188 ASP B CA 1
ATOM 11278 C C . ASP B 1 188 ? 15.062 28.859 -6.707 1 86.62 188 ASP B C 1
ATOM 11280 O O . ASP B 1 188 ? 15.398 28.312 -5.664 1 86.62 188 ASP B O 1
ATOM 11284 N N . ILE B 1 189 ? 14.836 30.125 -6.852 1 90.25 189 ILE B N 1
ATOM 11285 C CA . ILE B 1 189 ? 14.891 30.984 -5.672 1 90.25 189 ILE B CA 1
ATOM 11286 C C . ILE B 1 189 ? 13.828 30.547 -4.668 1 90.25 189 ILE B C 1
ATOM 11288 O O . ILE B 1 189 ? 14.102 30.438 -3.473 1 90.25 189 ILE B O 1
ATOM 11292 N N . MET B 1 190 ? 12.68 30.344 -5.148 1 89.62 190 MET B N 1
ATOM 11293 C CA . MET B 1 190 ? 11.578 29.953 -4.27 1 89.62 190 MET B CA 1
ATOM 11294 C C . MET B 1 190 ? 11.859 28.609 -3.604 1 89.62 190 MET B C 1
ATOM 11296 O O . MET B 1 190 ? 11.648 28.453 -2.398 1 89.62 190 MET B O 1
ATOM 11300 N N . LEU B 1 191 ? 12.344 27.688 -4.355 1 86.25 191 LEU B N 1
ATOM 11301 C CA . LEU B 1 191 ? 12.617 26.344 -3.842 1 86.25 191 LEU B CA 1
ATOM 11302 C C . LEU B 1 191 ? 13.688 26.391 -2.76 1 86.25 191 LEU B C 1
ATOM 11304 O O . LEU B 1 191 ? 13.523 25.812 -1.689 1 86.25 191 LEU B O 1
ATOM 11308 N N . ASP B 1 192 ? 14.742 27.031 -3.047 1 82.81 192 ASP B N 1
ATOM 11309 C CA . ASP B 1 192 ? 15.852 27.109 -2.104 1 82.81 192 ASP B CA 1
ATOM 11310 C C . ASP B 1 192 ? 15.438 27.859 -0.834 1 82.81 192 ASP B C 1
ATOM 11312 O O . ASP B 1 192 ? 15.852 27.484 0.268 1 82.81 192 ASP B O 1
ATOM 11316 N N . THR B 1 193 ? 14.734 28.891 -1.021 1 85.75 193 THR B N 1
ATOM 11317 C CA . THR B 1 193 ? 14.305 29.688 0.121 1 85.75 193 THR B CA 1
ATOM 11318 C C . THR B 1 193 ? 13.352 28.891 1.014 1 85.75 193 THR B C 1
ATOM 11320 O O . THR B 1 193 ? 13.492 28.906 2.238 1 85.75 193 THR B O 1
ATOM 11323 N N . TYR B 1 194 ? 12.43 28.203 0.443 1 82.62 194 TYR B N 1
ATOM 11324 C CA . TYR B 1 194 ? 11.492 27.406 1.233 1 82.62 194 TYR B CA 1
ATOM 11325 C C . TYR B 1 194 ? 12.219 26.312 1.998 1 82.62 194 TYR B C 1
ATOM 11327 O O . TYR B 1 194 ? 11.852 25.984 3.125 1 82.62 194 TYR B O 1
ATOM 11335 N N . LEU B 1 195 ? 13.234 25.734 1.433 1 78.44 195 LEU B N 1
ATOM 11336 C CA . LEU B 1 195 ? 14.023 24.703 2.092 1 78.44 195 LEU B CA 1
ATOM 11337 C C . LEU B 1 195 ? 14.781 25.281 3.285 1 78.44 195 LEU B C 1
ATOM 11339 O O . LEU B 1 195 ? 14.883 24.641 4.332 1 78.44 195 LEU B O 1
ATOM 11343 N N . ASN B 1 196 ? 15.227 26.484 3.061 1 78.44 196 ASN B N 1
ATOM 11344 C CA . ASN B 1 196 ? 16.062 27.078 4.102 1 78.44 196 ASN B CA 1
ATOM 11345 C C . ASN B 1 196 ? 15.211 27.656 5.23 1 78.44 196 ASN B C 1
ATOM 11347 O O . ASN B 1 196 ? 15.719 27.891 6.328 1 78.44 196 ASN B O 1
ATOM 11351 N N . ILE B 1 197 ? 13.992 27.922 4.988 1 80.19 197 ILE B N 1
ATOM 11352 C CA . ILE B 1 197 ? 13.133 28.375 6.074 1 80.19 197 ILE B CA 1
ATOM 11353 C C . ILE B 1 197 ? 12.43 27.188 6.715 1 80.19 197 ILE B C 1
ATOM 11355 O O . ILE B 1 197 ? 11.594 27.344 7.605 1 80.19 197 ILE B O 1
ATOM 11359 N N . SER B 1 198 ? 12.68 25.875 6.328 1 76.25 198 SER B N 1
ATOM 11360 C CA . SER B 1 198 ? 12.203 24.609 6.871 1 76.25 198 SER B CA 1
ATOM 11361 C C . SER B 1 198 ? 10.695 24.469 6.695 1 76.25 198 SER B C 1
ATOM 11363 O O . SER B 1 198 ? 9.984 24.109 7.641 1 76.25 198 SER B O 1
ATOM 11365 N N . ASP B 1 199 ? 10.32 25.031 5.566 1 82.25 199 ASP B N 1
ATOM 11366 C CA . ASP B 1 199 ? 8.93 24.781 5.219 1 82.25 199 ASP B CA 1
ATOM 11367 C C . ASP B 1 199 ? 8.75 23.359 4.695 1 82.25 199 ASP B C 1
ATOM 11369 O O . ASP B 1 199 ? 9.406 22.953 3.73 1 82.25 199 ASP B O 1
ATOM 11373 N N . PRO B 1 200 ? 7.949 22.562 5.344 1 79.19 200 PRO B N 1
ATOM 11374 C CA . PRO B 1 200 ? 7.793 21.156 4.926 1 79.19 200 PRO B CA 1
ATOM 11375 C C . PRO B 1 200 ? 7.195 21.031 3.527 1 79.19 200 PRO B C 1
ATOM 11377 O O . PRO B 1 200 ? 7.352 19.984 2.881 1 79.19 200 PRO B O 1
ATOM 11380 N N . ASP B 1 201 ? 6.496 22.062 3.02 1 85 201 ASP B N 1
ATOM 11381 C CA . ASP B 1 201 ? 5.836 22 1.72 1 85 201 ASP B CA 1
ATOM 11382 C C . ASP B 1 201 ? 6.637 22.75 0.655 1 85 201 ASP B C 1
ATOM 11384 O O . ASP B 1 201 ? 6.078 23.188 -0.35 1 85 201 ASP B O 1
ATOM 11388 N N . ALA B 1 202 ? 7.895 22.922 0.854 1 75.19 202 ALA B N 1
ATOM 11389 C CA . ALA B 1 202 ? 8.781 23.703 -0.004 1 75.19 202 ALA B CA 1
ATOM 11390 C C . ALA B 1 202 ? 8.773 23.172 -1.434 1 75.19 202 ALA B C 1
ATOM 11392 O O . ALA B 1 202 ? 8.711 23.938 -2.393 1 75.19 202 ALA B O 1
ATOM 11393 N N . THR B 1 203 ? 8.711 21.859 -1.654 1 76.81 203 THR B N 1
ATOM 11394 C CA . THR B 1 203 ? 8.852 21.234 -2.965 1 76.81 203 THR B CA 1
ATOM 11395 C C . THR B 1 203 ? 7.559 21.359 -3.766 1 76.81 203 THR B C 1
ATOM 11397 O O . THR B 1 203 ? 7.59 21.469 -4.992 1 76.81 203 THR B O 1
ATOM 11400 N N . SER B 1 204 ? 6.516 21.438 -3.072 1 79.56 204 SER B N 1
ATOM 11401 C CA . SER B 1 204 ? 5.234 21.469 -3.773 1 79.56 204 SER B CA 1
ATOM 11402 C C . SER B 1 204 ? 4.812 22.906 -4.094 1 79.56 204 SER B C 1
ATOM 11404 O O . SER B 1 204 ? 4.047 23.141 -5.027 1 79.56 204 SER B O 1
ATOM 11406 N N . GLY B 1 205 ? 5.41 23.891 -3.43 1 77.06 205 GLY B N 1
ATOM 11407 C CA . GLY B 1 205 ? 5 25.281 -3.582 1 77.06 205 GLY B CA 1
ATOM 11408 C C . GLY B 1 205 ? 5.703 25.984 -4.727 1 77.06 205 GLY B C 1
ATOM 11409 O O . GLY B 1 205 ? 5.25 27.031 -5.184 1 77.06 205 GLY B O 1
ATOM 11410 N N . ALA B 1 206 ? 6.805 25.359 -5.273 1 79.69 206 ALA B N 1
ATOM 11411 C CA . ALA B 1 206 ? 7.598 26.047 -6.289 1 79.69 206 ALA B CA 1
ATOM 11412 C C . ALA B 1 206 ? 7.207 25.578 -7.691 1 79.69 206 ALA B C 1
ATOM 11414 O O . ALA B 1 206 ? 7.891 25.906 -8.664 1 79.69 206 ALA B O 1
ATOM 11415 N N . GLY B 1 207 ? 6.07 24.969 -7.867 1 78.81 207 GLY B N 1
ATOM 11416 C CA . GLY B 1 207 ? 5.652 24.547 -9.188 1 78.81 207 GLY B CA 1
ATOM 11417 C C . GLY B 1 207 ? 6.258 23.219 -9.609 1 78.81 207 GLY B C 1
ATOM 11418 O O . GLY B 1 207 ? 7.09 22.656 -8.898 1 78.81 207 GLY B O 1
ATOM 11419 N N . SER B 1 208 ? 5.859 22.672 -10.734 1 81.69 208 SER B N 1
ATOM 11420 C CA . SER B 1 208 ? 6.324 21.359 -11.164 1 81.69 208 SER B CA 1
ATOM 11421 C C . SER B 1 208 ? 7.031 21.438 -12.516 1 81.69 208 SER B C 1
ATOM 11423 O O . SER B 1 208 ? 7.539 20.438 -13.016 1 81.69 208 SER B O 1
ATOM 11425 N N . SER B 1 209 ? 7.172 22.625 -13.094 1 82.81 209 SER B N 1
ATOM 11426 C CA . SER B 1 209 ? 7.734 22.75 -14.438 1 82.81 209 SER B CA 1
ATOM 11427 C C . SER B 1 209 ? 9.242 22.5 -14.43 1 82.81 209 SER B C 1
ATOM 11429 O O . SER B 1 209 ? 9.82 22.156 -15.461 1 82.81 209 SER B O 1
ATOM 11431 N N . HIS B 1 210 ? 9.844 22.734 -13.266 1 81 210 HIS B N 1
ATOM 11432 C CA . HIS B 1 210 ? 11.281 22.5 -13.164 1 81 210 HIS B CA 1
ATOM 11433 C C . HIS B 1 210 ? 11.609 21.016 -13.352 1 81 210 HIS B C 1
ATOM 11435 O O . HIS B 1 210 ? 12.742 20.672 -13.695 1 81 210 HIS B O 1
ATOM 11441 N N . LEU B 1 211 ? 10.625 20.172 -13.18 1 86.25 211 LEU B N 1
ATOM 11442 C CA . LEU B 1 211 ? 10.828 18.719 -13.258 1 86.25 211 LEU B CA 1
ATOM 11443 C C . LEU B 1 211 ? 11.031 18.281 -14.695 1 86.25 211 LEU B C 1
ATOM 11445 O O . LEU B 1 211 ? 11.461 17.141 -14.945 1 86.25 211 LEU B O 1
ATOM 11449 N N . LEU B 1 212 ? 10.789 19.172 -15.633 1 84.69 212 LEU B N 1
ATOM 11450 C CA . LEU B 1 212 ? 10.977 18.828 -17.047 1 84.69 212 LEU B CA 1
ATOM 11451 C C . LEU B 1 212 ? 12.453 18.781 -17.391 1 84.69 212 LEU B C 1
ATOM 11453 O O . LEU B 1 212 ? 12.852 18.062 -18.328 1 84.69 212 LEU B O 1
ATOM 11457 N N . ASP B 1 213 ? 13.203 19.547 -16.5 1 83.69 213 ASP B N 1
ATOM 11458 C CA . ASP B 1 213 ? 14.648 19.562 -16.703 1 83.69 213 ASP B CA 1
ATOM 11459 C C . ASP B 1 213 ? 15.336 18.469 -15.898 1 83.69 213 ASP B C 1
ATOM 11461 O O . ASP B 1 213 ? 14.977 18.219 -14.75 1 83.69 213 ASP B O 1
ATOM 11465 N N . GLN B 1 214 ? 16.266 17.797 -16.5 1 83 214 GLN B N 1
ATOM 11466 C CA . GLN B 1 214 ? 16.938 16.656 -15.875 1 83 214 GLN B CA 1
ATOM 11467 C C . GLN B 1 214 ? 17.734 17.109 -14.656 1 83 214 GLN B C 1
ATOM 11469 O O . GLN B 1 214 ? 17.719 16.438 -13.625 1 83 214 GLN B O 1
ATOM 11474 N N . ASP B 1 215 ? 18.469 18.188 -14.773 1 82.69 215 ASP B N 1
ATOM 11475 C CA . ASP B 1 215 ? 19.281 18.672 -13.664 1 82.69 215 ASP B CA 1
ATOM 11476 C C . ASP B 1 215 ? 18.406 19.062 -12.477 1 82.69 215 ASP B C 1
ATOM 11478 O O . ASP B 1 215 ? 18.75 18.812 -11.32 1 82.69 215 ASP B O 1
ATOM 11482 N N . SER B 1 216 ? 17.344 19.688 -12.844 1 83.94 216 SER B N 1
ATOM 11483 C CA . SER B 1 216 ? 16.422 20.094 -11.781 1 83.94 216 SER B CA 1
ATOM 11484 C C . SER B 1 216 ? 15.789 18.875 -11.117 1 83.94 216 SER B C 1
ATOM 11486 O O . SER B 1 216 ? 15.469 18.906 -9.93 1 83.94 216 SER B O 1
ATOM 11488 N N . ARG B 1 217 ? 15.625 17.844 -11.844 1 88.5 217 ARG B N 1
ATOM 11489 C CA . ARG B 1 217 ? 15.055 16.625 -11.273 1 88.5 217 ARG B CA 1
ATOM 11490 C C . ARG B 1 217 ? 16.016 15.992 -10.266 1 88.5 217 ARG B C 1
ATOM 11492 O O . ARG B 1 217 ? 15.57 15.445 -9.25 1 88.5 217 ARG B O 1
ATOM 11499 N N . VAL B 1 218 ? 17.266 16.016 -10.641 1 90.75 218 VAL B N 1
ATOM 11500 C CA . VAL B 1 218 ? 18.266 15.461 -9.727 1 90.75 218 VAL B CA 1
ATOM 11501 C C . VAL B 1 218 ? 18.25 16.25 -8.414 1 90.75 218 VAL B C 1
ATOM 11503 O O . VAL B 1 218 ? 18.359 15.664 -7.336 1 90.75 218 VAL B O 1
ATOM 11506 N N . GLN B 1 219 ? 18.109 17.547 -8.539 1 86.88 219 GLN B N 1
ATOM 11507 C CA . GLN B 1 219 ? 18.016 18.375 -7.34 1 86.88 219 GLN B CA 1
ATOM 11508 C C . GLN B 1 219 ? 16.734 18.062 -6.559 1 86.88 219 GLN B C 1
ATOM 11510 O O . GLN B 1 219 ? 16.734 18.109 -5.328 1 86.88 219 GLN B O 1
ATOM 11515 N N . TYR B 1 220 ? 15.664 17.812 -7.344 1 88 220 TYR B N 1
ATOM 11516 C CA . TYR B 1 220 ? 14.406 17.422 -6.711 1 88 220 TYR B CA 1
ATOM 11517 C C . TYR B 1 220 ? 14.586 16.156 -5.887 1 88 220 TYR B C 1
ATOM 11519 O O . TYR B 1 220 ? 14.094 16.078 -4.754 1 88 220 TYR B O 1
ATOM 11527 N N . TYR B 1 221 ? 15.289 15.148 -6.426 1 90.19 221 TYR B N 1
ATOM 11528 C CA . TYR B 1 221 ? 15.531 13.906 -5.703 1 90.19 221 TYR B CA 1
ATOM 11529 C C . TYR B 1 221 ? 16.359 14.156 -4.453 1 90.19 221 TYR B C 1
ATOM 11531 O O . TYR B 1 221 ? 16.125 13.547 -3.408 1 90.19 221 TYR B O 1
ATOM 11539 N N . ALA B 1 222 ? 17.328 15.016 -4.582 1 89.5 222 ALA B N 1
ATOM 11540 C CA . ALA B 1 222 ? 18.172 15.352 -3.438 1 89.5 222 ALA B CA 1
ATOM 11541 C C . ALA B 1 222 ? 17.344 16.016 -2.33 1 89.5 222 ALA B C 1
ATOM 11543 O O . ALA B 1 222 ? 17.531 15.703 -1.149 1 89.5 222 ALA B O 1
ATOM 11544 N N . ARG B 1 223 ? 16.5 16.844 -2.756 1 83.19 223 ARG B N 1
ATOM 11545 C CA . ARG B 1 223 ? 15.688 17.594 -1.791 1 83.19 223 ARG B CA 1
ATOM 11546 C C . ARG B 1 223 ? 14.664 16.672 -1.121 1 83.19 223 ARG B C 1
ATOM 11548 O O . ARG B 1 223 ? 14.273 16.906 0.024 1 83.19 223 ARG B O 1
ATOM 11555 N N . THR B 1 224 ? 14.211 15.617 -1.84 1 84.06 224 THR B N 1
ATOM 11556 C CA . THR B 1 224 ? 13.25 14.664 -1.286 1 84.06 224 THR B CA 1
ATOM 11557 C C . THR B 1 224 ? 13.969 13.492 -0.625 1 84.06 224 THR B C 1
ATOM 11559 O O . THR B 1 224 ? 13.344 12.484 -0.283 1 84.06 224 THR B O 1
ATOM 11562 N N . ASN B 1 225 ? 15.266 13.547 -0.413 1 86.56 225 ASN B N 1
ATOM 11563 C CA . ASN B 1 225 ? 16.109 12.57 0.269 1 86.56 225 ASN B CA 1
ATOM 11564 C C . ASN B 1 225 ? 16.094 11.227 -0.446 1 86.56 225 ASN B C 1
ATOM 11566 O O . ASN B 1 225 ? 16.078 10.18 0.199 1 86.56 225 ASN B O 1
ATOM 11570 N N . CYS B 1 226 ? 15.906 11.266 -1.794 1 90.06 226 CYS B N 1
ATOM 11571 C CA . CYS B 1 226 ? 16.062 10.062 -2.602 1 90.06 226 CYS B CA 1
ATOM 11572 C C . CYS B 1 226 ? 17.484 9.969 -3.17 1 90.06 226 CYS B C 1
ATOM 11574 O O . CYS B 1 226 ? 17.672 10.07 -4.383 1 90.06 226 CYS B O 1
ATOM 11576 N N . TRP B 1 227 ? 18.328 9.664 -2.357 1 92.19 227 TRP B N 1
ATOM 11577 C CA . TRP B 1 227 ? 19.75 9.766 -2.682 1 92.19 227 TRP B CA 1
ATOM 11578 C C . TRP B 1 227 ? 20.172 8.617 -3.592 1 92.19 227 TRP B C 1
ATOM 11580 O O . TRP B 1 227 ? 21.141 8.75 -4.348 1 92.19 227 TRP B O 1
ATOM 11590 N N . ASP B 1 228 ? 19.484 7.43 -3.547 1 90.94 228 ASP B N 1
ATOM 11591 C CA . ASP B 1 228 ? 19.797 6.32 -4.445 1 90.94 228 ASP B CA 1
ATOM 11592 C C . ASP B 1 228 ? 19.609 6.73 -5.906 1 90.94 228 ASP B C 1
ATOM 11594 O O . ASP B 1 228 ? 20.406 6.34 -6.766 1 90.94 228 ASP B O 1
ATOM 11598 N N . LYS B 1 229 ? 18.625 7.566 -6.141 1 93.12 229 LYS B N 1
ATOM 11599 C CA . LYS B 1 229 ? 18.375 8.031 -7.5 1 93.12 229 LYS B CA 1
ATOM 11600 C C . LYS B 1 229 ? 19.391 9.086 -7.922 1 93.12 229 LYS B C 1
ATOM 11602 O O . LYS B 1 229 ? 19.766 9.164 -9.094 1 93.12 229 LYS B O 1
ATOM 11607 N N . VAL B 1 230 ? 19.844 9.93 -6.93 1 95.06 230 VAL B N 1
ATOM 11608 C CA . VAL B 1 230 ? 20.875 10.938 -7.211 1 95.06 230 VAL B CA 1
ATOM 11609 C C . VAL B 1 230 ? 22.188 10.25 -7.57 1 95.06 230 VAL B C 1
ATOM 11611 O O . VAL B 1 230 ? 22.859 10.656 -8.516 1 95.06 230 VAL B O 1
ATOM 11614 N N . ILE B 1 231 ? 22.5 9.18 -6.852 1 95.44 231 ILE B N 1
ATOM 11615 C CA . ILE B 1 231 ? 23.75 8.445 -7.082 1 95.44 231 ILE B CA 1
ATOM 11616 C C . ILE B 1 231 ? 23.75 7.867 -8.492 1 95.44 231 ILE B C 1
ATOM 11618 O O . ILE B 1 231 ? 24.734 7.988 -9.219 1 95.44 231 ILE B O 1
ATOM 11622 N N . LEU B 1 232 ? 22.688 7.242 -8.844 1 94.19 232 LEU B N 1
ATOM 11623 C CA . LEU B 1 232 ? 22.609 6.633 -10.164 1 94.19 232 LEU B CA 1
ATOM 11624 C C . LEU B 1 232 ? 22.672 7.695 -11.258 1 94.19 232 LEU B C 1
ATOM 11626 O O . LEU B 1 232 ? 23.344 7.512 -12.273 1 94.19 232 LEU B O 1
ATOM 11630 N N . ALA B 1 233 ? 21.922 8.844 -11.086 1 92.94 233 ALA B N 1
ATOM 11631 C CA . ALA B 1 233 ? 21.922 9.922 -12.07 1 92.94 233 ALA B CA 1
ATOM 11632 C C . ALA B 1 233 ? 23.328 10.5 -12.25 1 92.94 233 ALA B C 1
ATOM 11634 O O . ALA B 1 233 ? 23.766 10.75 -13.375 1 92.94 233 ALA B O 1
ATOM 11635 N N . GLN B 1 234 ? 23.984 10.727 -11.109 1 93.12 234 GLN B N 1
ATOM 11636 C CA . GLN B 1 234 ? 25.328 11.281 -11.18 1 93.12 234 GLN B CA 1
ATOM 11637 C C . GLN B 1 234 ? 26.312 10.266 -11.75 1 93.12 234 GLN B C 1
ATOM 11639 O O . GLN B 1 234 ? 27.266 10.641 -12.445 1 93.12 234 GLN B O 1
ATOM 11644 N N . ASP B 1 235 ? 26.094 8.984 -11.406 1 94.25 235 ASP B N 1
ATOM 11645 C CA . ASP B 1 235 ? 26.938 7.941 -11.977 1 94.25 235 ASP B CA 1
ATOM 11646 C C . ASP B 1 235 ? 26.859 7.934 -13.5 1 94.25 235 ASP B C 1
ATOM 11648 O O . ASP B 1 235 ? 27.875 7.781 -14.18 1 94.25 235 ASP B O 1
ATOM 11652 N N . ILE B 1 236 ? 25.734 8.109 -14.023 1 91.81 236 ILE B N 1
ATOM 11653 C CA . ILE B 1 236 ? 25.516 8.148 -15.461 1 91.81 236 ILE B CA 1
ATOM 11654 C C . ILE B 1 236 ? 26.156 9.391 -16.047 1 91.81 236 ILE B C 1
ATOM 11656 O O . ILE B 1 236 ? 26.844 9.32 -17.078 1 91.81 236 ILE B O 1
ATOM 11660 N N . GLU B 1 237 ? 25.984 10.547 -15.352 1 89.81 237 GLU B N 1
ATOM 11661 C CA . GLU B 1 237 ? 26.562 11.805 -15.812 1 89.81 237 GLU B CA 1
ATOM 11662 C C . GLU B 1 237 ? 28.094 11.734 -15.836 1 89.81 237 GLU B C 1
ATOM 11664 O O . GLU B 1 237 ? 28.719 12.227 -16.766 1 89.81 237 GLU B O 1
ATOM 11669 N N . LEU B 1 238 ? 28.656 11.133 -14.82 1 90.75 238 LEU B N 1
ATOM 11670 C CA . LEU B 1 238 ? 30.094 11.039 -14.703 1 90.75 238 LEU B CA 1
ATOM 11671 C C . LEU B 1 238 ? 30.656 10.039 -15.711 1 90.75 238 LEU B C 1
ATOM 11673 O O . LEU B 1 238 ? 31.844 10.117 -16.078 1 90.75 238 LEU B O 1
ATOM 11677 N N . SER B 1 239 ? 29.859 9.141 -16.219 1 88.88 239 SER B N 1
ATOM 11678 C CA . SER B 1 239 ? 30.297 8.125 -17.156 1 88.88 239 SER B CA 1
ATOM 11679 C C . SER B 1 239 ? 30.469 8.703 -18.562 1 88.88 239 SER B C 1
ATOM 11681 O O . SER B 1 239 ? 31.266 8.203 -19.359 1 88.88 239 SER B O 1
ATOM 11683 N N . TYR B 1 240 ? 29.656 9.695 -18.922 1 79.19 240 TYR B N 1
ATOM 11684 C CA . TYR B 1 240 ? 29.625 10.102 -20.328 1 79.19 240 TYR B CA 1
ATOM 11685 C C . TYR B 1 240 ? 30.109 11.531 -20.5 1 79.19 240 TYR B C 1
ATOM 11687 O O . TYR B 1 240 ? 30.531 11.93 -21.578 1 79.19 240 TYR B O 1
ATOM 11695 N N . ASN B 1 241 ? 29.953 12.406 -19.469 1 69.5 241 ASN B N 1
ATOM 11696 C CA . ASN B 1 241 ? 30.156 13.836 -19.672 1 69.5 241 ASN B CA 1
ATOM 11697 C C . ASN B 1 241 ? 31.641 14.203 -19.672 1 69.5 241 ASN B C 1
ATOM 11699 O O . ASN B 1 241 ? 32.406 13.727 -18.828 1 69.5 241 ASN B O 1
ATOM 11703 N N . SER B 1 242 ? 32 14.797 -20.781 1 66.75 242 SER B N 1
ATOM 11704 C CA . SER B 1 242 ? 33.406 15.219 -20.969 1 66.75 242 SER B CA 1
ATOM 11705 C C . SER B 1 242 ? 33.594 16.672 -20.547 1 66.75 242 SER B C 1
ATOM 11707 O O . SER B 1 242 ? 34.719 17.141 -20.453 1 66.75 242 SER B O 1
ATOM 11709 N N . ASN B 1 243 ? 32.5 17.359 -20.156 1 68.94 243 ASN B N 1
ATOM 11710 C CA . ASN B 1 243 ? 32.656 18.75 -19.766 1 68.94 243 ASN B CA 1
ATOM 11711 C C . ASN B 1 243 ? 33.156 18.875 -18.328 1 68.94 243 ASN B C 1
ATOM 11713 O O . ASN B 1 243 ? 32.594 18.281 -17.406 1 68.94 243 ASN B O 1
ATOM 11717 N N . GLN B 1 244 ? 34.25 19.438 -18.172 1 67.25 244 GLN B N 1
ATOM 11718 C CA . GLN B 1 244 ? 35 19.5 -16.906 1 67.25 244 GLN B CA 1
ATOM 11719 C C . GLN B 1 244 ? 34.156 20.141 -15.805 1 67.25 244 GLN B C 1
ATOM 11721 O O . GLN B 1 244 ? 34.156 19.688 -14.664 1 67.25 244 GLN B O 1
ATOM 11726 N N . SER B 1 245 ? 33.438 21.297 -16.109 1 69.69 245 SER B N 1
ATOM 11727 C CA . SER B 1 245 ? 32.688 22 -15.086 1 69.69 245 SER B CA 1
ATOM 11728 C C . SER B 1 245 ? 31.516 21.141 -14.586 1 69.69 245 SER B C 1
ATOM 11730 O O . SER B 1 245 ? 31.25 21.094 -13.383 1 69.69 245 SER B O 1
ATOM 11732 N N . SER B 1 246 ? 30.891 20.547 -15.477 1 77.56 246 SER B N 1
ATOM 11733 C CA . SER B 1 246 ? 29.766 19.672 -15.133 1 77.56 246 SER B CA 1
ATOM 11734 C C . SER B 1 246 ? 30.234 18.453 -14.344 1 77.56 246 SER B C 1
ATOM 11736 O O . SER B 1 246 ? 29.516 17.953 -13.484 1 77.56 246 SER B O 1
ATOM 11738 N N . LEU B 1 247 ? 31.484 18.219 -14.57 1 81.88 247 LEU B N 1
ATOM 11739 C CA . LEU B 1 247 ? 32.031 17.031 -13.914 1 81.88 247 LEU B CA 1
ATOM 11740 C C . LEU B 1 247 ? 32.344 17.328 -12.453 1 81.88 247 LEU B C 1
ATOM 11742 O O . LEU B 1 247 ? 32.156 16.469 -11.586 1 81.88 247 LEU B O 1
ATOM 11746 N N . THR B 1 248 ? 32.812 18.562 -12.203 1 82.5 248 THR B N 1
ATOM 11747 C CA . THR B 1 248 ? 33.125 18.906 -10.828 1 82.5 248 THR B CA 1
ATOM 11748 C C . THR B 1 248 ? 31.875 18.984 -9.977 1 82.5 248 THR B C 1
ATOM 11750 O O . THR B 1 248 ? 31.859 18.547 -8.828 1 82.5 248 THR B O 1
ATOM 11753 N N . ASN B 1 249 ? 30.875 19.547 -10.539 1 83.81 249 ASN B N 1
ATOM 11754 C CA . ASN B 1 249 ? 29.609 19.609 -9.82 1 83.81 249 ASN B CA 1
ATOM 11755 C C . ASN B 1 249 ? 29.016 18.219 -9.586 1 83.81 249 ASN B C 1
ATOM 11757 O O . ASN B 1 249 ? 28.453 17.953 -8.523 1 83.81 249 ASN B O 1
ATOM 11761 N N . ALA B 1 250 ? 29.172 17.422 -10.586 1 88.75 250 ALA B N 1
ATOM 11762 C CA . ALA B 1 250 ? 28.641 16.062 -10.469 1 88.75 250 ALA B CA 1
ATOM 11763 C C . ALA B 1 250 ? 29.406 15.266 -9.414 1 88.75 250 ALA B C 1
ATOM 11765 O O . ALA B 1 250 ? 28.828 14.445 -8.703 1 88.75 250 ALA B O 1
ATOM 11766 N N . ARG B 1 251 ? 30.688 15.531 -9.336 1 89.31 251 ARG B N 1
ATOM 11767 C CA . ARG B 1 251 ? 31.516 14.844 -8.344 1 89.31 251 ARG B CA 1
ATOM 11768 C C . ARG B 1 251 ? 31.141 15.281 -6.93 1 89.31 251 ARG B C 1
ATOM 11770 O O . ARG B 1 251 ? 31.094 14.453 -6.016 1 89.31 251 ARG B O 1
ATOM 11777 N N . THR B 1 252 ? 30.969 16.578 -6.801 1 88.88 252 THR B N 1
ATOM 11778 C CA . THR B 1 252 ? 30.594 17.094 -5.488 1 88.88 252 THR B CA 1
ATOM 11779 C C . THR B 1 252 ? 29.219 16.562 -5.074 1 88.88 252 THR B C 1
ATOM 11781 O O . THR B 1 252 ? 29.016 16.188 -3.916 1 88.88 252 THR B O 1
ATOM 11784 N N . GLU B 1 253 ? 28.328 16.531 -6.039 1 90.56 253 GLU B N 1
ATOM 11785 C CA . GLU B 1 253 ? 26.984 16.016 -5.754 1 90.56 253 GLU B CA 1
ATOM 11786 C C . GLU B 1 253 ? 27.016 14.523 -5.426 1 90.56 253 GLU B C 1
ATOM 11788 O O . GLU B 1 253 ? 26.25 14.055 -4.582 1 90.56 253 GLU B O 1
ATOM 11793 N N . MET B 1 254 ? 27.859 13.781 -6.113 1 92.81 254 MET B N 1
ATOM 11794 C CA . MET B 1 254 ? 28.016 12.352 -5.832 1 92.81 254 MET B CA 1
ATOM 11795 C C . MET B 1 254 ? 28.578 12.133 -4.426 1 92.81 254 MET B C 1
ATOM 11797 O O . MET B 1 254 ? 28.094 11.273 -3.693 1 92.81 254 MET B O 1
ATOM 11801 N N . ALA B 1 255 ? 29.609 12.938 -4.066 1 92.75 255 ALA B N 1
ATOM 11802 C CA . ALA B 1 255 ? 30.188 12.828 -2.732 1 92.75 255 ALA B CA 1
ATOM 11803 C C . ALA B 1 255 ? 29.156 13.117 -1.652 1 92.75 255 ALA B C 1
ATOM 11805 O O . ALA B 1 255 ? 29.109 12.438 -0.623 1 92.75 255 ALA B O 1
ATOM 11806 N N . ASN B 1 256 ? 28.391 14.133 -1.95 1 92.12 256 ASN B N 1
ATOM 11807 C CA . ASN B 1 256 ? 27.328 14.469 -1.011 1 92.12 256 ASN B CA 1
ATOM 11808 C C . ASN B 1 256 ? 26.281 13.352 -0.909 1 92.12 256 ASN B C 1
ATOM 11810 O O . ASN B 1 256 ? 25.812 13.039 0.183 1 92.12 256 ASN B O 1
ATOM 11814 N N . ALA B 1 257 ? 25.906 12.789 -2.053 1 94.5 257 ALA B N 1
ATOM 11815 C CA . ALA B 1 257 ? 24.922 11.711 -2.074 1 94.5 257 ALA B CA 1
ATOM 11816 C C . ALA B 1 257 ? 25.422 10.484 -1.325 1 94.5 257 ALA B C 1
ATOM 11818 O O . ALA B 1 257 ? 24.672 9.82 -0.616 1 94.5 257 ALA B O 1
ATOM 11819 N N . LEU B 1 258 ? 26.672 10.133 -1.516 1 95.06 258 LEU B N 1
ATOM 11820 C CA . LEU B 1 258 ? 27.25 8.992 -0.819 1 95.06 258 LEU B CA 1
ATOM 11821 C C . LEU B 1 258 ? 27.281 9.227 0.686 1 95.06 258 LEU B C 1
ATOM 11823 O O . LEU B 1 258 ? 27.016 8.32 1.471 1 95.06 258 LEU B O 1
ATOM 11827 N N . HIS B 1 259 ? 27.531 10.445 1.07 1 92.69 259 HIS B N 1
ATOM 11828 C CA . HIS B 1 259 ? 27.547 10.812 2.482 1 92.69 259 HIS B CA 1
ATOM 11829 C C . HIS B 1 259 ? 26.172 10.656 3.107 1 92.69 259 HIS B C 1
ATOM 11831 O O . HIS B 1 259 ? 26.031 10.047 4.168 1 92.69 259 HIS B O 1
ATOM 11837 N N . ARG B 1 260 ? 25.234 11.188 2.398 1 91.25 260 ARG B N 1
ATOM 11838 C CA . ARG B 1 260 ? 23.875 11.188 2.93 1 91.25 260 ARG B CA 1
ATOM 11839 C C . ARG B 1 260 ? 23.281 9.781 2.928 1 91.25 260 ARG B C 1
ATOM 11841 O O . ARG B 1 260 ? 22.359 9.492 3.68 1 91.25 260 ARG B O 1
ATOM 11848 N N . SER B 1 261 ? 23.875 8.82 2.115 1 93.38 261 SER B N 1
ATOM 11849 C CA . SER B 1 261 ? 23.406 7.441 2.062 1 93.38 261 SER B CA 1
ATOM 11850 C C . SER B 1 261 ? 24.141 6.566 3.066 1 93.38 261 SER B C 1
ATOM 11852 O O . SER B 1 261 ? 23.938 5.352 3.105 1 93.38 261 SER B O 1
ATOM 11854 N N . GLY B 1 262 ? 24.969 7.184 3.898 1 91.38 262 GLY B N 1
ATOM 11855 C CA . GLY B 1 262 ? 25.703 6.449 4.914 1 91.38 262 GLY B CA 1
ATOM 11856 C C . GLY B 1 262 ? 26.828 5.598 4.344 1 91.38 262 GLY B C 1
ATOM 11857 O O . GLY B 1 262 ? 27.312 4.688 5.012 1 91.38 262 GLY B O 1
ATOM 11858 N N . LEU B 1 263 ? 27.266 5.77 3.053 1 95.06 263 LEU B N 1
ATOM 11859 C CA . LEU B 1 263 ? 28.297 4.988 2.396 1 95.06 263 LEU B CA 1
ATOM 11860 C C . LEU B 1 263 ? 29.656 5.68 2.52 1 95.06 263 LEU B C 1
ATOM 11862 O O . LEU B 1 263 ? 30.234 6.105 1.516 1 95.06 263 LEU B O 1
ATOM 11866 N N . GLN B 1 264 ? 30.156 5.68 3.705 1 93.31 264 GLN B N 1
ATOM 11867 C CA . GLN B 1 264 ? 31.359 6.449 4.031 1 93.31 264 GLN B CA 1
ATOM 11868 C C . GLN B 1 264 ? 32.594 5.824 3.404 1 93.31 264 GLN B C 1
ATOM 11870 O O . GLN B 1 264 ? 33.469 6.535 2.93 1 93.31 264 GLN B O 1
ATOM 11875 N N . PHE B 1 265 ? 32.656 4.512 3.428 1 92.44 265 PHE B N 1
ATOM 11876 C CA . PHE B 1 265 ? 33.812 3.855 2.848 1 92.44 265 PHE B CA 1
ATOM 11877 C C . PHE B 1 265 ? 33.875 4.113 1.348 1 92.44 265 PHE B C 1
ATOM 11879 O O . PHE B 1 265 ? 34.938 4.441 0.823 1 92.44 265 PHE B O 1
ATOM 11886 N N . LEU B 1 266 ? 32.781 3.926 0.666 1 92.69 266 LEU B N 1
ATOM 11887 C CA . LEU B 1 266 ? 32.75 4.18 -0.77 1 92.69 266 LEU B CA 1
ATOM 11888 C C . LEU B 1 266 ? 33.062 5.641 -1.075 1 92.69 266 LEU B C 1
ATOM 11890 O O . LEU B 1 266 ? 33.656 5.945 -2.107 1 92.69 266 LEU B O 1
ATOM 11894 N N . GLN B 1 267 ? 32.531 6.543 -0.208 1 92.75 267 GLN B N 1
ATOM 11895 C CA . GLN B 1 267 ? 32.844 7.957 -0.366 1 92.75 267 GLN B CA 1
ATOM 11896 C C . GLN B 1 267 ? 34.344 8.203 -0.292 1 92.75 267 GLN B C 1
ATOM 11898 O O . GLN B 1 267 ? 34.875 8.961 -1.091 1 92.75 267 GLN B O 1
ATOM 11903 N N . TRP B 1 268 ? 34.969 7.555 0.642 1 90.25 268 TRP B N 1
ATOM 11904 C CA . TRP B 1 268 ? 36.406 7.68 0.83 1 90.25 268 TRP B CA 1
ATOM 11905 C C . TRP B 1 268 ? 37.156 7.191 -0.404 1 90.25 268 TRP B C 1
ATOM 11907 O O . TRP B 1 268 ? 38.062 7.863 -0.884 1 90.25 268 TRP B O 1
ATOM 11917 N N . ARG B 1 269 ? 36.719 6.062 -0.93 1 88.19 269 ARG B N 1
ATOM 11918 C CA . ARG B 1 269 ? 37.375 5.484 -2.105 1 88.19 269 ARG B CA 1
ATOM 11919 C C . ARG B 1 269 ? 37.125 6.34 -3.342 1 88.19 269 ARG B C 1
ATOM 11921 O O . ARG B 1 269 ? 37.969 6.391 -4.246 1 88.19 269 ARG B O 1
ATOM 11928 N N . PHE B 1 270 ? 35.969 6.879 -3.477 1 90.25 270 PHE B N 1
ATOM 11929 C CA . PHE B 1 270 ? 35.594 7.73 -4.602 1 90.25 270 PHE B CA 1
ATOM 11930 C C . PHE B 1 270 ? 36.438 9 -4.625 1 90.25 270 PHE B C 1
ATOM 11932 O O . PHE B 1 270 ? 36.875 9.438 -5.688 1 90.25 270 PHE B O 1
ATOM 11939 N N . LEU B 1 271 ? 36.625 9.617 -3.428 1 87.25 271 LEU B N 1
ATOM 11940 C CA . LEU B 1 271 ? 37.375 10.859 -3.338 1 87.25 271 LEU B CA 1
ATOM 11941 C C . LEU B 1 271 ? 38.875 10.617 -3.572 1 87.25 271 LEU B C 1
ATOM 11943 O O . LEU B 1 271 ? 39.562 11.477 -4.113 1 87.25 271 LEU B O 1
ATOM 11947 N N . GLY B 1 272 ? 39.281 9.336 -3.318 1 74 272 GLY B N 1
ATOM 11948 C CA . GLY B 1 272 ? 40.625 8.922 -3.604 1 74 272 GLY B CA 1
ATOM 11949 C C . GLY B 1 272 ? 41.656 10.047 -3.484 1 74 272 GLY B C 1
ATOM 11950 O O . GLY B 1 272 ? 41.719 10.695 -2.439 1 74 272 GLY B O 1
ATOM 11951 N N . ASP B 1 273 ? 42.188 10.5 -4.629 1 63.47 273 ASP B N 1
ATOM 11952 C CA . ASP B 1 273 ? 43.281 11.469 -4.727 1 63.47 273 ASP B CA 1
ATOM 11953 C C . ASP B 1 273 ? 42.75 12.883 -4.945 1 63.47 273 ASP B C 1
ATOM 11955 O O . ASP B 1 273 ? 43.5 13.852 -4.918 1 63.47 273 ASP B O 1
ATOM 11959 N N . CYS B 1 274 ? 41.469 12.992 -5.223 1 63.03 274 CYS B N 1
ATOM 11960 C CA . CYS B 1 274 ? 40.875 14.297 -5.434 1 63.03 274 CYS B CA 1
ATOM 11961 C C . CYS B 1 274 ? 40.125 14.766 -4.188 1 63.03 274 CYS B C 1
ATOM 11963 O O . CYS B 1 274 ? 38.906 14.703 -4.129 1 63.03 274 CYS B O 1
ATOM 11965 N N . LEU B 1 275 ? 40.875 15.102 -3.268 1 63.88 275 LEU B N 1
ATOM 11966 C CA . LEU B 1 275 ? 40.344 15.352 -1.944 1 63.88 275 LEU B CA 1
ATOM 11967 C C . LEU B 1 275 ? 39.562 16.656 -1.92 1 63.88 275 LEU B C 1
ATOM 11969 O O . LEU B 1 275 ? 40.031 17.688 -2.416 1 63.88 275 LEU B O 1
ATOM 11973 N N . ASP B 1 276 ? 38.25 16.547 -1.887 1 66.56 276 ASP B N 1
ATOM 11974 C CA . ASP B 1 276 ? 37.375 17.688 -1.53 1 66.56 276 ASP B CA 1
ATOM 11975 C C . ASP B 1 276 ? 37.5 18 -0.043 1 66.56 276 ASP B C 1
ATOM 11977 O O . ASP B 1 276 ? 37.344 17.125 0.805 1 66.56 276 ASP B O 1
ATOM 11981 N N . GLU B 1 277 ? 37.938 19.125 0.204 1 67.81 277 GLU B N 1
ATOM 11982 C CA . GLU B 1 277 ? 38.281 19.484 1.573 1 67.81 277 GLU B CA 1
ATOM 11983 C C . GLU B 1 277 ? 37.156 19.188 2.537 1 67.81 277 GLU B C 1
ATOM 11985 O O . GLU B 1 277 ? 37.344 18.609 3.604 1 67.81 277 GLU B O 1
ATOM 11990 N N . ARG B 1 278 ? 35.969 19.422 2.182 1 79.62 278 ARG B N 1
ATOM 11991 C CA . ARG B 1 278 ? 34.875 19.25 3.133 1 79.62 278 ARG B CA 1
ATOM 11992 C C . ARG B 1 278 ? 34.562 17.781 3.336 1 79.62 278 ARG B C 1
ATOM 11994 O O . ARG B 1 278 ? 34.594 17.266 4.461 1 79.62 278 ARG B O 1
ATOM 12001 N N . PHE B 1 279 ? 34.438 17.047 2.355 1 87 279 PHE B N 1
ATOM 12002 C CA . PHE B 1 279 ? 33.969 15.68 2.451 1 87 279 PHE B CA 1
ATOM 12003 C C . PHE B 1 279 ? 35.094 14.734 2.846 1 87 279 PHE B C 1
ATOM 12005 O O . PHE B 1 279 ? 34.875 13.75 3.555 1 87 279 PHE B O 1
ATOM 12012 N N . SER B 1 280 ? 36.312 15.055 2.455 1 88.81 280 SER B N 1
ATOM 12013 C CA . SER B 1 280 ? 37.438 14.164 2.74 1 88.81 280 SER B CA 1
ATOM 12014 C C . SER B 1 280 ? 37.719 14.125 4.234 1 88.81 280 SER B C 1
ATOM 12016 O O . SER B 1 280 ? 37.906 13.047 4.805 1 88.81 280 SER B O 1
ATOM 12018 N N . TYR B 1 281 ? 37.75 15.297 4.867 1 90.56 281 TYR B N 1
ATOM 12019 C CA . TYR B 1 281 ? 38.094 15.336 6.285 1 90.56 281 TYR B CA 1
ATOM 12020 C C . TYR B 1 281 ? 36.938 14.789 7.129 1 90.56 281 TYR B C 1
ATOM 12022 O O . TYR B 1 281 ? 37.156 14.125 8.141 1 90.56 281 TYR B O 1
ATOM 12030 N N . GLU B 1 282 ? 35.75 15.094 6.695 1 92.25 282 GLU B N 1
ATOM 12031 C CA . GLU B 1 282 ? 34.594 14.562 7.418 1 92.25 282 GLU B CA 1
ATOM 12032 C C . GLU B 1 282 ? 34.531 13.047 7.336 1 92.25 282 GLU B C 1
ATOM 12034 O O . GLU B 1 282 ? 34.281 12.367 8.328 1 92.25 282 GLU B O 1
ATOM 12039 N N . CYS B 1 283 ? 34.781 12.539 6.164 1 92.06 283 CYS B N 1
ATOM 12040 C CA . CYS B 1 283 ? 34.781 11.094 5.969 1 92.06 283 CYS B CA 1
ATOM 12041 C C . CYS B 1 283 ? 35.906 10.438 6.75 1 92.06 283 CYS B C 1
ATOM 12043 O O . CYS B 1 283 ? 35.719 9.359 7.324 1 92.06 283 CYS B O 1
ATOM 12045 N N . ALA B 1 284 ? 37 11.062 6.848 1 92.06 284 ALA B N 1
ATOM 12046 C CA . ALA B 1 284 ? 38.188 10.508 7.508 1 92.06 284 ALA B CA 1
ATOM 12047 C C . ALA B 1 284 ? 37.938 10.32 9 1 92.06 284 ALA B C 1
ATOM 12049 O O . ALA B 1 284 ? 38.219 9.25 9.555 1 92.06 284 ALA B O 1
ATOM 12050 N N . TRP B 1 285 ? 37.469 11.383 9.633 1 94.12 285 TRP B N 1
ATOM 12051 C CA . TRP B 1 285 ? 37.281 11.234 11.07 1 94.12 285 TRP B CA 1
ATOM 12052 C C . TRP B 1 285 ? 36.156 10.258 11.375 1 94.12 285 TRP B C 1
ATOM 12054 O O . TRP B 1 285 ? 36.188 9.57 12.398 1 94.12 285 TRP B O 1
ATOM 12064 N N . ARG B 1 286 ? 35.094 10.125 10.531 1 93.38 286 ARG B N 1
ATOM 12065 C CA . ARG B 1 286 ? 34 9.195 10.75 1 93.38 286 ARG B CA 1
ATOM 12066 C C . ARG B 1 286 ? 34.5 7.75 10.672 1 93.38 286 ARG B C 1
ATOM 12068 O O . ARG B 1 286 ? 33.969 6.879 11.383 1 93.38 286 ARG B O 1
ATOM 12075 N N . LEU B 1 287 ? 35.469 7.5 9.758 1 91.88 287 LEU B N 1
ATOM 12076 C CA . LEU B 1 287 ? 36 6.156 9.562 1 91.88 287 LEU B CA 1
ATOM 12077 C C . LEU B 1 287 ? 37.156 5.883 10.516 1 91.88 287 LEU B C 1
ATOM 12079 O O . LEU B 1 287 ? 37.656 4.762 10.578 1 91.88 287 LEU B O 1
ATOM 12083 N N . GLY B 1 288 ? 37.594 6.879 11.312 1 90.69 288 GLY B N 1
ATOM 12084 C CA . GLY B 1 288 ? 38.719 6.734 12.211 1 90.69 288 GLY B CA 1
ATOM 12085 C C . GLY B 1 288 ? 40.062 6.68 11.5 1 90.69 288 GLY B C 1
ATOM 12086 O O . GLY B 1 288 ? 41 6.008 11.953 1 90.69 288 GLY B O 1
ATOM 12087 N N . ASN B 1 289 ? 40.062 7.219 10.273 1 90.25 289 ASN B N 1
ATOM 12088 C CA . ASN B 1 289 ? 41.312 7.316 9.531 1 90.25 289 ASN B CA 1
ATOM 12089 C C . ASN B 1 289 ? 42.062 8.609 9.852 1 90.25 289 ASN B C 1
ATOM 12091 O O . ASN B 1 289 ? 41.594 9.695 9.508 1 90.25 289 ASN B O 1
ATOM 12095 N N . TRP B 1 290 ? 43.219 8.531 10.438 1 92.56 290 TRP B N 1
ATOM 12096 C CA . TRP B 1 290 ? 43.906 9.711 10.922 1 92.56 290 TRP B CA 1
ATOM 12097 C C . TRP B 1 290 ? 45.188 9.945 10.125 1 92.56 290 TRP B C 1
ATOM 12099 O O . TRP B 1 290 ? 46.094 10.672 10.57 1 92.56 290 TRP B O 1
ATOM 12109 N N . ASP B 1 291 ? 45.281 9.438 8.844 1 87.31 291 ASP B N 1
ATOM 12110 C CA . ASP B 1 291 ? 46.5 9.523 8.047 1 87.31 291 ASP B CA 1
ATOM 12111 C C . ASP B 1 291 ? 46.438 10.711 7.09 1 87.31 291 ASP B C 1
ATOM 12113 O O . ASP B 1 291 ? 47.406 10.992 6.383 1 87.31 291 ASP B O 1
ATOM 12117 N N . LEU B 1 292 ? 45.406 11.453 7.109 1 88.19 292 LEU B N 1
ATOM 12118 C CA . LEU B 1 292 ? 45.281 12.586 6.191 1 88.19 292 LEU B CA 1
ATOM 12119 C C . LEU B 1 292 ? 46.156 13.75 6.656 1 88.19 292 LEU B C 1
ATOM 12121 O O . LEU B 1 292 ? 46.219 14.039 7.855 1 88.19 292 LEU B O 1
ATOM 12125 N N . LEU B 1 293 ? 46.875 14.305 5.594 1 82.94 293 LEU B N 1
ATOM 12126 C CA . LEU B 1 293 ? 47.781 15.414 5.918 1 82.94 293 LEU B CA 1
ATOM 12127 C C . LEU B 1 293 ? 47 16.703 6.082 1 82.94 293 LEU B C 1
ATOM 12129 O O . LEU B 1 293 ? 46.031 16.969 5.328 1 82.94 293 LEU B O 1
ATOM 12133 N N . VAL B 1 294 ? 47.188 17.281 7.258 1 81.44 294 VAL B N 1
ATOM 12134 C CA . VAL B 1 294 ? 46.562 18.562 7.535 1 81.44 294 VAL B CA 1
ATOM 12135 C C . VAL B 1 294 ? 47.469 19.688 7.02 1 81.44 294 VAL B C 1
ATOM 12137 O O . VAL B 1 294 ? 48.594 19.859 7.473 1 81.44 294 VAL B O 1
ATOM 12140 N N . THR B 1 295 ? 47.312 20.062 5.672 1 66.44 295 THR B N 1
ATOM 12141 C CA . THR B 1 295 ? 48.156 21.141 5.121 1 66.44 295 THR B CA 1
ATOM 12142 C C . THR B 1 295 ? 47.625 22.5 5.574 1 66.44 295 THR B C 1
ATOM 12144 O O . THR B 1 295 ? 46.438 22.766 5.52 1 66.44 295 THR B O 1
ATOM 12147 N N . ASP B 1 296 ? 48.281 23.125 6.352 1 55.72 296 ASP B N 1
ATOM 12148 C CA . ASP B 1 296 ? 48 24.484 6.824 1 55.72 296 ASP B CA 1
ATOM 12149 C C . ASP B 1 296 ? 47.656 25.406 5.664 1 55.72 296 ASP B C 1
ATOM 12151 O O . ASP B 1 296 ? 47.281 26.562 5.875 1 55.72 296 ASP B O 1
ATOM 12155 N N . SER B 1 297 ? 47.844 25.016 4.527 1 51.97 297 SER B N 1
ATOM 12156 C CA . SER B 1 297 ? 47.688 25.922 3.391 1 51.97 297 SER B CA 1
ATOM 12157 C C . SER B 1 297 ? 46.219 26.328 3.223 1 51.97 297 SER B C 1
ATOM 12159 O O . SER B 1 297 ? 45.906 27.281 2.486 1 51.97 297 SER B O 1
ATOM 12161 N N . VAL B 1 298 ? 45.344 25.562 3.51 1 53.03 298 VAL B N 1
ATOM 12162 C CA . VAL B 1 298 ? 43.938 25.875 3.285 1 53.03 298 VAL B CA 1
ATOM 12163 C C . VAL B 1 298 ? 43.531 27.078 4.129 1 53.03 298 VAL B C 1
ATOM 12165 O O . VAL B 1 298 ? 42.688 27.875 3.713 1 53.03 298 VAL B O 1
ATOM 12168 N N . ALA B 1 299 ? 44.188 27.281 5.328 1 48.91 299 ALA B N 1
ATOM 12169 C CA . ALA B 1 299 ? 43.969 28.406 6.238 1 48.91 299 ALA B CA 1
ATOM 12170 C C . ALA B 1 299 ? 44.469 29.703 5.645 1 48.91 299 ALA B C 1
ATOM 12172 O O . ALA B 1 299 ? 43.906 30.766 5.863 1 48.91 299 ALA B O 1
ATOM 12173 N N . ALA B 1 300 ? 45.656 29.641 4.988 1 46.44 300 ALA B N 1
ATOM 12174 C CA . ALA B 1 300 ? 46.281 30.844 4.461 1 46.44 300 ALA B CA 1
ATOM 12175 C C . ALA B 1 300 ? 45.469 31.453 3.322 1 46.44 300 ALA B C 1
ATOM 12177 O O . ALA B 1 300 ? 45.562 32.656 3.082 1 46.44 300 ALA B O 1
ATOM 12178 N N . THR B 1 301 ? 44.844 30.625 2.564 1 44.56 301 THR B N 1
ATOM 12179 C CA . THR B 1 301 ? 44.094 31.172 1.43 1 44.56 301 THR B CA 1
ATOM 12180 C C . THR B 1 301 ? 42.844 31.906 1.902 1 44.56 301 THR B C 1
ATOM 12182 O O . THR B 1 301 ? 42.219 32.625 1.133 1 44.56 301 THR B O 1
ATOM 12185 N N . SER B 1 302 ? 42.344 31.578 2.994 1 46.34 302 SER B N 1
ATOM 12186 C CA . SER B 1 302 ? 41.062 32.094 3.48 1 46.34 302 SER B CA 1
ATOM 12187 C C . SER B 1 302 ? 41.188 33.594 3.816 1 46.34 302 SER B C 1
ATOM 12189 O O . SER B 1 302 ? 40.156 34.25 4.07 1 46.34 302 SER B O 1
ATOM 12191 N N . HIS B 1 303 ? 42.531 34 4.047 1 42.75 303 HIS B N 1
ATOM 12192 C CA . HIS B 1 303 ? 42.594 35.406 4.465 1 42.75 303 HIS B CA 1
ATOM 12193 C C . HIS B 1 303 ? 42.469 36.344 3.268 1 42.75 303 HIS B C 1
ATOM 12195 O O . HIS B 1 303 ? 42.75 37.531 3.389 1 42.75 303 HIS B O 1
ATOM 12201 N N . ASN B 1 304 ? 42.344 35.656 2.145 1 40.53 304 ASN B N 1
ATOM 12202 C CA . ASN B 1 304 ? 42.188 36.656 1.08 1 40.53 304 ASN B CA 1
ATOM 12203 C C . ASN B 1 304 ? 40.812 37.281 1.081 1 40.53 304 ASN B C 1
ATOM 12205 O O . ASN B 1 304 ? 39.844 36.656 0.678 1 40.53 304 ASN B O 1
ATOM 12209 N N . ASN B 1 305 ? 40.656 38.188 1.868 1 41.41 305 ASN B N 1
ATOM 12210 C CA . ASN B 1 305 ? 39.469 39.031 2.051 1 41.41 305 ASN B CA 1
ATOM 12211 C C . ASN B 1 305 ? 38.875 39.438 0.714 1 41.41 305 ASN B C 1
ATOM 12213 O O . ASN B 1 305 ? 37.812 40.062 0.678 1 41.41 305 ASN B O 1
ATOM 12217 N N . LEU B 1 306 ? 39.562 39.094 -0.424 1 42.66 306 LEU B N 1
ATOM 12218 C CA . LEU B 1 306 ? 39.062 39.594 -1.694 1 42.66 306 LEU B CA 1
ATOM 12219 C C . LEU B 1 306 ? 38.094 38.625 -2.348 1 42.66 306 LEU B C 1
ATOM 12221 O O . LEU B 1 306 ? 37.531 38.906 -3.404 1 42.66 306 LEU B O 1
ATOM 12225 N N . GLN B 1 307 ? 37.938 37.438 -1.799 1 48.59 307 GLN B N 1
ATOM 12226 C CA . GLN B 1 307 ? 37.094 36.438 -2.469 1 48.59 307 GLN B CA 1
ATOM 12227 C C . GLN B 1 307 ? 35.625 36.656 -2.111 1 48.59 307 GLN B C 1
ATOM 12229 O O . GLN B 1 307 ? 35.312 37.156 -1.032 1 48.59 307 GLN B O 1
ATOM 12234 N N . PRO B 1 308 ? 34.75 36.5 -3.098 1 47.16 308 PRO B N 1
ATOM 12235 C CA . PRO B 1 308 ? 33.312 36.594 -2.85 1 47.16 308 PRO B CA 1
ATOM 12236 C C . PRO B 1 308 ? 32.844 35.781 -1.65 1 47.16 308 PRO B C 1
ATOM 12238 O O . PRO B 1 308 ? 33.469 34.75 -1.324 1 47.16 308 PRO B O 1
ATOM 12241 N N . GLN B 1 309 ? 32.062 36.375 -0.821 1 47.91 309 GLN B N 1
ATOM 12242 C CA . GLN B 1 309 ? 31.609 35.844 0.455 1 47.91 309 GLN B CA 1
ATOM 12243 C C . GLN B 1 309 ? 31.203 34.375 0.324 1 47.91 309 GLN B C 1
ATOM 12245 O O . GLN B 1 309 ? 31.5 33.562 1.211 1 47.91 309 GLN B O 1
ATOM 12250 N N . HIS B 1 310 ? 30.531 34 -0.785 1 52.34 310 HIS B N 1
ATOM 12251 C CA . HIS B 1 310 ? 30.125 32.594 -0.897 1 52.34 310 HIS B CA 1
ATOM 12252 C C . HIS B 1 310 ? 31.328 31.688 -0.947 1 52.34 310 HIS B C 1
ATOM 12254 O O . HIS B 1 310 ? 31.297 30.594 -0.375 1 52.34 310 HIS B O 1
ATOM 12260 N N . LEU B 1 311 ? 32.281 32.125 -1.631 1 55.06 311 LEU B N 1
ATOM 12261 C CA . LEU B 1 311 ? 33.5 31.344 -1.72 1 55.06 311 LEU B CA 1
ATOM 12262 C C . LEU B 1 311 ? 34.25 31.375 -0.397 1 55.06 311 LEU B C 1
ATOM 12264 O O . LEU B 1 311 ? 34.844 30.359 0.003 1 55.06 311 LEU B O 1
ATOM 12268 N N . ARG B 1 312 ? 34.094 32.656 0.257 1 56.97 312 ARG B N 1
ATOM 12269 C CA . ARG B 1 312 ? 34.75 32.75 1.564 1 56.97 312 ARG B CA 1
ATOM 12270 C C . ARG B 1 312 ? 34.062 31.844 2.58 1 56.97 312 ARG B C 1
ATOM 12272 O O . ARG B 1 312 ? 34.719 31.188 3.383 1 56.97 312 ARG B O 1
ATOM 12279 N N . LEU B 1 313 ? 32.625 31.969 2.436 1 61.91 313 LEU B N 1
ATOM 12280 C CA . LEU B 1 313 ? 31.891 31.094 3.33 1 61.91 313 LEU B CA 1
ATOM 12281 C C . LEU B 1 313 ? 32.219 29.625 3.049 1 61.91 313 LEU B C 1
ATOM 12283 O O . LEU B 1 313 ? 32.406 28.844 3.98 1 61.91 313 LEU B O 1
ATOM 12287 N N . GLY B 1 314 ? 32.25 29.312 1.743 1 65.62 314 GLY B N 1
ATOM 12288 C CA . GLY B 1 314 ? 32.625 27.969 1.364 1 65.62 314 GLY B CA 1
ATOM 12289 C C . GLY B 1 314 ? 34 27.578 1.837 1 65.62 314 GLY B C 1
ATOM 12290 O O . GLY B 1 314 ? 34.219 26.469 2.311 1 65.62 314 GLY B O 1
ATOM 12291 N N . ASN B 1 315 ? 34.812 28.516 1.784 1 64.69 315 ASN B N 1
ATOM 12292 C CA . ASN B 1 315 ? 36.188 28.297 2.223 1 64.69 315 ASN B CA 1
ATOM 12293 C C . ASN B 1 315 ? 36.281 28.141 3.738 1 64.69 315 ASN B C 1
ATOM 12295 O O . ASN B 1 315 ? 37 27.281 4.238 1 64.69 315 ASN B O 1
ATOM 12299 N N . GLN B 1 316 ? 35.5 29.047 4.289 1 70.56 316 GLN B N 1
ATOM 12300 C CA . GLN B 1 316 ? 35.5 28.969 5.746 1 70.56 316 GLN B CA 1
ATOM 12301 C C . GLN B 1 316 ? 34.906 27.656 6.23 1 70.56 316 GLN B C 1
ATOM 12303 O O . GLN B 1 316 ? 35.312 27.125 7.27 1 70.56 316 GLN B O 1
ATOM 12308 N N . GLU B 1 317 ? 34 27.25 5.488 1 79.06 317 GLU B N 1
ATOM 12309 C CA . GLU B 1 317 ? 33.406 25.969 5.84 1 79.06 317 GLU B CA 1
ATOM 12310 C C . GLU B 1 317 ? 34.406 24.828 5.684 1 79.06 317 GLU B C 1
ATOM 12312 O O . GLU B 1 317 ? 34.469 23.922 6.512 1 79.06 317 GLU B O 1
ATOM 12317 N N . SER B 1 318 ? 35.125 24.938 4.699 1 82.44 318 SER B N 1
ATOM 12318 C CA . SER B 1 318 ? 36.156 23.938 4.484 1 82.44 318 SER B CA 1
ATOM 12319 C C . SER B 1 318 ? 37.25 24.016 5.566 1 82.44 318 SER B C 1
ATOM 12321 O O . SER B 1 318 ? 37.75 22.984 6.012 1 82.44 318 SER B O 1
ATOM 12323 N N . VAL B 1 319 ? 37.469 25.234 6.031 1 85.38 319 VAL B N 1
ATOM 12324 C CA . VAL B 1 319 ? 38.469 25.453 7.055 1 85.38 319 VAL B CA 1
ATOM 12325 C C . VAL B 1 319 ? 38.031 24.828 8.375 1 85.38 319 VAL B C 1
ATOM 12327 O O . VAL B 1 319 ? 38.844 24.25 9.102 1 85.38 319 VAL B O 1
ATOM 12330 N N . PHE B 1 320 ? 36.875 24.969 8.656 1 92 320 PHE B N 1
ATOM 12331 C CA . PHE B 1 320 ? 36.344 24.359 9.883 1 92 320 PHE B CA 1
ATOM 12332 C C . PHE B 1 320 ? 36.594 22.859 9.867 1 92 320 PHE B C 1
ATOM 12334 O O . PHE B 1 320 ? 37.031 22.281 10.859 1 92 320 PHE B O 1
ATOM 12341 N N . HIS B 1 321 ? 36.281 22.203 8.75 1 92 321 HIS B N 1
ATOM 12342 C CA . HIS B 1 321 ? 36.375 20.75 8.672 1 92 321 HIS B CA 1
ATOM 12343 C C . HIS B 1 321 ? 37.844 20.297 8.828 1 92 321 HIS B C 1
ATOM 12345 O O . HIS B 1 321 ? 38.094 19.25 9.422 1 92 321 HIS B O 1
ATOM 12351 N N . VAL B 1 322 ? 38.688 21.109 8.375 1 91.06 322 VAL B N 1
ATOM 12352 C CA . VAL B 1 322 ? 40.094 20.781 8.492 1 91.06 322 VAL B CA 1
ATOM 12353 C C . VAL B 1 322 ? 40.531 20.844 9.961 1 91.06 322 VAL B C 1
ATOM 12355 O O . VAL B 1 322 ? 41.156 19.922 10.477 1 91.06 322 VAL B O 1
ATOM 12358 N N . HIS B 1 323 ? 40.156 21.922 10.57 1 92.94 323 HIS B N 1
ATOM 12359 C CA . HIS B 1 323 ? 40.562 22.125 11.953 1 92.94 323 HIS B CA 1
ATOM 12360 C C . HIS B 1 323 ? 39.844 21.172 12.891 1 92.94 323 HIS B C 1
ATOM 12362 O O . HIS B 1 323 ? 40.375 20.734 13.898 1 92.94 323 HIS B O 1
ATOM 12368 N N . HIS B 1 324 ? 38.656 20.953 12.594 1 95.12 324 HIS B N 1
ATOM 12369 C CA . HIS B 1 324 ? 37.938 19.953 13.367 1 95.12 324 HIS B CA 1
ATOM 12370 C C . HIS B 1 324 ? 38.594 18.594 13.305 1 95.12 324 HIS B C 1
ATOM 12372 O O . HIS B 1 324 ? 38.75 17.938 14.336 1 95.12 324 HIS B O 1
ATOM 12378 N N . TYR B 1 325 ? 38.906 18.172 12.078 1 94.94 325 TYR B N 1
ATOM 12379 C CA . TYR B 1 325 ? 39.625 16.906 11.914 1 94.94 325 TYR B CA 1
ATOM 12380 C C . TYR B 1 325 ? 40.969 16.953 12.648 1 94.94 325 TYR B C 1
ATOM 12382 O O . TYR B 1 325 ? 41.344 15.969 13.297 1 94.94 325 TYR B O 1
ATOM 12390 N N . ASP B 1 326 ? 41.594 18.047 12.547 1 94.19 326 ASP B N 1
ATOM 12391 C CA . ASP B 1 326 ? 42.906 18.203 13.211 1 94.19 326 ASP B CA 1
ATOM 12392 C C . ASP B 1 326 ? 42.75 18.062 14.719 1 94.19 326 ASP B C 1
ATOM 12394 O O . ASP B 1 326 ? 43.625 17.484 15.383 1 94.19 326 ASP B O 1
ATOM 12398 N N . ALA B 1 327 ? 41.75 18.609 15.211 1 96.44 327 ALA B N 1
ATOM 12399 C CA . ALA B 1 327 ? 41.5 18.516 16.656 1 96.44 327 ALA B CA 1
ATOM 12400 C C . ALA B 1 327 ? 41.312 17.062 17.078 1 96.44 327 ALA B C 1
ATOM 12402 O O . ALA B 1 327 ? 41.875 16.625 18.094 1 96.44 327 ALA B O 1
ATOM 12403 N N . LEU B 1 328 ? 40.594 16.297 16.344 1 96.69 328 LEU B N 1
ATOM 12404 C CA . LEU B 1 328 ? 40.344 14.891 16.656 1 96.69 328 LEU B CA 1
ATOM 12405 C C . LEU B 1 328 ? 41.625 14.078 16.453 1 96.69 328 LEU B C 1
ATOM 12407 O O . LEU B 1 328 ? 41.906 13.156 17.219 1 96.69 328 LEU B O 1
ATOM 12411 N N . LYS B 1 329 ? 42.281 14.453 15.383 1 95.5 329 LYS B N 1
ATOM 12412 C CA . LYS B 1 329 ? 43.562 13.773 15.133 1 95.5 329 LYS B CA 1
ATOM 12413 C C . LYS B 1 329 ? 44.531 13.984 16.281 1 95.5 329 LYS B C 1
ATOM 12415 O O . LYS B 1 329 ? 45.188 13.039 16.75 1 95.5 329 LYS B O 1
ATOM 12420 N N . CYS B 1 330 ? 44.688 15.164 16.766 1 94.88 330 CYS B N 1
ATOM 12421 C CA . CYS B 1 330 ? 45.562 15.477 17.906 1 94.88 330 CYS B CA 1
ATOM 12422 C C . CYS B 1 330 ? 45.094 14.75 19.156 1 94.88 330 CYS B C 1
ATOM 12424 O O . CYS B 1 330 ? 45.906 14.305 19.969 1 94.88 330 CYS B O 1
ATOM 12426 N N . LEU B 1 331 ? 43.781 14.711 19.312 1 94.62 331 LEU B N 1
ATOM 12427 C CA . LEU B 1 331 ? 43.25 13.969 20.453 1 94.62 331 LEU B CA 1
ATOM 12428 C C . LEU B 1 331 ? 43.656 12.492 20.375 1 94.62 331 LEU B C 1
ATOM 12430 O O . LEU B 1 331 ? 43.969 11.875 21.391 1 94.62 331 LEU B O 1
ATOM 12434 N N . HIS B 1 332 ? 43.531 11.914 19.188 1 94.25 332 HIS B N 1
ATOM 12435 C CA . HIS B 1 332 ? 43.938 10.531 18.953 1 94.25 332 HIS B CA 1
ATOM 12436 C C . HIS B 1 332 ? 45.406 10.32 19.297 1 94.25 332 HIS B C 1
ATOM 12438 O O . HIS B 1 332 ? 45.781 9.289 19.875 1 94.25 332 HIS B O 1
ATOM 12444 N N . GLU B 1 333 ? 46.25 11.352 18.969 1 92.69 333 GLU B N 1
ATOM 12445 C CA . GLU B 1 333 ? 47.688 11.266 19.188 1 92.69 333 GLU B CA 1
ATOM 12446 C C . GLU B 1 333 ? 48.031 11.688 20.609 1 92.69 333 GLU B C 1
ATOM 12448 O O . GLU B 1 333 ? 49.219 11.711 20.984 1 92.69 333 GLU B O 1
ATOM 12453 N N . ASN B 1 334 ? 47.156 12.023 21.453 1 90 334 ASN B N 1
ATOM 12454 C CA . ASN B 1 334 ? 47.344 12.438 22.844 1 90 334 ASN B CA 1
ATOM 12455 C C . ASN B 1 334 ? 48.156 13.711 22.953 1 90 334 ASN B C 1
ATOM 12457 O O . ASN B 1 334 ? 49 13.828 23.828 1 90 334 ASN B O 1
ATOM 12461 N N . ASP B 1 335 ? 47.938 14.586 21.906 1 92.31 335 ASP B N 1
ATOM 12462 C CA . ASP B 1 335 ? 48.562 15.906 21.906 1 92.31 335 ASP B CA 1
ATOM 12463 C C . ASP B 1 335 ? 47.625 16.953 22.484 1 92.31 335 ASP B C 1
ATOM 12465 O O . ASP B 1 335 ? 46.844 17.547 21.734 1 92.31 335 ASP B O 1
ATOM 12469 N N . ARG B 1 336 ? 47.719 17.266 23.719 1 91.12 336 ARG B N 1
ATOM 12470 C CA . ARG B 1 336 ? 46.781 18.141 24.406 1 91.12 336 ARG B CA 1
ATOM 12471 C C . ARG B 1 336 ? 46.875 19.562 23.875 1 91.12 336 ARG B C 1
ATOM 12473 O O . ARG B 1 336 ? 45.844 20.203 23.609 1 91.12 336 ARG B O 1
ATOM 12480 N N . ARG B 1 337 ? 48.062 20.031 23.797 1 92.44 337 ARG B N 1
ATOM 12481 C CA . ARG B 1 337 ? 48.25 21.406 23.328 1 92.44 337 ARG B CA 1
ATOM 12482 C C . ARG B 1 337 ? 47.844 21.547 21.859 1 92.44 337 ARG B C 1
ATOM 12484 O O . ARG B 1 337 ? 47.25 22.562 21.484 1 92.44 337 ARG B O 1
ATOM 12491 N N . GLY B 1 338 ? 48.188 20.594 21.078 1 93.75 338 GLY B N 1
ATOM 12492 C CA . GLY B 1 338 ? 47.719 20.609 19.688 1 93.75 338 GLY B CA 1
ATOM 12493 C C . GLY B 1 338 ? 46.219 20.594 19.547 1 93.75 338 GLY B C 1
ATOM 12494 O O . GLY B 1 338 ? 45.688 21.25 18.656 1 93.75 338 GLY B O 1
ATOM 12495 N N . THR B 1 339 ? 45.594 19.859 20.391 1 96.12 339 THR B N 1
ATOM 12496 C CA . THR B 1 339 ? 44.125 19.797 20.391 1 96.12 339 THR B CA 1
ATOM 12497 C C . THR B 1 339 ? 43.531 21.156 20.719 1 96.12 339 THR B C 1
ATOM 12499 O O . THR B 1 339 ? 42.594 21.594 20.062 1 96.12 339 THR B O 1
ATOM 12502 N N . GLU B 1 340 ? 44.062 21.812 21.734 1 95.19 340 GLU B N 1
ATOM 12503 C CA . GLU B 1 340 ? 43.562 23.109 22.156 1 95.19 340 GLU B CA 1
ATOM 12504 C C . GLU B 1 340 ? 43.719 24.156 21.062 1 95.19 340 GLU B C 1
ATOM 12506 O O . GLU B 1 340 ? 42.844 24.969 20.812 1 95.19 340 GLU B O 1
ATOM 12511 N N . GLN B 1 341 ? 44.875 24.109 20.438 1 95.06 341 GLN B N 1
ATOM 12512 C CA . GLN B 1 341 ? 45.125 25.047 19.359 1 95.06 341 GLN B CA 1
ATOM 12513 C C . GLN B 1 341 ? 44.188 24.812 18.172 1 95.06 341 GLN B C 1
ATOM 12515 O O . GLN B 1 341 ? 43.688 25.766 17.578 1 95.06 341 GLN B O 1
ATOM 12520 N N . ALA B 1 342 ? 44.031 23.625 17.844 1 95.56 342 ALA B N 1
ATOM 12521 C CA . ALA B 1 342 ? 43.156 23.281 16.734 1 95.56 342 ALA B CA 1
ATOM 12522 C C . ALA B 1 342 ? 41.719 23.703 17.047 1 95.56 342 ALA B C 1
ATOM 12524 O O . ALA B 1 342 ? 41 24.156 16.156 1 95.56 342 ALA B O 1
ATOM 12525 N N . ILE B 1 343 ? 41.219 23.5 18.266 1 97.25 343 ILE B N 1
ATOM 12526 C CA . ILE B 1 343 ? 39.875 23.891 18.672 1 97.25 343 ILE B CA 1
ATOM 12527 C C . ILE B 1 343 ? 39.719 25.406 18.562 1 97.25 343 ILE B C 1
ATOM 12529 O O . ILE B 1 343 ? 38.688 25.891 18.109 1 97.25 343 ILE B O 1
ATOM 12533 N N . GLU B 1 344 ? 40.75 26.078 18.984 1 96 344 GLU B N 1
ATOM 12534 C CA . GLU B 1 344 ? 40.719 27.531 18.922 1 96 344 GLU B CA 1
ATOM 12535 C C . GLU B 1 344 ? 40.625 28.016 17.469 1 96 344 GLU B C 1
ATOM 12537 O O . GLU B 1 344 ? 39.875 28.938 17.172 1 96 344 GLU B O 1
ATOM 12542 N N . ARG B 1 345 ? 41.375 27.453 16.656 1 93.81 345 ARG B N 1
ATOM 12543 C CA . ARG B 1 345 ? 41.312 27.797 15.242 1 93.81 345 ARG B CA 1
ATOM 12544 C C . ARG B 1 345 ? 39.938 27.484 14.641 1 93.81 345 ARG B C 1
ATOM 12546 O O . ARG B 1 345 ? 39.406 28.266 13.852 1 93.81 345 ARG B O 1
ATOM 12553 N N . ALA B 1 346 ? 39.469 26.344 14.977 1 95.38 346 ALA B N 1
ATOM 12554 C CA . ALA B 1 346 ? 38.125 25.953 14.484 1 95.38 346 ALA B CA 1
ATOM 12555 C C . ALA B 1 346 ? 37.062 26.891 15 1 95.38 346 ALA B C 1
ATOM 12557 O O . ALA B 1 346 ? 36.125 27.25 14.258 1 95.38 346 ALA B O 1
ATOM 12558 N N . ARG B 1 347 ? 37.094 27.266 16.234 1 95.88 347 ARG B N 1
ATOM 12559 C CA . ARG B 1 347 ? 36.125 28.172 16.844 1 95.88 347 ARG B CA 1
ATOM 12560 C C . ARG B 1 347 ? 36.156 29.531 16.141 1 95.88 347 ARG B C 1
ATOM 12562 O O . ARG B 1 347 ? 35.094 30.125 15.883 1 95.88 347 ARG B O 1
ATOM 12569 N N . VAL B 1 348 ? 37.344 30.016 15.828 1 93.06 348 VAL B N 1
ATOM 12570 C CA . VAL B 1 348 ? 37.5 31.281 15.125 1 93.06 348 VAL B CA 1
ATOM 12571 C C . VAL B 1 348 ? 36.844 31.188 13.75 1 93.06 348 VAL B C 1
ATOM 12573 O O . VAL B 1 348 ? 36.219 32.125 13.289 1 93.06 348 VAL B O 1
ATOM 12576 N N . SER B 1 349 ? 37.031 30.078 13.172 1 90.69 349 SER B N 1
ATOM 12577 C CA . SER B 1 349 ? 36.438 29.859 11.859 1 90.69 349 SER B CA 1
ATOM 12578 C C . SER B 1 349 ? 34.906 29.922 11.938 1 90.69 349 SER B C 1
ATOM 12580 O O . SER B 1 349 ? 34.281 30.5 11.07 1 90.69 349 SER B O 1
ATOM 12582 N N . VAL B 1 350 ? 34.281 29.344 12.914 1 93.62 350 VAL B N 1
ATOM 12583 C CA . VAL B 1 350 ? 32.844 29.328 13.078 1 93.62 350 VAL B CA 1
ATOM 12584 C C . VAL B 1 350 ? 32.312 30.734 13.383 1 93.62 350 VAL B C 1
ATOM 12586 O O . VAL B 1 350 ? 31.281 31.141 12.867 1 93.62 350 VAL B O 1
ATOM 12589 N N . ILE B 1 351 ? 33.031 31.422 14.188 1 89.5 351 ILE B N 1
ATOM 12590 C CA . ILE B 1 351 ? 32.625 32.75 14.57 1 89.5 351 ILE B CA 1
ATOM 12591 C C . ILE B 1 351 ? 32.688 33.688 13.352 1 89.5 351 ILE B C 1
ATOM 12593 O O . ILE B 1 351 ? 31.812 34.531 13.164 1 89.5 351 ILE B O 1
ATOM 12597 N N . ARG B 1 352 ? 33.656 33.438 12.523 1 82.75 352 ARG B N 1
ATOM 12598 C CA . ARG B 1 352 ? 33.781 34.219 11.281 1 82.75 352 ARG B CA 1
ATOM 12599 C C . ARG B 1 352 ? 32.594 33.938 10.367 1 82.75 352 ARG B C 1
ATOM 12601 O O . ARG B 1 352 ? 32.094 34.844 9.68 1 82.75 352 ARG B O 1
ATOM 12608 N N . GLN B 1 353 ? 32.188 32.719 10.406 1 84.56 353 GLN B N 1
ATOM 12609 C CA . GLN B 1 353 ? 31.031 32.344 9.586 1 84.56 353 GLN B CA 1
ATOM 12610 C C . GLN B 1 353 ? 29.75 32.969 10.141 1 84.56 353 GLN B C 1
ATOM 12612 O O . GLN B 1 353 ? 28.906 33.438 9.375 1 84.56 353 GLN B O 1
ATOM 12617 N N . LEU B 1 354 ? 29.594 33 11.461 1 83.25 354 LEU B N 1
ATOM 12618 C CA . LEU B 1 354 ? 28.406 33.531 12.109 1 83.25 354 LEU B CA 1
ATOM 12619 C C . LEU B 1 354 ? 28.297 35.031 11.836 1 83.25 354 LEU B C 1
ATOM 12621 O O . LEU B 1 354 ? 27.188 35.594 11.766 1 83.25 354 LEU B O 1
ATOM 12625 N N . ARG B 1 355 ? 29.422 35.594 11.586 1 72.62 355 ARG B N 1
ATOM 12626 C CA . ARG B 1 355 ? 29.438 37.031 11.305 1 72.62 355 ARG B CA 1
ATOM 12627 C C . ARG B 1 355 ? 28.938 37.312 9.891 1 72.62 355 ARG B C 1
ATOM 12629 O O . ARG B 1 355 ? 28.453 38.406 9.609 1 72.62 355 ARG B O 1
ATOM 12636 N N . MET B 1 356 ? 29.016 36.281 9.109 1 68.94 356 MET B N 1
ATOM 12637 C CA . MET B 1 356 ? 28.703 36.469 7.699 1 68.94 356 MET B CA 1
ATOM 12638 C C . MET B 1 356 ? 27.266 36 7.395 1 68.94 356 MET B C 1
ATOM 12640 O O . MET B 1 356 ? 26.703 36.406 6.375 1 68.94 356 MET B O 1
ATOM 12644 N N . ILE B 1 357 ? 26.703 35.219 8.203 1 73 357 ILE B N 1
ATOM 12645 C CA . ILE B 1 357 ? 25.438 34.625 7.848 1 73 357 ILE B CA 1
ATOM 12646 C C . ILE B 1 357 ? 24.281 35.531 8.297 1 73 357 ILE B C 1
ATOM 12648 O O . ILE B 1 357 ? 24.469 36.375 9.172 1 73 357 ILE B O 1
ATOM 12652 N N . SER B 1 358 ? 23.172 35.469 7.469 1 68.75 358 SER B N 1
ATOM 12653 C CA . SER B 1 358 ? 21.953 36.188 7.828 1 68.75 358 SER B CA 1
ATOM 12654 C C . SER B 1 358 ? 21.25 35.531 9.008 1 68.75 358 SER B C 1
ATOM 12656 O O . SER B 1 358 ? 21.188 34.312 9.102 1 68.75 358 SER B O 1
ATOM 12658 N N . LEU B 1 359 ? 20.812 36.312 9.914 1 67.88 359 LEU B N 1
ATOM 12659 C CA . LEU B 1 359 ? 20.141 35.812 11.109 1 67.88 359 LEU B CA 1
ATOM 12660 C C . LEU B 1 359 ? 18.672 35.531 10.836 1 67.88 359 LEU B C 1
ATOM 12662 O O . LEU B 1 359 ? 17.922 35.125 11.727 1 67.88 359 LEU B O 1
ATOM 12666 N N . GLU B 1 360 ? 18.438 35.688 9.461 1 70.94 360 GLU B N 1
ATOM 12667 C CA . GLU B 1 360 ? 17.031 35.469 9.125 1 70.94 360 GLU B CA 1
ATOM 12668 C C . GLU B 1 360 ? 16.641 34 9.234 1 70.94 360 GLU B C 1
ATOM 12670 O O . GLU B 1 360 ? 15.5 33.688 9.586 1 70.94 360 GLU B O 1
ATOM 12675 N N . SER B 1 361 ? 17.625 33.125 8.938 1 70.69 361 SER B N 1
ATOM 12676 C CA . SER B 1 361 ? 17.281 31.719 8.891 1 70.69 361 SER B CA 1
ATOM 12677 C C . SER B 1 361 ? 17.844 30.969 10.094 1 70.69 361 SER B C 1
ATOM 12679 O O . SER B 1 361 ? 19.062 31 10.336 1 70.69 361 SER B O 1
ATOM 12681 N N . SER B 1 362 ? 16.969 30.359 10.898 1 72 362 SER B N 1
ATOM 12682 C CA . SER B 1 362 ? 17.391 29.578 12.062 1 72 362 SER B CA 1
ATOM 12683 C C . SER B 1 362 ? 18.188 28.344 11.648 1 72 362 SER B C 1
ATOM 12685 O O . SER B 1 362 ? 19.031 27.859 12.398 1 72 362 SER B O 1
ATOM 12687 N N . ARG B 1 363 ? 17.969 27.875 10.469 1 76.12 363 ARG B N 1
ATOM 12688 C CA . ARG B 1 363 ? 18.641 26.656 10.016 1 76.12 363 ARG B CA 1
ATOM 12689 C C . ARG B 1 363 ? 20.156 26.891 9.891 1 76.12 363 ARG B C 1
ATOM 12691 O O . ARG B 1 363 ? 20.953 26.062 10.312 1 76.12 363 ARG B O 1
ATOM 12698 N N . ILE B 1 364 ? 20.453 28.016 9.367 1 74.38 364 ILE B N 1
ATOM 12699 C CA . ILE B 1 364 ? 21.859 28.328 9.156 1 74.38 364 ILE B CA 1
ATOM 12700 C C . ILE B 1 364 ? 22.562 28.547 10.5 1 74.38 364 ILE B C 1
ATOM 12702 O O . ILE B 1 364 ? 23.703 28.141 10.688 1 74.38 364 ILE B O 1
ATOM 12706 N N . VAL B 1 365 ? 21.812 29.047 11.391 1 81.69 365 VAL B N 1
ATOM 12707 C CA . VAL B 1 365 ? 22.391 29.312 12.711 1 81.69 365 VAL B CA 1
ATOM 12708 C C . VAL B 1 365 ? 22.531 28 13.484 1 81.69 365 VAL B C 1
ATOM 12710 O O . VAL B 1 365 ? 23.531 27.797 14.18 1 81.69 365 VAL B O 1
ATOM 12713 N N . ASN B 1 366 ? 21.578 27.156 13.305 1 84.81 366 ASN B N 1
ATOM 12714 C CA . ASN B 1 366 ? 21.625 25.891 14.016 1 84.81 366 ASN B CA 1
ATOM 12715 C C . ASN B 1 366 ? 22.812 25.047 13.578 1 84.81 366 ASN B C 1
ATOM 12717 O O . ASN B 1 366 ? 23.391 24.312 14.383 1 84.81 366 ASN B O 1
ATOM 12721 N N . GLU B 1 367 ? 23.125 25.109 12.32 1 87.06 367 GLU B N 1
ATOM 12722 C CA . GLU B 1 367 ? 24.281 24.375 11.828 1 87.06 367 GLU B CA 1
ATOM 12723 C C . GLU B 1 367 ? 25.562 24.828 12.523 1 87.06 367 GLU B C 1
ATOM 12725 O O . GLU B 1 367 ? 26.406 24 12.898 1 87.06 367 GLU B O 1
ATOM 12730 N N . LYS B 1 368 ? 25.719 26.156 12.75 1 90.31 368 LYS B N 1
ATOM 12731 C CA . LYS B 1 368 ? 26.906 26.703 13.383 1 90.31 368 LYS B CA 1
ATOM 12732 C C . LYS B 1 368 ? 26.922 26.406 14.883 1 90.31 368 LYS B C 1
ATOM 12734 O O . LYS B 1 368 ? 27.984 26.156 15.461 1 90.31 368 LYS B O 1
ATOM 12739 N N . LEU B 1 369 ? 25.734 26.391 15.445 1 89.12 369 LEU B N 1
ATOM 12740 C CA . LEU B 1 369 ? 25.656 26.016 16.859 1 89.12 369 LEU B CA 1
ATOM 12741 C C . LEU B 1 369 ? 26.031 24.547 17.047 1 89.12 369 LEU B C 1
ATOM 12743 O O . LEU B 1 369 ? 26.641 24.188 18.062 1 89.12 369 LEU B O 1
ATOM 12747 N N . SER B 1 370 ? 25.656 23.734 16.109 1 92.44 370 SER B N 1
ATOM 12748 C CA . SER B 1 370 ? 26.047 22.328 16.156 1 92.44 370 SER B CA 1
ATOM 12749 C C . SER B 1 370 ? 27.562 22.172 16.078 1 92.44 370 SER B C 1
ATOM 12751 O O . SER B 1 370 ? 28.141 21.359 16.797 1 92.44 370 SER B O 1
ATOM 12753 N N . GLN B 1 371 ? 28.203 22.984 15.281 1 94.06 371 GLN B N 1
ATOM 12754 C CA . GLN B 1 371 ? 29.656 22.953 15.148 1 94.06 371 GLN B CA 1
ATOM 12755 C C . GLN B 1 371 ? 30.344 23.359 16.453 1 94.06 371 GLN B C 1
ATOM 12757 O O . GLN B 1 371 ? 31.344 22.766 16.844 1 94.06 371 GLN B O 1
ATOM 12762 N N . LEU B 1 372 ? 29.766 24.328 17.031 1 94.75 372 LEU B N 1
ATOM 12763 C CA . LEU B 1 372 ? 30.328 24.781 18.297 1 94.75 372 LEU B CA 1
ATOM 12764 C C . LEU B 1 372 ? 30.172 23.703 19.375 1 94.75 372 LEU B C 1
ATOM 12766 O O . LEU B 1 372 ? 31.062 23.531 20.219 1 94.75 372 LEU B O 1
ATOM 12770 N N . ARG B 1 373 ? 29.078 23.016 19.312 1 93.38 373 ARG B N 1
ATOM 12771 C CA . ARG B 1 373 ? 28.875 21.922 20.25 1 93.38 373 ARG B CA 1
ATOM 12772 C C . ARG B 1 373 ? 29.891 20.797 20.016 1 93.38 373 ARG B C 1
ATOM 12774 O O . ARG B 1 373 ? 30.375 20.172 20.969 1 93.38 373 ARG B O 1
ATOM 12781 N N . LEU B 1 374 ? 30.156 20.484 18.812 1 96.12 374 LEU B N 1
ATOM 12782 C CA . LEU B 1 374 ? 31.156 19.484 18.484 1 96.12 374 LEU B CA 1
ATOM 12783 C C . LEU B 1 374 ? 32.5 19.828 19.125 1 96.12 374 LEU B C 1
ATOM 12785 O O . LEU B 1 374 ? 33.125 18.969 19.75 1 96.12 374 LEU B O 1
ATOM 12789 N N . LEU B 1 375 ? 32.875 21.109 19.031 1 97.06 375 LEU B N 1
ATOM 12790 C CA . LEU B 1 375 ? 34.188 21.547 19.562 1 97.06 375 LEU B CA 1
ATOM 12791 C C . LEU B 1 375 ? 34.156 21.531 21.094 1 97.06 375 LEU B C 1
ATOM 12793 O O . LEU B 1 375 ? 35.156 21.156 21.719 1 97.06 375 LEU B O 1
ATOM 12797 N N . ARG B 1 376 ? 33.062 21.875 21.578 1 95 376 ARG B N 1
ATOM 12798 C CA . ARG B 1 376 ? 32.938 21.906 23.031 1 95 376 ARG B CA 1
ATOM 12799 C C . ARG B 1 376 ? 33.094 20.5 23.609 1 95 376 ARG B C 1
ATOM 12801 O O . ARG B 1 376 ? 33.75 20.312 24.641 1 95 376 ARG B O 1
ATOM 12808 N N . GLU B 1 377 ? 32.531 19.547 23.031 1 94.69 377 GLU B N 1
ATOM 12809 C CA . GLU B 1 377 ? 32.594 18.172 23.531 1 94.69 377 GLU B CA 1
ATOM 12810 C C . GLU B 1 377 ? 34.031 17.625 23.438 1 94.69 377 GLU B C 1
ATOM 12812 O O . GLU B 1 377 ? 34.469 16.844 24.281 1 94.69 377 GLU B O 1
ATOM 12817 N N . ILE B 1 378 ? 34.75 18.016 22.359 1 96.19 378 ILE B N 1
ATOM 12818 C CA . ILE B 1 378 ? 36.156 17.625 22.25 1 96.19 378 ILE B CA 1
ATOM 12819 C C . ILE B 1 378 ? 36.938 18.266 23.391 1 96.19 378 ILE B C 1
ATOM 12821 O O . ILE B 1 378 ? 37.781 17.609 24 1 96.19 378 ILE B O 1
ATOM 12825 N N . GLU B 1 379 ? 36.656 19.469 23.641 1 94.75 379 GLU B N 1
ATOM 12826 C CA . GLU B 1 379 ? 37.344 20.219 24.703 1 94.75 379 GLU B CA 1
ATOM 12827 C C . GLU B 1 379 ? 37.094 19.578 26.062 1 94.75 379 GLU B C 1
ATOM 12829 O O . GLU B 1 379 ? 38.031 19.438 26.859 1 94.75 379 GLU B O 1
ATOM 12834 N N . GLN B 1 380 ? 35.969 19.188 26.297 1 92.56 380 GLN B N 1
ATOM 12835 C CA . GLN B 1 380 ? 35.594 18.578 27.578 1 92.56 380 GLN B CA 1
ATOM 12836 C C . GLN B 1 380 ? 36.281 17.219 27.75 1 92.56 380 GLN B C 1
ATOM 12838 O O . GLN B 1 380 ? 36.75 16.906 28.844 1 92.56 380 GLN B O 1
ATOM 12843 N N . LEU B 1 381 ? 36.281 16.453 26.734 1 91.62 381 LEU B N 1
ATOM 12844 C CA . LEU B 1 381 ? 36.938 15.148 26.828 1 91.62 381 LEU B CA 1
ATOM 12845 C C . LEU B 1 381 ? 38.438 15.289 26.984 1 91.62 381 LEU B C 1
ATOM 12847 O O . LEU B 1 381 ? 39.062 14.508 27.703 1 91.62 381 LEU B O 1
ATOM 12851 N N . ASN B 1 382 ? 39 16.25 26.234 1 90.5 382 ASN B N 1
ATOM 12852 C CA . ASN B 1 382 ? 40.438 16.5 26.297 1 90.5 382 ASN B CA 1
ATOM 12853 C C . ASN B 1 382 ? 40.875 16.953 27.703 1 90.5 382 ASN B C 1
ATOM 12855 O O . ASN B 1 382 ? 41.969 16.625 28.156 1 90.5 382 ASN B O 1
ATOM 12859 N N . SER B 1 383 ? 40.094 17.609 28.406 1 88 383 SER B N 1
ATOM 12860 C CA . SER B 1 383 ? 40.406 18.125 29.734 1 88 383 SER B CA 1
ATOM 12861 C C . SER B 1 383 ? 40.469 17 30.766 1 88 383 SER B C 1
ATOM 12863 O O . SER B 1 383 ? 41.156 17.094 31.766 1 88 383 SER B O 1
ATOM 12865 N N . VAL B 1 384 ? 39.719 15.898 30.531 1 84.12 384 VAL B N 1
ATOM 12866 C CA . VAL B 1 384 ? 39.625 14.812 31.5 1 84.12 384 VAL B CA 1
ATOM 12867 C C . VAL B 1 384 ? 40.531 13.656 31.062 1 84.12 384 VAL B C 1
ATOM 12869 O O . VAL B 1 384 ? 40.719 12.695 31.812 1 84.12 384 VAL B O 1
ATOM 12872 N N . ALA B 1 385 ? 41.094 13.523 29.859 1 72 385 ALA B N 1
ATOM 12873 C CA . ALA B 1 385 ? 41.781 12.383 29.266 1 72 385 ALA B CA 1
ATOM 12874 C C . ALA B 1 385 ? 42.844 11.82 30.219 1 72 385 ALA B C 1
ATOM 12876 O O . ALA B 1 385 ? 43.062 10.609 30.25 1 72 385 ALA B O 1
ATOM 12877 N N . ASP B 1 386 ? 43.531 12.672 31.156 1 65.19 386 ASP B N 1
ATOM 12878 C CA . ASP B 1 386 ? 44.562 12.141 32.031 1 65.19 386 ASP B CA 1
ATOM 12879 C C . ASP B 1 386 ? 44.094 12.125 33.5 1 65.19 386 ASP B C 1
ATOM 12881 O O . ASP B 1 386 ? 44.906 11.93 34.406 1 65.19 386 ASP B O 1
ATOM 12885 N N . SER B 1 387 ? 42.75 12.328 33.594 1 72.31 387 SER B N 1
ATOM 12886 C CA . SER B 1 387 ? 42.219 12.359 34.938 1 72.31 387 SER B CA 1
ATOM 12887 C C . SER B 1 387 ? 41.719 10.984 35.375 1 72.31 387 SER B C 1
ATOM 12889 O O . SER B 1 387 ? 41.562 10.078 34.531 1 72.31 387 SER B O 1
ATOM 12891 N N . PRO B 1 388 ? 41.5 10.781 36.688 1 68.69 388 PRO B N 1
ATOM 12892 C CA . PRO B 1 388 ? 41 9.508 37.219 1 68.69 388 PRO B CA 1
ATOM 12893 C C . PRO B 1 388 ? 39.625 9.141 36.625 1 68.69 388 PRO B C 1
ATOM 12895 O O . PRO B 1 388 ? 38.938 9.992 36.062 1 68.69 388 PRO B O 1
ATOM 12898 N N . GLN B 1 389 ? 39.219 7.887 36.656 1 70.62 389 GLN B N 1
ATOM 12899 C CA . GLN B 1 389 ? 38.031 7.242 36.094 1 70.62 389 GLN B CA 1
ATOM 12900 C C . GLN B 1 389 ? 36.75 8 36.438 1 70.62 389 GLN B C 1
ATOM 12902 O O . GLN B 1 389 ? 35.812 8.047 35.656 1 70.62 389 GLN B O 1
ATOM 12907 N N . GLU B 1 390 ? 36.781 8.703 37.469 1 73 390 GLU B N 1
ATOM 12908 C CA . GLU B 1 390 ? 35.562 9.328 38 1 73 390 GLU B CA 1
ATOM 12909 C C . GLU B 1 390 ? 35.188 10.57 37.188 1 73 390 GLU B C 1
ATOM 12911 O O . GLU B 1 390 ? 34 10.93 37.094 1 73 390 GLU B O 1
ATOM 12916 N N . GLU B 1 391 ? 36.125 11.141 36.531 1 83 391 GLU B N 1
ATOM 12917 C CA . GLU B 1 391 ? 35.844 12.391 35.844 1 83 391 GLU B CA 1
ATOM 12918 C C . GLU B 1 391 ? 35.156 12.133 34.5 1 83 391 GLU B C 1
ATOM 12920 O O . GLU B 1 391 ? 34.406 12.977 34 1 83 391 GLU B O 1
ATOM 12925 N N . TYR B 1 392 ? 35.312 10.953 33.969 1 86.44 392 TYR B N 1
ATOM 12926 C CA . TYR B 1 392 ? 34.656 10.609 32.719 1 86.44 392 TYR B CA 1
ATOM 12927 C C . TYR B 1 392 ? 33.156 10.547 32.906 1 86.44 392 TYR B C 1
ATOM 12929 O O . TYR B 1 392 ? 32.406 10.977 32.031 1 86.44 392 TYR B O 1
ATOM 12937 N N . SER B 1 393 ? 32.719 10.062 34 1 86.25 393 SER B N 1
ATOM 12938 C CA . SER B 1 393 ? 31.297 9.898 34.281 1 86.25 393 SER B CA 1
ATOM 12939 C C . SER B 1 393 ? 30.594 11.25 34.375 1 86.25 393 SER B C 1
ATOM 12941 O O . SER B 1 393 ? 29.438 11.383 33.969 1 86.25 393 SER B O 1
ATOM 12943 N N . LYS B 1 394 ? 31.375 12.227 34.844 1 87.06 394 LYS B N 1
ATOM 12944 C CA . LYS B 1 394 ? 30.797 13.57 34.938 1 87.06 394 LYS B CA 1
ATOM 12945 C C . LYS B 1 394 ? 30.562 14.172 33.562 1 87.06 394 LYS B C 1
ATOM 12947 O O . LYS B 1 394 ? 29.531 14.82 33.312 1 87.06 394 LYS B O 1
ATOM 12952 N N . VAL B 1 395 ? 31.516 13.992 32.688 1 89.31 395 VAL B N 1
ATOM 12953 C CA . VAL B 1 395 ? 31.391 14.508 31.312 1 89.31 395 VAL B CA 1
ATOM 12954 C C . VAL B 1 395 ? 30.234 13.82 30.609 1 89.31 395 VAL B C 1
ATOM 12956 O O . VAL B 1 395 ? 29.453 14.477 29.922 1 89.31 395 VAL B O 1
ATOM 12959 N N . LEU B 1 396 ? 30.078 12.57 30.812 1 89.94 396 LEU B N 1
ATOM 12960 C CA . LEU B 1 396 ? 29.031 11.812 30.156 1 89.94 396 LEU B CA 1
ATOM 12961 C C . LEU B 1 396 ? 27.656 12.227 30.688 1 89.94 396 LEU B C 1
ATOM 12963 O O . LEU B 1 396 ? 26.688 12.32 29.922 1 89.94 396 LEU B O 1
ATOM 12967 N N . GLN B 1 397 ? 27.578 12.516 31.891 1 86.88 397 GLN B N 1
ATOM 12968 C CA . GLN B 1 397 ? 26.328 12.969 32.5 1 86.88 397 GLN B CA 1
ATOM 12969 C C . GLN B 1 397 ? 25.922 14.336 31.953 1 86.88 397 GLN B C 1
ATOM 12971 O O . GLN B 1 397 ? 24.75 14.578 31.688 1 86.88 397 GLN B O 1
ATOM 12976 N N . ARG B 1 398 ? 26.844 15.164 31.766 1 86.94 398 ARG B N 1
ATOM 12977 C CA . ARG B 1 398 ? 26.578 16.484 31.203 1 86.94 398 ARG B CA 1
ATOM 12978 C C . ARG B 1 398 ? 26.047 16.375 29.781 1 86.94 398 ARG B C 1
ATOM 12980 O O . ARG B 1 398 ? 25.156 17.125 29.391 1 86.94 398 ARG B O 1
ATOM 12987 N N . TRP B 1 399 ? 26.641 15.5 29.047 1 88.5 399 TRP B N 1
ATOM 12988 C CA . TRP B 1 399 ? 26.203 15.305 27.672 1 88.5 399 TRP B CA 1
ATOM 12989 C C . TRP B 1 399 ? 24.766 14.789 27.625 1 88.5 399 TRP B C 1
ATOM 12991 O O . TRP B 1 399 ? 23.984 15.195 26.75 1 88.5 399 TRP B O 1
ATOM 13001 N N . ASN B 1 400 ? 24.344 13.969 28.453 1 82.06 400 ASN B N 1
ATOM 13002 C CA . ASN B 1 400 ? 23.031 13.336 28.453 1 82.06 400 ASN B CA 1
ATOM 13003 C C . ASN B 1 400 ? 21.953 14.281 28.969 1 82.06 400 ASN B C 1
ATOM 13005 O O . ASN B 1 400 ? 20.781 14.133 28.641 1 82.06 400 ASN B O 1
ATOM 13009 N N . GLU B 1 401 ? 22.312 15.203 29.766 1 77.69 401 GLU B N 1
ATOM 13010 C CA . GLU B 1 401 ? 21.375 16.156 30.344 1 77.69 401 GLU B CA 1
ATOM 13011 C C . GLU B 1 401 ? 20.781 17.062 29.281 1 77.69 401 GLU B C 1
ATOM 13013 O O . GLU B 1 401 ? 19.625 17.516 29.406 1 77.69 401 GLU B O 1
ATOM 13018 N N . HIS B 1 402 ? 21.359 17.312 28.25 1 70.19 402 HIS B N 1
ATOM 13019 C CA . HIS B 1 402 ? 20.891 18.25 27.219 1 70.19 402 HIS B CA 1
ATOM 13020 C C . HIS B 1 402 ? 19.969 17.562 26.219 1 70.19 402 HIS B C 1
ATOM 13022 O O . HIS B 1 402 ? 19.281 18.219 25.453 1 70.19 402 HIS B O 1
ATOM 13028 N N . GLU B 1 403 ? 19.531 16.422 26.359 1 70.19 403 GLU B N 1
ATOM 13029 C CA . GLU B 1 403 ? 18.641 15.633 25.531 1 70.19 403 GLU B CA 1
ATOM 13030 C C . GLU B 1 403 ? 18.625 16.156 24.094 1 70.19 403 GLU B C 1
ATOM 13032 O O . GLU B 1 403 ? 17.562 16.484 23.562 1 70.19 403 GLU B O 1
ATOM 13037 N N . ILE B 1 404 ? 19.672 16.266 23.422 1 71.25 404 ILE B N 1
ATOM 13038 C CA . ILE B 1 404 ? 19.844 16.828 22.078 1 71.25 404 ILE B CA 1
ATOM 13039 C C . ILE B 1 404 ? 19 16.062 21.078 1 71.25 404 ILE B C 1
ATOM 13041 O O . ILE B 1 404 ? 18.531 16.641 20.078 1 71.25 404 ILE B O 1
ATOM 13045 N N . SER B 1 405 ? 18.625 14.914 21.359 1 68.19 405 SER B N 1
ATOM 13046 C CA . SER B 1 405 ? 17.891 14.055 20.438 1 68.19 405 SER B CA 1
ATOM 13047 C C . SER B 1 405 ? 16.438 14.484 20.297 1 68.19 405 SER B C 1
ATOM 13049 O O . SER B 1 405 ? 15.797 14.242 19.281 1 68.19 405 SER B O 1
ATOM 13051 N N . LEU B 1 406 ? 15.961 15.164 21.203 1 62.16 406 LEU B N 1
ATOM 13052 C CA . LEU B 1 406 ? 14.555 15.531 21.219 1 62.16 406 LEU B CA 1
ATOM 13053 C C . LEU B 1 406 ? 14.336 16.906 20.594 1 62.16 406 LEU B C 1
ATOM 13055 O O . LEU B 1 406 ? 13.234 17.219 20.141 1 62.16 406 LEU B O 1
ATOM 13059 N N . THR B 1 407 ? 15.344 17.641 20.594 1 59.09 407 THR B N 1
ATOM 13060 C CA . THR B 1 407 ? 15.094 19.047 20.266 1 59.09 407 THR B CA 1
ATOM 13061 C C . THR B 1 407 ? 15.57 19.359 18.844 1 59.09 407 THR B C 1
ATOM 13063 O O . THR B 1 407 ? 14.984 20.203 18.172 1 59.09 407 THR B O 1
ATOM 13066 N N . GLY B 1 408 ? 16.453 18.688 18.375 1 63.75 408 GLY B N 1
ATOM 13067 C CA . GLY B 1 408 ? 17.094 19.281 17.203 1 63.75 408 GLY B CA 1
ATOM 13068 C C . GLY B 1 408 ? 16.734 18.578 15.914 1 63.75 408 GLY B C 1
ATOM 13069 O O . GLY B 1 408 ? 16.078 17.531 15.93 1 63.75 408 GLY B O 1
ATOM 13070 N N . GLN B 1 409 ? 16.938 19.438 14.766 1 77.75 409 GLN B N 1
ATOM 13071 C CA . GLN B 1 409 ? 16.875 18.844 13.438 1 77.75 409 GLN B CA 1
ATOM 13072 C C . GLN B 1 409 ? 17.906 17.703 13.305 1 77.75 409 GLN B C 1
ATOM 13074 O O . GLN B 1 409 ? 19.031 17.828 13.789 1 77.75 409 GLN B O 1
ATOM 13079 N N . PHE B 1 410 ? 17.562 16.609 12.867 1 85.5 410 PHE B N 1
ATOM 13080 C CA . PHE B 1 410 ? 18.375 15.398 12.82 1 85.5 410 PHE B CA 1
ATOM 13081 C C . PHE B 1 410 ? 19.703 15.664 12.141 1 85.5 410 PHE B C 1
ATOM 13083 O O . PHE B 1 410 ? 20.75 15.141 12.562 1 85.5 410 PHE B O 1
ATOM 13090 N N . ASP B 1 411 ? 19.719 16.562 11.156 1 84.75 411 ASP B N 1
ATOM 13091 C CA . ASP B 1 411 ? 20.922 16.812 10.367 1 84.75 411 ASP B CA 1
ATOM 13092 C C . ASP B 1 411 ? 22.016 17.438 11.219 1 84.75 411 ASP B C 1
ATOM 13094 O O . ASP B 1 411 ? 23.203 17.328 10.906 1 84.75 411 ASP B O 1
ATOM 13098 N N . TYR B 1 412 ? 21.656 18 12.352 1 88.69 412 TYR B N 1
ATOM 13099 C CA . TYR B 1 412 ? 22.625 18.703 13.188 1 88.69 412 TYR B CA 1
ATOM 13100 C C . TYR B 1 412 ? 22.906 17.938 14.469 1 88.69 412 TYR B C 1
ATOM 13102 O O . TYR B 1 412 ? 23.875 18.219 15.172 1 88.69 412 TYR B O 1
ATOM 13110 N N . VAL B 1 413 ? 22.109 16.953 14.711 1 90.62 413 VAL B N 1
ATOM 13111 C CA . VAL B 1 413 ? 22.297 16.141 15.906 1 90.62 413 VAL B CA 1
ATOM 13112 C C . VAL B 1 413 ? 23.156 14.914 15.562 1 90.62 413 VAL B C 1
ATOM 13114 O O . VAL B 1 413 ? 23.969 14.477 16.375 1 90.62 413 VAL B O 1
ATOM 13117 N N . GLU B 1 414 ? 22.984 14.43 14.336 1 92.88 414 GLU B N 1
ATOM 13118 C CA . GLU B 1 414 ? 23.625 13.195 13.898 1 92.88 414 GLU B CA 1
ATOM 13119 C C . GLU B 1 414 ? 25.156 13.312 13.992 1 92.88 414 GLU B C 1
ATOM 13121 O O . GLU B 1 414 ? 25.812 12.414 14.508 1 92.88 414 GLU B O 1
ATOM 13126 N N . PRO B 1 415 ? 25.781 14.461 13.578 1 93.12 415 PRO B N 1
ATOM 13127 C CA . PRO B 1 415 ? 27.234 14.562 13.648 1 93.12 415 PRO B CA 1
ATOM 13128 C C . PRO B 1 415 ? 27.75 14.578 15.086 1 93.12 415 PRO B C 1
ATOM 13130 O O . PRO B 1 415 ? 28.844 14.078 15.359 1 93.12 415 PRO B O 1
ATOM 13133 N N . ILE B 1 416 ? 26.984 15.094 15.969 1 94.19 416 ILE B N 1
ATOM 13134 C CA . ILE B 1 416 ? 27.391 15.156 17.375 1 94.19 416 ILE B CA 1
ATOM 13135 C C . ILE B 1 416 ? 27.422 13.742 17.953 1 94.19 416 ILE B C 1
ATOM 13137 O O . ILE B 1 416 ? 28.391 13.367 18.625 1 94.19 416 ILE B O 1
ATOM 13141 N N . LEU B 1 417 ? 26.391 13.023 17.688 1 93.62 417 LEU B N 1
ATOM 13142 C CA . LEU B 1 417 ? 26.312 11.664 18.203 1 93.62 417 LEU B CA 1
ATOM 13143 C C . LEU B 1 417 ? 27.391 10.781 17.562 1 93.62 417 LEU B C 1
ATOM 13145 O O . LEU B 1 417 ? 28.016 9.961 18.25 1 93.62 417 LEU B O 1
ATOM 13149 N N . TRP B 1 418 ? 27.641 10.984 16.312 1 94.62 418 TRP B N 1
ATOM 13150 C CA . TRP B 1 418 ? 28.656 10.18 15.625 1 94.62 418 TRP B CA 1
ATOM 13151 C C . TRP B 1 418 ? 30.047 10.516 16.125 1 94.62 418 TRP B C 1
ATOM 13153 O O . TRP B 1 418 ? 30.906 9.641 16.234 1 94.62 418 TRP B O 1
ATOM 13163 N N . GLN B 1 419 ? 30.281 11.781 16.344 1 95.75 419 GLN B N 1
ATOM 13164 C CA . GLN B 1 419 ? 31.562 12.188 16.922 1 95.75 419 GLN B CA 1
ATOM 13165 C C . GLN B 1 419 ? 31.781 11.516 18.281 1 95.75 419 GLN B C 1
ATOM 13167 O O . GLN B 1 419 ? 32.906 11.078 18.578 1 95.75 419 GLN B O 1
ATOM 13172 N N . ARG B 1 420 ? 30.797 11.453 19.109 1 93.94 420 ARG B N 1
ATOM 13173 C CA . ARG B 1 420 ? 30.906 10.766 20.391 1 93.94 420 ARG B CA 1
ATOM 13174 C C . ARG B 1 420 ? 31.344 9.32 20.188 1 93.94 420 ARG B C 1
ATOM 13176 O O . ARG B 1 420 ? 32.25 8.836 20.891 1 93.94 420 ARG B O 1
ATOM 13183 N N . ILE B 1 421 ? 30.703 8.68 19.234 1 93.19 421 ILE B N 1
ATOM 13184 C CA . ILE B 1 421 ? 30.984 7.273 18.953 1 93.19 421 ILE B CA 1
ATOM 13185 C C . ILE B 1 421 ? 32.438 7.113 18.547 1 93.19 421 ILE B C 1
ATOM 13187 O O . ILE B 1 421 ? 33.125 6.203 19.031 1 93.19 421 ILE B O 1
ATOM 13191 N N . THR B 1 422 ? 32.906 8.016 17.719 1 94.06 422 THR B N 1
ATOM 13192 C CA . THR B 1 422 ? 34.281 7.961 17.25 1 94.06 422 THR B CA 1
ATOM 13193 C C . THR B 1 422 ? 35.25 8.297 18.391 1 94.06 422 THR B C 1
ATOM 13195 O O . THR B 1 422 ? 36.312 7.668 18.531 1 94.06 422 THR B O 1
ATOM 13198 N N . MET B 1 423 ? 34.906 9.227 19.266 1 94.38 423 MET B N 1
ATOM 13199 C CA . MET B 1 423 ? 35.75 9.664 20.359 1 94.38 423 MET B CA 1
ATOM 13200 C C . MET B 1 423 ? 35.906 8.562 21.406 1 94.38 423 MET B C 1
ATOM 13202 O O . MET B 1 423 ? 36.969 8.422 22 1 94.38 423 MET B O 1
ATOM 13206 N N . PHE B 1 424 ? 34.906 7.789 21.594 1 91.94 424 PHE B N 1
ATOM 13207 C CA . PHE B 1 424 ? 34.969 6.73 22.594 1 91.94 424 PHE B CA 1
ATOM 13208 C C . PHE B 1 424 ? 36 5.672 22.203 1 91.94 424 PHE B C 1
ATOM 13210 O O . PHE B 1 424 ? 36.562 5 23.078 1 91.94 424 PHE B O 1
ATOM 13217 N N . ARG B 1 425 ? 36.25 5.551 20.891 1 89.12 425 ARG B N 1
ATOM 13218 C CA . ARG B 1 425 ? 37.156 4.52 20.422 1 89.12 425 ARG B CA 1
ATOM 13219 C C . ARG B 1 425 ? 38.469 5.133 19.922 1 89.12 425 ARG B C 1
ATOM 13221 O O . ARG B 1 425 ? 39.281 4.453 19.312 1 89.12 425 ARG B O 1
ATOM 13228 N N . ILE B 1 426 ? 38.625 6.359 20.141 1 90.5 426 ILE B N 1
ATOM 13229 C CA . ILE B 1 426 ? 39.719 7.102 19.531 1 90.5 426 ILE B CA 1
ATOM 13230 C C . ILE B 1 426 ? 41.031 6.664 20.156 1 90.5 426 ILE B C 1
ATOM 13232 O O . ILE B 1 426 ? 42.094 6.703 19.5 1 90.5 426 ILE B O 1
ATOM 13236 N N . ARG B 1 427 ? 40.938 6.285 21.484 1 88.31 427 ARG B N 1
ATOM 13237 C CA . ARG B 1 427 ? 42.125 5.805 22.203 1 88.31 427 ARG B CA 1
ATOM 13238 C C . ARG B 1 427 ? 41.844 4.469 22.891 1 88.31 427 ARG B C 1
ATOM 13240 O O . ARG B 1 427 ? 40.719 4.207 23.312 1 88.31 427 ARG B O 1
ATOM 13247 N N . GLU B 1 428 ? 42.812 3.664 22.938 1 84.44 428 GLU B N 1
ATOM 13248 C CA . G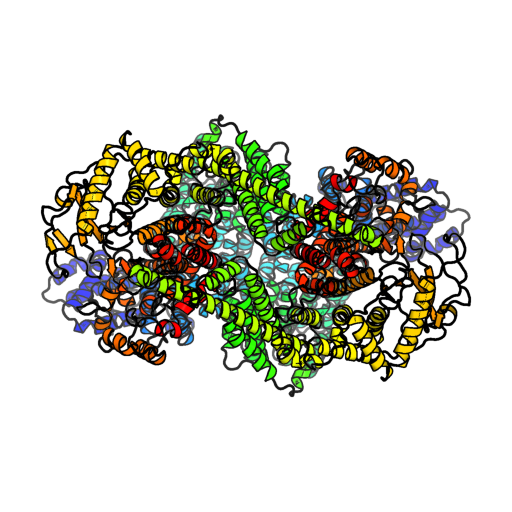LU B 1 428 ? 42.656 2.361 23.594 1 84.44 428 GLU B CA 1
ATOM 13249 C C . GLU B 1 428 ? 42.438 2.512 25.094 1 84.44 428 GLU B C 1
ATOM 13251 O O . GLU B 1 428 ? 41.719 1.715 25.703 1 84.44 428 GLU B O 1
ATOM 13256 N N . SER B 1 429 ? 43 3.588 25.688 1 81.12 429 SER B N 1
ATOM 13257 C CA . SER B 1 429 ? 42.875 3.834 27.109 1 81.12 429 SER B CA 1
ATOM 13258 C C . SER B 1 429 ? 41.406 4.184 27.469 1 81.12 429 SER B C 1
ATOM 13260 O O . SER B 1 429 ? 40.938 3.832 28.547 1 81.12 429 SER B O 1
ATOM 13262 N N . LEU B 1 430 ? 40.812 4.781 26.562 1 83.75 430 LEU B N 1
ATOM 13263 C CA . LEU B 1 430 ? 39.406 5.148 26.781 1 83.75 430 LEU B CA 1
ATOM 13264 C C . LEU B 1 430 ? 38.5 3.93 26.656 1 83.75 430 LEU B C 1
ATOM 13266 O O . LEU B 1 430 ? 37.562 3.762 27.438 1 83.75 430 LEU B O 1
ATOM 13270 N N . TRP B 1 431 ? 38.844 3.051 25.734 1 83.31 431 TRP B N 1
ATOM 13271 C CA . TRP B 1 431 ? 37.969 1.902 25.422 1 83.31 431 TRP B CA 1
ATOM 13272 C C . TRP B 1 431 ? 38.031 0.879 26.562 1 83.31 431 TRP B C 1
ATOM 13274 O O . TRP B 1 431 ? 37.062 0.137 26.766 1 83.31 431 TRP B O 1
ATOM 13284 N N . THR B 1 432 ? 39.094 0.924 27.312 1 81.62 432 THR B N 1
ATOM 13285 C CA . THR B 1 432 ? 39.25 -0.03 28.406 1 81.62 432 THR B CA 1
ATOM 13286 C C . THR B 1 432 ? 38.406 0.39 29.609 1 81.62 432 THR B C 1
ATOM 13288 O O . THR B 1 432 ? 38.094 -0.428 30.484 1 81.62 432 THR B O 1
ATOM 13291 N N . ASN B 1 433 ? 37.938 1.646 29.609 1 85.12 433 ASN B N 1
ATOM 13292 C CA . ASN B 1 433 ? 37.062 2.131 30.672 1 85.12 433 ASN B CA 1
ATOM 13293 C C . ASN B 1 433 ? 35.656 1.612 30.516 1 85.12 433 ASN B C 1
ATOM 13295 O O . ASN B 1 433 ? 35.062 1.733 29.438 1 85.12 433 ASN B O 1
ATOM 13299 N N . ALA B 1 434 ? 35.062 1.065 31.516 1 83.38 434 ALA B N 1
ATOM 13300 C CA . ALA B 1 434 ? 33.75 0.416 31.484 1 83.38 434 ALA B CA 1
ATOM 13301 C C . ALA B 1 434 ? 32.625 1.429 31.203 1 83.38 434 ALA B C 1
ATOM 13303 O O . ALA B 1 434 ? 31.656 1.122 30.516 1 83.38 434 ALA B O 1
ATOM 13304 N N . ASN B 1 435 ? 32.812 2.639 31.781 1 84.44 435 ASN B N 1
ATOM 13305 C CA . ASN B 1 435 ? 31.797 3.67 31.578 1 84.44 435 ASN B CA 1
ATOM 13306 C C . ASN B 1 435 ? 31.75 4.145 30.141 1 84.44 435 ASN B C 1
ATOM 13308 O O . ASN B 1 435 ? 30.672 4.434 29.609 1 84.44 435 ASN B O 1
ATOM 13312 N N . ILE B 1 436 ? 32.906 4.215 29.594 1 88.31 436 ILE B N 1
ATOM 13313 C CA . ILE B 1 436 ? 33 4.668 28.203 1 88.31 436 ILE B CA 1
ATOM 13314 C C . ILE B 1 436 ? 32.438 3.602 27.281 1 88.31 436 ILE B C 1
ATOM 13316 O O . ILE B 1 436 ? 31.781 3.922 26.281 1 88.31 436 ILE B O 1
ATOM 13320 N N . GLN B 1 437 ? 32.656 2.436 27.625 1 87.06 437 GLN B N 1
ATOM 13321 C CA . GLN B 1 437 ? 32.094 1.351 26.812 1 87.06 437 GLN B CA 1
ATOM 13322 C C . GLN B 1 437 ? 30.578 1.326 26.875 1 87.06 437 GLN B C 1
ATOM 13324 O O . GLN B 1 437 ? 29.922 1.136 25.844 1 87.06 437 GLN B O 1
ATOM 13329 N N . GLU B 1 438 ? 30.109 1.526 28.047 1 86.12 438 GLU B N 1
ATOM 13330 C CA . GLU B 1 438 ? 28.656 1.569 28.203 1 86.12 438 GLU B CA 1
ATOM 13331 C C . GLU B 1 438 ? 28.062 2.76 27.453 1 86.12 438 GLU B C 1
ATOM 13333 O O . GLU B 1 438 ? 26.969 2.656 26.875 1 86.12 438 GLU B O 1
ATOM 13338 N N . ALA B 1 439 ? 28.781 3.834 27.562 1 89.44 439 ALA B N 1
ATOM 13339 C CA . ALA B 1 439 ? 28.328 5.031 26.859 1 89.44 439 ALA B CA 1
ATOM 13340 C C . ALA B 1 439 ? 28.359 4.832 25.344 1 89.44 439 ALA B C 1
ATOM 13342 O O . ALA B 1 439 ? 27.5 5.355 24.625 1 89.44 439 ALA B O 1
ATOM 13343 N N . PHE B 1 440 ? 29.375 4.117 24.969 1 91.19 440 PHE B N 1
ATOM 13344 C CA . PHE B 1 440 ? 29.484 3.809 23.547 1 91.19 440 PHE B CA 1
ATOM 13345 C C . PHE B 1 440 ? 28.266 3.033 23.062 1 91.19 440 PHE B C 1
ATOM 13347 O O . PHE B 1 440 ? 27.641 3.404 22.062 1 91.19 440 PHE B O 1
ATOM 13354 N N . PHE B 1 441 ? 27.906 2.07 23.812 1 89.81 441 PHE B N 1
ATOM 13355 C CA . PHE B 1 441 ? 26.766 1.231 23.422 1 89.81 441 PHE B CA 1
ATOM 13356 C C . PHE B 1 441 ? 25.469 2.016 23.484 1 89.81 441 PHE B C 1
ATOM 13358 O O . PHE B 1 441 ? 24.641 1.928 22.578 1 89.81 441 PHE B O 1
ATOM 13365 N N . ALA B 1 442 ? 25.328 2.82 24.469 1 88.19 442 ALA B N 1
ATOM 13366 C CA . ALA B 1 442 ? 24.109 3.615 24.656 1 88.19 442 ALA B CA 1
ATOM 13367 C C . ALA B 1 442 ? 23.969 4.648 23.547 1 88.19 442 ALA B C 1
ATOM 13369 O O . ALA B 1 442 ? 22.844 4.906 23.078 1 88.19 442 ALA B O 1
ATOM 13370 N N . THR B 1 443 ? 25.094 5.227 23.141 1 91.88 443 THR B N 1
ATOM 13371 C CA . THR B 1 443 ? 25.031 6.25 22.094 1 91.88 443 THR B CA 1
ATOM 13372 C C . THR B 1 443 ? 24.719 5.637 20.75 1 91.88 443 THR B C 1
ATOM 13374 O O . THR B 1 443 ? 24 6.234 19.938 1 91.88 443 THR B O 1
ATOM 13377 N N . CYS B 1 444 ? 25.234 4.449 20.5 1 92.88 444 CYS B N 1
ATOM 13378 C CA . CYS B 1 444 ? 24.906 3.764 19.25 1 92.88 444 CYS B CA 1
ATOM 13379 C C . CYS B 1 444 ? 23.422 3.447 19.156 1 92.88 444 CYS B C 1
ATOM 13381 O O . CYS B 1 444 ? 22.797 3.67 18.125 1 92.88 444 CYS B O 1
ATOM 13383 N N . LEU B 1 445 ? 22.906 3.021 20.234 1 91.06 445 LEU B N 1
ATOM 13384 C CA . LEU B 1 445 ? 21.484 2.684 20.281 1 91.06 445 LEU B CA 1
ATOM 13385 C C . LEU B 1 445 ? 20.625 3.939 20.172 1 91.06 445 LEU B C 1
ATOM 13387 O O . LEU B 1 445 ? 19.594 3.928 19.5 1 91.06 445 LEU B O 1
ATOM 13391 N N . ASP B 1 446 ? 21.094 5 20.75 1 89.38 446 ASP B N 1
ATOM 13392 C CA . ASP B 1 446 ? 20.359 6.266 20.688 1 89.38 446 ASP B CA 1
ATOM 13393 C C . ASP B 1 446 ? 20.344 6.824 19.266 1 89.38 446 ASP B C 1
ATOM 13395 O O . ASP B 1 446 ? 19.328 7.324 18.797 1 89.38 446 ASP B O 1
ATOM 13399 N N . LEU B 1 447 ? 21.469 6.785 18.688 1 92.5 447 LEU B N 1
ATOM 13400 C CA . LEU B 1 447 ? 21.562 7.258 17.312 1 92.5 447 LEU B CA 1
ATOM 13401 C C . LEU B 1 447 ? 20.656 6.438 16.391 1 92.5 447 LEU B C 1
ATOM 13403 O O . LEU B 1 447 ? 20 6.984 15.508 1 92.5 447 LEU B O 1
ATOM 13407 N N . ALA B 1 448 ? 20.625 5.133 16.578 1 93.44 448 ALA B N 1
ATOM 13408 C CA . ALA B 1 448 ? 19.766 4.273 15.781 1 93.44 448 ALA B CA 1
ATOM 13409 C C . ALA B 1 448 ? 18.297 4.617 15.992 1 93.44 448 ALA B C 1
ATOM 13411 O O . ALA B 1 448 ? 17.516 4.68 15.031 1 93.44 448 ALA B O 1
ATOM 13412 N N . LYS B 1 449 ? 17.906 4.898 17.203 1 89.5 449 LYS B N 1
ATOM 13413 C CA . LYS B 1 449 ? 16.516 5.223 17.531 1 89.5 449 LYS B CA 1
ATOM 13414 C C . LYS B 1 449 ? 16.109 6.551 16.891 1 89.5 449 LYS B C 1
ATOM 13416 O O . LYS B 1 449 ? 15.016 6.652 16.312 1 89.5 449 LYS B O 1
ATOM 13421 N N . VAL B 1 450 ? 16.953 7.578 17 1 89.75 450 VAL B N 1
ATOM 13422 C CA . VAL B 1 450 ? 16.656 8.898 16.453 1 89.75 450 VAL B CA 1
ATOM 13423 C C . VAL B 1 450 ? 16.609 8.828 14.93 1 89.75 450 VAL B C 1
ATOM 13425 O O . VAL B 1 450 ? 15.766 9.469 14.297 1 89.75 450 VAL B O 1
ATOM 13428 N N . ALA B 1 451 ? 17.5 8.07 14.375 1 92.38 451 ALA B N 1
ATOM 13429 C CA . ALA B 1 451 ? 17.547 7.934 12.922 1 92.38 451 ALA B CA 1
ATOM 13430 C C . ALA B 1 451 ? 16.297 7.238 12.391 1 92.38 451 ALA B C 1
ATOM 13432 O O . ALA B 1 451 ? 15.758 7.633 11.359 1 92.38 451 ALA B O 1
ATOM 13433 N N . VAL B 1 452 ? 15.812 6.223 13.086 1 90.31 452 VAL B N 1
ATOM 13434 C CA . VAL B 1 452 ? 14.609 5.488 12.688 1 90.31 452 VAL B CA 1
ATOM 13435 C C . VAL B 1 452 ? 13.391 6.406 12.766 1 90.31 452 VAL B C 1
ATOM 13437 O O . VAL B 1 452 ? 12.523 6.371 11.891 1 90.31 452 VAL B O 1
ATOM 13440 N N . SER B 1 453 ? 13.328 7.223 13.766 1 84.19 453 SER B N 1
ATOM 13441 C CA . SER B 1 453 ? 12.195 8.133 13.953 1 84.19 453 SER B CA 1
ATOM 13442 C C . SER B 1 453 ? 12.133 9.172 12.836 1 84.19 453 SER B C 1
ATOM 13444 O O . SER B 1 453 ? 11.055 9.664 12.5 1 84.19 453 SER B O 1
ATOM 13446 N N . GLN B 1 454 ? 13.328 9.445 12.266 1 82.38 454 GLN B N 1
ATOM 13447 C CA . GLN B 1 454 ? 13.383 10.43 11.195 1 82.38 454 GLN B CA 1
ATOM 13448 C C . GLN B 1 454 ? 13.32 9.766 9.82 1 82.38 454 GLN B C 1
ATOM 13450 O O . GLN B 1 454 ? 13.289 10.445 8.797 1 82.38 454 GLN B O 1
ATOM 13455 N N . GLY B 1 455 ? 13.312 8.484 9.773 1 85.75 455 GLY B N 1
ATOM 13456 C CA . GLY B 1 455 ? 13.203 7.742 8.531 1 85.75 455 GLY B CA 1
ATOM 13457 C C . GLY B 1 455 ? 14.539 7.527 7.844 1 85.75 455 GLY B C 1
ATOM 13458 O O . GLY B 1 455 ? 14.586 7.211 6.652 1 85.75 455 GLY B O 1
ATOM 13459 N N . ASP B 1 456 ? 15.617 7.926 8.516 1 90.88 456 ASP B N 1
ATOM 13460 C CA . ASP B 1 456 ? 16.953 7.672 7.965 1 90.88 456 ASP B CA 1
ATOM 13461 C C . ASP B 1 456 ? 17.453 6.285 8.359 1 90.88 456 ASP B C 1
ATOM 13463 O O . ASP B 1 456 ? 18.281 6.152 9.258 1 90.88 456 ASP B O 1
ATOM 13467 N N . PHE B 1 457 ? 17.141 5.281 7.625 1 92.88 457 PHE B N 1
ATOM 13468 C CA . PHE B 1 457 ? 17.391 3.885 7.957 1 92.88 457 PHE B CA 1
ATOM 13469 C C . PHE B 1 457 ? 18.844 3.521 7.672 1 92.88 457 PHE B C 1
ATOM 13471 O O . PHE B 1 457 ? 19.375 2.564 8.242 1 92.88 457 PHE B O 1
ATOM 13478 N N . GLN B 1 458 ? 19.516 4.293 6.832 1 93 458 GLN B N 1
ATOM 13479 C CA . GLN B 1 458 ? 20.906 4 6.492 1 93 458 GLN B CA 1
ATOM 13480 C C . GLN B 1 458 ? 21.828 4.285 7.672 1 93 458 GLN B C 1
ATOM 13482 O O . GLN B 1 458 ? 22.688 3.465 8.008 1 93 458 GLN B O 1
ATOM 13487 N N . VAL B 1 459 ? 21.594 5.43 8.312 1 93.38 459 VAL B N 1
ATOM 13488 C CA . VAL B 1 459 ? 22.406 5.797 9.469 1 93.38 459 VAL B CA 1
ATOM 13489 C C . VAL B 1 459 ? 22.109 4.844 10.633 1 93.38 459 VAL B C 1
ATOM 13491 O O . VAL B 1 459 ? 23.016 4.469 11.383 1 93.38 459 VAL B O 1
ATOM 13494 N N . ALA B 1 460 ? 20.859 4.484 10.711 1 94.75 460 ALA B N 1
ATOM 13495 C CA . ALA B 1 460 ? 20.5 3.543 11.766 1 94.75 460 ALA B CA 1
ATOM 13496 C C . ALA B 1 460 ? 21.172 2.195 11.562 1 94.75 460 ALA B C 1
ATOM 13498 O O . ALA B 1 460 ? 21.688 1.597 12.523 1 94.75 460 ALA B O 1
ATOM 13499 N N . THR B 1 461 ? 21.234 1.698 10.312 1 94.38 461 THR B N 1
ATOM 13500 C CA . THR B 1 461 ? 21.875 0.424 10 1 94.38 461 THR B CA 1
ATOM 13501 C C . THR B 1 461 ? 23.375 0.483 10.297 1 94.38 461 THR B C 1
ATOM 13503 O O . THR B 1 461 ? 23.953 -0.47 10.828 1 94.38 461 THR B O 1
ATOM 13506 N N . ARG B 1 462 ? 23.984 1.554 9.953 1 93.19 462 ARG B N 1
ATOM 13507 C CA . ARG B 1 462 ? 25.406 1.703 10.195 1 93.19 462 ARG B CA 1
ATOM 13508 C C . ARG B 1 462 ? 25.719 1.761 11.688 1 93.19 462 ARG B C 1
ATOM 13510 O O . ARG B 1 462 ? 26.703 1.176 12.148 1 93.19 462 ARG B O 1
ATOM 13517 N N . ALA B 1 463 ? 24.891 2.5 12.422 1 93.81 463 ALA B N 1
ATOM 13518 C CA . ALA B 1 463 ? 25.078 2.582 13.867 1 93.81 463 ALA B CA 1
ATOM 13519 C C . ALA B 1 463 ? 24.953 1.207 14.523 1 93.81 463 ALA B C 1
ATOM 13521 O O . ALA B 1 463 ? 25.797 0.826 15.344 1 93.81 463 ALA B O 1
ATOM 13522 N N . LEU B 1 464 ? 24 0.452 14.125 1 93 464 LEU B N 1
ATOM 13523 C CA . LEU B 1 464 ? 23.812 -0.883 14.68 1 93 464 LEU B CA 1
ATOM 13524 C C . LEU B 1 464 ? 24.875 -1.846 14.172 1 93 464 LEU B C 1
ATOM 13526 O O . LEU B 1 464 ? 25.281 -2.76 14.891 1 93 464 LEU B O 1
ATOM 13530 N N . GLY B 1 465 ? 25.25 -1.653 12.898 1 89.5 465 GLY B N 1
ATOM 13531 C CA . GLY B 1 465 ? 26.328 -2.473 12.367 1 89.5 465 GLY B CA 1
ATOM 13532 C C . GLY B 1 465 ? 27.625 -2.295 13.109 1 89.5 465 GLY B C 1
ATOM 13533 O O . GLY B 1 465 ? 28.375 -3.262 13.32 1 89.5 465 GLY B O 1
ATOM 13534 N N . THR B 1 466 ? 27.875 -1.086 13.531 1 87.75 466 THR B N 1
ATOM 13535 C CA . THR B 1 466 ? 29.062 -0.788 14.312 1 87.75 466 THR B CA 1
ATOM 13536 C C . THR B 1 466 ? 29.016 -1.498 15.664 1 87.75 466 THR B C 1
ATOM 13538 O O . THR B 1 466 ? 30.031 -2.018 16.141 1 87.75 466 THR B O 1
ATOM 13541 N N . LEU B 1 467 ? 27.859 -1.563 16.172 1 87.12 467 LEU B N 1
ATOM 13542 C CA . LEU B 1 467 ? 27.672 -2.264 17.438 1 87.12 467 LEU B CA 1
ATOM 13543 C C . LEU B 1 467 ? 27.844 -3.768 17.266 1 87.12 467 LEU B C 1
ATOM 13545 O O . LEU B 1 467 ? 28.391 -4.438 18.141 1 87.12 467 LEU B O 1
ATOM 13549 N N . GLY B 1 468 ? 27.406 -4.312 16.141 1 82.31 468 GLY B N 1
ATOM 13550 C CA . GLY B 1 468 ? 27.438 -5.738 15.875 1 82.31 468 GLY B CA 1
ATOM 13551 C C . GLY B 1 468 ? 28.844 -6.266 15.641 1 82.31 468 GLY B C 1
ATOM 13552 O O . GLY B 1 468 ? 29.109 -7.457 15.82 1 82.31 468 GLY B O 1
ATOM 13553 N N . THR B 1 469 ? 29.734 -5.375 15.25 1 78.62 469 THR B N 1
ATOM 13554 C CA . THR B 1 469 ? 31.109 -5.793 14.977 1 78.62 469 THR B CA 1
ATOM 13555 C C . THR B 1 469 ? 31.875 -6 16.281 1 78.62 469 THR B C 1
ATOM 13557 O O . THR B 1 469 ? 32.938 -6.648 16.281 1 78.62 469 THR B O 1
ATOM 13560 N N . GLN B 1 470 ? 31.266 -5.445 17.375 1 78.81 470 GLN B N 1
ATOM 13561 C CA . GLN B 1 470 ? 31.953 -5.57 18.656 1 78.81 470 GLN B CA 1
ATOM 13562 C C . GLN B 1 470 ? 31.844 -6.984 19.203 1 78.81 470 GLN B C 1
ATOM 13564 O O . GLN B 1 470 ? 30.797 -7.613 19.125 1 78.81 470 GLN B O 1
ATOM 13569 N N . ARG B 1 471 ? 33.125 -7.41 19.562 1 70.56 471 ARG B N 1
ATOM 13570 C CA . ARG B 1 471 ? 33.25 -8.766 20.109 1 70.56 471 ARG B CA 1
ATOM 13571 C C . ARG B 1 471 ? 32.969 -8.789 21.594 1 70.56 471 ARG B C 1
ATOM 13573 O O . ARG B 1 471 ? 33.219 -7.805 22.297 1 70.56 471 ARG B O 1
ATOM 13580 N N . ASN B 1 472 ? 31.922 -9.508 22.094 1 74.5 472 ASN B N 1
ATOM 13581 C CA . ASN B 1 472 ? 31.703 -9.812 23.5 1 74.5 472 ASN B CA 1
ATOM 13582 C C . ASN B 1 472 ? 30.672 -8.883 24.125 1 74.5 472 ASN B C 1
ATOM 13584 O O . ASN B 1 472 ? 30.906 -8.273 25.156 1 74.5 472 ASN B O 1
ATOM 13588 N N . LEU B 1 473 ? 29.734 -8.672 23.406 1 80.19 473 LEU B N 1
ATOM 13589 C CA . LEU B 1 473 ? 28.641 -7.918 23.984 1 80.19 473 LEU B CA 1
ATOM 13590 C C . LEU B 1 473 ? 27.953 -8.711 25.094 1 80.19 473 LEU B C 1
ATOM 13592 O O . LEU B 1 473 ? 27.906 -9.945 25.047 1 80.19 473 LEU B O 1
ATOM 13596 N N . SER B 1 474 ? 27.719 -8.031 26.188 1 83.19 474 SER B N 1
ATOM 13597 C CA . SER B 1 474 ? 26.922 -8.68 27.219 1 83.19 474 SER B CA 1
ATOM 13598 C C . SER B 1 474 ? 25.625 -9.234 26.641 1 83.19 474 SER B C 1
ATOM 13600 O O . SER B 1 474 ? 25.156 -8.781 25.594 1 83.19 474 SER B O 1
ATOM 13602 N N . THR B 1 475 ? 25.125 -10.234 27.156 1 85.56 475 THR B N 1
ATOM 13603 C CA . THR B 1 475 ? 23.906 -10.883 26.656 1 85.56 475 THR B CA 1
ATOM 13604 C C . THR B 1 475 ? 22.75 -9.883 26.594 1 85.56 475 THR B C 1
ATOM 13606 O O . THR B 1 475 ? 21.938 -9.922 25.672 1 85.56 475 THR B O 1
ATOM 13609 N N . ASP B 1 476 ? 22.734 -8.984 27.594 1 84.88 476 ASP B N 1
ATOM 13610 C CA . ASP B 1 476 ? 21.656 -7.992 27.625 1 84.88 476 ASP B CA 1
ATOM 13611 C C . ASP B 1 476 ? 21.797 -7.012 26.453 1 84.88 476 ASP B C 1
ATOM 13613 O O . ASP B 1 476 ? 20.797 -6.637 25.844 1 84.88 476 ASP B O 1
ATOM 13617 N N . LEU B 1 477 ? 22.984 -6.617 26.266 1 86.25 477 LEU B N 1
ATOM 13618 C CA . LEU B 1 477 ? 23.219 -5.684 25.172 1 86.25 477 LEU B CA 1
ATOM 13619 C C . LEU B 1 477 ? 22.984 -6.352 23.812 1 86.25 477 LEU B C 1
ATOM 13621 O O . LEU B 1 477 ? 22.516 -5.711 22.875 1 86.25 477 LEU B O 1
ATOM 13625 N N . GLU B 1 478 ? 23.328 -7.578 23.734 1 88.25 478 GLU B N 1
ATOM 13626 C CA . GLU B 1 478 ? 23.062 -8.336 22.516 1 88.25 478 GLU B CA 1
ATOM 13627 C C . GLU B 1 478 ? 21.562 -8.445 22.234 1 88.25 478 GLU B C 1
ATOM 13629 O O . GLU B 1 478 ? 21.141 -8.367 21.078 1 88.25 478 GLU B O 1
ATOM 13634 N N . ASN B 1 479 ? 20.875 -8.664 23.375 1 90.31 479 ASN B N 1
ATOM 13635 C CA . ASN B 1 479 ? 19.422 -8.766 23.219 1 90.31 479 ASN B CA 1
ATOM 13636 C C . ASN B 1 479 ? 18.812 -7.438 22.781 1 90.31 479 ASN B C 1
ATOM 13638 O O . ASN B 1 479 ? 17.891 -7.406 21.969 1 90.31 479 ASN B O 1
ATOM 13642 N N . GLN B 1 480 ? 19.328 -6.371 23.297 1 89.5 480 GLN B N 1
ATOM 13643 C CA . GLN B 1 480 ? 18.844 -5.051 22.906 1 89.5 480 GLN B CA 1
ATOM 13644 C C . GLN B 1 480 ? 19.203 -4.742 21.453 1 89.5 480 GLN B C 1
ATOM 13646 O O . GLN B 1 480 ? 18.406 -4.121 20.734 1 89.5 480 GLN B O 1
ATOM 13651 N N . HIS B 1 481 ? 20.391 -5.145 21.141 1 90.19 481 HIS B N 1
ATOM 13652 C CA . HIS B 1 481 ? 20.828 -5.004 19.766 1 90.19 481 HIS B CA 1
ATOM 13653 C C . HIS B 1 481 ? 19.906 -5.766 18.812 1 90.19 481 HIS B C 1
ATOM 13655 O O . HIS B 1 481 ? 19.484 -5.23 17.781 1 90.19 481 HIS B O 1
ATOM 13661 N N . LEU B 1 482 ? 19.625 -6.934 19.219 1 90.81 482 LEU B N 1
ATOM 13662 C CA . LEU B 1 482 ? 18.766 -7.781 18.406 1 90.81 482 LEU B CA 1
ATOM 13663 C C . LEU B 1 482 ? 17.359 -7.176 18.281 1 90.81 482 LEU B C 1
ATOM 13665 O O . LEU B 1 482 ? 16.75 -7.242 17.219 1 90.81 482 LEU B O 1
ATOM 13669 N N . TYR B 1 483 ? 16.891 -6.617 19.344 1 92.94 483 TYR B N 1
ATOM 13670 C CA . TYR B 1 483 ? 15.57 -5.984 19.344 1 92.94 483 TYR B CA 1
ATOM 13671 C C . TYR B 1 483 ? 15.539 -4.801 18.391 1 92.94 483 TYR B C 1
ATOM 13673 O O . TYR B 1 483 ? 14.625 -4.688 17.562 1 92.94 483 TYR B O 1
ATOM 13681 N N . GLN B 1 484 ? 16.531 -3.939 18.438 1 92.12 484 GLN B N 1
ATOM 13682 C CA . GLN B 1 484 ? 16.578 -2.762 17.578 1 92.12 484 GLN B CA 1
ATOM 13683 C C . GLN B 1 484 ? 16.797 -3.152 16.109 1 92.12 484 GLN B C 1
ATOM 13685 O O . GLN B 1 484 ? 16.25 -2.506 15.211 1 92.12 484 GLN B O 1
ATOM 13690 N N . GLU B 1 485 ? 17.531 -4.137 15.93 1 92.62 485 GLU B N 1
ATOM 13691 C CA . GLU B 1 485 ? 17.75 -4.629 14.57 1 92.62 485 GLU B CA 1
ATOM 13692 C C . GLU B 1 485 ? 16.453 -5.172 13.969 1 92.62 485 GLU B C 1
ATOM 13694 O O . GLU B 1 485 ? 16.203 -5.004 12.773 1 92.62 485 GLU B O 1
ATOM 13699 N N . SER B 1 486 ? 15.734 -5.898 14.797 1 94.56 486 SER B N 1
ATOM 13700 C CA . SER B 1 486 ? 14.453 -6.43 14.328 1 94.56 486 SER B CA 1
ATOM 13701 C C . SER B 1 486 ? 13.492 -5.305 13.977 1 94.56 486 SER B C 1
ATOM 13703 O O . SER B 1 486 ? 12.781 -5.383 12.969 1 94.56 486 SER B O 1
ATOM 13705 N N . LEU B 1 487 ? 13.438 -4.266 14.805 1 93.88 487 LEU B N 1
ATOM 13706 C CA . LEU B 1 487 ? 12.57 -3.121 14.539 1 93.88 487 LEU B CA 1
ATOM 13707 C C . LEU B 1 487 ? 12.977 -2.43 13.234 1 93.88 487 LEU B C 1
ATOM 13709 O O . LEU B 1 487 ? 12.109 -2.047 12.438 1 93.88 487 LEU B O 1
ATOM 13713 N N . LEU B 1 488 ? 14.242 -2.258 13.086 1 94 488 LEU B N 1
ATOM 13714 C CA . LEU B 1 488 ? 14.75 -1.614 11.875 1 94 488 LEU B CA 1
ATOM 13715 C C . LEU B 1 488 ? 14.414 -2.436 10.641 1 94 488 LEU B C 1
ATOM 13717 O O . LEU B 1 488 ? 14.039 -1.882 9.602 1 94 488 LEU B O 1
ATOM 13721 N N . ALA B 1 489 ? 14.531 -3.744 10.711 1 94.19 489 ALA B N 1
ATOM 13722 C CA . ALA B 1 489 ? 14.211 -4.621 9.586 1 94.19 489 ALA B CA 1
ATOM 13723 C C . ALA B 1 489 ? 12.742 -4.496 9.203 1 94.19 489 ALA B C 1
ATOM 13725 O O . ALA B 1 489 ? 12.398 -4.5 8.016 1 94.19 489 ALA B O 1
ATOM 13726 N N . TRP B 1 490 ? 11.906 -4.359 10.172 1 93.75 490 TRP B N 1
ATOM 13727 C CA . TRP B 1 490 ? 10.477 -4.203 9.914 1 93.75 490 TRP B CA 1
ATOM 13728 C C . TRP B 1 490 ? 10.188 -2.883 9.211 1 93.75 490 TRP B C 1
ATOM 13730 O O . TRP B 1 490 ? 9.398 -2.838 8.266 1 93.75 490 TRP B O 1
ATOM 13740 N N . MET B 1 491 ? 10.82 -1.834 9.664 1 92.5 491 MET B N 1
ATOM 13741 C CA . MET B 1 491 ? 10.594 -0.507 9.094 1 92.5 491 MET B CA 1
ATOM 13742 C C . MET B 1 491 ? 11.133 -0.427 7.668 1 92.5 491 MET B C 1
ATOM 13744 O O . MET B 1 491 ? 10.625 0.34 6.852 1 92.5 491 MET B O 1
ATOM 13748 N N . LYS B 1 492 ? 12.133 -1.264 7.387 1 92.19 492 LYS B N 1
ATOM 13749 C CA . LYS B 1 492 ? 12.695 -1.334 6.039 1 92.19 492 LYS B CA 1
ATOM 13750 C C . LYS B 1 492 ? 11.875 -2.266 5.152 1 92.19 492 LYS B C 1
ATOM 13752 O O . LYS B 1 492 ? 12.25 -2.537 4.012 1 92.19 492 LYS B O 1
ATOM 13757 N N . HIS B 1 493 ? 10.812 -2.846 5.613 1 87.5 493 HIS B N 1
ATOM 13758 C CA . HIS B 1 493 ? 9.867 -3.707 4.914 1 87.5 493 HIS B CA 1
ATOM 13759 C C . HIS B 1 493 ? 10.453 -5.094 4.68 1 87.5 493 HIS B C 1
ATOM 13761 O O . HIS B 1 493 ? 10.148 -5.746 3.682 1 87.5 493 HIS B O 1
ATOM 13767 N N . ASP B 1 494 ? 11.398 -5.422 5.512 1 91.38 494 ASP B N 1
ATOM 13768 C CA . ASP B 1 494 ? 11.883 -6.801 5.543 1 91.38 494 ASP B CA 1
ATOM 13769 C C . ASP B 1 494 ? 11.148 -7.613 6.609 1 91.38 494 ASP B C 1
ATOM 13771 O O . ASP B 1 494 ? 11.742 -8 7.621 1 91.38 494 ASP B O 1
ATOM 13775 N N . GLN B 1 495 ? 10.031 -7.977 6.336 1 88.06 495 GLN B N 1
ATOM 13776 C CA . GLN B 1 495 ? 9.125 -8.547 7.324 1 88.06 495 GLN B CA 1
ATOM 13777 C C . GLN B 1 495 ? 9.586 -9.938 7.75 1 88.06 495 GLN B C 1
ATOM 13779 O O . GLN B 1 495 ? 9.484 -10.297 8.93 1 88.06 495 GLN B O 1
ATOM 13784 N N . ILE B 1 496 ? 10.172 -10.703 6.852 1 85.25 496 ILE B N 1
ATOM 13785 C CA . ILE B 1 496 ? 10.578 -12.07 7.145 1 85.25 496 ILE B CA 1
ATOM 13786 C C . ILE B 1 496 ? 11.758 -12.062 8.109 1 85.25 496 ILE B C 1
ATOM 13788 O O . ILE B 1 496 ? 11.773 -12.812 9.094 1 85.25 496 ILE B O 1
ATOM 13792 N N . ILE B 1 497 ? 12.727 -11.234 7.852 1 91.62 497 ILE B N 1
ATOM 13793 C CA . ILE B 1 497 ? 13.898 -11.125 8.703 1 91.62 497 ILE B CA 1
ATOM 13794 C C . ILE B 1 497 ? 13.5 -10.586 10.07 1 91.62 497 ILE B C 1
ATOM 13796 O O . ILE B 1 497 ? 13.93 -11.109 11.102 1 91.62 497 ILE B O 1
ATOM 13800 N N . ALA B 1 498 ? 12.664 -9.516 10.109 1 94.19 498 ALA B N 1
ATOM 13801 C CA . ALA B 1 498 ? 12.234 -8.891 11.359 1 94.19 498 ALA B CA 1
ATOM 13802 C C . ALA B 1 498 ? 11.516 -9.898 12.258 1 94.19 498 ALA B C 1
ATOM 13804 O O . ALA B 1 498 ? 11.82 -10 13.453 1 94.19 498 ALA B O 1
ATOM 13805 N N . ARG B 1 499 ? 10.656 -10.688 11.695 1 90.19 499 ARG B N 1
ATOM 13806 C CA . ARG B 1 499 ? 9.891 -11.656 12.469 1 90.19 499 ARG B CA 1
ATOM 13807 C C . ARG B 1 499 ? 10.789 -12.758 13.016 1 90.19 499 ARG B C 1
ATOM 13809 O O . ARG B 1 499 ? 10.633 -13.18 14.164 1 90.19 499 ARG B O 1
ATOM 13816 N N . ARG B 1 500 ? 11.703 -13.227 12.188 1 88.56 500 ARG B N 1
ATOM 13817 C CA . ARG B 1 500 ? 12.594 -14.297 12.633 1 88.56 500 ARG B CA 1
ATOM 13818 C C . ARG B 1 500 ? 13.516 -13.812 13.75 1 88.56 500 ARG B C 1
ATOM 13820 O O . ARG B 1 500 ? 13.75 -14.531 14.719 1 88.56 500 ARG B O 1
ATOM 13827 N N . LEU B 1 501 ? 14.055 -12.633 13.656 1 92.75 501 LEU B N 1
ATOM 13828 C CA . LEU B 1 501 ? 14.945 -12.07 14.672 1 92.75 501 LEU B CA 1
ATOM 13829 C C . LEU B 1 501 ? 14.203 -11.875 15.992 1 92.75 501 LEU B C 1
ATOM 13831 O O . LEU B 1 501 ? 14.703 -12.242 17.047 1 92.75 501 LEU B O 1
ATOM 13835 N N . LEU B 1 502 ? 13.016 -11.32 15.898 1 93.31 502 LEU B N 1
ATOM 13836 C CA . LEU B 1 502 ? 12.266 -11.047 17.109 1 93.31 502 LEU B CA 1
ATOM 13837 C C . LEU B 1 502 ? 11.805 -12.344 17.766 1 93.31 502 LEU B C 1
ATOM 13839 O O . LEU B 1 502 ? 11.758 -12.445 19 1 93.31 502 LEU B O 1
ATOM 13843 N N . ARG B 1 503 ? 11.438 -13.312 16.953 1 88.75 503 ARG B N 1
ATOM 13844 C CA . ARG B 1 503 ? 11.039 -14.609 17.484 1 88.75 503 ARG B CA 1
ATOM 13845 C C . ARG B 1 503 ? 12.203 -15.273 18.234 1 88.75 503 ARG B C 1
ATOM 13847 O O . ARG B 1 503 ? 12.008 -15.906 19.266 1 88.75 503 ARG B O 1
ATOM 13854 N N . ASN B 1 504 ? 13.406 -15.156 17.641 1 88.12 504 ASN B N 1
ATOM 13855 C CA . ASN B 1 504 ? 14.594 -15.672 18.297 1 88.12 504 ASN B CA 1
ATOM 13856 C C . ASN B 1 504 ? 14.797 -15.031 19.672 1 88.12 504 ASN B C 1
ATOM 13858 O O . ASN B 1 504 ? 15.203 -15.695 20.625 1 88.12 504 ASN B O 1
ATOM 13862 N N . LEU B 1 505 ? 14.523 -13.734 19.75 1 91.38 505 LEU B N 1
ATOM 13863 C CA . LEU B 1 505 ? 14.648 -13.016 21.016 1 91.38 505 LEU B CA 1
ATOM 13864 C C . LEU B 1 505 ? 13.609 -13.484 22.031 1 91.38 505 LEU B C 1
ATOM 13866 O O . LEU B 1 505 ? 13.922 -13.641 23.203 1 91.38 505 LEU B O 1
ATOM 13870 N N . ILE B 1 506 ? 12.406 -13.797 21.609 1 90.69 506 ILE B N 1
ATOM 13871 C CA . ILE B 1 506 ? 11.312 -14.227 22.469 1 90.69 506 ILE B CA 1
ATOM 13872 C C . ILE B 1 506 ? 11.602 -15.625 23.016 1 90.69 506 ILE B C 1
ATOM 13874 O O . ILE B 1 506 ? 11.297 -15.922 24.172 1 90.69 506 ILE B O 1
ATOM 13878 N N . GLU B 1 507 ? 12.242 -16.422 22.188 1 85.12 507 GLU B N 1
ATOM 13879 C CA . GLU B 1 507 ? 12.461 -17.812 22.547 1 85.12 507 GLU B CA 1
ATOM 13880 C C . GLU B 1 507 ? 13.734 -17.984 23.375 1 85.12 507 GLU B C 1
ATOM 13882 O O . GLU B 1 507 ? 13.961 -19.047 23.953 1 85.12 507 GLU B O 1
ATOM 13887 N N . LYS B 1 508 ? 14.453 -16.891 23.453 1 85.5 508 LYS B N 1
ATOM 13888 C CA . LYS B 1 508 ? 15.672 -16.969 24.25 1 85.5 508 LYS B CA 1
ATOM 13889 C C . LYS B 1 508 ? 15.352 -17.234 25.719 1 85.5 508 LYS B C 1
ATOM 13891 O O . LYS B 1 508 ? 14.281 -16.859 26.203 1 85.5 508 LYS B O 1
ATOM 13896 N N . ARG B 1 509 ? 16.062 -18 26.469 1 74.94 509 ARG B N 1
ATOM 13897 C CA . ARG B 1 509 ? 15.797 -18.469 27.812 1 74.94 509 ARG B CA 1
ATOM 13898 C C . ARG B 1 509 ? 15.875 -17.312 28.812 1 74.94 509 ARG B C 1
ATOM 13900 O O . ARG B 1 509 ? 15.078 -17.25 29.75 1 74.94 509 ARG B O 1
ATOM 13907 N N . ASN B 1 510 ? 16.734 -16.391 28.641 1 76.5 510 ASN B N 1
ATOM 13908 C CA . ASN B 1 510 ? 16.844 -15.477 29.781 1 76.5 510 ASN B CA 1
ATOM 13909 C C . ASN B 1 510 ? 16.953 -14.023 29.328 1 76.5 510 ASN B C 1
ATOM 13911 O O . ASN B 1 510 ? 17.906 -13.328 29.672 1 76.5 510 ASN B O 1
ATOM 13915 N N . PRO B 1 511 ? 15.828 -13.609 28.641 1 81.81 511 PRO B N 1
ATOM 13916 C CA . PRO B 1 511 ? 15.859 -12.172 28.375 1 81.81 511 PRO B CA 1
ATOM 13917 C C . PRO B 1 511 ? 15.258 -11.344 29.5 1 81.81 511 PRO B C 1
ATOM 13919 O O . PRO B 1 511 ? 14.492 -11.867 30.312 1 81.81 511 PRO B O 1
ATOM 13922 N N . LYS B 1 512 ? 15.758 -10.133 29.703 1 86.12 512 LYS B N 1
ATOM 13923 C CA . LYS B 1 512 ? 15.102 -9.234 30.641 1 86.12 512 LYS B CA 1
ATOM 13924 C C . LYS B 1 512 ? 13.594 -9.188 30.406 1 86.12 512 LYS B C 1
ATOM 13926 O O . LYS B 1 512 ? 13.141 -9.062 29.266 1 86.12 512 LYS B O 1
ATOM 13931 N N . PRO B 1 513 ? 12.797 -9.391 31.375 1 86.88 513 PRO B N 1
ATOM 13932 C CA . PRO B 1 513 ? 11.336 -9.461 31.234 1 86.88 513 PRO B CA 1
ATOM 13933 C C . PRO B 1 513 ? 10.758 -8.242 30.516 1 86.88 513 PRO B C 1
ATOM 13935 O O . PRO B 1 513 ? 9.797 -8.367 29.766 1 86.88 513 PRO B O 1
ATOM 13938 N N . SER B 1 514 ? 11.289 -7.09 30.812 1 87.5 514 SER B N 1
ATOM 13939 C CA . SER B 1 514 ? 10.781 -5.895 30.156 1 87.5 514 SER B CA 1
ATOM 13940 C C . SER B 1 514 ? 10.969 -5.973 28.641 1 87.5 514 SER B C 1
ATOM 13942 O O . SER B 1 514 ? 10.078 -5.586 27.891 1 87.5 514 SER B O 1
ATOM 13944 N N . LEU B 1 515 ? 12.133 -6.461 28.266 1 89.75 515 LEU B N 1
ATOM 13945 C CA . LEU B 1 515 ? 12.414 -6.586 26.844 1 89.75 515 LEU B CA 1
ATOM 13946 C C . LEU B 1 515 ? 11.562 -7.676 26.203 1 89.75 515 LEU B C 1
ATOM 13948 O O . LEU B 1 515 ? 11.109 -7.539 25.062 1 89.75 515 LEU B O 1
ATOM 13952 N N . LYS B 1 516 ? 11.383 -8.711 26.953 1 91.69 516 LYS B N 1
ATOM 13953 C CA . LYS B 1 516 ? 10.547 -9.805 26.453 1 91.69 516 LYS B CA 1
ATOM 13954 C C . LYS B 1 516 ? 9.102 -9.344 26.266 1 91.69 516 LYS B C 1
ATOM 13956 O O . LYS B 1 516 ? 8.461 -9.688 25.266 1 91.69 516 LYS B O 1
ATOM 13961 N N . ALA B 1 517 ? 8.594 -8.562 27.281 1 91.81 517 ALA B N 1
ATOM 13962 C CA . ALA B 1 517 ? 7.234 -8.039 27.172 1 91.81 517 ALA B CA 1
ATOM 13963 C C . ALA B 1 517 ? 7.09 -7.137 25.953 1 91.81 517 ALA B C 1
ATOM 13965 O O . ALA B 1 517 ? 6.098 -7.219 25.219 1 91.81 517 ALA B O 1
ATOM 13966 N N . LYS B 1 518 ? 8.086 -6.328 25.75 1 91.25 518 LYS B N 1
ATOM 13967 C CA . LYS B 1 518 ? 8.07 -5.43 24.594 1 91.25 518 LYS B CA 1
ATOM 13968 C C . LYS B 1 518 ? 8.125 -6.215 23.281 1 91.25 518 LYS B C 1
ATOM 13970 O O . LYS B 1 518 ? 7.414 -5.887 22.328 1 91.25 518 LYS B O 1
ATOM 13975 N N . ALA B 1 519 ? 8.961 -7.191 23.25 1 94.12 519 ALA B N 1
ATOM 13976 C CA . ALA B 1 519 ? 9.125 -8.008 22.062 1 94.12 519 ALA B CA 1
ATOM 13977 C C . ALA B 1 519 ? 7.832 -8.75 21.719 1 94.12 519 ALA B C 1
ATOM 13979 O O . ALA B 1 519 ? 7.453 -8.844 20.547 1 94.12 519 ALA B O 1
ATOM 13980 N N . LEU B 1 520 ? 7.152 -9.211 22.75 1 94.44 520 LEU B N 1
ATOM 13981 C CA . LEU B 1 520 ? 5.898 -9.93 22.562 1 94.44 520 LEU B CA 1
ATOM 13982 C C . LEU B 1 520 ? 4.824 -8.992 22.016 1 94.44 520 LEU B C 1
ATOM 13984 O O . LEU B 1 520 ? 4.078 -9.359 21.094 1 94.44 520 LEU B O 1
ATOM 13988 N N . ARG B 1 521 ? 4.75 -7.824 22.578 1 93.94 521 ARG B N 1
ATOM 13989 C CA . ARG B 1 521 ? 3.768 -6.844 22.125 1 93.94 521 ARG B CA 1
ATOM 13990 C C . ARG B 1 521 ? 4.008 -6.477 20.656 1 93.94 521 ARG B C 1
ATOM 13992 O O . ARG B 1 521 ? 3.072 -6.473 19.859 1 93.94 521 ARG B O 1
ATOM 13999 N N . VAL B 1 522 ? 5.262 -6.152 20.312 1 94.38 522 VAL B N 1
ATOM 14000 C CA . VAL B 1 522 ? 5.609 -5.73 18.953 1 94.38 522 VAL B CA 1
ATOM 14001 C C . VAL B 1 522 ? 5.367 -6.879 17.969 1 94.38 522 VAL B C 1
ATOM 14003 O O . VAL B 1 522 ? 4.863 -6.664 16.875 1 94.38 522 VAL B O 1
ATOM 14006 N N . TYR B 1 523 ? 5.719 -8.086 18.375 1 94.62 523 TYR B N 1
ATOM 14007 C CA . TYR B 1 523 ? 5.48 -9.25 17.531 1 94.62 523 TYR B CA 1
ATOM 14008 C C . TYR B 1 523 ? 3.988 -9.453 17.281 1 94.62 523 TYR B C 1
ATOM 14010 O O . TYR B 1 523 ? 3.568 -9.773 16.172 1 94.62 523 TYR B O 1
ATOM 14018 N N . GLY B 1 524 ? 3.207 -9.25 18.375 1 93.38 524 GLY B N 1
ATOM 14019 C CA . GLY B 1 524 ? 1.761 -9.312 18.219 1 93.38 524 GLY B CA 1
ATOM 14020 C C . GLY B 1 524 ? 1.214 -8.281 17.266 1 93.38 524 GLY B C 1
ATOM 14021 O O . GLY B 1 524 ? 0.323 -8.578 16.469 1 93.38 524 GLY B O 1
ATOM 14022 N N . ASP B 1 525 ? 1.743 -7.09 17.297 1 92.81 525 ASP B N 1
ATOM 14023 C CA . ASP B 1 525 ? 1.344 -6.027 16.375 1 92.81 525 ASP B CA 1
ATOM 14024 C C . ASP B 1 525 ? 1.648 -6.414 14.938 1 92.81 525 ASP B C 1
ATOM 14026 O O . ASP B 1 525 ? 0.849 -6.148 14.039 1 92.81 525 ASP B O 1
ATOM 14030 N N . TRP B 1 526 ? 2.805 -6.984 14.719 1 90.88 526 TRP B N 1
ATOM 14031 C CA . TRP B 1 526 ? 3.215 -7.383 13.375 1 90.88 526 TRP B CA 1
ATOM 14032 C C . TRP B 1 526 ? 2.316 -8.492 12.836 1 90.88 526 TRP B C 1
ATOM 14034 O O . TRP B 1 526 ? 1.928 -8.469 11.664 1 90.88 526 TRP B O 1
ATOM 14044 N N . MET B 1 527 ? 1.965 -9.438 13.727 1 88.44 527 MET B N 1
ATOM 14045 C CA . MET B 1 527 ? 1.089 -10.531 13.312 1 88.44 527 MET B CA 1
ATOM 14046 C C . MET B 1 527 ? -0.314 -10.023 13.008 1 88.44 527 MET B C 1
ATOM 14048 O O . MET B 1 527 ? -0.988 -10.547 12.117 1 88.44 527 MET B O 1
ATOM 14052 N N . ALA B 1 528 ? -0.682 -9.016 13.773 1 87.81 528 ALA B N 1
ATOM 14053 C CA . ALA B 1 528 ? -1.986 -8.398 13.547 1 87.81 528 ALA B CA 1
ATOM 14054 C C . ALA B 1 528 ? -2.004 -7.617 12.234 1 87.81 528 ALA B C 1
ATOM 14056 O O . ALA B 1 528 ? -2.982 -7.672 11.484 1 87.81 528 ALA B O 1
ATOM 14057 N N . GLU B 1 529 ? -0.958 -6.918 11.969 1 85.12 529 GLU B N 1
ATOM 14058 C CA . GLU B 1 529 ? -0.865 -6.102 10.758 1 85.12 529 GLU B CA 1
ATOM 14059 C C . GLU B 1 529 ? -0.806 -6.969 9.508 1 85.12 529 GLU B C 1
ATOM 14061 O O . GLU B 1 529 ? -1.4 -6.629 8.484 1 85.12 529 GLU B O 1
ATOM 14066 N N . THR B 1 530 ? -0.069 -8.094 9.57 1 79.81 530 THR B N 1
ATOM 14067 C CA . THR B 1 530 ? 0.088 -8.969 8.414 1 79.81 530 THR B CA 1
ATOM 14068 C C . THR B 1 530 ? -1.048 -9.984 8.344 1 79.81 530 THR B C 1
ATOM 14070 O O . THR B 1 530 ? -1.17 -10.719 7.367 1 79.81 530 THR B O 1
ATOM 14073 N N . LYS B 1 531 ? -1.976 -10.008 9.398 1 78.75 531 LYS B N 1
ATOM 14074 C CA . LYS B 1 531 ? -3.068 -10.969 9.469 1 78.75 531 LYS B CA 1
ATOM 14075 C C . LYS B 1 531 ? -2.564 -12.391 9.203 1 78.75 531 LYS B C 1
ATOM 14077 O O . LYS B 1 531 ? -3.141 -13.117 8.398 1 78.75 531 LYS B O 1
ATOM 14082 N N . SER B 1 532 ? -1.414 -12.695 9.828 1 74.12 532 SER B N 1
ATOM 14083 C CA . SER B 1 532 ? -0.74 -13.969 9.57 1 74.12 532 SER B CA 1
ATOM 14084 C C . SER B 1 532 ? -1.243 -15.062 10.508 1 74.12 532 SER B C 1
ATOM 14086 O O . SER B 1 532 ? -1.016 -16.25 10.266 1 74.12 532 SER B O 1
ATOM 14088 N N . GLU B 1 533 ? -1.885 -14.711 11.656 1 76.25 533 GLU B N 1
ATOM 14089 C CA . GLU B 1 533 ? -2.43 -15.664 12.617 1 76.25 533 GLU B CA 1
ATOM 14090 C C . GLU B 1 533 ? -3.863 -15.305 12.992 1 76.25 533 GLU B C 1
ATOM 14092 O O . GLU B 1 533 ? -4.316 -14.188 12.742 1 76.25 533 GLU B O 1
ATOM 14097 N N . ASN B 1 534 ? -4.512 -16.25 13.57 1 75.56 534 ASN B N 1
ATOM 14098 C CA . ASN B 1 534 ? -5.863 -15.984 14.055 1 75.56 534 ASN B CA 1
ATOM 14099 C C . ASN B 1 534 ? -5.875 -14.938 15.156 1 75.56 534 ASN B C 1
ATOM 14101 O O . ASN B 1 534 ? -4.984 -14.906 16.016 1 75.56 534 ASN B O 1
ATOM 14105 N N . PRO B 1 535 ? -6.797 -14.062 15.18 1 83.81 535 PRO B N 1
ATOM 14106 C CA . PRO B 1 535 ? -6.859 -12.984 16.156 1 83.81 535 PRO B CA 1
ATOM 14107 C C . PRO B 1 535 ? -6.875 -13.492 17.594 1 83.81 535 PRO B C 1
ATOM 14109 O O . PRO B 1 535 ? -6.254 -12.891 18.484 1 83.81 535 PRO B O 1
ATOM 14112 N N . GLN B 1 536 ? -7.523 -14.664 17.828 1 83.38 536 GLN B N 1
ATOM 14113 C CA . GLN B 1 536 ? -7.578 -15.195 19.188 1 83.38 536 GLN B CA 1
ATOM 14114 C C . GLN B 1 536 ? -6.207 -15.68 19.641 1 83.38 536 GLN B C 1
ATOM 14116 O O . GLN B 1 536 ? -5.848 -15.539 20.812 1 83.38 536 GLN B O 1
ATOM 14121 N N . THR B 1 537 ? -5.523 -16.234 18.719 1 83.81 537 THR B N 1
ATOM 14122 C CA . THR B 1 537 ? -4.18 -16.688 19.031 1 83.81 537 THR B CA 1
ATOM 14123 C C . THR B 1 537 ? -3.254 -15.516 19.312 1 83.81 537 THR B C 1
ATOM 14125 O O . THR B 1 537 ? -2.4 -15.578 20.203 1 83.81 537 THR B O 1
ATOM 14128 N N . ILE B 1 538 ? -3.408 -14.438 18.594 1 88.75 538 ILE B N 1
ATOM 14129 C CA . ILE B 1 538 ? -2.588 -13.242 18.781 1 88.75 538 ILE B CA 1
ATOM 14130 C C . ILE B 1 538 ? -2.832 -12.656 20.172 1 88.75 538 ILE B C 1
ATOM 14132 O O . ILE B 1 538 ? -1.891 -12.234 20.844 1 88.75 538 ILE B O 1
ATOM 14136 N N . ILE B 1 539 ? -4.094 -12.672 20.641 1 93 539 ILE B N 1
ATOM 14137 C CA . ILE B 1 539 ? -4.449 -12.094 21.938 1 93 539 ILE B CA 1
ATOM 14138 C C . ILE B 1 539 ? -3.877 -12.961 23.047 1 93 539 ILE B C 1
ATOM 14140 O O . ILE B 1 539 ? -3.229 -12.453 23.969 1 93 539 ILE B O 1
ATOM 14144 N N . GLN B 1 540 ? -4.004 -14.289 22.875 1 90.94 540 GLN B N 1
ATOM 14145 C CA . GLN B 1 540 ? -3.639 -15.195 23.953 1 90.94 540 GLN B CA 1
ATOM 14146 C C . GLN B 1 540 ? -2.125 -15.383 24.031 1 90.94 540 GLN B C 1
ATOM 14148 O O . GLN B 1 540 ? -1.537 -15.297 25.109 1 90.94 540 GLN B O 1
ATOM 14153 N N . LYS B 1 541 ? -1.516 -15.523 22.891 1 89.31 541 LYS B N 1
ATOM 14154 C CA . LYS B 1 541 ? -0.107 -15.914 22.859 1 89.31 541 LYS B CA 1
ATOM 14155 C C . LYS B 1 541 ? 0.799 -14.695 23.016 1 89.31 541 LYS B C 1
ATOM 14157 O O . LYS B 1 541 ? 1.902 -14.789 23.547 1 89.31 541 LYS B O 1
ATOM 14162 N N . TYR B 1 542 ? 0.356 -13.539 22.531 1 93.88 542 TYR B N 1
ATOM 14163 C CA . TYR B 1 542 ? 1.299 -12.43 22.469 1 93.88 542 TYR B CA 1
ATOM 14164 C C . TYR B 1 542 ? 0.854 -11.281 23.375 1 93.88 542 TYR B C 1
ATOM 14166 O O . TYR B 1 542 ? 1.54 -10.938 24.328 1 93.88 542 TYR B O 1
ATOM 14174 N N . TYR B 1 543 ? -0.346 -10.703 23.203 1 93.75 543 TYR B N 1
ATOM 14175 C CA . TYR B 1 543 ? -0.752 -9.516 23.953 1 93.75 543 TYR B CA 1
ATOM 14176 C C . TYR B 1 543 ? -0.952 -9.836 25.422 1 93.75 543 TYR B C 1
ATOM 14178 O O . TYR B 1 543 ? -0.413 -9.148 26.297 1 93.75 543 TYR B O 1
ATOM 14186 N N . LEU B 1 544 ? -1.707 -10.906 25.75 1 94.5 544 LEU B N 1
ATOM 14187 C CA . LEU B 1 544 ? -1.979 -11.227 27.156 1 94.5 544 LEU B CA 1
ATOM 14188 C C . LEU B 1 544 ? -0.702 -11.641 27.875 1 94.5 544 LEU B C 1
ATOM 14190 O O . LEU B 1 544 ? -0.495 -11.281 29.031 1 94.5 544 LEU B O 1
ATOM 14194 N N . GLU B 1 545 ? 0.122 -12.414 27.141 1 93.31 545 GLU B N 1
ATOM 14195 C CA . GLU B 1 545 ? 1.406 -12.789 27.719 1 93.31 545 GLU B CA 1
ATOM 14196 C C . GLU B 1 545 ? 2.268 -11.555 27.984 1 93.31 545 GLU B C 1
ATOM 14198 O O . GLU B 1 545 ? 2.969 -11.492 29 1 93.31 545 GLU B O 1
ATOM 14203 N N . SER B 1 546 ? 2.285 -10.625 27.109 1 93.5 546 SER B N 1
ATOM 14204 C CA . SER B 1 546 ? 3.031 -9.383 27.281 1 93.5 546 SER B CA 1
ATOM 14205 C C . SER B 1 546 ? 2.527 -8.594 28.484 1 93.5 546 SER B C 1
ATOM 14207 O O . SER B 1 546 ? 3.322 -8.055 29.25 1 93.5 546 SER B O 1
ATOM 14209 N N . ILE B 1 547 ? 1.205 -8.5 28.703 1 92.62 547 ILE B N 1
ATOM 14210 C CA . ILE B 1 547 ? 0.602 -7.773 29.812 1 92.62 547 ILE B CA 1
ATOM 14211 C C . ILE B 1 547 ? 0.92 -8.477 31.125 1 92.62 547 ILE B C 1
ATOM 14213 O O . ILE B 1 547 ? 1.262 -7.832 32.125 1 92.62 547 ILE B O 1
ATOM 14217 N N . GLU B 1 548 ? 0.871 -9.789 31.078 1 91.44 548 GLU B N 1
ATOM 14218 C CA . GLU B 1 548 ? 1.157 -10.562 32.281 1 91.44 548 GLU B CA 1
ATOM 14219 C C . GLU B 1 548 ? 2.6 -10.359 32.719 1 91.44 548 GLU B C 1
ATOM 14221 O O . GLU B 1 548 ? 2.857 -10.172 33.938 1 91.44 548 GLU B O 1
ATOM 14226 N N . ILE B 1 549 ? 3.471 -10.359 31.797 1 90.06 549 ILE B N 1
ATOM 14227 C CA . ILE B 1 549 ? 4.879 -10.172 32.125 1 90.06 549 ILE B CA 1
ATOM 14228 C C . ILE B 1 549 ? 5.117 -8.75 32.594 1 90.06 549 ILE B C 1
ATOM 14230 O O . ILE B 1 549 ? 5.867 -8.531 33.562 1 90.06 549 ILE B O 1
ATOM 14234 N N . SER B 1 550 ? 4.492 -7.801 31.953 1 87.88 550 SER B N 1
ATOM 14235 C CA . SER B 1 550 ? 4.676 -6.398 32.312 1 87.88 550 SER B CA 1
ATOM 14236 C C . SER B 1 550 ? 4.098 -6.102 33.688 1 87.88 550 SER B C 1
ATOM 14238 O O . SER B 1 550 ? 4.664 -5.309 34.438 1 87.88 550 SER B O 1
ATOM 14240 N N . GLU B 1 551 ? 2.936 -6.688 33.969 1 85.25 551 GLU B N 1
ATOM 14241 C CA . GLU B 1 551 ? 2.305 -6.473 35.25 1 85.25 551 GLU B CA 1
ATOM 14242 C C . GLU B 1 551 ? 3.086 -7.16 36.375 1 85.25 551 GLU B C 1
ATOM 14244 O O . GLU B 1 551 ? 3.061 -6.711 37.531 1 85.25 551 GLU B O 1
ATOM 14249 N N . ALA B 1 552 ? 3.795 -8.273 35.969 1 81.5 552 ALA B N 1
ATOM 14250 C CA . ALA B 1 552 ? 4.59 -9 36.969 1 81.5 552 ALA B CA 1
ATOM 14251 C C . ALA B 1 552 ? 5.863 -8.234 37.312 1 81.5 552 ALA B C 1
ATOM 14253 O O . ALA B 1 552 ? 6.473 -8.477 38.375 1 81.5 552 ALA B O 1
ATOM 14254 N N . ILE B 1 553 ? 6.328 -7.461 36.375 1 72.94 553 ILE B N 1
ATOM 14255 C CA . ILE B 1 553 ? 7.516 -6.656 36.656 1 72.94 553 ILE B CA 1
ATOM 14256 C C . ILE B 1 553 ? 7.246 -5.715 37.812 1 72.94 553 ILE B C 1
ATOM 14258 O O . ILE B 1 553 ? 6.305 -4.922 37.781 1 72.94 553 ILE B O 1
ATOM 14262 N N . ASP B 1 554 ? 7.039 -6.332 39.156 1 52.19 554 ASP B N 1
ATOM 14263 C CA . ASP B 1 554 ? 6.938 -5.652 40.438 1 52.19 554 ASP B CA 1
ATOM 14264 C C . ASP B 1 554 ? 7.492 -4.23 40.344 1 52.19 554 ASP B C 1
ATOM 14266 O O . ASP B 1 554 ? 8.523 -3.998 39.719 1 52.19 554 ASP B O 1
ATOM 14270 N N . GLU B 1 555 ? 6.688 -3.189 40.812 1 44.12 555 GLU B N 1
ATOM 14271 C CA . GLU B 1 555 ? 6.926 -1.785 41.156 1 44.12 555 GLU B CA 1
ATOM 14272 C C . GLU B 1 555 ? 8.297 -1.588 41.781 1 44.12 555 GLU B C 1
ATOM 14274 O O . GLU B 1 555 ? 8.672 -0.466 42.125 1 44.12 555 GLU B O 1
ATOM 14279 N N . GLN B 1 556 ? 8.875 -2.479 42.719 1 37.5 556 GLN B N 1
ATOM 14280 C CA . GLN B 1 556 ? 9.766 -2.125 43.812 1 37.5 556 GLN B CA 1
ATOM 14281 C C . GLN B 1 556 ? 11.078 -1.55 43.312 1 37.5 556 GLN B C 1
ATOM 14283 O O . GLN B 1 556 ? 11.883 -1.021 44.062 1 37.5 556 GLN B O 1
ATOM 14288 N N . THR B 1 557 ? 11.797 -2.33 42.531 1 36.16 557 THR B N 1
ATOM 14289 C CA . THR B 1 557 ? 13.195 -1.915 42.562 1 36.16 557 THR B CA 1
ATOM 14290 C C . THR B 1 557 ? 13.344 -0.51 41.969 1 36.16 557 THR B C 1
ATOM 14292 O O . THR B 1 557 ? 12.734 -0.18 40.969 1 36.16 557 THR B O 1
ATOM 14295 N N . SER B 1 558 ? 13.719 0.438 42.844 1 34.94 558 SER B N 1
ATOM 14296 C CA . SER B 1 558 ? 14.164 1.821 42.719 1 34.94 558 SER B CA 1
ATOM 14297 C C . SER B 1 558 ? 14.797 2.088 41.375 1 34.94 558 SER B C 1
ATOM 14299 O O . SER B 1 558 ? 14.867 3.234 40.938 1 34.94 558 SER B O 1
ATOM 14301 N N . ASP B 1 559 ? 15.664 1.13 41 1 33.06 559 ASP B N 1
ATOM 14302 C CA . ASP B 1 559 ? 16.484 1.408 39.844 1 33.06 559 ASP B CA 1
ATOM 14303 C C . ASP B 1 559 ? 15.633 1.552 38.594 1 33.06 559 ASP B C 1
ATOM 14305 O O . ASP B 1 559 ? 16.141 1.901 37.5 1 33.06 559 ASP B O 1
ATOM 14309 N N . VAL B 1 560 ? 14.461 0.974 38.594 1 34.31 560 VAL B N 1
ATOM 14310 C CA . VAL B 1 560 ? 13.57 1.08 37.438 1 34.31 560 VAL B CA 1
ATOM 14311 C C . VAL B 1 560 ? 12.977 2.484 37.375 1 34.31 560 VAL B C 1
ATOM 14313 O O . VAL B 1 560 ? 12.305 2.836 36.406 1 34.31 560 VAL B O 1
ATOM 14316 N N . VAL B 1 561 ? 12.727 3.191 38.531 1 31.77 561 VAL B N 1
ATOM 14317 C CA . VAL B 1 561 ? 12.32 4.594 38.562 1 31.77 561 VAL B CA 1
ATOM 14318 C C . VAL B 1 561 ? 13.312 5.441 37.781 1 31.77 561 VAL B C 1
ATOM 14320 O O . VAL B 1 561 ? 12.953 6.484 37.219 1 31.77 561 VAL B O 1
ATOM 14323 N N . ARG B 1 562 ? 14.648 5.281 38.188 1 33.38 562 ARG B N 1
ATOM 14324 C CA . ARG B 1 562 ? 15.664 6.055 37.469 1 33.38 562 ARG B CA 1
ATOM 14325 C C . ARG B 1 562 ? 15.539 5.867 35.969 1 33.38 562 ARG B C 1
ATOM 14327 O O . ARG B 1 562 ? 16.047 6.676 35.188 1 33.38 562 ARG B O 1
ATOM 14334 N N . GLU B 1 563 ? 15.266 4.609 35.531 1 32.53 563 GLU B N 1
ATOM 14335 C CA . GLU B 1 563 ? 15.211 4.406 34.094 1 32.53 563 GLU B CA 1
ATOM 14336 C C . GLU B 1 563 ? 13.977 5.074 33.469 1 32.53 563 GLU B C 1
ATOM 14338 O O . GLU B 1 563 ? 13.695 4.906 32.281 1 32.53 563 GLU B O 1
ATOM 14343 N N . LEU B 1 564 ? 13.094 5.559 34.219 1 30.72 564 LEU B N 1
ATOM 14344 C CA . LEU B 1 564 ? 11.906 6.293 33.812 1 30.72 564 LEU B CA 1
ATOM 14345 C C . LEU B 1 564 ? 12.273 7.547 33.031 1 30.72 564 LEU B C 1
ATOM 14347 O O . LEU B 1 564 ? 11.414 8.164 32.406 1 30.72 564 LEU B O 1
ATOM 14351 N N . TYR B 1 565 ? 13.242 8.258 33.594 1 29.77 565 TYR B N 1
ATOM 14352 C CA . TYR B 1 565 ? 13.594 9.453 32.812 1 29.77 565 TYR B CA 1
ATOM 14353 C C . TYR B 1 565 ? 13.906 9.109 31.375 1 29.77 565 TYR B C 1
ATOM 14355 O O . TYR B 1 565 ? 14.172 9.992 30.562 1 29.77 565 TYR B O 1
ATOM 14363 N N . ASP B 1 566 ? 14.523 7.898 31.141 1 31.42 566 ASP B N 1
ATOM 14364 C CA . ASP B 1 566 ? 14.938 7.547 29.781 1 31.42 566 ASP B CA 1
ATOM 14365 C C . ASP B 1 566 ? 13.727 7.34 28.875 1 31.42 566 ASP B C 1
ATOM 14367 O O . ASP B 1 566 ? 12.695 6.816 29.312 1 31.42 566 ASP B O 1
ATOM 14371 N N . THR B 1 567 ? 13.508 8.078 27.891 1 37.44 567 THR B N 1
ATOM 14372 C CA . THR B 1 567 ? 12.555 7.91 26.797 1 37.44 567 THR B CA 1
ATOM 14373 C C . THR B 1 567 ? 12.141 6.445 26.656 1 37.44 567 THR B C 1
ATOM 14375 O O . THR B 1 567 ? 11.102 6.145 26.062 1 37.44 567 THR B O 1
ATOM 14378 N N . GLN B 1 568 ? 12.961 5.461 27.219 1 36.91 568 GLN B N 1
ATOM 14379 C CA . GLN B 1 568 ? 12.773 4.016 27.172 1 36.91 568 GLN B CA 1
ATOM 14380 C C . GLN B 1 568 ? 11.781 3.551 28.234 1 36.91 568 GLN B C 1
ATOM 14382 O O . GLN B 1 568 ? 11.102 2.543 28.047 1 36.91 568 GLN B O 1
ATOM 14387 N N . VAL B 1 569 ? 11.688 4.109 29.469 1 40.28 569 VAL B N 1
ATOM 14388 C CA . VAL B 1 569 ? 10.836 3.699 30.578 1 40.28 569 VAL B CA 1
ATOM 14389 C C . VAL B 1 569 ? 9.375 3.961 30.234 1 40.28 569 VAL B C 1
ATOM 14391 O O . VAL B 1 569 ? 8.484 3.195 30.625 1 40.28 569 VAL B O 1
ATOM 14394 N N . ARG B 1 570 ? 9.094 5.102 29.688 1 45.34 570 ARG B N 1
ATOM 14395 C CA . ARG B 1 570 ? 7.727 5.391 29.25 1 45.34 570 ARG B CA 1
ATOM 14396 C C . ARG B 1 570 ? 7.18 4.27 28.375 1 45.34 570 ARG B C 1
ATOM 14398 O O . ARG B 1 570 ? 5.977 3.996 28.391 1 45.34 570 ARG B O 1
ATOM 14405 N N . GLU B 1 571 ? 8.117 3.709 27.625 1 49.12 571 GLU B N 1
ATOM 14406 C CA . GLU B 1 571 ? 7.715 2.594 26.766 1 49.12 571 GLU B CA 1
ATOM 14407 C C . GLU B 1 571 ? 7.453 1.336 27.594 1 49.12 571 GLU B C 1
ATOM 14409 O O . GLU B 1 571 ? 6.918 0.353 27.078 1 49.12 571 GLU B O 1
ATOM 14414 N N . GLN B 1 572 ? 7.805 1.443 29.016 1 51.53 572 GLN B N 1
ATOM 14415 C CA . GLN B 1 572 ? 7.73 0.249 29.859 1 51.53 572 GLN B CA 1
ATOM 14416 C C . GLN B 1 572 ? 6.426 0.209 30.641 1 51.53 572 GLN B C 1
ATOM 14418 O O . GLN B 1 572 ? 6.176 -0.739 31.391 1 51.53 572 GLN B O 1
ATOM 14423 N N . LEU B 1 573 ? 5.578 1.261 30.359 1 63.09 573 LEU B N 1
ATOM 14424 C CA . LEU B 1 573 ? 4.336 1.28 31.125 1 63.09 573 LEU B CA 1
ATOM 14425 C C . LEU B 1 573 ? 3.363 0.226 30.609 1 63.09 573 LEU B C 1
ATOM 14427 O O . LEU B 1 573 ? 3.215 0.049 29.391 1 63.09 573 LEU B O 1
ATOM 14431 N N . PRO B 1 574 ? 2.891 -0.605 31.531 1 76.31 574 PRO B N 1
ATOM 14432 C CA . PRO B 1 574 ? 1.902 -1.62 31.156 1 76.31 574 PRO B CA 1
ATOM 14433 C C . PRO B 1 574 ? 0.79 -1.064 30.281 1 76.31 574 PRO B C 1
ATOM 14435 O O . PRO B 1 574 ? 0.153 -1.817 29.531 1 76.31 574 PRO B O 1
ATOM 14438 N N . SER B 1 575 ? 0.737 0.271 30.375 1 82.44 575 SER B N 1
ATOM 14439 C CA . SER B 1 575 ? -0.355 0.909 29.641 1 82.44 575 SER B CA 1
ATOM 14440 C C . SER B 1 575 ? -0.156 0.791 28.141 1 82.44 575 SER B C 1
ATOM 14442 O O . SER B 1 575 ? -1.127 0.7 27.391 1 82.44 575 SER B O 1
ATOM 14444 N N . LYS B 1 576 ? 1.04 0.748 27.766 1 83.5 576 LYS B N 1
ATOM 14445 C CA . LYS B 1 576 ? 1.296 0.648 26.328 1 83.5 576 LYS B CA 1
ATOM 14446 C C . LYS B 1 576 ? 0.898 -0.724 25.797 1 83.5 576 LYS B C 1
ATOM 14448 O O . LYS B 1 576 ? 0.425 -0.84 24.656 1 83.5 576 LYS B O 1
ATOM 14453 N N . HIS B 1 577 ? 1.061 -1.736 26.641 1 88.94 577 HIS B N 1
ATOM 14454 C CA . HIS B 1 577 ? 0.687 -3.092 26.25 1 88.94 577 HIS B CA 1
ATOM 14455 C C . HIS B 1 577 ? -0.828 -3.27 26.266 1 88.94 577 HIS B C 1
ATOM 14457 O O . HIS B 1 577 ? -1.385 -3.916 25.375 1 88.94 577 HIS B O 1
ATOM 14463 N N . GLN B 1 578 ? -1.383 -2.607 27.234 1 91.56 578 GLN B N 1
ATOM 14464 C CA . GLN B 1 578 ? -2.834 -2.701 27.359 1 91.56 578 GLN B CA 1
ATOM 14465 C C . GLN B 1 578 ? -3.531 -1.984 26.203 1 91.56 578 GLN B C 1
ATOM 14467 O O . GLN B 1 578 ? -4.547 -2.461 25.688 1 91.56 578 GLN B O 1
ATOM 14472 N N . VAL B 1 579 ? -2.992 -0.875 25.812 1 92.19 579 VAL B N 1
ATOM 14473 C CA . VAL B 1 579 ? -3.584 -0.094 24.719 1 92.19 579 VAL B CA 1
ATOM 14474 C C . VAL B 1 579 ? -3.516 -0.882 23.422 1 92.19 579 VAL B C 1
ATOM 14476 O O . VAL B 1 579 ? -4.441 -0.836 22.609 1 92.19 579 VAL B O 1
ATOM 14479 N N . ALA B 1 580 ? -2.428 -1.589 23.203 1 92.38 580 ALA B N 1
ATOM 14480 C CA . ALA B 1 580 ? -2.271 -2.365 21.969 1 92.38 580 ALA B CA 1
ATOM 14481 C C . ALA B 1 580 ? -3.355 -3.432 21.859 1 92.38 580 ALA B C 1
ATOM 14483 O O . ALA B 1 580 ? -3.939 -3.619 20.781 1 92.38 580 ALA B O 1
ATOM 14484 N N . LEU B 1 581 ? -3.588 -4.121 22.984 1 94.56 581 LEU B N 1
ATOM 14485 C CA . LEU B 1 581 ? -4.633 -5.141 22.984 1 94.56 581 LEU B CA 1
ATOM 14486 C C . LEU B 1 581 ? -6.008 -4.512 22.797 1 94.56 581 LEU B C 1
ATOM 14488 O O . LEU B 1 581 ? -6.848 -5.043 22.062 1 94.56 581 LEU B O 1
ATOM 14492 N N . ALA B 1 582 ? -6.258 -3.404 23.469 1 94.69 582 ALA B N 1
ATOM 14493 C CA . ALA B 1 582 ? -7.543 -2.721 23.375 1 94.69 582 ALA B CA 1
ATOM 14494 C C . ALA B 1 582 ? -7.816 -2.27 21.938 1 94.69 582 ALA B C 1
ATOM 14496 O O . ALA B 1 582 ? -8.922 -2.449 21.422 1 94.69 582 ALA B O 1
ATOM 14497 N N . ARG B 1 583 ? -6.84 -1.698 21.344 1 93.12 583 ARG B N 1
ATOM 14498 C CA . ARG B 1 583 ? -6.988 -1.209 19.984 1 93.12 583 ARG B CA 1
ATOM 14499 C C . ARG B 1 583 ? -7.211 -2.361 19 1 93.12 583 ARG B C 1
ATOM 14501 O O . ARG B 1 583 ? -8.016 -2.25 18.078 1 93.12 583 ARG B O 1
ATOM 14508 N N . PHE B 1 584 ? -6.457 -3.508 19.203 1 93.75 584 PHE B N 1
ATOM 14509 C CA . PHE B 1 584 ? -6.629 -4.672 18.344 1 93.75 584 PHE B CA 1
ATOM 14510 C C . PHE B 1 584 ? -8.031 -5.25 18.484 1 93.75 584 PHE B C 1
ATOM 14512 O O . PHE B 1 584 ? -8.688 -5.555 17.484 1 93.75 584 PHE B O 1
ATOM 14519 N N . ALA B 1 585 ? -8.469 -5.359 19.672 1 95.25 585 ALA B N 1
ATOM 14520 C CA . ALA B 1 585 ? -9.805 -5.883 19.953 1 95.25 585 ALA B CA 1
ATOM 14521 C C . ALA B 1 585 ? -10.883 -4.953 19.391 1 95.25 585 ALA B C 1
ATOM 14523 O O . ALA B 1 585 ? -11.891 -5.414 18.859 1 95.25 585 ALA B O 1
ATOM 14524 N N . ASP B 1 586 ? -10.719 -3.699 19.578 1 94.06 586 ASP B N 1
ATOM 14525 C CA . ASP B 1 586 ? -11.641 -2.699 19.047 1 94.06 586 ASP B CA 1
ATOM 14526 C C . ASP B 1 586 ? -11.734 -2.785 17.531 1 94.06 586 ASP B C 1
ATOM 14528 O O . ASP B 1 586 ? -12.82 -2.664 16.969 1 94.06 586 ASP B O 1
ATOM 14532 N N . ALA B 1 587 ? -10.617 -2.945 16.906 1 91.25 587 ALA B N 1
ATOM 14533 C CA . ALA B 1 587 ? -10.594 -3.07 15.445 1 91.25 587 ALA B CA 1
ATOM 14534 C C . ALA B 1 587 ? -11.359 -4.312 14.992 1 91.25 587 ALA B C 1
ATOM 14536 O O . ALA B 1 587 ? -12.055 -4.281 13.977 1 91.25 587 ALA B O 1
ATOM 14537 N N . GLN B 1 588 ? -11.164 -5.426 15.766 1 91.31 588 GLN B N 1
ATOM 14538 C CA . GLN B 1 588 ? -11.898 -6.645 15.445 1 91.31 588 GLN B CA 1
ATOM 14539 C C . GLN B 1 588 ? -13.398 -6.453 15.648 1 91.31 588 GLN B C 1
ATOM 14541 O O . GLN B 1 588 ? -14.203 -6.922 14.844 1 91.31 588 GLN B O 1
ATOM 14546 N N . TYR B 1 589 ? -13.781 -5.758 16.75 1 93.75 589 TYR B N 1
ATOM 14547 C CA . TYR B 1 589 ? -15.188 -5.453 17.031 1 93.75 589 TYR B CA 1
ATOM 14548 C C . TYR B 1 589 ? -15.805 -4.652 15.883 1 93.75 589 TYR B C 1
ATOM 14550 O O . TYR B 1 589 ? -16.906 -4.949 15.438 1 93.75 589 TYR B O 1
ATOM 14558 N N . ASP B 1 590 ? -15.086 -3.695 15.383 1 90.44 590 ASP B N 1
ATOM 14559 C CA . ASP B 1 590 ? -15.555 -2.834 14.305 1 90.44 590 ASP B CA 1
ATOM 14560 C C . ASP B 1 590 ? -15.727 -3.621 13.008 1 90.44 590 ASP B C 1
ATOM 14562 O O . ASP B 1 590 ? -16.672 -3.387 12.25 1 90.44 590 ASP B O 1
ATOM 14566 N N . GLN B 1 591 ? -14.836 -4.5 12.758 1 87 591 GLN B N 1
ATOM 14567 C CA . GLN B 1 591 ? -14.898 -5.301 11.539 1 87 591 GLN B CA 1
ATOM 14568 C C . GLN B 1 591 ? -16.094 -6.246 11.57 1 87 591 GLN B C 1
ATOM 14570 O O . GLN B 1 591 ? -16.797 -6.398 10.57 1 87 591 GLN B O 1
ATOM 14575 N N . ILE B 1 592 ? -16.328 -6.934 12.68 1 90.06 592 ILE B N 1
ATOM 14576 C CA . ILE B 1 592 ? -17.438 -7.863 12.805 1 90.06 592 ILE B CA 1
ATOM 14577 C C . ILE B 1 592 ? -18.75 -7.094 12.742 1 90.06 592 ILE B C 1
ATOM 14579 O O . ILE B 1 592 ? -19.734 -7.562 12.141 1 90.06 592 ILE B O 1
ATOM 14583 N N . SER B 1 593 ? -18.75 -5.879 13.398 1 90.19 593 SER B N 1
ATOM 14584 C CA . SER B 1 593 ? -19.953 -5.043 13.352 1 90.19 593 SER B CA 1
ATOM 14585 C C . SER B 1 593 ? -20.266 -4.605 11.93 1 90.19 593 SER B C 1
ATOM 14587 O O . SER B 1 593 ? -21.438 -4.594 11.523 1 90.19 593 SER B O 1
ATOM 14589 N N . ALA B 1 594 ? -19.297 -4.262 11.195 1 84.62 594 ALA B N 1
ATOM 14590 C CA . ALA B 1 594 ? -19.484 -3.881 9.805 1 84.62 594 ALA B CA 1
ATOM 14591 C C . ALA B 1 594 ? -19.984 -5.062 8.977 1 84.62 594 ALA B C 1
ATOM 14593 O O . ALA B 1 594 ? -20.828 -4.898 8.086 1 84.62 594 ALA B O 1
ATOM 14594 N N . TYR B 1 595 ? -19.422 -6.262 9.289 1 85 595 TYR B N 1
ATOM 14595 C CA . TYR B 1 595 ? -19.875 -7.473 8.602 1 85 595 TYR B CA 1
ATOM 14596 C C . TYR B 1 595 ? -21.328 -7.766 8.898 1 85 595 TYR B C 1
ATOM 14598 O O . TYR B 1 595 ? -22.094 -8.164 8.008 1 85 595 TYR B O 1
ATOM 14606 N N . MET B 1 596 ? -21.781 -7.586 10.117 1 87.88 596 MET B N 1
ATOM 14607 C CA . MET B 1 596 ? -23.141 -7.867 10.555 1 87.88 596 MET B CA 1
ATOM 14608 C C . MET B 1 596 ? -24.141 -6.914 9.891 1 87.88 596 MET B C 1
ATOM 14610 O O . MET B 1 596 ? -25.312 -7.238 9.742 1 87.88 596 MET B O 1
ATOM 14614 N N . ASN B 1 597 ? -23.594 -5.781 9.469 1 82.88 597 ASN B N 1
ATOM 14615 C CA . ASN B 1 597 ? -24.453 -4.82 8.781 1 82.88 597 ASN B CA 1
ATOM 14616 C C . ASN B 1 597 ? -24.328 -4.941 7.266 1 82.88 597 ASN B C 1
ATOM 14618 O O . ASN B 1 597 ? -24.875 -4.129 6.523 1 82.88 597 ASN B O 1
ATOM 14622 N N . SER B 1 598 ? -23.703 -5.953 6.797 1 81.62 598 SER B N 1
ATOM 14623 C CA . SER B 1 598 ? -23.516 -6.176 5.367 1 81.62 598 SER B CA 1
ATOM 14624 C C . SER B 1 598 ? -24.672 -6.984 4.773 1 81.62 598 SER B C 1
ATOM 14626 O O . SER B 1 598 ? -25.391 -7.676 5.5 1 81.62 598 SER B O 1
ATOM 14628 N N . PRO B 1 599 ? -24.875 -6.848 3.432 1 77.56 599 PRO B N 1
ATOM 14629 C CA . PRO B 1 599 ? -25.922 -7.637 2.785 1 77.56 599 PRO B CA 1
ATOM 14630 C C . PRO B 1 599 ? -25.656 -9.141 2.855 1 77.56 599 PRO B C 1
ATOM 14632 O O . PRO B 1 599 ? -26.609 -9.938 2.889 1 77.56 599 PRO B O 1
ATOM 14635 N N . ILE B 1 600 ? -24.453 -9.516 2.961 1 77.19 600 ILE B N 1
ATOM 14636 C CA . ILE B 1 600 ? -24.094 -10.93 3.031 1 77.19 600 ILE B CA 1
ATOM 14637 C C . ILE B 1 600 ? -24.594 -11.523 4.352 1 77.19 600 ILE B C 1
ATOM 14639 O O . ILE B 1 600 ? -25.141 -12.625 4.375 1 77.19 600 ILE B O 1
ATOM 14643 N N . TYR B 1 601 ? -24.391 -10.781 5.402 1 83.81 601 TYR B N 1
ATOM 14644 C CA . TYR B 1 601 ? -24.844 -11.242 6.711 1 83.81 601 TYR B CA 1
ATOM 14645 C C . TYR B 1 601 ? -26.359 -11.305 6.766 1 83.81 601 TYR B C 1
ATOM 14647 O O . TYR B 1 601 ? -26.922 -12.219 7.375 1 83.81 601 TYR B O 1
ATOM 14655 N N . GLU B 1 602 ? -27.016 -10.375 6.094 1 82.5 602 GLU B N 1
ATOM 14656 C CA . GLU B 1 602 ? -28.469 -10.383 6.047 1 82.5 602 GLU B CA 1
ATOM 14657 C C . GLU B 1 602 ? -29 -11.602 5.289 1 82.5 602 GLU B C 1
ATOM 14659 O O . GLU B 1 602 ? -30 -12.203 5.684 1 82.5 602 GLU B O 1
ATOM 14664 N N . SER B 1 603 ? -28.328 -11.945 4.242 1 81.56 603 SER B N 1
ATOM 14665 C CA . SER B 1 603 ? -28.719 -13.133 3.488 1 81.56 603 SER B CA 1
ATOM 14666 C C . SER B 1 603 ? -28.516 -14.398 4.312 1 81.56 603 SER B C 1
ATOM 14668 O O . SER B 1 603 ? -29.328 -15.328 4.254 1 81.56 603 SER B O 1
ATOM 14670 N N . LEU B 1 604 ? -27.375 -14.438 5.02 1 82.5 604 LEU B N 1
ATOM 14671 C CA . LEU B 1 604 ? -27.109 -15.578 5.883 1 82.5 604 LEU B CA 1
ATOM 14672 C C . LEU B 1 604 ? -28.188 -15.719 6.953 1 82.5 604 LEU B C 1
ATOM 14674 O O . LEU B 1 604 ? -28.594 -16.844 7.285 1 82.5 604 LEU B O 1
ATOM 14678 N N . LYS B 1 605 ? -28.688 -14.594 7.5 1 85.31 605 LYS B N 1
ATOM 14679 C CA . LYS B 1 605 ? -29.766 -14.602 8.5 1 85.31 605 LYS B CA 1
ATOM 14680 C C . LYS B 1 605 ? -31.062 -15.133 7.906 1 85.31 605 LYS B C 1
ATOM 14682 O O . LYS B 1 605 ? -31.797 -15.883 8.562 1 85.31 605 LYS B O 1
ATOM 14687 N N . GLU B 1 606 ? -31.281 -14.734 6.684 1 82.06 606 GLU B N 1
ATOM 14688 C CA . GLU B 1 606 ? -32.469 -15.188 5.996 1 82.06 606 GLU B CA 1
ATOM 14689 C C . GLU B 1 606 ? -32.438 -16.703 5.758 1 82.06 606 GLU B C 1
ATOM 14691 O O . GLU B 1 606 ? -33.469 -17.375 5.898 1 82.06 606 GLU B O 1
ATOM 14696 N N . TYR B 1 607 ? -31.328 -17.172 5.438 1 77.94 607 TYR B N 1
ATOM 14697 C CA . TYR B 1 607 ? -31.188 -18.609 5.195 1 77.94 607 TYR B CA 1
ATOM 14698 C C . TYR B 1 607 ? -31.328 -19.391 6.492 1 77.94 607 TYR B C 1
ATOM 14700 O O . TYR B 1 607 ? -31.875 -20.5 6.5 1 77.94 607 TYR B O 1
ATOM 14708 N N . ALA B 1 608 ? -30.766 -18.844 7.504 1 81.69 608 ALA B N 1
ATOM 14709 C CA . ALA B 1 608 ? -30.844 -19.5 8.805 1 81.69 608 ALA B CA 1
ATOM 14710 C C . ALA B 1 608 ? -32.281 -19.547 9.305 1 81.69 608 ALA B C 1
ATOM 14712 O O . ALA B 1 608 ? -32.688 -20.531 9.945 1 81.69 608 ALA B O 1
ATOM 14713 N N . ARG B 1 609 ? -33.156 -18.531 8.969 1 76.44 609 ARG B N 1
ATOM 14714 C CA . ARG B 1 609 ? -34.531 -18.438 9.438 1 76.44 609 ARG B CA 1
ATOM 14715 C C . ARG B 1 609 ? -35.469 -19.266 8.562 1 76.44 609 ARG B C 1
ATOM 14717 O O . ARG B 1 609 ? -36.5 -19.75 9.039 1 76.44 609 ARG B O 1
ATOM 14724 N N . SER B 1 610 ? -35.219 -19.266 7.312 1 67.75 610 SER B N 1
ATOM 14725 C CA . SER B 1 610 ? -36.125 -19.922 6.375 1 67.75 610 SER B CA 1
ATOM 14726 C C . SER B 1 610 ? -36.281 -21.391 6.707 1 67.75 610 SER B C 1
ATOM 14728 O O . SER B 1 610 ? -37.344 -21.984 6.406 1 67.75 610 SER B O 1
ATOM 14730 N N . ASN B 1 611 ? -35.312 -22.031 7.379 1 60.09 611 ASN B N 1
ATOM 14731 C CA . ASN B 1 611 ? -35.469 -23.469 7.594 1 60.09 611 ASN B CA 1
ATOM 14732 C C . ASN B 1 611 ? -35.656 -23.797 9.07 1 60.09 611 ASN B C 1
ATOM 14734 O O . ASN B 1 611 ? -35.094 -24.781 9.562 1 60.09 611 ASN B O 1
ATOM 14738 N N . ASP B 1 612 ? -36.312 -22.875 9.758 1 55.62 612 ASP B N 1
ATOM 14739 C CA . ASP B 1 612 ? -36.625 -23.125 11.164 1 55.62 612 ASP B CA 1
ATOM 14740 C C . ASP B 1 612 ? -37.438 -24.391 11.328 1 55.62 612 ASP B C 1
ATOM 14742 O O . ASP B 1 612 ? -38.469 -24.562 10.672 1 55.62 612 ASP B O 1
ATOM 14746 N N . PRO B 1 613 ? -36.906 -25.5 11.867 1 53.47 613 PRO B N 1
ATOM 14747 C CA . PRO B 1 613 ? -37.594 -26.781 12.023 1 53.47 613 PRO B CA 1
ATOM 14748 C C . PRO B 1 613 ? -39 -26.625 12.539 1 53.47 613 PRO B C 1
ATOM 14750 O O . PRO B 1 613 ? -39.812 -27.578 12.5 1 53.47 613 PRO B O 1
ATOM 14753 N N . ARG B 1 614 ? -39.25 -25.531 13.188 1 50.97 614 ARG B N 1
ATOM 14754 C CA . ARG B 1 614 ? -40.594 -25.391 13.797 1 50.97 614 ARG B CA 1
ATOM 14755 C C . ARG B 1 614 ? -41.656 -25.266 12.734 1 50.97 614 ARG B C 1
ATOM 14757 O O . ARG B 1 614 ? -42.844 -25.359 13.031 1 50.97 614 ARG B O 1
ATOM 14764 N N . ILE B 1 615 ? -41.25 -24.969 11.516 1 50 615 ILE B N 1
ATOM 14765 C CA . ILE B 1 615 ? -42.25 -24.906 10.469 1 50 615 ILE B CA 1
ATOM 14766 C C . ILE B 1 615 ? -42.25 -26.203 9.672 1 50 615 ILE B C 1
ATOM 14768 O O . ILE B 1 615 ? -41.344 -26.469 8.898 1 50 615 ILE B O 1
ATOM 14772 N N . PRO B 1 616 ? -42.812 -27.188 10.133 1 51.72 616 PRO B N 1
ATOM 14773 C CA . PRO B 1 616 ? -42.875 -28.484 9.469 1 51.72 616 PRO B CA 1
ATOM 14774 C C . PRO B 1 616 ? -43.25 -28.375 7.992 1 51.72 616 PRO B C 1
ATOM 14776 O O . PRO B 1 616 ? -44.375 -27.969 7.672 1 51.72 616 PRO B O 1
ATOM 14779 N N . ILE B 1 617 ? -42.375 -27.984 7.09 1 52.97 617 ILE B N 1
ATOM 14780 C CA . ILE B 1 617 ? -42.812 -27.672 5.734 1 52.97 617 ILE B CA 1
ATOM 14781 C C . ILE B 1 617 ? -43.281 -28.938 5.031 1 52.97 617 ILE B C 1
ATOM 14783 O O . ILE B 1 617 ? -44.031 -28.859 4.051 1 52.97 617 ILE B O 1
ATOM 14787 N N . VAL B 1 618 ? -42.656 -30.219 5.332 1 57.56 618 VAL B N 1
ATOM 14788 C CA . VAL B 1 618 ? -42.969 -31.344 4.441 1 57.56 618 VAL B CA 1
ATOM 14789 C C . VAL B 1 618 ? -43.969 -32.281 5.098 1 57.56 618 VAL B C 1
ATOM 14791 O O . VAL B 1 618 ? -43.875 -32.562 6.297 1 57.56 618 VAL B O 1
ATOM 14794 N N . ASP B 1 619 ? -45 -32.406 4.492 1 56.62 619 ASP B N 1
ATOM 14795 C CA . ASP B 1 619 ? -46.062 -33.344 4.867 1 56.62 619 ASP B CA 1
ATOM 14796 C C . ASP B 1 619 ? -45.531 -34.75 5.039 1 56.62 619 ASP B C 1
ATOM 14798 O O . ASP B 1 619 ? -44.531 -35.125 4.422 1 56.62 619 ASP B O 1
ATOM 14802 N N . GLN B 1 620 ? -45.906 -35.531 6.008 1 56.62 620 GLN B N 1
ATOM 14803 C CA . GLN B 1 620 ? -45.562 -36.875 6.41 1 56.62 620 GLN B CA 1
ATOM 14804 C C . GLN B 1 620 ? -45.5 -37.812 5.207 1 56.62 620 GLN B C 1
ATOM 14806 O O . GLN B 1 620 ? -44.656 -38.719 5.148 1 56.62 620 GLN B O 1
ATOM 14811 N N . ASP B 1 621 ? -46.375 -37.656 4.246 1 58.69 621 ASP B N 1
ATOM 14812 C CA . ASP B 1 621 ? -46.406 -38.562 3.123 1 58.69 621 ASP B CA 1
ATOM 14813 C C . ASP B 1 621 ? -45.219 -38.375 2.186 1 58.69 621 ASP B C 1
ATOM 14815 O O . ASP B 1 621 ? -44.75 -39.312 1.573 1 58.69 621 ASP B O 1
ATOM 14819 N N . GLN B 1 622 ? -44.812 -37.219 2.131 1 59.62 622 GLN B N 1
ATOM 14820 C CA . GLN B 1 622 ? -43.719 -36.906 1.217 1 59.62 622 GLN B CA 1
ATOM 14821 C C . GLN B 1 622 ? -42.375 -37.375 1.777 1 59.62 622 GLN B C 1
ATOM 14823 O O . GLN B 1 622 ? -41.438 -37.656 1.021 1 59.62 622 GLN B O 1
ATOM 14828 N N . MET B 1 623 ? -42.344 -37.531 2.928 1 62.69 623 MET B N 1
ATOM 14829 C CA . MET B 1 623 ? -41.156 -38 3.605 1 62.69 623 MET B CA 1
ATOM 14830 C C . MET B 1 623 ? -40.875 -39.469 3.277 1 62.69 623 MET B C 1
ATOM 14832 O O . MET B 1 623 ? -39.844 -40.031 3.658 1 62.69 623 MET B O 1
ATOM 14836 N N . LYS B 1 624 ? -41.844 -40 2.465 1 63.59 624 LYS B N 1
ATOM 14837 C CA . LYS B 1 624 ? -41.625 -41.375 2.064 1 63.59 624 LYS B CA 1
ATOM 14838 C C . LYS B 1 624 ? -40.594 -41.469 0.964 1 63.59 624 LYS B C 1
ATOM 14840 O O . LYS B 1 624 ? -39.906 -42.5 0.834 1 63.59 624 LYS B O 1
ATOM 14845 N N . ASN B 1 625 ? -40.406 -40.344 0.118 1 68.25 625 ASN B N 1
ATOM 14846 C CA . ASN B 1 625 ? -39.375 -40.344 -0.896 1 68.25 625 ASN B CA 1
ATOM 14847 C C . ASN B 1 625 ? -38 -40.094 -0.275 1 68.25 625 ASN B C 1
ATOM 14849 O O . ASN B 1 625 ? -37.781 -39.062 0.384 1 68.25 625 ASN B O 1
ATOM 14853 N N . GLN B 1 626 ? -37.125 -41.062 -0.37 1 71.38 626 GLN B N 1
ATOM 14854 C CA . GLN B 1 626 ? -35.781 -41.062 0.262 1 71.38 626 GLN B CA 1
ATOM 14855 C C . GLN B 1 626 ? -35 -39.812 -0.123 1 71.38 626 GLN B C 1
ATOM 14857 O O . GLN B 1 626 ? -34.25 -39.25 0.7 1 71.38 626 GLN B O 1
ATOM 14862 N N . ASP B 1 627 ? -35.219 -39.344 -1.372 1 69.56 627 ASP B N 1
ATOM 14863 C CA . ASP B 1 627 ? -34.469 -38.188 -1.824 1 69.56 627 ASP B CA 1
ATOM 14864 C C . ASP B 1 627 ? -34.969 -36.906 -1.137 1 69.56 627 ASP B C 1
ATOM 14866 O O . ASP B 1 627 ? -34.156 -36.031 -0.799 1 69.56 627 ASP B O 1
ATOM 14870 N N . ILE B 1 628 ? -36.156 -36.875 -0.917 1 71.44 628 ILE B N 1
ATOM 14871 C CA . ILE B 1 628 ? -36.719 -35.719 -0.257 1 71.44 628 ILE B CA 1
ATOM 14872 C C . ILE B 1 628 ? -36.344 -35.719 1.222 1 71.44 628 ILE B C 1
ATOM 14874 O O . ILE B 1 628 ? -36.062 -34.656 1.796 1 71.44 628 ILE B O 1
ATOM 14878 N N . LYS B 1 629 ? -36.375 -36.969 1.727 1 73.88 629 LYS B N 1
ATOM 14879 C CA . LYS B 1 629 ? -35.969 -37.062 3.125 1 73.88 629 LYS B CA 1
ATOM 14880 C C . LYS B 1 629 ? -34.531 -36.594 3.322 1 73.88 629 LYS B C 1
ATOM 14882 O O . LYS B 1 629 ? -34.25 -35.875 4.273 1 73.88 629 LYS B O 1
ATOM 14887 N N . ARG B 1 630 ? -33.719 -37.031 2.436 1 72.56 630 ARG B N 1
ATOM 14888 C CA . ARG B 1 630 ? -32.312 -36.625 2.504 1 72.56 630 ARG B CA 1
ATOM 14889 C C . ARG B 1 630 ? -32.188 -35.125 2.334 1 72.56 630 ARG B C 1
ATOM 14891 O O . ARG B 1 630 ? -31.375 -34.469 3.02 1 72.56 630 ARG B O 1
ATOM 14898 N N . ALA B 1 631 ? -32.938 -34.562 1.468 1 71.31 631 ALA B N 1
ATOM 14899 C CA . ALA B 1 631 ? -32.906 -33.125 1.205 1 71.31 631 ALA B CA 1
ATOM 14900 C C . ALA B 1 631 ? -33.344 -32.312 2.428 1 71.31 631 ALA B C 1
ATOM 14902 O O . ALA B 1 631 ? -32.75 -31.266 2.729 1 71.31 631 ALA B O 1
ATOM 14903 N N . VAL B 1 632 ? -34.312 -32.875 3.041 1 73 632 VAL B N 1
ATOM 14904 C CA . VAL B 1 632 ? -34.812 -32.188 4.219 1 73 632 VAL B CA 1
ATOM 14905 C C . VAL B 1 632 ? -33.781 -32.219 5.348 1 73 632 VAL B C 1
ATOM 14907 O O . VAL B 1 632 ? -33.594 -31.25 6.059 1 73 632 VAL B O 1
ATOM 14910 N N . ILE B 1 633 ? -33.156 -33.344 5.434 1 76 633 ILE B N 1
ATOM 14911 C CA . ILE B 1 633 ? -32.156 -33.531 6.484 1 76 633 ILE B CA 1
ATOM 14912 C C . ILE B 1 633 ? -30.984 -32.594 6.227 1 76 633 ILE B C 1
ATOM 14914 O O . ILE B 1 633 ? -30.484 -31.938 7.152 1 76 633 ILE B O 1
ATOM 14918 N N . ILE B 1 634 ? -30.609 -32.5 5 1 75.75 634 ILE B N 1
ATOM 14919 C CA . ILE B 1 634 ? -29.484 -31.641 4.633 1 75.75 634 ILE B CA 1
ATOM 14920 C C . ILE B 1 634 ? -29.828 -30.188 4.879 1 75.75 634 ILE B C 1
ATOM 14922 O O . ILE B 1 634 ? -29.016 -29.422 5.391 1 75.75 634 ILE B O 1
ATOM 14926 N N . SER B 1 635 ? -31.031 -29.828 4.539 1 75.25 635 SER B N 1
ATOM 14927 C CA . SER B 1 635 ? -31.469 -28.438 4.719 1 75.25 635 SER B CA 1
ATOM 14928 C C . SER B 1 635 ? -31.547 -28.078 6.195 1 75.25 635 SER B C 1
ATOM 14930 O O . SER B 1 635 ? -31.188 -26.953 6.582 1 75.25 635 SER B O 1
ATOM 14932 N N . GLN B 1 636 ? -32.031 -29.062 6.926 1 76.81 636 GLN B N 1
ATOM 14933 C CA . GLN B 1 636 ? -32.125 -28.797 8.359 1 76.81 636 GLN B CA 1
ATOM 14934 C C . GLN B 1 636 ? -30.75 -28.703 9.008 1 76.81 636 GLN B C 1
ATOM 14936 O O . GLN B 1 636 ? -30.531 -27.844 9.859 1 76.81 636 GLN B O 1
ATOM 14941 N N . LYS B 1 637 ? -29.906 -29.562 8.617 1 81.94 637 LYS B N 1
ATOM 14942 C CA . LYS B 1 637 ? -28.547 -29.516 9.156 1 81.94 637 LYS B CA 1
ATOM 14943 C C . LYS B 1 637 ? -27.844 -28.219 8.742 1 81.94 637 LYS B C 1
ATOM 14945 O O . LYS B 1 637 ? -27.078 -27.641 9.523 1 81.94 637 LYS B O 1
ATOM 14950 N N . GLN B 1 638 ? -28.141 -27.844 7.551 1 81.25 638 GLN B N 1
ATOM 14951 C CA . GLN B 1 638 ? -27.547 -26.609 7.059 1 81.25 638 GLN B CA 1
ATOM 14952 C C . GLN B 1 638 ? -28.062 -25.391 7.844 1 81.25 638 GLN B C 1
ATOM 14954 O O . GLN B 1 638 ? -27.297 -24.484 8.148 1 81.25 638 GLN B O 1
ATOM 14959 N N . SER B 1 639 ? -29.25 -25.359 8.078 1 80.56 639 SER B N 1
ATOM 14960 C CA . SER B 1 639 ? -29.828 -24.266 8.836 1 80.56 639 SER B CA 1
ATOM 14961 C C . SER B 1 639 ? -29.297 -24.219 10.266 1 80.56 639 SER B C 1
ATOM 14963 O O . SER B 1 639 ? -29.062 -23.141 10.82 1 80.56 639 SER B O 1
ATOM 14965 N N . THR B 1 640 ? -29.094 -25.406 10.781 1 83.5 640 THR B N 1
ATOM 14966 C CA . THR B 1 640 ? -28.531 -25.469 12.125 1 83.5 640 THR B CA 1
ATOM 14967 C C . THR B 1 640 ? -27.094 -24.969 12.133 1 83.5 640 THR B C 1
ATOM 14969 O O . THR B 1 640 ? -26.672 -24.266 13.062 1 83.5 640 THR B O 1
ATOM 14972 N N . ASN B 1 641 ? -26.391 -25.344 11.148 1 83.56 641 ASN B N 1
ATOM 14973 C CA . ASN B 1 641 ? -25.016 -24.875 11.047 1 83.56 641 ASN B CA 1
ATOM 14974 C C . ASN B 1 641 ? -24.953 -23.359 10.844 1 83.56 641 ASN B C 1
ATOM 14976 O O . ASN B 1 641 ? -24.078 -22.688 11.398 1 83.56 641 ASN B O 1
ATOM 14980 N N . ASP B 1 642 ? -25.906 -22.875 10.055 1 84.25 642 ASP B N 1
ATOM 14981 C CA . ASP B 1 642 ? -25.953 -21.422 9.836 1 84.25 642 ASP B CA 1
ATOM 14982 C C . ASP B 1 642 ? -26.312 -20.688 11.125 1 84.25 642 ASP B C 1
ATOM 14984 O O . ASP B 1 642 ? -25.75 -19.625 11.414 1 84.25 642 ASP B O 1
ATOM 14988 N N . ALA B 1 643 ? -27.219 -21.25 11.812 1 86.62 643 ALA B N 1
ATOM 14989 C CA . ALA B 1 643 ? -27.625 -20.641 13.078 1 86.62 643 ALA B CA 1
ATOM 14990 C C . ALA B 1 643 ? -26.469 -20.656 14.078 1 86.62 643 ALA B C 1
ATOM 14992 O O . ALA B 1 643 ? -26.281 -19.703 14.844 1 86.62 643 ALA B O 1
ATOM 14993 N N . ALA B 1 644 ? -25.734 -21.734 14.031 1 86.69 644 ALA B N 1
ATOM 14994 C CA . ALA B 1 644 ? -24.578 -21.828 14.914 1 86.69 644 ALA B CA 1
ATOM 14995 C C . ALA B 1 644 ? -23.5 -20.812 14.523 1 86.69 644 ALA B C 1
ATOM 14997 O O . ALA B 1 644 ? -22.844 -20.25 15.391 1 86.69 644 ALA B O 1
ATOM 14998 N N . GLU B 1 645 ? -23.359 -20.703 13.289 1 85.19 645 GLU B N 1
ATOM 14999 C CA . GLU B 1 645 ? -22.391 -19.719 12.797 1 85.19 645 GLU B CA 1
ATOM 15000 C C . GLU B 1 645 ? -22.781 -18.297 13.203 1 85.19 645 GLU B C 1
ATOM 15002 O O . GLU B 1 645 ? -21.922 -17.5 13.594 1 85.19 645 GLU B O 1
ATOM 15007 N N . LEU B 1 646 ? -24.047 -17.984 13.086 1 88.69 646 LEU B N 1
ATOM 15008 C CA . LEU B 1 646 ? -24.547 -16.672 13.469 1 88.69 646 LEU B CA 1
ATOM 15009 C C . LEU B 1 646 ? -24.328 -16.422 14.961 1 88.69 646 LEU B C 1
ATOM 15011 O O . LEU B 1 646 ? -23.938 -15.328 15.359 1 88.69 646 LEU B O 1
ATOM 15015 N N . LYS B 1 647 ? -24.562 -17.438 15.703 1 90.19 647 LYS B N 1
ATOM 15016 C CA . LYS B 1 647 ? -24.359 -17.328 17.141 1 90.19 647 LYS B CA 1
ATOM 15017 C C . LYS B 1 647 ? -22.875 -17.125 17.469 1 90.19 647 LYS B C 1
ATOM 15019 O O . LYS B 1 647 ? -22.531 -16.359 18.375 1 90.19 647 LYS B O 1
ATOM 15024 N N . ASN B 1 648 ? -22.047 -17.859 16.766 1 88.5 648 ASN B N 1
ATOM 15025 C CA . ASN B 1 648 ? -20.609 -17.703 16.984 1 88.5 648 ASN B CA 1
ATOM 15026 C C . ASN B 1 648 ? -20.141 -16.297 16.641 1 88.5 648 ASN B C 1
ATOM 15028 O O . ASN B 1 648 ? -19.281 -15.742 17.312 1 88.5 648 ASN B O 1
ATOM 15032 N N . ILE B 1 649 ? -20.641 -15.719 15.594 1 90.06 649 ILE B N 1
ATOM 15033 C CA . ILE B 1 649 ? -20.281 -14.367 15.18 1 90.06 649 ILE B CA 1
ATOM 15034 C C . ILE B 1 649 ? -20.703 -13.367 16.25 1 90.06 649 ILE B C 1
ATOM 15036 O O . ILE B 1 649 ? -19.953 -12.453 16.594 1 90.06 649 ILE B O 1
ATOM 15040 N N . GLU B 1 650 ? -21.844 -13.578 16.828 1 91.31 650 GLU B N 1
ATOM 15041 C CA . GLU B 1 650 ? -22.359 -12.695 17.875 1 91.31 650 GLU B CA 1
ATOM 15042 C C . GLU B 1 650 ? -21.516 -12.812 19.141 1 91.31 650 GLU B C 1
ATOM 15044 O O . GLU B 1 650 ? -21.25 -11.812 19.812 1 91.31 650 GLU B O 1
ATOM 15049 N N . GLN B 1 651 ? -21.156 -14.039 19.406 1 91.12 651 GLN B N 1
ATOM 15050 C CA . GLN B 1 651 ? -20.344 -14.258 20.594 1 91.12 651 GLN B CA 1
ATOM 15051 C C . GLN B 1 651 ? -18.953 -13.641 20.438 1 91.12 651 GLN B C 1
ATOM 15053 O O . GLN B 1 651 ? -18.406 -13.086 21.375 1 91.12 651 GLN B O 1
ATOM 15058 N N . GLU B 1 652 ? -18.406 -13.836 19.297 1 89.44 652 GLU B N 1
ATOM 15059 C CA . GLU B 1 652 ? -17.109 -13.219 19.031 1 89.44 652 GLU B CA 1
ATOM 15060 C C . GLU B 1 652 ? -17.188 -11.695 19.125 1 89.44 652 GLU B C 1
ATOM 15062 O O . GLU B 1 652 ? -16.281 -11.055 19.656 1 89.44 652 GLU B O 1
ATOM 15067 N N . LYS B 1 653 ? -18.219 -11.102 18.609 1 92.62 653 LYS B N 1
ATOM 15068 C CA . LYS B 1 653 ? -18.422 -9.664 18.703 1 92.62 653 LYS B CA 1
ATOM 15069 C C . LYS B 1 653 ? -18.453 -9.203 20.156 1 92.62 653 LYS B C 1
ATOM 15071 O O . LYS B 1 653 ? -17.781 -8.227 20.516 1 92.62 653 LYS B O 1
ATOM 15076 N N . ARG B 1 654 ? -19.172 -9.945 21.016 1 93.38 654 ARG B N 1
ATOM 15077 C CA . ARG B 1 654 ? -19.281 -9.609 22.438 1 93.38 654 ARG B CA 1
ATOM 15078 C C . ARG B 1 654 ? -17.938 -9.75 23.141 1 93.38 654 ARG B C 1
ATOM 15080 O O . ARG B 1 654 ? -17.609 -8.953 24.031 1 93.38 654 ARG B O 1
ATOM 15087 N N . ASN B 1 655 ? -17.234 -10.781 22.766 1 92.88 655 ASN B N 1
ATOM 15088 C CA . ASN B 1 655 ? -15.938 -11.016 23.391 1 92.88 655 ASN B CA 1
ATOM 15089 C C . ASN B 1 655 ? -14.953 -9.891 23.062 1 92.88 655 ASN B C 1
ATOM 15091 O O . ASN B 1 655 ? -14.227 -9.43 23.938 1 92.88 655 ASN B O 1
ATOM 15095 N N . TYR B 1 656 ? -14.898 -9.484 21.859 1 93.88 656 TYR B N 1
ATOM 15096 C CA . TYR B 1 656 ? -13.992 -8.406 21.469 1 93.88 656 TYR B CA 1
ATOM 15097 C C . TYR B 1 656 ? -14.414 -7.082 22.094 1 93.88 656 TYR B C 1
ATOM 15099 O O . TYR B 1 656 ? -13.57 -6.27 22.484 1 93.88 656 TYR B O 1
ATOM 15107 N N . LEU B 1 657 ? -15.734 -6.812 22.172 1 95.75 657 LEU B N 1
ATOM 15108 C CA . LEU B 1 657 ? -16.219 -5.613 22.844 1 95.75 657 LEU B CA 1
ATOM 15109 C C . LEU B 1 657 ? -15.805 -5.605 24.312 1 95.75 657 LEU B C 1
ATOM 15111 O O . LEU B 1 657 ? -15.344 -4.582 24.828 1 95.75 657 LEU B O 1
ATOM 15115 N N . ALA B 1 658 ? -15.969 -6.766 24.938 1 95.06 658 ALA B N 1
ATOM 15116 C CA . ALA B 1 658 ? -15.617 -6.891 26.344 1 95.06 658 ALA B CA 1
ATOM 15117 C C . ALA B 1 658 ? -14.133 -6.629 26.562 1 95.06 658 ALA B C 1
ATOM 15119 O O . ALA B 1 658 ? -13.75 -5.934 27.516 1 95.06 658 ALA B O 1
ATOM 15120 N N . GLN B 1 659 ? -13.312 -7.164 25.703 1 94.12 659 GLN B N 1
ATOM 15121 C CA . GLN B 1 659 ? -11.875 -6.965 25.828 1 94.12 659 GLN B CA 1
ATOM 15122 C C . GLN B 1 659 ? -11.492 -5.512 25.547 1 94.12 659 GLN B C 1
ATOM 15124 O O . GLN B 1 659 ? -10.648 -4.945 26.25 1 94.12 659 GLN B O 1
ATOM 15129 N N . ALA B 1 660 ? -12.078 -4.887 24.547 1 95.31 660 ALA B N 1
ATOM 15130 C CA . ALA B 1 660 ? -11.797 -3.49 24.219 1 95.31 660 ALA B CA 1
ATOM 15131 C C . ALA B 1 660 ? -12.164 -2.572 25.375 1 95.31 660 ALA B C 1
ATOM 15133 O O . ALA B 1 660 ? -11.359 -1.731 25.797 1 95.31 660 ALA B O 1
ATOM 15134 N N . LEU B 1 661 ? -13.367 -2.756 25.984 1 95.88 661 LEU B N 1
ATOM 15135 C CA . LEU B 1 661 ? -13.828 -1.913 27.078 1 95.88 661 LEU B CA 1
ATOM 15136 C C . LEU B 1 661 ? -12.961 -2.117 28.312 1 95.88 661 LEU B C 1
ATOM 15138 O O . LEU B 1 661 ? -12.562 -1.149 28.969 1 95.88 661 LEU B O 1
ATOM 15142 N N . LYS B 1 662 ? -12.625 -3.383 28.562 1 93.88 662 LYS B N 1
ATOM 15143 C CA . LYS B 1 662 ? -11.828 -3.713 29.75 1 93.88 662 LYS B CA 1
ATOM 15144 C C . LYS B 1 662 ? -10.461 -3.037 29.688 1 93.88 662 LYS B C 1
ATOM 15146 O O . LYS B 1 662 ? -10.055 -2.377 30.656 1 93.88 662 LYS B O 1
ATOM 15151 N N . TYR B 1 663 ? -9.859 -3.123 28.672 1 93.5 663 TYR B N 1
ATOM 15152 C CA . TYR B 1 663 ? -8.477 -2.645 28.609 1 93.5 663 TYR B CA 1
ATOM 15153 C C . TYR B 1 663 ? -8.438 -1.154 28.297 1 93.5 663 TYR B C 1
ATOM 15155 O O . TYR B 1 663 ? -7.473 -0.468 28.656 1 93.5 663 TYR B O 1
ATOM 15163 N N . TYR B 1 664 ? -9.445 -0.547 27.594 1 94.12 664 TYR B N 1
ATOM 15164 C CA . TYR B 1 664 ? -9.539 0.907 27.516 1 94.12 664 TYR B CA 1
ATOM 15165 C C . TYR B 1 664 ? -9.695 1.518 28.906 1 94.12 664 TYR B C 1
ATOM 15167 O O . TYR B 1 664 ? -9.055 2.525 29.219 1 94.12 664 TYR B O 1
ATOM 15175 N N . LEU B 1 665 ? -10.531 0.908 29.734 1 94.69 665 LEU B N 1
ATOM 15176 C CA . LEU B 1 665 ? -10.773 1.389 31.094 1 94.69 665 LEU B CA 1
ATOM 15177 C C . LEU B 1 665 ? -9.5 1.291 31.938 1 94.69 665 LEU B C 1
ATOM 15179 O O . LEU B 1 665 ? -9.148 2.234 32.625 1 94.69 665 LEU B O 1
ATOM 15183 N N . LYS B 1 666 ? -8.828 0.176 31.781 1 91.69 666 LYS B N 1
ATOM 15184 C CA . LYS B 1 666 ? -7.594 -0.007 32.531 1 91.69 666 LYS B CA 1
ATOM 15185 C C . LYS B 1 666 ? -6.539 1.017 32.125 1 91.69 666 LYS B C 1
ATOM 15187 O O . LYS B 1 666 ? -5.82 1.546 32.969 1 91.69 666 LYS B O 1
ATOM 15192 N N . THR B 1 667 ? -6.453 1.253 30.875 1 91.69 667 THR B N 1
ATOM 15193 C CA . THR B 1 667 ? -5.48 2.215 30.375 1 91.69 667 THR B CA 1
ATOM 15194 C C . THR B 1 667 ? -5.82 3.627 30.844 1 91.69 667 THR B C 1
ATOM 15196 O O . THR B 1 667 ? -4.934 4.383 31.234 1 91.69 667 THR B O 1
ATOM 15199 N N . LEU B 1 668 ? -7.07 4.012 30.781 1 93.12 668 LEU B N 1
ATOM 15200 C CA . LEU B 1 668 ? -7.492 5.355 31.156 1 93.12 668 LEU B CA 1
ATOM 15201 C C . LEU B 1 668 ? -7.332 5.57 32.656 1 93.12 668 LEU B C 1
ATOM 15203 O O . LEU B 1 668 ? -7.117 6.695 33.125 1 93.12 668 LEU B O 1
ATOM 15207 N N . CYS B 1 669 ? -7.359 4.492 33.406 1 91.31 669 CYS B N 1
ATOM 15208 C CA . CYS B 1 669 ? -7.191 4.586 34.875 1 91.31 669 CYS B CA 1
ATOM 15209 C C . CYS B 1 669 ? -5.719 4.758 35.219 1 91.31 669 CYS B C 1
ATOM 15211 O O . CYS B 1 669 ? -5.391 5.48 36.156 1 91.31 669 CYS B O 1
ATOM 15213 N N . ASN B 1 670 ? -4.859 4.148 34.375 1 85.06 670 ASN B N 1
ATOM 15214 C CA . ASN B 1 670 ? -3.482 4.008 34.844 1 85.06 670 ASN B CA 1
ATOM 15215 C C . ASN B 1 670 ? -2.531 4.91 34.062 1 85.06 670 ASN B C 1
ATOM 15217 O O . ASN B 1 670 ? -1.359 5.043 34.406 1 85.06 670 ASN B O 1
ATOM 15221 N N . SER B 1 671 ? -3.033 5.492 33 1 84.88 671 SER B N 1
ATOM 15222 C CA . SER B 1 671 ? -2.082 6.242 32.188 1 84.88 671 SER B CA 1
ATOM 15223 C C . SER B 1 671 ? -2.629 7.617 31.812 1 84.88 671 SER B C 1
ATOM 15225 O O . SER B 1 671 ? -3.844 7.801 31.703 1 84.88 671 SER B O 1
ATOM 15227 N N . GLU B 1 672 ? -1.726 8.609 31.578 1 84.38 672 GLU B N 1
ATOM 15228 C CA . GLU B 1 672 ? -2.094 9.961 31.156 1 84.38 672 GLU B CA 1
ATOM 15229 C C . GLU B 1 672 ? -1.638 10.234 29.719 1 84.38 672 GLU B C 1
ATOM 15231 O O . GLU B 1 672 ? -1.918 11.305 29.172 1 84.38 672 GLU B O 1
ATOM 15236 N N . GLU B 1 673 ? -1.09 9.305 29.125 1 82.31 673 GLU B N 1
ATOM 15237 C CA . GLU B 1 673 ? -0.564 9.516 27.766 1 82.31 673 GLU B CA 1
ATOM 15238 C C . GLU B 1 673 ? -1.64 9.273 26.719 1 82.31 673 GLU B C 1
ATOM 15240 O O . GLU B 1 673 ? -1.543 9.781 25.594 1 82.31 673 GLU B O 1
ATOM 15245 N N . HIS B 1 674 ? -2.725 8.555 27.109 1 87.94 674 HIS B N 1
ATOM 15246 C CA . HIS B 1 674 ? -3.74 8.164 26.141 1 87.94 674 HIS B CA 1
ATOM 15247 C C . HIS B 1 674 ? -5.117 8.672 26.547 1 87.94 674 HIS B C 1
ATOM 15249 O O . HIS B 1 674 ? -6.098 7.926 26.5 1 87.94 674 HIS B O 1
ATOM 15255 N N . ASN B 1 675 ? -5.215 9.914 26.859 1 88.75 675 ASN B N 1
ATOM 15256 C CA . ASN B 1 675 ? -6.461 10.477 27.359 1 88.75 675 ASN B CA 1
ATOM 15257 C C . ASN B 1 675 ? -7.527 10.562 26.281 1 88.75 675 ASN B C 1
ATOM 15259 O O . ASN B 1 675 ? -8.719 10.516 26.562 1 88.75 675 ASN B O 1
ATOM 15263 N N . LEU B 1 676 ? -7.152 10.648 25.047 1 88.88 676 LEU B N 1
ATOM 15264 C CA . LEU B 1 676 ? -8.102 10.805 23.938 1 88.88 676 LEU B CA 1
ATOM 15265 C C . LEU B 1 676 ? -8.891 9.516 23.719 1 88.88 676 LEU B C 1
ATOM 15267 O O . LEU B 1 676 ? -9.906 9.516 23.031 1 88.88 676 LEU B O 1
ATOM 15271 N N . LEU B 1 677 ? -8.516 8.414 24.391 1 92.31 677 LEU B N 1
ATOM 15272 C CA . LEU B 1 677 ? -9.211 7.137 24.266 1 92.31 677 LEU B CA 1
ATOM 15273 C C . LEU B 1 677 ? -10.586 7.203 24.922 1 92.31 677 LEU B C 1
ATOM 15275 O O . LEU B 1 677 ? -11.43 6.336 24.688 1 92.31 677 LEU B O 1
ATOM 15279 N N . ILE B 1 678 ? -10.797 8.273 25.75 1 93.94 678 ILE B N 1
ATOM 15280 C CA . ILE B 1 678 ? -12.07 8.445 26.422 1 93.94 678 ILE B CA 1
ATOM 15281 C C . ILE B 1 678 ? -13.188 8.625 25.406 1 93.94 678 ILE B C 1
ATOM 15283 O O . ILE B 1 678 ? -14.32 8.18 25.625 1 93.94 678 ILE B O 1
ATOM 15287 N N . PHE B 1 679 ? -12.875 9.258 24.281 1 92.5 679 PHE B N 1
ATOM 15288 C CA . PHE B 1 679 ? -13.875 9.484 23.234 1 92.5 679 PHE B CA 1
ATOM 15289 C C . PHE B 1 679 ? -14.359 8.156 22.656 1 92.5 679 PHE B C 1
ATOM 15291 O O . PHE B 1 679 ? -15.555 7.973 22.438 1 92.5 679 PHE B O 1
ATOM 15298 N N . ARG B 1 680 ? -13.414 7.211 22.453 1 92.5 680 ARG B N 1
ATOM 15299 C CA . ARG B 1 680 ? -13.797 5.922 21.875 1 92.5 680 ARG B CA 1
ATOM 15300 C C . ARG B 1 680 ? -14.547 5.074 22.906 1 92.5 680 ARG B C 1
ATOM 15302 O O . ARG B 1 680 ? -15.5 4.371 22.547 1 92.5 680 ARG B O 1
ATOM 15309 N N . LEU B 1 681 ? -14.07 5.141 24.172 1 94.69 681 LEU B N 1
ATOM 15310 C CA . LEU B 1 681 ? -14.758 4.402 25.219 1 94.69 681 LEU B CA 1
ATOM 15311 C C . LEU B 1 681 ? -16.219 4.82 25.312 1 94.69 681 LEU B C 1
ATOM 15313 O O . LEU B 1 681 ? -17.109 3.971 25.359 1 94.69 681 LEU B O 1
ATOM 15317 N N . VAL B 1 682 ? -16.469 6.109 25.281 1 93.81 682 VAL B N 1
ATOM 15318 C CA . VAL B 1 682 ? -17.828 6.625 25.406 1 93.81 682 VAL B CA 1
ATOM 15319 C C . VAL B 1 682 ? -18.625 6.285 24.156 1 93.81 682 VAL B C 1
ATOM 15321 O O . VAL B 1 682 ? -19.828 6.004 24.219 1 93.81 682 VAL B O 1
ATOM 15324 N N . ALA B 1 683 ? -18 6.297 23.016 1 91.69 683 ALA B N 1
ATOM 15325 C CA . ALA B 1 683 ? -18.672 5.922 21.781 1 91.69 683 ALA B CA 1
ATOM 15326 C C . ALA B 1 683 ? -19.156 4.473 21.828 1 91.69 683 ALA B C 1
ATOM 15328 O O . ALA B 1 683 ? -20.281 4.176 21.438 1 91.69 683 ALA B O 1
ATOM 15329 N N . LEU B 1 684 ? -18.234 3.568 22.297 1 93.75 684 LEU B N 1
ATOM 15330 C CA . LEU B 1 684 ? -18.609 2.162 22.422 1 93.75 684 LEU B CA 1
ATOM 15331 C C . LEU B 1 684 ? -19.734 1.984 23.438 1 93.75 684 LEU B C 1
ATOM 15333 O O . LEU B 1 684 ? -20.625 1.163 23.234 1 93.75 684 LEU B O 1
ATOM 15337 N N . TRP B 1 685 ? -19.703 2.758 24.516 1 93 685 TRP B N 1
ATOM 15338 C CA . TRP B 1 685 ? -20.719 2.701 25.562 1 93 685 TRP B CA 1
ATOM 15339 C C . TRP B 1 685 ? -22.062 3.162 25.016 1 93 685 TRP B C 1
ATOM 15341 O O . TRP B 1 685 ? -23.094 2.5 25.234 1 93 685 TRP B O 1
ATOM 15351 N N . LEU B 1 686 ? -22.109 4.25 24.234 1 89.44 686 LEU B N 1
ATOM 15352 C CA . LEU B 1 686 ? -23.344 4.812 23.703 1 89.44 686 LEU B CA 1
ATOM 15353 C C . LEU B 1 686 ? -23.953 3.885 22.656 1 89.44 686 LEU B C 1
ATOM 15355 O O . LEU B 1 686 ? -25.188 3.762 22.578 1 89.44 686 LEU B O 1
ATOM 15359 N N . ASP B 1 687 ? -23.125 3.215 21.922 1 87.94 687 ASP B N 1
ATOM 15360 C CA . ASP B 1 687 ? -23.609 2.277 20.906 1 87.94 687 ASP B CA 1
ATOM 15361 C C . ASP B 1 687 ? -24.25 1.049 21.547 1 87.94 687 ASP B C 1
ATOM 15363 O O . ASP B 1 687 ? -25.062 0.37 20.938 1 87.94 687 ASP B O 1
ATOM 15367 N N . ASN B 1 688 ? -23.812 0.814 22.812 1 91.75 688 ASN B N 1
ATOM 15368 C CA . ASN B 1 688 ? -24.297 -0.358 23.531 1 91.75 688 ASN B CA 1
ATOM 15369 C C . ASN B 1 688 ? -25 0.029 24.828 1 91.75 688 ASN B C 1
ATOM 15371 O O . ASN B 1 688 ? -24.859 -0.657 25.844 1 91.75 688 ASN B O 1
ATOM 15375 N N . MET B 1 689 ? -25.734 1.158 24.844 1 89.25 689 MET B N 1
ATOM 15376 C CA . MET B 1 689 ? -26.312 1.712 26.078 1 89.25 689 MET B CA 1
ATOM 15377 C C . MET B 1 689 ? -27.438 0.819 26.594 1 89.25 689 MET B C 1
ATOM 15379 O O . MET B 1 689 ? -27.688 0.775 27.797 1 89.25 689 MET B O 1
ATOM 15383 N N . LEU B 1 690 ? -28 0.002 25.641 1 86.62 690 LEU B N 1
ATOM 15384 C CA . LEU B 1 690 ? -29.125 -0.822 26.031 1 86.62 690 LEU B CA 1
ATOM 15385 C C . LEU B 1 690 ? -28.672 -2.215 26.453 1 86.62 690 LEU B C 1
ATOM 15387 O O . LEU B 1 690 ? -29.484 -3.025 26.922 1 86.62 690 LEU B O 1
ATOM 15391 N N . ASP B 1 691 ? -27.406 -2.445 26.328 1 89 691 ASP B N 1
ATOM 15392 C CA . ASP B 1 691 ? -26.875 -3.754 26.688 1 89 691 ASP B CA 1
ATOM 15393 C C . ASP B 1 691 ? -26.578 -3.846 28.172 1 89 691 ASP B C 1
ATOM 15395 O O . ASP B 1 691 ? -25.672 -3.18 28.672 1 89 691 ASP B O 1
ATOM 15399 N N . ASN B 1 692 ? -27.219 -4.664 28.875 1 86.88 692 ASN B N 1
ATOM 15400 C CA . ASN B 1 692 ? -27.109 -4.793 30.328 1 86.88 692 ASN B CA 1
ATOM 15401 C C . ASN B 1 692 ? -25.75 -5.375 30.734 1 86.88 692 ASN B C 1
ATOM 15403 O O . ASN B 1 692 ? -25.203 -5.012 31.766 1 86.88 692 ASN B O 1
ATOM 15407 N N . GLU B 1 693 ? -25.281 -6.258 29.891 1 88 693 GLU B N 1
ATOM 15408 C CA . GLU B 1 693 ? -23.984 -6.852 30.234 1 88 693 GLU B CA 1
ATOM 15409 C C . GLU B 1 693 ? -22.875 -5.805 30.234 1 88 693 GLU B C 1
ATOM 15411 O O . GLU B 1 693 ? -21.969 -5.844 31.062 1 88 693 GLU B O 1
ATOM 15416 N N . VAL B 1 694 ? -22.984 -4.898 29.297 1 90.44 694 VAL B N 1
ATOM 15417 C CA . VAL B 1 694 ? -21.984 -3.836 29.188 1 90.44 694 VAL B CA 1
ATOM 15418 C C . VAL B 1 694 ? -22.078 -2.924 30.422 1 90.44 694 VAL B C 1
ATOM 15420 O O . VAL B 1 694 ? -21.047 -2.613 31.031 1 90.44 694 VAL B O 1
ATOM 15423 N N . ASN B 1 695 ? -23.219 -2.529 30.859 1 88.94 695 ASN B N 1
ATOM 15424 C CA . ASN B 1 695 ? -23.422 -1.568 31.938 1 88.94 695 ASN B CA 1
ATOM 15425 C C . ASN B 1 695 ? -23.172 -2.201 33.312 1 88.94 695 ASN B C 1
ATOM 15427 O O . ASN B 1 695 ? -22.656 -1.546 34.219 1 88.94 695 ASN B O 1
ATOM 15431 N N . GLU B 1 696 ? -23.453 -3.473 33.406 1 85.19 696 GLU B N 1
ATOM 15432 C CA . GLU B 1 696 ? -23.375 -4.105 34.719 1 85.19 696 GLU B CA 1
ATOM 15433 C C . GLU B 1 696 ? -21.984 -4.672 34.969 1 85.19 696 GLU B C 1
ATOM 15435 O O . GLU B 1 696 ? -21.406 -4.469 36.031 1 85.19 696 GLU B O 1
ATOM 15440 N N . GLU B 1 697 ? -21.422 -5.32 33.906 1 83.5 697 GLU B N 1
ATOM 15441 C CA . GLU B 1 697 ? -20.188 -6.07 34.156 1 83.5 697 GLU B CA 1
ATOM 15442 C C . GLU B 1 697 ? -18.984 -5.379 33.531 1 83.5 697 GLU B C 1
ATOM 15444 O O . GLU B 1 697 ? -17.938 -5.238 34.188 1 83.5 697 GLU B O 1
ATOM 15449 N N . LEU B 1 698 ? -19.125 -4.867 32.438 1 85.06 698 LEU B N 1
ATOM 15450 C CA . LEU B 1 698 ? -17.953 -4.449 31.688 1 85.06 698 LEU B CA 1
ATOM 15451 C C . LEU B 1 698 ? -17.5 -3.059 32.094 1 85.06 698 LEU B C 1
ATOM 15453 O O . LEU B 1 698 ? -16.312 -2.719 31.969 1 85.06 698 LEU B O 1
ATOM 15457 N N . LEU B 1 699 ? -18.469 -2.217 32.656 1 87.88 699 LEU B N 1
ATOM 15458 C CA . LEU B 1 699 ? -18.094 -0.848 33 1 87.88 699 LEU B CA 1
ATOM 15459 C C . LEU B 1 699 ? -18.047 -0.659 34.531 1 87.88 699 LEU B C 1
ATOM 15461 O O . LEU B 1 699 ? -18.328 0.433 35.031 1 87.88 699 LEU B O 1
ATOM 15465 N N . ASP B 1 700 ? -17.625 -1.711 35.156 1 84.62 700 ASP B N 1
ATOM 15466 C CA . ASP B 1 700 ? -17.547 -1.661 36.625 1 84.62 700 ASP B CA 1
ATOM 15467 C C . ASP B 1 700 ? -16.453 -0.689 37.094 1 84.62 700 ASP B C 1
ATOM 15469 O O . ASP B 1 700 ? -16.594 -0.053 38.125 1 84.62 700 ASP B O 1
ATOM 15473 N N . GLU B 1 701 ? -15.445 -0.516 36.312 1 87.38 701 GLU B N 1
ATOM 15474 C CA . GLU B 1 701 ? -14.305 0.322 36.688 1 87.38 701 GLU B CA 1
ATOM 15475 C C . GLU B 1 701 ? -14.469 1.744 36.156 1 87.38 701 GLU B C 1
ATOM 15477 O O . GLU B 1 701 ? -13.531 2.543 36.219 1 87.38 701 GLU B O 1
ATOM 15482 N N . LEU B 1 702 ? -15.594 2.123 35.75 1 91.56 702 LEU B N 1
ATOM 15483 C CA . LEU B 1 702 ? -15.852 3.43 35.156 1 91.56 702 LEU B CA 1
ATOM 15484 C C . LEU B 1 702 ? -15.656 4.543 36.188 1 91.56 702 LEU B C 1
ATOM 15486 O O . LEU B 1 702 ? -15.172 5.625 35.844 1 91.56 702 LEU B O 1
ATOM 15490 N N . ASP B 1 703 ? -15.914 4.203 37.406 1 89.12 703 ASP B N 1
ATOM 15491 C CA . ASP B 1 703 ? -15.844 5.188 38.469 1 89.12 703 ASP B CA 1
ATOM 15492 C C . ASP B 1 703 ? -14.391 5.48 38.875 1 89.12 703 ASP B C 1
ATOM 15494 O O . ASP B 1 703 ? -14.102 6.508 39.5 1 89.12 703 ASP B O 1
ATOM 15498 N N . ASN B 1 704 ? -13.555 4.613 38.406 1 91.62 704 ASN B N 1
ATOM 15499 C CA . ASN B 1 704 ? -12.148 4.785 38.75 1 91.62 704 ASN B CA 1
ATOM 15500 C C . ASN B 1 704 ? -11.422 5.668 37.719 1 91.62 704 ASN B C 1
ATOM 15502 O O . ASN B 1 704 ? -10.297 6.098 37.969 1 91.62 704 ASN B O 1
ATOM 15506 N N . VAL B 1 705 ? -12.086 5.984 36.688 1 94.56 705 VAL B N 1
ATOM 15507 C CA . VAL B 1 705 ? -11.469 6.855 35.688 1 94.56 705 VAL B CA 1
ATOM 15508 C C . VAL B 1 705 ? -11.5 8.305 36.188 1 94.56 705 VAL B C 1
ATOM 15510 O O . VAL B 1 705 ? -12.547 8.805 36.594 1 94.56 705 VAL B O 1
ATOM 15513 N N . PRO B 1 706 ? -10.359 8.93 36.188 1 94.31 706 PRO B N 1
ATOM 15514 C CA . PRO B 1 706 ? -10.359 10.32 36.625 1 94.31 706 PRO B CA 1
ATOM 15515 C C . PRO B 1 706 ? -11.391 11.172 35.906 1 94.31 706 PRO B C 1
ATOM 15517 O O . PRO B 1 706 ? -11.539 11.039 34.688 1 94.31 706 PRO B O 1
ATOM 15520 N N . SER B 1 707 ? -12.086 12.07 36.531 1 94.75 707 SER B N 1
ATOM 15521 C CA . SER B 1 707 ? -13.227 12.812 36.031 1 94.75 707 SER B CA 1
ATOM 15522 C C . SER B 1 707 ? -12.789 13.812 34.938 1 94.75 707 SER B C 1
ATOM 15524 O O . SER B 1 707 ? -13.555 14.141 34.031 1 94.75 707 SER B O 1
ATOM 15526 N N . PHE B 1 708 ? -11.516 14.359 35.094 1 94.88 708 PHE B N 1
ATOM 15527 C CA . PHE B 1 708 ? -11.07 15.383 34.156 1 94.88 708 PHE B CA 1
ATOM 15528 C C . PHE B 1 708 ? -11.047 14.844 32.75 1 94.88 708 PHE B C 1
ATOM 15530 O O . PHE B 1 708 ? -11.133 15.609 31.781 1 94.88 708 PHE B O 1
ATOM 15537 N N . LYS B 1 709 ? -10.969 13.484 32.594 1 94.81 709 LYS B N 1
ATOM 15538 C CA . LYS B 1 709 ? -10.93 12.867 31.266 1 94.81 709 LYS B CA 1
ATOM 15539 C C . LYS B 1 709 ? -12.305 12.898 30.609 1 94.81 709 LYS B C 1
ATOM 15541 O O . LYS B 1 709 ? -12.414 12.812 29.375 1 94.81 709 LYS B O 1
ATOM 15546 N N . PHE B 1 710 ? -13.414 13.062 31.391 1 95.44 710 PHE B N 1
ATOM 15547 C CA . PHE B 1 710 ? -14.781 13.07 30.891 1 95.44 710 PHE B CA 1
ATOM 15548 C C . PHE B 1 710 ? -15.219 14.484 30.531 1 95.44 710 PHE B C 1
ATOM 15550 O O . PHE B 1 710 ? -16.203 14.68 29.828 1 95.44 710 PHE B O 1
ATOM 15557 N N . VAL B 1 711 ? -14.516 15.492 31 1 94.75 711 VAL B N 1
ATOM 15558 C CA . VAL B 1 711 ? -14.938 16.891 30.953 1 94.75 711 VAL B CA 1
ATOM 15559 C C . VAL B 1 711 ? -15.141 17.312 29.5 1 94.75 711 VAL B C 1
ATOM 15561 O O . VAL B 1 711 ? -16.125 17.984 29.172 1 94.75 711 VAL B O 1
ATOM 15564 N N . PRO B 1 712 ? -14.266 16.906 28.578 1 91.94 712 PRO B N 1
ATOM 15565 C CA . PRO B 1 712 ? -14.469 17.328 27.188 1 91.94 712 PRO B CA 1
ATOM 15566 C C . PRO B 1 712 ? -15.75 16.75 26.578 1 91.94 712 PRO B C 1
ATOM 15568 O O . PRO B 1 712 ? -16.234 17.266 25.578 1 91.94 712 PRO B O 1
ATOM 15571 N N . LEU B 1 713 ? -16.328 15.734 27.219 1 93.88 713 LEU B N 1
ATOM 15572 C CA . LEU B 1 713 ? -17.5 15.055 26.672 1 93.88 713 LEU B CA 1
ATOM 15573 C C . LEU B 1 713 ? -18.734 15.359 27.5 1 93.88 713 LEU B C 1
ATOM 15575 O O . LEU B 1 713 ? -19.781 14.711 27.344 1 93.88 713 LEU B O 1
ATOM 15579 N N . VAL B 1 714 ? -18.719 16.312 28.344 1 94.44 714 VAL B N 1
ATOM 15580 C CA . VAL B 1 714 ? -19.812 16.641 29.266 1 94.44 714 VAL B CA 1
ATOM 15581 C C . VAL B 1 714 ? -21.078 16.938 28.469 1 94.44 714 VAL B C 1
ATOM 15583 O O . VAL B 1 714 ? -22.156 16.453 28.797 1 94.44 714 VAL B O 1
ATOM 15586 N N . PRO B 1 715 ? -21.016 17.719 27.328 1 91.81 715 PRO B N 1
ATOM 15587 C CA . PRO B 1 715 ? -22.234 17.969 26.578 1 91.81 715 PRO B CA 1
ATOM 15588 C C . PRO B 1 715 ? -22.875 16.672 26.031 1 91.81 715 PRO B C 1
ATOM 15590 O O . PRO B 1 715 ? -24.094 16.547 26 1 91.81 715 PRO B O 1
ATOM 15593 N N . GLN B 1 716 ? -22.078 15.719 25.641 1 91.88 716 GLN B N 1
ATOM 15594 C CA . GLN B 1 716 ? -22.562 14.445 25.109 1 91.88 716 GLN B CA 1
ATOM 15595 C C . GLN B 1 716 ? -23.188 13.602 26.219 1 91.88 716 GLN B C 1
ATOM 15597 O O . GLN B 1 716 ? -24.219 12.953 26 1 91.88 716 GLN B O 1
ATOM 15602 N N . LEU B 1 717 ? -22.562 13.633 27.344 1 94.19 717 LEU B N 1
ATOM 15603 C CA . LEU B 1 717 ? -23.062 12.852 28.484 1 94.19 717 LEU B CA 1
ATOM 15604 C C . LEU B 1 717 ? -24.312 13.484 29.062 1 94.19 717 LEU B C 1
ATOM 15606 O O . LEU B 1 717 ? -25.25 12.773 29.438 1 94.19 717 LEU B O 1
ATOM 15610 N N . ALA B 1 718 ? -24.359 14.805 29.109 1 93.31 718 ALA B N 1
ATOM 15611 C CA . ALA B 1 718 ? -25.5 15.531 29.688 1 93.31 718 ALA B CA 1
ATOM 15612 C C . ALA B 1 718 ? -26.766 15.281 28.891 1 93.31 718 ALA B C 1
ATOM 15614 O O . ALA B 1 718 ? -27.875 15.344 29.438 1 93.31 718 ALA B O 1
ATOM 15615 N N . ALA B 1 719 ? -26.641 14.984 27.625 1 89.88 719 ALA B N 1
ATOM 15616 C CA . ALA B 1 719 ? -27.797 14.711 26.781 1 89.88 719 ALA B CA 1
ATOM 15617 C C . ALA B 1 719 ? -28.516 13.445 27.219 1 89.88 719 ALA B C 1
ATOM 15619 O O . ALA B 1 719 ? -29.688 13.234 26.891 1 89.88 719 ALA B O 1
ATOM 15620 N N . HIS B 1 720 ? -27.828 12.609 28.109 1 90.88 720 HIS B N 1
ATOM 15621 C CA . HIS B 1 720 ? -28.406 11.336 28.516 1 90.88 720 HIS B CA 1
ATOM 15622 C C . HIS B 1 720 ? -28.766 11.328 30 1 90.88 720 HIS B C 1
ATOM 15624 O O . HIS B 1 720 ? -29.125 10.289 30.547 1 90.88 720 HIS B O 1
ATOM 15630 N N . ILE B 1 721 ? -28.703 12.484 30.609 1 93.19 721 ILE B N 1
ATOM 15631 C CA . ILE B 1 721 ? -29 12.555 32.031 1 93.19 721 ILE B CA 1
ATOM 15632 C C . ILE B 1 721 ? -30.484 12.328 32.25 1 93.19 721 ILE B C 1
ATOM 15634 O O . ILE B 1 721 ? -31.312 12.703 31.422 1 93.19 721 ILE B O 1
ATOM 15638 N N . SER B 1 722 ? -30.812 11.594 33.219 1 91 722 SER B N 1
ATOM 15639 C CA . SER B 1 722 ? -32.219 11.289 33.562 1 91 722 SER B CA 1
ATOM 15640 C C . SER B 1 722 ? -32.406 11.297 35.062 1 91 722 SER B C 1
ATOM 15642 O O . SER B 1 722 ? -31.453 11.219 35.844 1 91 722 SER B O 1
ATOM 15644 N N . ASN B 1 723 ? -33.688 11.508 35.438 1 90 723 ASN B N 1
ATOM 15645 C CA . ASN B 1 723 ? -34.031 11.5 36.875 1 90 723 ASN B CA 1
ATOM 15646 C C . ASN B 1 723 ? -34.344 10.094 37.375 1 90 723 ASN B C 1
ATOM 15648 O O . ASN B 1 723 ? -34.594 9.891 38.562 1 90 723 ASN B O 1
ATOM 15652 N N . ASP B 1 724 ? -34.281 9.172 36.438 1 87.12 724 ASP B N 1
ATOM 15653 C CA . ASP B 1 724 ? -34.531 7.781 36.812 1 87.12 724 ASP B CA 1
ATOM 15654 C C . ASP B 1 724 ? -33.281 7.117 37.375 1 87.12 724 ASP B C 1
ATOM 15656 O O . ASP B 1 724 ? -32.438 6.645 36.594 1 87.12 724 ASP B O 1
ATOM 15660 N N . LEU B 1 725 ? -33.219 7.059 38.688 1 87.19 725 LEU B N 1
ATOM 15661 C CA . LEU B 1 725 ? -32.062 6.48 39.344 1 87.19 725 LEU B CA 1
ATOM 15662 C C . LEU B 1 725 ? -32.406 5.18 40.031 1 87.19 725 LEU B C 1
ATOM 15664 O O . LEU B 1 725 ? -31.75 4.797 41 1 87.19 725 LEU B O 1
ATOM 15668 N N . LYS B 1 726 ? -33.406 4.535 39.531 1 82.69 726 LYS B N 1
ATOM 15669 C CA . LYS B 1 726 ? -33.938 3.359 40.188 1 82.69 726 LYS B CA 1
ATOM 15670 C C . LYS B 1 726 ? -32.875 2.24 40.25 1 82.69 726 LYS B C 1
ATOM 15672 O O . LYS B 1 726 ? -32.719 1.604 41.281 1 82.69 726 LYS B O 1
ATOM 15677 N N . HIS B 1 727 ? -32.188 1.996 39.125 1 85 727 HIS B N 1
ATOM 15678 C CA . HIS B 1 727 ? -31.188 0.927 39.094 1 85 727 HIS B CA 1
ATOM 15679 C C . HIS B 1 727 ? -29.781 1.486 39.156 1 85 727 HIS B C 1
ATOM 15681 O O . HIS B 1 727 ? -29.391 2.316 38.312 1 85 727 HIS B O 1
ATOM 15687 N N . GLN B 1 728 ? -28.969 1.035 40.062 1 82.06 728 GLN B N 1
ATOM 15688 C CA . GLN B 1 728 ? -27.656 1.595 40.375 1 82.06 728 GLN B CA 1
ATOM 15689 C C . GLN B 1 728 ? -26.688 1.37 39.219 1 82.06 728 GLN B C 1
ATOM 15691 O O . GLN B 1 728 ? -25.734 2.137 39.062 1 82.06 728 GLN B O 1
ATOM 15696 N N . ARG B 1 729 ? -26.906 0.279 38.531 1 85.69 729 ARG B N 1
ATOM 15697 C CA . ARG B 1 729 ? -25.938 -0.032 37.5 1 85.69 729 ARG B CA 1
ATOM 15698 C C . ARG B 1 729 ? -26.516 0.201 36.094 1 85.69 729 ARG B C 1
ATOM 15700 O O . ARG B 1 729 ? -26 -0.307 35.125 1 85.69 729 ARG B O 1
ATOM 15707 N N . SER B 1 730 ? -27.484 0.992 36.125 1 88.69 730 SER B N 1
ATOM 15708 C CA . SER B 1 730 ? -28.094 1.305 34.812 1 88.69 730 SER B CA 1
ATOM 15709 C C . SER B 1 730 ? -27.344 2.414 34.094 1 88.69 730 SER B C 1
ATOM 15711 O O . SER B 1 730 ? -26.531 3.121 34.719 1 88.69 730 SER B O 1
ATOM 15713 N N . PHE B 1 731 ? -27.531 2.512 32.844 1 91.94 731 PHE B N 1
ATOM 15714 C CA . PHE B 1 731 ? -26.891 3.514 32 1 91.94 731 PHE B CA 1
ATOM 15715 C C . PHE B 1 731 ? -27.156 4.918 32.531 1 91.94 731 PHE B C 1
ATOM 15717 O O . PHE B 1 731 ? -26.219 5.703 32.719 1 91.94 731 PHE B O 1
ATOM 15724 N N . SER B 1 732 ? -28.375 5.277 32.938 1 90.44 732 SER B N 1
ATOM 15725 C CA . SER B 1 732 ? -28.766 6.609 33.375 1 90.44 732 SER B CA 1
ATOM 15726 C C . SER B 1 732 ? -28.141 6.953 34.719 1 90.44 732 SER B C 1
ATOM 15728 O O . SER B 1 732 ? -27.719 8.086 34.938 1 90.44 732 SER B O 1
ATOM 15730 N N . THR B 1 733 ? -28.078 5.961 35.562 1 92.38 733 THR B N 1
ATOM 15731 C CA . THR B 1 733 ? -27.5 6.195 36.875 1 92.38 733 THR B CA 1
ATOM 15732 C C . THR B 1 733 ? -26 6.453 36.781 1 92.38 733 THR B C 1
ATOM 15734 O O . THR B 1 733 ? -25.469 7.281 37.5 1 92.38 733 THR B O 1
ATOM 15737 N N . ARG B 1 734 ? -25.391 5.715 35.938 1 93 734 ARG B N 1
ATOM 15738 C CA . ARG B 1 734 ? -23.953 5.891 35.781 1 93 734 ARG B CA 1
ATOM 15739 C C . ARG B 1 734 ? -23.625 7.262 35.188 1 93 734 ARG B C 1
ATOM 15741 O O . ARG B 1 734 ? -22.656 7.906 35.594 1 93 734 ARG B O 1
ATOM 15748 N N . ILE B 1 735 ? -24.422 7.68 34.25 1 94.12 735 ILE B N 1
ATOM 15749 C CA . ILE B 1 735 ? -24.234 9 33.656 1 94.12 735 ILE B CA 1
ATOM 15750 C C . ILE B 1 735 ? -24.422 10.078 34.719 1 94.12 735 ILE B C 1
ATOM 15752 O O . ILE B 1 735 ? -23.641 11.031 34.781 1 94.12 735 ILE B O 1
ATOM 15756 N N . PHE B 1 736 ? -25.453 9.891 35.531 1 95.25 736 PHE B N 1
ATOM 15757 C CA . PHE B 1 736 ? -25.75 10.836 36.625 1 95.25 736 PHE B CA 1
ATOM 15758 C C . PHE B 1 736 ? -24.562 10.945 37.562 1 95.25 736 PHE B C 1
ATOM 15760 O O . PHE B 1 736 ? -24.172 12.047 37.969 1 95.25 736 PHE B O 1
ATOM 15767 N N . ARG B 1 737 ? -23.969 9.836 37.844 1 94 737 ARG B N 1
ATOM 15768 C CA . ARG B 1 737 ? -22.844 9.805 38.781 1 94 737 ARG B CA 1
ATOM 15769 C C . ARG B 1 737 ? -21.609 10.477 38.188 1 94 737 ARG B C 1
ATOM 15771 O O . ARG B 1 737 ? -20.891 11.18 38.875 1 94 737 ARG B O 1
ATOM 15778 N N . ILE B 1 738 ? -21.391 10.234 36.969 1 95.56 738 ILE B N 1
ATOM 15779 C CA . ILE B 1 738 ? -20.25 10.828 36.281 1 95.56 738 ILE B CA 1
ATOM 15780 C C . ILE B 1 738 ? -20.391 12.344 36.25 1 95.56 738 ILE B C 1
ATOM 15782 O O . ILE B 1 738 ? -19.422 13.07 36.531 1 95.56 738 ILE B O 1
ATOM 15786 N N . LEU B 1 739 ? -21.547 12.844 35.938 1 96.94 739 LEU B N 1
ATOM 15787 C CA . LEU B 1 739 ? -21.781 14.289 35.875 1 96.94 739 LEU B CA 1
ATOM 15788 C C . LEU B 1 739 ? -21.672 14.93 37.25 1 96.94 739 LEU B C 1
ATOM 15790 O O . LEU B 1 739 ? -21.203 16.062 37.375 1 96.94 739 LEU B O 1
ATOM 15794 N N . GLU B 1 740 ? -22.172 14.188 38.188 1 96.25 740 GLU B N 1
ATOM 15795 C CA . GLU B 1 740 ? -22.062 14.68 39.562 1 96.25 740 GLU B CA 1
ATOM 15796 C C . GLU B 1 740 ? -20.594 14.82 40 1 96.25 740 GLU B C 1
ATOM 15798 O O . GLU B 1 740 ? -20.203 15.836 40.562 1 96.25 740 GLU B O 1
ATOM 15803 N N . ARG B 1 741 ? -19.875 13.836 39.688 1 95.69 741 ARG B N 1
ATOM 15804 C CA . ARG B 1 741 ? -18.453 13.875 40 1 95.69 741 ARG B CA 1
ATOM 15805 C C . ARG B 1 741 ? -17.75 15 39.25 1 95.69 741 ARG B C 1
ATOM 15807 O O . ARG B 1 741 ? -16.906 15.703 39.812 1 95.69 741 ARG B O 1
ATOM 15814 N N . CYS B 1 742 ? -18.078 15.18 38 1 97.06 742 CYS B N 1
ATOM 15815 C CA . CYS B 1 742 ? -17.484 16.25 37.188 1 97.06 742 CYS B CA 1
ATOM 15816 C C . CYS B 1 742 ? -17.859 17.609 37.75 1 97.06 742 CYS B C 1
ATOM 15818 O O . CYS B 1 742 ? -17.031 18.531 37.75 1 97.06 742 CYS B O 1
ATOM 15820 N N . ALA B 1 743 ? -19.062 17.734 38.156 1 97.12 743 ALA B N 1
ATOM 15821 C CA . ALA B 1 743 ? -19.547 19.016 38.688 1 97.12 743 ALA B CA 1
ATOM 15822 C C . ALA B 1 743 ? -18.859 19.344 40.031 1 97.12 743 ALA B C 1
ATOM 15824 O O . ALA B 1 743 ? -18.609 20.516 40.312 1 97.12 743 ALA B O 1
ATOM 15825 N N . LEU B 1 744 ? -18.594 18.328 40.781 1 95.94 744 LEU B N 1
ATOM 15826 C CA . LEU B 1 744 ? -17.953 18.531 42.062 1 95.94 744 LEU B CA 1
ATOM 15827 C C . LEU B 1 744 ? -16.469 18.859 41.906 1 95.94 744 LEU B C 1
ATOM 15829 O O . LEU B 1 744 ? -15.953 19.766 42.562 1 95.94 744 LEU B O 1
ATOM 15833 N N . GLU B 1 745 ? -15.836 18.156 41 1 95.44 745 GLU B N 1
ATOM 15834 C CA . GLU B 1 745 ? -14.398 18.312 40.844 1 95.44 745 GLU B CA 1
ATOM 15835 C C . GLU B 1 745 ? -14.055 19.406 39.812 1 95.44 745 GLU B C 1
ATOM 15837 O O . GLU B 1 745 ? -13.023 20.062 39.938 1 95.44 745 GLU B O 1
ATOM 15842 N N . HIS B 1 746 ? -14.875 19.578 38.781 1 96.25 746 HIS B N 1
ATOM 15843 C CA . HIS B 1 746 ? -14.672 20.562 37.75 1 96.25 746 HIS B CA 1
ATOM 15844 C C . HIS B 1 746 ? -15.938 21.391 37.5 1 96.25 746 HIS B C 1
ATOM 15846 O O . HIS B 1 746 ? -16.5 21.344 36.406 1 96.25 746 HIS B O 1
ATOM 15852 N N . PRO B 1 747 ? -16.281 22.156 38.406 1 95.31 747 PRO B N 1
ATOM 15853 C CA . PRO B 1 747 ? -17.578 22.844 38.375 1 95.31 747 PRO B CA 1
ATOM 15854 C C . PRO B 1 747 ? -17.641 23.875 37.25 1 95.31 747 PRO B C 1
ATOM 15856 O O . PRO B 1 747 ? -18.688 24 36.562 1 95.31 747 PRO B O 1
ATOM 15859 N N . TYR B 1 748 ? -16.562 24.594 36.969 1 94.88 748 TYR B N 1
ATOM 15860 C CA . TYR B 1 748 ? -16.594 25.688 36 1 94.88 748 TYR B CA 1
ATOM 15861 C C . TYR B 1 748 ? -16.766 25.172 34.562 1 94.88 748 TYR B C 1
ATOM 15863 O O . TYR B 1 748 ? -17.172 25.906 33.688 1 94.88 748 TYR B O 1
ATOM 15871 N N . HIS B 1 749 ? -16.438 23.922 34.344 1 94.88 749 HIS B N 1
ATOM 15872 C CA . HIS B 1 749 ? -16.547 23.312 33.031 1 94.88 749 HIS B CA 1
ATOM 15873 C C . HIS B 1 749 ? -17.875 22.578 32.875 1 94.88 749 HIS B C 1
ATOM 15875 O O . HIS B 1 749 ? -18.391 22.469 31.75 1 94.88 749 HIS B O 1
ATOM 15881 N N . THR B 1 750 ? -18.453 22.062 33.906 1 96.38 750 THR B N 1
ATOM 15882 C CA . THR B 1 750 ? -19.594 21.172 33.844 1 96.38 750 THR B CA 1
ATOM 15883 C C . THR B 1 750 ? -20.891 21.922 34.125 1 96.38 750 THR B C 1
ATOM 15885 O O . THR B 1 750 ? -21.891 21.703 33.438 1 96.38 750 THR B O 1
ATOM 15888 N N . LEU B 1 751 ? -20.922 22.906 35 1 95.44 751 LEU B N 1
ATOM 15889 C CA . LEU B 1 751 ? -22.125 23.547 35.5 1 95.44 751 LEU B CA 1
ATOM 15890 C C . LEU B 1 751 ? -22.781 24.375 34.375 1 95.44 751 LEU B C 1
ATOM 15892 O O . LEU B 1 751 ? -24.016 24.422 34.281 1 95.44 751 LEU B O 1
ATOM 15896 N N . PRO B 1 752 ? -21.969 25.094 33.594 1 94.38 752 PRO B N 1
ATOM 15897 C CA . PRO B 1 752 ? -22.625 25.859 32.531 1 94.38 752 PRO B CA 1
ATOM 15898 C C . PRO B 1 752 ? -23.484 24.969 31.625 1 94.38 752 PRO B C 1
ATOM 15900 O O . PRO B 1 752 ? -24.547 25.406 31.172 1 94.38 752 PRO B O 1
ATOM 15903 N N . VAL B 1 753 ? -23.078 23.734 31.359 1 94.25 753 VAL B N 1
ATOM 15904 C CA . VAL B 1 753 ? -23.797 22.812 30.5 1 94.25 753 VAL B CA 1
ATOM 15905 C C . VAL B 1 753 ? -25.062 22.328 31.203 1 94.25 753 VAL B C 1
ATOM 15907 O O . VAL B 1 753 ? -26.141 22.266 30.594 1 94.25 753 VAL B O 1
ATOM 15910 N N . VAL B 1 754 ? -24.969 22.016 32.469 1 95.44 754 VAL B N 1
ATOM 15911 C CA . VAL B 1 754 ? -26.094 21.5 33.25 1 95.44 754 VAL B CA 1
ATOM 15912 C C . VAL B 1 754 ? -27.125 22.609 33.438 1 95.44 754 VAL B C 1
ATOM 15914 O O . VAL B 1 754 ? -28.328 22.375 33.375 1 95.44 754 VAL B O 1
ATOM 15917 N N . LEU B 1 755 ? -26.688 23.812 33.656 1 94.75 755 LEU B N 1
ATOM 15918 C CA . LEU B 1 755 ? -27.578 24.938 33.844 1 94.75 755 LEU B CA 1
ATOM 15919 C C . LEU B 1 755 ? -28.328 25.266 32.562 1 94.75 755 LEU B C 1
ATOM 15921 O O . LEU B 1 755 ? -29.516 25.625 32.625 1 94.75 755 LEU B O 1
ATOM 15925 N N . ALA B 1 756 ? -27.625 25.25 31.484 1 93.12 756 ALA B N 1
ATOM 15926 C CA . ALA B 1 756 ? -28.281 25.469 30.203 1 93.12 756 ALA B CA 1
ATOM 15927 C C . ALA B 1 756 ? -29.391 24.438 29.969 1 93.12 756 ALA B C 1
ATOM 15929 O O . ALA B 1 756 ? -30.422 24.766 29.375 1 93.12 756 ALA B O 1
ATOM 15930 N N . LEU B 1 757 ? -29.125 23.234 30.406 1 92 757 LEU B N 1
ATOM 15931 C CA . LEU B 1 757 ? -30.109 22.172 30.25 1 92 757 LEU B CA 1
ATOM 15932 C C . LEU B 1 757 ? -31.312 22.406 31.156 1 92 757 LEU B C 1
ATOM 15934 O O . LEU B 1 757 ? -32.469 22.172 30.75 1 92 757 LEU B O 1
ATOM 15938 N N . LYS B 1 758 ? -31.078 22.844 32.344 1 93.38 758 LYS B N 1
ATOM 15939 C CA . LYS B 1 758 ? -32.156 23.156 33.25 1 93.38 758 LYS B CA 1
ATOM 15940 C C . LYS B 1 758 ? -33.031 24.281 32.719 1 93.38 758 LYS B C 1
ATOM 15942 O O . LYS B 1 758 ? -34.25 24.234 32.844 1 93.38 758 LYS B O 1
ATOM 15947 N N . ASN B 1 759 ? -32.375 25.266 32.094 1 92.12 759 ASN B N 1
ATOM 15948 C CA . ASN B 1 759 ? -33.062 26.469 31.609 1 92.12 759 ASN B CA 1
ATOM 15949 C C . ASN B 1 759 ? -33.531 26.312 30.172 1 92.12 759 ASN B C 1
ATOM 15951 O O . ASN B 1 759 ? -33.906 27.297 29.531 1 92.12 759 ASN B O 1
ATOM 15955 N N . LEU B 1 760 ? -33.531 25.188 29.672 1 89.38 760 LEU B N 1
ATOM 15956 C CA . LEU B 1 760 ? -33.781 24.922 28.266 1 89.38 760 LEU B CA 1
ATOM 15957 C C . LEU B 1 760 ? -35.062 25.594 27.797 1 89.38 760 LEU B C 1
ATOM 15959 O O . LEU B 1 760 ? -35.094 26.172 26.703 1 89.38 760 LEU B O 1
ATOM 15963 N N . HIS B 1 761 ? -36.156 25.641 28.656 1 86.94 761 HIS B N 1
ATOM 15964 C CA . HIS B 1 761 ? -37.469 26.125 28.219 1 86.94 761 HIS B CA 1
ATOM 15965 C C . HIS B 1 761 ? -37.844 27.422 28.922 1 86.94 761 HIS B C 1
ATOM 15967 O O . HIS B 1 761 ? -39.031 27.766 29.016 1 86.94 761 HIS B O 1
ATOM 15973 N N . ASN B 1 762 ? -36.844 28.156 29.344 1 87.69 762 ASN B N 1
ATOM 15974 C CA . ASN B 1 762 ? -37.094 29.391 30.078 1 87.69 762 ASN B CA 1
ATOM 15975 C C . ASN B 1 762 ? -37.125 30.594 29.141 1 87.69 762 ASN B C 1
ATOM 15977 O O . ASN B 1 762 ? -37.188 31.734 29.609 1 87.69 762 ASN B O 1
ATOM 15981 N N . ASP B 1 763 ? -37.094 30.375 27.922 1 88.06 763 ASP B N 1
ATOM 15982 C CA . ASP B 1 763 ? -37.219 31.469 26.984 1 88.06 763 ASP B CA 1
ATOM 15983 C C . ASP B 1 763 ? -38.625 32.062 27.031 1 88.06 763 ASP B C 1
ATOM 15985 O O . ASP B 1 763 ? -39.625 31.359 27.234 1 88.06 763 ASP B O 1
ATOM 15989 N N . PRO B 1 764 ? -38.656 33.281 26.906 1 82.38 764 PRO B N 1
ATOM 15990 C CA . PRO B 1 764 ? -40 33.906 26.906 1 82.38 764 PRO B CA 1
ATOM 15991 C C . PRO B 1 764 ? -40.906 33.375 25.797 1 82.38 764 PRO B C 1
ATOM 15993 O O . PRO B 1 764 ? -40.438 33.219 24.656 1 82.38 764 PRO B O 1
ATOM 15996 N N . GLY B 1 765 ? -42.062 33 26.094 1 70.88 765 GLY B N 1
ATOM 15997 C CA . GLY B 1 765 ? -43.031 32.5 25.109 1 70.88 765 GLY B CA 1
ATOM 15998 C C . GLY B 1 765 ? -43 31.016 24.922 1 70.88 765 GLY B C 1
ATOM 15999 O O . GLY B 1 765 ? -43.781 30.453 24.172 1 70.88 765 GLY B O 1
ATOM 16000 N N . SER B 1 766 ? -42 30.391 25.578 1 71.12 766 SER B N 1
ATOM 16001 C CA . SER B 1 766 ? -41.906 28.938 25.438 1 71.12 766 SER B CA 1
ATOM 16002 C C . SER B 1 766 ? -42.938 28.203 26.281 1 71.12 766 SER B C 1
ATOM 16004 O O . SER B 1 766 ? -43.125 28.516 27.453 1 71.12 766 SER B O 1
ATOM 16006 N N . THR B 1 767 ? -44 27.562 25.594 1 61.75 767 THR B N 1
ATOM 16007 C CA . THR B 1 767 ? -45.031 26.828 26.312 1 61.75 767 THR B CA 1
ATOM 16008 C C . THR B 1 767 ? -44.75 25.328 26.312 1 61.75 767 THR B C 1
ATOM 16010 O O . THR B 1 767 ? -44.719 24.703 25.266 1 61.75 767 THR B O 1
ATOM 16013 N N . VAL B 1 768 ? -43.875 24.891 27.125 1 63.41 768 VAL B N 1
ATOM 16014 C CA . VAL B 1 768 ? -43.625 23.453 27.125 1 63.41 768 VAL B CA 1
ATOM 16015 C C . VAL B 1 768 ? -44.531 22.797 28.172 1 63.41 768 VAL B C 1
ATOM 16017 O O . VAL B 1 768 ? -44.5 23.172 29.359 1 63.41 768 VAL B O 1
ATOM 16020 N N . LEU B 1 769 ? -45.5 21.984 27.781 1 56.97 769 LEU B N 1
ATOM 16021 C CA . LEU B 1 769 ? -46.469 21.312 28.625 1 56.97 769 LEU B CA 1
ATOM 16022 C C . LEU B 1 769 ? -45.812 20.234 29.469 1 56.97 769 LEU B C 1
ATOM 16024 O O . LEU B 1 769 ? -46.125 20.078 30.656 1 56.97 769 LEU B O 1
ATOM 16028 N N . LYS B 1 770 ? -44.906 19.344 28.812 1 66.56 770 LYS B N 1
ATOM 16029 C CA . LYS B 1 770 ? -44.25 18.25 29.562 1 66.56 770 LYS B CA 1
ATOM 16030 C C . LYS B 1 770 ? -42.75 18.359 29.5 1 66.56 770 LYS B C 1
ATOM 16032 O O . LYS B 1 770 ? -42.156 18.484 28.422 1 66.56 770 LYS B O 1
ATOM 16037 N N . GLU B 1 771 ? -42.188 18.469 30.719 1 79.12 771 GLU B N 1
ATOM 16038 C CA . GLU B 1 771 ? -40.75 18.625 30.812 1 79.12 771 GLU B CA 1
ATOM 16039 C C . GLU B 1 771 ? -40.031 17.344 30.391 1 79.12 771 GLU B C 1
ATOM 16041 O O . GLU B 1 771 ? -40.469 16.234 30.719 1 79.12 771 GLU B O 1
ATOM 16046 N N . GLU B 1 772 ? -39.062 17.359 29.625 1 83.19 772 GLU B N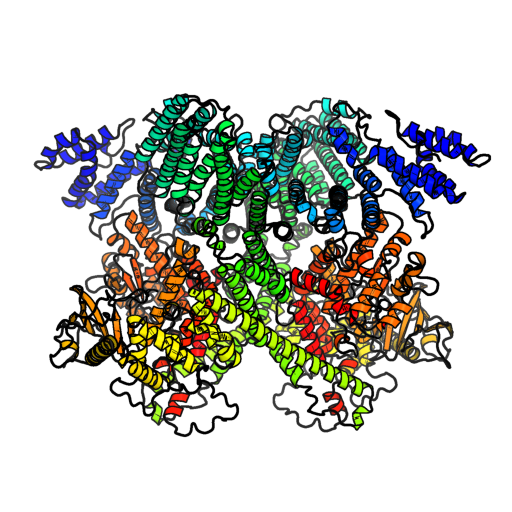 1
ATOM 16047 C CA . GLU B 1 772 ? -38.219 16.25 29.156 1 83.19 772 GLU B CA 1
ATOM 16048 C C . GLU B 1 772 ? -37.438 15.617 30.297 1 83.19 772 GLU B C 1
ATOM 16050 O O . GLU B 1 772 ? -37.156 16.281 31.297 1 83.19 772 GLU B O 1
ATOM 16055 N N . ARG B 1 773 ? -37.125 14.383 30.25 1 84.81 773 ARG B N 1
ATOM 16056 C CA . ARG B 1 773 ? -36.406 13.617 31.266 1 84.81 773 ARG B CA 1
ATOM 16057 C C . ARG B 1 773 ? -35.031 14.242 31.516 1 84.81 773 ARG B C 1
ATOM 16059 O O . ARG B 1 773 ? -34.531 14.227 32.656 1 84.81 773 ARG B O 1
ATOM 16066 N N . ARG B 1 774 ? -34.438 14.805 30.547 1 89.31 774 ARG B N 1
ATOM 16067 C CA . ARG B 1 774 ? -33.094 15.383 30.688 1 89.31 774 ARG B CA 1
ATOM 16068 C C . ARG B 1 774 ? -33.156 16.641 31.531 1 89.31 774 ARG B C 1
ATOM 16070 O O . ARG B 1 774 ? -32.219 16.906 32.312 1 89.31 774 ARG B O 1
ATOM 16077 N N . VAL B 1 775 ? -34.219 17.422 31.328 1 91.88 775 VAL B N 1
ATOM 16078 C CA . VAL B 1 775 ? -34.375 18.641 32.094 1 91.88 775 VAL B CA 1
ATOM 16079 C C . VAL B 1 775 ? -34.625 18.297 33.562 1 91.88 775 VAL B C 1
ATOM 16081 O O . VAL B 1 775 ? -34.031 18.922 34.469 1 91.88 775 VAL B O 1
ATOM 16084 N N . LEU B 1 776 ? -35.375 17.234 33.781 1 93.56 776 LEU B N 1
ATOM 16085 C CA . LEU B 1 776 ? -35.656 16.781 35.125 1 93.56 776 LEU B CA 1
ATOM 16086 C C . LEU B 1 776 ? -34.406 16.234 35.781 1 93.56 776 LEU B C 1
ATOM 16088 O O . LEU B 1 776 ? -34.188 16.438 37 1 93.56 776 LEU B O 1
ATOM 16092 N N . GLY B 1 777 ? -33.656 15.531 35.031 1 94.75 777 GLY B N 1
ATOM 16093 C CA . GLY B 1 777 ? -32.406 15.023 35.562 1 94.75 777 GLY B CA 1
ATOM 16094 C C . GLY B 1 777 ? -31.422 16.125 35.938 1 94.75 777 GLY B C 1
ATOM 16095 O O . GLY B 1 777 ? -30.75 16.031 36.938 1 94.75 777 GLY B O 1
ATOM 16096 N N . ALA B 1 778 ? -31.344 17.203 35.125 1 95.44 778 ALA B N 1
ATOM 16097 C CA . ALA B 1 778 ? -30.469 18.344 35.406 1 95.44 778 ALA B CA 1
ATOM 16098 C C . ALA B 1 778 ? -30.906 19.078 36.688 1 95.44 778 ALA B C 1
ATOM 16100 O O . ALA B 1 778 ? -30.078 19.516 37.469 1 95.44 778 ALA B O 1
ATOM 16101 N N . LYS B 1 779 ? -32.25 19.234 36.844 1 95.12 779 LYS B N 1
ATOM 16102 C CA . LYS B 1 779 ? -32.781 19.875 38.031 1 95.12 779 LYS B CA 1
ATOM 16103 C C . LYS B 1 779 ? -32.438 19.094 39.312 1 95.12 779 LYS B C 1
ATOM 16105 O O . LYS B 1 779 ? -32.062 19.672 40.312 1 95.12 779 LYS B O 1
ATOM 16110 N N . LYS B 1 780 ? -32.562 17.781 39.125 1 95.62 780 LYS B N 1
ATOM 16111 C CA . LYS B 1 780 ? -32.219 16.922 40.25 1 95.62 780 LYS B CA 1
ATOM 16112 C C . LYS B 1 780 ? -30.75 17.016 40.625 1 95.62 780 LYS B C 1
ATOM 16114 O O . LYS B 1 780 ? -30.391 17.062 41.781 1 95.62 780 LYS B O 1
ATOM 16119 N N . LEU B 1 781 ? -29.906 17.016 39.688 1 96.81 781 LEU B N 1
ATOM 16120 C CA . LEU B 1 781 ? -28.469 17.109 39.875 1 96.81 781 LEU B CA 1
ATOM 16121 C C . LEU B 1 781 ? -28.094 18.438 40.562 1 96.81 781 LEU B C 1
ATOM 16123 O O . LEU B 1 781 ? -27.297 18.453 41.5 1 96.81 781 LEU B O 1
ATOM 16127 N N . LEU B 1 782 ? -28.672 19.562 40.125 1 96.31 782 LEU B N 1
ATOM 16128 C CA . LEU B 1 782 ? -28.375 20.875 40.688 1 96.31 782 LEU B CA 1
ATOM 16129 C C . LEU B 1 782 ? -28.859 20.969 42.125 1 96.31 782 LEU B C 1
ATOM 16131 O O . LEU B 1 782 ? -28.219 21.609 42.938 1 96.31 782 LEU B O 1
ATOM 16135 N N . LYS B 1 783 ? -29.969 20.312 42.344 1 94.88 783 LYS B N 1
ATOM 16136 C CA . LYS B 1 783 ? -30.469 20.297 43.719 1 94.88 783 LYS B CA 1
ATOM 16137 C C . LYS B 1 783 ? -29.516 19.562 44.656 1 94.88 783 LYS B C 1
ATOM 16139 O O . LYS B 1 783 ? -29.234 20.031 45.75 1 94.88 783 LYS B O 1
ATOM 16144 N N . ARG B 1 784 ? -29.016 18.547 44.156 1 94.75 784 ARG B N 1
ATOM 16145 C CA . ARG B 1 784 ? -28.047 17.781 44.938 1 94.75 784 ARG B CA 1
ATOM 16146 C C . ARG B 1 784 ? -26.766 18.562 45.156 1 94.75 784 ARG B C 1
ATOM 16148 O O . ARG B 1 784 ? -26.109 18.438 46.188 1 94.75 784 ARG B O 1
ATOM 16155 N N . LEU B 1 785 ? -26.406 19.312 44.219 1 96.19 785 LEU B N 1
ATOM 16156 C CA . LEU B 1 785 ? -25.156 20.062 44.25 1 96.19 785 LEU B CA 1
ATOM 16157 C C . LEU B 1 785 ? -25.281 21.25 45.188 1 96.19 785 LEU B C 1
ATOM 16159 O O . LEU B 1 785 ? -24.281 21.75 45.719 1 96.19 785 LEU B O 1
ATOM 16163 N N . THR B 1 786 ? -26.438 21.766 45.406 1 93.75 786 THR B N 1
ATOM 16164 C CA . THR B 1 786 ? -26.656 22.875 46.312 1 93.75 786 THR B CA 1
ATOM 16165 C C . THR B 1 786 ? -26.391 22.453 47.75 1 93.75 786 THR B C 1
ATOM 16167 O O . THR B 1 786 ? -26.156 23.297 48.625 1 93.75 786 THR B O 1
ATOM 16170 N N . GLU B 1 787 ? -26.359 21.203 48 1 92.44 787 GLU B N 1
ATOM 16171 C CA . GLU B 1 787 ? -26.062 20.656 49.312 1 92.44 787 GLU B CA 1
ATOM 16172 C C . GLU B 1 787 ? -24.594 20.297 49.438 1 92.44 787 GLU B C 1
ATOM 16174 O O . GLU B 1 787 ? -24.156 19.781 50.469 1 92.44 787 GLU B O 1
ATOM 16179 N N . SER B 1 788 ? -23.891 20.641 48.469 1 92.94 788 SER B N 1
ATOM 16180 C CA . SER B 1 788 ? -22.484 20.281 48.406 1 92.94 788 SER B CA 1
ATOM 16181 C C . SER B 1 788 ? -21.594 21.516 48.531 1 92.94 788 SER B C 1
ATOM 16183 O O . SER B 1 788 ? -22.094 22.641 48.594 1 92.94 788 SER B O 1
ATOM 16185 N N . PRO B 1 789 ? -20.25 21.344 48.562 1 90.19 789 PRO B N 1
ATOM 16186 C CA . PRO B 1 789 ? -19.328 22.469 48.719 1 90.19 789 PRO B CA 1
ATOM 16187 C C . PRO B 1 789 ? -19.359 23.422 47.531 1 90.19 789 PRO B C 1
ATOM 16189 O O . PRO B 1 789 ? -18.875 24.547 47.625 1 90.19 789 PRO B O 1
ATOM 16192 N N . VAL B 1 790 ? -20.016 23.031 46.438 1 93.88 790 VAL B N 1
ATOM 16193 C CA . VAL B 1 790 ? -20.047 23.859 45.25 1 93.88 790 VAL B CA 1
ATOM 16194 C C . VAL B 1 790 ? -21.312 24.719 45.25 1 93.88 790 VAL B C 1
ATOM 16196 O O . VAL B 1 790 ? -21.656 25.312 44.219 1 93.88 790 VAL B O 1
ATOM 16199 N N . ARG B 1 791 ? -21.953 24.875 46.312 1 94.31 791 ARG B N 1
ATOM 16200 C CA . ARG B 1 791 ? -23.219 25.562 46.438 1 94.31 791 ARG B CA 1
ATOM 16201 C C . ARG B 1 791 ? -23.094 27.031 46.031 1 94.31 791 ARG B C 1
ATOM 16203 O O . ARG B 1 791 ? -23.891 27.516 45.219 1 94.31 791 ARG B O 1
ATOM 16210 N N . ASP B 1 792 ? -22.031 27.672 46.562 1 93.19 792 ASP B N 1
ATOM 16211 C CA . ASP B 1 792 ? -21.859 29.094 46.281 1 93.19 792 ASP B CA 1
ATOM 16212 C C . ASP B 1 792 ? -21.656 29.328 44.781 1 93.19 792 ASP B C 1
ATOM 16214 O O . ASP B 1 792 ? -22.141 30.312 44.219 1 93.19 792 ASP B O 1
ATOM 16218 N N . ILE B 1 793 ? -20.953 28.422 44.156 1 95.38 793 ILE B N 1
ATOM 16219 C CA . ILE B 1 793 ? -20.703 28.531 42.75 1 95.38 793 ILE B CA 1
ATOM 16220 C C . ILE B 1 793 ? -22 28.391 41.969 1 95.38 793 ILE B C 1
ATOM 16222 O O . ILE B 1 793 ? -22.281 29.156 41.031 1 95.38 793 ILE B O 1
ATOM 16226 N N . VAL B 1 794 ? -22.859 27.422 42.344 1 96 794 VAL B N 1
ATOM 16227 C CA . VAL B 1 794 ? -24.125 27.141 41.688 1 96 794 VAL B CA 1
ATOM 16228 C C . VAL B 1 794 ? -25.062 28.328 41.781 1 96 794 VAL B C 1
ATOM 16230 O O . VAL B 1 794 ? -25.656 28.766 40.812 1 96 794 VAL B O 1
ATOM 16233 N N . LEU B 1 795 ? -25.156 28.938 42.938 1 94.75 795 LEU B N 1
ATOM 16234 C CA . LEU B 1 795 ? -26.094 30.031 43.188 1 94.75 795 LEU B CA 1
ATOM 16235 C C . LEU B 1 795 ? -25.656 31.281 42.406 1 94.75 795 LEU B C 1
ATOM 16237 O O . LEU B 1 795 ? -26.484 31.953 41.781 1 94.75 795 LEU B O 1
ATOM 16241 N N . GLU B 1 796 ? -24.422 31.547 42.469 1 94.88 796 GLU B N 1
ATOM 16242 C CA . GLU B 1 796 ? -23.906 32.719 41.75 1 94.88 796 GLU B CA 1
ATOM 16243 C C . GLU B 1 796 ? -24.031 32.531 40.25 1 94.88 796 GLU B C 1
ATOM 16245 O O . GLU B 1 796 ? -24.344 33.5 39.531 1 94.88 796 GLU B O 1
ATOM 16250 N N . MET B 1 797 ? -23.766 31.359 39.75 1 95.56 797 MET B N 1
ATOM 16251 C CA . MET B 1 797 ? -23.891 31.094 38.344 1 95.56 797 MET B CA 1
ATOM 16252 C C . MET B 1 797 ? -25.344 31.203 37.875 1 95.56 797 MET B C 1
ATOM 16254 O O . MET B 1 797 ? -25.609 31.656 36.75 1 95.56 797 MET B O 1
ATOM 16258 N N . GLU B 1 798 ? -26.234 30.719 38.688 1 94.88 798 GLU B N 1
ATOM 16259 C CA . GLU B 1 798 ? -27.656 30.828 38.375 1 94.88 798 GLU B CA 1
ATOM 16260 C C . GLU B 1 798 ? -28.094 32.281 38.312 1 94.88 798 GLU B C 1
ATOM 16262 O O . GLU B 1 798 ? -28.922 32.656 37.469 1 94.88 798 GLU B O 1
ATOM 16267 N N . ASN B 1 799 ? -27.578 33.062 39.219 1 94.56 799 ASN B N 1
ATOM 16268 C CA . ASN B 1 799 ? -27.891 34.469 39.25 1 94.56 799 ASN B CA 1
ATOM 16269 C C . ASN B 1 799 ? -27.375 35.188 38 1 94.56 799 ASN B C 1
ATOM 16271 O O . ASN B 1 799 ? -28.094 35.969 37.406 1 94.56 799 ASN B O 1
ATOM 16275 N N . LEU B 1 800 ? -26.188 34.938 37.75 1 95.69 800 LEU B N 1
ATOM 16276 C CA . LEU B 1 800 ? -25.594 35.5 36.531 1 95.69 800 LEU B CA 1
ATOM 16277 C C . LEU B 1 800 ? -26.359 35.094 35.281 1 95.69 800 LEU B C 1
ATOM 16279 O O . LEU B 1 800 ? -26.594 35.906 34.406 1 95.69 800 LEU B O 1
ATOM 16283 N N . SER B 1 801 ? -26.719 33.812 35.156 1 95.56 801 SER B N 1
ATOM 16284 C CA . SER B 1 801 ? -27.453 33.281 34 1 95.56 801 SER B 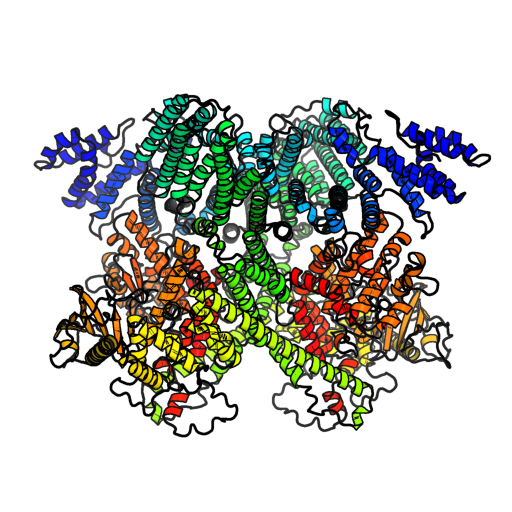CA 1
ATOM 16285 C C . SER B 1 801 ? -28.797 33.969 33.844 1 95.56 801 SER B C 1
ATOM 16287 O O . SER B 1 801 ? -29.203 34.312 32.719 1 95.56 801 SER B O 1
ATOM 16289 N N . ARG B 1 802 ? -29.469 34.188 34.906 1 93.62 802 ARG B N 1
ATOM 16290 C CA . ARG B 1 802 ? -30.766 34.875 34.875 1 93.62 802 ARG B CA 1
ATOM 16291 C C . ARG B 1 802 ? -30.609 36.312 34.406 1 93.62 802 ARG B C 1
ATOM 16293 O O . ARG B 1 802 ? -31.453 36.812 33.656 1 93.62 802 ARG B O 1
ATOM 16300 N N . ALA B 1 803 ? -29.578 36.906 34.906 1 95.19 803 ALA B N 1
ATOM 16301 C CA . ALA B 1 803 ? -29.328 38.312 34.531 1 95.19 803 ALA B CA 1
ATOM 16302 C C . ALA B 1 803 ? -29.016 38.438 33.062 1 95.19 803 ALA B C 1
ATOM 16304 O O . ALA B 1 803 ? -29.516 39.344 32.375 1 95.19 803 ALA B O 1
ATOM 16305 N N . LEU B 1 804 ? -28.188 37.562 32.594 1 95.44 804 LEU B N 1
ATOM 16306 C CA . LEU B 1 804 ? -27.812 37.594 31.188 1 95.44 804 LEU B CA 1
ATOM 16307 C C . LEU B 1 804 ? -29.016 37.25 30.297 1 95.44 804 LEU B C 1
ATOM 16309 O O . LEU B 1 804 ? -29.156 37.812 29.203 1 95.44 804 LEU B O 1
ATOM 16313 N N . LEU B 1 805 ? -29.859 36.312 30.719 1 94.12 805 LEU B N 1
ATOM 16314 C CA . LEU B 1 805 ? -31.062 35.969 29.969 1 94.12 805 LEU B CA 1
ATOM 16315 C C . LEU B 1 805 ? -32 37.156 29.859 1 94.12 805 LEU B C 1
ATOM 16317 O O . LEU B 1 805 ? -32.531 37.438 28.781 1 94.12 805 LEU B O 1
ATOM 16321 N N . SER B 1 806 ? -32.156 37.844 30.922 1 92.94 806 SER B N 1
ATOM 16322 C CA . SER B 1 806 ? -33 39.031 30.922 1 92.94 806 SER B CA 1
ATOM 16323 C C . SER B 1 806 ? -32.438 40.094 29.953 1 92.94 806 SER B C 1
ATOM 16325 O O . SER B 1 806 ? -33.219 40.719 29.219 1 92.94 806 SER B O 1
ATOM 16327 N N . LEU B 1 807 ? -31.188 40.281 30 1 93.12 807 LEU B N 1
ATOM 16328 C CA . LEU B 1 807 ? -30.562 41.25 29.109 1 93.12 807 LEU B CA 1
ATOM 16329 C C . LEU B 1 807 ? -30.719 40.812 27.656 1 93.12 807 LEU B C 1
ATOM 16331 O O . LEU B 1 807 ? -30.859 41.656 26.781 1 93.12 807 LEU B O 1
ATOM 16335 N N . ALA B 1 808 ? -30.594 39.562 27.359 1 93.06 808 ALA B N 1
ATOM 16336 C CA . ALA B 1 808 ? -30.688 39.031 26 1 93.06 808 ALA B CA 1
ATOM 16337 C C . ALA B 1 808 ? -32 39.438 25.344 1 93.06 808 ALA B C 1
ATOM 16339 O O . ALA B 1 808 ? -32.062 39.688 24.141 1 93.06 808 ALA B O 1
ATOM 16340 N N . TYR B 1 809 ? -33.094 39.531 26.125 1 90.25 809 TYR B N 1
ATOM 16341 C CA . TYR B 1 809 ? -34.406 39.812 25.547 1 90.25 809 TYR B CA 1
ATOM 16342 C C . TYR B 1 809 ? -34.812 41.25 25.766 1 90.25 809 TYR B C 1
ATOM 16344 O O . TYR B 1 809 ? -35.906 41.656 25.344 1 90.25 809 TYR B O 1
ATOM 16352 N N . TRP B 1 810 ? -33.906 42 26.312 1 89.69 810 TRP B N 1
ATOM 16353 C CA . TRP B 1 810 ? -34.188 43.406 26.531 1 89.69 810 TRP B CA 1
ATOM 16354 C C . TRP B 1 810 ? -34.062 44.188 25.219 1 89.69 810 TRP B C 1
ATOM 16356 O O . TRP B 1 810 ? -33.094 43.969 24.469 1 89.69 810 TRP B O 1
ATOM 16366 N N . GLN B 1 811 ? -35 45.031 24.891 1 84.81 811 GLN B N 1
ATOM 16367 C CA . GLN B 1 811 ? -34.938 45.906 23.734 1 84.81 811 GLN B CA 1
ATOM 16368 C C . GLN B 1 811 ? -35.312 47.312 24.109 1 84.81 811 GLN B C 1
ATOM 16370 O O . GLN B 1 811 ? -36.281 47.562 24.844 1 84.81 811 GLN B O 1
ATOM 16375 N N . PRO B 1 812 ? -34.406 48.188 23.688 1 80.38 812 PRO B N 1
ATOM 16376 C CA . PRO B 1 812 ? -34.75 49.594 23.953 1 80.38 812 PRO B CA 1
ATOM 16377 C C . PRO B 1 812 ? -35.938 50.062 23.125 1 80.38 812 PRO B C 1
ATOM 16379 O O . PRO B 1 812 ? -36.281 49.438 22.109 1 80.38 812 PRO B O 1
ATOM 16382 N N . LYS B 1 813 ? -36.594 51.188 23.578 1 73.25 813 LYS B N 1
ATOM 16383 C CA . LYS B 1 813 ? -37.719 51.781 22.844 1 73.25 813 LYS B CA 1
ATOM 16384 C C . LYS B 1 813 ? -37.188 52.5 21.594 1 73.25 813 LYS B C 1
ATOM 16386 O O . LYS B 1 813 ? -36.281 53.344 21.672 1 73.25 813 LYS B O 1
ATOM 16391 N N . GLY B 1 814 ? -37.375 52.125 20.375 1 63.5 814 GLY B N 1
ATOM 16392 C CA . GLY B 1 814 ? -37.031 52.688 19.094 1 63.5 814 GLY B CA 1
ATOM 16393 C C . GLY B 1 814 ? -36.094 51.812 18.266 1 63.5 814 GLY B C 1
ATOM 16394 O O . GLY B 1 814 ? -35.812 50.688 18.641 1 63.5 814 GLY B O 1
ATOM 16395 N N . LYS B 1 815 ? -35.75 52.25 16.984 1 59.22 815 LYS B N 1
ATOM 16396 C CA . LYS B 1 815 ? -34.938 51.5 16.047 1 59.22 815 LYS B CA 1
ATOM 16397 C C . LYS B 1 815 ? -33.469 51.406 16.547 1 59.22 815 LYS B C 1
ATOM 16399 O O . LYS B 1 815 ? -32.875 52.438 16.844 1 59.22 815 LYS B O 1
ATOM 16404 N N . CYS B 1 816 ? -32.938 50.25 17 1 61.28 816 CYS B N 1
ATOM 16405 C CA . CYS B 1 816 ? -31.656 49.969 17.641 1 61.28 816 CYS B CA 1
ATOM 16406 C C . CYS B 1 816 ? -30.516 50 16.625 1 61.28 816 CYS B C 1
ATOM 16408 O O . CYS B 1 816 ? -30.312 49.062 15.859 1 61.28 816 CYS B O 1
ATOM 16410 N N . THR B 1 817 ? -30 51.219 16.062 1 61.16 817 THR B N 1
ATOM 16411 C CA . THR B 1 817 ? -28.906 51.312 15.102 1 61.16 817 THR B CA 1
ATOM 16412 C C . THR B 1 817 ? -27.609 51.719 15.789 1 61.16 817 THR B C 1
ATOM 16414 O O . THR B 1 817 ? -27.531 52.781 16.406 1 61.16 817 THR B O 1
ATOM 16417 N N . GLY B 1 818 ? -26.406 50.906 15.656 1 63.75 818 GLY B N 1
ATOM 16418 C CA . GLY B 1 818 ? -24.984 51.062 15.867 1 63.75 818 GLY B CA 1
ATOM 16419 C C . GLY B 1 818 ? -24.641 52 17 1 63.75 818 GLY B C 1
ATOM 16420 O O . GLY B 1 818 ? -23.469 52.344 17.188 1 63.75 818 GLY B O 1
ATOM 16421 N N . LYS B 1 819 ? -25.625 52.469 17.797 1 70.81 819 LYS B N 1
ATOM 16422 C CA . LYS B 1 819 ? -25.359 53.469 18.812 1 70.81 819 LYS B CA 1
ATOM 16423 C C . LYS B 1 819 ? -25.312 52.844 20.203 1 70.81 819 LYS B C 1
ATOM 16425 O O . LYS B 1 819 ? -25.797 51.719 20.406 1 70.81 819 LYS B O 1
ATOM 16430 N N . SER B 1 820 ? -24.422 53.406 21.062 1 84.56 820 SER B N 1
ATOM 16431 C CA . SER B 1 820 ? -24.312 53 22.469 1 84.56 820 SER B CA 1
ATOM 16432 C C . SER B 1 820 ? -25.578 53.375 23.234 1 84.56 820 SER B C 1
ATOM 16434 O O . SER B 1 820 ? -26.109 54.469 23.094 1 84.56 820 SER B O 1
ATOM 16436 N N . TYR B 1 821 ? -26.156 52.375 23.875 1 88.12 821 TYR B N 1
ATOM 16437 C CA . TYR B 1 821 ? -27.344 52.562 24.688 1 88.12 821 TYR B CA 1
ATOM 16438 C C . TYR B 1 821 ? -27.047 52.344 26.156 1 88.12 821 TYR B C 1
ATOM 16440 O O . TYR B 1 821 ? -26.219 51.469 26.5 1 88.12 821 TYR B O 1
ATOM 16448 N N . THR B 1 822 ? -27.672 53.062 26.953 1 89.06 822 THR B N 1
ATOM 16449 C CA . THR B 1 822 ? -27.531 52.875 28.391 1 89.06 822 THR B CA 1
ATOM 16450 C C . THR B 1 822 ? -28.484 51.781 28.875 1 89.06 822 THR B C 1
ATOM 16452 O O . THR B 1 822 ? -29.672 51.781 28.562 1 89.06 822 THR B O 1
ATOM 16455 N N . ILE B 1 823 ? -28.078 50.781 29.578 1 91.19 823 ILE B N 1
ATOM 16456 C CA . ILE B 1 823 ? -28.875 49.719 30.141 1 91.19 823 ILE B CA 1
ATOM 16457 C C . ILE B 1 823 ? -29.688 50.219 31.328 1 91.19 823 ILE B C 1
ATOM 16459 O O . ILE B 1 823 ? -29.125 50.844 32.25 1 91.19 823 ILE B O 1
ATOM 16463 N N . PRO B 1 824 ? -30.906 49.969 31.328 1 89.12 824 PRO B N 1
ATOM 16464 C CA . PRO B 1 824 ? -31.734 50.469 32.438 1 89.12 824 PRO B CA 1
ATOM 16465 C C . PRO B 1 824 ? -31.344 49.844 33.781 1 89.12 824 PRO B C 1
ATOM 16467 O O . PRO B 1 824 ? -30.953 48.688 33.844 1 89.12 824 PRO B O 1
ATOM 16470 N N . ARG B 1 825 ? -31.609 50.562 34.812 1 87.19 825 ARG B N 1
ATOM 16471 C CA . ARG B 1 825 ? -31.203 50.156 36.156 1 87.19 825 ARG B CA 1
ATOM 16472 C C . ARG B 1 825 ? -32.094 49 36.656 1 87.19 825 ARG B C 1
ATOM 16474 O O . ARG B 1 825 ? -31.703 48.281 37.562 1 87.19 825 ARG B O 1
ATOM 16481 N N . ASP B 1 826 ? -33.125 48.812 36.031 1 86.31 826 ASP B N 1
ATOM 16482 C CA . ASP B 1 826 ? -34.062 47.75 36.438 1 86.31 826 ASP B CA 1
ATOM 16483 C C . ASP B 1 826 ? -33.625 46.406 35.875 1 86.31 826 ASP B C 1
ATOM 16485 O O . ASP B 1 826 ? -34.094 45.344 36.375 1 86.31 826 ASP B O 1
ATOM 16489 N N . GLN B 1 827 ? -32.781 46.438 35.031 1 91.38 827 GLN B N 1
ATOM 16490 C CA . GLN B 1 827 ? -32.281 45.188 34.469 1 91.38 827 GLN B CA 1
ATOM 16491 C C . GLN B 1 827 ? -31.391 44.469 35.5 1 91.38 827 GLN B C 1
ATOM 16493 O O . GLN B 1 827 ? -30.609 45.094 36.219 1 91.38 827 GLN B O 1
ATOM 16498 N N . LEU B 1 828 ? -31.469 43.188 35.562 1 92.31 828 LEU B N 1
ATOM 16499 C CA . LEU B 1 828 ? -30.797 42.344 36.562 1 92.31 828 LEU B CA 1
ATOM 16500 C C . LEU B 1 828 ? -29.281 42.406 36.375 1 92.31 828 LEU B C 1
ATOM 16502 O O . LEU B 1 828 ? -28.531 42.219 37.312 1 92.31 828 LEU B O 1
ATOM 16506 N N . ILE B 1 829 ? -28.812 42.656 35.188 1 93.31 829 ILE B N 1
ATOM 16507 C CA . ILE B 1 829 ? -27.375 42.625 34.875 1 93.31 829 ILE B CA 1
ATOM 16508 C C . ILE B 1 829 ? -26.688 43.781 35.594 1 93.31 829 ILE B C 1
ATOM 16510 O O . ILE B 1 829 ? -25.484 43.719 35.906 1 93.31 829 ILE B O 1
ATOM 16514 N N . SER B 1 830 ? -27.406 44.906 35.906 1 90.75 830 SER B N 1
ATOM 16515 C CA . SER B 1 830 ? -26.844 46.062 36.594 1 90.75 830 SER B CA 1
ATOM 16516 C C . SER B 1 830 ? -26.609 45.75 38.062 1 90.75 830 SER B C 1
ATOM 16518 O O . SER B 1 830 ? -25.828 46.438 38.719 1 90.75 830 SER B O 1
ATOM 16520 N N . LYS B 1 831 ? -27.25 44.719 38.562 1 90.88 831 LYS B N 1
ATOM 16521 C CA . LYS B 1 831 ? -27.141 44.375 39.969 1 90.88 831 LYS B CA 1
ATOM 16522 C C . LYS B 1 831 ? -26.016 43.375 40.188 1 90.88 831 LYS B C 1
ATOM 16524 O O . LYS B 1 831 ? -25.656 43.062 41.344 1 90.88 831 LYS B O 1
ATOM 16529 N N . ILE B 1 832 ? -25.5 42.875 39.188 1 93 832 ILE B N 1
ATOM 16530 C CA . ILE B 1 832 ? -24.422 41.906 39.281 1 93 832 ILE B CA 1
ATOM 16531 C C . ILE B 1 832 ? -23.125 42.625 39.688 1 93 832 ILE B C 1
ATOM 16533 O O . ILE B 1 832 ? -22.625 43.469 38.938 1 93 832 ILE B O 1
ATOM 16537 N N . LYS B 1 833 ? -22.672 42.312 40.938 1 90.69 833 LYS B N 1
ATOM 16538 C CA . LYS B 1 833 ? -21.438 42.938 41.438 1 90.69 833 LYS B CA 1
ATOM 16539 C C . LYS B 1 833 ? -20.594 41.906 42.219 1 90.69 833 LYS B C 1
ATOM 16541 O O . LYS B 1 833 ? -21.109 41.125 43 1 90.69 833 LYS B O 1
ATOM 16546 N N . ASN B 1 834 ? -19.453 41.906 41.938 1 90.94 834 ASN B N 1
ATOM 16547 C CA . ASN B 1 834 ? -18.406 41.188 42.656 1 90.94 834 ASN B CA 1
ATOM 16548 C C . ASN B 1 834 ? -18.781 39.719 42.844 1 90.94 834 ASN B C 1
ATOM 16550 O O . ASN B 1 834 ? -18.844 39.219 44 1 90.94 834 ASN B O 1
ATOM 16554 N N . LEU B 1 835 ? -18.984 39.031 41.75 1 94.06 835 LEU B N 1
ATOM 16555 C CA . LEU B 1 835 ? -19.141 37.594 41.812 1 94.06 835 LEU B CA 1
ATOM 16556 C C . LEU B 1 835 ? -17.781 36.906 41.75 1 94.06 835 LEU B C 1
ATOM 16558 O O . LEU B 1 835 ? -17.234 36.688 40.656 1 94.06 835 LEU B O 1
ATOM 16562 N N . ASP B 1 836 ? -17.312 36.438 42.844 1 90.5 836 ASP B N 1
ATOM 16563 C CA . ASP B 1 836 ? -15.961 35.906 42.938 1 90.5 836 ASP B CA 1
ATOM 16564 C C . ASP B 1 836 ? -15.953 34.406 42.719 1 90.5 836 ASP B C 1
ATOM 16566 O O . ASP B 1 836 ? -14.898 33.812 42.438 1 90.5 836 ASP B O 1
ATOM 16570 N N . ASN B 1 837 ? -17.094 33.781 42.781 1 91.81 837 ASN B N 1
ATOM 16571 C CA . ASN B 1 837 ? -17.125 32.344 42.688 1 91.81 837 ASN B CA 1
ATOM 16572 C C . ASN B 1 837 ? -17.547 31.859 41.281 1 91.81 837 ASN B C 1
ATOM 16574 O O . ASN B 1 837 ? -17.656 30.656 41.031 1 91.81 837 ASN B O 1
ATOM 16578 N N . VAL B 1 838 ? -17.766 32.75 40.438 1 93 838 VAL B N 1
ATOM 16579 C CA . VAL B 1 838 ? -18.172 32.375 39.094 1 93 838 VAL B CA 1
ATOM 16580 C C . VAL B 1 838 ? -17.031 32.688 38.125 1 93 838 VAL B C 1
ATOM 16582 O O . VAL B 1 838 ? -16.219 33.594 38.375 1 93 838 VAL B O 1
ATOM 16585 N N . LEU B 1 839 ? -16.906 31.828 37.219 1 93.12 839 LEU B N 1
ATOM 16586 C CA . LEU B 1 839 ? -15.992 32.125 36.125 1 93.12 839 LEU B CA 1
ATOM 16587 C C . LEU B 1 839 ? -16.641 33.031 35.094 1 93.12 839 LEU B C 1
ATOM 16589 O O . LEU B 1 839 ? -17.797 32.812 34.719 1 93.12 839 LEU B O 1
ATOM 16593 N N . LEU B 1 840 ? -15.836 34.062 34.719 1 93.56 840 LEU B N 1
ATOM 16594 C CA . LEU B 1 840 ? -16.312 34.906 33.625 1 93.56 840 LEU B CA 1
ATOM 16595 C C . LEU B 1 840 ? -16.688 34.031 32.406 1 93.56 840 LEU B C 1
ATOM 16597 O O . LEU B 1 840 ? -15.867 33.25 31.938 1 93.56 840 LEU B O 1
ATOM 16601 N N . PRO B 1 841 ? -17.891 34.062 31.906 1 90.62 841 PRO B N 1
ATOM 16602 C CA . PRO B 1 841 ? -18.422 33.094 30.938 1 90.62 841 PRO B CA 1
ATOM 16603 C C . PRO B 1 841 ? -17.594 33 29.656 1 90.62 841 PRO B C 1
ATOM 16605 O O . PRO B 1 841 ? -17.469 31.938 29.078 1 90.62 841 PRO B O 1
ATOM 16608 N N . THR B 1 842 ? -17.016 33.969 29.172 1 92.19 842 THR B N 1
ATOM 16609 C CA . THR B 1 842 ? -16.328 33.938 27.875 1 92.19 842 THR B CA 1
ATOM 16610 C C . THR B 1 842 ? -14.844 33.656 28.047 1 92.19 842 THR B C 1
ATOM 16612 O O . THR B 1 842 ? -14.086 33.656 27.078 1 92.19 842 THR B O 1
ATOM 16615 N N . LEU B 1 843 ? -14.438 33.344 29.234 1 92.38 843 LEU B N 1
ATOM 16616 C CA . LEU B 1 843 ? -13.039 33 29.5 1 92.38 843 LEU B CA 1
ATOM 16617 C C . LEU B 1 843 ? -12.844 31.484 29.422 1 92.38 843 LEU B C 1
ATOM 16619 O O . LEU B 1 843 ? -13.68 30.719 29.906 1 92.38 843 LEU B O 1
ATOM 16623 N N . ASN B 1 844 ? -11.766 31.109 28.75 1 89.62 844 ASN B N 1
ATOM 16624 C CA . ASN B 1 844 ? -11.422 29.688 28.672 1 89.62 844 ASN B CA 1
ATOM 16625 C C . ASN B 1 844 ? -10.5 29.281 29.812 1 89.62 844 ASN B C 1
ATOM 16627 O O . ASN B 1 844 ? -9.484 29.922 30.062 1 89.62 844 ASN B O 1
ATOM 16631 N N . LEU B 1 845 ? -10.938 28.359 30.531 1 90.94 845 LEU B N 1
ATOM 16632 C CA . LEU B 1 845 ? -10.156 27.797 31.625 1 90.94 845 LEU B CA 1
ATOM 16633 C C . LEU B 1 845 ? -9.68 26.375 31.281 1 90.94 845 LEU B C 1
ATOM 16635 O O . LEU B 1 845 ? -10.484 25.531 30.891 1 90.94 845 LEU B O 1
ATOM 16639 N N . LEU B 1 846 ? -8.383 26.125 31.406 1 90.44 846 LEU B N 1
ATOM 16640 C CA . LEU B 1 846 ? -7.852 24.797 31.125 1 90.44 846 LEU B CA 1
ATOM 16641 C C . LEU B 1 846 ? -8.273 23.812 32.219 1 90.44 846 LEU B C 1
ATOM 16643 O O . LEU B 1 846 ? -8.336 24.172 33.406 1 90.44 846 LEU B O 1
ATOM 16647 N N . VAL B 1 847 ? -8.609 22.656 31.812 1 92.75 847 VAL B N 1
ATOM 16648 C CA . VAL B 1 847 ? -8.984 21.609 32.75 1 92.75 847 VAL B CA 1
ATOM 16649 C C . VAL B 1 847 ? -7.75 21.156 33.531 1 92.75 847 VAL B C 1
ATOM 16651 O O . VAL B 1 847 ? -6.734 20.781 32.938 1 92.75 847 VAL B O 1
ATOM 16654 N N . ARG B 1 848 ? -7.801 21.203 34.812 1 92.25 848 ARG B N 1
ATOM 16655 C CA . ARG B 1 848 ? -6.707 20.766 35.656 1 92.25 848 ARG B CA 1
ATOM 16656 C C . ARG B 1 848 ? -6.984 19.406 36.25 1 92.25 848 ARG B C 1
ATOM 16658 O O . ARG B 1 848 ? -8.016 19.203 36.906 1 92.25 848 ARG B O 1
ATOM 16665 N N . PRO B 1 849 ? -6.066 18.5 36.094 1 90.12 849 PRO B N 1
ATOM 16666 C CA . PRO B 1 849 ? -6.277 17.172 36.656 1 90.12 849 PRO B CA 1
ATOM 16667 C C . PRO B 1 849 ? -6.406 17.188 38.188 1 90.12 849 PRO B C 1
ATOM 16669 O O . PRO B 1 849 ? -7.078 16.312 38.75 1 90.12 849 PRO B O 1
ATOM 16672 N N . SER B 1 850 ? -5.898 18.203 38.906 1 89.44 850 SER B N 1
ATOM 16673 C CA . SER B 1 850 ? -5.938 18.281 40.344 1 89.44 850 SER B CA 1
ATOM 16674 C C . SER B 1 850 ? -7.32 18.703 40.844 1 89.44 850 SER B C 1
ATOM 16676 O O . SER B 1 850 ? -7.664 18.469 42 1 89.44 850 SER B O 1
ATOM 16678 N N . GLY B 1 851 ? -8.195 19.312 39.969 1 89.62 851 GLY B N 1
ATOM 16679 C CA . GLY B 1 851 ? -9.508 19.781 40.375 1 89.62 851 GLY B CA 1
ATOM 16680 C C . GLY B 1 851 ? -9.469 21.078 41.156 1 89.62 851 GLY B C 1
ATOM 16681 O O . GLY B 1 851 ? -10.508 21.562 41.594 1 89.62 851 GLY B O 1
ATOM 16682 N N . ASN B 1 852 ? -8.258 21.609 41.281 1 89.31 852 ASN B N 1
ATOM 16683 C CA . ASN B 1 852 ? -8.102 22.844 42.062 1 89.31 852 ASN B CA 1
ATOM 16684 C C . ASN B 1 852 ? -8.242 24.062 41.156 1 89.31 852 ASN B C 1
ATOM 16686 O O . ASN B 1 852 ? -7.414 24.297 40.281 1 89.31 852 ASN B O 1
ATOM 16690 N N . TYR B 1 853 ? -9.406 24.812 41.438 1 91.81 853 TYR B N 1
ATOM 16691 C CA . TYR B 1 853 ? -9.664 26.031 40.656 1 91.81 853 TYR B CA 1
ATOM 16692 C C . TYR B 1 853 ? -9.734 27.25 41.562 1 91.81 853 TYR B C 1
ATOM 16694 O O . TYR B 1 853 ? -10.594 28.109 41.406 1 91.81 853 TYR B O 1
ATOM 16702 N N . ASP B 1 854 ? -8.844 27.484 42.5 1 82.94 854 ASP B N 1
ATOM 16703 C CA . ASP B 1 854 ? -8.867 28.578 43.469 1 82.94 854 ASP B CA 1
ATOM 16704 C C . ASP B 1 854 ? -8.57 29.906 42.812 1 82.94 854 ASP B C 1
ATOM 16706 O O . ASP B 1 854 ? -9.039 30.953 43.25 1 82.94 854 ASP B O 1
ATOM 16710 N N . ASN B 1 855 ? -7.84 29.984 41.75 1 84.75 855 ASN B N 1
ATOM 16711 C CA . ASN B 1 855 ? -7.453 31.25 41.125 1 84.75 855 ASN B CA 1
ATOM 16712 C C . ASN B 1 855 ? -8.203 31.469 39.812 1 84.75 855 ASN B C 1
ATOM 16714 O O . ASN B 1 855 ? -7.586 31.625 38.75 1 84.75 855 ASN B O 1
ATOM 16718 N N . VAL B 1 856 ? -9.625 31.516 39.938 1 91.5 856 VAL B N 1
ATOM 16719 C CA . VAL B 1 856 ? -10.398 31.719 38.719 1 91.5 856 VAL B CA 1
ATOM 16720 C C . VAL B 1 856 ? -10.844 33.188 38.625 1 91.5 856 VAL B C 1
ATOM 16722 O O . VAL B 1 856 ? -11.008 33.844 39.656 1 91.5 856 VAL B O 1
ATOM 16725 N N . VAL B 1 857 ? -10.945 33.812 37.469 1 94.25 857 VAL B N 1
ATOM 16726 C CA . VAL B 1 857 ? -11.367 35.188 37.219 1 94.25 857 VAL B CA 1
ATOM 16727 C C . VAL B 1 857 ? -12.891 35.25 37.219 1 94.25 857 VAL B C 1
ATOM 16729 O O . VAL B 1 857 ? -13.547 34.656 36.375 1 94.25 857 VAL B O 1
ATOM 16732 N N . GLY B 1 858 ? -13.469 35.906 38.156 1 94.31 858 GLY B N 1
ATOM 16733 C CA . GLY B 1 858 ? -14.914 36.094 38.219 1 94.31 858 GLY B CA 1
ATOM 16734 C C . GLY B 1 858 ? -15.406 37.344 37.531 1 94.31 858 GLY B C 1
ATOM 16735 O O . GLY B 1 858 ? -14.766 37.812 36.594 1 94.31 858 GLY B O 1
ATOM 16736 N N . VAL B 1 859 ? -16.625 37.781 37.938 1 95.81 859 VAL B N 1
ATOM 16737 C CA . VAL B 1 859 ? -17.25 38.969 37.344 1 95.81 859 VAL B CA 1
ATOM 16738 C C . VAL B 1 859 ? -17.281 40.094 38.375 1 95.81 859 VAL B C 1
ATOM 16740 O O . VAL B 1 859 ? -17.922 39.969 39.406 1 95.81 859 VAL B O 1
ATOM 16743 N N . ARG B 1 860 ? -16.641 41.188 38.094 1 95.12 860 ARG B N 1
ATOM 16744 C CA . ARG B 1 860 ? -16.703 42.375 38.969 1 95.12 860 ARG B CA 1
ATOM 16745 C C . ARG B 1 860 ? -17.938 43.188 38.688 1 95.12 860 ARG B C 1
ATOM 16747 O O . ARG B 1 860 ? -18.688 43.562 39.625 1 95.12 860 ARG B O 1
ATOM 16754 N N . ALA B 1 861 ? -18.016 43.625 37.406 1 93.75 861 ALA B N 1
ATOM 16755 C CA . ALA B 1 861 ? -19.203 44.375 37.031 1 93.75 861 ALA B CA 1
ATOM 16756 C C . ALA B 1 861 ? -19.328 44.469 35.5 1 93.75 861 ALA B C 1
ATOM 16758 O O . ALA B 1 861 ? -18.375 44.156 34.781 1 93.75 861 ALA B O 1
ATOM 16759 N N . TYR B 1 862 ? -20.562 44.688 35.062 1 94.56 862 TYR B N 1
ATOM 16760 C CA . TYR B 1 862 ? -20.812 45.031 33.656 1 94.56 862 TYR B CA 1
ATOM 16761 C C . TYR B 1 862 ? -20.938 46.531 33.469 1 94.56 862 TYR B C 1
ATOM 16763 O O . TYR B 1 862 ? -21.453 47.25 34.312 1 94.56 862 TYR B O 1
ATOM 16771 N N . GLN B 1 863 ? -20.469 46.969 32.406 1 92.62 863 GLN B N 1
ATOM 16772 C CA . GLN B 1 863 ? -20.594 48.406 32.094 1 92.62 863 GLN B CA 1
ATOM 16773 C C . GLN B 1 863 ? -22.047 48.781 31.844 1 92.62 863 GLN B C 1
ATOM 16775 O O . GLN B 1 863 ? -22.844 47.938 31.391 1 92.62 863 GLN B O 1
ATOM 16780 N N . GLU B 1 864 ? -22.312 50 31.953 1 90.25 864 GLU B N 1
ATOM 16781 C CA . GLU B 1 864 ? -23.703 50.469 31.938 1 90.25 864 GLU B CA 1
ATOM 16782 C C . GLU B 1 864 ? -24.188 50.719 30.516 1 90.25 864 GLU B C 1
ATOM 16784 O O . GLU B 1 864 ? -25.375 50.875 30.281 1 90.25 864 GLU B O 1
ATOM 16789 N N . THR B 1 865 ? -23.266 50.594 29.672 1 90.75 865 THR B N 1
ATOM 16790 C CA . THR B 1 865 ? -23.641 50.875 28.281 1 90.75 865 THR B CA 1
ATOM 16791 C C . THR B 1 865 ? -23.484 49.594 27.438 1 90.75 865 THR B C 1
ATOM 16793 O O . THR B 1 865 ? -22.672 48.719 27.766 1 90.75 865 THR B O 1
ATOM 16796 N N . CYS B 1 866 ? -24.359 49.438 26.438 1 91.12 866 CYS B N 1
ATOM 16797 C CA . CYS B 1 866 ? -24.266 48.344 25.484 1 91.12 866 CYS B CA 1
ATOM 16798 C C . CYS B 1 866 ? -24.422 48.844 24.047 1 91.12 866 CYS B C 1
ATOM 16800 O O . CYS B 1 866 ? -24.938 49.938 23.844 1 91.12 866 CYS B O 1
ATOM 16802 N N . GLU B 1 867 ? -23.812 48.188 23.156 1 90 867 GLU B N 1
ATOM 16803 C CA . GLU B 1 867 ? -23.891 48.5 21.734 1 90 867 GLU B CA 1
ATOM 16804 C C . GLU B 1 867 ? -24.641 47.438 20.953 1 90 867 GLU B C 1
ATOM 16806 O O . GLU B 1 867 ? -24.438 46.25 21.188 1 90 867 GLU B O 1
ATOM 16811 N N . PHE B 1 868 ? -25.578 47.781 20.141 1 88.38 868 PHE B N 1
ATOM 16812 C CA . PHE B 1 868 ? -26.281 46.844 19.297 1 88.38 868 PHE B CA 1
ATOM 16813 C C . PHE B 1 868 ? -25.547 46.625 17.984 1 88.38 868 PHE B C 1
ATOM 16815 O O . PHE B 1 868 ? -25.219 47.594 17.281 1 88.38 868 PHE B O 1
ATOM 16822 N N . VAL B 1 869 ? -25.234 45.344 17.812 1 81.81 869 VAL B N 1
ATOM 16823 C CA . VAL B 1 869 ? -24.531 45 16.578 1 81.81 869 VAL B CA 1
ATOM 16824 C C . VAL B 1 869 ? -25.547 44.688 15.484 1 81.81 869 VAL B C 1
ATOM 16826 O O . VAL B 1 869 ? -26.531 44 15.719 1 81.81 869 VAL B O 1
ATOM 16829 N N . GLY B 1 870 ? -25.703 45.344 14.633 1 70.25 870 GLY B N 1
ATOM 16830 C CA . GLY B 1 870 ? -26.594 45.219 13.492 1 70.25 870 GLY B CA 1
ATOM 16831 C C . GLY B 1 870 ? -27.016 43.781 13.195 1 70.25 870 GLY B C 1
ATOM 16832 O O . GLY B 1 870 ? -26.516 42.844 13.82 1 70.25 870 GLY B O 1
ATOM 16833 N N . GLY B 1 871 ? -28.094 43.469 12.578 1 67.5 871 GLY B N 1
ATOM 16834 C CA . GLY B 1 871 ? -28.625 42.188 12.164 1 67.5 871 GLY B CA 1
ATOM 16835 C C . GLY B 1 871 ? -30.062 41.969 12.586 1 67.5 871 GLY B C 1
ATOM 16836 O O . GLY B 1 871 ? -30.656 42.844 13.258 1 67.5 871 GLY B O 1
ATOM 16837 N N . VAL B 1 872 ? -30.516 40.812 12.234 1 65.69 872 VAL B N 1
ATOM 16838 C CA . VAL B 1 872 ? -31.922 40.5 12.438 1 65.69 872 VAL B CA 1
ATOM 16839 C C . VAL B 1 872 ? -32.219 40.344 13.93 1 65.69 872 VAL B C 1
ATOM 16841 O O . VAL B 1 872 ? -33.25 40.781 14.43 1 65.69 872 VAL B O 1
ATOM 16844 N N . THR B 1 873 ? -31.234 39.719 14.711 1 74.56 873 THR B N 1
ATOM 16845 C CA . THR B 1 873 ? -31.469 39.438 16.125 1 74.56 873 THR B CA 1
ATOM 16846 C C . THR B 1 873 ? -30.938 40.562 17.016 1 74.56 873 THR B C 1
ATOM 16848 O O . THR B 1 873 ? -31.25 40.625 18.203 1 74.56 873 THR B O 1
ATOM 16851 N N . ALA B 1 874 ? -30.25 41.438 16.438 1 76.81 874 ALA B N 1
ATOM 16852 C CA . ALA B 1 874 ? -29.719 42.625 17.094 1 76.81 874 ALA B CA 1
ATOM 16853 C C . ALA B 1 874 ? -29 42.281 18.391 1 76.81 874 ALA B C 1
ATOM 16855 O O . ALA B 1 874 ? -29.391 42.75 19.469 1 76.81 874 ALA B O 1
ATOM 16856 N N . PRO B 1 875 ? -27.969 41.469 18.344 1 88.56 875 PRO B N 1
ATOM 16857 C CA . PRO B 1 875 ? -27.219 41.125 19.547 1 88.56 875 PRO B CA 1
ATOM 16858 C C . PRO B 1 875 ? -26.594 42.312 20.25 1 88.56 875 PRO B C 1
ATOM 16860 O O . PRO B 1 875 ? -26.391 43.375 19.609 1 88.56 875 PRO B O 1
ATOM 16863 N N . LYS B 1 876 ? -26.344 42.25 21.531 1 91.88 876 LYS B N 1
ATOM 16864 C CA . LYS B 1 876 ? -25.812 43.344 22.344 1 91.88 876 LYS B CA 1
ATOM 16865 C C . LYS B 1 876 ? -24.344 43.094 22.703 1 91.88 876 LYS B C 1
ATOM 16867 O O . LYS B 1 876 ? -24 42.062 23.281 1 91.88 876 LYS B O 1
ATOM 16872 N N . LYS B 1 877 ? -23.547 44 22.266 1 92.88 877 LYS B N 1
ATOM 16873 C CA . LYS B 1 877 ? -22.141 43.969 22.688 1 92.88 877 LYS B CA 1
ATOM 16874 C C . LYS B 1 877 ? -21.969 44.688 24.031 1 92.88 877 LYS B C 1
ATOM 16876 O O . LYS B 1 877 ? -22.328 45.844 24.172 1 92.88 877 LYS B O 1
ATOM 16881 N N . VAL B 1 878 ? -21.484 43.938 25.016 1 94.25 878 VAL B N 1
ATOM 16882 C CA . VAL B 1 878 ? -21.328 44.5 26.375 1 94.25 878 VAL B CA 1
ATOM 16883 C C . VAL B 1 878 ? -19.875 44.312 26.828 1 94.25 878 VAL B C 1
ATOM 16885 O O . VAL B 1 878 ? -19.141 43.469 26.266 1 94.25 878 VAL B O 1
ATOM 16888 N N . ILE B 1 879 ? -19.484 45.125 27.766 1 95.25 879 ILE B N 1
ATOM 16889 C CA . ILE B 1 879 ? -18.141 45.031 28.328 1 95.25 879 ILE B CA 1
ATOM 16890 C C . ILE B 1 879 ? -18.234 44.531 29.766 1 95.25 879 ILE B C 1
ATOM 16892 O O . ILE B 1 879 ? -18.922 45.094 30.594 1 95.25 879 ILE B O 1
ATOM 16896 N N . CYS B 1 880 ? -17.672 43.375 30.016 1 95.38 880 CYS B N 1
ATOM 16897 C CA . CYS B 1 880 ? -17.594 42.75 31.344 1 95.38 880 CYS B CA 1
ATOM 16898 C C . CYS B 1 880 ? -16.203 42.969 31.953 1 95.38 880 CYS B C 1
ATOM 16900 O O . CYS B 1 880 ? -15.195 42.688 31.312 1 95.38 880 CYS B O 1
ATOM 16902 N N . VAL B 1 881 ? -16.188 43.5 33.156 1 95.94 881 VAL B N 1
ATOM 16903 C CA . VAL B 1 881 ? -14.93 43.688 33.875 1 95.94 881 VAL B CA 1
ATOM 16904 C C . VAL B 1 881 ? -14.703 42.5 34.812 1 95.94 881 VAL B C 1
ATOM 16906 O O . VAL B 1 881 ? -15.547 42.219 35.656 1 95.94 881 VAL B O 1
ATOM 16909 N N . GLY B 1 882 ? -13.633 41.844 34.594 1 94.5 882 GLY B N 1
ATOM 16910 C CA . GLY B 1 882 ? -13.305 40.719 35.438 1 94.5 882 GLY B CA 1
ATOM 16911 C C . GLY B 1 882 ? -12.734 41.125 36.781 1 94.5 882 GLY B C 1
ATOM 16912 O O . GLY B 1 882 ? -12.406 42.312 37 1 94.5 882 GLY B O 1
ATOM 16913 N N . THR B 1 883 ? -12.656 40.188 37.656 1 93.62 883 THR B N 1
ATOM 16914 C CA . THR B 1 883 ? -12.07 40.438 38.969 1 93.62 883 THR B CA 1
ATOM 16915 C C . THR B 1 883 ? -10.578 40.75 38.844 1 93.62 883 THR B C 1
ATOM 16917 O O . THR B 1 883 ? -9.977 41.281 39.781 1 93.62 883 THR B O 1
ATOM 16920 N N . ASP B 1 884 ? -10.047 40.406 37.719 1 92.69 884 ASP B N 1
ATOM 16921 C CA . ASP B 1 884 ? -8.648 40.75 37.438 1 92.69 884 ASP B CA 1
ATOM 16922 C C . ASP B 1 884 ? -8.508 42.188 36.938 1 92.69 884 ASP B C 1
ATOM 16924 O O . ASP B 1 884 ? -7.398 42.656 36.719 1 92.69 884 ASP B O 1
ATOM 16928 N N . GLY B 1 885 ? -9.5 42.812 36.594 1 91.88 885 GLY B N 1
ATOM 16929 C CA . GLY B 1 885 ? -9.469 44.219 36.188 1 91.88 885 GLY B CA 1
ATOM 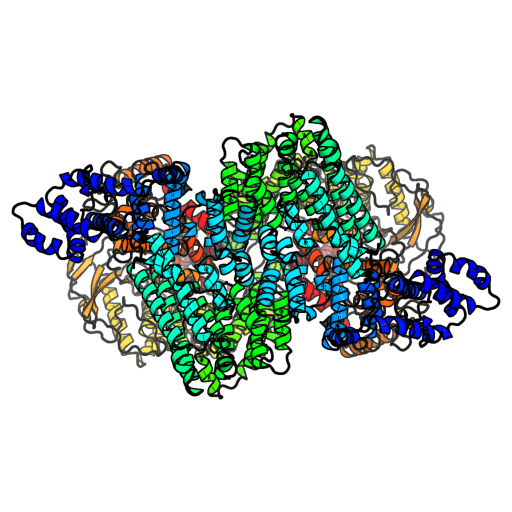16930 C C . GLY B 1 885 ? -9.469 44.375 34.688 1 91.88 885 GLY B C 1
ATOM 16931 O O . GLY B 1 885 ? -9.57 45.5 34.188 1 91.88 885 GLY B O 1
ATOM 16932 N N . VAL B 1 886 ? -9.453 43.375 34 1 94.69 886 VAL B N 1
ATOM 16933 C CA . VAL B 1 886 ? -9.367 43.438 32.531 1 94.69 886 VAL B CA 1
ATOM 16934 C C . VAL B 1 886 ? -10.766 43.562 31.938 1 94.69 886 VAL B C 1
ATOM 16936 O O . VAL B 1 886 ? -11.703 42.875 32.375 1 94.69 886 VAL B O 1
ATOM 16939 N N . GLN B 1 887 ? -10.961 44.469 31.016 1 94.62 887 GLN B N 1
ATOM 16940 C CA . GLN B 1 887 ? -12.219 44.656 30.297 1 94.62 887 GLN B CA 1
ATOM 16941 C C . GLN B 1 887 ? -12.328 43.688 29.125 1 94.62 887 GLN B C 1
ATOM 16943 O O . GLN B 1 887 ? -11.422 43.594 28.297 1 94.62 887 GLN B O 1
ATOM 16948 N N . ARG B 1 888 ? -13.367 42.938 29.125 1 95.19 888 ARG B N 1
ATOM 16949 C CA . ARG B 1 888 ? -13.578 41.969 28.062 1 95.19 888 ARG B CA 1
ATOM 16950 C C . ARG B 1 888 ? -14.906 42.188 27.359 1 95.19 888 ARG B C 1
ATOM 16952 O O . ARG B 1 888 ? -15.938 42.406 28.016 1 95.19 888 ARG B O 1
ATOM 16959 N N . ARG B 1 889 ? -14.906 42.188 26.109 1 95.19 889 ARG B N 1
ATOM 16960 C CA . ARG B 1 889 ? -16.109 42.375 25.312 1 95.19 889 ARG B CA 1
ATOM 16961 C C . ARG B 1 889 ? -16.859 41.062 25.125 1 95.19 889 ARG B C 1
ATOM 16963 O O . ARG B 1 889 ? -16.25 40.031 24.891 1 95.19 889 ARG B O 1
ATOM 16970 N N . GLN B 1 890 ? -18.172 41.125 25.297 1 95.5 890 GLN B N 1
ATOM 16971 C CA . GLN B 1 890 ? -19.047 39.969 25.141 1 95.5 890 GLN B CA 1
ATOM 16972 C C . GLN B 1 890 ? -20.25 40.312 24.25 1 95.5 890 GLN B C 1
ATOM 16974 O O . GLN B 1 890 ? -20.625 41.469 24.141 1 95.5 890 GLN B O 1
ATOM 16979 N N . LEU B 1 891 ? -20.672 39.344 23.562 1 94.44 891 LEU B N 1
ATOM 16980 C CA . LEU B 1 891 ? -21.875 39.5 22.75 1 94.44 891 LEU B CA 1
ATOM 16981 C C . LEU B 1 891 ? -23.031 38.688 23.312 1 94.44 891 LEU B C 1
ATOM 16983 O O . LEU B 1 891 ? -22.922 37.469 23.469 1 94.44 891 LEU B O 1
ATOM 16987 N N . VAL B 1 892 ? -24.078 39.281 23.703 1 94.88 892 VAL B N 1
ATOM 16988 C CA . VAL B 1 892 ? -25.266 38.625 24.234 1 94.88 892 VAL B CA 1
ATOM 16989 C C . VAL B 1 892 ? -26.359 38.594 23.172 1 94.88 892 VAL B C 1
ATOM 16991 O O . VAL B 1 892 ? -26.766 39.625 22.641 1 94.88 892 VAL B O 1
ATOM 16994 N N . LYS B 1 893 ? -26.75 37.406 22.812 1 92.25 893 LYS B N 1
ATOM 16995 C CA . LYS B 1 893 ? -27.703 37.219 21.734 1 92.25 893 LYS B CA 1
ATOM 16996 C C . LYS B 1 893 ? -28.969 36.531 22.234 1 92.25 893 LYS B C 1
ATOM 16998 O O . LYS B 1 893 ? -28.906 35.625 23.047 1 92.25 893 LYS B O 1
ATOM 17003 N N . GLY B 1 894 ? -30.141 36.938 21.812 1 88.12 894 GLY B N 1
ATOM 17004 C CA . GLY B 1 894 ? -31.438 36.312 22.062 1 88.12 894 GLY B CA 1
ATOM 17005 C C . GLY B 1 894 ? -32.156 35.906 20.781 1 88.12 894 GLY B C 1
ATOM 17006 O O . GLY B 1 894 ? -31.781 36.344 19.688 1 88.12 894 GLY B O 1
ATOM 17007 N N . LYS B 1 895 ? -33 34.938 20.828 1 82.56 895 LYS B N 1
ATOM 17008 C CA . LYS B 1 895 ? -33.844 34.5 19.734 1 82.56 895 LYS B CA 1
ATOM 17009 C C . LYS B 1 895 ? -33.031 33.688 18.719 1 82.56 895 LYS B C 1
ATOM 17011 O O . LYS B 1 895 ? -33.344 33.719 17.516 1 82.56 895 LYS B O 1
ATOM 17016 N N . ASP B 1 896 ? -31.969 33.25 19.141 1 84.5 896 ASP B N 1
ATOM 17017 C CA . ASP B 1 896 ? -31.109 32.406 18.312 1 84.5 896 ASP B CA 1
ATOM 17018 C C . ASP B 1 896 ? -30.641 31.172 19.078 1 84.5 896 ASP B C 1
ATOM 17020 O O . ASP B 1 896 ? -30.453 31.219 20.297 1 84.5 896 ASP B O 1
ATOM 17024 N N . ASP B 1 897 ? -30.484 30.062 18.422 1 85.81 897 ASP B N 1
ATOM 17025 C CA . ASP B 1 897 ? -30.016 28.844 19.062 1 85.81 897 ASP B CA 1
ATOM 17026 C C . ASP B 1 897 ? -28.5 28.766 19.078 1 85.81 897 ASP B C 1
ATOM 17028 O O . ASP B 1 897 ? -27.891 28.25 18.141 1 85.81 897 ASP B O 1
ATOM 17032 N N . LEU B 1 898 ? -27.891 29.203 20.062 1 90.94 898 LEU B N 1
ATOM 17033 C CA . LEU B 1 898 ? -26.438 29.281 20.172 1 90.94 898 LEU B CA 1
ATOM 17034 C C . LEU B 1 898 ? -25.828 27.938 20.547 1 90.94 898 LEU B C 1
ATOM 17036 O O . LEU B 1 898 ? -24.609 27.797 20.609 1 90.94 898 LEU B O 1
ATOM 17040 N N . ARG B 1 899 ? -26.734 26.984 20.734 1 89 899 ARG B N 1
ATOM 17041 C CA . ARG B 1 899 ? -26.219 25.641 21.031 1 89 899 ARG B CA 1
ATOM 17042 C C . ARG B 1 899 ? -25.469 25.078 19.828 1 89 899 ARG B C 1
ATOM 17044 O O . ARG B 1 899 ? -24.5 24.328 19.984 1 89 899 ARG B O 1
ATOM 17051 N N . GLN B 1 900 ? -25.875 25.406 18.672 1 89 900 GLN B N 1
ATOM 17052 C CA . GLN B 1 900 ? -25.188 24.953 17.469 1 89 900 GLN B CA 1
ATOM 17053 C C . GLN B 1 900 ? -23.766 25.516 17.406 1 89 900 GLN B C 1
ATOM 17055 O O . GLN B 1 900 ? -22.812 24.797 17.094 1 89 900 GLN B O 1
ATOM 17060 N N . ASP B 1 901 ? -23.641 26.734 17.688 1 92.44 901 ASP B N 1
ATOM 17061 C CA . ASP B 1 901 ? -22.328 27.359 17.719 1 92.44 901 ASP B CA 1
ATOM 17062 C C . ASP B 1 901 ? -21.438 26.734 18.781 1 92.44 901 ASP B C 1
ATOM 17064 O O . ASP B 1 901 ? -20.234 26.562 18.578 1 92.44 901 ASP B O 1
ATOM 17068 N N . ALA B 1 902 ? -22.078 26.484 19.859 1 92.56 902 ALA B N 1
ATOM 17069 C CA . ALA B 1 902 ? -21.328 25.891 20.969 1 92.56 902 ALA B CA 1
ATOM 17070 C C . ALA B 1 902 ? -20.797 24.5 20.578 1 92.56 902 ALA B C 1
ATOM 17072 O O . ALA B 1 902 ? -19.672 24.156 20.922 1 92.56 902 ALA B O 1
ATOM 17073 N N . VAL B 1 903 ? -21.609 23.781 19.953 1 90.81 903 VAL B N 1
ATOM 17074 C CA . VAL B 1 903 ? -21.203 22.453 19.5 1 90.81 903 VAL B CA 1
ATOM 17075 C C . VAL B 1 903 ? -20.078 22.578 18.484 1 90.81 903 VAL B C 1
ATOM 17077 O O . VAL B 1 903 ? -19.109 21.812 18.531 1 90.81 903 VAL B O 1
ATOM 17080 N N . MET B 1 904 ? -20.156 23.484 17.578 1 93.44 904 MET B N 1
ATOM 17081 C CA . MET B 1 904 ? -19.125 23.688 16.562 1 93.44 904 MET B CA 1
ATOM 17082 C C . MET B 1 904 ? -17.797 24.078 17.219 1 93.44 904 MET B C 1
ATOM 17084 O O . MET B 1 904 ? -16.75 23.547 16.859 1 93.44 904 MET B O 1
ATOM 17088 N N . GLN B 1 905 ? -17.891 24.953 18.156 1 94.31 905 GLN B N 1
ATOM 17089 C CA . GLN B 1 905 ? -16.672 25.375 18.844 1 94.31 905 GLN B CA 1
ATOM 17090 C C . GLN B 1 905 ? -16.047 24.219 19.625 1 94.31 905 GLN B C 1
ATOM 17092 O O . GLN B 1 905 ? -14.82 24.125 19.719 1 94.31 905 GLN B O 1
ATOM 17097 N N . GLN B 1 906 ? -16.891 23.438 20.156 1 93.12 906 GLN B N 1
ATOM 17098 C CA . GLN B 1 906 ? -16.375 22.25 20.844 1 93.12 906 GLN B CA 1
ATOM 17099 C C . GLN B 1 906 ? -15.641 21.328 19.875 1 93.12 906 GLN B C 1
ATOM 17101 O O . GLN B 1 906 ? -14.547 20.844 20.172 1 93.12 906 GLN B O 1
ATOM 17106 N N . VAL B 1 907 ? -16.25 21.094 18.75 1 94.88 907 VAL B N 1
ATOM 17107 C CA . VAL B 1 907 ? -15.641 20.234 17.734 1 94.88 907 VAL B CA 1
ATOM 17108 C C . VAL B 1 907 ? -14.312 20.828 17.281 1 94.88 907 VAL B C 1
ATOM 17110 O O . VAL B 1 907 ? -13.32 20.094 17.141 1 94.88 907 VAL B O 1
ATOM 17113 N N . PHE B 1 908 ? -14.258 22.125 17.078 1 96.62 908 PHE B N 1
ATOM 17114 C CA . PHE B 1 908 ? -13.031 22.797 16.656 1 96.62 908 PHE B CA 1
ATOM 17115 C C . PHE B 1 908 ? -11.945 22.656 17.719 1 96.62 908 PHE B C 1
ATOM 17117 O O . PHE B 1 908 ? -10.773 22.5 17.391 1 96.62 908 PHE B O 1
ATOM 17124 N N . THR B 1 909 ? -12.344 22.766 18.906 1 94.38 909 THR B N 1
ATOM 17125 C CA . THR B 1 909 ? -11.391 22.656 20 1 94.38 909 THR B CA 1
ATOM 17126 C C . THR B 1 909 ? -10.766 21.266 20.047 1 94.38 909 THR B C 1
ATOM 17128 O O . THR B 1 909 ? -9.555 21.125 20.234 1 94.38 909 THR B O 1
ATOM 17131 N N . VAL B 1 910 ? -11.578 20.344 19.922 1 94.19 910 VAL B N 1
ATOM 17132 C CA . VAL B 1 910 ? -11.07 18.984 19.906 1 94.19 910 VAL B CA 1
ATOM 17133 C C . VAL B 1 910 ? -10.227 18.766 18.656 1 94.19 910 VAL B C 1
ATOM 17135 O O . VAL B 1 910 ? -9.195 18.078 18.703 1 94.19 910 VAL B O 1
ATOM 17138 N N . MET B 1 911 ? -10.664 19.25 17.516 1 95.56 911 MET B N 1
ATOM 17139 C CA . MET B 1 911 ? -9.859 19.172 16.297 1 95.56 911 MET B CA 1
ATOM 17140 C C . MET B 1 911 ? -8.477 19.797 16.516 1 95.56 911 MET B C 1
ATOM 17142 O O . MET B 1 911 ? -7.477 19.266 16.031 1 95.56 911 MET B O 1
ATOM 17146 N N . ASN B 1 912 ? -8.453 20.891 17.203 1 95.94 912 ASN B N 1
ATOM 17147 C CA . ASN B 1 912 ? -7.176 21.531 17.5 1 95.94 912 ASN B CA 1
ATOM 17148 C C . ASN B 1 912 ? -6.27 20.625 18.344 1 95.94 912 ASN B C 1
ATOM 17150 O O . ASN B 1 912 ? -5.051 20.625 18.156 1 95.94 912 ASN B O 1
ATOM 17154 N N . THR B 1 913 ? -6.867 19.969 19.219 1 93.62 913 THR B N 1
ATOM 17155 C CA . THR B 1 913 ? -6.09 19.016 20 1 93.62 913 THR B CA 1
ATOM 17156 C C . THR B 1 913 ? -5.52 17.922 19.109 1 93.62 913 THR B C 1
ATOM 17158 O O . THR B 1 913 ? -4.359 17.531 19.25 1 93.62 913 THR B O 1
ATOM 17161 N N . LEU B 1 914 ? -6.316 17.438 18.234 1 94.06 914 LEU B N 1
ATOM 17162 C CA . LEU B 1 914 ? -5.871 16.422 17.297 1 94.06 914 LEU B CA 1
ATOM 17163 C C . LEU B 1 914 ? -4.77 16.953 16.391 1 94.06 914 LEU B C 1
ATOM 17165 O O . LEU B 1 914 ? -3.791 16.25 16.109 1 94.06 914 LEU B O 1
ATOM 17169 N N . LEU B 1 915 ? -4.898 18.203 15.969 1 95.62 915 LEU B N 1
ATOM 17170 C CA . LEU B 1 915 ? -3.916 18.844 15.102 1 95.62 915 LEU B CA 1
ATOM 17171 C C . LEU B 1 915 ? -2.578 19 15.812 1 95.62 915 LEU B C 1
ATOM 17173 O O . LEU B 1 915 ? -1.52 18.922 15.188 1 95.62 915 LEU B O 1
ATOM 17177 N N . ARG B 1 916 ? -2.57 19.094 17.094 1 91.94 916 ARG B N 1
ATOM 17178 C CA . ARG B 1 916 ? -1.356 19.266 17.875 1 91.94 916 ARG B CA 1
ATOM 17179 C C . ARG B 1 916 ? -0.685 17.922 18.156 1 91.94 916 ARG B C 1
ATOM 17181 O O . ARG B 1 916 ? 0.528 17.859 18.375 1 91.94 916 ARG B O 1
ATOM 17188 N N . THR B 1 917 ? -1.455 16.953 18.125 1 88.31 917 THR B N 1
ATOM 17189 C CA . THR B 1 917 ? -0.939 15.633 18.484 1 88.31 917 THR B CA 1
ATOM 17190 C C . THR B 1 917 ? -0.38 14.93 17.25 1 88.31 917 THR B C 1
ATOM 17192 O O . THR B 1 917 ? 0.577 14.156 17.359 1 88.31 917 THR B O 1
ATOM 17195 N N . CYS B 1 918 ? -0.91 15.18 16.125 1 88.62 918 CYS B N 1
ATOM 17196 C CA . CYS B 1 918 ? -0.425 14.578 14.898 1 88.62 918 CYS B CA 1
ATOM 17197 C C . CYS B 1 918 ? 0.879 15.227 14.445 1 88.62 918 CYS B C 1
ATOM 17199 O O . CYS B 1 918 ? 0.971 16.453 14.367 1 88.62 918 CYS B O 1
ATOM 17201 N N . LYS B 1 919 ? 1.905 14.469 14.227 1 84.88 919 LYS B N 1
ATOM 17202 C CA . LYS B 1 919 ? 3.238 14.953 13.883 1 84.88 919 LYS B CA 1
ATOM 17203 C C . LYS B 1 919 ? 3.197 15.828 12.633 1 84.88 919 LYS B C 1
ATOM 17205 O O . LYS B 1 919 ? 3.76 16.922 12.617 1 84.88 919 LYS B O 1
ATOM 17210 N N . GLU B 1 920 ? 2.477 15.43 11.57 1 87.94 920 GLU B N 1
ATOM 17211 C CA . GLU B 1 920 ? 2.447 16.141 10.297 1 87.94 920 GLU B CA 1
ATOM 17212 C C . GLU B 1 920 ? 1.743 17.484 10.43 1 87.94 920 GLU B C 1
ATOM 17214 O O . GLU B 1 920 ? 2.178 18.484 9.852 1 87.94 920 GLU B O 1
ATOM 17219 N N . THR B 1 921 ? 0.653 17.531 11.164 1 92.81 921 THR B N 1
ATOM 17220 C CA . THR B 1 921 ? -0.095 18.766 11.328 1 92.81 921 THR B CA 1
ATOM 17221 C C . THR B 1 921 ? 0.609 19.703 12.312 1 92.81 921 THR B C 1
ATOM 17223 O O . THR B 1 921 ? 0.572 20.922 12.156 1 92.81 921 THR B O 1
ATOM 17226 N N . LYS B 1 922 ? 1.317 19.109 13.297 1 90 922 LYS B N 1
ATOM 17227 C CA . LYS B 1 922 ? 2.059 19.891 14.273 1 90 922 LYS B CA 1
ATOM 17228 C C . LYS B 1 922 ? 3.238 20.609 13.625 1 90 922 LYS B C 1
ATOM 17230 O O . LYS B 1 922 ? 3.498 21.781 13.914 1 90 922 LYS B O 1
ATOM 17235 N N . GLN B 1 923 ? 3.852 19.922 12.727 1 85.25 923 GLN B N 1
ATOM 17236 C CA . GLN B 1 923 ? 4.996 20.5 12.023 1 85.25 923 GLN B CA 1
ATOM 17237 C C . GLN B 1 923 ? 4.59 21.719 11.203 1 85.25 923 GLN B C 1
ATOM 17239 O O . GLN B 1 923 ? 5.375 22.656 11.039 1 85.25 923 GLN B O 1
ATOM 17244 N N . ARG B 1 924 ? 3.361 21.797 10.734 1 92.12 924 ARG B N 1
ATOM 17245 C CA . ARG B 1 924 ? 2.844 22.891 9.922 1 92.12 924 ARG B CA 1
ATOM 17246 C C . ARG B 1 924 ? 2.107 23.922 10.781 1 92.12 924 ARG B C 1
ATOM 17248 O O . ARG B 1 924 ? 1.666 24.953 10.281 1 92.12 924 ARG B O 1
ATOM 17255 N N . ASN B 1 925 ? 1.952 23.625 12.047 1 91.81 925 ASN B N 1
ATOM 17256 C CA . ASN B 1 925 ? 1.25 24.484 13 1 91.81 925 ASN B CA 1
ATOM 17257 C C . ASN B 1 925 ? -0.177 24.781 12.547 1 91.81 925 ASN B C 1
ATOM 17259 O O . ASN B 1 925 ? -0.593 25.938 12.492 1 91.81 925 ASN B O 1
ATOM 17263 N N . LEU B 1 926 ? -0.855 23.75 12.039 1 96.12 926 LEU B N 1
ATOM 17264 C CA . LEU B 1 926 ? -2.238 23.922 11.602 1 96.12 926 LEU B CA 1
ATOM 17265 C C . LEU B 1 926 ? -3.164 24.094 12.805 1 96.12 926 LEU B C 1
ATOM 17267 O O . LEU B 1 926 ? -3.004 23.406 13.82 1 96.12 926 LEU B O 1
ATOM 17271 N N . ARG B 1 927 ? -4.016 25.094 12.773 1 95.19 927 ARG B N 1
ATOM 17272 C CA . ARG B 1 927 ? -4.934 25.344 13.883 1 95.19 927 ARG B CA 1
ATOM 17273 C C . ARG B 1 927 ? -6.172 26.109 13.406 1 95.19 927 ARG B C 1
ATOM 17275 O O . ARG B 1 927 ? -6.133 26.781 12.375 1 95.19 927 ARG B O 1
ATOM 17282 N N . ILE B 1 928 ? -7.215 25.938 14.109 1 96.62 928 ILE B N 1
ATOM 17283 C CA . ILE B 1 928 ? -8.453 26.672 13.906 1 96.62 928 ILE B CA 1
ATOM 17284 C C . ILE B 1 928 ? -8.656 27.656 15.047 1 96.62 928 ILE B C 1
ATOM 17286 O O . ILE B 1 928 ? -8.656 27.281 16.219 1 96.62 928 ILE B O 1
ATOM 17290 N N . ARG B 1 929 ? -8.75 28.891 14.734 1 95.12 929 ARG B N 1
ATOM 17291 C CA . ARG B 1 929 ? -9.016 29.906 15.758 1 95.12 929 ARG B CA 1
ATOM 17292 C C . ARG B 1 929 ? -10.43 29.781 16.297 1 95.12 929 ARG B C 1
ATOM 17294 O O . ARG B 1 929 ? -11.398 29.734 15.539 1 95.12 929 ARG B O 1
ATOM 17301 N N . THR B 1 930 ? -10.516 29.578 17.609 1 94.75 930 THR B N 1
ATOM 17302 C CA . THR B 1 930 ? -11.82 29.391 18.234 1 94.75 930 THR B CA 1
ATOM 17303 C C . THR B 1 930 ? -12.148 30.562 19.156 1 94.75 930 THR B C 1
ATOM 17305 O O . THR B 1 930 ? -11.297 31.422 19.406 1 94.75 930 THR B O 1
ATOM 17308 N N . TYR B 1 931 ? -13.414 30.734 19.531 1 95.44 931 TYR B N 1
ATOM 17309 C CA . TYR B 1 931 ? -13.938 31.641 20.547 1 95.44 931 TYR B CA 1
ATOM 17310 C C . TYR B 1 931 ? -14.977 30.969 21.406 1 95.44 931 TYR B C 1
ATOM 17312 O O . TYR B 1 931 ? -15.562 29.953 21.016 1 95.44 931 TYR B O 1
ATOM 17320 N N . LYS B 1 932 ? -15.195 31.406 22.578 1 95.5 932 LYS B N 1
ATOM 17321 C CA . LYS B 1 932 ? -16.047 30.734 23.562 1 95.5 932 LYS B CA 1
ATOM 17322 C C . LYS B 1 932 ? -17.516 31.109 23.375 1 95.5 932 LYS B C 1
ATOM 17324 O O . LYS B 1 932 ? -17.828 32.281 23.125 1 95.5 932 LYS B O 1
ATOM 17329 N N . VAL B 1 933 ? -18.375 30.125 23.344 1 95.44 933 VAL B N 1
ATOM 17330 C CA . VAL B 1 933 ? -19.828 30.297 23.266 1 95.44 933 VAL B CA 1
ATOM 17331 C C . VAL B 1 933 ? -20.484 29.578 24.438 1 95.44 933 VAL B C 1
ATOM 17333 O O . VAL B 1 933 ? -20.219 28.406 24.703 1 95.44 933 VAL B O 1
ATOM 17336 N N . VAL B 1 934 ? -21.344 30.25 25.172 1 95.38 934 VAL B N 1
ATOM 17337 C CA . VAL B 1 934 ? -22.031 29.656 26.312 1 95.38 934 VAL B CA 1
ATOM 17338 C C . VAL B 1 934 ? -23.547 29.828 26.141 1 95.38 934 VAL B C 1
ATOM 17340 O O . VAL B 1 934 ? -24.094 30.906 26.344 1 95.38 934 VAL B O 1
ATOM 17343 N N . PRO B 1 935 ? -24.188 28.734 25.797 1 94.62 935 PRO B N 1
ATOM 17344 C CA . PRO B 1 935 ? -25.641 28.797 25.719 1 94.62 935 PRO B CA 1
ATOM 17345 C C . PRO B 1 935 ? -26.312 28.953 27.094 1 94.62 935 PRO B C 1
ATOM 17347 O O . PRO B 1 935 ? -25.859 28.359 28.078 1 94.62 935 PRO B O 1
ATOM 17350 N N . LEU B 1 936 ? -27.344 29.734 27.141 1 94.62 936 LEU B N 1
ATOM 17351 C CA . LEU B 1 936 ? -28.094 29.938 28.375 1 94.62 936 LEU B CA 1
ATOM 17352 C C . LEU B 1 936 ? -29.406 29.172 28.344 1 94.62 936 LEU B C 1
ATOM 17354 O O . LEU B 1 936 ? -29.844 28.641 29.359 1 94.62 936 LEU B O 1
ATOM 17358 N N . THR B 1 937 ? -30.078 29.203 27.266 1 92.75 937 THR B N 1
ATOM 17359 C CA . THR B 1 937 ? -31.328 28.5 27.016 1 92.75 937 THR B CA 1
ATOM 17360 C C . THR B 1 937 ? -31.344 27.891 25.625 1 92.75 937 THR B C 1
ATOM 17362 O O . THR B 1 937 ? -30.281 27.672 25.016 1 92.75 937 THR B O 1
ATOM 17365 N N . GLN B 1 938 ? -32.469 27.562 25.219 1 87.88 938 GLN B N 1
ATOM 17366 C CA . GLN B 1 938 ? -32.594 27.016 23.875 1 87.88 938 GLN B CA 1
ATOM 17367 C C . GLN B 1 938 ? -32.375 28.078 22.812 1 87.88 938 GLN B C 1
ATOM 17369 O O . GLN B 1 938 ? -31.906 27.781 21.703 1 87.88 938 GLN B O 1
ATOM 17374 N N . ARG B 1 939 ? -32.656 29.391 23.141 1 89 939 ARG B N 1
ATOM 17375 C CA . ARG B 1 939 ? -32.594 30.422 22.125 1 89 939 ARG B CA 1
ATOM 17376 C C . ARG B 1 939 ? -31.828 31.641 22.609 1 89 939 ARG B C 1
ATOM 17378 O O . ARG B 1 939 ? -32.094 32.781 22.188 1 89 939 ARG B O 1
ATOM 17385 N N . SER B 1 940 ? -31 31.469 23.5 1 91.88 940 SER B N 1
ATOM 17386 C CA . SER B 1 940 ? -30.188 32.594 23.984 1 91.88 940 SER B CA 1
ATOM 17387 C C . SER B 1 940 ? -28.828 32.094 24.469 1 91.88 940 SER B C 1
ATOM 17389 O O . SER B 1 940 ? -28.641 30.922 24.766 1 91.88 940 SER B O 1
ATOM 17391 N N . GLY B 1 941 ? -27.875 33.062 24.5 1 94.38 941 GLY B N 1
ATOM 17392 C CA . GLY B 1 941 ? -26.531 32.719 24.984 1 94.38 941 GLY B CA 1
ATOM 17393 C C . GLY B 1 941 ? -25.578 33.906 24.906 1 94.38 941 GLY B C 1
ATOM 17394 O O . GLY B 1 941 ? -25.984 35.031 24.547 1 94.38 941 GLY B O 1
ATOM 17395 N N . VAL B 1 942 ? -24.391 33.719 25.359 1 95.5 942 VAL B N 1
ATOM 17396 C CA . VAL B 1 942 ? -23.328 34.719 25.391 1 95.5 942 VAL B CA 1
ATOM 17397 C C . VAL B 1 942 ? -22.109 34.188 24.625 1 95.5 942 VAL B C 1
ATOM 17399 O O . VAL B 1 942 ? -21.75 33.031 24.719 1 95.5 942 VAL B O 1
ATOM 17402 N N . LEU B 1 943 ? -21.469 35.094 23.781 1 95 943 LEU B N 1
ATOM 17403 C CA . LEU B 1 943 ? -20.297 34.75 23 1 95 943 LEU B CA 1
ATOM 17404 C C . LEU B 1 943 ? -19.141 35.688 23.281 1 95 943 LEU B C 1
ATOM 17406 O O . LEU B 1 943 ? -19.359 36.844 23.609 1 95 943 LEU B O 1
ATOM 17410 N N . GLU B 1 944 ? -18 35.188 23.141 1 95.19 944 GLU B N 1
ATOM 17411 C CA . GLU B 1 944 ? -16.781 35.969 23.203 1 95.19 944 GLU B CA 1
ATOM 17412 C C . GLU B 1 944 ? -16.609 36.812 21.938 1 95.19 944 GLU B C 1
ATOM 17414 O O . GLU B 1 944 ? -16.812 36.312 20.828 1 95.19 944 GLU B O 1
ATOM 17419 N N . TRP B 1 945 ? -16.297 38.062 22.156 1 93.12 945 TRP B N 1
ATOM 17420 C CA . TRP B 1 945 ? -15.977 38.906 21.016 1 93.12 945 TRP B CA 1
ATOM 17421 C C . TRP B 1 945 ? -14.578 38.625 20.484 1 93.12 945 TRP B C 1
ATOM 17423 O O . TRP B 1 945 ? -13.617 38.531 21.234 1 93.12 945 TRP B O 1
ATOM 17433 N N . CYS B 1 946 ? -14.469 38.406 19.188 1 92.62 946 CYS B N 1
ATOM 17434 C CA . CYS B 1 946 ? -13.172 38.156 18.578 1 92.62 946 CYS B CA 1
ATOM 17435 C C . CYS B 1 946 ? -12.375 39.438 18.422 1 92.62 946 CYS B C 1
ATOM 17437 O O . CYS B 1 946 ? -12.523 40.156 17.422 1 92.62 946 CYS B O 1
ATOM 17439 N N . ASP B 1 947 ? -11.453 39.594 19.234 1 91.06 947 ASP B N 1
ATOM 17440 C CA . ASP B 1 947 ? -10.68 40.844 19.234 1 91.06 947 ASP B CA 1
ATOM 17441 C C . ASP B 1 947 ? -9.664 40.844 18.094 1 91.06 947 ASP B C 1
ATOM 17443 O O . ASP B 1 947 ? -9.211 39.812 17.641 1 91.06 947 ASP B O 1
ATOM 17447 N N . ASN B 1 948 ? -9.336 42.062 17.641 1 92.69 948 ASN B N 1
ATOM 17448 C CA . ASN B 1 948 ? -8.312 42.312 16.641 1 92.69 948 ASN B CA 1
ATOM 17449 C C . ASN B 1 948 ? -8.672 41.688 15.297 1 92.69 948 ASN B C 1
ATOM 17451 O O . ASN B 1 948 ? -7.793 41.219 14.578 1 92.69 948 ASN B O 1
ATOM 17455 N N . THR B 1 949 ? -9.922 41.469 15.055 1 95.25 949 THR B N 1
ATOM 17456 C CA . THR B 1 949 ? -10.359 40.875 13.789 1 95.25 949 THR B CA 1
ATOM 17457 C C . THR B 1 949 ? -11.211 41.875 13 1 95.25 949 THR B C 1
ATOM 17459 O O . THR B 1 949 ? -11.789 42.812 13.578 1 95.25 949 THR B O 1
ATOM 17462 N N . VAL B 1 950 ? -11.148 41.781 11.742 1 94.62 950 VAL B N 1
ATOM 17463 C CA . VAL B 1 950 ? -11.984 42.562 10.844 1 94.62 950 VAL B CA 1
ATOM 17464 C C . VAL B 1 950 ? -12.602 41.688 9.773 1 94.62 950 VAL B C 1
ATOM 17466 O O . VAL B 1 950 ? -11.961 40.719 9.305 1 94.62 950 VAL B O 1
ATOM 17469 N N . PRO B 1 951 ? -13.883 41.875 9.516 1 93.75 951 PRO B N 1
ATOM 17470 C CA . PRO B 1 951 ? -14.445 41.125 8.406 1 93.75 951 PRO B CA 1
ATOM 17471 C C . PRO B 1 951 ? -13.711 41.344 7.09 1 93.75 951 PRO B C 1
ATOM 17473 O O . PRO B 1 951 ? -13.344 42.469 6.777 1 93.75 951 PRO B O 1
ATOM 17476 N N . ILE B 1 952 ? -13.484 40.406 6.285 1 95.69 952 ILE B N 1
ATOM 17477 C CA . ILE B 1 952 ? -12.75 40.5 5.031 1 95.69 952 ILE B CA 1
ATOM 17478 C C . ILE B 1 952 ? -13.484 41.438 4.074 1 95.69 952 ILE B C 1
ATOM 17480 O O . ILE B 1 952 ? -12.852 42.188 3.32 1 95.69 952 ILE B O 1
ATOM 17484 N N . THR B 1 953 ? -14.844 41.438 4.184 1 93.06 953 THR B N 1
ATOM 17485 C CA . THR B 1 953 ? -15.648 42.312 3.334 1 93.06 953 THR B CA 1
ATOM 17486 C C . THR B 1 953 ? -15.336 43.781 3.625 1 93.06 953 THR B C 1
ATOM 17488 O O . THR B 1 953 ? -15.266 44.594 2.705 1 93.06 953 THR B O 1
ATOM 17491 N N . ALA B 1 954 ? -15.141 44.031 4.895 1 91.94 954 ALA B N 1
ATOM 17492 C CA . ALA B 1 954 ? -14.844 45.406 5.289 1 91.94 954 ALA B CA 1
ATOM 17493 C C . ALA B 1 954 ? -13.477 45.844 4.773 1 91.94 954 ALA B C 1
ATOM 17495 O O . ALA B 1 954 ? -13.281 47.031 4.43 1 91.94 954 ALA B O 1
ATOM 17496 N N . THR B 1 955 ? -12.578 44.969 4.68 1 93.38 955 THR B N 1
ATOM 17497 C CA . THR B 1 955 ? -11.234 45.25 4.184 1 93.38 955 THR B CA 1
ATOM 17498 C C . THR B 1 955 ? -11.242 45.469 2.67 1 93.38 955 THR B C 1
ATOM 17500 O O . THR B 1 955 ? -10.586 46.344 2.146 1 93.38 955 THR B O 1
ATOM 17503 N N . LEU B 1 956 ? -12.023 44.719 1.978 1 94.56 956 LEU B N 1
ATOM 17504 C CA . LEU B 1 956 ? -12.031 44.719 0.519 1 94.56 956 LEU B CA 1
ATOM 17505 C C . LEU B 1 956 ? -12.859 45.875 -0.015 1 94.56 956 LEU B C 1
ATOM 17507 O O . LEU B 1 956 ? -12.445 46.562 -0.959 1 94.56 956 LEU B O 1
ATOM 17511 N N . ILE B 1 957 ? -14.172 46.125 0.586 1 90.31 957 ILE B N 1
ATOM 17512 C CA . ILE B 1 957 ? -15.102 47.094 0.019 1 90.31 957 ILE B CA 1
ATOM 17513 C C . ILE B 1 957 ? -15.477 48.156 1.074 1 90.31 957 ILE B C 1
ATOM 17515 O O . ILE B 1 957 ? -16.281 49.031 0.813 1 90.31 957 ILE B O 1
ATOM 17519 N N . GLY B 1 958 ? -14.945 48.312 2.141 1 76.56 958 GLY B N 1
ATOM 17520 C CA . GLY B 1 958 ? -15.336 49.156 3.256 1 76.56 958 GLY B CA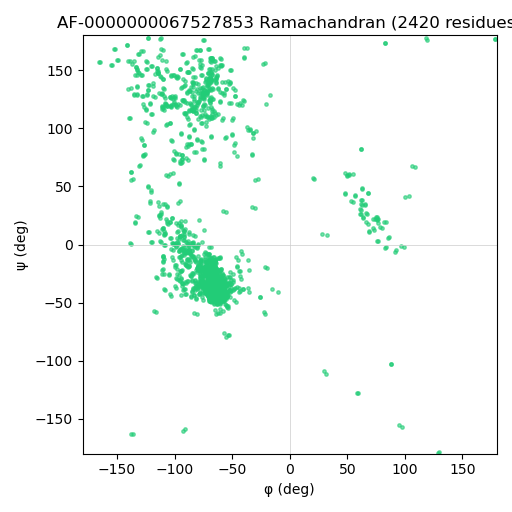 1
ATOM 17521 C C . GLY B 1 958 ? -15.875 50.5 2.82 1 76.56 958 GLY B C 1
ATOM 17522 O O . GLY B 1 958 ? -15.867 50.844 1.631 1 76.56 958 GLY B O 1
ATOM 17523 N N . ASN B 1 959 ? -16.625 51.25 3.648 1 62.69 959 ASN B N 1
ATOM 17524 C CA . ASN B 1 959 ? -17.359 52.469 3.445 1 62.69 959 ASN B CA 1
ATOM 17525 C C . ASN B 1 959 ? -16.469 53.594 2.906 1 62.69 959 ASN B C 1
ATOM 17527 O O . ASN B 1 959 ? -16.891 54.375 2.068 1 62.69 959 ASN B O 1
ATOM 17531 N N . SER B 1 960 ? -15.234 53.75 3.467 1 59.94 960 SER B N 1
ATOM 17532 C CA . SER B 1 960 ? -14.367 54.875 3.107 1 59.94 960 SER B CA 1
ATOM 17533 C C . SER B 1 960 ? -13.383 54.5 2.006 1 59.94 960 SER B C 1
ATOM 17535 O O . SER B 1 960 ? -12.32 55.094 1.874 1 59.94 960 SER B O 1
ATOM 17537 N N . GLY B 1 961 ? -13.758 53.438 1.297 1 74.38 961 GLY B N 1
ATOM 17538 C CA . GLY B 1 961 ? -12.945 53.125 0.134 1 74.38 961 GLY B CA 1
ATOM 17539 C C . GLY B 1 961 ? -12.117 51.875 0.31 1 74.38 961 GLY B C 1
ATOM 17540 O O . GLY B 1 961 ? -10.914 51.938 0.57 1 74.38 961 GLY B O 1
ATOM 17541 N N . GLY B 1 962 ? -12.477 50.656 0.42 1 87.75 962 GLY B N 1
ATOM 17542 C CA . GLY B 1 962 ? -11.859 49.344 0.507 1 87.75 962 GLY B CA 1
ATOM 17543 C C . GLY B 1 962 ? -10.664 49.188 -0.422 1 87.75 962 GLY B C 1
ATOM 17544 O O . GLY B 1 962 ? -10.312 50.125 -1.147 1 87.75 962 GLY B O 1
ATOM 17545 N N . ILE B 1 963 ? -9.875 48.156 -0.313 1 92.19 963 ILE B N 1
ATOM 17546 C CA . ILE B 1 963 ? -8.656 47.875 -1.056 1 92.19 963 ILE B CA 1
ATOM 17547 C C . ILE B 1 963 ? -8.953 47.844 -2.553 1 92.19 963 ILE B C 1
ATOM 17549 O O . ILE B 1 963 ? -8.133 48.281 -3.363 1 92.19 963 ILE B O 1
ATOM 17553 N N . HIS B 1 964 ? -10.141 47.406 -3.004 1 93 964 HIS B N 1
ATOM 17554 C CA . HIS B 1 964 ? -10.508 47.344 -4.414 1 93 964 HIS B CA 1
ATOM 17555 C C . HIS B 1 964 ? -10.578 48.75 -5.027 1 93 964 HIS B C 1
ATOM 17557 O O . HIS B 1 964 ? -10.07 48.969 -6.129 1 93 964 HIS B O 1
ATOM 17563 N N . LYS B 1 965 ? -11.164 49.625 -4.301 1 90.5 965 LYS B N 1
ATOM 17564 C CA . LYS B 1 965 ? -11.32 51 -4.805 1 90.5 965 LYS B CA 1
ATOM 17565 C C . LYS B 1 965 ? -9.977 51.719 -4.805 1 90.5 965 LYS B C 1
ATOM 17567 O O . LYS B 1 965 ? -9.711 52.531 -5.699 1 90.5 965 LYS B O 1
ATOM 17572 N N . ARG B 1 966 ? -9.18 51.469 -3.885 1 88.88 966 ARG B N 1
ATOM 17573 C CA . ARG B 1 966 ? -7.914 52.188 -3.734 1 88.88 966 ARG B CA 1
ATOM 17574 C C . ARG B 1 966 ? -6.902 51.75 -4.789 1 88.88 966 ARG B C 1
ATOM 17576 O O . ARG B 1 966 ? -6.211 52.562 -5.379 1 88.88 966 ARG B O 1
ATOM 17583 N N . TYR B 1 967 ? -6.828 50.5 -5.074 1 89.31 967 TYR B N 1
ATOM 17584 C CA . TYR B 1 967 ? -5.801 50 -5.969 1 89.31 967 TYR B CA 1
ATOM 17585 C C . TYR B 1 967 ? -6.32 49.875 -7.398 1 89.31 967 TYR B C 1
ATOM 17587 O O . TYR B 1 967 ? -5.555 50 -8.359 1 89.31 967 TYR B O 1
ATOM 17595 N N . TYR B 1 968 ? -7.684 49.594 -7.48 1 90.56 968 TYR B N 1
ATOM 17596 C CA . TYR B 1 968 ? -8.281 49.5 -8.805 1 90.56 968 TYR B CA 1
ATOM 17597 C C . TYR B 1 968 ? -9.492 50.406 -8.938 1 90.56 968 TYR B C 1
ATOM 17599 O O . TYR B 1 968 ? -10.617 49.938 -9.102 1 90.56 968 TYR B O 1
ATOM 17607 N N . PRO B 1 969 ? -9.32 51.594 -9.086 1 89.31 969 PRO B N 1
ATOM 17608 C CA . PRO B 1 969 ? -10.438 52.562 -9.094 1 89.31 969 PRO B CA 1
ATOM 17609 C C . PRO B 1 969 ? -11.273 52.469 -10.367 1 89.31 969 PRO B C 1
ATOM 17611 O O . PRO B 1 969 ? -12.461 52.812 -10.352 1 89.31 969 PRO B O 1
ATOM 17614 N N . ARG B 1 970 ? -10.703 51.969 -11.461 1 91.62 970 ARG B N 1
ATOM 17615 C CA . ARG B 1 970 ? -11.422 51.938 -12.734 1 91.62 970 ARG B CA 1
ATOM 17616 C C . ARG B 1 970 ? -12.164 50.594 -12.906 1 91.62 970 ARG B C 1
ATOM 17618 O O . ARG B 1 970 ? -12.906 50.438 -13.867 1 91.62 970 ARG B O 1
ATOM 17625 N N . ASP B 1 971 ? -12.023 49.719 -11.93 1 92.81 971 ASP B N 1
ATOM 17626 C CA . ASP B 1 971 ? -12.664 48.406 -12.023 1 92.81 971 ASP B CA 1
ATOM 17627 C C . ASP B 1 971 ? -14.133 48.5 -11.617 1 92.81 971 ASP B C 1
ATOM 17629 O O . ASP B 1 971 ? -14.578 49.5 -11.078 1 92.81 971 ASP B O 1
ATOM 17633 N N . LEU B 1 972 ? -14.867 47.438 -11.914 1 93.19 972 LEU B N 1
ATOM 17634 C CA . LEU B 1 972 ? -16.266 47.312 -11.523 1 93.19 972 LEU B CA 1
ATOM 17635 C C . LEU B 1 972 ? -16.406 47.312 -10 1 93.19 972 LEU B C 1
ATOM 17637 O O . LEU B 1 972 ? -15.633 46.625 -9.312 1 93.19 972 LEU B O 1
ATOM 17641 N N . THR B 1 973 ? -17.359 48.062 -9.508 1 91.12 973 THR B N 1
ATOM 17642 C CA . THR B 1 973 ? -17.562 48.094 -8.07 1 91.12 973 THR B CA 1
ATOM 17643 C C . THR B 1 973 ? -18.328 46.844 -7.621 1 91.12 973 THR B C 1
ATOM 17645 O O . THR B 1 973 ? -19.047 46.219 -8.422 1 91.12 973 THR B O 1
ATOM 17648 N N . ALA B 1 974 ? -18.203 46.531 -6.367 1 91.38 974 ALA B N 1
ATOM 17649 C CA . ALA B 1 974 ? -18.875 45.344 -5.816 1 91.38 974 ALA B CA 1
ATOM 17650 C C . ALA B 1 974 ? -20.391 45.5 -5.914 1 91.38 974 ALA B C 1
ATOM 17652 O O . ALA B 1 974 ? -21.109 44.531 -6.148 1 91.38 974 ALA B O 1
ATOM 17653 N N . GLU B 1 975 ? -20.891 46.656 -5.715 1 89.5 975 GLU B N 1
ATOM 17654 C CA . GLU B 1 975 ? -22.312 46.906 -5.785 1 89.5 975 GLU B CA 1
ATOM 17655 C C . GLU B 1 975 ? -22.844 46.75 -7.211 1 89.5 975 GLU B C 1
ATOM 17657 O O . GLU B 1 975 ? -23.922 46.219 -7.426 1 89.5 975 GLU B O 1
ATOM 17662 N N . ALA B 1 976 ? -22.078 47.219 -8.156 1 90.75 976 ALA B N 1
ATOM 17663 C CA . ALA B 1 976 ? -22.453 47.062 -9.562 1 90.75 976 ALA B CA 1
ATOM 17664 C C . ALA B 1 976 ? -22.469 45.594 -9.984 1 90.75 976 ALA B C 1
ATOM 17666 O O . ALA B 1 976 ? -23.328 45.188 -10.742 1 90.75 976 ALA B O 1
ATOM 17667 N N . ALA B 1 977 ? -21.469 44.969 -9.539 1 92 977 ALA B N 1
ATOM 17668 C CA . ALA B 1 977 ? -21.406 43.531 -9.852 1 92 977 ALA B CA 1
ATOM 17669 C C . ALA B 1 977 ? -22.594 42.781 -9.242 1 92 977 ALA B C 1
ATOM 17671 O O . ALA B 1 977 ? -23.156 41.875 -9.867 1 92 977 ALA B O 1
ATOM 17672 N N . ARG B 1 978 ? -22.938 43.094 -7.945 1 90.69 978 ARG B N 1
ATOM 17673 C CA . ARG B 1 978 ? -24.062 42.469 -7.258 1 90.69 978 ARG B CA 1
ATOM 17674 C C . ARG B 1 978 ? -25.359 42.688 -8.031 1 90.69 978 ARG B C 1
ATOM 17676 O O . ARG B 1 978 ? -26.156 41.75 -8.18 1 90.69 978 ARG B O 1
ATOM 17683 N N . ASN B 1 979 ? -25.516 43.812 -8.578 1 89.12 979 ASN B N 1
ATOM 17684 C CA . ASN B 1 979 ? -26.734 44.125 -9.32 1 89.12 979 ASN B CA 1
ATOM 17685 C C . ASN B 1 979 ? -26.781 43.406 -10.664 1 89.12 979 ASN B C 1
ATOM 17687 O O . ASN B 1 979 ? -27.859 43 -11.109 1 89.12 979 ASN B O 1
ATOM 17691 N N . LYS B 1 980 ? -25.688 43.281 -11.203 1 88.69 980 LYS B N 1
ATOM 17692 C CA . LYS B 1 980 ? -25.625 42.562 -12.484 1 88.69 980 LYS B CA 1
ATOM 17693 C C . LYS B 1 980 ? -25.906 41.094 -12.312 1 88.69 980 LYS B C 1
ATOM 17695 O O . LYS B 1 980 ? -26.453 40.438 -13.203 1 88.69 980 LYS B O 1
ATOM 17700 N N . MET B 1 981 ? -25.578 40.562 -11.258 1 89.38 981 MET B N 1
ATOM 17701 C CA . MET B 1 981 ? -25.625 39.125 -11.016 1 89.38 981 MET B CA 1
ATOM 17702 C C . MET B 1 981 ? -27.016 38.719 -10.57 1 89.38 981 MET B C 1
ATOM 17704 O O . MET B 1 981 ? -27.281 37.531 -10.383 1 89.38 981 MET B O 1
ATOM 17708 N N . LYS B 1 982 ? -27.875 39.531 -10.375 1 80.81 982 LYS B N 1
ATOM 17709 C CA . LYS B 1 982 ? -29.234 39.188 -9.969 1 80.81 982 LYS B CA 1
ATOM 17710 C C . LYS B 1 982 ? -29.875 38.25 -10.977 1 80.81 982 LYS B C 1
ATOM 17712 O O . LYS B 1 982 ? -30.703 37.406 -10.602 1 80.81 982 LYS B O 1
ATOM 17717 N N . ASN B 1 983 ? -29.453 38.344 -12.297 1 66.94 983 ASN B N 1
ATOM 17718 C CA . ASN B 1 983 ? -29.922 37.375 -13.305 1 66.94 983 ASN B CA 1
ATOM 17719 C C . ASN B 1 983 ? -28.859 36.344 -13.633 1 66.94 983 ASN B C 1
ATOM 17721 O O . ASN B 1 983 ? -27.75 36.688 -14.062 1 66.94 983 ASN B O 1
ATOM 17725 N N . VAL B 1 984 ? -28.812 35.25 -12.945 1 62.19 984 VAL B N 1
ATOM 17726 C CA . VAL B 1 984 ? -27.797 34.188 -12.766 1 62.19 984 VAL B CA 1
ATOM 17727 C C . VAL B 1 984 ? -27.406 33.625 -14.125 1 62.19 984 VAL B C 1
ATOM 17729 O O . VAL B 1 984 ? -28.219 32.969 -14.781 1 62.19 984 VAL B O 1
ATOM 17732 N N . LYS B 1 985 ? -26.25 34.281 -14.711 1 77 985 LYS B N 1
ATOM 17733 C CA . LYS B 1 985 ? -25.75 33.625 -15.914 1 77 985 LYS B CA 1
ATOM 17734 C C . LYS B 1 985 ? -24.219 33.5 -15.891 1 77 985 LYS B C 1
ATOM 17736 O O . LYS B 1 985 ? -23.547 34.375 -15.336 1 77 985 LYS B O 1
ATOM 17741 N N . LEU B 1 986 ? -23.594 32.344 -16.109 1 89.62 986 LEU B N 1
ATOM 17742 C CA . LEU B 1 986 ? -22.172 32.062 -16.188 1 89.62 986 LEU B CA 1
ATOM 17743 C C . LEU B 1 986 ? -21.438 33.156 -16.938 1 89.62 986 LEU B C 1
ATOM 17745 O O . LEU B 1 986 ? -20.391 33.625 -16.484 1 89.62 986 LEU B O 1
ATOM 17749 N N . LYS B 1 987 ? -22.031 33.688 -17.969 1 89.5 987 LYS B N 1
ATOM 17750 C CA . LYS B 1 987 ? -21.391 34.719 -18.797 1 89.5 987 LYS B CA 1
ATOM 17751 C C . LYS B 1 987 ? -21.266 36.031 -18.031 1 89.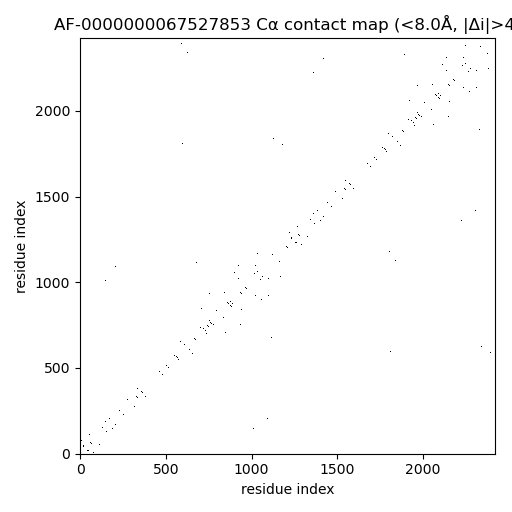5 987 LYS B C 1
ATOM 17753 O O . LYS B 1 987 ? -20.234 36.719 -18.109 1 89.5 987 LYS B O 1
ATOM 17758 N N . VAL B 1 988 ? -22.328 36.375 -17.344 1 91.81 988 VAL B N 1
ATOM 17759 C CA . VAL B 1 988 ? -22.328 37.625 -16.578 1 91.81 988 VAL B CA 1
ATOM 17760 C C . VAL B 1 988 ? -21.297 37.531 -15.453 1 91.81 988 VAL B C 1
ATOM 17762 O O . VAL B 1 988 ? -20.594 38.5 -15.172 1 91.81 988 VAL B O 1
ATOM 17765 N N . PHE B 1 989 ? -21.266 36.438 -14.859 1 93.62 989 PHE B N 1
ATOM 17766 C CA . PHE B 1 989 ? -20.297 36.219 -13.789 1 93.62 989 PHE B CA 1
ATOM 17767 C C . PHE B 1 989 ? -18.875 36.375 -14.297 1 93.62 989 PHE B C 1
ATOM 17769 O O . PHE B 1 989 ? -18.062 37.062 -13.664 1 93.62 989 PHE B O 1
ATOM 17776 N N . LEU B 1 990 ? -18.547 35.781 -15.383 1 92.56 990 LEU B N 1
ATOM 17777 C CA . LEU B 1 990 ? -17.219 35.844 -15.961 1 92.56 990 LEU B CA 1
ATOM 17778 C C . LEU B 1 990 ? -16.875 37.281 -16.359 1 92.56 990 LEU B C 1
ATOM 17780 O O . LEU B 1 990 ? -15.719 37.688 -16.219 1 92.56 990 LEU B O 1
ATOM 17784 N N . GLU B 1 991 ? -17.812 37.938 -16.844 1 90.88 991 GLU B N 1
ATOM 17785 C CA . GLU B 1 991 ? -17.609 39.344 -17.188 1 90.88 991 GLU B CA 1
ATOM 17786 C C . GLU B 1 991 ? -17.297 40.188 -15.961 1 90.88 991 GLU B C 1
ATOM 17788 O O . GLU B 1 991 ? -16.406 41.031 -16 1 90.88 991 GLU B O 1
ATOM 17793 N N . CYS B 1 992 ? -18.031 39.938 -14.914 1 92.56 992 CYS B N 1
ATOM 17794 C CA . CYS B 1 992 ? -17.766 40.625 -13.672 1 92.56 992 CYS B CA 1
ATOM 17795 C C . CYS B 1 992 ? -16.359 40.375 -13.172 1 92.56 992 CYS B C 1
ATOM 17797 O O . CYS B 1 992 ? -15.648 41.281 -12.742 1 92.56 992 CYS B O 1
ATOM 17799 N N . CYS B 1 993 ? -15.945 39.125 -13.227 1 92.5 993 CYS B N 1
ATOM 17800 C CA . CYS B 1 993 ? -14.617 38.75 -12.766 1 92.5 993 CYS B CA 1
ATOM 17801 C C . CYS B 1 993 ? -13.531 39.375 -13.609 1 92.5 993 CYS B C 1
ATOM 17803 O O . CYS B 1 993 ? -12.477 39.781 -13.094 1 92.5 993 CYS B O 1
ATOM 17805 N N . GLN B 1 994 ? -13.781 39.5 -14.875 1 90.81 994 GLN B N 1
ATOM 17806 C CA . GLN B 1 994 ? -12.812 40.094 -15.789 1 90.81 994 GLN B CA 1
ATOM 17807 C C . GLN B 1 994 ? -12.633 41.594 -15.492 1 90.81 994 GLN B C 1
ATOM 17809 O O . GLN B 1 994 ? -11.531 42.125 -15.617 1 90.81 994 GLN B O 1
ATOM 17814 N N . ARG B 1 995 ? -13.695 42.125 -14.992 1 92.44 995 ARG B N 1
ATOM 17815 C CA . ARG B 1 995 ? -13.672 43.562 -14.789 1 92.44 995 ARG B CA 1
ATOM 17816 C C . ARG B 1 995 ? -13.414 43.906 -13.32 1 92.44 995 ARG B C 1
ATOM 17818 O O . ARG B 1 995 ? -13.445 45.062 -12.938 1 92.44 995 ARG B O 1
ATOM 17825 N N . MET B 1 996 ? -13.266 42.938 -12.578 1 93 996 MET B N 1
ATOM 17826 C CA . MET B 1 996 ? -12.93 43.156 -11.172 1 93 996 MET B CA 1
ATOM 17827 C C . MET B 1 996 ? -11.719 42.312 -10.781 1 93 996 MET B C 1
ATOM 17829 O O . MET B 1 996 ? -11.867 41.156 -10.352 1 93 996 MET B O 1
ATOM 17833 N N . ARG B 1 997 ? -10.672 42.906 -10.922 1 90.25 997 ARG B N 1
ATOM 17834 C CA . ARG B 1 997 ? -9.445 42.188 -10.617 1 90.25 997 ARG B CA 1
ATOM 17835 C C . ARG B 1 997 ? -9.328 41.938 -9.117 1 90.25 997 ARG B C 1
ATOM 17837 O O . ARG B 1 997 ? -9.656 42.781 -8.297 1 90.25 997 ARG B O 1
ATOM 17844 N N . PRO B 1 998 ? -8.805 40.688 -8.57 1 93.38 998 PRO B N 1
ATOM 17845 C CA . PRO B 1 998 ? -8.609 40.375 -7.148 1 93.38 998 PRO B CA 1
ATOM 17846 C C . PRO B 1 998 ? -7.578 41.312 -6.492 1 93.38 998 PRO B C 1
ATOM 17848 O O . PRO B 1 998 ? -6.566 41.625 -7.113 1 93.38 998 PRO B O 1
ATOM 17851 N N . ALA B 1 999 ? -7.785 41.656 -5.199 1 93.38 999 ALA B N 1
ATOM 17852 C CA . ALA B 1 999 ? -6.957 42.719 -4.617 1 93.38 999 ALA B CA 1
ATOM 17853 C C . ALA B 1 999 ? -6.527 42.344 -3.199 1 93.38 999 ALA B C 1
ATOM 17855 O O . ALA B 1 999 ? -5.746 43.094 -2.578 1 93.38 999 ALA B O 1
ATOM 17856 N N . PHE B 1 1000 ? -6.867 41.219 -2.65 1 95.56 1000 PHE B N 1
ATOM 17857 C CA . PHE B 1 1000 ? -6.711 40.969 -1.229 1 95.56 1000 PHE B CA 1
ATOM 17858 C C . PHE B 1 1000 ? -5.238 40.781 -0.872 1 95.56 1000 PHE B C 1
ATOM 17860 O O . PHE B 1 1000 ? -4.863 40.875 0.3 1 95.56 1000 PHE B O 1
ATOM 17867 N N . HIS B 1 1001 ? -4.293 40.5 -1.823 1 92.94 1001 HIS B N 1
ATOM 17868 C CA . HIS B 1 1001 ? -2.865 40.375 -1.552 1 92.94 1001 HIS B CA 1
ATOM 17869 C C . HIS B 1 1001 ? -2.289 41.719 -1.071 1 92.94 1001 HIS B C 1
ATOM 17871 O O . HIS B 1 1001 ? -1.292 41.719 -0.346 1 92.94 1001 HIS B O 1
ATOM 17877 N N . HIS B 1 1002 ? -2.92 42.812 -1.41 1 92.31 1002 HIS B N 1
ATOM 17878 C CA . HIS B 1 1002 ? -2.457 44.125 -1 1 92.31 1002 HIS B CA 1
ATOM 17879 C C . HIS B 1 1002 ? -2.645 44.344 0.499 1 92.31 1002 HIS B C 1
ATOM 17881 O O . HIS B 1 1002 ? -1.902 45.094 1.121 1 92.31 1002 HIS B O 1
ATOM 17887 N N . PHE B 1 1003 ? -3.621 43.656 1.039 1 94 1003 PHE B N 1
ATOM 17888 C CA . PHE B 1 1003 ? -3.82 43.719 2.482 1 94 1003 PHE B CA 1
ATOM 17889 C C . PHE B 1 1003 ? -2.568 43.281 3.221 1 94 1003 PHE B C 1
ATOM 17891 O O . PHE B 1 1003 ? -2.154 43.906 4.199 1 94 1003 PHE B O 1
ATOM 17898 N N . PHE B 1 1004 ? -1.939 42.312 2.803 1 94.88 1004 PHE B N 1
ATOM 17899 C CA . PHE B 1 1004 ? -0.768 41.719 3.449 1 94.88 1004 PHE B CA 1
ATOM 17900 C C . PHE B 1 1004 ? 0.457 42.625 3.242 1 94.88 1004 PHE B C 1
ATOM 17902 O O . PHE B 1 1004 ? 1.298 42.75 4.133 1 94.88 1004 PHE B O 1
ATOM 17909 N N . GLU B 1 1005 ? 0.507 43.219 2.086 1 90.88 1005 GLU B N 1
ATOM 17910 C CA . GLU B 1 1005 ? 1.609 44.125 1.798 1 90.88 1005 GLU B CA 1
ATOM 17911 C C . GLU B 1 1005 ? 1.526 45.375 2.658 1 90.88 1005 GLU B C 1
ATOM 17913 O O . GLU B 1 1005 ? 2.553 45.938 3.049 1 90.88 1005 GLU B O 1
ATOM 17918 N N . GLU B 1 1006 ? 0.265 45.688 2.955 1 90.81 1006 GLU B N 1
ATOM 17919 C CA . GLU B 1 1006 ? 0.053 46.906 3.729 1 90.81 1006 GLU B CA 1
ATOM 17920 C C . GLU B 1 1006 ? 0.231 46.656 5.223 1 90.81 1006 GLU B C 1
ATOM 17922 O O . GLU B 1 1006 ? 0.844 47.469 5.926 1 90.81 1006 GLU B O 1
ATOM 17927 N N . LYS B 1 1007 ? -0.315 45.594 5.656 1 91.94 1007 LYS B N 1
ATOM 17928 C CA . LYS B 1 1007 ? -0.378 45.312 7.09 1 91.94 1007 LYS B CA 1
ATOM 17929 C C . LYS B 1 1007 ? 0.937 44.719 7.598 1 91.94 1007 LYS B C 1
ATOM 17931 O O . LYS B 1 1007 ? 1.33 44.969 8.742 1 91.94 1007 LYS B O 1
ATOM 17936 N N . TYR B 1 1008 ? 1.572 43.969 6.77 1 93.81 1008 TYR B N 1
ATOM 17937 C CA . TYR B 1 1008 ? 2.812 43.281 7.156 1 93.81 1008 TYR B CA 1
ATOM 17938 C C . TYR B 1 1008 ? 3.973 43.75 6.285 1 93.81 1008 TYR B C 1
ATOM 17940 O O . TYR B 1 1008 ? 4.285 43.125 5.27 1 93.81 1008 TYR B O 1
ATOM 17948 N N . ARG B 1 1009 ? 4.707 44.625 6.727 1 90.06 1009 ARG B N 1
ATOM 17949 C CA . ARG B 1 1009 ? 5.633 45.375 5.875 1 90.06 1009 ARG B CA 1
ATOM 17950 C C . ARG B 1 1009 ? 7.012 44.719 5.863 1 90.06 1009 ARG B C 1
ATOM 17952 O O . ARG B 1 1009 ? 7.699 44.719 4.844 1 90.06 1009 ARG B O 1
ATOM 17959 N N . SER B 1 1010 ? 7.43 44.125 6.98 1 90 1010 SER B N 1
ATOM 17960 C CA . SER B 1 1010 ? 8.719 43.438 6.992 1 90 1010 SER B CA 1
ATOM 17961 C C . SER B 1 1010 ? 8.656 42.125 6.223 1 90 1010 SER B C 1
ATOM 17963 O O . SER B 1 1010 ? 7.641 41.438 6.258 1 90 1010 SER B O 1
ATOM 17965 N N . PRO B 1 1011 ? 9.75 41.812 5.441 1 90.06 1011 PRO B N 1
ATOM 17966 C CA . PRO B 1 1011 ? 9.742 40.562 4.68 1 90.06 1011 PRO B CA 1
ATOM 17967 C C . PRO B 1 1011 ? 9.477 39.344 5.559 1 90.06 1011 PRO B C 1
ATOM 17969 O O . PRO B 1 1011 ? 8.75 38.406 5.152 1 90.06 1011 PRO B O 1
ATOM 17972 N N . GLU B 1 1012 ? 10.078 39.312 6.754 1 88 1012 GLU B N 1
ATOM 17973 C CA . GLU B 1 1012 ? 9.898 38.188 7.66 1 88 1012 GLU B CA 1
ATOM 17974 C C . GLU B 1 1012 ? 8.438 38.031 8.062 1 88 1012 GLU B C 1
ATOM 17976 O O . GLU B 1 1012 ? 7.887 36.938 8.023 1 88 1012 GLU B O 1
ATOM 17981 N N . THR B 1 1013 ? 7.836 39.156 8.414 1 91.94 1013 THR B N 1
ATOM 17982 C CA . THR B 1 1013 ? 6.449 39.094 8.867 1 91.94 1013 THR B CA 1
ATOM 17983 C C . THR B 1 1013 ? 5.508 38.812 7.703 1 91.94 1013 THR B C 1
ATOM 17985 O O . THR B 1 1013 ? 4.5 38.125 7.871 1 91.94 1013 THR B O 1
ATOM 17988 N N . TRP B 1 1014 ? 5.875 39.375 6.609 1 93.62 1014 TRP B N 1
ATOM 17989 C CA . TRP B 1 1014 ? 5.031 39.156 5.438 1 93.62 1014 TRP B CA 1
ATOM 17990 C C . TRP B 1 1014 ? 4.98 37.688 5.086 1 93.62 1014 TRP B C 1
ATOM 17992 O O . TRP B 1 1014 ? 3.902 37.125 4.848 1 93.62 1014 TRP B O 1
ATOM 18002 N N . VAL B 1 1015 ? 6.141 37.031 5.027 1 91.56 1015 VAL B N 1
ATOM 18003 C CA . VAL B 1 1015 ? 6.211 35.625 4.656 1 91.56 1015 VAL B CA 1
ATOM 18004 C C . VAL B 1 1015 ? 5.496 34.781 5.707 1 91.56 1015 VAL B C 1
ATOM 18006 O O . VAL B 1 1015 ? 4.711 33.875 5.363 1 91.56 1015 VAL B O 1
ATOM 18009 N N . GLU B 1 1016 ? 5.738 35.031 6.926 1 91.31 1016 GLU B N 1
ATOM 18010 C CA . GLU B 1 1016 ? 5.148 34.25 8.016 1 91.31 1016 GLU B CA 1
ATOM 18011 C C . GLU B 1 1016 ? 3.627 34.375 8.023 1 91.31 1016 GLU B C 1
ATOM 18013 O O . GLU B 1 1016 ? 2.918 33.375 8.203 1 91.31 1016 GLU B O 1
ATOM 18018 N N . LYS B 1 1017 ? 3.17 35.625 7.859 1 95.56 1017 LYS B N 1
ATOM 18019 C CA . LYS B 1 1017 ? 1.732 35.844 7.941 1 95.56 1017 LYS B CA 1
ATOM 18020 C C . LYS B 1 1017 ? 1.014 35.312 6.707 1 95.56 1017 LYS B C 1
ATOM 18022 O O . LYS B 1 1017 ? -0.118 34.844 6.797 1 95.56 1017 LYS B O 1
ATOM 18027 N N . THR B 1 1018 ? 1.65 35.406 5.559 1 94.62 1018 THR B N 1
ATOM 18028 C CA . THR B 1 1018 ? 1.062 34.812 4.355 1 94.62 1018 THR B CA 1
ATOM 18029 C C . THR B 1 1018 ? 0.948 33.312 4.492 1 94.62 1018 THR B C 1
ATOM 18031 O O . THR B 1 1018 ? -0.056 32.719 4.09 1 94.62 1018 THR B O 1
ATOM 18034 N N . LEU B 1 1019 ? 1.934 32.688 5.055 1 93 1019 LEU B N 1
ATOM 18035 C CA . LEU B 1 1019 ? 1.919 31.25 5.293 1 93 1019 LEU B CA 1
ATOM 18036 C C . LEU B 1 1019 ? 0.828 30.875 6.293 1 93 1019 LEU B C 1
ATOM 18038 O O . LEU B 1 1019 ? 0.09 29.906 6.078 1 93 1019 LEU B O 1
ATOM 18042 N N . THR B 1 1020 ? 0.728 31.688 7.344 1 96 1020 THR B N 1
ATOM 18043 C CA . THR B 1 1020 ? -0.27 31.422 8.375 1 96 1020 THR B CA 1
ATOM 18044 C C . THR B 1 1020 ? -1.681 31.562 7.812 1 96 1020 THR B C 1
ATOM 18046 O O . THR B 1 1020 ? -2.559 30.75 8.102 1 96 1020 THR B O 1
ATOM 18049 N N . TYR B 1 1021 ? -1.836 32.625 7.031 1 96.69 1021 TYR B N 1
ATOM 18050 C CA . TYR B 1 1021 ? -3.117 32.844 6.371 1 96.69 1021 TYR B CA 1
ATOM 18051 C C . TYR B 1 1021 ? -3.523 31.625 5.535 1 96.69 1021 TYR B C 1
ATOM 18053 O O . TYR B 1 1021 ? -4.645 31.125 5.66 1 96.69 1021 TYR B O 1
ATOM 18061 N N . THR B 1 1022 ? -2.619 31.188 4.684 1 96.62 1022 THR B N 1
ATOM 18062 C CA . THR B 1 1022 ? -2.891 30.078 3.77 1 96.62 1022 THR B CA 1
ATOM 18063 C C . THR B 1 1022 ? -3.195 28.797 4.539 1 96.62 1022 THR B C 1
ATOM 18065 O O . THR B 1 1022 ? -4.129 28.062 4.199 1 96.62 1022 THR B O 1
ATOM 18068 N N . ARG B 1 1023 ? -2.443 28.484 5.559 1 97.06 1023 ARG B N 1
ATOM 18069 C CA . ARG B 1 1023 ? -2.65 27.297 6.379 1 97.06 1023 ARG B CA 1
ATOM 18070 C C . ARG B 1 1023 ? -3.979 27.375 7.121 1 97.06 1023 ARG B C 1
ATOM 18072 O O . ARG B 1 1023 ? -4.676 26.359 7.254 1 97.06 1023 ARG B O 1
ATOM 18079 N N . SER B 1 1024 ? -4.281 28.562 7.605 1 97.88 1024 SER B N 1
ATOM 18080 C CA . SER B 1 1024 ? -5.535 28.766 8.328 1 97.88 1024 SER B CA 1
ATOM 18081 C C . SER B 1 1024 ? -6.738 28.562 7.406 1 97.88 1024 SER B C 1
ATOM 18083 O O . SER B 1 1024 ? -7.719 27.938 7.789 1 97.88 1024 SER B O 1
ATOM 18085 N N . VAL B 1 1025 ? -6.652 29.125 6.195 1 97.81 1025 VAL B N 1
ATOM 18086 C CA . VAL B 1 1025 ? -7.727 28.969 5.223 1 97.81 1025 VAL B CA 1
ATOM 18087 C C . VAL B 1 1025 ? -7.891 27.484 4.867 1 97.81 1025 VAL B C 1
ATOM 18089 O O . VAL B 1 1025 ? -9.016 26.984 4.766 1 97.81 1025 VAL B O 1
ATOM 18092 N N . ALA B 1 1026 ? -6.809 26.797 4.668 1 97.62 1026 ALA B N 1
ATOM 18093 C CA . ALA B 1 1026 ? -6.855 25.391 4.312 1 97.62 1026 ALA B CA 1
ATOM 18094 C C . ALA B 1 1026 ? -7.531 24.562 5.406 1 97.62 1026 ALA B C 1
ATOM 18096 O O . ALA B 1 1026 ? -8.43 23.766 5.129 1 97.62 1026 ALA B O 1
ATOM 18097 N N . THR B 1 1027 ? -7.137 24.75 6.652 1 98.06 1027 THR B N 1
ATOM 18098 C CA . THR B 1 1027 ? -7.641 23.969 7.785 1 98.06 1027 THR B CA 1
ATOM 18099 C C . THR B 1 1027 ? -9.125 24.25 8.008 1 98.06 1027 THR B C 1
ATOM 18101 O O . THR B 1 1027 ? -9.914 23.328 8.203 1 98.06 1027 THR B O 1
ATOM 18104 N N . THR B 1 1028 ? -9.516 25.5 7.934 1 97.81 1028 THR B N 1
ATOM 18105 C CA . THR B 1 1028 ? -10.906 25.875 8.18 1 97.81 1028 THR B CA 1
ATOM 18106 C C . THR B 1 1028 ? -11.797 25.422 7.023 1 97.81 1028 THR B C 1
ATOM 18108 O O . THR B 1 1028 ? -12.969 25.078 7.23 1 97.81 1028 THR B O 1
ATOM 18111 N N . SER B 1 1029 ? -11.242 25.453 5.812 1 97.56 1029 SER B N 1
ATOM 18112 C CA . SER B 1 1029 ? -12.008 25.016 4.656 1 97.56 1029 SER B CA 1
ATOM 18113 C C . SER B 1 1029 ? -12.352 23.531 4.758 1 97.56 1029 SER B C 1
ATOM 18115 O O . SER B 1 1029 ? -13.5 23.125 4.555 1 97.56 1029 SER B O 1
ATOM 18117 N N . ILE B 1 1030 ? -11.391 22.672 5.145 1 97.75 1030 ILE B N 1
ATOM 18118 C CA . ILE B 1 1030 ? -11.602 21.234 5.234 1 97.75 1030 ILE B CA 1
ATOM 18119 C C . ILE B 1 1030 ? -12.516 20.922 6.418 1 97.75 1030 ILE B C 1
ATOM 18121 O O . ILE B 1 1030 ? -13.43 20.109 6.301 1 97.75 1030 ILE B O 1
ATOM 18125 N N . ALA B 1 1031 ? -12.258 21.594 7.543 1 97.25 1031 ALA B N 1
ATOM 18126 C CA . ALA B 1 1031 ? -13.133 21.406 8.695 1 97.25 1031 ALA B CA 1
ATOM 18127 C C . ALA B 1 1031 ? -14.57 21.828 8.375 1 97.25 1031 ALA B C 1
ATOM 18129 O O . ALA B 1 1031 ? -15.523 21.156 8.75 1 97.25 1031 ALA B O 1
ATOM 18130 N N . GLY B 1 1032 ? -14.695 22.969 7.648 1 96.75 1032 GLY B N 1
ATOM 18131 C CA . GLY B 1 1032 ? -16 23.453 7.25 1 96.75 1032 GLY B CA 1
ATOM 18132 C C . GLY B 1 1032 ? -16.719 22.516 6.293 1 96.75 1032 GLY B C 1
ATOM 18133 O O . GLY B 1 1032 ? -17.922 22.297 6.414 1 96.75 1032 GLY B O 1
ATOM 18134 N N . TYR B 1 1033 ? -15.992 21.922 5.41 1 95.94 1033 TYR B N 1
ATOM 18135 C CA . TYR B 1 1033 ? -16.547 20.969 4.473 1 95.94 1033 TYR B CA 1
ATOM 18136 C C . TYR B 1 1033 ? -17.109 19.75 5.203 1 95.94 1033 TYR B C 1
ATOM 18138 O O . TYR B 1 1033 ? -18.203 19.281 4.91 1 95.94 1033 TYR B O 1
ATOM 18146 N N . ILE B 1 1034 ? -16.344 19.266 6.156 1 96.62 1034 ILE B N 1
ATOM 18147 C CA . ILE B 1 1034 ? -16.734 18.062 6.887 1 96.62 1034 ILE B CA 1
ATOM 18148 C C . ILE B 1 1034 ? -18 18.328 7.691 1 96.62 1034 ILE B C 1
ATOM 18150 O O . ILE B 1 1034 ? -18.922 17.516 7.711 1 96.62 1034 ILE B O 1
ATOM 18154 N N . LEU B 1 1035 ? -18.109 19.516 8.25 1 95.62 1035 LEU B N 1
ATOM 18155 C CA . LEU B 1 1035 ? -19.234 19.875 9.109 1 95.62 1035 LEU B CA 1
ATOM 18156 C C . LEU B 1 1035 ? -20.391 20.453 8.281 1 95.62 1035 LEU B C 1
ATOM 18158 O O . LEU B 1 1035 ? -21.484 20.672 8.805 1 95.62 1035 LEU B O 1
ATOM 18162 N N . GLY B 1 1036 ? -20.188 20.672 7 1 94.06 1036 GLY B N 1
ATOM 18163 C CA . GLY B 1 1036 ? -21.219 21.203 6.117 1 94.06 1036 GLY B CA 1
ATOM 18164 C C . GLY B 1 1036 ? -21.594 22.641 6.43 1 94.06 1036 GLY B C 1
ATOM 18165 O O . GLY B 1 1036 ? -22.781 22.984 6.461 1 94.06 1036 GLY B O 1
ATOM 18166 N N . LEU B 1 1037 ? -20.562 23.438 6.652 1 93.88 1037 LEU B N 1
ATOM 18167 C CA . LEU B 1 1037 ? -20.797 24.844 6.961 1 93.88 1037 LEU B CA 1
ATOM 18168 C C . LEU B 1 1037 ? -21.266 25.594 5.719 1 93.88 1037 LEU B C 1
ATOM 18170 O O . LEU B 1 1037 ? -20.75 25.391 4.625 1 93.88 1037 LEU B O 1
ATOM 18174 N N . GLY B 1 1038 ? -22.328 26.344 5.914 1 90.56 1038 GLY B N 1
ATOM 18175 C CA . GLY B 1 1038 ? -22.844 27.172 4.84 1 90.56 1038 GLY B CA 1
ATOM 18176 C C . GLY B 1 1038 ? -22.922 28.641 5.199 1 90.56 1038 GLY B C 1
ATOM 18177 O O . GLY B 1 1038 ? -22.391 29.062 6.23 1 90.56 1038 GLY B O 1
ATOM 18178 N N . ASP B 1 1039 ? -23.312 29.375 4.301 1 86.75 1039 ASP B N 1
ATOM 18179 C CA . ASP B 1 1039 ? -23.484 30.828 4.457 1 86.75 1039 ASP B CA 1
ATOM 18180 C C . ASP B 1 1039 ? -22.156 31.5 4.754 1 86.75 1039 ASP B C 1
ATOM 18182 O O . ASP B 1 1039 ? -22.031 32.25 5.727 1 86.75 1039 ASP B O 1
ATOM 18186 N N . ARG B 1 1040 ? -21.172 31.156 3.959 1 86.94 1040 ARG B N 1
ATOM 18187 C CA . ARG B 1 1040 ? -19.828 31.672 4.203 1 86.94 1040 ARG B CA 1
ATOM 18188 C C . ARG B 1 1040 ? -19.547 32.906 3.342 1 86.94 1040 ARG B C 1
ATOM 18190 O O . ARG B 1 1040 ? -18.531 32.969 2.645 1 86.94 1040 ARG B O 1
ATOM 18197 N N . HIS B 1 1041 ? -20.531 33.906 3.455 1 88.5 1041 HIS B N 1
ATOM 18198 C CA . HIS B 1 1041 ? -20.219 35.188 2.822 1 88.5 1041 HIS B CA 1
ATOM 18199 C C . HIS B 1 1041 ? -19.078 35.906 3.533 1 88.5 1041 HIS B C 1
ATOM 18201 O O . HIS B 1 1041 ? -18.75 35.562 4.68 1 88.5 1041 HIS B O 1
ATOM 18207 N N . LEU B 1 1042 ? -18.406 36.781 2.992 1 92.69 1042 LEU B N 1
ATOM 18208 C CA . LEU B 1 1042 ? -17.141 37.375 3.441 1 92.69 1042 LEU B CA 1
ATOM 18209 C C . LEU B 1 1042 ? -17.344 38.188 4.711 1 92.69 1042 LEU B C 1
ATOM 18211 O O . LEU B 1 1042 ? -16.375 38.5 5.41 1 92.69 1042 LEU B O 1
ATOM 18215 N N . SER B 1 1043 ? -18.594 38.469 5.047 1 89.94 1043 SER B N 1
ATOM 18216 C CA . SER B 1 1043 ? -18.875 39.156 6.309 1 89.94 1043 SER B CA 1
ATOM 18217 C C . SER B 1 1043 ? -18.812 38.188 7.484 1 89.94 1043 SER B C 1
ATOM 18219 O O . SER B 1 1043 ? -18.672 38.594 8.633 1 89.94 1043 SER B O 1
ATOM 18221 N N . ASN B 1 1044 ? -18.922 36.938 7.18 1 92.88 1044 ASN B N 1
ATOM 18222 C CA . ASN B 1 1044 ? -18.891 35.906 8.227 1 92.88 1044 ASN B CA 1
ATOM 18223 C C . ASN B 1 1044 ? -17.5 35.312 8.375 1 92.88 1044 ASN B C 1
ATOM 18225 O O . ASN B 1 1044 ? -17.297 34.375 9.141 1 92.88 1044 ASN B O 1
ATOM 18229 N N . ILE B 1 1045 ? -16.531 35.844 7.645 1 95.88 1045 ILE B N 1
ATOM 18230 C CA . ILE B 1 1045 ? -15.141 35.406 7.766 1 95.88 1045 ILE B CA 1
ATOM 18231 C C . ILE B 1 1045 ? -14.273 36.594 8.188 1 95.88 1045 ILE B C 1
ATOM 18233 O O . ILE B 1 1045 ? -14.133 37.562 7.449 1 95.88 1045 ILE B O 1
ATOM 18237 N N . LEU B 1 1046 ? -13.781 36.5 9.367 1 96.88 1046 LEU B N 1
ATOM 18238 C CA . LEU B 1 1046 ? -12.93 37.531 9.922 1 96.88 1046 LEU B CA 1
ATOM 18239 C C . LEU B 1 1046 ? -11.453 37.188 9.703 1 96.88 1046 LEU B C 1
ATOM 18241 O O . LEU B 1 1046 ? -11.102 36.031 9.539 1 96.88 1046 LEU B O 1
ATOM 18245 N N . ILE B 1 1047 ? -10.617 38.156 9.594 1 97 1047 ILE B N 1
ATOM 18246 C CA . ILE B 1 1047 ? -9.172 37.938 9.57 1 97 1047 ILE B CA 1
ATOM 18247 C C . ILE B 1 1047 ? -8.539 38.656 10.773 1 97 1047 ILE B C 1
ATOM 18249 O O . ILE B 1 1047 ? -8.891 39.781 11.102 1 97 1047 ILE B O 1
ATOM 18253 N N . ASP B 1 1048 ? -7.785 37.938 11.5 1 96.56 1048 ASP B N 1
ATOM 18254 C CA . ASP B 1 1048 ? -7.035 38.5 12.617 1 96.56 1048 ASP B CA 1
ATOM 18255 C C . ASP B 1 1048 ? -5.855 39.344 12.117 1 96.56 1048 ASP B C 1
ATOM 18257 O O . ASP B 1 1048 ? -4.957 38.844 11.453 1 96.56 1048 ASP B O 1
ATOM 18261 N N . GLU B 1 1049 ? -5.82 40.5 12.422 1 95.19 1049 GLU B N 1
ATOM 18262 C CA . GLU B 1 1049 ? -4.816 41.438 11.898 1 95.19 1049 GLU B CA 1
ATOM 18263 C C . GLU B 1 1049 ? -3.447 41.156 12.516 1 95.19 1049 GLU B C 1
ATOM 18265 O O . GLU B 1 1049 ? -2.422 41.531 11.945 1 95.19 1049 GLU B O 1
ATOM 18270 N N . HIS B 1 1050 ? -3.381 40.5 13.609 1 93.81 1050 HIS B N 1
ATOM 18271 C CA . HIS B 1 1050 ? -2.117 40.219 14.281 1 93.81 1050 HIS B CA 1
ATOM 18272 C C . HIS B 1 1050 ? -1.531 38.906 13.828 1 93.81 1050 HIS B C 1
ATOM 18274 O O . HIS B 1 1050 ? -0.314 38.781 13.68 1 93.81 1050 HIS B O 1
ATOM 18280 N N . THR B 1 1051 ? -2.316 37.938 13.609 1 94.88 1051 THR B N 1
ATOM 18281 C CA . THR B 1 1051 ? -1.811 36.594 13.305 1 94.88 1051 THR B CA 1
ATOM 18282 C C . THR B 1 1051 ? -2.1 36.25 11.852 1 94.88 1051 THR B C 1
ATOM 18284 O O . THR B 1 1051 ? -1.512 35.281 11.312 1 94.88 1051 THR B O 1
ATOM 18287 N N . ALA B 1 1052 ? -2.971 36.969 11.156 1 96.75 1052 ALA B N 1
ATOM 18288 C CA . ALA B 1 1052 ? -3.41 36.719 9.781 1 96.75 1052 ALA B CA 1
ATOM 18289 C C . ALA B 1 1052 ? -4.254 35.469 9.688 1 96.75 1052 ALA B C 1
ATOM 18291 O O . ALA B 1 1052 ? -4.559 35 8.586 1 96.75 1052 ALA B O 1
ATOM 18292 N N . GLU B 1 1053 ? -4.695 34.875 10.836 1 97.25 1053 GLU B N 1
ATOM 18293 C CA . GLU B 1 1053 ? -5.586 33.719 10.836 1 97.25 1053 GLU B CA 1
ATOM 18294 C C . GLU B 1 1053 ? -7.02 34.125 10.516 1 97.25 1053 GLU B C 1
ATOM 18296 O O . GLU B 1 1053 ? -7.453 35.219 10.867 1 97.25 1053 GLU B O 1
ATOM 18301 N N . VAL B 1 1054 ? -7.668 33.25 9.844 1 97.31 1054 VAL B N 1
ATOM 18302 C CA . VAL B 1 1054 ? -9.07 33.5 9.547 1 97.31 1054 VAL B CA 1
ATOM 18303 C C . VAL B 1 1054 ? -9.953 32.906 10.641 1 97.31 1054 VAL B C 1
ATOM 18305 O O . VAL B 1 1054 ? -9.641 31.875 11.203 1 97.31 1054 VAL B O 1
ATOM 18308 N N . VAL B 1 1055 ? -11.008 33.625 11 1 96.5 1055 VAL B N 1
ATOM 18309 C CA . VAL B 1 1055 ? -11.969 33.188 12.016 1 96.5 1055 VAL B CA 1
ATOM 18310 C C . VAL B 1 1055 ? -13.375 33.188 11.438 1 96.5 1055 VAL B C 1
ATOM 18312 O O . VAL B 1 1055 ? -13.867 34.219 10.984 1 96.5 1055 VAL B O 1
ATOM 18315 N N . HIS B 1 1056 ? -14 32.062 11.344 1 95.75 1056 HIS B N 1
ATOM 18316 C CA . HIS B 1 1056 ? -15.383 31.969 10.883 1 95.75 1056 HIS B CA 1
ATOM 18317 C C . HIS B 1 1056 ? -16.359 32.219 12.023 1 95.75 1056 HIS B C 1
ATOM 18319 O O . HIS B 1 1056 ? -16.141 31.781 13.156 1 95.75 1056 HIS B O 1
ATOM 18325 N N . ILE B 1 1057 ? -17.391 32.938 11.805 1 92.94 1057 ILE B N 1
ATOM 18326 C CA . ILE B 1 1057 ? -18.406 33.219 12.82 1 92.94 1057 ILE B CA 1
ATOM 18327 C C . ILE B 1 1057 ? -19.797 32.875 12.273 1 92.94 1057 ILE B C 1
ATOM 18329 O O . ILE B 1 1057 ? -19.938 32.562 11.094 1 92.94 1057 ILE B O 1
ATOM 18333 N N . ASP B 1 1058 ? -20.766 32.812 13.086 1 88.56 1058 ASP B N 1
ATOM 18334 C CA . ASP B 1 1058 ? -22.156 32.594 12.75 1 88.56 1058 ASP B CA 1
ATOM 18335 C C . ASP B 1 1058 ? -22.359 31.234 12.078 1 88.56 1058 ASP B C 1
ATOM 18337 O O . ASP B 1 1058 ? -22.562 31.156 10.859 1 88.56 1058 ASP B O 1
ATOM 18341 N N . PHE B 1 1059 ? -22.453 30.266 12.844 1 91.75 1059 PHE B N 1
ATOM 18342 C CA . PHE B 1 1059 ? -22.578 28.906 12.328 1 91.75 1059 PHE B CA 1
ATOM 18343 C C . PHE B 1 1059 ? -24.047 28.484 12.289 1 91.75 1059 PHE B C 1
ATOM 18345 O O . PHE B 1 1059 ? -24.375 27.328 12.547 1 91.75 1059 PHE B O 1
ATOM 18352 N N . GLY B 1 1060 ? -24.922 29.391 11.992 1 83.44 1060 GLY B N 1
ATOM 18353 C CA . GLY B 1 1060 ? -26.359 29.109 11.945 1 83.44 1060 GLY B CA 1
ATOM 18354 C C . GLY B 1 1060 ? -26.734 28.109 10.859 1 83.44 1060 GLY B C 1
ATOM 18355 O O . GLY B 1 1060 ? -27.734 27.391 10.992 1 83.44 1060 GLY B O 1
ATOM 18356 N N . VAL B 1 1061 ? -26 28.156 9.766 1 88.94 1061 VAL B N 1
ATOM 18357 C CA . VAL B 1 1061 ? -26.219 27.203 8.672 1 88.94 1061 VAL B CA 1
ATOM 18358 C C . VAL B 1 1061 ? -25.094 26.172 8.648 1 88.94 1061 VAL B C 1
ATOM 18360 O O . VAL B 1 1061 ? -23.953 26.484 8.312 1 88.94 1061 VAL B O 1
ATOM 18363 N N . ALA B 1 1062 ? -25.406 24.984 9.125 1 90.5 1062 ALA B N 1
ATOM 18364 C CA . ALA B 1 1062 ? -24.406 23.922 9.18 1 90.5 1062 ALA B CA 1
ATOM 18365 C C . ALA B 1 1062 ? -25.031 22.578 8.828 1 90.5 1062 ALA B C 1
ATOM 18367 O O . ALA B 1 1062 ? -26.219 22.484 8.547 1 90.5 1062 ALA B O 1
ATOM 18368 N N . PHE B 1 1063 ? -24.25 21.531 8.664 1 89.5 1063 PHE B N 1
ATOM 18369 C CA . PHE B 1 1063 ? -24.688 20.156 8.43 1 89.5 1063 PHE B CA 1
ATOM 18370 C C . PHE B 1 1063 ? -25.453 20.047 7.121 1 89.5 1063 PHE B C 1
ATOM 18372 O O . PHE B 1 1063 ? -26.547 19.484 7.086 1 89.5 1063 PHE B O 1
ATOM 18379 N N . GLU B 1 1064 ? -25.016 20.766 6.121 1 87.75 1064 GLU B N 1
ATOM 18380 C CA . GLU B 1 1064 ? -25.5 20.719 4.746 1 87.75 1064 GLU B CA 1
ATOM 18381 C C . GLU B 1 1064 ? -26.812 21.484 4.582 1 87.75 1064 GLU B C 1
ATOM 18383 O O . GLU B 1 1064 ? -27.5 21.312 3.582 1 87.75 1064 GLU B O 1
ATOM 18388 N N . GLN B 1 1065 ? -27.156 22.297 5.535 1 86.88 1065 GLN B N 1
ATOM 18389 C CA . GLN B 1 1065 ? -28.359 23.109 5.445 1 86.88 1065 GLN B CA 1
ATOM 18390 C C . GLN B 1 1065 ? -28.25 24.141 4.328 1 86.88 1065 GLN B C 1
ATOM 18392 O O . GLN B 1 1065 ? -29.266 24.656 3.838 1 86.88 1065 GLN B O 1
ATOM 18397 N N . GLY B 1 1066 ? -27 24.438 3.926 1 87.56 1066 GLY B N 1
ATOM 18398 C CA . GLY B 1 1066 ? -26.797 25.359 2.826 1 87.56 1066 GLY B CA 1
ATOM 18399 C C . GLY B 1 1066 ? -27.375 24.875 1.515 1 87.56 1066 GLY B C 1
ATOM 18400 O O . GLY B 1 1066 ? -27.766 25.688 0.667 1 87.56 1066 GLY B O 1
ATOM 18401 N N . LYS B 1 1067 ? -27.531 23.656 1.395 1 87.62 1067 LYS B N 1
ATOM 18402 C CA . LYS B 1 1067 ? -28.031 23.062 0.16 1 87.62 1067 LYS B CA 1
ATOM 18403 C C . LYS B 1 1067 ? -29.562 23.141 0.096 1 87.62 1067 LYS B C 1
ATOM 18405 O O . LYS B 1 1067 ? -30.156 22.969 -0.974 1 87.62 1067 LYS B O 1
ATOM 18410 N N . VAL B 1 1068 ? -30.172 23.453 1.275 1 85.12 1068 VAL B N 1
ATOM 18411 C CA . VAL B 1 1068 ? -31.625 23.469 1.328 1 85.12 1068 VAL B CA 1
ATOM 18412 C C . VAL B 1 1068 ? -32.125 24.922 1.434 1 85.12 1068 VAL B C 1
ATOM 18414 O O . VAL B 1 1068 ? -33.312 25.156 1.589 1 85.12 1068 VAL B O 1
ATOM 18417 N N . LEU B 1 1069 ? -31.203 25.828 1.26 1 84.62 1069 LEU B N 1
ATOM 18418 C CA . LEU B 1 1069 ? -31.594 27.219 1.202 1 84.62 1069 LEU B CA 1
ATOM 18419 C C . LEU B 1 1069 ? -32.375 27.516 -0.074 1 84.62 1069 LEU B C 1
ATOM 18421 O O . LEU B 1 1069 ? -32.375 26.719 -1.015 1 84.62 1069 LEU B O 1
ATOM 18425 N N . PRO B 1 1070 ? -33.156 28.562 -0.065 1 78.56 1070 PRO B N 1
ATOM 18426 C CA . PRO B 1 1070 ? -33.906 28.875 -1.298 1 78.56 1070 PRO B CA 1
ATOM 18427 C C . PRO B 1 1070 ? -33 28.859 -2.531 1 78.56 1070 PRO B C 1
ATOM 18429 O O . PRO B 1 1070 ? -33.375 28.312 -3.568 1 78.56 1070 PRO B O 1
ATOM 18432 N N . LEU B 1 1071 ? -31.891 29.531 -2.357 1 85.56 1071 LEU B N 1
ATOM 18433 C CA . LEU B 1 1071 ? -30.828 29.359 -3.326 1 85.56 1071 LEU B CA 1
ATOM 18434 C C . LEU B 1 1071 ? -29.719 28.484 -2.756 1 85.56 1071 LEU B C 1
ATOM 18436 O O . LEU B 1 1071 ? -28.906 28.938 -1.948 1 85.56 1071 LEU B O 1
ATOM 18440 N N . PRO B 1 1072 ? -29.703 27.297 -3.209 1 87.94 1072 PRO B N 1
ATOM 18441 C CA . PRO B 1 1072 ? -28.75 26.344 -2.619 1 87.94 1072 PRO B CA 1
ATOM 18442 C C . PRO B 1 1072 ? -27.297 26.734 -2.855 1 87.94 1072 PRO B C 1
ATOM 18444 O O . PRO B 1 1072 ? -26.953 27.25 -3.922 1 87.94 1072 PRO B O 1
ATOM 18447 N N . GLU B 1 1073 ? -26.547 26.5 -1.939 1 90 1073 GLU B N 1
ATOM 18448 C CA . GLU B 1 1073 ? -25.109 26.688 -2.082 1 90 1073 GLU B CA 1
ATOM 18449 C C . GLU B 1 1073 ? -24.469 25.547 -2.854 1 90 1073 GLU B C 1
ATOM 18451 O O . GLU B 1 1073 ? -24.703 24.375 -2.545 1 90 1073 GLU B O 1
ATOM 18456 N N . THR B 1 1074 ? -23.656 25.922 -3.857 1 89.44 1074 THR B N 1
ATOM 18457 C CA . THR B 1 1074 ? -23.156 24.906 -4.785 1 89.44 1074 THR B CA 1
ATOM 18458 C C . THR B 1 1074 ? -21.656 24.656 -4.566 1 89.44 1074 THR B C 1
ATOM 18460 O O . THR B 1 1074 ? -21.062 23.828 -5.246 1 89.44 1074 THR B O 1
ATOM 18463 N N . ILE B 1 1075 ? -21.031 25.359 -3.625 1 92.88 1075 ILE B N 1
ATOM 18464 C CA . ILE B 1 1075 ? -19.609 25.188 -3.4 1 92.88 1075 ILE B CA 1
ATOM 18465 C C . ILE B 1 1075 ? -19.375 24.594 -2.018 1 92.88 1075 ILE B C 1
ATOM 18467 O O . ILE B 1 1075 ? -20.141 24.844 -1.084 1 92.88 1075 ILE B O 1
ATOM 18471 N N . PRO B 1 1076 ? -18.328 23.781 -1.836 1 93.81 1076 PRO B N 1
ATOM 18472 C CA . PRO B 1 1076 ? -18.062 23.156 -0.535 1 93.81 1076 PRO B CA 1
ATOM 18473 C C . PRO B 1 1076 ? -17.578 24.172 0.503 1 93.81 1076 PRO B C 1
ATOM 18475 O O . PRO B 1 1076 ? -17.938 24.078 1.678 1 93.81 1076 PRO B O 1
ATOM 18478 N N . PHE B 1 1077 ? -16.703 25.094 0.129 1 95.69 1077 PHE B N 1
ATOM 18479 C CA . PHE B 1 1077 ? -16.219 26.219 0.932 1 95.69 1077 PHE B CA 1
ATOM 18480 C C . PHE B 1 1077 ? -15.805 27.391 0.043 1 95.69 1077 PHE B C 1
ATOM 18482 O O . PHE B 1 1077 ? -15.766 27.25 -1.182 1 95.69 1077 PHE B O 1
ATOM 18489 N N . ARG B 1 1078 ? -15.602 28.438 0.634 1 94.69 1078 ARG B N 1
ATOM 18490 C CA . ARG B 1 1078 ? -15.32 29.641 -0.154 1 94.69 1078 ARG B CA 1
ATOM 18491 C C . ARG B 1 1078 ? -13.852 29.703 -0.538 1 94.69 1078 ARG B C 1
ATOM 18493 O O . ARG B 1 1078 ? -12.977 29.688 0.331 1 94.69 1078 ARG B O 1
ATOM 18500 N N . LEU B 1 1079 ? -13.516 29.641 -1.799 1 95.25 1079 LEU B N 1
ATOM 18501 C CA . LEU B 1 1079 ? -12.188 29.812 -2.373 1 95.25 1079 LEU B CA 1
ATOM 18502 C C . LEU B 1 1079 ? -12.242 30.656 -3.637 1 95.25 1079 LEU B C 1
ATOM 18504 O O . LEU B 1 1079 ? -11.766 30.234 -4.695 1 95.25 1079 LEU B O 1
ATOM 18508 N N . THR B 1 1080 ? -12.812 31.844 -3.469 1 94.62 1080 THR B N 1
ATOM 18509 C CA . THR B 1 1080 ? -12.969 32.781 -4.574 1 94.62 1080 THR B CA 1
ATOM 18510 C C . THR B 1 1080 ? -11.633 33.438 -4.926 1 94.62 1080 THR B C 1
ATOM 18512 O O . THR B 1 1080 ? -10.633 33.219 -4.223 1 94.62 1080 THR B O 1
ATOM 18515 N N . ARG B 1 1081 ? -11.578 34.219 -5.914 1 93.75 1081 ARG B N 1
ATOM 18516 C CA . ARG B 1 1081 ? -10.352 34.781 -6.5 1 93.75 1081 ARG B CA 1
ATOM 18517 C C . ARG B 1 1081 ? -9.617 35.656 -5.504 1 93.75 1081 ARG B C 1
ATOM 18519 O O . ARG B 1 1081 ? -8.383 35.625 -5.438 1 93.75 1081 ARG B O 1
ATOM 18526 N N . ASP B 1 1082 ? -10.32 36.406 -4.703 1 95.25 1082 ASP B N 1
ATOM 18527 C CA . ASP B 1 1082 ? -9.664 37.25 -3.721 1 95.25 1082 ASP B CA 1
ATOM 18528 C C . ASP B 1 1082 ? -9.016 36.438 -2.613 1 95.25 1082 ASP B C 1
ATOM 18530 O O . ASP B 1 1082 ? -7.941 36.781 -2.117 1 95.25 1082 ASP B O 1
ATOM 18534 N N . ILE B 1 1083 ? -9.633 35.375 -2.207 1 96.12 1083 ILE B N 1
ATOM 18535 C CA . ILE B 1 1083 ? -9.07 34.5 -1.178 1 96.12 1083 ILE B CA 1
ATOM 18536 C C . ILE B 1 1083 ? -7.812 33.812 -1.712 1 96.12 1083 ILE B C 1
ATOM 18538 O O . ILE B 1 1083 ? -6.812 33.719 -0.999 1 96.12 1083 ILE B O 1
ATOM 18542 N N . GLU B 1 1084 ? -7.812 33.406 -2.955 1 94.25 1084 GLU B N 1
ATOM 18543 C CA . GLU B 1 1084 ? -6.707 32.688 -3.568 1 94.25 1084 GLU B CA 1
ATOM 18544 C C . GLU B 1 1084 ? -5.512 33.594 -3.814 1 94.25 1084 GLU B C 1
ATOM 18546 O O . GLU B 1 1084 ? -4.359 33.188 -3.625 1 94.25 1084 GLU B O 1
ATOM 18551 N N . VAL B 1 1085 ? -5.75 34.844 -4.285 1 93.44 1085 VAL B N 1
ATOM 18552 C CA . VAL B 1 1085 ? -4.676 35.75 -4.684 1 93.44 1085 VAL B CA 1
ATOM 18553 C C . VAL B 1 1085 ? -3.795 36.062 -3.479 1 93.44 1085 VAL B C 1
ATOM 18555 O O . VAL B 1 1085 ? -2.59 36.281 -3.623 1 93.44 1085 VAL B O 1
ATOM 18558 N N . ALA B 1 1086 ? -4.355 36.094 -2.316 1 94.38 1086 ALA B N 1
ATOM 18559 C CA . ALA B 1 1086 ? -3.625 36.406 -1.089 1 94.38 1086 ALA B CA 1
ATOM 18560 C C . ALA B 1 1086 ? -2.633 35.281 -0.744 1 94.38 1086 ALA B C 1
ATOM 18562 O O . ALA B 1 1086 ? -1.73 35.469 0.072 1 94.38 1086 ALA B O 1
ATOM 18563 N N . MET B 1 1087 ? -2.709 34.156 -1.39 1 93.31 1087 MET B N 1
ATOM 18564 C CA . MET B 1 1087 ? -1.843 33 -1.117 1 93.31 1087 MET B CA 1
ATOM 18565 C C . MET B 1 1087 ? -0.516 33.125 -1.855 1 93.31 1087 MET B C 1
ATOM 18567 O O . MET B 1 1087 ? 0.428 32.406 -1.584 1 93.31 1087 MET B O 1
ATOM 18571 N N . GLY B 1 1088 ? -0.415 34.094 -2.742 1 89.06 1088 GLY B N 1
ATOM 18572 C CA . GLY B 1 1088 ? 0.848 34.344 -3.422 1 89.06 1088 GLY B CA 1
ATOM 18573 C C . GLY B 1 1088 ? 0.943 33.656 -4.77 1 89.06 1088 GLY B C 1
ATOM 18574 O O . GLY B 1 1088 ? -0.076 33.312 -5.375 1 89.06 1088 GLY B O 1
ATOM 18575 N N . ALA B 1 1089 ? 2.178 33.406 -5.215 1 87.94 1089 ALA B N 1
ATOM 18576 C CA . ALA B 1 1089 ? 2.453 32.938 -6.57 1 87.94 1089 ALA B CA 1
ATOM 18577 C C . ALA B 1 1089 ? 2.141 31.453 -6.695 1 87.94 1089 ALA B C 1
ATOM 18579 O O . ALA B 1 1089 ? 1.88 30.953 -7.797 1 87.94 1089 ALA B O 1
ATOM 18580 N N . SER B 1 1090 ? 2.129 30.781 -5.582 1 87.56 1090 SER B N 1
ATOM 18581 C CA . SER B 1 1090 ? 1.86 29.344 -5.609 1 87.56 1090 SER B CA 1
ATOM 18582 C C . SER B 1 1090 ? 0.366 29.062 -5.727 1 87.56 1090 SER B C 1
ATOM 18584 O O . SER B 1 1090 ? -0.035 28 -6.18 1 87.56 1090 SER B O 1
ATOM 18586 N N . GLY B 1 1091 ? -0.477 30.078 -5.32 1 89.12 1091 GLY B N 1
ATOM 18587 C CA . GLY B 1 1091 ? -1.917 29.875 -5.336 1 89.12 1091 GLY B CA 1
ATOM 18588 C C . GLY B 1 1091 ? -2.365 28.719 -4.469 1 89.12 1091 GLY B C 1
ATOM 18589 O O . GLY B 1 1091 ? -1.975 28.609 -3.303 1 89.12 1091 GLY B O 1
ATOM 18590 N N . ILE B 1 1092 ? -3.139 27.812 -5.074 1 91.44 1092 ILE B N 1
ATOM 18591 C CA . ILE B 1 1092 ? -3.713 26.719 -4.301 1 91.44 1092 ILE B CA 1
ATOM 18592 C C . ILE B 1 1092 ? -2.713 25.578 -4.215 1 91.44 1092 ILE B C 1
ATOM 18594 O O . ILE B 1 1092 ? -2.885 24.656 -3.416 1 91.44 1092 ILE B O 1
ATOM 18598 N N . GLU B 1 1093 ? -1.636 25.625 -4.977 1 89 1093 GLU B N 1
ATOM 18599 C CA . GLU B 1 1093 ? -0.647 24.562 -4.961 1 89 1093 GLU B CA 1
ATOM 18600 C C . GLU B 1 1093 ? 0.35 24.734 -3.822 1 89 1093 GLU B C 1
ATOM 18602 O O . GLU B 1 1093 ? 0.554 25.859 -3.34 1 89 1093 GLU B O 1
ATOM 18607 N N . GLY B 1 1094 ? 0.878 23.719 -3.344 1 89.56 1094 GLY B N 1
ATOM 18608 C CA . GLY B 1 1094 ? 1.868 23.766 -2.281 1 89.56 1094 GLY B CA 1
ATOM 18609 C C . GLY B 1 1094 ? 1.256 23.75 -0.893 1 89.56 1094 GLY B C 1
ATOM 18610 O O . GLY B 1 1094 ? 0.699 22.734 -0.469 1 89.56 1094 GLY B O 1
ATOM 18611 N N . THR B 1 1095 ? 1.256 24.984 -0.299 1 92.44 1095 THR B N 1
ATOM 18612 C CA . THR B 1 1095 ? 0.865 25.062 1.104 1 92.44 1095 THR B CA 1
ATOM 18613 C C . THR B 1 1095 ? -0.627 24.781 1.266 1 92.44 1095 THR B C 1
ATOM 18615 O O . THR B 1 1095 ? -1.03 24.016 2.135 1 92.44 1095 THR B O 1
ATOM 18618 N N . MET B 1 1096 ? -1.484 25.375 0.443 1 95.62 1096 MET B N 1
ATOM 18619 C CA . MET B 1 1096 ? -2.932 25.203 0.55 1 95.62 1096 MET B CA 1
ATOM 18620 C C . MET B 1 1096 ? -3.334 23.75 0.314 1 95.62 1096 MET B C 1
ATOM 18622 O O . MET B 1 1096 ? -4.012 23.156 1.147 1 95.62 1096 MET B O 1
ATOM 18626 N N . ARG B 1 1097 ? -2.887 23.234 -0.725 1 93.38 1097 ARG B N 1
ATOM 18627 C CA . ARG B 1 1097 ? -3.244 21.859 -1.082 1 93.38 1097 ARG B CA 1
ATOM 18628 C C . ARG B 1 1097 ? -2.711 20.875 -0.053 1 93.38 1097 ARG B C 1
ATOM 18630 O O . ARG B 1 1097 ? -3.447 20 0.415 1 93.38 1097 ARG B O 1
ATOM 18637 N N . ARG B 1 1098 ? -1.509 20.969 0.318 1 94.19 1098 ARG B N 1
ATOM 18638 C CA . ARG B 1 1098 ? -0.894 20.031 1.253 1 94.19 1098 ARG B CA 1
ATOM 18639 C C . ARG B 1 1098 ? -1.536 20.125 2.633 1 94.19 1098 ARG B C 1
ATOM 18641 O O . ARG B 1 1098 ? -1.733 19.109 3.307 1 94.19 1098 ARG B O 1
ATOM 18648 N N . SER B 1 1099 ? -1.746 21.375 3.025 1 96.69 1099 SER B N 1
ATOM 18649 C CA . SER B 1 1099 ? -2.402 21.562 4.316 1 96.69 1099 SER B CA 1
ATOM 18650 C C . SER B 1 1099 ? -3.803 20.953 4.316 1 96.69 1099 SER B C 1
ATOM 18652 O O . SER B 1 1099 ? -4.238 20.391 5.32 1 96.69 1099 SER B O 1
ATOM 18654 N N . CYS B 1 1100 ? -4.492 21.062 3.189 1 97.31 1100 CYS B N 1
ATOM 18655 C CA . CYS B 1 1100 ? -5.805 20.438 3.068 1 97.31 1100 CYS B CA 1
ATOM 18656 C C . CYS B 1 1100 ? -5.695 18.922 3.166 1 97.31 1100 CYS B C 1
ATOM 18658 O O . CYS B 1 1100 ? -6.48 18.281 3.869 1 97.31 1100 CYS B O 1
ATOM 18660 N N . GLU B 1 1101 ? -4.73 18.391 2.508 1 95.12 1101 GLU B N 1
ATOM 18661 C CA . GLU B 1 1101 ? -4.551 16.953 2.48 1 95.12 1101 GLU B CA 1
ATOM 18662 C C . GLU B 1 1101 ? -4.195 16.406 3.863 1 95.12 1101 GLU B C 1
ATOM 18664 O O . GLU B 1 1101 ? -4.738 15.391 4.297 1 95.12 1101 GLU B O 1
ATOM 18669 N N . VAL B 1 1102 ? -3.283 17.078 4.543 1 96.06 1102 VAL B N 1
ATOM 18670 C CA . VAL B 1 1102 ? -2.838 16.625 5.855 1 96.06 1102 VAL B CA 1
ATOM 18671 C C . VAL B 1 1102 ? -3.984 16.75 6.859 1 96.06 1102 VAL B C 1
ATOM 18673 O O . VAL B 1 1102 ? -4.152 15.883 7.723 1 96.06 1102 VAL B O 1
ATOM 18676 N N . THR B 1 1103 ? -4.742 17.812 6.727 1 97.69 1103 THR B N 1
ATOM 18677 C CA . THR B 1 1103 ? -5.891 18 7.605 1 97.69 1103 THR B CA 1
ATOM 18678 C C . THR B 1 1103 ? -6.941 16.922 7.348 1 97.69 1103 THR B C 1
ATOM 18680 O O . THR B 1 1103 ? -7.469 16.328 8.289 1 97.69 1103 THR B O 1
ATOM 18683 N N . MET B 1 1104 ? -7.211 16.672 6.102 1 97.12 1104 MET B N 1
ATOM 18684 C CA . MET B 1 1104 ? -8.188 15.664 5.727 1 97.12 1104 MET B CA 1
ATOM 18685 C C . MET B 1 1104 ? -7.746 14.281 6.203 1 97.12 1104 MET B C 1
ATOM 18687 O O . MET B 1 1104 ? -8.562 13.492 6.684 1 97.12 1104 MET B O 1
ATOM 18691 N N . THR B 1 1105 ? -6.484 14.016 6.043 1 95.94 1105 THR B N 1
ATOM 18692 C CA . THR B 1 1105 ? -5.945 12.734 6.496 1 95.94 1105 THR B CA 1
ATOM 18693 C C . THR B 1 1105 ? -6.16 12.555 7.996 1 95.94 1105 THR B C 1
ATOM 18695 O O . THR B 1 1105 ? -6.617 11.508 8.445 1 95.94 1105 THR B O 1
ATOM 18698 N N . MET B 1 1106 ? -5.82 13.594 8.719 1 95.69 1106 MET B N 1
ATOM 18699 C CA . MET B 1 1106 ? -5.98 13.539 10.172 1 95.69 1106 MET B CA 1
ATOM 18700 C C . MET B 1 1106 ? -7.445 13.344 10.547 1 95.69 1106 MET B C 1
ATOM 18702 O O . MET B 1 1106 ? -7.762 12.539 11.43 1 95.69 1106 MET B O 1
ATOM 18706 N N . LEU B 1 1107 ? -8.359 14.016 9.898 1 96.75 1107 LEU B N 1
ATOM 18707 C CA . LEU B 1 1107 ? -9.781 13.93 10.211 1 96.75 1107 LEU B CA 1
ATOM 18708 C C . LEU B 1 1107 ? -10.336 12.555 9.852 1 96.75 1107 LEU B C 1
ATOM 18710 O O . LEU B 1 1107 ? -11.156 12 10.586 1 96.75 1107 LEU B O 1
ATOM 18714 N N . ARG B 1 1108 ? -9.938 12.023 8.719 1 94.75 1108 ARG B N 1
ATOM 18715 C CA . ARG B 1 1108 ? -10.375 10.695 8.32 1 94.75 1108 ARG B CA 1
ATOM 18716 C C . ARG B 1 1108 ? -9.867 9.633 9.297 1 94.75 1108 ARG B C 1
ATOM 18718 O O . ARG B 1 1108 ? -10.602 8.695 9.633 1 94.75 1108 ARG B O 1
ATOM 18725 N N . ASP B 1 1109 ? -8.609 9.766 9.742 1 91.12 1109 ASP B N 1
ATOM 18726 C CA . ASP B 1 1109 ? -8.008 8.82 10.68 1 91.12 1109 ASP B CA 1
ATOM 18727 C C . ASP B 1 1109 ? -8.711 8.859 12.031 1 91.12 1109 ASP B C 1
ATOM 18729 O O . ASP B 1 1109 ? -8.852 7.832 12.695 1 91.12 1109 ASP B O 1
ATOM 18733 N N . GLN B 1 1110 ? -9.156 10.102 12.445 1 92.69 1110 GLN B N 1
ATOM 18734 C CA . GLN B 1 1110 ? -9.773 10.289 13.75 1 92.69 1110 GLN B CA 1
ATOM 18735 C C . GLN B 1 1110 ? -11.281 10.492 13.625 1 92.69 1110 GLN B C 1
ATOM 18737 O O . GLN B 1 1110 ? -11.875 11.281 14.367 1 92.69 1110 GLN B O 1
ATOM 18742 N N . ARG B 1 1111 ? -11.883 9.883 12.648 1 92.31 1111 ARG B N 1
ATOM 18743 C CA . ARG B 1 1111 ? -13.289 10.102 12.328 1 92.31 1111 ARG B CA 1
ATOM 18744 C C . ARG B 1 1111 ? -14.188 9.719 13.5 1 92.31 1111 ARG B C 1
ATOM 18746 O O . ARG B 1 1111 ? -15.211 10.359 13.742 1 92.31 1111 ARG B O 1
ATOM 18753 N N . GLN B 1 1112 ? -13.773 8.703 14.344 1 88.19 1112 GLN B N 1
ATOM 18754 C CA . GLN B 1 1112 ? -14.602 8.211 15.438 1 88.19 1112 GLN B CA 1
ATOM 18755 C C . GLN B 1 1112 ? -14.773 9.273 16.516 1 88.19 1112 GLN B C 1
ATOM 18757 O O . GLN B 1 1112 ? -15.836 9.391 17.125 1 88.19 1112 GLN B O 1
ATOM 18762 N N . ILE B 1 1113 ? -13.766 9.977 16.75 1 91.94 1113 ILE B N 1
ATOM 18763 C CA . ILE B 1 1113 ? -13.812 11.039 17.75 1 91.94 1113 ILE B CA 1
ATOM 18764 C C . ILE B 1 1113 ? -14.781 12.125 17.297 1 91.94 1113 ILE B C 1
ATOM 18766 O O . ILE B 1 1113 ? -15.609 12.586 18.078 1 91.94 1113 ILE B O 1
ATOM 18770 N N . ILE B 1 1114 ? -14.734 12.508 16.047 1 92.75 1114 ILE B N 1
ATOM 18771 C CA . ILE B 1 1114 ? -15.578 13.57 15.5 1 92.75 1114 ILE B CA 1
ATOM 18772 C C . ILE B 1 1114 ? -17.031 13.133 15.516 1 92.75 1114 ILE B C 1
ATOM 18774 O O . ILE B 1 1114 ? -17.922 13.898 15.914 1 92.75 1114 ILE B O 1
ATOM 18778 N N . ILE B 1 1115 ? -17.281 11.898 15.156 1 90.69 1115 ILE B N 1
ATOM 18779 C CA . ILE B 1 1115 ? -18.641 11.367 15.109 1 90.69 1115 ILE B CA 1
ATOM 18780 C C . ILE B 1 1115 ? -19.219 11.297 16.531 1 90.69 1115 ILE B C 1
ATOM 18782 O O . ILE B 1 1115 ? -20.375 11.625 16.75 1 90.69 1115 ILE B O 1
ATOM 18786 N N . THR B 1 1116 ? -18.406 10.906 17.422 1 89.88 1116 THR B N 1
ATOM 18787 C CA . THR B 1 1116 ? -18.844 10.828 18.812 1 89.88 1116 THR B CA 1
ATOM 18788 C C . THR B 1 1116 ? -19.266 12.203 19.328 1 89.88 1116 THR B C 1
ATOM 18790 O O . THR B 1 1116 ? -20.281 12.328 20.016 1 89.88 1116 THR B O 1
ATOM 18793 N N . LEU B 1 1117 ? -18.562 13.164 18.984 1 91.44 1117 LEU B N 1
ATOM 18794 C CA . LEU B 1 1117 ? -18.859 14.523 19.406 1 91.44 1117 LEU B CA 1
ATOM 18795 C C . LEU B 1 1117 ? -20.203 14.984 18.828 1 91.44 1117 LEU B C 1
ATOM 18797 O O . LEU B 1 1117 ? -20.984 15.633 19.531 1 91.44 1117 LEU B O 1
ATOM 18801 N N . LEU B 1 1118 ? -20.406 14.578 17.672 1 91.25 1118 LEU B N 1
ATOM 18802 C CA . LEU B 1 1118 ? -21.578 15.094 16.953 1 91.25 1118 LEU B CA 1
ATOM 18803 C C . LEU B 1 1118 ? -22.812 14.25 17.25 1 91.25 1118 LEU B C 1
ATOM 18805 O O . LEU B 1 1118 ? -23.922 14.633 16.906 1 91.25 1118 LEU B O 1
ATOM 18809 N N . GLN B 1 1119 ? -22.641 13.172 17.953 1 87.31 1119 GLN B N 1
ATOM 18810 C CA . GLN B 1 1119 ? -23.766 12.32 18.328 1 87.31 1119 GLN B CA 1
ATOM 18811 C C . GLN B 1 1119 ? -24.719 13.055 19.266 1 87.31 1119 GLN B C 1
ATOM 18813 O O . GLN B 1 1119 ? -25.875 12.648 19.422 1 87.31 1119 GLN B O 1
ATOM 18818 N N . VAL B 1 1120 ? -24.25 14.078 19.859 1 82.06 1120 VAL B N 1
ATOM 18819 C CA . VAL B 1 1120 ? -25.078 14.883 20.75 1 82.06 1120 VAL B CA 1
ATOM 18820 C C . VAL B 1 1120 ? -26.312 15.383 20 1 82.06 1120 VAL B C 1
ATOM 18822 O O . VAL B 1 1120 ? -27.391 15.539 20.594 1 82.06 1120 VAL B O 1
ATOM 18825 N N . LEU B 1 1121 ? -26.219 15.602 18.75 1 81.19 1121 LEU B N 1
ATOM 18826 C CA . LEU B 1 1121 ? -27.328 16.094 17.938 1 81.19 1121 LEU B CA 1
ATOM 18827 C C . LEU B 1 1121 ? -28.469 15.07 17.906 1 81.19 1121 LEU B C 1
ATOM 18829 O O . LEU B 1 1121 ? -29.625 15.438 17.703 1 81.19 1121 LEU B O 1
ATOM 18833 N N . LEU B 1 1122 ? -28.047 13.875 18.078 1 79.81 1122 LEU B N 1
ATOM 18834 C CA . LEU B 1 1122 ? -29.047 12.805 18.016 1 79.81 1122 LEU B CA 1
ATOM 18835 C C . LEU B 1 1122 ? -29.953 12.852 19.234 1 79.81 1122 LEU B C 1
ATOM 18837 O O . LEU B 1 1122 ? -31.156 12.602 19.141 1 79.81 1122 LEU B O 1
ATOM 18841 N N . TYR B 1 1123 ? -29.359 13.234 20.328 1 79.69 1123 TYR B N 1
ATOM 18842 C CA . TYR B 1 1123 ? -30.062 13.07 21.594 1 79.69 1123 TYR B CA 1
ATOM 18843 C C . TYR B 1 1123 ? -30.5 14.422 22.156 1 79.69 1123 TYR B C 1
ATOM 18845 O O . TYR B 1 1123 ? -31.422 14.5 22.969 1 79.69 1123 TYR B O 1
ATOM 18853 N N . ASP B 1 1124 ? -29.844 15.414 21.797 1 79.12 1124 ASP B N 1
ATOM 18854 C CA . ASP B 1 1124 ? -30.172 16.797 22.125 1 79.12 1124 ASP B CA 1
ATOM 18855 C C . ASP B 1 1124 ? -30.234 17.656 20.859 1 79.12 1124 ASP B C 1
ATOM 18857 O O . ASP B 1 1124 ? -29.375 18.516 20.641 1 79.12 1124 ASP B O 1
ATOM 18861 N N . PRO B 1 1125 ? -31.375 17.453 20.172 1 78.19 1125 PRO B N 1
ATOM 18862 C CA . PRO B 1 1125 ? -31.438 18.141 18.891 1 78.19 1125 PRO B CA 1
ATOM 18863 C C . PRO B 1 1125 ? -31.547 19.656 19.016 1 78.19 1125 PRO B C 1
ATOM 18865 O O . PRO B 1 1125 ? -32.188 20.141 19.953 1 78.19 1125 PRO B O 1
ATOM 18868 N N . LEU B 1 1126 ? -30.953 20.328 18.172 1 76.62 1126 LEU B N 1
ATOM 18869 C CA . LEU B 1 1126 ? -31.094 21.781 18.062 1 76.62 1126 LEU B CA 1
ATOM 18870 C C . LEU B 1 1126 ? -32.531 22.172 17.781 1 76.62 1126 LEU B C 1
ATOM 18872 O O . LEU B 1 1126 ? -33.344 21.344 17.312 1 76.62 1126 LEU B O 1
ATOM 18876 N N . PHE B 1 1127 ? -32.812 23.25 18.141 1 69.12 1127 PHE B N 1
ATOM 18877 C CA . PHE B 1 1127 ? -34.188 23.719 18.031 1 69.12 1127 PHE B CA 1
ATOM 18878 C C . PHE B 1 1127 ? -34.719 23.531 16.609 1 69.12 1127 PHE B C 1
ATOM 18880 O O . PHE B 1 1127 ? -35.812 23.031 16.422 1 69.12 1127 PHE B O 1
ATOM 18887 N N . THR B 1 1128 ? -33.875 23.922 15.656 1 69 1128 THR B N 1
ATOM 18888 C CA . THR B 1 1128 ? -34.281 23.828 14.258 1 69 1128 THR B CA 1
ATOM 18889 C C . THR B 1 1128 ? -34.469 22.375 13.836 1 69 1128 THR B C 1
ATOM 18891 O O . THR B 1 1128 ? -35.219 22.078 12.906 1 69 1128 THR B O 1
ATOM 18894 N N . TRP B 1 1129 ? -33.875 21.484 14.578 1 71 1129 TRP B N 1
ATOM 18895 C CA . TRP B 1 1129 ? -33.906 20.062 14.234 1 71 1129 TRP B CA 1
ATOM 18896 C C . TRP B 1 1129 ? -35 19.328 14.961 1 71 1129 TRP B C 1
ATOM 18898 O O . TRP B 1 1129 ? -35.406 18.219 14.578 1 71 1129 TRP B O 1
ATOM 18908 N N . ALA B 1 1130 ? -35.344 19.891 16.094 1 62.47 1130 ALA B N 1
ATOM 18909 C CA . ALA B 1 1130 ? -36.344 19.266 16.953 1 62.47 1130 ALA B CA 1
ATOM 18910 C C . ALA B 1 1130 ? -37.75 19.406 16.359 1 62.47 1130 ALA B C 1
ATOM 18912 O O . ALA B 1 1130 ? -38.656 18.625 16.688 1 62.47 1130 ALA B O 1
ATOM 18913 N N . ILE B 1 1131 ? -37.875 20.312 15.359 1 62.16 1131 ILE B N 1
ATOM 18914 C CA . ILE B 1 1131 ? -39.188 20.578 14.797 1 62.16 1131 ILE B CA 1
ATOM 18915 C C . ILE B 1 1131 ? -39.406 19.734 13.539 1 62.16 1131 ILE B C 1
ATOM 18917 O O . ILE B 1 1131 ? -39.094 20.188 12.43 1 62.16 1131 ILE B O 1
ATOM 18921 N N . THR B 1 1132 ? -39.562 18.344 13.766 1 58.62 1132 THR B N 1
ATOM 18922 C CA . THR B 1 1132 ? -39.875 17.5 12.625 1 58.62 1132 THR B CA 1
ATOM 18923 C C . THR B 1 1132 ? -41.406 17.516 12.352 1 58.62 1132 THR B C 1
ATOM 18925 O O . THR B 1 1132 ? -42.188 17.766 13.266 1 58.62 1132 THR B O 1
ATOM 18928 N N . PRO B 1 1133 ? -41.781 17.469 11.109 1 55.38 1133 PRO B N 1
ATOM 18929 C CA . PRO B 1 1133 ? -43.219 17.469 10.836 1 55.38 1133 PRO B CA 1
ATOM 18930 C C . PRO B 1 1133 ? -44 16.469 11.688 1 55.38 1133 PRO B C 1
ATOM 18932 O O . PRO B 1 1133 ? -45.094 16.766 12.156 1 55.38 1133 PRO B O 1
ATOM 18935 N N . GLU B 1 1134 ? -43.344 15.305 11.898 1 56.66 1134 GLU B N 1
ATOM 18936 C CA . GLU B 1 1134 ? -44 14.289 12.703 1 56.66 1134 GLU B CA 1
ATOM 18937 C C . GLU B 1 1134 ? -44.219 14.758 14.141 1 56.66 1134 GLU B C 1
ATOM 18939 O O . GLU B 1 1134 ? -45.281 14.578 14.711 1 56.66 1134 GLU B O 1
ATOM 18944 N N . LYS B 1 1135 ? -43.125 15.266 14.648 1 56.06 1135 LYS B N 1
ATOM 18945 C CA . LYS B 1 1135 ? -43.219 15.758 16.016 1 56.06 1135 LYS B CA 1
ATOM 18946 C C . LYS B 1 1135 ? -44.156 16.953 16.109 1 56.06 1135 LYS B C 1
ATOM 18948 O O . LYS B 1 1135 ? -44.906 17.094 17.094 1 56.06 1135 LYS B O 1
ATOM 18953 N N . ALA B 1 1136 ? -44.031 17.766 15.062 1 53.38 1136 ALA B N 1
ATOM 18954 C CA . ALA B 1 1136 ? -44.969 18.891 15.031 1 53.38 1136 ALA B CA 1
ATOM 18955 C C . ALA B 1 1136 ? -46.406 18.406 15.062 1 53.38 1136 ALA B C 1
ATOM 18957 O O . ALA B 1 1136 ? -47.25 18.984 15.758 1 53.38 1136 ALA B O 1
ATOM 18958 N N . CYS B 1 1137 ? -46.594 17.219 14.344 1 52.44 1137 CYS B N 1
ATOM 18959 C CA . CYS B 1 1137 ? -47.906 16.609 14.352 1 52.44 1137 CYS B CA 1
ATOM 18960 C C . CYS B 1 1137 ? -48.219 16.016 15.719 1 52.44 1137 CYS B C 1
ATOM 18962 O O . CYS B 1 1137 ? -49.344 16.141 16.203 1 52.44 1137 CYS B O 1
ATOM 18964 N N . LYS B 1 1138 ? -47.219 15.336 16.25 1 51.31 1138 LYS B N 1
ATOM 18965 C CA . LYS B 1 1138 ? -47.469 14.68 17.547 1 51.31 1138 LYS B CA 1
ATOM 18966 C C . LYS B 1 1138 ? -47.625 15.695 18.656 1 51.31 1138 LYS B C 1
ATOM 18968 O O . LYS B 1 1138 ? -48.406 15.469 19.594 1 51.31 1138 LYS B O 1
ATOM 18973 N N . MET B 1 1139 ? -46.812 16.688 18.734 1 45.75 1139 MET B N 1
ATOM 18974 C CA . MET B 1 1139 ? -46.938 17.719 19.766 1 45.75 1139 MET B CA 1
ATOM 18975 C C . MET B 1 1139 ? -48.375 18.266 19.812 1 45.75 1139 MET B C 1
ATOM 18977 O O . MET B 1 1139 ? -48.844 18.688 20.859 1 45.75 1139 MET B O 1
ATOM 18981 N N . GLN B 1 1140 ? -49.031 18.266 18.656 1 38.25 1140 GLN B N 1
ATOM 18982 C CA . GLN B 1 1140 ? -50.406 18.781 18.672 1 38.25 1140 GLN B CA 1
ATOM 18983 C C . GLN B 1 1140 ? -51.406 17.672 18.875 1 38.25 1140 GLN B C 1
ATOM 18985 O O . GLN B 1 1140 ? -52.531 17.922 19.281 1 38.25 1140 GLN B O 1
ATOM 18990 N N . SER B 1 1141 ? -51.188 16.453 18.234 1 37.78 1141 SER B N 1
ATOM 18991 C CA . SER B 1 1141 ? -52.188 15.414 18.375 1 37.78 1141 SER B CA 1
ATOM 18992 C C . SER B 1 1141 ? -51.969 14.594 19.641 1 37.78 1141 SER B C 1
ATOM 18994 O O . SER B 1 1141 ? -50.844 14.383 20.047 1 37.78 1141 SER B O 1
ATOM 18996 N N . ASP B 1 1142 ? -52.969 14.656 20.625 1 33.25 1142 ASP B N 1
ATOM 18997 C CA . ASP B 1 1142 ? -53.062 13.797 21.797 1 33.25 1142 ASP B CA 1
ATOM 18998 C C . ASP B 1 1142 ? -52.781 12.344 21.438 1 33.25 1142 ASP B C 1
ATOM 19000 O O . ASP B 1 1142 ? -52.844 11.461 22.297 1 33.25 1142 ASP B O 1
ATOM 19004 N N . VAL B 1 1143 ? -53.031 11.883 20.172 1 29.27 1143 VAL B N 1
ATOM 19005 C CA . VAL B 1 1143 ? -53.188 10.469 19.844 1 29.27 1143 VAL B CA 1
ATOM 19006 C C . VAL B 1 1143 ? -51.812 9.797 19.766 1 29.27 1143 VAL B C 1
ATOM 19008 O O . VAL B 1 1143 ? -51.156 9.812 18.734 1 29.27 1143 VAL B O 1
ATOM 19011 N N . VAL B 1 1144 ? -50.812 10.188 20.266 1 32.75 1144 VAL B N 1
ATOM 19012 C CA . VAL B 1 1144 ? -49.688 9.297 20.156 1 32.75 1144 VAL B CA 1
ATOM 19013 C C . VAL B 1 1144 ? -50 7.941 20.781 1 32.75 1144 VAL B C 1
ATOM 19015 O O . VAL B 1 1144 ? -49.75 7.711 21.969 1 32.75 1144 VAL B O 1
ATOM 19018 N N . ARG B 1 1145 ? -51.344 7.523 20.781 1 29.17 1145 ARG B N 1
ATOM 19019 C CA . ARG B 1 1145 ? -51.469 6.289 21.547 1 29.17 1145 ARG B CA 1
ATOM 19020 C C . ARG B 1 1145 ? -50.5 5.234 21.047 1 29.17 1145 ARG B C 1
ATOM 19022 O O . ARG B 1 1145 ? -49.844 4.543 21.844 1 29.17 1145 ARG B O 1
ATOM 19029 N N . SER B 1 1146 ? -50.875 4.559 19.844 1 27.48 1146 SER B N 1
ATOM 19030 C CA . SER B 1 1146 ? -50.719 3.135 19.578 1 27.48 1146 SER B CA 1
ATOM 19031 C C . SER B 1 1146 ? -49.281 2.812 19.156 1 27.48 1146 SER B C 1
ATOM 19033 O O . SER B 1 1146 ? -49.062 1.825 18.453 1 27.48 1146 SER B O 1
ATOM 19035 N N . TYR B 1 1147 ? -48.375 3.674 19 1 28.36 1147 TYR B N 1
ATOM 19036 C CA . TYR B 1 1147 ? -47.188 2.941 18.641 1 28.36 1147 TYR B CA 1
ATOM 19037 C C . TYR B 1 1147 ? -46.938 1.788 19.609 1 28.36 1147 TYR B C 1
ATOM 19039 O O . TYR B 1 1147 ? -47.094 1.946 20.828 1 28.36 1147 TYR B O 1
ATOM 19047 N N . SER B 1 1148 ? -47.188 0.533 19.094 1 29.62 1148 SER B N 1
ATOM 19048 C CA . SER B 1 1148 ? -47.062 -0.784 19.719 1 29.62 1148 SER B CA 1
ATOM 19049 C C . SER B 1 1148 ? -45.844 -0.845 20.641 1 29.62 1148 SER B C 1
ATOM 19051 O O . SER B 1 1148 ? -44.75 -0.514 20.25 1 29.62 1148 SER B O 1
ATOM 19053 N N . GLU B 1 1149 ? -46.031 -0.733 21.906 1 31.16 1149 GLU B N 1
ATOM 19054 C CA . GLU B 1 1149 ? -45.406 -1.054 23.188 1 31.16 1149 GLU B CA 1
ATOM 19055 C C . GLU B 1 1149 ? -44.688 -2.391 23.141 1 31.16 1149 GLU B C 1
ATOM 19057 O O . GLU B 1 1149 ? -44.188 -2.881 24.156 1 31.16 1149 GLU B O 1
ATOM 19062 N N . ASN B 1 1150 ? -44.938 -3.18 22.125 1 29.47 1150 ASN B N 1
ATOM 19063 C CA . ASN B 1 1150 ? -44.531 -4.543 22.453 1 29.47 1150 ASN B CA 1
ATOM 19064 C C . ASN B 1 1150 ? -43.062 -4.605 22.875 1 29.47 1150 ASN B C 1
ATOM 19066 O O . ASN B 1 1150 ? -42.688 -5.484 23.641 1 29.47 1150 ASN B O 1
ATOM 19070 N N . SER B 1 1151 ? -42.125 -4.594 21.906 1 31.53 1151 SER B N 1
ATOM 19071 C CA . SER B 1 1151 ? -40.906 -5.062 22.562 1 31.53 1151 SER B CA 1
ATOM 19072 C C . SER B 1 1151 ? -40.438 -4.07 23.625 1 31.53 1151 SER B C 1
ATOM 19074 O O . SER B 1 1151 ? -40.688 -2.869 23.516 1 31.53 1151 SER B O 1
ATOM 19076 N N . GLY B 1 1152 ? -40.375 -4.297 24.984 1 33.19 1152 GLY B N 1
ATOM 19077 C CA . GLY B 1 1152 ? -39.938 -3.629 26.188 1 33.19 1152 GLY B CA 1
ATOM 19078 C C . GLY B 1 1152 ? -39.031 -2.438 25.906 1 33.19 1152 GLY B C 1
ATOM 19079 O O . GLY B 1 1152 ? -38.5 -1.81 26.828 1 33.19 1152 GLY B O 1
ATOM 19080 N N . ARG B 1 1153 ? -38.125 -2.469 24.938 1 37.31 1153 ARG B N 1
ATOM 19081 C CA . ARG B 1 1153 ? -37.156 -1.398 24.812 1 37.31 1153 ARG B CA 1
ATOM 19082 C C . ARG B 1 1153 ? -37.781 -0.152 24.188 1 37.31 1153 ARG B C 1
ATOM 19084 O O . ARG B 1 1153 ? -38.25 -0.196 23.062 1 37.31 1153 ARG B O 1
ATOM 19091 N N . ALA B 1 1154 ? -38.344 0.744 24.922 1 37.69 1154 ALA B N 1
ATOM 19092 C CA . ALA B 1 1154 ? -38.781 2.061 24.469 1 37.69 1154 ALA B CA 1
ATOM 19093 C C . ALA B 1 1154 ? -37.812 2.627 23.422 1 37.69 1154 ALA B C 1
ATOM 19095 O O . ALA B 1 1154 ? -36.625 2.771 23.688 1 37.69 1154 ALA B O 1
ATOM 19096 N N . PRO B 1 1155 ? -38.031 2.557 22.141 1 44.53 1155 PRO B N 1
ATOM 19097 C CA . PRO B 1 1155 ? -37.094 3.074 21.125 1 44.53 1155 PRO B CA 1
ATOM 19098 C C . PRO B 1 1155 ? -36.656 4.512 21.406 1 44.53 1155 PRO B C 1
ATOM 19100 O O . PRO B 1 1155 ? -37.5 5.371 21.688 1 44.53 1155 PRO B O 1
ATOM 19103 N N . VAL B 1 1156 ? -35.562 4.746 22.062 1 50.03 1156 VAL B N 1
ATOM 19104 C CA . VAL B 1 1156 ? -34.969 6.082 22.141 1 50.03 1156 VAL B CA 1
ATOM 19105 C C . VAL B 1 1156 ? -35.312 6.867 20.875 1 50.03 1156 VAL B C 1
ATOM 19107 O O . VAL B 1 1156 ? -35 6.422 19.766 1 50.03 1156 VAL B O 1
ATOM 19110 N N . GLU B 1 1157 ? -36.312 7.691 20.891 1 55.25 1157 GLU B N 1
ATOM 19111 C CA . GLU B 1 1157 ? -36.719 8.547 19.781 1 55.25 1157 GLU B CA 1
ATOM 19112 C C . GLU B 1 1157 ? -35.531 9.305 19.203 1 55.25 1157 GLU B C 1
ATOM 19114 O O . GLU B 1 1157 ? -35.438 10.523 19.359 1 55.25 1157 GLU B O 1
ATOM 19119 N N . THR B 1 1158 ? -34.812 8.742 18.312 1 63.34 1158 THR B N 1
ATOM 19120 C CA . THR B 1 1158 ? -33.688 9.43 17.672 1 63.34 1158 THR B CA 1
ATOM 19121 C C . THR B 1 1158 ? -34.219 10.367 16.578 1 63.34 1158 THR B C 1
ATOM 19123 O O . THR B 1 1158 ? -33.531 10.547 15.547 1 63.34 1158 THR B O 1
ATOM 19126 N N . ASN B 1 1159 ? -33.531 11.648 16.578 1 74.19 1159 ASN B N 1
ATOM 19127 C CA . ASN B 1 1159 ? -33.844 12.672 15.578 1 74.19 1159 ASN B CA 1
ATOM 19128 C C . ASN B 1 1159 ? -33.406 12.234 14.18 1 74.19 1159 ASN B C 1
ATOM 19130 O O . ASN B 1 1159 ? -32.562 12.898 13.547 1 74.19 1159 ASN B O 1
ATOM 19134 N N . LYS B 1 1160 ? -34.312 11.914 13.297 1 74.19 1160 LYS B N 1
ATOM 19135 C CA . LYS B 1 1160 ? -34.031 11.406 11.953 1 74.19 1160 LYS B CA 1
ATOM 19136 C C . LYS B 1 1160 ? -33.156 12.375 11.156 1 74.19 1160 LYS B C 1
ATOM 19138 O O . LYS B 1 1160 ? -32.562 12 10.141 1 74.19 1160 LYS B O 1
ATOM 19143 N N . ILE B 1 1161 ? -33.375 13.695 11.391 1 76.75 1161 ILE B N 1
ATOM 19144 C CA . ILE B 1 1161 ? -32.625 14.695 10.664 1 76.75 1161 ILE B CA 1
ATOM 19145 C C . ILE B 1 1161 ? -31.156 14.664 11.125 1 76.75 1161 ILE B C 1
ATOM 19147 O O . ILE B 1 1161 ? -30.25 14.977 10.352 1 76.75 1161 ILE B O 1
ATOM 19151 N N . ALA B 1 1162 ? -31.047 14.508 12.359 1 83 1162 ALA B N 1
ATOM 19152 C CA . ALA B 1 1162 ? -29.703 14.43 12.906 1 83 1162 ALA B CA 1
ATOM 19153 C C . ALA B 1 1162 ? -28.984 13.172 12.43 1 83 1162 ALA B C 1
ATOM 19155 O O . ALA B 1 1162 ? -27.766 13.031 12.617 1 83 1162 ALA B O 1
ATOM 19156 N N . LYS B 1 1163 ? -29.719 12.125 12.359 1 83.94 1163 LYS B N 1
ATOM 19157 C CA . LYS B 1 1163 ? -29.141 10.875 11.875 1 83.94 1163 LYS B CA 1
ATOM 19158 C C . LYS B 1 1163 ? -28.672 11 10.43 1 83.94 1163 LYS B C 1
ATOM 19160 O O . LYS B 1 1163 ? -27.953 10.141 9.922 1 83.94 1163 LYS B O 1
ATOM 19165 N N . ARG B 1 1164 ? -29.453 11.656 9.695 1 84.06 1164 ARG B N 1
ATOM 19166 C CA . ARG B 1 1164 ? -29.078 11.898 8.305 1 84.06 1164 ARG B CA 1
ATOM 19167 C C . ARG B 1 1164 ? -27.812 12.75 8.211 1 84.06 1164 ARG B C 1
ATOM 19169 O O . ARG B 1 1164 ? -27.219 12.867 7.141 1 84.06 1164 ARG B O 1
ATOM 19176 N N . ALA B 1 1165 ? -27.797 13.766 8.938 1 86.5 1165 ALA B N 1
ATOM 19177 C CA . ALA B 1 1165 ? -26.625 14.641 8.953 1 86.5 1165 ALA B CA 1
ATOM 19178 C C . ALA B 1 1165 ? -25.375 13.875 9.359 1 86.5 1165 ALA B C 1
ATOM 19180 O O . ALA B 1 1165 ? -24.297 14.086 8.797 1 86.5 1165 ALA B O 1
ATOM 19181 N N . LEU B 1 1166 ? -25.531 13.062 10.359 1 88.81 1166 LEU B N 1
ATOM 19182 C CA . LEU B 1 1166 ? -24.406 12.273 10.836 1 88.81 1166 LEU B CA 1
ATOM 19183 C C . LEU B 1 1166 ? -23.938 11.289 9.766 1 88.81 1166 LEU B C 1
ATOM 19185 O O . LEU B 1 1166 ? -22.734 11.023 9.641 1 88.81 1166 LEU B O 1
ATOM 19189 N N . LEU B 1 1167 ? -24.875 10.758 9.07 1 87.56 1167 LEU B N 1
ATOM 19190 C CA . LEU B 1 1167 ? -24.547 9.844 7.988 1 87.56 1167 LEU B CA 1
ATOM 19191 C C . LEU B 1 1167 ? -23.734 10.547 6.902 1 87.56 1167 LEU B C 1
ATOM 19193 O O . LEU B 1 1167 ? -22.781 9.984 6.367 1 87.56 1167 LEU B O 1
ATOM 19197 N N . ARG B 1 1168 ? -24.141 11.695 6.555 1 89.81 1168 ARG B N 1
ATOM 19198 C CA . ARG B 1 1168 ? -23.438 12.469 5.539 1 89.81 1168 ARG B CA 1
ATOM 19199 C C . ARG B 1 1168 ? -22.016 12.797 5.988 1 89.81 1168 ARG B C 1
ATOM 19201 O O . ARG B 1 1168 ? -21.078 12.711 5.199 1 89.81 1168 ARG B O 1
ATOM 19208 N N . ILE B 1 1169 ? -21.891 13.203 7.203 1 92.5 1169 ILE B N 1
ATOM 19209 C CA . ILE B 1 1169 ? -20.578 13.523 7.754 1 92.5 1169 ILE B CA 1
ATOM 19210 C C . ILE B 1 1169 ? -19.688 12.281 7.73 1 92.5 1169 ILE B C 1
ATOM 19212 O O . ILE B 1 1169 ? -18.5 12.359 7.398 1 92.5 1169 ILE B O 1
ATOM 19216 N N . GLU B 1 1170 ? -20.281 11.18 8.086 1 90.31 1170 GLU B N 1
ATOM 19217 C CA . GLU B 1 1170 ? -19.531 9.93 8.055 1 90.31 1170 GLU B CA 1
ATOM 19218 C C . GLU B 1 1170 ? -19.078 9.594 6.633 1 90.31 1170 GLU B C 1
ATOM 19220 O O . GLU B 1 1170 ? -17.969 9.094 6.43 1 90.31 1170 GLU B O 1
ATOM 19225 N N . GLN B 1 1171 ? -19.938 9.805 5.648 1 89.94 1171 GLN B N 1
ATOM 19226 C CA . GLN B 1 1171 ? -19.594 9.578 4.25 1 89.94 1171 GLN B CA 1
ATOM 19227 C C . GLN B 1 1171 ? -18.406 10.445 3.828 1 89.94 1171 GLN B C 1
ATOM 19229 O O . GLN B 1 1171 ? -17.5 9.961 3.16 1 89.94 1171 GLN B O 1
ATOM 19234 N N . LYS B 1 1172 ? -18.438 11.688 4.223 1 93.56 1172 LYS B N 1
ATOM 19235 C CA . LYS B 1 1172 ? -17.344 12.609 3.883 1 93.56 1172 LYS B CA 1
ATOM 19236 C C . LYS B 1 1172 ? -16.031 12.172 4.516 1 93.56 1172 LYS B C 1
ATOM 19238 O O . LYS B 1 1172 ? -14.977 12.242 3.881 1 93.56 1172 LYS B O 1
ATOM 19243 N N . LEU B 1 1173 ? -16.141 11.734 5.758 1 94.25 1173 LEU B N 1
ATOM 19244 C CA . LEU B 1 1173 ? -14.945 11.32 6.484 1 94.25 1173 LEU B CA 1
ATOM 19245 C C . LEU B 1 1173 ? -14.398 10 5.938 1 94.25 1173 LEU B C 1
ATOM 19247 O O . LEU B 1 1173 ? -13.25 9.641 6.199 1 94.25 1173 LEU B O 1
ATOM 19251 N N . ARG B 1 1174 ? -15.188 9.289 5.176 1 89.69 1174 ARG B N 1
ATOM 19252 C CA . ARG B 1 1174 ? -14.734 8.062 4.531 1 89.69 1174 ARG B CA 1
ATOM 19253 C C . ARG B 1 1174 ? -14.344 8.32 3.08 1 89.69 1174 ARG B C 1
ATOM 19255 O O . ARG B 1 1174 ? -13.883 7.41 2.389 1 89.69 1174 ARG B O 1
ATOM 19262 N N . GLY B 1 1175 ? -14.492 9.539 2.646 1 88.56 1175 GLY B N 1
ATOM 19263 C CA . GLY B 1 1175 ? -14.133 9.922 1.291 1 88.56 1175 GLY B CA 1
ATOM 19264 C C . GLY B 1 1175 ? -15.133 9.469 0.251 1 88.56 1175 GLY B C 1
ATOM 19265 O O . GLY B 1 1175 ? -14.789 9.273 -0.916 1 88.56 1175 GLY B O 1
ATOM 19266 N N . THR B 1 1176 ? -16.359 9.203 0.611 1 85.44 1176 THR B N 1
ATOM 19267 C CA . THR B 1 1176 ? -17.375 8.711 -0.304 1 85.44 1176 THR B CA 1
ATOM 19268 C C . THR B 1 1176 ? -18.281 9.852 -0.779 1 85.44 1176 THR B C 1
ATOM 19270 O O . THR B 1 1176 ? -18.828 10.602 0.035 1 85.44 1176 THR B O 1
ATOM 19273 N N . GLU B 1 1177 ? -18.312 10.102 -1.991 1 80.44 1177 GLU B N 1
ATOM 19274 C CA . GLU B 1 1177 ? -19.188 11.078 -2.621 1 80.44 1177 GLU B CA 1
ATOM 19275 C C . GLU B 1 1177 ? -19.953 10.461 -3.791 1 80.44 1177 GLU B C 1
ATOM 19277 O O . GLU B 1 1177 ? -19.344 9.859 -4.68 1 80.44 1177 GLU B O 1
ATOM 19282 N N . ASP B 1 1178 ? -21.203 10.57 -3.85 1 75.25 1178 ASP B N 1
ATOM 19283 C CA . ASP B 1 1178 ? -22.047 10.031 -4.902 1 75.25 1178 ASP B CA 1
ATOM 19284 C C . ASP B 1 1178 ? -21.797 8.539 -5.113 1 75.25 1178 ASP B C 1
ATOM 19286 O O . ASP B 1 1178 ? -21.688 8.078 -6.25 1 75.25 1178 ASP B O 1
ATOM 19290 N N . GLY B 1 1179 ? -21.578 7.922 -3.994 1 76 1179 GLY B N 1
ATOM 19291 C CA . GLY B 1 1179 ? -21.406 6.477 -4.016 1 76 1179 GLY B CA 1
ATOM 19292 C C . GLY B 1 1179 ? -20 6.043 -4.367 1 76 1179 GLY B C 1
ATOM 19293 O O . GLY B 1 1179 ? -19.688 4.848 -4.344 1 76 1179 GLY B O 1
ATOM 19294 N N . LEU B 1 1180 ? -19.156 6.902 -4.648 1 80.38 1180 LEU B N 1
ATOM 19295 C CA . LEU B 1 1180 ? -17.781 6.57 -5.039 1 80.38 1180 LEU B CA 1
ATOM 19296 C C . LEU B 1 1180 ? -16.797 6.961 -3.943 1 80.38 1180 LEU B C 1
ATOM 19298 O O . LEU B 1 1180 ? -16.953 8.008 -3.303 1 80.38 1180 LEU B O 1
ATOM 19302 N N . VAL B 1 1181 ? -15.852 6.043 -3.609 1 81.31 1181 VAL B N 1
ATOM 19303 C CA . VAL B 1 1181 ? -14.836 6.289 -2.596 1 81.31 1181 VAL B CA 1
ATOM 19304 C C . VAL B 1 1181 ? -13.609 6.93 -3.24 1 81.31 1181 VAL B C 1
ATOM 19306 O O . VAL B 1 1181 ? -13.164 6.496 -4.305 1 81.31 1181 VAL B O 1
ATOM 19309 N N . SER B 1 1182 ? -13.117 8.023 -2.676 1 86.31 1182 SER B N 1
ATOM 19310 C CA . SER B 1 1182 ? -11.953 8.727 -3.186 1 86.31 1182 SER B CA 1
ATOM 19311 C C . SER B 1 1182 ? -10.789 8.672 -2.193 1 86.31 1182 SER B C 1
ATOM 19313 O O . SER B 1 1182 ? -11.008 8.484 -0.993 1 86.31 1182 SER B O 1
ATOM 19315 N N . SER B 1 1183 ? -9.547 8.734 -2.742 1 86.75 1183 SER B N 1
ATOM 19316 C CA . SER B 1 1183 ? -8.383 8.938 -1.885 1 86.75 1183 SER B CA 1
ATOM 19317 C C . SER B 1 1183 ? -8.344 10.352 -1.315 1 86.75 1183 SER B C 1
ATOM 19319 O O . SER B 1 1183 ? -9.117 11.211 -1.736 1 86.75 1183 SER B O 1
ATOM 19321 N N . VAL B 1 1184 ? -7.488 10.609 -0.344 1 92.75 1184 VAL B N 1
ATOM 19322 C CA . VAL B 1 1184 ? -7.41 11.922 0.281 1 92.75 1184 VAL B CA 1
ATOM 19323 C C . VAL B 1 1184 ? -7.004 12.969 -0.759 1 92.75 1184 VAL B C 1
ATOM 19325 O O . VAL B 1 1184 ? -7.664 14 -0.904 1 92.75 1184 VAL B O 1
ATOM 19328 N N . PRO B 1 1185 ? -5.93 12.703 -1.597 1 88.31 1185 PRO B N 1
ATOM 19329 C CA . PRO B 1 1185 ? -5.594 13.703 -2.611 1 88.31 1185 PRO B CA 1
ATOM 19330 C C . PRO B 1 1185 ? -6.695 13.875 -3.656 1 88.31 1185 PRO B C 1
ATOM 19332 O O . PRO B 1 1185 ? -6.934 14.984 -4.129 1 88.31 1185 PRO B O 1
ATOM 19335 N N . GLY B 1 1186 ? -7.352 12.789 -3.965 1 85 1186 GLY B N 1
ATOM 19336 C CA . GLY B 1 1186 ? -8.461 12.883 -4.902 1 85 1186 GLY B CA 1
ATOM 19337 C C . GLY B 1 1186 ? -9.633 13.672 -4.363 1 85 1186 GLY B C 1
ATOM 19338 O O . GLY B 1 1186 ? -10.25 14.445 -5.098 1 85 1186 GLY B O 1
ATOM 19339 N N . GLN B 1 1187 ? -9.93 13.391 -3.1 1 91.88 1187 GLN B N 1
ATOM 19340 C CA . GLN B 1 1187 ? -11.008 14.125 -2.453 1 91.88 1187 GLN B CA 1
ATOM 19341 C C . GLN B 1 1187 ? -10.695 15.617 -2.381 1 91.88 1187 GLN B C 1
ATOM 19343 O O . GLN B 1 1187 ? -11.547 16.453 -2.68 1 91.88 1187 GLN B O 1
ATOM 19348 N N . VAL B 1 1188 ? -9.492 16.016 -1.993 1 93.88 1188 VAL B N 1
ATOM 19349 C CA . VAL B 1 1188 ? -9.078 17.406 -1.854 1 93.88 1188 VAL B CA 1
ATOM 19350 C C . VAL B 1 1188 ? -9.062 18.078 -3.223 1 93.88 1188 VAL B C 1
ATOM 19352 O O . VAL B 1 1188 ? -9.469 19.234 -3.361 1 93.88 1188 VAL B O 1
ATOM 19355 N N . GLU B 1 1189 ? -8.594 17.391 -4.215 1 88.56 1189 GLU B N 1
ATOM 19356 C CA . GLU B 1 1189 ? -8.578 17.938 -5.566 1 88.56 1189 GLU B CA 1
ATOM 19357 C C . GLU B 1 1189 ? -9.992 18.281 -6.039 1 88.56 1189 GLU B C 1
ATOM 19359 O O . GLU B 1 1189 ? -10.219 19.359 -6.602 1 88.56 1189 GLU B O 1
ATOM 19364 N N . ARG B 1 1190 ? -10.852 17.438 -5.812 1 87.81 1190 ARG B N 1
ATOM 19365 C CA . ARG B 1 1190 ? -12.234 17.672 -6.195 1 87.81 1190 ARG B CA 1
ATOM 19366 C C . ARG B 1 1190 ? -12.805 18.891 -5.477 1 87.81 1190 ARG B C 1
ATOM 19368 O O . ARG B 1 1190 ? -13.484 19.719 -6.086 1 87.81 1190 ARG B O 1
ATOM 19375 N N . LEU B 1 1191 ? -12.516 18.953 -4.211 1 93.38 1191 LEU B N 1
ATOM 19376 C CA . LEU B 1 1191 ? -13.023 20.047 -3.404 1 93.38 1191 LEU B CA 1
ATOM 19377 C C . LEU B 1 1191 ? -12.453 21.391 -3.879 1 93.38 1191 LEU B C 1
ATOM 19379 O O . LEU B 1 1191 ? -13.188 22.375 -3.996 1 93.38 1191 LEU B O 1
ATOM 19383 N N . LEU B 1 1192 ? -11.156 21.422 -4.176 1 92.75 1192 LEU B N 1
ATOM 19384 C CA . LEU B 1 1192 ? -10.516 22.656 -4.625 1 92.75 1192 LEU B CA 1
ATOM 19385 C C . LEU B 1 1192 ? -11.062 23.078 -5.98 1 92.75 1192 LEU B C 1
ATOM 19387 O O . LEU B 1 1192 ? -11.32 24.266 -6.203 1 92.75 1192 LEU B O 1
ATOM 19391 N N . GLN B 1 1193 ? -11.328 22.156 -6.809 1 88 1193 GLN B N 1
ATOM 19392 C CA . GLN B 1 1193 ? -11.844 22.469 -8.141 1 88 1193 GLN B CA 1
ATOM 19393 C C . GLN B 1 1193 ? -13.297 22.938 -8.062 1 88 1193 GLN B C 1
ATOM 19395 O O . GLN B 1 1193 ? -13.688 23.891 -8.742 1 88 1193 GLN B O 1
ATOM 19400 N N . GLU B 1 1194 ? -14.039 22.266 -7.262 1 90.12 1194 GLU B N 1
ATOM 19401 C CA . GLU B 1 1194 ? -15.445 22.641 -7.113 1 90.12 1194 GLU B CA 1
ATOM 19402 C C . GLU B 1 1194 ? -15.586 24.031 -6.48 1 90.12 1194 GLU B C 1
ATOM 19404 O O . GLU B 1 1194 ? -16.484 24.781 -6.832 1 90.12 1194 GLU B O 1
ATOM 19409 N N . ALA B 1 1195 ? -14.711 24.297 -5.559 1 94.12 1195 ALA B N 1
ATOM 19410 C CA . ALA B 1 1195 ? -14.781 25.562 -4.84 1 94.12 1195 ALA B CA 1
ATOM 19411 C C . ALA B 1 1195 ? -14.422 26.734 -5.75 1 94.12 1195 ALA B C 1
ATOM 19413 O O . ALA B 1 1195 ? -14.93 27.844 -5.574 1 94.12 1195 ALA B O 1
ATOM 19414 N N . ARG B 1 1196 ? -13.602 26.5 -6.777 1 92.5 1196 ARG B N 1
ATOM 19415 C CA . ARG B 1 1196 ? -13.109 27.578 -7.637 1 92.5 1196 ARG B CA 1
ATOM 19416 C C . ARG B 1 1196 ? -13.859 27.594 -8.969 1 92.5 1196 ARG B C 1
ATOM 19418 O O . ARG B 1 1196 ? -13.727 28.547 -9.742 1 92.5 1196 ARG B O 1
ATOM 19425 N N . ASP B 1 1197 ? -14.719 26.672 -9.195 1 89.69 1197 ASP B N 1
ATOM 19426 C CA . ASP B 1 1197 ? -15.375 26.5 -10.484 1 89.69 1197 ASP B CA 1
ATOM 19427 C C . ASP B 1 1197 ? -16.359 27.625 -10.758 1 89.69 1197 ASP B C 1
ATOM 19429 O O . ASP B 1 1197 ? -17.281 27.859 -9.977 1 89.69 1197 ASP B O 1
ATOM 19433 N N . PRO B 1 1198 ? -16.203 28.312 -11.891 1 90.81 1198 PRO B N 1
ATOM 19434 C CA . PRO B 1 1198 ? -17.109 29.422 -12.227 1 90.81 1198 PRO B CA 1
ATOM 19435 C C . PRO B 1 1198 ? -18.547 28.969 -12.422 1 90.81 1198 PRO B C 1
ATOM 19437 O O . PRO B 1 1198 ? -19.484 29.719 -12.133 1 90.81 1198 PRO B O 1
ATOM 19440 N N . ALA B 1 1199 ? -18.719 27.734 -12.844 1 88.69 1199 ALA B N 1
ATOM 19441 C CA . ALA B 1 1199 ? -20.062 27.203 -13.039 1 88.69 1199 ALA B CA 1
ATOM 19442 C C . ALA B 1 1199 ? -20.797 27.047 -11.711 1 88.69 1199 ALA B C 1
ATOM 19444 O O . ALA B 1 1199 ? -22.016 27.188 -11.656 1 88.69 1199 ALA B O 1
ATOM 19445 N N . ASN B 1 1200 ? -20.062 26.797 -10.641 1 90.81 1200 ASN B N 1
ATOM 19446 C CA . ASN B 1 1200 ? -20.656 26.688 -9.312 1 90.81 1200 ASN B CA 1
ATOM 19447 C C . ASN B 1 1200 ? -20.812 28.062 -8.664 1 90.81 1200 ASN B C 1
ATOM 19449 O O . ASN B 1 1200 ? -21.812 28.344 -8.016 1 90.81 1200 ASN B O 1
ATOM 19453 N N . LEU B 1 1201 ? -19.812 28.906 -8.852 1 91.56 1201 LEU B N 1
ATOM 19454 C CA . LEU B 1 1201 ? -19.781 30.203 -8.203 1 91.56 1201 LEU B CA 1
ATOM 19455 C C . LEU B 1 1201 ? -20.875 31.125 -8.75 1 91.56 1201 LEU B C 1
ATOM 19457 O O . LEU B 1 1201 ? -21.438 31.938 -8.023 1 91.56 1201 LEU B O 1
ATOM 19461 N N . CYS B 1 1202 ? -21.25 30.953 -10.055 1 90.69 1202 CYS B N 1
ATOM 19462 C CA . CYS B 1 1202 ? -22.25 31.828 -10.672 1 90.69 1202 CYS B CA 1
ATOM 19463 C C . CYS B 1 1202 ? -23.641 31.531 -10.141 1 90.69 1202 CYS B C 1
ATOM 19465 O O . CYS B 1 1202 ? -24.531 32.375 -10.219 1 90.69 1202 CYS B O 1
ATOM 19467 N N . ARG B 1 1203 ? -23.828 30.328 -9.555 1 88.62 1203 ARG B N 1
ATOM 19468 C CA . ARG B 1 1203 ? -25.141 29.906 -9.102 1 88.62 1203 ARG B CA 1
ATOM 19469 C C . ARG B 1 1203 ? -25.359 30.281 -7.641 1 88.62 1203 ARG B C 1
ATOM 19471 O O . ARG B 1 1203 ? -26.484 30.156 -7.129 1 88.62 1203 ARG B O 1
ATOM 19478 N N . VAL B 1 1204 ? -24.391 30.766 -7.02 1 89.06 1204 VAL B N 1
ATOM 19479 C CA . VAL B 1 1204 ? -24.516 31.172 -5.621 1 89.06 1204 VAL B CA 1
ATOM 19480 C C . VAL B 1 1204 ? -25.266 32.5 -5.523 1 89.06 1204 VAL B C 1
ATOM 19482 O O . VAL B 1 1204 ? -25.266 33.281 -6.469 1 89.06 1204 VAL B O 1
ATOM 19485 N N . TYR B 1 1205 ? -25.891 32.688 -4.355 1 87.31 1205 TYR B N 1
ATOM 19486 C CA . TYR B 1 1205 ? -26.672 33.906 -4.086 1 87.31 1205 TYR B CA 1
ATOM 19487 C C . TYR B 1 1205 ? -25.812 35.156 -4.293 1 87.31 1205 TYR B C 1
ATOM 19489 O O . TYR B 1 1205 ? -24.672 35.219 -3.824 1 87.31 1205 TYR B O 1
ATOM 19497 N N . CYS B 1 1206 ? -26.328 36.125 -4.965 1 85.56 1206 CYS B N 1
ATOM 19498 C CA . CYS B 1 1206 ? -25.609 37.344 -5.293 1 85.56 1206 CYS B CA 1
ATOM 19499 C C . CYS B 1 1206 ? -25.141 38.062 -4.031 1 85.56 1206 CYS B C 1
ATOM 19501 O O . CYS B 1 1206 ? -24.188 38.844 -4.066 1 85.56 1206 CYS B O 1
ATOM 19503 N N . GLY B 1 1207 ? -25.891 37.906 -2.93 1 83.06 1207 GLY B N 1
ATOM 19504 C CA . GLY B 1 1207 ? -25.5 38.5 -1.665 1 83.06 1207 GLY B CA 1
ATOM 19505 C C . GLY B 1 1207 ? -24.266 37.875 -1.061 1 83.06 1207 GLY B C 1
ATOM 19506 O O . GLY B 1 1207 ? -23.625 38.469 -0.187 1 83.06 1207 GLY B O 1
ATOM 19507 N N . TRP B 1 1208 ? -23.953 36.719 -1.619 1 87.44 1208 TRP B N 1
ATOM 19508 C CA . TRP B 1 1208 ? -22.75 36 -1.22 1 87.44 1208 TRP B CA 1
ATOM 19509 C C . TRP B 1 1208 ? -21.5 36.625 -1.85 1 87.44 1208 TRP B C 1
ATOM 19511 O O . TRP B 1 1208 ? -20.375 36.375 -1.42 1 87.44 1208 TRP B O 1
ATOM 19521 N N . GLN B 1 1209 ? -21.719 37.438 -2.904 1 90 1209 GLN B N 1
ATOM 19522 C CA . GLN B 1 1209 ? -20.688 38.125 -3.645 1 90 1209 GLN B CA 1
ATOM 19523 C C . GLN B 1 1209 ? -19.578 37.188 -4.105 1 90 1209 GLN B C 1
ATOM 19525 O O . GLN B 1 1209 ? -18.391 37.469 -3.934 1 90 1209 GLN B O 1
ATOM 19530 N N . PRO B 1 1210 ? -19.891 36.188 -4.914 1 91.25 1210 PRO B N 1
ATOM 19531 C CA . PRO B 1 1210 ? -18.938 35.188 -5.352 1 91.25 1210 PRO B CA 1
ATOM 19532 C C . PRO B 1 1210 ? -17.812 35.781 -6.195 1 91.25 1210 PRO B C 1
ATOM 19534 O O . PRO B 1 1210 ? -16.766 35.125 -6.379 1 91.25 1210 PRO B O 1
ATOM 19537 N N . TYR B 1 1211 ? -17.953 37.031 -6.719 1 89.94 1211 TYR B N 1
ATOM 19538 C CA . TYR B 1 1211 ? -16.953 37.656 -7.562 1 89.94 1211 TYR B CA 1
ATOM 19539 C C . TYR B 1 1211 ? -15.812 38.219 -6.727 1 89.94 1211 TYR B C 1
ATOM 19541 O O . TYR B 1 1211 ? -14.734 38.531 -7.25 1 89.94 1211 TYR B O 1
ATOM 19549 N N . LEU B 1 1212 ? -16.047 38.219 -5.367 1 90.31 1212 LEU B N 1
ATOM 19550 C CA . LEU B 1 1212 ? -15.016 38.656 -4.445 1 90.31 1212 LEU B CA 1
ATOM 19551 C C . LEU B 1 1212 ? -14.242 37.469 -3.877 1 90.31 1212 LEU B C 1
ATOM 19553 O O . LEU B 1 1212 ? -13.695 37.562 -2.775 1 90.31 1212 LEU B O 1
#